Protein AF-0000000078323756 (afdb_homodimer)

Organism: Daucus carota subsp. sativus (NCBI:txid79200)

Secondary structure (DSSP, 8-state):
--------S-S-------------------------------------------EEEEEEE-TTSS-EEEEEEETT-BHHHHHHHHHHHH---GGGEEEEETTEEE-TTSBTTTTTPPTT-EEEEEE---SHHHHHHHHHHHHHHHHHHHHHH-----HHHHHHHHHHHHHHHHHIIIIIS-SS-HHHHHHHHHHHHHTTHHHHHHHHHHSTTTHHHHHHHHHHHHHHHHTS-HHHHGGGHHHHHHHHHHHTTSTTGGG-HHHHHHHHHHHHHHTT-------SHHHHHHHHHHHHHHHHHHHHHHHHHHHHHHTT--STT--S-----HHHHHHHHHHHHHHHHHHHHHHHHHHHTS---SS-TTGGGHHHHHHHHHHHHHHHHHHHHHHHHTTT--S----HHHHHHHHHHHHHHTT-HHHHHHHHHHHHHTHHHHHHHHHHH--TTS--HHHHT-GGG--HHHHHHHHHHHHHTTTTS-TT---PEEEE-GGGHHHHHHHHHHHS-HHHHHH--EEEETT----SHHHHHHHHHHHHHHHT-GGGTSEEE-SS-TTEEEE-TTGGGSTTHHHHHHHHHHHHHHHHHTT---S-EE-HHHHHHHTTPPP-GGGGTTT-HHHHHHHHHHHHS-HHHHHTTSS--BSEEEEEETTEEEEEESSTTGGG-B--TTTHHHHHHHHHIIIIIGGGHHHHHHHHHHHHHHHT-HHHHHHHHHHS-HHHHHHHHT---SPPPHHHHHHTEEEESS-TTSHHHHHHHHHHHHS-HHHHHHHHHHHHS-SS--TTGGGGSSS-EEEEE--S-TTPPPEEETTTTEEEE---SSHHHHHHHHHHHTSHHHHT-STT-/------------------------------------------------------EEEEEEE-TTSS-EEEEEEETT-BHHHHHHHHHHHH---GGGEEEEETTEEE-TTSBTTTTTPPTT-EEEEEE---SHHHHHHHHHHHHHHHHHHHHHH-----HHHHHHHHHHHHHHHHHIIIIIS-SS-HHHHHHHHHHHHHTTHHHHHHHHHHSGGGHHHHHHHHHHHHHHHHTS-HHHHGGGHHHHHHHHHHHTTSTTGGG-HHHHHHHHHHHHHHTT------SSHHHHHHHHHHHHHHHHHHHHHHHHHHHHHHTT--STT--S-----HHHHHHHHHHHHHHHHHHHHHHHHHHHTS---SS-TTGGGHHHHHHHHHHHHHHHHHHHHHHHHTTT--S----HHHHHHHHHHHHHHTT-HHHHHHHHHHHHHTHHHHHHHHHHH--TTS--HHHHT-GGG--HHHHHHHHHHHHHTTTTS-TT---PEEEE-GGGHHHHHHHHHHHS-HHHHHH--EEEETT----SHHHHHHHHHHHHHHHT-GGGTSEEE-SS-TTEEEE-TTGGGSTTHHHHHHHHHHHHHHHHHTT---S-EE-HHHHHHHTTPPP-GGGGTTT-HHHHHHHHHHHHS-HHHHHTTSS--BSEEEEEETTEEEEEESSTTGGG-B--TTTHHHHHHHHHIIIIIGGGHHHHHHHHHHHHHHHT-HHHHHHHHHHS-HHHHHHHHT---SPPPHHHHHHTEEEESS-TTSHHHHHHHHHHHHS-HHHHHHHHHHHHS-SS--TTGGGGSSS-EEEEE--S-TTPPPEEEGGGTEEEE---SSHHHHHHHHHHHTSHHHHT-STT-

pLDDT: mean 78.62, std 20.46, range [13.88, 97.81]

Sequence (1698 aa):
MSLIDSCKHKLDAYTRVDDGVSSSSAVTMRSDVINSVSGARSAACSAESSKSHSSLQFLVRLFSGMNTLVIRADVNDTIGYVLDLIQSKAGIPSNVQMLIYKSKQIYPEQTLGECCVENDAVLQLVGVMRSTRLVKAQQLVDEIVSLIWRLCKRNSGNEAWDREARRVIRRNLSDYFGDFLPKDNDNYFGHYLQVFCCSHVPASLAMLYMSPQNMIFGNELIQELITLISLLPRHLSLQCIPMYLEICKALRGMPYYRNDAMFNTCRRCLSDMVKCTKMKTAPNGAGYAYLVNFIKDMQTFVAEAADEIVHSMDAGIEPDTRMSPSHPLLTEVVYLKNFLMPVETFITEELFFEFRYRKVSQDGPYQEFSIMVETFFRLLNKMDSCLEELEKLLPTKSENLGCYQYVAIIMELNNMSKHFPDLAKQFWTTLRNRKLSFCYLIIKYASKEDDYEWISVHKEVTNFECRRHLAMMLLARVSDEDNNLIQEIMLIDRSRLLEDSFEYIAHSEAETLRASLDLQFKDEEATGPGVQREWFVLVCQAIFDPRNALFVACPNDRRRFFPNSVSRVDPLHLEYFKFAGRVIALALIRKVQVGIVFDRVFFQQLAGKKVSVEDIRDTDPVFYSSCKRILEMDPDEVDQDALALTFIVEADNFGSKNIVELLPDGKNISVNSKNRVNYVARLVQYHFVDSVKDQVAQFTQGFDDIMNSDRLRESFFQCLELEDFDWMLYGSERPLCVEDWKSHTDYNGYEETDPQISWFWETVASMSAGQRKALLFFWTSLKNLPVEGFGGLTSRLCIYKVNETCNRLPTSQTCFYRLCFPPYQSLEVMQDRLSLVTQEHVACSFGTAMSLIDSCKHKLDAYTRVDDGVSSSSAVTMRSDVINSVSGARSAACSAESSKSHSSLQFLVRLFSGMNTLVIRADVNDTIGYVLDLIQSKAGIPSNVQMLIYKSKQIYPEQTLGECCVENDAVLQLVGVMRSTRLVKAQQLVDEIVSLIWRLCKRNSGNEAWDREARRVIRRNLSDYFGDFLPKDNDNYFGHYLQVFCCSHVPASLAMLYMSPQNMIFGNELIQELITLISLLPRHLSLQCIPMYLEICKALRGMPYYRNDAMFNTCRRCLSDMVKCTKMKTAPNGAGYAYLVNFIKDMQTFVAEAADEIVHSMDAGIEPDTRMSPSHPLLTEVVYLKNFLMPVETFITEELFFEFRYRKVSQDGPYQEFSIMVETFFRLLNKMDSCLEELEKLLPTKSENLGCYQYVAIIMELNNMSKHFPDLAKQFWTTLRNRKLSFCYLIIKYASKEDDYEWISVHKEVTNFECRRHLAMMLLARVSDEDNNLIQEIMLIDRSRLLEDSFEYIAHSEAETLRASLDLQFKDEEATGPGVQREWFVLVCQAIFDPRNALFVACPNDRRRFFPNSVSRVDPLHLEYFKFAGRVIALALIRKVQVGIVFDRVFFQQLAGKKVSVEDIRDTDPVFYSSCKRILEMDPDEVDQDALALTFIVEADNFGSKNIVELLPDGKNISVNSKNRVNYVARLVQYHFVDSVKDQVAQFTQGFDDIMNSDRLRESFFQCLELEDFDWMLYGSERPLCVEDWKSHTDYNGYEETDPQISWFWETVASMSAGQRKALLFFWTSLKNLPVEGFGGLTSRLCIYKVNETCNRLPTSQTCFYRLCFPPYQSLEVMQDRLSLVTQEHVACSFGTA

Solvent-accessible surface area (backbone atoms only — not comparable to full-atom values): 94302 Å² total; per-residue (Å²): 142,79,94,78,72,87,82,70,75,92,80,69,86,78,77,78,86,73,86,78,82,80,84,88,80,86,76,81,81,80,84,88,90,82,79,86,84,84,84,87,86,80,82,73,75,80,74,78,73,72,75,71,80,55,69,32,41,26,30,31,28,39,83,80,71,74,52,63,43,79,45,75,44,45,41,80,36,32,37,40,54,48,30,43,47,41,18,46,73,59,56,45,58,43,90,37,51,29,39,29,49,94,92,33,80,53,54,51,85,39,28,35,50,78,68,63,64,49,70,72,34,70,28,34,41,35,57,46,62,67,57,73,59,58,56,52,51,48,51,44,50,50,49,40,41,53,47,49,51,46,60,70,65,49,81,67,86,54,61,67,56,52,43,51,48,53,50,51,38,54,42,44,54,51,36,44,64,65,70,64,43,46,87,89,38,71,68,61,29,53,52,53,50,32,51,45,52,67,63,37,41,41,35,44,43,33,51,33,34,71,31,82,92,36,25,70,61,18,49,51,51,52,49,36,50,54,43,58,42,69,73,40,59,68,81,59,34,56,70,47,52,63,46,43,51,39,24,46,60,49,41,60,75,42,85,69,31,89,74,32,65,66,46,49,51,44,48,50,54,46,36,63,44,46,61,68,56,75,81,72,79,55,90,49,71,46,53,42,56,53,46,53,52,49,43,51,52,30,36,50,53,27,38,51,23,48,49,52,29,54,48,43,38,49,75,64,62,61,83,85,76,64,86,66,72,67,60,55,48,62,52,33,51,51,40,30,54,28,34,39,47,61,45,46,50,46,45,58,49,42,49,52,42,42,72,69,65,52,76,76,60,84,80,52,87,52,67,87,40,44,60,48,54,54,40,47,53,55,50,49,52,50,48,50,54,52,38,53,53,43,50,70,45,54,86,76,49,92,63,88,74,64,56,55,62,54,55,57,51,50,50,48,52,45,64,71,14,71,87,34,70,71,50,32,50,53,52,52,51,51,41,45,76,35,25,68,35,50,30,50,46,47,64,73,48,64,55,80,87,55,84,64,68,77,51,38,77,46,56,84,36,47,51,64,70,34,31,51,46,58,28,48,44,60,55,53,78,62,66,81,72,74,82,80,62,84,81,66,70,44,76,33,41,84,91,42,42,60,64,43,49,47,62,52,61,60,71,47,57,44,70,52,56,70,71,48,78,44,39,30,45,68,98,41,87,61,63,48,61,23,50,39,45,39,46,47,30,52,46,46,50,52,58,56,27,64,90,68,39,43,27,38,60,20,79,87,45,68,55,26,32,35,78,32,65,71,20,67,80,43,87,59,39,52,60,48,28,19,36,50,19,34,51,52,46,51,32,56,75,67,67,43,41,46,61,41,34,69,26,59,54,50,50,32,50,60,30,70,44,83,80,53,74,77,44,34,45,62,63,38,50,67,62,34,51,52,50,48,46,65,69,68,48,57,51,70,51,35,60,66,52,68,72,74,46,41,35,52,44,81,42,74,58,96,84,45,75,41,80,43,62,73,41,92,70,11,78,78,38,68,54,30,63,85,44,36,65,57,50,48,52,45,48,49,39,44,70,67,42,62,51,35,43,65,47,51,51,28,19,49,48,21,30,27,52,62,42,73,36,66,77,46,46,35,51,33,44,47,34,42,51,73,68,50,51,33,34,57,28,25,18,38,87,65,76,87,50,64,69,54,48,55,74,43,45,43,63,44,89,50,52,86,82,36,65,58,52,50,42,46,50,52,45,57,69,68,44,51,75,68,39,47,43,29,42,42,22,41,29,39,36,38,80,39,42,40,66,68,34,65,76,55,46,95,59,63,32,32,41,34,58,42,95,58,66,62,80,56,70,64,36,47,45,28,66,64,26,24,36,31,38,34,74,46,89,44,60,68,56,47,48,51,45,52,52,56,45,31,35,74,79,52,37,76,47,78,66,87,87,147,94,93,77,80,91,84,76,92,87,90,69,91,76,83,90,82,79,90,85,91,88,89,91,82,88,92,84,93,76,84,90,80,88,88,84,89,82,81,82,77,86,68,77,73,76,70,72,72,72,69,70,72,48,68,30,42,27,28,32,30,37,82,79,70,76,52,64,44,79,44,76,44,40,37,78,37,32,38,41,54,47,30,43,48,42,18,51,73,60,56,44,60,43,89,37,48,29,39,31,49,95,92,33,81,54,52,49,86,40,28,34,48,78,69,63,63,51,70,70,33,70,29,35,43,36,57,46,64,65,58,74,60,57,59,53,52,49,52,46,53,49,48,38,41,53,46,48,52,46,60,69,65,49,82,69,85,55,63,68,57,52,43,50,48,52,49,50,36,54,41,41,53,51,37,44,63,64,71,65,42,48,86,87,36,71,69,60,27,53,52,53,48,32,53,44,51,65,64,38,41,40,33,43,42,33,51,34,35,70,30,84,92,37,26,69,60,19,48,51,50,53,50,35,49,53,45,58,42,68,72,39,58,67,81,58,35,57,72,46,52,62,46,43,50,39,26,47,58,48,40,61,73,41,85,69,31,88,73,32,64,67,46,49,51,43,49,50,53,45,35,62,43,48,60,69,58,76,82,73,80,54,89,48,70,50,53,41,58,54,46,53,52,49,42,50,51,30,36,51,52,27,39,50,22,48,50,50,30,54,47,43,38,49,76,62,64,62,84,85,78,65,86,67,70,67,60,57,47,62,53,33,52,52,40,28,52,26,34,38,47,61,45,45,51,46,46,58,49,41,50,52,41,40,74,69,67,54,75,76,62,84,79,53,86,50,68,88,40,44,61,48,53,53,40,48,52,55,49,49,52,51,48,51,53,52,40,53,52,42,48,70,45,54,88,75,48,93,62,86,72,63,56,55,62,54,56,57,51,50,50,50,52,46,64,71,14,69,86,34,69,71,50,32,50,52,51,52,51,51,41,44,75,35,24,69,37,48,30,50,46,48,65,72,48,64,55,82,86,56,87,65,69,77,52,40,78,47,55,84,36,47,50,66,68,34,33,52,47,57,29,49,46,60,52,52,77,63,65,82,73,74,82,80,63,84,82,64,71,44,75,33,41,84,91,43,44,60,64,43,48,46,60,52,62,60,71,47,57,45,69,53,56,71,71,48,76,44,38,31,45,67,97,40,87,60,63,48,62,22,51,39,44,40,46,49,32,53,44,46,51,51,56,56,27,61,92,67,38,43,27,39,59,20,79,86,44,69,55,24,32,34,78,34,65,72,22,70,81,43,87,59,40,51,59,48,28,19,35,48,19,35,50,52,45,50,31,56,75,67,66,44,41,47,60,41,33,70,26,60,52,51,50,33,51,60,30,71,44,84,80,54,73,78,45,33,44,63,64,37,50,66,62,34,53,53,50,49,46,65,70,67,47,57,49,72,51,34,59,68,52,67,71,73,47,41,36,50,44,80,42,75,58,95,85,46,75,41,80,43,62,73,42,90,70,11,79,77,37,70,52,30,66,86,47,36,66,57,50,47,51,44,50,50,39,44,70,68,43,61,51,36,43,65,46,51,50,26,18,49,48,22,29,28,51,62,43,74,37,68,76,46,45,34,52,33,43,47,34,43,51,73,67,50,51,33,34,55,28,24,18,38,88,64,79,85,51,63,69,53,49,54,72,41,46,44,62,43,88,48,54,85,82,36,64,57,51,50,41,48,52,53,45,58,67,69,44,50,74,67,40,46,42,30,42,42,22,40,30,40,35,37,80,39,43,40,66,68,34,65,77,55,46,95,59,62,31,31,42,35,58,41,94,59,67,61,79,57,69,65,34,48,45,29,66,65,27,25,35,31,38,33,74,46,91,45,60,68,56,48,48,53,45,52,53,55,45,31,34,75,79,52,37,74,49,79,68,86,88

Structure (mmCIF, N/CA/C/O backbone):
data_AF-0000000078323756-model_v1
#
loop_
_entity.id
_entity.type
_entity.pdbx_description
1 polymer 'HECT-type E3 ubiquitin transferase'
#
loop_
_atom_site.group_PDB
_atom_site.id
_atom_site.type_symbol
_atom_site.label_atom_id
_atom_site.label_alt_id
_atom_site.label_comp_id
_atom_site.label_asym_id
_atom_site.label_entity_id
_atom_site.label_seq_id
_atom_site.pdbx_PDB_ins_code
_atom_site.Cartn_x
_atom_site.Cartn_y
_atom_site.Cartn_z
_atom_site.occupancy
_atom_site.B_iso_or_equiv
_atom_site.auth_seq_id
_atom_site.auth_comp_id
_atom_site.auth_asym_id
_atom_site.auth_atom_id
_atom_site.pdbx_PDB_model_num
ATOM 1 N N . MET A 1 1 ? -55.156 6.047 12.82 1 14.56 1 MET A N 1
ATOM 2 C CA . MET A 1 1 ? -56 5.508 11.758 1 14.56 1 MET A CA 1
ATOM 3 C C . MET A 1 1 ? -55.156 4.84 10.68 1 14.56 1 MET A C 1
ATOM 5 O O . MET A 1 1 ? -53.938 5.082 10.578 1 14.56 1 MET A O 1
ATOM 9 N N . SER A 1 2 ? -55.812 4.281 9.422 1 16.16 2 SER A N 1
ATOM 10 C CA . SER A 1 2 ? -56.188 3.115 8.633 1 16.16 2 SER A CA 1
ATOM 11 C C . SER A 1 2 ? -55.344 3.029 7.348 1 16.16 2 SER A C 1
ATOM 13 O O . SER A 1 2 ? -55.312 1.978 6.711 1 16.16 2 SER A O 1
ATOM 15 N N . LEU A 1 3 ? -54.969 4.184 6.723 1 17.19 3 LEU A N 1
ATOM 16 C CA . LEU A 1 3 ? -55.156 4.387 5.289 1 17.19 3 LEU A CA 1
ATOM 17 C C . LEU A 1 3 ? -54.125 3.588 4.492 1 17.19 3 LEU A C 1
ATOM 19 O O . LEU A 1 3 ? -52.938 3.836 4.602 1 17.19 3 LEU A O 1
ATOM 23 N N . ILE A 1 4 ? -54.312 2.16 4.078 1 17.73 4 ILE A N 1
ATOM 24 C CA . ILE A 1 4 ? -54.125 0.909 3.352 1 17.73 4 ILE A CA 1
ATOM 25 C C . ILE A 1 4 ? -53.906 1.201 1.87 1 17.73 4 ILE A C 1
ATOM 27 O O . ILE A 1 4 ? -53.312 0.4 1.157 1 17.73 4 ILE A O 1
ATOM 31 N N . ASP A 1 5 ? -54.594 2.219 1.29 1 16.52 5 ASP A N 1
ATOM 32 C CA . ASP A 1 5 ? -55.156 1.97 -0.033 1 16.52 5 ASP A CA 1
ATOM 33 C C . ASP A 1 5 ? -54.062 1.899 -1.093 1 16.52 5 ASP A C 1
ATOM 35 O O . ASP A 1 5 ? -54.062 1.017 -1.953 1 16.52 5 ASP A O 1
ATOM 39 N N . SER A 1 6 ? -53.344 3.008 -1.521 1 18.16 6 SER A N 1
ATOM 40 C CA . SER A 1 6 ? -53.312 3.451 -2.912 1 18.16 6 SER A CA 1
ATOM 41 C C . SER A 1 6 ? -52.156 2.797 -3.67 1 18.16 6 SER A C 1
ATOM 43 O O . SER A 1 6 ? -51.062 3.35 -3.74 1 18.16 6 SER A O 1
ATOM 45 N N . CYS A 1 7 ? -51.625 1.495 -3.342 1 17.72 7 CYS A N 1
ATOM 46 C CA . CYS A 1 7 ? -50.594 0.772 -4.102 1 17.72 7 CYS A CA 1
ATOM 47 C C . CYS A 1 7 ? -51.125 0.427 -5.496 1 17.72 7 CYS A C 1
ATOM 49 O O . CYS A 1 7 ? -51.312 -0.748 -5.82 1 17.72 7 CYS A O 1
ATOM 51 N N . LYS A 1 8 ? -52.188 1.092 -6.141 1 18.75 8 LYS A N 1
ATOM 52 C CA . LYS A 1 8 ? -53.125 0.633 -7.16 1 18.75 8 LYS A CA 1
ATOM 53 C C . LYS A 1 8 ? -52.406 0.193 -8.422 1 18.75 8 LYS A C 1
ATOM 55 O O . LYS A 1 8 ? -52.656 -0.898 -8.945 1 18.75 8 LYS A O 1
ATOM 60 N N . HIS A 1 9 ? -52.188 1.051 -9.516 1 17.25 9 HIS A N 1
ATOM 61 C CA . HIS A 1 9 ? -52.594 0.864 -10.898 1 17.25 9 HIS A CA 1
ATOM 62 C C . HIS A 1 9 ? -51.625 -0.045 -11.656 1 17.25 9 HIS A C 1
ATOM 64 O O . HIS A 1 9 ? -52.062 -0.99 -12.32 1 17.25 9 HIS A O 1
ATOM 70 N N . LYS A 1 10 ? -50.406 0.39 -12.234 1 18.19 10 LYS A N 1
ATOM 71 C CA . LYS A 1 10 ? -50.219 0.288 -13.68 1 18.19 10 LYS A CA 1
ATOM 72 C C . LYS A 1 10 ? -49.719 -1.1 -14.07 1 18.19 10 LYS A C 1
ATOM 74 O O . LYS A 1 10 ? -48.5 -1.333 -14.133 1 18.19 10 LYS A O 1
ATOM 79 N N . LEU A 1 11 ? -50.031 -2.207 -13.469 1 17.28 11 LEU A N 1
ATOM 80 C CA . LEU A 1 11 ? -49.469 -3.48 -13.914 1 17.28 11 LEU A CA 1
ATOM 81 C C . LEU A 1 11 ? -49.938 -3.809 -15.328 1 17.28 11 LEU A C 1
ATOM 83 O O . LEU A 1 11 ? -49.625 -4.871 -15.867 1 17.28 11 LEU A O 1
ATOM 87 N N . ASP A 1 12 ? -51.094 -3.133 -15.93 1 17.38 12 ASP A N 1
ATOM 88 C CA . ASP A 1 12 ? -52 -3.889 -16.766 1 17.38 12 ASP A CA 1
ATOM 89 C C . ASP A 1 12 ? -51.344 -4.383 -18.031 1 17.38 12 ASP A C 1
ATOM 91 O O . ASP A 1 12 ? -51.562 -5.523 -18.453 1 17.38 12 ASP A O 1
ATOM 95 N N . ALA A 1 13 ? -50.938 -3.49 -19.078 1 17.44 13 ALA A N 1
ATOM 96 C CA . ALA A 1 13 ? -51.531 -3.498 -20.406 1 17.44 13 ALA A CA 1
ATOM 97 C C . ALA A 1 13 ? -50.875 -4.543 -21.297 1 17.44 13 ALA A C 1
ATOM 99 O O . ALA A 1 13 ? -49.812 -4.285 -21.875 1 17.44 13 ALA A O 1
ATOM 100 N N . TYR A 1 14 ? -50.594 -5.816 -21.047 1 16.61 14 TYR A N 1
ATOM 101 C CA . TYR A 1 14 ? -50.031 -6.828 -21.938 1 16.61 14 TYR A CA 1
ATOM 102 C C . TYR A 1 14 ? -50.969 -7.078 -23.125 1 16.61 14 TYR A C 1
ATOM 104 O O . TYR A 1 14 ? -51.781 -8.008 -23.094 1 16.61 14 TYR A O 1
ATOM 112 N N . THR A 1 15 ? -51.531 -6.023 -23.875 1 16.27 15 THR A N 1
ATOM 113 C CA . THR A 1 15 ? -52.594 -6.305 -24.828 1 16.27 15 THR A CA 1
ATOM 114 C C . THR A 1 15 ? -52.094 -7.234 -25.938 1 16.27 15 THR A C 1
ATOM 116 O O . THR A 1 15 ? -50.906 -7.215 -26.281 1 16.27 15 THR A O 1
ATOM 119 N N . ARG A 1 16 ? -52.969 -8.195 -26.531 1 17.06 16 ARG A N 1
ATOM 120 C CA . ARG A 1 16 ? -53.125 -9.352 -27.406 1 17.06 16 ARG A CA 1
ATOM 121 C C . ARG A 1 16 ? -52.969 -8.945 -28.875 1 17.06 16 ARG A C 1
ATOM 123 O O . ARG A 1 16 ? -53.938 -9.07 -29.656 1 17.06 16 ARG A O 1
ATOM 130 N N . VAL A 1 17 ? -51.969 -8.148 -29.375 1 16.3 17 VAL A N 1
ATOM 131 C CA . VAL A 1 17 ? -52.219 -7.578 -30.703 1 16.3 17 VAL A CA 1
ATOM 132 C C . VAL A 1 17 ? -52.531 -8.695 -31.703 1 16.3 17 VAL A C 1
ATOM 134 O O . VAL A 1 17 ? -51.719 -9.633 -31.828 1 16.3 17 VAL A O 1
ATOM 137 N N . ASP A 1 18 ? -53.719 -8.867 -32.375 1 16.22 18 ASP A N 1
ATOM 138 C CA . ASP A 1 18 ? -54.469 -9.773 -33.25 1 16.22 18 ASP A CA 1
ATOM 139 C C . ASP A 1 18 ? -54 -9.672 -34.688 1 16.22 18 ASP A C 1
ATOM 141 O O . ASP A 1 18 ? -54.656 -10.188 -35.594 1 16.22 18 ASP A O 1
ATOM 145 N N . ASP A 1 19 ? -52.844 -9.172 -35.031 1 16.86 19 ASP A N 1
ATOM 146 C CA . ASP A 1 19 ? -52.812 -8.625 -36.406 1 16.86 19 ASP A CA 1
ATOM 147 C C . ASP A 1 19 ? -53.188 -9.68 -37.438 1 16.86 19 ASP A C 1
ATOM 149 O O . ASP A 1 19 ? -52.812 -10.844 -37.312 1 16.86 19 ASP A O 1
ATOM 153 N N . GLY A 1 20 ? -54.125 -9.344 -38.375 1 15.92 20 GLY A N 1
ATOM 154 C CA . GLY A 1 20 ? -55.031 -9.859 -39.406 1 15.92 20 GLY A CA 1
ATOM 155 C C . GLY A 1 20 ? -54.281 -10.297 -40.656 1 15.92 20 GLY A C 1
ATOM 156 O O . GLY A 1 20 ? -53.344 -9.641 -41.094 1 15.92 20 GLY A O 1
ATOM 157 N N . VAL A 1 21 ? -54.312 -11.477 -41.188 1 17.17 21 VAL A N 1
ATOM 158 C CA . VAL A 1 21 ? -53.719 -12.406 -42.156 1 17.17 21 VAL A CA 1
ATOM 159 C C . VAL A 1 21 ? -54.25 -12.078 -43.562 1 17.17 21 VAL A C 1
ATOM 161 O O . VAL A 1 21 ? -54 -12.844 -44.5 1 17.17 21 VAL A O 1
ATOM 164 N N . SER A 1 22 ? -54.75 -10.75 -43.812 1 15.2 22 SER A N 1
ATOM 165 C CA . SER A 1 22 ? -55.594 -10.953 -44.969 1 15.2 22 SER A CA 1
ATOM 166 C C . SER A 1 22 ? -54.812 -11.289 -46.219 1 15.2 22 SER A C 1
ATOM 168 O O . SER A 1 22 ? -53.594 -11.055 -46.25 1 15.2 22 SER A O 1
ATOM 170 N N . SER A 1 23 ? -55.375 -10.969 -47.5 1 15.87 23 SER A N 1
ATOM 171 C CA . SER A 1 23 ? -55.75 -11.711 -48.719 1 15.87 23 SER A CA 1
ATOM 172 C C . SER A 1 23 ? -54.781 -11.438 -49.844 1 15.87 23 SER A C 1
ATOM 174 O O . SER A 1 23 ? -54.25 -12.375 -50.438 1 15.87 23 SER A O 1
ATOM 176 N N . SER A 1 24 ? -54.844 -10.188 -50.562 1 15.51 24 SER A N 1
ATOM 177 C CA . SER A 1 24 ? -55.312 -10.273 -51.969 1 15.51 24 SER A CA 1
ATOM 178 C C . SER A 1 24 ? -54.125 -10.391 -52.906 1 15.51 24 SER A C 1
ATOM 180 O O . SER A 1 24 ? -52.969 -10.125 -52.531 1 15.51 24 SER A O 1
ATOM 182 N N . SER A 1 25 ? -54.312 -9.633 -54.156 1 15.67 25 SER A N 1
ATOM 183 C CA . SER A 1 25 ? -54.312 -9.984 -55.594 1 15.67 25 SER A CA 1
ATOM 184 C C . SER A 1 25 ? -53 -9.523 -56.25 1 15.67 25 SER A C 1
ATOM 186 O O . SER A 1 25 ? -52.5 -8.43 -55.969 1 15.67 25 SER A O 1
ATOM 188 N N . ALA A 1 26 ? -52.312 -10.297 -56.969 1 16.39 26 ALA A N 1
ATOM 189 C CA . ALA A 1 26 ? -50.969 -10.453 -57.531 1 16.39 26 ALA A CA 1
ATOM 190 C C . ALA A 1 26 ? -50.812 -9.633 -58.812 1 16.39 26 ALA A C 1
ATOM 192 O O . ALA A 1 26 ? -50.062 -10.016 -59.719 1 16.39 26 ALA A O 1
ATOM 193 N N . VAL A 1 27 ? -51.312 -8.25 -58.688 1 14.95 27 VAL A N 1
ATOM 194 C CA . VAL A 1 27 ? -51.531 -7.809 -60.062 1 14.95 27 VAL A CA 1
ATOM 195 C C . VAL A 1 27 ? -50.188 -7.832 -60.812 1 14.95 27 VAL A C 1
ATOM 197 O O . VAL A 1 27 ? -49.125 -7.852 -60.219 1 14.95 27 VAL A O 1
ATOM 200 N N . THR A 1 28 ? -50.125 -7.027 -62.031 1 15.68 28 THR A N 1
ATOM 201 C CA . THR A 1 28 ? -49.844 -7.254 -63.438 1 15.68 28 THR A CA 1
ATOM 202 C C . THR A 1 28 ? -48.5 -6.605 -63.844 1 15.68 28 THR A C 1
ATOM 204 O O . THR A 1 28 ? -48.375 -5.383 -63.781 1 15.68 28 THR A O 1
ATOM 207 N N . MET A 1 29 ? -47.344 -7.055 -63.562 1 15.18 29 MET A N 1
ATOM 208 C CA . MET A 1 29 ? -46.094 -6.336 -63.781 1 15.18 29 MET A CA 1
ATOM 209 C C . MET A 1 29 ? -45.812 -6.086 -65.25 1 15.18 29 MET A C 1
ATOM 211 O O . MET A 1 29 ? -45.219 -6.93 -65.938 1 15.18 29 MET A O 1
ATOM 215 N N . ARG A 1 30 ? -46.656 -5.273 -65.938 1 15.11 30 ARG A N 1
ATOM 216 C CA . ARG A 1 30 ? -46.344 -5.492 -67.312 1 15.11 30 ARG A CA 1
ATOM 217 C C . ARG A 1 30 ? -44.938 -5.035 -67.688 1 15.11 30 ARG A C 1
ATOM 219 O O . ARG A 1 30 ? -44.312 -4.301 -66.875 1 15.11 30 ARG A O 1
ATOM 226 N N . SER A 1 31 ? -44.625 -4.648 -69 1 15.38 31 SER A N 1
ATOM 227 C CA . SER A 1 31 ? -43.781 -5.078 -70.125 1 15.38 31 SER A CA 1
ATOM 228 C C . SER A 1 31 ? -42.656 -4.074 -70.375 1 15.38 31 SER A C 1
ATOM 230 O O . SER A 1 31 ? -41.5 -4.457 -70.562 1 15.38 31 SER A O 1
ATOM 232 N N . ASP A 1 32 ? -42.875 -2.623 -70.562 1 15.2 32 ASP A N 1
ATOM 233 C CA . ASP A 1 32 ? -42.469 -2.209 -71.938 1 15.2 32 ASP A CA 1
ATOM 234 C C . ASP A 1 32 ? -41.031 -1.758 -71.938 1 15.2 32 ASP A C 1
ATOM 236 O O . ASP A 1 32 ? -40.438 -1.484 -70.875 1 15.2 32 ASP A O 1
ATOM 240 N N . VAL A 1 33 ? -40.562 -0.929 -73.125 1 15.9 33 VAL A N 1
ATOM 241 C CA . VAL A 1 33 ? -39.562 -0.953 -74.188 1 15.9 33 VAL A CA 1
ATOM 242 C C . VAL A 1 33 ? -38.438 0.002 -73.875 1 15.9 33 VAL A C 1
ATOM 244 O O . VAL A 1 33 ? -38.594 0.897 -73.062 1 15.9 33 VAL A O 1
ATOM 247 N N . ILE A 1 34 ? -37.344 0.125 -74.688 1 15.77 34 ILE A N 1
ATOM 248 C CA . ILE A 1 34 ? -35.906 0.243 -74.938 1 15.77 34 ILE A CA 1
ATOM 249 C C . ILE A 1 34 ? -35.531 1.714 -75.125 1 15.77 34 ILE A C 1
ATOM 251 O O . ILE A 1 34 ? -34.375 2.078 -75 1 15.77 34 ILE A O 1
ATOM 255 N N . ASN A 1 35 ? -36.531 2.725 -75.25 1 15.02 35 ASN A N 1
ATOM 256 C CA . ASN A 1 35 ? -36.062 3.496 -76.375 1 15.02 35 ASN A CA 1
ATOM 257 C C . ASN A 1 35 ? -34.844 4.348 -76.062 1 15.02 35 ASN A C 1
ATOM 259 O O . ASN A 1 35 ? -34.562 4.551 -74.875 1 15.02 35 ASN A O 1
ATOM 263 N N . SER A 1 36 ? -34.75 5.637 -76.625 1 16.11 36 SER A N 1
ATOM 264 C CA . SER A 1 36 ? -33.906 6.355 -77.562 1 16.11 36 SER A CA 1
ATOM 265 C C . SER A 1 36 ? -32.938 7.289 -76.812 1 16.11 36 SER A C 1
ATOM 267 O O . SER A 1 36 ? -33.156 7.605 -75.688 1 16.11 36 SER A O 1
ATOM 269 N N . VAL A 1 37 ? -32.125 8.031 -77.562 1 16.92 37 VAL A N 1
ATOM 270 C CA . VAL A 1 37 ? -30.75 8.5 -77.812 1 16.92 37 VAL A CA 1
ATOM 271 C C . VAL A 1 37 ? -30.547 9.844 -77.062 1 16.92 37 VAL A C 1
ATOM 273 O O . VAL A 1 37 ? -29.516 10.078 -76.438 1 16.92 37 VAL A O 1
ATOM 276 N N . SER A 1 38 ? -31.547 10.859 -77.125 1 15.52 38 SER A N 1
ATOM 277 C CA . SER A 1 38 ? -31.094 12.062 -77.812 1 15.52 38 SER A CA 1
ATOM 278 C C . SER A 1 38 ? -30.25 12.93 -76.875 1 15.52 38 SER A C 1
ATOM 280 O O . SER A 1 38 ? -30.172 12.68 -75.688 1 15.52 38 SER A O 1
ATOM 282 N N . GLY A 1 39 ? -30.484 14.281 -77 1 15.62 39 GLY A N 1
ATOM 283 C CA . GLY A 1 39 ? -29.781 15.477 -77.375 1 15.62 39 GLY A CA 1
ATOM 284 C C . GLY A 1 39 ? -29.156 16.234 -76.25 1 15.62 39 GLY A C 1
ATOM 285 O O . GLY A 1 39 ? -27.938 16.203 -76.062 1 15.62 39 GLY A O 1
ATOM 286 N N . ALA A 1 40 ? -29.766 17.391 -75.812 1 15.81 40 ALA A N 1
ATOM 287 C CA . ALA A 1 40 ? -29.344 18.766 -75.938 1 15.81 40 ALA A CA 1
ATOM 288 C C . ALA A 1 40 ? -28.5 19.234 -74.75 1 15.81 40 ALA A C 1
ATOM 290 O O . ALA A 1 40 ? -28.5 18.594 -73.75 1 15.81 40 ALA A O 1
ATOM 291 N N . ARG A 1 41 ? -28.797 20.547 -74.25 1 16.62 41 ARG A N 1
ATOM 292 C CA . ARG A 1 41 ? -28.141 21.859 -74.188 1 16.62 41 ARG A CA 1
ATOM 293 C C . ARG A 1 41 ? -27.562 22.109 -72.812 1 16.62 41 ARG A C 1
ATOM 295 O O . ARG A 1 41 ? -27.984 21.5 -71.875 1 16.62 41 ARG A O 1
ATOM 302 N N . SER A 1 42 ? -27.031 23.391 -72.562 1 17.48 42 SER A N 1
ATOM 303 C CA . SER A 1 42 ? -25.859 24.078 -72.062 1 17.48 42 SER A CA 1
ATOM 304 C C . SER A 1 42 ? -26 24.469 -70.625 1 17.48 42 SER A C 1
ATOM 306 O O . SER A 1 42 ? -25.031 24.844 -69.938 1 17.48 42 SER A O 1
ATOM 308 N N . ALA A 1 43 ? -27.266 24.688 -70.125 1 16.91 43 ALA A N 1
ATOM 309 C CA . ALA A 1 43 ? -27.422 25.828 -69.188 1 16.91 43 ALA A CA 1
ATOM 310 C C . ALA A 1 43 ? -26.688 25.594 -67.875 1 16.91 43 ALA A C 1
ATOM 312 O O . ALA A 1 43 ? -26.859 24.562 -67.25 1 16.91 43 ALA A O 1
ATOM 313 N N . ALA A 1 44 ? -25.672 26.359 -67.625 1 18.22 44 ALA A N 1
ATOM 314 C CA . ALA A 1 44 ? -24.578 26.422 -66.625 1 18.22 44 ALA A CA 1
ATOM 315 C C . ALA A 1 44 ? -25.125 26.672 -65.25 1 18.22 44 ALA A C 1
ATOM 317 O O . ALA A 1 44 ? -24.344 26.875 -64.312 1 18.22 44 ALA A O 1
ATOM 318 N N . CYS A 1 45 ? -26.453 26.438 -64.938 1 17.2 45 CYS A N 1
ATOM 319 C CA . CYS A 1 45 ? -26.953 27.094 -63.719 1 17.2 45 CYS A CA 1
ATOM 320 C C . CYS A 1 45 ? -26.109 26.703 -62.5 1 17.2 45 CYS A C 1
ATOM 322 O O . CYS A 1 45 ? -25.719 25.547 -62.344 1 17.2 45 CYS A O 1
ATOM 324 N N . SER A 1 46 ? -25.5 27.688 -61.781 1 21.58 46 SER A N 1
ATOM 325 C CA . SER A 1 46 ? -24.578 27.844 -60.656 1 21.58 46 SER A CA 1
ATOM 326 C C . SER A 1 46 ? -25.094 27.125 -59.406 1 21.58 46 SER A C 1
ATOM 328 O O . SER A 1 46 ? -24.734 27.484 -58.281 1 21.58 46 SER A O 1
ATOM 330 N N . ALA A 1 47 ? -25.844 26.078 -59.5 1 20.97 47 ALA A N 1
ATOM 331 C CA . ALA A 1 47 ? -26.656 25.562 -58.406 1 20.97 47 ALA A CA 1
ATOM 332 C C . ALA A 1 47 ? -25.766 25.156 -57.219 1 20.97 47 ALA A C 1
ATOM 334 O O . ALA A 1 47 ? -24.844 24.359 -57.375 1 20.97 47 ALA A O 1
ATOM 335 N N . GLU A 1 48 ? -25.625 26.047 -56.188 1 24.77 48 GLU A N 1
ATOM 336 C CA . GLU A 1 48 ? -25.047 26 -54.844 1 24.77 48 GLU A CA 1
ATOM 337 C C . GLU A 1 48 ? -25.484 24.734 -54.094 1 24.77 48 GLU A C 1
ATOM 339 O O . GLU A 1 48 ? -26.656 24.547 -53.781 1 24.77 48 GLU A O 1
ATOM 344 N N . SER A 1 49 ? -25.016 23.531 -54.469 1 26.69 49 SER A N 1
ATOM 345 C CA . SER A 1 49 ? -25.484 22.203 -54.031 1 26.69 49 SER A CA 1
ATOM 346 C C . SER A 1 49 ? -25.312 22.016 -52.531 1 26.69 49 SER A C 1
ATOM 348 O O . SER A 1 49 ? -24.219 22.188 -52 1 26.69 49 SER A O 1
ATOM 350 N N . SER A 1 50 ? -26.328 22.484 -51.781 1 28.73 50 SER A N 1
ATOM 351 C CA . SER A 1 50 ? -26.516 22.203 -50.344 1 28.73 50 SER A CA 1
ATOM 352 C C . SER A 1 50 ? -26.266 20.734 -50.031 1 28.73 50 SER A C 1
ATOM 354 O O . SER A 1 50 ? -27.016 19.859 -50.469 1 28.73 50 SER A O 1
ATOM 356 N N . LYS A 1 51 ? -25.078 20.375 -50.062 1 33.56 51 LYS A N 1
ATOM 357 C CA . LYS A 1 51 ? -24.703 19.016 -49.656 1 33.56 51 LYS A CA 1
ATOM 358 C C . LYS A 1 51 ? -25.5 18.578 -48.406 1 33.56 51 LYS A C 1
ATOM 360 O O . LYS A 1 51 ? -25.375 19.188 -47.344 1 33.56 51 LYS A O 1
ATOM 365 N N . SER A 1 52 ? -26.703 18.156 -48.656 1 36 52 SER A N 1
ATOM 366 C CA . SER A 1 52 ? -27.609 17.547 -47.688 1 36 52 SER A CA 1
ATOM 367 C C . SER A 1 52 ? -26.875 16.547 -46.812 1 36 52 SER A C 1
ATOM 369 O O . SER A 1 52 ? -26.281 15.586 -47.312 1 36 52 SER A O 1
ATOM 371 N N . HIS A 1 53 ? -26.109 16.969 -45.906 1 45.72 53 HIS A N 1
ATOM 372 C CA . HIS A 1 53 ? -25.578 16.109 -44.844 1 45.72 53 HIS A CA 1
ATOM 373 C C . HIS A 1 53 ? -26.609 15.086 -44.406 1 45.72 53 HIS A C 1
ATOM 375 O O . HIS A 1 53 ? -27.609 15.43 -43.75 1 45.72 53 HIS A O 1
ATOM 381 N N . SER A 1 54 ? -27 14.164 -45.219 1 55.91 54 SER A N 1
ATOM 382 C CA . SER A 1 54 ? -28 13.148 -44.906 1 55.91 54 SER A CA 1
ATOM 383 C C . SER A 1 54 ? -27.609 12.312 -43.688 1 55.91 54 SER A C 1
ATOM 385 O O . SER A 1 54 ? -26.609 11.586 -43.75 1 55.91 54 SER A O 1
ATOM 387 N N . SER A 1 55 ? -27.906 12.742 -42.562 1 69.62 55 SER A N 1
ATOM 388 C CA . SER A 1 55 ? -27.812 12.086 -41.281 1 69.62 55 SER A CA 1
ATOM 389 C C . SER A 1 55 ? -28.578 10.773 -41.25 1 69.62 55 SER A C 1
ATOM 391 O O . SER A 1 55 ? -29.734 10.727 -41.656 1 69.62 55 SER A O 1
ATOM 393 N N . LEU A 1 56 ? -27.938 9.602 -41.219 1 76.81 56 LEU A N 1
ATOM 394 C CA . LEU A 1 56 ? -28.516 8.273 -41.094 1 76.81 56 LEU A CA 1
ATOM 395 C C . LEU A 1 56 ? -28.656 7.887 -39.625 1 76.81 56 LEU A C 1
ATOM 397 O O . LEU A 1 56 ? -27.797 8.211 -38.812 1 76.81 56 LEU A O 1
ATOM 401 N N . GLN A 1 57 ? -29.844 7.449 -39.188 1 82 57 GLN A N 1
ATOM 402 C CA . GLN A 1 57 ? -30.094 6.844 -37.906 1 82 57 GLN A CA 1
ATOM 403 C C . GLN A 1 57 ? -30.375 5.348 -38.031 1 82 57 GLN A C 1
ATOM 405 O O . GLN A 1 57 ? -31.234 4.934 -38.812 1 82 57 GLN A O 1
ATOM 410 N N . PHE A 1 58 ? -29.531 4.582 -37.438 1 82.56 58 PHE A N 1
ATOM 411 C CA . PHE A 1 58 ? -29.75 3.139 -37.5 1 82.56 58 PHE A CA 1
ATOM 412 C C . PHE A 1 58 ? -29.547 2.498 -36.125 1 82.56 58 PHE A C 1
ATOM 414 O O . PHE A 1 58 ? -29.094 3.158 -35.188 1 82.56 58 PHE A O 1
ATOM 421 N N . LEU A 1 59 ? -30 1.249 -36.094 1 80.12 59 LEU A N 1
ATOM 422 C CA . LEU A 1 59 ? -29.969 0.492 -34.844 1 80.12 59 LEU A CA 1
ATOM 423 C C . LEU A 1 59 ? -28.875 -0.569 -34.875 1 80.12 59 LEU A C 1
ATOM 425 O O . LEU A 1 59 ? -28.656 -1.198 -35.906 1 80.12 59 LEU A O 1
ATOM 429 N N . VAL A 1 60 ? -28.156 -0.549 -33.906 1 77.56 60 VAL A N 1
ATOM 430 C CA . VAL A 1 60 ? -27.172 -1.623 -33.719 1 77.56 60 VAL A CA 1
ATOM 431 C C . VAL A 1 60 ? -27.609 -2.559 -32.594 1 77.56 60 VAL A C 1
ATOM 433 O O . VAL A 1 60 ? -27.766 -2.129 -31.469 1 77.56 60 VAL A O 1
ATOM 436 N N . ARG A 1 61 ? -27.875 -3.738 -33.031 1 70.5 61 ARG A N 1
ATOM 437 C CA . ARG A 1 61 ? -28.234 -4.77 -32.062 1 70.5 61 ARG A CA 1
ATOM 438 C C . ARG A 1 61 ? -26.984 -5.332 -31.391 1 70.5 61 ARG A C 1
ATOM 440 O O . ARG A 1 61 ? -26.078 -5.84 -32.062 1 70.5 61 ARG A O 1
ATOM 447 N N . LEU A 1 62 ? -26.906 -5.027 -30.156 1 63.41 62 LEU A N 1
ATOM 448 C CA . LEU A 1 62 ? -25.75 -5.5 -29.391 1 63.41 62 LEU A CA 1
ATOM 449 C C . LEU A 1 62 ? -25.859 -7 -29.125 1 63.41 62 LEU A C 1
ATOM 451 O O . LEU A 1 62 ? -26.859 -7.629 -29.484 1 63.41 62 LEU A O 1
ATOM 455 N N . PHE A 1 63 ? -24.859 -7.723 -28.484 1 50.62 63 PHE A N 1
ATOM 456 C CA . PHE A 1 63 ? -24.719 -9.164 -28.328 1 50.62 63 PHE A CA 1
ATOM 457 C C . PHE A 1 63 ? -26 -9.781 -27.797 1 50.62 63 PHE A C 1
ATOM 459 O O . PHE A 1 63 ? -26.375 -10.883 -28.203 1 50.62 63 PHE A O 1
ATOM 466 N N . SER A 1 64 ? -26.516 -9.336 -26.656 1 46.56 64 SER A N 1
ATOM 467 C CA . SER A 1 64 ? -27.609 -10.031 -26 1 46.56 64 SER A CA 1
ATOM 468 C C . SER A 1 64 ? -28.953 -9.688 -26.656 1 46.56 64 SER A C 1
ATOM 470 O O . SER A 1 64 ? -30.016 -10.008 -26.109 1 46.56 64 SER A O 1
ATOM 472 N N . GLY A 1 65 ? -29.078 -9.586 -27.875 1 45.88 65 GLY A N 1
ATOM 473 C CA . GLY A 1 65 ? -30.328 -9.422 -28.609 1 45.88 65 GLY A CA 1
ATOM 474 C C . GLY A 1 65 ? -31.172 -8.266 -28.094 1 45.88 65 GLY A C 1
ATOM 475 O O . GLY A 1 65 ? -32.062 -7.766 -28.797 1 45.88 65 GLY A O 1
ATOM 476 N N . MET A 1 66 ? -31.266 -8.039 -26.75 1 47.81 66 MET A N 1
ATOM 477 C CA . MET A 1 66 ? -32.312 -7.141 -26.297 1 47.81 66 MET A CA 1
ATOM 478 C C . MET A 1 66 ? -31.891 -5.684 -26.422 1 47.81 66 MET A C 1
ATOM 480 O O . MET A 1 66 ? -32.719 -4.785 -26.484 1 47.81 66 MET A O 1
ATOM 484 N N . ASN A 1 67 ? -30.625 -5.375 -26.391 1 54.91 67 ASN A N 1
ATOM 485 C CA . ASN A 1 67 ? -30.391 -3.934 -26.391 1 54.91 67 ASN A CA 1
ATOM 486 C C . ASN A 1 67 ? -29.859 -3.461 -27.75 1 54.91 67 ASN A C 1
ATOM 488 O O . ASN A 1 67 ? -29 -4.105 -28.344 1 54.91 67 ASN A O 1
ATOM 492 N N . THR A 1 68 ? -30.641 -2.566 -28.328 1 68.5 68 THR A N 1
ATOM 493 C CA . THR A 1 68 ? -30.312 -1.918 -29.594 1 68.5 68 THR A CA 1
ATOM 494 C C . THR A 1 68 ? -29.781 -0.504 -29.359 1 68.5 68 THR A C 1
ATOM 496 O O . THR A 1 68 ? -30.312 0.229 -28.516 1 68.5 68 THR A O 1
ATOM 499 N N . LEU A 1 69 ? -28.688 -0.208 -29.906 1 72.12 69 LEU A N 1
ATOM 500 C CA . LEU A 1 69 ? -28.109 1.13 -29.859 1 72.12 69 LEU A CA 1
ATOM 501 C C . LEU A 1 69 ? -28.5 1.93 -31.094 1 72.12 69 LEU A C 1
ATOM 503 O O . LEU A 1 69 ? -28.422 1.421 -32.219 1 72.12 69 LEU A O 1
ATOM 507 N N . VAL A 1 70 ? -29.125 3.1 -30.781 1 78.12 70 VAL A N 1
ATOM 508 C CA . VAL A 1 70 ? -29.406 3.998 -31.891 1 78.12 70 VAL A CA 1
ATOM 509 C C . VAL A 1 70 ? -28.172 4.832 -32.219 1 78.12 70 VAL A C 1
ATOM 511 O O . VAL A 1 70 ? -27.641 5.52 -31.344 1 78.12 70 VAL A O 1
ATOM 514 N N . ILE A 1 71 ? -27.672 4.664 -33.406 1 76.31 71 ILE A N 1
ATOM 515 C CA . ILE A 1 71 ? -26.484 5.402 -33.844 1 76.31 71 ILE A CA 1
ATOM 516 C C . ILE A 1 71 ? -26.859 6.363 -34.969 1 76.31 71 ILE A C 1
ATOM 518 O O . ILE A 1 71 ? -27.609 5.996 -35.875 1 76.31 71 ILE A O 1
ATOM 522 N N . ARG A 1 72 ? -26.516 7.613 -34.781 1 78.75 72 ARG A N 1
ATOM 523 C CA . ARG A 1 72 ? -26.641 8.617 -35.844 1 78.75 72 ARG A CA 1
ATOM 524 C C . ARG A 1 72 ? -25.281 8.914 -36.469 1 78.75 72 ARG A C 1
ATOM 526 O O . ARG A 1 72 ? -24.312 9.234 -35.781 1 78.75 72 ARG A O 1
ATOM 533 N N . ALA A 1 73 ? -25.172 8.602 -37.656 1 77.44 73 ALA A N 1
ATOM 534 C CA . ALA A 1 73 ? -23.938 8.859 -38.375 1 77.44 73 ALA A CA 1
ATOM 535 C C . ALA A 1 73 ? -24.234 9.383 -39.781 1 77.44 73 ALA A C 1
ATOM 537 O O . ALA A 1 73 ? -25.375 9.336 -40.25 1 77.44 73 ALA A O 1
ATOM 538 N N . ASP A 1 74 ? -23.312 10.016 -40.312 1 79.5 74 ASP A N 1
ATOM 539 C CA . ASP A 1 74 ? -23.422 10.523 -41.688 1 79.5 74 ASP A CA 1
ATOM 540 C C . ASP A 1 74 ? -23.125 9.422 -42.719 1 79.5 74 ASP A C 1
ATOM 542 O O . ASP A 1 74 ? -22.328 8.516 -42.438 1 79.5 74 ASP A O 1
ATOM 546 N N . VAL A 1 75 ? -23.766 9.414 -43.781 1 79.25 75 VAL A N 1
ATOM 547 C CA . VAL A 1 75 ? -23.656 8.422 -44.844 1 79.25 75 VAL A CA 1
ATOM 548 C C . VAL A 1 75 ? -22.203 8.266 -45.281 1 79.25 75 VAL A C 1
ATOM 550 O O . VAL A 1 75 ? -21.781 7.184 -45.688 1 79.25 75 VAL A O 1
ATOM 553 N N . ASN A 1 76 ? -21.406 9.227 -45 1 79.56 76 ASN A N 1
ATOM 554 C CA . ASN A 1 76 ? -20.016 9.211 -45.406 1 79.56 76 ASN A CA 1
ATOM 555 C C . ASN A 1 76 ? -19.094 8.781 -44.25 1 79.56 76 ASN A C 1
ATOM 557 O O . ASN A 1 76 ? -17.875 8.695 -44.438 1 79.56 76 ASN A O 1
ATOM 561 N N . ASP A 1 77 ? -19.672 8.414 -43.156 1 80.94 77 ASP A N 1
ATOM 562 C CA . ASP A 1 77 ? -18.859 7.941 -42.031 1 80.94 77 ASP A CA 1
ATOM 563 C C . ASP A 1 77 ? -18.391 6.512 -42.281 1 80.94 77 ASP A C 1
ATOM 565 O O . ASP A 1 77 ? -19.094 5.703 -42.875 1 80.94 77 ASP A O 1
ATOM 569 N N . THR A 1 78 ? -17.172 6.207 -41.844 1 81.69 78 THR A N 1
ATOM 570 C CA . THR A 1 78 ? -16.641 4.855 -41.969 1 81.69 78 THR A CA 1
ATOM 571 C C . THR A 1 78 ? -17.203 3.936 -40.906 1 81.69 78 THR A C 1
ATOM 573 O O . THR A 1 78 ? -17.672 4.402 -39.844 1 81.69 78 THR A O 1
ATOM 576 N N . ILE A 1 79 ? -17.203 2.654 -41.219 1 80.31 79 ILE A N 1
ATOM 577 C CA . ILE A 1 79 ? -17.641 1.67 -40.25 1 80.31 79 ILE A CA 1
ATOM 578 C C . ILE A 1 79 ? -16.703 1.695 -39.031 1 80.31 79 ILE A C 1
ATOM 580 O O . ILE A 1 79 ? -17.141 1.505 -37.906 1 80.31 79 ILE A O 1
ATOM 584 N N . GLY A 1 80 ? -15.469 1.976 -39.25 1 78.25 80 GLY A N 1
ATOM 585 C CA . GLY A 1 80 ? -14.547 2.162 -38.156 1 78.25 80 GLY A CA 1
ATOM 586 C C . GLY A 1 80 ? -14.992 3.24 -37.188 1 78.25 80 GLY A C 1
ATOM 587 O O . GLY A 1 80 ? -14.914 3.057 -35.969 1 78.25 80 GLY A O 1
ATOM 588 N N . TYR A 1 81 ? -15.492 4.281 -37.844 1 79.31 81 TYR A N 1
ATOM 589 C CA . TYR A 1 81 ? -16.047 5.355 -37.031 1 79.31 81 TYR A CA 1
ATOM 590 C C . TYR A 1 81 ? -17.281 4.879 -36.281 1 79.31 81 TYR A C 1
ATOM 592 O O . TYR A 1 81 ? -17.453 5.215 -35.094 1 79.31 81 TYR A O 1
ATOM 600 N N . VAL A 1 82 ? -18.094 4.074 -36.875 1 79.56 82 VAL A N 1
ATOM 601 C CA . VAL A 1 82 ? -19.297 3.545 -36.219 1 79.56 82 VAL A CA 1
ATOM 602 C C . VAL A 1 82 ? -18.891 2.613 -35.094 1 79.56 82 VAL A C 1
ATOM 604 O O . VAL A 1 82 ? -19.484 2.66 -34 1 79.56 82 VAL A O 1
ATOM 607 N N . LEU A 1 83 ? -17.922 1.895 -35.375 1 77.19 83 LEU A N 1
ATOM 608 C CA . LEU A 1 83 ? -17.438 0.997 -34.344 1 77.19 83 LEU A CA 1
ATOM 609 C C . LEU A 1 83 ? -16.875 1.785 -33.156 1 77.19 83 LEU A C 1
ATOM 611 O O . LEU A 1 83 ? -17.078 1.419 -32 1 77.19 83 LEU A O 1
ATOM 615 N N . ASP A 1 84 ? -16.281 2.797 -33.5 1 74.5 84 ASP A N 1
ATOM 616 C CA . ASP A 1 84 ? -15.812 3.686 -32.438 1 74.5 84 ASP A CA 1
ATOM 617 C C . ASP A 1 84 ? -16.984 4.32 -31.688 1 74.5 84 ASP A C 1
ATOM 619 O O . ASP A 1 84 ? -16.922 4.496 -30.469 1 74.5 84 ASP A O 1
ATOM 623 N N . LEU A 1 85 ? -18.031 4.625 -32.469 1 74.88 85 LEU A N 1
ATOM 624 C CA . LEU A 1 85 ? -19.25 5.168 -31.875 1 74.88 85 LEU A CA 1
ATOM 625 C C . LEU A 1 85 ? -19.906 4.137 -30.953 1 74.88 85 LEU A C 1
ATOM 627 O O . LEU A 1 85 ? -20.391 4.48 -29.875 1 74.88 85 LEU A O 1
ATOM 631 N N . ILE A 1 86 ? -19.906 2.967 -31.422 1 72.69 86 ILE A N 1
ATOM 632 C CA . ILE A 1 86 ? -20.453 1.879 -30.625 1 72.69 86 ILE A CA 1
ATOM 633 C C . ILE A 1 86 ? -19.609 1.679 -29.359 1 72.69 86 ILE A C 1
ATOM 635 O O . ILE A 1 86 ? -20.141 1.484 -28.266 1 72.69 86 ILE A O 1
ATOM 639 N N . GLN A 1 87 ? -18.344 1.714 -29.641 1 70.38 87 GLN A N 1
ATOM 640 C CA . GLN A 1 87 ? -17.453 1.631 -28.484 1 70.38 87 GLN A CA 1
ATOM 641 C C . GLN A 1 87 ? -17.75 2.73 -27.469 1 70.38 87 GLN A C 1
ATOM 643 O O . GLN A 1 87 ? -17.781 2.477 -26.266 1 70.38 87 GLN A O 1
ATOM 648 N N . SER A 1 88 ? -18.016 3.834 -27.984 1 68.25 88 SER A N 1
ATOM 649 C CA . SER A 1 88 ? -18.312 4.98 -27.125 1 68.25 88 SER A CA 1
ATOM 650 C C . SER A 1 88 ? -19.641 4.816 -26.422 1 68.25 88 SER A C 1
ATOM 652 O O . SER A 1 88 ? -19.781 5.203 -25.25 1 68.25 88 SER A O 1
ATOM 654 N N . LYS A 1 89 ? -20.578 4.207 -27.188 1 65.44 89 LYS A N 1
ATOM 655 C CA . LYS A 1 89 ? -21.938 4.129 -26.656 1 65.44 89 LYS A CA 1
ATOM 656 C C . LYS A 1 89 ? -22.141 2.865 -25.828 1 65.44 89 LYS A C 1
ATOM 658 O O . LYS A 1 89 ? -22.828 2.891 -24.812 1 65.44 89 LYS A O 1
ATOM 663 N N . ALA A 1 90 ? -21.484 1.83 -26.312 1 60.28 90 ALA A N 1
ATOM 664 C CA . ALA A 1 90 ? -21.781 0.535 -25.703 1 60.28 90 ALA A CA 1
ATOM 665 C C . ALA A 1 90 ? -20.578 0.002 -24.938 1 60.28 90 ALA A C 1
ATOM 667 O O . ALA A 1 90 ? -20.688 -0.996 -24.219 1 60.28 90 ALA A O 1
ATOM 668 N N . GLY A 1 91 ? -19.438 0.713 -25.031 1 57.84 91 GLY A N 1
ATOM 669 C CA . GLY A 1 91 ? -18.219 0.347 -24.312 1 57.84 91 GLY A CA 1
ATOM 670 C C . GLY A 1 91 ? -17.531 -0.87 -24.891 1 57.84 91 GLY A C 1
ATOM 671 O O . GLY A 1 91 ? -16.688 -1.483 -24.234 1 57.84 91 GLY A O 1
ATOM 672 N N . ILE A 1 92 ? -17.906 -1.274 -26.047 1 59.59 92 ILE A N 1
ATOM 673 C CA . ILE A 1 92 ? -17.281 -2.41 -26.734 1 59.59 92 ILE A CA 1
ATOM 674 C C . ILE A 1 92 ? -16.109 -1.926 -27.578 1 59.59 92 ILE A C 1
ATOM 676 O O . ILE A 1 92 ? -16.297 -1.112 -28.5 1 59.59 92 ILE A O 1
ATOM 680 N N . PRO A 1 93 ? -14.898 -2.312 -27.219 1 61.16 93 PRO A N 1
ATOM 681 C CA . PRO A 1 93 ? -13.773 -1.811 -28.016 1 61.16 93 PRO A CA 1
ATOM 682 C C . PRO A 1 93 ? -13.953 -2.061 -29.516 1 61.16 93 PRO A C 1
ATOM 684 O O . PRO A 1 93 ? -14.445 -3.123 -29.906 1 61.16 93 PRO A O 1
ATOM 687 N N . SER A 1 94 ? -13.633 -1.092 -30.359 1 66.19 94 SER A N 1
ATOM 688 C CA . SER A 1 94 ? -13.859 -1.105 -31.797 1 66.19 94 SER A CA 1
ATOM 689 C C . SER A 1 94 ? -13.086 -2.234 -32.469 1 66.19 94 SER A C 1
ATOM 691 O O . SER A 1 94 ? -13.523 -2.762 -33.5 1 66.19 94 SER A O 1
ATOM 693 N N . ASN A 1 95 ? -12 -2.621 -31.781 1 61.09 95 ASN A N 1
ATOM 694 C CA . ASN A 1 95 ? -11.172 -3.633 -32.438 1 61.09 95 ASN A CA 1
ATOM 695 C C . ASN A 1 95 ? -11.773 -5.027 -32.281 1 61.09 95 ASN A C 1
ATOM 697 O O . ASN A 1 95 ? -11.328 -5.973 -32.938 1 61.09 95 ASN A O 1
ATOM 701 N N . VAL A 1 96 ? -12.789 -5.125 -31.438 1 59.88 96 VAL A N 1
ATOM 702 C CA . VAL A 1 96 ? -13.438 -6.422 -31.266 1 59.88 96 VAL A CA 1
ATOM 703 C C . VAL A 1 96 ? -14.852 -6.371 -31.828 1 59.88 96 VAL A C 1
ATOM 705 O O . VAL A 1 96 ? -15.656 -7.277 -31.594 1 59.88 96 VAL A O 1
ATOM 708 N N . GLN A 1 97 ? -15.164 -5.363 -32.375 1 65.75 97 GLN A N 1
ATOM 709 C CA . GLN A 1 97 ? -16.484 -5.156 -32.969 1 65.75 97 GLN A CA 1
ATOM 710 C C . GLN A 1 97 ? -16.5 -5.523 -34.438 1 65.75 97 GLN A C 1
ATOM 712 O O . GLN A 1 97 ? -15.531 -5.281 -35.156 1 65.75 97 GLN A O 1
ATOM 717 N N . MET A 1 98 ? -17.375 -6.453 -34.688 1 66.12 98 MET A N 1
ATOM 718 C CA . MET A 1 98 ? -17.734 -6.613 -36.094 1 66.12 98 MET A CA 1
ATOM 719 C C . MET A 1 98 ? -19.203 -6.32 -36.344 1 66.12 98 MET A C 1
ATOM 721 O O . MET A 1 98 ? -20.047 -6.637 -35.5 1 66.12 98 MET A O 1
ATOM 725 N N . LEU A 1 99 ? -19.562 -5.57 -37.312 1 72.06 99 LEU A N 1
ATOM 726 C CA . LEU A 1 99 ? -20.953 -5.258 -37.625 1 72.06 99 LEU A CA 1
ATOM 727 C C . LEU A 1 99 ? -21.406 -6.062 -38.844 1 72.06 99 LEU A C 1
ATOM 729 O O . LEU A 1 99 ? -20.656 -6.23 -39.812 1 72.06 99 LEU A O 1
ATOM 733 N N . ILE A 1 100 ? -22.391 -6.719 -38.562 1 73.12 100 ILE A N 1
ATOM 734 C CA . ILE A 1 100 ? -23.031 -7.434 -39.656 1 73.12 100 ILE A CA 1
ATOM 735 C C . ILE A 1 100 ? -24.266 -6.652 -40.125 1 73.12 100 ILE A C 1
ATOM 737 O O . ILE A 1 100 ? -25.062 -6.184 -39.312 1 73.12 100 ILE A O 1
ATOM 741 N N . TYR A 1 101 ? -24.359 -6.305 -41.438 1 77.81 101 TYR A N 1
ATOM 742 C CA . TYR A 1 101 ? -25.516 -5.664 -42.062 1 77.81 101 TYR A CA 1
ATOM 743 C C . TYR A 1 101 ? -25.969 -6.434 -43.281 1 77.81 101 TYR A C 1
ATOM 745 O O . TYR A 1 101 ? -25.172 -6.723 -44.188 1 77.81 101 TYR A O 1
ATOM 753 N N . LYS A 1 102 ? -27.266 -6.879 -43.312 1 68.25 102 LYS A N 1
ATOM 754 C CA . LYS A 1 102 ? -27.875 -7.684 -44.375 1 68.25 102 LYS A CA 1
ATOM 755 C C . LYS A 1 102 ? -27.078 -8.969 -44.594 1 68.25 102 LYS A C 1
ATOM 757 O O . LYS A 1 102 ? -26.75 -9.305 -45.75 1 68.25 102 LYS A O 1
ATOM 762 N N . SER A 1 103 ? -26.578 -9.672 -43.375 1 59.03 103 SER A N 1
ATOM 763 C CA . SER A 1 103 ? -25.922 -10.969 -43.281 1 59.03 103 SER A CA 1
ATOM 764 C C . SER A 1 103 ? -24.5 -10.914 -43.844 1 59.03 103 SER A C 1
ATOM 766 O O . SER A 1 103 ? -23.922 -11.953 -44.188 1 59.03 103 SER A O 1
ATOM 768 N N . LYS A 1 104 ? -24.031 -9.688 -44.031 1 68.88 104 LYS A N 1
ATOM 769 C CA . LYS A 1 104 ? -22.656 -9.5 -44.5 1 68.88 104 LYS A CA 1
ATOM 770 C C . LYS A 1 104 ? -21.844 -8.719 -43.469 1 68.88 104 LYS A C 1
ATOM 772 O O . LYS A 1 104 ? -22.328 -7.758 -42.875 1 68.88 104 LYS A O 1
ATOM 777 N N . GLN A 1 105 ? -20.656 -9.25 -43.312 1 67.94 105 GLN A N 1
ATOM 778 C CA . GLN A 1 105 ? -19.734 -8.523 -42.438 1 67.94 105 GLN A CA 1
ATOM 779 C C . GLN A 1 105 ? -19.266 -7.23 -43.094 1 67.94 105 GLN A C 1
ATOM 781 O O . GLN A 1 105 ? -18.906 -7.223 -44.281 1 67.94 105 GLN A O 1
ATOM 786 N N . ILE A 1 106 ? -19.422 -6.113 -42.344 1 75.06 106 ILE A N 1
ATOM 787 C CA . ILE A 1 106 ? -18.969 -4.832 -42.875 1 75.06 106 ILE A CA 1
ATOM 788 C C . ILE A 1 106 ? -17.672 -4.422 -42.188 1 75.06 106 ILE A C 1
ATOM 790 O O . ILE A 1 106 ? -17.5 -4.652 -41 1 75.06 106 ILE A O 1
ATOM 794 N N . TYR A 1 107 ? -16.734 -3.947 -42.938 1 71.62 107 TYR A N 1
ATOM 795 C CA . TYR A 1 107 ? -15.352 -3.76 -42.5 1 71.62 107 TYR A CA 1
ATOM 796 C C . TYR A 1 107 ? -15.094 -2.301 -42.156 1 71.62 107 TYR A C 1
ATOM 798 O O . TYR A 1 107 ? -15.703 -1.396 -42.719 1 71.62 107 TYR A O 1
ATOM 806 N N . PRO A 1 108 ? -14.195 -2.068 -41.219 1 75.81 108 PRO A N 1
ATOM 807 C CA . PRO A 1 108 ? -13.945 -0.742 -40.625 1 75.81 108 PRO A CA 1
ATOM 808 C C . PRO A 1 108 ? -13.555 0.291 -41.688 1 75.81 108 PRO A C 1
ATOM 810 O O . PRO A 1 108 ? -13.805 1.485 -41.5 1 75.81 108 PRO A O 1
ATOM 813 N N . GLU A 1 109 ? -13.07 -0.14 -42.812 1 75 109 GLU A N 1
ATOM 814 C CA . GLU A 1 109 ? -12.602 0.791 -43.844 1 75 109 GLU A CA 1
ATOM 815 C C . GLU A 1 109 ? -13.75 1.235 -44.75 1 75 109 GLU A C 1
ATOM 817 O O . GLU A 1 109 ? -13.617 2.217 -45.5 1 75 109 GLU A O 1
ATOM 822 N N . GLN A 1 110 ? -14.914 0.618 -44.688 1 80.5 110 GLN A N 1
ATOM 823 C CA . GLN A 1 110 ? -16.047 0.949 -45.531 1 80.5 110 GLN A CA 1
ATOM 824 C C . GLN A 1 110 ? -16.875 2.076 -44.938 1 80.5 110 GLN A C 1
ATOM 826 O O . GLN A 1 110 ? -16.891 2.262 -43.719 1 80.5 110 GLN A O 1
ATOM 831 N N . THR A 1 111 ? -17.438 2.908 -45.812 1 82.25 111 THR A N 1
ATOM 832 C CA . THR A 1 111 ? -18.359 3.939 -45.344 1 82.25 111 THR A CA 1
ATOM 833 C C . THR A 1 111 ? -19.781 3.402 -45.25 1 82.25 111 THR A C 1
ATOM 835 O O . THR A 1 111 ? -20.109 2.4 -45.906 1 82.25 111 THR A O 1
ATOM 838 N N . LEU A 1 112 ? -20.688 3.959 -44.469 1 83.19 112 LEU A N 1
ATOM 839 C CA . LEU A 1 112 ? -22.094 3.574 -44.312 1 83.19 112 LEU A CA 1
ATOM 840 C C . LEU A 1 112 ? -22.812 3.627 -45.656 1 83.19 112 LEU A C 1
ATOM 842 O O . LEU A 1 112 ? -23.688 2.805 -45.938 1 83.19 112 LEU A O 1
ATOM 846 N N . GLY A 1 113 ? -22.453 4.613 -46.406 1 80.19 113 GLY A N 1
ATOM 847 C CA . GLY A 1 113 ? -23 4.746 -47.75 1 80.19 113 GLY A CA 1
ATOM 848 C C . GLY A 1 113 ? -22.578 3.619 -48.656 1 80.19 113 GLY A C 1
ATOM 849 O O . GLY A 1 113 ? -23.406 3.098 -49.438 1 80.19 113 GLY A O 1
ATOM 850 N N . GLU A 1 114 ? -21.297 3.223 -48.531 1 81.88 114 GLU A N 1
ATOM 851 C CA . GLU A 1 114 ? -20.781 2.119 -49.344 1 81.88 114 GLU A CA 1
ATOM 852 C C . GLU A 1 114 ? -21.453 0.801 -48.969 1 81.88 114 GLU A C 1
ATOM 854 O O . GLU A 1 114 ? -21.609 -0.084 -49.812 1 81.88 114 GLU A O 1
ATOM 859 N N . CYS A 1 115 ? -21.812 0.641 -47.688 1 79.94 115 CYS A N 1
ATOM 860 C CA . CYS A 1 115 ? -22.453 -0.567 -47.219 1 79.94 115 CYS A CA 1
ATOM 861 C C . CYS A 1 115 ? -23.969 -0.483 -47.375 1 79.94 115 CYS A C 1
ATOM 863 O O . CYS A 1 115 ? -24.703 -1.41 -47.031 1 79.94 115 CYS A O 1
ATOM 865 N N . CYS A 1 116 ? -24.438 0.539 -47.969 1 79.56 116 CYS A N 1
ATOM 866 C CA . CYS A 1 116 ? -25.844 0.806 -48.25 1 79.56 116 CYS A CA 1
ATOM 867 C C . CYS A 1 116 ? -26.688 0.698 -47 1 79.56 116 CYS A C 1
ATOM 869 O O . CYS A 1 116 ? -27.75 0.091 -47 1 79.56 116 CYS A O 1
ATOM 871 N N . VAL A 1 117 ? -26.156 1.21 -45.906 1 80.56 117 VAL A N 1
ATOM 872 C CA . VAL A 1 117 ? -26.938 1.244 -44.688 1 80.56 117 VAL A CA 1
ATOM 873 C C . VAL A 1 117 ? -28.031 2.307 -44.812 1 80.56 117 VAL A C 1
ATOM 875 O O . VAL A 1 117 ? -27.75 3.445 -45.188 1 80.56 117 VAL A O 1
ATOM 878 N N . GLU A 1 118 ? -29.25 1.882 -44.562 1 78.69 118 GLU A N 1
ATOM 879 C CA . GLU A 1 118 ? -30.422 2.756 -44.719 1 78.69 118 GLU A CA 1
ATOM 880 C C . GLU A 1 118 ? -30.875 3.305 -43.375 1 78.69 118 GLU A C 1
ATOM 882 O O . GLU A 1 118 ? -30.438 2.824 -42.312 1 78.69 118 GLU A O 1
ATOM 887 N N . ASN A 1 119 ? -31.594 4.32 -43.438 1 79.38 119 ASN A N 1
ATOM 888 C CA . ASN A 1 119 ? -32.219 4.863 -42.25 1 79.38 119 ASN A CA 1
ATOM 889 C C . ASN A 1 119 ? -33.094 3.826 -41.531 1 79.38 119 ASN A C 1
ATOM 891 O O . ASN A 1 119 ? -33.844 3.107 -42.188 1 79.38 119 ASN A O 1
ATOM 895 N N . ASP A 1 120 ? -32.938 3.611 -40.219 1 76.62 120 ASP A N 1
ATOM 896 C CA . ASP A 1 120 ? -33.656 2.684 -39.344 1 76.62 120 ASP A CA 1
ATOM 897 C C . ASP A 1 120 ? -33.219 1.243 -39.594 1 76.62 120 ASP A C 1
ATOM 899 O O . ASP A 1 120 ? -33.969 0.304 -39.312 1 76.62 120 ASP A O 1
ATOM 903 N N . ALA A 1 121 ? -32.062 1.064 -40.219 1 80.19 121 ALA A N 1
ATOM 904 C CA . ALA A 1 121 ? -31.5 -0.279 -40.406 1 80.19 121 ALA A CA 1
ATOM 905 C C . ALA A 1 121 ? -31.047 -0.873 -39.062 1 80.19 121 ALA A C 1
ATOM 907 O O . ALA A 1 121 ? -30.734 -0.139 -38.125 1 80.19 121 ALA A O 1
ATOM 908 N N . VAL A 1 122 ? -31.141 -2.174 -39 1 77.44 122 VAL A N 1
ATOM 909 C CA . VAL A 1 122 ? -30.656 -2.867 -37.812 1 77.44 122 VAL A CA 1
ATOM 910 C C . VAL A 1 122 ? -29.344 -3.574 -38.156 1 77.44 122 VAL A C 1
ATOM 912 O O . VAL A 1 122 ? -29.297 -4.453 -39 1 77.44 122 VAL A O 1
ATOM 915 N N . LEU A 1 123 ? -28.297 -3.002 -37.625 1 76.44 123 LEU A N 1
ATOM 916 C CA . LEU A 1 123 ? -27.016 -3.668 -37.719 1 76.44 123 LEU A CA 1
ATOM 917 C C . LEU A 1 123 ? -26.766 -4.559 -36.531 1 76.44 123 LEU A C 1
ATOM 919 O O . LEU A 1 123 ? -27.219 -4.254 -35.406 1 76.44 123 LEU A O 1
ATOM 923 N N . GLN A 1 124 ? -26.219 -5.652 -36.812 1 68.56 124 GLN A N 1
ATOM 924 C CA . GLN A 1 124 ? -25.906 -6.582 -35.75 1 68.56 124 GLN A CA 1
ATOM 925 C C . GLN A 1 124 ? -24.438 -6.477 -35.312 1 68.56 124 GLN A C 1
ATOM 927 O O . GLN A 1 124 ? -23.547 -6.602 -36.156 1 68.56 124 GLN A O 1
ATOM 932 N N . LEU A 1 125 ? -24.375 -5.965 -34.156 1 67.25 125 LEU A N 1
ATOM 933 C CA . LEU A 1 125 ? -23.016 -5.957 -33.625 1 67.25 125 LEU A CA 1
ATOM 934 C C . LEU A 1 125 ? -22.562 -7.371 -33.25 1 67.25 125 LEU A C 1
ATOM 936 O O . LEU A 1 125 ? -23.281 -8.086 -32.531 1 67.25 125 LEU A O 1
ATOM 940 N N . VAL A 1 126 ? -21.641 -7.801 -34 1 54.62 126 VAL A N 1
ATOM 941 C CA . VAL A 1 126 ? -21.062 -9.094 -33.688 1 54.62 126 VAL A CA 1
ATOM 942 C C . VAL A 1 126 ? -19.625 -8.898 -33.188 1 54.62 126 VAL A C 1
ATOM 944 O O . VAL A 1 126 ? -18.938 -7.977 -33.625 1 54.62 126 VAL A O 1
ATOM 947 N N . GLY A 1 127 ? -19.422 -9.047 -32 1 48.34 127 GLY A N 1
ATOM 948 C CA . GLY A 1 127 ? -18.031 -8.977 -31.562 1 48.34 127 GLY A CA 1
ATOM 949 C C . GLY A 1 127 ? -17.078 -9.773 -32.438 1 48.34 127 GLY A C 1
ATOM 950 O O . GLY A 1 127 ? -17.484 -10.766 -33.062 1 48.34 127 GLY A O 1
ATOM 951 N N . VAL A 1 128 ? -16.281 -9.172 -33.25 1 44.69 128 VAL A N 1
ATOM 952 C CA . VAL A 1 128 ? -15.242 -10.055 -33.781 1 44.69 128 VAL A CA 1
ATOM 953 C C . VAL A 1 128 ? -14.883 -11.117 -32.75 1 44.69 128 VAL A C 1
ATOM 955 O O . VAL A 1 128 ? -14.406 -10.797 -31.656 1 44.69 128 VAL A O 1
ATOM 958 N N . MET A 1 129 ? -15.719 -11.883 -32.594 1 40 129 MET A N 1
ATOM 959 C CA . MET A 1 129 ? -15.555 -13 -31.672 1 40 129 MET A CA 1
ATOM 960 C C . MET A 1 129 ? -14.125 -13.531 -31.703 1 40 129 MET A C 1
ATOM 962 O O . MET A 1 129 ? -13.805 -14.406 -32.5 1 40 129 MET A O 1
ATOM 966 N N . ARG A 1 130 ? -13.297 -12.641 -31.938 1 40.94 130 ARG A N 1
ATOM 967 C CA . ARG A 1 130 ? -12.07 -13.438 -32.031 1 40.94 130 ARG A CA 1
ATOM 968 C C . ARG A 1 130 ? -12.008 -14.461 -30.906 1 40.94 130 ARG A C 1
ATOM 970 O O . ARG A 1 130 ? -11.672 -15.625 -31.125 1 40.94 130 ARG A O 1
ATOM 977 N N . SER A 1 131 ? -11.883 -14 -29.5 1 48.56 131 SER A N 1
ATOM 978 C CA . SER A 1 131 ? -11.43 -15.117 -28.688 1 48.56 131 SER A CA 1
ATOM 979 C C . SER A 1 131 ? -12.609 -15.906 -28.125 1 48.56 131 SER A C 1
ATOM 981 O O . SER A 1 131 ? -13.664 -15.336 -27.844 1 48.56 131 SER A O 1
ATOM 983 N N . THR A 1 132 ? -13.109 -17 -28.672 1 54.88 132 THR A N 1
ATOM 984 C CA . THR A 1 132 ? -14 -18 -28.094 1 54.88 132 THR A CA 1
ATOM 985 C C . THR A 1 132 ? -14.188 -17.766 -26.594 1 54.88 132 THR A C 1
ATOM 987 O O . THR A 1 132 ? -15.273 -17.969 -26.062 1 54.88 132 THR A O 1
ATOM 990 N N . ARG A 1 133 ? -13.43 -16.922 -26.188 1 67.62 133 ARG A N 1
ATOM 991 C CA . ARG A 1 133 ? -13.461 -16.75 -24.734 1 67.62 133 ARG A CA 1
ATOM 992 C C . ARG A 1 133 ? -14.398 -15.602 -24.344 1 67.62 133 ARG A C 1
ATOM 994 O O . ARG A 1 133 ? -15.094 -15.688 -23.328 1 67.62 133 ARG A O 1
ATOM 1001 N N . LEU A 1 134 ? -14.664 -14.625 -25.156 1 68.75 134 LEU A N 1
ATOM 1002 C CA . LEU A 1 134 ? -15.516 -13.484 -24.844 1 68.75 134 LEU A CA 1
ATOM 1003 C C . LEU A 1 134 ? -16.984 -13.844 -25.031 1 68.75 134 LEU A C 1
ATOM 1005 O O . LEU A 1 134 ? -17.844 -13.367 -24.297 1 68.75 134 LEU A O 1
ATOM 1009 N N . VAL A 1 135 ? -17.219 -14.727 -26.031 1 69.44 135 VAL A N 1
ATOM 1010 C CA . VAL A 1 135 ? -18.578 -15.188 -26.25 1 69.44 135 VAL A CA 1
ATOM 1011 C C . VAL A 1 135 ? -19.062 -15.992 -25.047 1 69.44 135 VAL A C 1
ATOM 1013 O O . VAL A 1 135 ? -20.188 -15.805 -24.594 1 69.44 135 VAL A O 1
ATOM 1016 N N . LYS A 1 136 ? -18.188 -16.797 -24.594 1 75.12 136 LYS A N 1
ATOM 1017 C CA . LYS A 1 136 ? -18.531 -17.594 -23.422 1 75.12 136 LYS A CA 1
ATOM 1018 C C . LYS A 1 136 ? -18.766 -16.688 -22.203 1 75.12 136 LYS A C 1
ATOM 1020 O O . LYS A 1 136 ? -19.672 -16.953 -21.406 1 75.12 136 LYS A O 1
ATOM 1025 N N . ALA A 1 137 ? -18.016 -15.68 -22.125 1 81.31 137 ALA A N 1
ATOM 1026 C CA . ALA A 1 137 ? -18.188 -14.727 -21.031 1 81.31 137 ALA A CA 1
ATOM 1027 C C . ALA A 1 137 ? -19.531 -14.016 -21.125 1 81.31 137 ALA A C 1
ATOM 1029 O O . ALA A 1 137 ? -20.203 -13.828 -20.109 1 81.31 137 ALA A O 1
ATOM 1030 N N . GLN A 1 138 ? -19.938 -13.727 -22.312 1 79.38 138 GLN A N 1
ATOM 1031 C CA . GLN A 1 138 ? -21.219 -13.062 -22.531 1 79.38 138 GLN A CA 1
ATOM 1032 C C . GLN A 1 138 ? -22.391 -13.984 -22.188 1 79.38 138 GLN A C 1
ATOM 1034 O O . GLN A 1 138 ? -23.375 -13.539 -21.594 1 79.38 138 GLN A O 1
ATOM 1039 N N . GLN A 1 139 ? -22.141 -15.156 -22.547 1 82 139 GLN A N 1
ATOM 1040 C CA . GLN A 1 139 ? -23.188 -16.141 -22.234 1 82 139 GLN A CA 1
ATOM 1041 C C . GLN A 1 139 ? -23.359 -16.297 -20.719 1 82 139 GLN A C 1
ATOM 1043 O O . GLN A 1 139 ? -24.484 -16.391 -20.234 1 82 139 GLN A O 1
ATOM 1048 N N . LEU A 1 140 ? -22.312 -16.266 -20.078 1 85.38 140 LEU A N 1
ATOM 1049 C CA . LEU A 1 140 ? -22.359 -16.406 -18.625 1 85.38 140 LEU A CA 1
ATOM 1050 C C . LEU A 1 140 ? -23.094 -15.242 -17.984 1 85.38 140 LEU A C 1
ATOM 1052 O O . LEU A 1 140 ? -23.938 -15.438 -17.109 1 85.38 140 LEU A O 1
ATOM 1056 N N . VAL A 1 141 ? -22.812 -14.039 -18.422 1 89.69 141 VAL A N 1
ATOM 1057 C CA . VAL A 1 141 ? -23.406 -12.844 -17.828 1 89.69 141 VAL A CA 1
ATOM 1058 C C . VAL A 1 141 ? -24.891 -12.766 -18.172 1 89.69 141 VAL A C 1
ATOM 1060 O O . VAL A 1 141 ? -25.703 -12.375 -17.344 1 89.69 141 VAL A O 1
ATOM 1063 N N . ASP A 1 142 ? -25.188 -13.18 -19.359 1 86.38 142 ASP A N 1
ATOM 1064 C CA . ASP A 1 142 ? -26.594 -13.172 -19.781 1 86.38 142 ASP A CA 1
ATOM 1065 C C . ASP A 1 142 ? -27.422 -14.148 -18.953 1 86.38 142 ASP A C 1
ATOM 1067 O O . ASP A 1 142 ? -28.562 -13.859 -18.609 1 86.38 142 ASP A O 1
ATOM 1071 N N . GLU A 1 143 ? -26.797 -15.195 -18.703 1 89.94 143 GLU A N 1
ATOM 1072 C CA . GLU A 1 143 ? -27.5 -16.172 -17.875 1 89.94 143 GLU A CA 1
ATOM 1073 C C . GLU A 1 143 ? -27.719 -15.656 -16.469 1 89.94 143 GLU A C 1
ATOM 1075 O O . GLU A 1 143 ? -28.781 -15.875 -15.883 1 89.94 143 GLU A O 1
ATOM 1080 N N . ILE A 1 144 ? -26.766 -14.992 -15.891 1 93.25 144 ILE A N 1
ATOM 1081 C CA . ILE A 1 144 ? -26.891 -14.414 -14.555 1 93.25 144 ILE A CA 1
ATOM 1082 C C . ILE A 1 144 ? -28.062 -13.438 -14.531 1 93.25 144 ILE A C 1
ATOM 1084 O O . ILE A 1 144 ? -28.953 -13.539 -13.672 1 93.25 144 ILE A O 1
ATOM 1088 N N . VAL A 1 145 ? -28.125 -12.539 -15.484 1 91.56 145 VAL A N 1
ATOM 1089 C CA . VAL A 1 145 ? -29.141 -11.484 -15.516 1 91.56 145 VAL A CA 1
ATOM 1090 C C . VAL A 1 145 ? -30.516 -12.094 -15.75 1 91.56 145 VAL A C 1
ATOM 1092 O O . VAL A 1 145 ? -31.484 -11.711 -15.094 1 91.56 145 VAL A O 1
ATOM 1095 N N . SER A 1 146 ? -30.562 -13.094 -16.641 1 89.62 146 SER A N 1
ATOM 1096 C CA . SER A 1 146 ? -31.828 -13.742 -16.938 1 89.62 146 SER A CA 1
ATOM 1097 C C . SER A 1 146 ? -32.406 -14.445 -15.703 1 89.62 146 SER A C 1
ATOM 1099 O O . SER A 1 146 ? -33.594 -14.336 -15.406 1 89.62 146 SER A O 1
ATOM 1101 N N . LEU A 1 147 ? -31.531 -15.125 -15.031 1 91.69 147 LEU A N 1
ATOM 1102 C CA . LEU A 1 147 ? -31.969 -15.852 -13.844 1 91.69 147 LEU A CA 1
ATOM 1103 C C . LEU A 1 147 ? -32.406 -14.891 -12.742 1 91.69 147 LEU A C 1
ATOM 1105 O O . LEU A 1 147 ? -33.375 -15.141 -12.039 1 91.69 147 LEU A O 1
ATOM 1109 N N . ILE A 1 148 ? -31.672 -13.789 -12.555 1 92.88 148 ILE A N 1
ATOM 1110 C CA . ILE A 1 148 ? -32 -12.805 -11.539 1 92.88 148 ILE A CA 1
ATOM 1111 C C . ILE A 1 148 ? -33.375 -12.188 -11.852 1 92.88 148 ILE A C 1
ATOM 1113 O O . ILE A 1 148 ? -34.219 -12.039 -10.969 1 92.88 148 ILE A O 1
ATOM 1117 N N . TRP A 1 149 ? -33.625 -11.914 -13.102 1 88.12 149 TRP A N 1
ATOM 1118 C CA . TRP A 1 149 ? -34.906 -11.336 -13.523 1 88.12 149 TRP A CA 1
ATOM 1119 C C . TRP A 1 149 ? -36.062 -12.289 -13.227 1 88.12 149 TRP A C 1
ATOM 1121 O O . TRP A 1 149 ? -37.094 -11.875 -12.727 1 88.12 149 TRP A O 1
ATOM 1131 N N . ARG A 1 150 ? -35.812 -13.531 -13.438 1 87.38 150 ARG A N 1
ATOM 1132 C CA . ARG A 1 150 ? -36.844 -14.531 -13.188 1 87.38 150 ARG A CA 1
ATOM 1133 C C . ARG A 1 150 ? -37.094 -14.695 -11.695 1 87.38 150 ARG A C 1
ATOM 1135 O O . ARG A 1 150 ? -38.25 -14.891 -11.273 1 87.38 150 ARG A O 1
ATOM 1142 N N . LEU A 1 151 ? -36.031 -14.648 -10.938 1 90.12 151 LEU A N 1
ATOM 1143 C CA . LEU A 1 151 ? -36.156 -14.773 -9.492 1 90.12 151 LEU A CA 1
ATOM 1144 C C . LEU A 1 151 ? -36.969 -13.609 -8.922 1 90.12 151 LEU A C 1
ATOM 1146 O O . LEU A 1 151 ? -37.75 -13.789 -7.984 1 90.12 151 LEU A O 1
ATOM 1150 N N . CYS A 1 152 ? -36.719 -12.445 -9.477 1 87.94 152 CYS A N 1
ATOM 1151 C CA . CYS A 1 152 ? -37.375 -11.25 -8.961 1 87.94 152 CYS A CA 1
ATOM 1152 C C . CYS A 1 152 ? -38.844 -11.172 -9.43 1 87.94 152 CYS A C 1
ATOM 1154 O O . CYS A 1 152 ? -39.688 -10.648 -8.727 1 87.94 152 CYS A O 1
ATOM 1156 N N . LYS A 1 153 ? -39.125 -11.648 -10.625 1 80.31 153 LYS A N 1
ATOM 1157 C CA . LYS A 1 153 ? -40.5 -11.547 -11.172 1 80.31 153 LYS A CA 1
ATOM 1158 C C . LYS A 1 153 ? -41.375 -12.703 -10.688 1 80.31 153 LYS A C 1
ATOM 1160 O O . LYS A 1 153 ? -42.562 -12.547 -10.523 1 80.31 153 LYS A O 1
ATOM 1165 N N . ARG A 1 154 ? -40.688 -13.891 -10.664 1 66.56 154 ARG A N 1
ATOM 1166 C CA . ARG A 1 154 ? -41.469 -15.086 -10.43 1 66.56 154 ARG A CA 1
ATOM 1167 C C . ARG A 1 154 ? -41.938 -15.172 -8.977 1 66.56 154 ARG A C 1
ATOM 1169 O O . ARG A 1 154 ? -41.125 -15.039 -8.055 1 66.56 154 ARG A O 1
ATOM 1176 N N . ASN A 1 155 ? -43.062 -14.57 -8.672 1 55.56 155 ASN A N 1
ATOM 1177 C CA . ASN A 1 155 ? -43.719 -14.836 -7.398 1 55.56 155 ASN A CA 1
ATOM 1178 C C . ASN A 1 155 ? -43.906 -16.328 -7.16 1 55.56 155 ASN A C 1
ATOM 1180 O O . ASN A 1 155 ? -44.594 -16.734 -6.238 1 55.56 155 ASN A O 1
ATOM 1184 N N . SER A 1 156 ? -43.531 -17.203 -8.133 1 53.78 156 SER A N 1
ATOM 1185 C CA . SER A 1 156 ? -44.125 -18.516 -7.977 1 53.78 156 SER A CA 1
ATOM 1186 C C . SER A 1 156 ? -43.281 -19.422 -7.086 1 53.78 156 SER A C 1
ATOM 1188 O O . SER A 1 156 ? -42.094 -19.203 -6.949 1 53.78 156 SER A O 1
ATOM 1190 N N . GLY A 1 157 ? -43.812 -20.141 -6.207 1 62.78 157 GLY A N 1
ATOM 1191 C CA . GLY A 1 157 ? -43.719 -21.125 -5.133 1 62.78 157 GLY A CA 1
ATOM 1192 C C . GLY A 1 157 ? -42.75 -22.25 -5.43 1 62.78 157 GLY A C 1
ATOM 1193 O O . GLY A 1 157 ? -42.719 -23.266 -4.73 1 62.78 157 GLY A O 1
ATOM 1194 N N . ASN A 1 158 ? -42 -22.281 -6.688 1 75.19 158 ASN A N 1
ATOM 1195 C CA . ASN A 1 158 ? -41.156 -23.453 -6.883 1 75.19 158 ASN A CA 1
ATOM 1196 C C . ASN A 1 158 ? -39.812 -23.297 -6.207 1 75.19 158 ASN A C 1
ATOM 1198 O O . ASN A 1 158 ? -38.844 -22.781 -6.82 1 75.19 158 ASN A O 1
ATOM 1202 N N . GLU A 1 159 ? -39.719 -23.703 -5.102 1 78.31 159 GLU A N 1
ATOM 1203 C CA . GLU A 1 159 ? -38.531 -23.562 -4.242 1 78.31 159 GLU A CA 1
ATOM 1204 C C . GLU A 1 159 ? -37.344 -24.297 -4.824 1 78.31 159 GLU A C 1
ATOM 1206 O O . GLU A 1 159 ? -36.188 -23.875 -4.645 1 78.31 159 GLU A O 1
ATOM 1211 N N . ALA A 1 160 ? -37.688 -25.375 -5.609 1 77.94 160 ALA A N 1
ATOM 1212 C CA . ALA A 1 160 ? -36.562 -26.156 -6.176 1 77.94 160 ALA A CA 1
ATOM 1213 C C . ALA A 1 160 ? -35.875 -25.375 -7.277 1 77.94 160 ALA A C 1
ATOM 1215 O O . ALA A 1 160 ? -34.625 -25.375 -7.344 1 77.94 160 ALA A O 1
ATOM 1216 N N . TRP A 1 161 ? -36.656 -24.734 -8.039 1 82.44 161 TRP A N 1
ATOM 1217 C CA . TRP A 1 161 ? -36.062 -23.953 -9.109 1 82.44 161 TRP A CA 1
ATOM 1218 C C . TRP A 1 161 ? -35.281 -22.766 -8.547 1 82.44 161 TRP A C 1
ATOM 1220 O O . TRP A 1 161 ? -34.188 -22.453 -9.039 1 82.44 161 TRP A O 1
ATOM 1230 N N . ASP A 1 162 ? -35.812 -22.141 -7.535 1 84.56 162 ASP A N 1
ATOM 1231 C CA . ASP A 1 162 ? -35.156 -21 -6.926 1 84.56 162 ASP A CA 1
ATOM 1232 C C . ASP A 1 162 ? -33.781 -21.391 -6.395 1 84.56 162 ASP A C 1
ATOM 1234 O O . ASP A 1 162 ? -32.812 -20.641 -6.562 1 84.56 162 ASP A O 1
ATOM 1238 N N . ARG A 1 163 ? -33.75 -22.531 -5.848 1 80.56 163 ARG A N 1
ATOM 1239 C CA . ARG A 1 163 ? -32.5 -23 -5.289 1 80.56 163 ARG A CA 1
ATOM 1240 C C . ARG A 1 163 ? -31.469 -23.25 -6.387 1 80.56 163 ARG A C 1
ATOM 1242 O O . ARG A 1 163 ? -30.297 -22.906 -6.234 1 80.56 163 ARG A O 1
ATOM 1249 N N . GLU A 1 164 ? -31.969 -23.828 -7.48 1 81.12 164 GLU A N 1
ATOM 1250 C CA . GLU A 1 164 ? -31.062 -24.094 -8.594 1 81.12 164 GLU A CA 1
ATOM 1251 C C . GLU A 1 164 ? -30.594 -22.797 -9.258 1 81.12 164 GLU A C 1
ATOM 1253 O O . GLU A 1 164 ? -29.438 -22.672 -9.641 1 81.12 164 GLU A O 1
ATOM 1258 N N . ALA A 1 165 ? -31.547 -21.922 -9.398 1 85.69 165 ALA A N 1
ATOM 1259 C CA . ALA A 1 165 ? -31.203 -20.641 -10 1 85.69 165 ALA A CA 1
ATOM 1260 C C . ALA A 1 165 ? -30.141 -19.922 -9.18 1 85.69 165 ALA A C 1
ATOM 1262 O O . ALA A 1 165 ? -29.203 -19.359 -9.734 1 85.69 165 ALA A O 1
ATOM 1263 N N . ARG A 1 166 ? -30.281 -19.953 -7.836 1 86.44 166 ARG A N 1
ATOM 1264 C CA . ARG A 1 166 ? -29.328 -19.312 -6.945 1 86.44 166 ARG A CA 1
ATOM 1265 C C . ARG A 1 166 ? -27.938 -19.938 -7.062 1 86.44 166 ARG A C 1
ATOM 1267 O O . ARG A 1 166 ? -26.922 -19.234 -7.066 1 86.44 166 ARG A O 1
ATOM 1274 N N . ARG A 1 167 ? -27.969 -21.188 -7.203 1 81.62 167 ARG A N 1
ATOM 1275 C CA . ARG A 1 167 ? -26.719 -21.922 -7.328 1 81.62 167 ARG A CA 1
ATOM 1276 C C . ARG A 1 167 ? -26 -21.562 -8.617 1 81.62 167 ARG A C 1
ATOM 1278 O O . ARG A 1 167 ? -24.781 -21.344 -8.617 1 81.62 167 ARG A O 1
ATOM 1285 N N . VAL A 1 168 ? -26.734 -21.531 -9.688 1 83.75 168 VAL A N 1
ATOM 1286 C CA . VAL A 1 168 ? -26.156 -21.25 -11 1 83.75 168 VAL A CA 1
ATOM 1287 C C . VAL A 1 168 ? -25.609 -19.828 -11.031 1 83.75 168 VAL A C 1
ATOM 1289 O O . VAL A 1 168 ? -24.531 -19.578 -11.586 1 83.75 168 VAL A O 1
ATOM 1292 N N . ILE A 1 169 ? -26.328 -18.906 -10.406 1 89.88 169 ILE A N 1
ATOM 1293 C CA . ILE A 1 169 ? -25.906 -17.516 -10.383 1 89.88 169 ILE A CA 1
ATOM 1294 C C . ILE A 1 169 ? -24.578 -17.406 -9.648 1 89.88 169 ILE A C 1
ATOM 1296 O O . ILE A 1 169 ? -23.641 -16.75 -10.125 1 89.88 169 ILE A O 1
ATOM 1300 N N . ARG A 1 170 ? -24.453 -18 -8.492 1 83.56 170 ARG A N 1
ATOM 1301 C CA . ARG A 1 170 ? -23.234 -17.953 -7.695 1 83.56 170 ARG A CA 1
ATOM 1302 C C . ARG A 1 170 ? -22.062 -18.547 -8.453 1 83.56 170 ARG A C 1
ATOM 1304 O O . ARG A 1 170 ? -20.969 -18 -8.445 1 83.56 170 ARG A O 1
ATOM 1311 N N . ARG A 1 171 ? -22.328 -19.641 -9.078 1 81.25 171 ARG A N 1
ATOM 1312 C CA . ARG A 1 171 ? -21.297 -20.312 -9.844 1 81.25 171 ARG A CA 1
ATOM 1313 C C . ARG A 1 171 ? -20.797 -19.453 -11 1 81.25 171 ARG A C 1
ATOM 1315 O O . ARG A 1 171 ? -19.594 -19.312 -11.219 1 81.25 171 ARG A O 1
ATOM 1322 N N . ASN A 1 172 ? -21.75 -18.906 -11.695 1 86.62 172 ASN A N 1
ATOM 1323 C CA . ASN A 1 172 ? -21.391 -18.109 -12.859 1 86.62 172 ASN A CA 1
ATOM 1324 C C . ASN A 1 172 ? -20.609 -16.859 -12.453 1 86.62 172 ASN A C 1
ATOM 1326 O O . ASN A 1 172 ? -19.688 -16.438 -13.164 1 86.62 172 ASN A O 1
ATOM 1330 N N . LEU A 1 173 ? -21.016 -16.297 -11.297 1 88.44 173 LEU A N 1
ATOM 1331 C CA . LEU A 1 173 ? -20.297 -15.117 -10.82 1 88.44 173 LEU A CA 1
ATOM 1332 C C . LEU A 1 173 ? -18.859 -15.461 -10.453 1 88.44 173 LEU A C 1
ATOM 1334 O O . LEU A 1 173 ? -17.938 -14.742 -10.836 1 88.44 173 LEU A O 1
ATOM 1338 N N . SER A 1 174 ? -18.688 -16.484 -9.781 1 80.06 174 SER A N 1
ATOM 1339 C CA . SER A 1 174 ? -17.359 -16.953 -9.375 1 80.06 174 SER A CA 1
ATOM 1340 C C . SER A 1 174 ? -16.516 -17.312 -10.586 1 80.06 174 SER A C 1
ATOM 1342 O O . SER A 1 174 ? -15.32 -17.016 -10.633 1 80.06 174 SER A O 1
ATOM 1344 N N . ASP A 1 175 ? -17.109 -17.969 -11.578 1 79.94 175 ASP A N 1
ATOM 1345 C CA . ASP A 1 175 ? -16.406 -18.391 -12.789 1 79.94 175 ASP A CA 1
ATOM 1346 C C . ASP A 1 175 ? -15.969 -17.172 -13.609 1 79.94 175 ASP A C 1
ATOM 1348 O O . ASP A 1 175 ? -14.891 -17.188 -14.219 1 79.94 175 ASP A O 1
ATOM 1352 N N . TYR A 1 176 ? -16.859 -16.25 -13.609 1 86.38 176 TYR A N 1
ATOM 1353 C CA . TYR A 1 176 ? -16.531 -15.062 -14.391 1 86.38 176 TYR A CA 1
ATOM 1354 C C . TYR A 1 176 ? -15.281 -14.383 -13.859 1 86.38 176 TYR A C 1
ATOM 1356 O O . TYR A 1 176 ? -14.383 -14.039 -14.625 1 86.38 176 TYR A O 1
ATOM 1364 N N . PHE A 1 177 ? -15.133 -14.203 -12.562 1 82.94 177 PHE A N 1
ATOM 1365 C CA . PHE A 1 177 ? -14.008 -13.5 -11.969 1 82.94 177 PHE A CA 1
ATOM 1366 C C . PHE A 1 177 ? -12.812 -14.43 -11.797 1 82.94 177 PHE A C 1
ATOM 1368 O O . PHE A 1 177 ? -11.664 -13.984 -11.789 1 82.94 177 PHE A O 1
ATOM 1375 N N . GLY A 1 178 ? -13.062 -15.648 -11.695 1 72.81 178 GLY A N 1
ATOM 1376 C CA . GLY A 1 178 ? -11.984 -16.609 -11.508 1 72.81 178 GLY A CA 1
ATOM 1377 C C . GLY A 1 178 ? -11.305 -17.016 -12.797 1 72.81 178 GLY A C 1
ATOM 1378 O O . GLY A 1 178 ? -10.078 -16.953 -12.914 1 72.81 178 GLY A O 1
ATOM 1379 N N . ASP A 1 179 ? -12.102 -17.375 -13.836 1 68.88 179 ASP A N 1
ATOM 1380 C CA . ASP A 1 179 ? -11.555 -18 -15.031 1 68.88 179 ASP A CA 1
ATOM 1381 C C . ASP A 1 179 ? -11.547 -17.031 -16.219 1 68.88 179 ASP A C 1
ATOM 1383 O O . ASP A 1 179 ? -10.672 -17.094 -17.078 1 68.88 179 ASP A O 1
ATOM 1387 N N . PHE A 1 180 ? -12.539 -16.25 -16.266 1 70.88 180 PHE A N 1
ATOM 1388 C CA . PHE A 1 180 ? -12.695 -15.508 -17.516 1 70.88 180 PHE A CA 1
ATOM 1389 C C . PHE A 1 180 ? -11.938 -14.18 -17.438 1 70.88 180 PHE A C 1
ATOM 1391 O O . PHE A 1 180 ? -11.43 -13.703 -18.453 1 70.88 180 PHE A O 1
ATOM 1398 N N . LEU A 1 181 ? -11.867 -13.609 -16.219 1 77.12 181 LEU A N 1
ATOM 1399 C CA . LEU A 1 181 ? -11.18 -12.32 -16.125 1 77.12 181 LEU A CA 1
ATOM 1400 C C . LEU A 1 181 ? -9.672 -12.508 -16.188 1 77.12 181 LEU A C 1
ATOM 1402 O O . LEU A 1 181 ? -9.078 -13.141 -15.312 1 77.12 181 LEU A O 1
ATOM 1406 N N . PRO A 1 182 ? -9.117 -12.07 -17.328 1 70.5 182 PRO A N 1
ATOM 1407 C CA . PRO A 1 182 ? -7.66 -12.203 -17.438 1 70.5 182 PRO A CA 1
ATOM 1408 C C . PRO A 1 182 ? -6.914 -11.281 -16.484 1 70.5 182 PRO A C 1
ATOM 1410 O O . PRO A 1 182 ? -7.031 -10.055 -16.578 1 70.5 182 PRO A O 1
ATOM 1413 N N . LYS A 1 183 ? -6.18 -11.719 -15.484 1 71.06 183 LYS A N 1
ATOM 1414 C CA . LYS A 1 183 ? -5.516 -10.914 -14.461 1 71.06 183 LYS A CA 1
ATOM 1415 C C . LYS A 1 183 ? -4.125 -10.477 -14.922 1 71.06 183 LYS A C 1
ATOM 1417 O O . LYS A 1 183 ? -3.527 -9.578 -14.336 1 71.06 183 LYS A O 1
ATOM 1422 N N . ASP A 1 184 ? -3.605 -11.047 -16 1 64.12 184 ASP A N 1
ATOM 1423 C CA . ASP A 1 184 ? -2.242 -10.758 -16.438 1 64.12 184 ASP A CA 1
ATOM 1424 C C . ASP A 1 184 ? -2.229 -9.695 -17.531 1 64.12 184 ASP A C 1
ATOM 1426 O O . ASP A 1 184 ? -1.169 -9.18 -17.891 1 64.12 184 ASP A O 1
ATOM 1430 N N . ASN A 1 185 ? -3.365 -9.477 -18.109 1 62.38 185 ASN A N 1
ATOM 1431 C CA . ASN A 1 185 ? -3.445 -8.516 -19.203 1 62.38 185 ASN A CA 1
ATOM 1432 C C . ASN A 1 185 ? -4.469 -7.418 -18.906 1 62.38 185 ASN A C 1
ATOM 1434 O O . ASN A 1 185 ? -5.676 -7.648 -18.984 1 62.38 185 ASN A O 1
ATOM 1438 N N . ASP A 1 186 ? -3.971 -6.207 -18.734 1 64.94 186 ASP A N 1
ATOM 1439 C CA . ASP A 1 186 ? -4.805 -5.086 -18.328 1 64.94 186 ASP A CA 1
ATOM 1440 C C . ASP A 1 186 ? -5.852 -4.754 -19.375 1 64.94 186 ASP A C 1
ATOM 1442 O O . ASP A 1 186 ? -7.004 -4.465 -19.047 1 64.94 186 ASP A O 1
ATOM 1446 N N . ASN A 1 187 ? -5.453 -4.828 -20.625 1 63.03 187 ASN A N 1
ATOM 1447 C CA . ASN A 1 187 ? -6.371 -4.441 -21.688 1 63.03 187 ASN A CA 1
ATOM 1448 C C . ASN A 1 187 ? -7.52 -5.438 -21.828 1 63.03 187 ASN A C 1
ATOM 1450 O O . ASN A 1 187 ? -8.68 -5.039 -21.969 1 63.03 187 ASN A O 1
ATOM 1454 N N . TYR A 1 188 ? -7.082 -6.664 -21.781 1 69.31 188 TYR A N 1
ATOM 1455 C CA . TYR A 1 188 ? -8.125 -7.68 -21.891 1 69.31 188 TYR A CA 1
ATOM 1456 C C . TYR A 1 188 ? -9.023 -7.676 -20.656 1 69.31 188 TYR A C 1
ATOM 1458 O O . TYR A 1 188 ? -10.234 -7.875 -20.766 1 69.31 188 TYR A O 1
ATOM 1466 N N . PHE A 1 189 ? -8.453 -7.254 -19.609 1 84.56 189 PHE A N 1
ATOM 1467 C CA . PHE A 1 189 ? -9.219 -7.16 -18.375 1 84.56 189 PHE A CA 1
ATOM 1468 C C . PHE A 1 189 ? -10.328 -6.125 -18.5 1 84.56 189 PHE A C 1
ATOM 1470 O O . PHE A 1 189 ? -11.477 -6.383 -18.141 1 84.56 189 PHE A O 1
ATOM 1477 N N . GLY A 1 190 ? -10.031 -5.066 -19.078 1 77.44 190 GLY A N 1
ATOM 1478 C CA . GLY A 1 190 ? -10.984 -3.982 -19.25 1 77.44 190 GLY A CA 1
ATOM 1479 C C . GLY A 1 190 ? -12.156 -4.355 -20.141 1 77.44 190 GLY A C 1
ATOM 1480 O O . GLY A 1 190 ? -13.297 -3.977 -19.875 1 77.44 190 GLY A O 1
ATOM 1481 N N . HIS A 1 191 ? -11.875 -5.246 -21.031 1 72.56 191 HIS A N 1
ATOM 1482 C CA . HIS A 1 191 ? -12.922 -5.668 -21.969 1 72.56 191 HIS A CA 1
ATOM 1483 C C . HIS A 1 191 ? -13.93 -6.578 -21.266 1 72.56 191 HIS A C 1
ATOM 1485 O O . HIS A 1 191 ? -15.141 -6.438 -21.469 1 72.56 191 HIS A O 1
ATOM 1491 N N . TYR A 1 192 ? -13.422 -7.383 -20.531 1 81.69 192 TYR A N 1
ATOM 1492 C CA . TYR A 1 192 ? -14.305 -8.305 -19.828 1 81.69 192 TYR A CA 1
ATOM 1493 C C . TYR A 1 192 ? -15.133 -7.57 -18.781 1 81.69 192 TYR A C 1
ATOM 1495 O O . TYR A 1 192 ? -16.297 -7.91 -18.562 1 81.69 192 TYR A O 1
ATOM 1503 N N . LEU A 1 193 ? -14.562 -6.566 -18.266 1 85.12 193 LEU A N 1
ATOM 1504 C CA . LEU A 1 193 ? -15.305 -5.762 -17.297 1 85.12 193 LEU A CA 1
ATOM 1505 C C . LEU A 1 193 ? -16.422 -4.984 -17.984 1 85.12 193 LEU A C 1
ATOM 1507 O O . LEU A 1 193 ? -17.5 -4.805 -17.406 1 85.12 193 LEU A O 1
ATOM 1511 N N . GLN A 1 194 ? -16.125 -4.621 -19.141 1 78.88 194 GLN A N 1
ATOM 1512 C CA . GLN A 1 194 ? -17.141 -3.891 -19.906 1 78.88 194 GLN A CA 1
ATOM 1513 C C . GLN A 1 194 ? -18.312 -4.789 -20.25 1 78.88 194 GLN A C 1
ATOM 1515 O O . GLN A 1 194 ? -19.469 -4.352 -20.219 1 78.88 194 GLN A O 1
ATOM 1520 N N . VAL A 1 195 ? -18 -6.008 -20.531 1 81.5 195 VAL A N 1
ATOM 1521 C CA . VAL A 1 195 ? -19.047 -6.973 -20.797 1 81.5 195 VAL A CA 1
ATOM 1522 C C . VAL A 1 195 ? -19.922 -7.156 -19.562 1 81.5 195 VAL A C 1
ATOM 1524 O O . VAL A 1 195 ? -21.141 -7.18 -19.641 1 81.5 195 VAL A O 1
ATOM 1527 N N . PHE A 1 196 ? -19.281 -7.188 -18.484 1 89.25 196 PHE A N 1
ATOM 1528 C CA . PHE A 1 196 ? -19.953 -7.383 -17.188 1 89.25 196 PHE A CA 1
ATOM 1529 C C . PHE A 1 196 ? -20.875 -6.207 -16.875 1 89.25 196 PHE A C 1
ATOM 1531 O O . PHE A 1 196 ? -22 -6.398 -16.438 1 89.25 196 PHE A O 1
ATOM 1538 N N . CYS A 1 197 ? -20.438 -4.992 -17.172 1 85.25 197 CYS A N 1
ATOM 1539 C CA . CYS A 1 197 ? -21.172 -3.777 -16.844 1 85.25 197 CYS A CA 1
ATOM 1540 C C . CYS A 1 197 ? -22.219 -3.473 -17.906 1 85.25 197 CYS A C 1
ATOM 1542 O O . CYS A 1 197 ? -23.328 -3.033 -17.578 1 85.25 197 CYS A O 1
ATOM 1544 N N . CYS A 1 198 ? -21.875 -3.748 -19.125 1 75.56 198 CYS A N 1
ATOM 1545 C CA . CYS A 1 198 ? -22.812 -3.455 -20.219 1 75.56 198 CYS A CA 1
ATOM 1546 C C . CYS A 1 198 ? -24.016 -4.383 -20.156 1 75.56 198 CYS A C 1
ATOM 1548 O O . CYS A 1 198 ? -25.109 -4.012 -20.609 1 75.56 198 CYS A O 1
ATOM 1550 N N . SER A 1 199 ? -23.781 -5.523 -19.547 1 82.12 199 SER A N 1
ATOM 1551 C CA . SER A 1 199 ? -24.891 -6.453 -19.375 1 82.12 199 SER A CA 1
ATOM 1552 C C . SER A 1 199 ? -25.703 -6.113 -18.125 1 82.12 199 SER A C 1
ATOM 1554 O O . SER A 1 199 ? -26.656 -6.824 -17.781 1 82.12 199 SER A O 1
ATOM 1556 N N . HIS A 1 200 ? -25.312 -5.086 -17.344 1 89.38 200 HIS A N 1
ATOM 1557 C CA . HIS A 1 200 ? -25.984 -4.547 -16.156 1 89.38 200 HIS A CA 1
ATOM 1558 C C . HIS A 1 200 ? -26.047 -5.578 -15.039 1 89.38 200 HIS A C 1
ATOM 1560 O O . HIS A 1 200 ? -27.078 -5.719 -14.375 1 89.38 200 HIS A O 1
ATOM 1566 N N . VAL A 1 201 ? -25.016 -6.387 -14.984 1 93.19 201 VAL A N 1
ATOM 1567 C CA . VAL A 1 201 ? -24.969 -7.383 -13.922 1 93.19 201 VAL A CA 1
ATOM 1568 C C . VAL A 1 201 ? -25 -6.691 -12.562 1 93.19 201 VAL A C 1
ATOM 1570 O O . VAL A 1 201 ? -25.797 -7.062 -11.695 1 93.19 201 VAL A O 1
ATOM 1573 N N . PRO A 1 202 ? -24.188 -5.605 -12.367 1 94.19 202 PRO A N 1
ATOM 1574 C CA . PRO A 1 202 ? -24.219 -4.953 -11.062 1 94.19 202 PRO A CA 1
ATOM 1575 C C . PRO A 1 202 ? -25.594 -4.41 -10.695 1 94.19 202 PRO A C 1
ATOM 1577 O O . PRO A 1 202 ? -26.062 -4.582 -9.57 1 94.19 202 PRO A O 1
ATOM 1580 N N . ALA A 1 203 ? -26.266 -3.822 -11.641 1 93.06 203 ALA A N 1
ATOM 1581 C CA . ALA A 1 203 ? -27.609 -3.305 -11.391 1 93.06 203 ALA A CA 1
ATOM 1582 C C . ALA A 1 203 ? -28.594 -4.438 -11.07 1 93.06 203 ALA A C 1
ATOM 1584 O O . ALA A 1 203 ? -29.484 -4.273 -10.25 1 93.06 203 ALA A O 1
ATOM 1585 N N . SER A 1 204 ? -28.406 -5.547 -11.75 1 94.06 204 SER A N 1
ATOM 1586 C CA . SER A 1 204 ? -29.25 -6.707 -11.508 1 94.06 204 SER A CA 1
ATOM 1587 C C . SER A 1 204 ? -29.047 -7.254 -10.102 1 94.06 204 SER A C 1
ATOM 1589 O O . SER A 1 204 ? -30 -7.699 -9.461 1 94.06 204 SER A O 1
ATOM 1591 N N . LEU A 1 205 ? -27.812 -7.242 -9.656 1 95.31 205 LEU A N 1
ATOM 1592 C CA . LEU A 1 205 ? -27.531 -7.676 -8.289 1 95.31 205 LEU A CA 1
ATOM 1593 C C . LEU A 1 205 ? -28.219 -6.762 -7.277 1 95.31 205 LEU A C 1
ATOM 1595 O O . LEU A 1 205 ? -28.766 -7.234 -6.285 1 95.31 205 LEU A O 1
ATOM 1599 N N . ALA A 1 206 ? -28.188 -5.48 -7.551 1 94.56 206 ALA A N 1
ATOM 1600 C CA . ALA A 1 206 ? -28.859 -4.516 -6.688 1 94.56 206 ALA A CA 1
ATOM 1601 C C . ALA A 1 206 ? -30.375 -4.742 -6.691 1 94.56 206 ALA A C 1
ATOM 1603 O O . ALA A 1 206 ? -31.031 -4.629 -5.652 1 94.56 206 ALA A O 1
ATOM 1604 N N . MET A 1 207 ? -30.906 -5.078 -7.859 1 92.62 207 MET A N 1
ATOM 1605 C CA . MET A 1 207 ? -32.344 -5.367 -7.977 1 92.62 207 MET A CA 1
ATOM 1606 C C . MET A 1 207 ? -32.719 -6.566 -7.117 1 92.62 207 MET A C 1
ATOM 1608 O O . MET A 1 207 ? -33.75 -6.566 -6.473 1 92.62 207 MET A O 1
ATOM 1612 N N . LEU A 1 208 ? -31.859 -7.531 -7.184 1 93.06 208 LEU A N 1
ATOM 1613 C CA . LEU A 1 208 ? -32.062 -8.719 -6.359 1 93.06 208 LEU A CA 1
ATOM 1614 C C . LEU A 1 208 ? -32.094 -8.352 -4.879 1 93.06 208 LEU A C 1
ATOM 1616 O O . LEU A 1 208 ? -32.938 -8.828 -4.121 1 93.06 208 LEU A O 1
ATOM 1620 N N . TYR A 1 209 ? -31.234 -7.488 -4.441 1 93 209 TYR A N 1
ATOM 1621 C CA . TYR A 1 209 ? -31.141 -7.027 -3.061 1 93 209 TYR A CA 1
ATOM 1622 C C . TYR A 1 209 ? -32.375 -6.23 -2.664 1 93 209 TYR A C 1
ATOM 1624 O O . TYR A 1 209 ? -32.844 -6.316 -1.525 1 93 209 TYR A O 1
ATOM 1632 N N . MET A 1 210 ? -32.906 -5.496 -3.588 1 91.56 210 MET A N 1
ATOM 1633 C CA . MET A 1 210 ? -34.062 -4.633 -3.299 1 91.56 210 MET A CA 1
ATOM 1634 C C . MET A 1 210 ? -35.344 -5.438 -3.273 1 91.56 210 MET A C 1
ATOM 1636 O O . MET A 1 210 ? -36.375 -4.957 -2.777 1 91.56 210 MET A O 1
ATOM 1640 N N . SER A 1 211 ? -35.25 -6.691 -3.779 1 88.75 211 SER A N 1
ATOM 1641 C CA . SER A 1 211 ? -36.406 -7.566 -3.748 1 88.75 211 SER A CA 1
ATOM 1642 C C . SER A 1 211 ? -36.594 -8.18 -2.365 1 88.75 211 SER A C 1
ATOM 1644 O O . SER A 1 211 ? -35.719 -8.852 -1.849 1 88.75 211 SER A O 1
ATOM 1646 N N . PRO A 1 212 ? -37.688 -7.988 -1.723 1 84.56 212 PRO A N 1
ATOM 1647 C CA . PRO A 1 212 ? -37.906 -8.438 -0.346 1 84.56 212 PRO A CA 1
ATOM 1648 C C . PRO A 1 212 ? -37.719 -9.945 -0.183 1 84.56 212 PRO A C 1
ATOM 1650 O O . PRO A 1 212 ? -37.188 -10.398 0.826 1 84.56 212 PRO A O 1
ATOM 1653 N N . GLN A 1 213 ? -38.062 -10.773 -1.186 1 85.19 213 GLN A N 1
ATOM 1654 C CA . GLN A 1 213 ? -37.969 -12.227 -1.07 1 85.19 213 GLN A CA 1
ATOM 1655 C C . GLN A 1 213 ? -36.531 -12.703 -1.247 1 85.19 213 GLN A C 1
ATOM 1657 O O . GLN A 1 213 ? -36.188 -13.773 -0.762 1 85.19 213 GLN A O 1
ATOM 1662 N N . ASN A 1 214 ? -35.781 -11.828 -1.979 1 88.94 214 ASN A N 1
ATOM 1663 C CA . ASN A 1 214 ? -34.406 -12.266 -2.332 1 88.94 214 ASN A CA 1
ATOM 1664 C C . ASN A 1 214 ? -33.344 -11.391 -1.686 1 88.94 214 ASN A C 1
ATOM 1666 O O . ASN A 1 214 ? -32.188 -11.438 -2.064 1 88.94 214 ASN A O 1
ATOM 1670 N N . MET A 1 215 ? -33.688 -10.648 -0.71 1 88.69 215 MET A N 1
ATOM 1671 C CA . MET A 1 215 ? -32.812 -9.648 -0.129 1 88.69 215 MET A CA 1
ATOM 1672 C C . MET A 1 215 ? -31.547 -10.297 0.454 1 88.69 215 MET A C 1
ATOM 1674 O O . MET A 1 215 ? -30.438 -9.805 0.252 1 88.69 215 MET A O 1
ATOM 1678 N N . ILE A 1 216 ? -31.703 -11.438 1.151 1 85.06 216 ILE A N 1
ATOM 1679 C CA . ILE A 1 216 ? -30.578 -12.109 1.798 1 85.06 216 ILE A CA 1
ATOM 1680 C C . ILE A 1 216 ? -29.609 -12.617 0.74 1 85.06 216 ILE A C 1
ATOM 1682 O O . ILE A 1 216 ? -28.391 -12.43 0.86 1 85.06 216 ILE A O 1
ATOM 1686 N N . PHE A 1 217 ? -30.25 -13.227 -0.321 1 89.06 217 PHE A N 1
ATOM 1687 C CA . PHE A 1 217 ? -29.422 -13.758 -1.393 1 89.06 217 PHE A CA 1
ATOM 1688 C C . PHE A 1 217 ? -28.719 -12.633 -2.141 1 89.06 217 PHE A C 1
ATOM 1690 O O . PHE A 1 217 ? -27.531 -12.742 -2.475 1 89.06 217 PHE A O 1
ATOM 1697 N N . GLY A 1 218 ? -29.469 -11.539 -2.369 1 90.19 218 GLY A N 1
ATOM 1698 C CA . GLY A 1 218 ? -28.859 -10.375 -2.998 1 90.19 218 GLY A CA 1
ATOM 1699 C C . GLY A 1 218 ? -27.719 -9.789 -2.197 1 90.19 218 GLY A C 1
ATOM 1700 O O . GLY A 1 218 ? -26.688 -9.406 -2.762 1 90.19 218 GLY A O 1
ATOM 1701 N N . ASN A 1 219 ? -27.891 -9.75 -0.929 1 88.88 219 ASN A N 1
ATOM 1702 C CA . ASN A 1 219 ? -26.844 -9.258 -0.039 1 88.88 219 ASN A CA 1
ATOM 1703 C C . ASN A 1 219 ? -25.594 -10.117 -0.12 1 88.88 219 ASN A C 1
ATOM 1705 O O . ASN A 1 219 ? -24.484 -9.586 -0.185 1 88.88 219 ASN A O 1
ATOM 1709 N N . GLU A 1 220 ? -25.75 -11.398 -0.162 1 86.69 220 GLU A N 1
ATOM 1710 C CA . GLU A 1 220 ? -24.625 -12.32 -0.236 1 86.69 220 GLU A CA 1
ATOM 1711 C C . GLU A 1 220 ? -23.859 -12.148 -1.541 1 86.69 220 GLU A C 1
ATOM 1713 O O . GLU A 1 220 ? -22.625 -12.172 -1.546 1 86.69 220 GLU A O 1
ATOM 1718 N N . LEU A 1 221 ? -24.594 -11.977 -2.576 1 91.25 221 LEU A N 1
ATOM 1719 C CA . LEU A 1 221 ? -23.953 -11.883 -3.883 1 91.25 221 LEU A CA 1
ATOM 1720 C C . LEU A 1 221 ? -23.156 -10.594 -4.008 1 91.25 221 LEU A C 1
ATOM 1722 O O . LEU A 1 221 ? -22.047 -10.594 -4.555 1 91.25 221 LEU A O 1
ATOM 1726 N N . ILE A 1 222 ? -23.719 -9.5 -3.488 1 92.38 222 ILE A N 1
ATOM 1727 C CA . ILE A 1 222 ? -23 -8.234 -3.566 1 92.38 222 ILE A CA 1
ATOM 1728 C C . ILE A 1 222 ? -21.75 -8.289 -2.684 1 92.38 222 ILE A C 1
ATOM 1730 O O . ILE A 1 222 ? -20.688 -7.805 -3.07 1 92.38 222 ILE A O 1
ATOM 1734 N N . GLN A 1 223 ? -21.891 -8.93 -1.534 1 88.31 223 GLN A N 1
ATOM 1735 C CA . GLN A 1 223 ? -20.719 -9.109 -0.674 1 88.31 223 GLN A CA 1
ATOM 1736 C C . GLN A 1 223 ? -19.641 -9.945 -1.367 1 88.31 223 GLN A C 1
ATOM 1738 O O . GLN A 1 223 ? -18.453 -9.672 -1.233 1 88.31 223 GLN A O 1
ATOM 1743 N N . GLU A 1 224 ? -20.094 -10.938 -2.037 1 89.25 224 GLU A N 1
ATOM 1744 C CA . GLU A 1 224 ? -19.156 -11.773 -2.783 1 89.25 224 GLU A CA 1
ATOM 1745 C C . GLU A 1 224 ? -18.438 -10.969 -3.869 1 89.25 224 GLU A C 1
ATOM 1747 O O . GLU A 1 224 ? -17.234 -11.148 -4.094 1 89.25 224 GLU A O 1
ATOM 1752 N N . LEU A 1 225 ? -19.219 -10.188 -4.531 1 91.75 225 LEU A N 1
ATOM 1753 C CA . LEU A 1 225 ? -18.625 -9.344 -5.559 1 91.75 225 LEU A CA 1
ATOM 1754 C C . LEU A 1 225 ? -17.578 -8.422 -4.965 1 91.75 225 LEU A C 1
ATOM 1756 O O . LEU A 1 225 ? -16.5 -8.25 -5.535 1 91.75 225 LEU A O 1
ATOM 1760 N N . ILE A 1 226 ? -17.891 -7.816 -3.82 1 90.62 226 ILE A N 1
ATOM 1761 C CA . ILE A 1 226 ? -16.969 -6.918 -3.145 1 90.62 226 ILE A CA 1
ATOM 1762 C C . ILE A 1 226 ? -15.688 -7.668 -2.779 1 90.62 226 ILE A C 1
ATOM 1764 O O . ILE A 1 226 ? -14.586 -7.152 -2.967 1 90.62 226 ILE A O 1
ATOM 1768 N N . THR A 1 227 ? -15.844 -8.852 -2.305 1 87.81 227 THR A N 1
ATOM 1769 C CA . THR A 1 227 ? -14.695 -9.672 -1.934 1 87.81 227 THR A CA 1
ATOM 1770 C C . THR A 1 227 ? -13.859 -10.016 -3.16 1 87.81 227 THR A C 1
ATOM 1772 O O . THR A 1 227 ? -12.625 -9.969 -3.109 1 87.81 227 THR A O 1
ATOM 1775 N N . LEU A 1 228 ? -14.523 -10.43 -4.25 1 88.5 228 LEU A N 1
ATOM 1776 C CA . LEU A 1 228 ? -13.828 -10.773 -5.484 1 88.5 228 LEU A CA 1
ATOM 1777 C C . LEU A 1 228 ? -12.992 -9.594 -5.984 1 88.5 228 LEU A C 1
ATOM 1779 O O . LEU A 1 228 ? -11.859 -9.781 -6.441 1 88.5 228 LEU A O 1
ATOM 1783 N N . ILE A 1 229 ? -13.523 -8.406 -5.844 1 89.94 229 ILE A N 1
ATOM 1784 C CA . ILE A 1 229 ? -12.82 -7.203 -6.293 1 89.94 229 ILE A CA 1
ATOM 1785 C C . ILE A 1 229 ? -11.633 -6.93 -5.379 1 89.94 229 ILE A C 1
ATOM 1787 O O . ILE A 1 229 ? -10.562 -6.531 -5.848 1 89.94 229 ILE A O 1
ATOM 1791 N N . SER A 1 230 ? -11.789 -7.156 -4.102 1 86.56 230 SER A N 1
ATOM 1792 C CA . SER A 1 230 ? -10.727 -6.879 -3.135 1 86.56 230 SER A CA 1
ATOM 1793 C C . SER A 1 230 ? -9.547 -7.824 -3.318 1 86.56 230 SER A C 1
ATOM 1795 O O . SER A 1 230 ? -8.43 -7.523 -2.891 1 86.56 230 SER A O 1
ATOM 1797 N N . LEU A 1 231 ? -9.75 -8.984 -3.967 1 84.75 231 LEU A N 1
ATOM 1798 C CA . LEU A 1 231 ? -8.695 -9.969 -4.168 1 84.75 231 LEU A CA 1
ATOM 1799 C C . LEU A 1 231 ? -7.867 -9.633 -5.406 1 84.75 231 LEU A C 1
ATOM 1801 O O . LEU A 1 231 ? -6.785 -10.188 -5.605 1 84.75 231 LEU A O 1
ATOM 1805 N N . LEU A 1 232 ? -8.352 -8.68 -6.156 1 85.44 232 LEU A N 1
ATOM 1806 C CA . LEU A 1 232 ? -7.625 -8.258 -7.352 1 85.44 232 LEU A CA 1
ATOM 1807 C C . LEU A 1 232 ? -6.473 -7.328 -6.988 1 85.44 232 LEU A C 1
ATOM 1809 O O . LEU A 1 232 ? -6.523 -6.633 -5.973 1 85.44 232 LEU A O 1
ATOM 1813 N N . PRO A 1 233 ? -5.402 -7.391 -7.871 1 82.81 233 PRO A N 1
ATOM 1814 C CA . PRO A 1 233 ? -4.371 -6.363 -7.688 1 82.81 233 PRO A CA 1
ATOM 1815 C C . PRO A 1 233 ? -4.926 -4.945 -7.773 1 82.81 233 PRO A C 1
ATOM 1817 O O . PRO A 1 233 ? -5.93 -4.711 -8.453 1 82.81 233 PRO A O 1
ATOM 1820 N N . ARG A 1 234 ? -4.32 -4.059 -7.156 1 83.12 234 ARG A N 1
ATOM 1821 C CA . ARG A 1 234 ? -4.828 -2.701 -6.973 1 83.12 234 ARG A CA 1
ATOM 1822 C C . ARG A 1 234 ? -5.117 -2.039 -8.32 1 83.12 234 ARG A C 1
ATOM 1824 O O . ARG A 1 234 ? -6.152 -1.386 -8.484 1 83.12 234 ARG A O 1
ATOM 1831 N N . HIS A 1 235 ? -4.254 -2.234 -9.258 1 83.56 235 HIS A N 1
ATOM 1832 C CA . HIS A 1 235 ? -4.445 -1.573 -10.547 1 83.56 235 HIS A CA 1
ATOM 1833 C C . HIS A 1 235 ? -5.652 -2.139 -11.281 1 83.56 235 HIS A C 1
ATOM 1835 O O . HIS A 1 235 ? -6.297 -1.435 -12.07 1 83.56 235 HIS A O 1
ATOM 1841 N N . LEU A 1 236 ? -6.008 -3.377 -11.016 1 87.06 236 LEU A N 1
ATOM 1842 C CA . LEU A 1 236 ? -7.176 -3.998 -11.633 1 87.06 236 LEU A CA 1
ATOM 1843 C C . LEU A 1 236 ? -8.445 -3.678 -10.844 1 87.06 236 LEU A C 1
ATOM 1845 O O . LEU A 1 236 ? -9.508 -3.461 -11.43 1 87.06 236 LEU A O 1
ATOM 1849 N N . SER A 1 237 ? -8.305 -3.641 -9.5 1 89.94 237 SER A N 1
ATOM 1850 C CA . SER A 1 237 ? -9.453 -3.338 -8.664 1 89.94 237 SER A CA 1
ATOM 1851 C C . SER A 1 237 ? -10.008 -1.95 -8.961 1 89.94 237 SER A C 1
ATOM 1853 O O . SER A 1 237 ? -11.227 -1.739 -8.922 1 89.94 237 SER A O 1
ATOM 1855 N N . LEU A 1 238 ? -9.195 -1.003 -9.305 1 87.62 238 LEU A N 1
ATOM 1856 C CA . LEU A 1 238 ? -9.609 0.367 -9.594 1 87.62 238 LEU A CA 1
ATOM 1857 C C . LEU A 1 238 ? -10.438 0.432 -10.875 1 87.62 238 LEU A C 1
ATOM 1859 O O . LEU A 1 238 ? -11.281 1.318 -11.023 1 87.62 238 LEU A O 1
ATOM 1863 N N . GLN A 1 239 ? -10.258 -0.535 -11.75 1 86.81 239 GLN A N 1
ATOM 1864 C CA . GLN A 1 239 ? -11.031 -0.583 -12.992 1 86.81 239 GLN A CA 1
ATOM 1865 C C . GLN A 1 239 ? -12.461 -1.044 -12.734 1 86.81 239 GLN A C 1
ATOM 1867 O O . GLN A 1 239 ? -13.328 -0.908 -13.594 1 86.81 239 GLN A O 1
ATOM 1872 N N . CYS A 1 240 ? -12.711 -1.46 -11.477 1 91.88 240 CYS A N 1
ATOM 1873 C CA . CYS A 1 240 ? -14.031 -1.982 -11.141 1 91.88 240 CYS A CA 1
ATOM 1874 C C . CYS A 1 240 ? -14.914 -0.888 -10.562 1 91.88 240 CYS A C 1
ATOM 1876 O O . CYS A 1 240 ? -16.016 -1.166 -10.07 1 91.88 240 CYS A O 1
ATOM 1878 N N . ILE A 1 241 ? -14.547 0.385 -10.57 1 91.81 241 ILE A N 1
ATOM 1879 C CA . ILE A 1 241 ? -15.273 1.532 -10.031 1 91.81 241 ILE A CA 1
ATOM 1880 C C . ILE A 1 241 ? -16.656 1.611 -10.68 1 91.81 241 ILE A C 1
ATOM 1882 O O . ILE A 1 241 ? -17.656 1.827 -9.992 1 91.81 241 ILE A O 1
ATOM 1886 N N . PRO A 1 242 ? -16.781 1.285 -12 1 88.88 242 PRO A N 1
ATOM 1887 C CA . PRO A 1 242 ? -18.109 1.375 -12.617 1 88.88 242 PRO A CA 1
ATOM 1888 C C . PRO A 1 242 ? -19.109 0.386 -12.023 1 88.88 242 PRO A C 1
ATOM 1890 O O . PRO A 1 242 ? -20.312 0.651 -12.016 1 88.88 242 PRO A O 1
ATOM 1893 N N . MET A 1 243 ? -18.656 -0.676 -11.508 1 93.19 243 MET A N 1
ATOM 1894 C CA . MET A 1 243 ? -19.531 -1.662 -10.898 1 93.19 243 MET A CA 1
ATOM 1895 C C . MET A 1 243 ? -20.188 -1.101 -9.641 1 93.19 243 MET A C 1
ATOM 1897 O O . MET A 1 243 ? -21.406 -1.236 -9.453 1 93.19 243 MET A O 1
ATOM 1901 N N . TYR A 1 244 ? -19.359 -0.447 -8.82 1 93.88 244 TYR A N 1
ATOM 1902 C CA . TYR A 1 244 ? -19.891 0.161 -7.605 1 93.88 244 TYR A CA 1
ATOM 1903 C C . TYR A 1 244 ? -20.859 1.298 -7.938 1 93.88 244 TYR A C 1
ATOM 1905 O O . TYR A 1 244 ? -21.875 1.476 -7.266 1 93.88 244 TYR A O 1
ATOM 1913 N N . LEU A 1 245 ? -20.5 2.045 -9 1 93.56 245 LEU A N 1
ATOM 1914 C CA . LEU A 1 245 ? -21.359 3.15 -9.414 1 93.56 245 LEU A CA 1
ATOM 1915 C C . LEU A 1 245 ? -22.734 2.645 -9.828 1 93.56 245 LEU A C 1
ATOM 1917 O O . LEU A 1 245 ? -23.75 3.207 -9.43 1 93.56 245 LEU A O 1
ATOM 1921 N N . GLU A 1 246 ? -22.734 1.596 -10.578 1 92.88 246 GLU A N 1
ATOM 1922 C CA . GLU A 1 246 ? -24 1.039 -11.055 1 92.88 246 GLU A CA 1
ATOM 1923 C C . GLU A 1 246 ? -24.828 0.488 -9.898 1 92.88 246 GLU A C 1
ATOM 1925 O O . GLU A 1 246 ? -26.062 0.647 -9.875 1 92.88 246 GLU A O 1
ATOM 1930 N N . ILE A 1 247 ? -24.172 -0.141 -8.969 1 95.62 247 ILE A N 1
ATOM 1931 C CA . ILE A 1 247 ? -24.875 -0.688 -7.816 1 95.62 247 ILE A CA 1
ATOM 1932 C C . ILE A 1 247 ? -25.484 0.449 -6.992 1 95.62 247 ILE A C 1
ATOM 1934 O O . ILE A 1 247 ? -26.656 0.406 -6.625 1 95.62 247 ILE A O 1
ATOM 1938 N N . CYS A 1 248 ? -24.703 1.472 -6.711 1 94.81 248 CYS A N 1
ATOM 1939 C CA . CYS A 1 248 ? -25.172 2.6 -5.914 1 94.81 248 CYS A CA 1
ATOM 1940 C C . CYS A 1 248 ? -26.328 3.312 -6.613 1 94.81 248 CYS A C 1
ATOM 1942 O O . CYS A 1 248 ? -27.297 3.697 -5.969 1 94.81 248 CYS A O 1
ATOM 1944 N N . LYS A 1 249 ? -26.203 3.479 -7.914 1 92.62 249 LYS A N 1
ATOM 1945 C CA . LYS A 1 249 ? -27.266 4.121 -8.672 1 92.62 249 LYS A CA 1
ATOM 1946 C C . LYS A 1 249 ? -28.578 3.332 -8.57 1 92.62 249 LYS A C 1
ATOM 1948 O O . LYS A 1 249 ? -29.641 3.912 -8.391 1 92.62 249 LYS A O 1
ATOM 1953 N N . ALA A 1 250 ? -28.438 2.053 -8.695 1 93.38 250 ALA A N 1
ATOM 1954 C CA . ALA A 1 250 ? -29.609 1.196 -8.602 1 93.38 250 ALA A CA 1
ATOM 1955 C C . ALA A 1 250 ? -30.219 1.246 -7.199 1 93.38 250 ALA A C 1
ATOM 1957 O O . ALA A 1 250 ? -31.438 1.324 -7.043 1 93.38 250 ALA A O 1
ATOM 1958 N N . LEU A 1 251 ? -29.406 1.305 -6.195 1 93.94 251 LEU A N 1
ATOM 1959 C CA . LEU A 1 251 ? -29.875 1.268 -4.812 1 93.94 251 LEU A CA 1
ATOM 1960 C C . LEU A 1 251 ? -30.531 2.584 -4.426 1 93.94 251 LEU A C 1
ATOM 1962 O O . LEU A 1 251 ? -31.297 2.641 -3.451 1 93.94 251 LEU A O 1
ATOM 1966 N N . ARG A 1 252 ? -30.297 3.662 -5.141 1 92.94 252 ARG A N 1
ATOM 1967 C CA . ARG A 1 252 ? -30.922 4.961 -4.883 1 92.94 252 ARG A CA 1
ATOM 1968 C C . ARG A 1 252 ? -32.438 4.902 -5.102 1 92.94 252 ARG A C 1
ATOM 1970 O O . ARG A 1 252 ? -33.156 5.754 -4.602 1 92.94 252 ARG A O 1
ATOM 1977 N N . GLY A 1 253 ? -32.781 3.906 -5.797 1 88.44 253 GLY A N 1
ATOM 1978 C CA . GLY A 1 253 ? -34.219 3.748 -6.043 1 88.44 253 GLY A CA 1
ATOM 1979 C C . GLY A 1 253 ? -34.969 3.252 -4.828 1 88.44 253 GLY A C 1
ATOM 1980 O O . GLY A 1 253 ? -36.219 3.33 -4.789 1 88.44 253 GLY A O 1
ATOM 1981 N N . MET A 1 254 ? -34.312 2.836 -3.74 1 88.94 254 MET A N 1
ATOM 1982 C CA . MET A 1 254 ? -34.938 2.377 -2.508 1 88.94 254 MET A CA 1
ATOM 1983 C C . MET A 1 254 ? -35.344 3.557 -1.627 1 88.94 254 MET A C 1
ATOM 1985 O O . MET A 1 254 ? -34.656 4.582 -1.613 1 88.94 254 MET A O 1
ATOM 1989 N N . PRO A 1 255 ? -36.469 3.307 -0.947 1 86 255 PRO A N 1
ATOM 1990 C CA . PRO A 1 255 ? -36.781 4.336 0.045 1 86 255 PRO A CA 1
ATOM 1991 C C . PRO A 1 255 ? -35.75 4.41 1.168 1 86 255 PRO A C 1
ATOM 1993 O O . PRO A 1 255 ? -35.219 3.383 1.601 1 86 255 PRO A O 1
ATOM 1996 N N . TYR A 1 256 ? -35.344 5.562 1.579 1 82.88 256 TYR A N 1
ATOM 1997 C CA . TYR A 1 256 ? -34.406 5.805 2.666 1 82.88 256 TYR A CA 1
ATOM 1998 C C . TYR A 1 256 ? -33.062 5.141 2.383 1 82.88 256 TYR A C 1
ATOM 2000 O O . TYR A 1 256 ? -32.469 4.527 3.273 1 82.88 256 TYR A O 1
ATOM 2008 N N . TYR A 1 257 ? -32.688 5.117 1.075 1 88.19 257 TYR A N 1
ATOM 2009 C CA . TYR A 1 257 ? -31.453 4.434 0.666 1 88.19 257 TYR A CA 1
ATOM 2010 C C . TYR A 1 257 ? -30.25 4.965 1.428 1 88.19 257 TYR A C 1
ATOM 2012 O O . TYR A 1 257 ? -29.25 4.254 1.608 1 88.19 257 TYR A O 1
ATOM 2020 N N . ARG A 1 258 ? -30.328 6.215 1.93 1 84.75 258 ARG A N 1
ATOM 2021 C CA . ARG A 1 258 ? -29.203 6.84 2.604 1 84.75 258 ARG A CA 1
ATOM 2022 C C . ARG A 1 258 ? -28.859 6.117 3.906 1 84.75 258 ARG A C 1
ATOM 2024 O O . ARG A 1 258 ? -27.734 6.168 4.379 1 84.75 258 ARG A O 1
ATOM 2031 N N . ASN A 1 259 ? -29.844 5.418 4.387 1 79.81 259 ASN A N 1
ATOM 2032 C CA . ASN A 1 259 ? -29.641 4.715 5.645 1 79.81 259 ASN A CA 1
ATOM 2033 C C . ASN A 1 259 ? -29.438 3.219 5.426 1 79.81 259 ASN A C 1
ATOM 2035 O O . ASN A 1 259 ? -29.297 2.459 6.387 1 79.81 259 ASN A O 1
ATOM 2039 N N . ASP A 1 260 ? -29.422 2.805 4.148 1 84.62 260 ASP A N 1
ATOM 2040 C CA . ASP A 1 260 ? -29.266 1.385 3.844 1 84.62 260 ASP A CA 1
ATOM 2041 C C . ASP A 1 260 ? -27.828 0.93 4.047 1 84.62 260 ASP A C 1
ATOM 2043 O O . ASP A 1 260 ? -26.891 1.617 3.635 1 84.62 260 ASP A O 1
ATOM 2047 N N . ALA A 1 261 ? -27.656 -0.207 4.637 1 80.56 261 ALA A N 1
ATOM 2048 C CA . ALA A 1 261 ? -26.328 -0.705 4.996 1 80.56 261 ALA A CA 1
ATOM 2049 C C . ALA A 1 261 ? -25.531 -1.073 3.752 1 80.56 261 ALA A C 1
ATOM 2051 O O . ALA A 1 261 ? -24.328 -0.824 3.688 1 80.56 261 ALA A O 1
ATOM 2052 N N . MET A 1 262 ? -26.172 -1.703 2.768 1 87.19 262 MET A N 1
ATOM 2053 C CA . MET A 1 262 ? -25.469 -2.123 1.557 1 87.19 262 MET A CA 1
ATOM 2054 C C . MET A 1 262 ? -25.031 -0.915 0.731 1 87.19 262 MET A C 1
ATOM 2056 O O . MET A 1 262 ? -23.922 -0.875 0.217 1 87.19 262 MET A O 1
ATOM 2060 N N . PHE A 1 263 ? -25.984 0.093 0.661 1 91.38 263 PHE A N 1
ATOM 2061 C CA . PHE A 1 263 ? -25.625 1.318 -0.043 1 91.38 263 PHE A CA 1
ATOM 2062 C C . PHE A 1 263 ? -24.391 1.956 0.583 1 91.38 263 PHE A C 1
ATOM 2064 O O . PHE A 1 263 ? -23.469 2.354 -0.127 1 91.38 263 PHE A O 1
ATOM 2071 N N . ASN A 1 264 ? -24.344 1.985 1.883 1 87.06 264 ASN A N 1
ATOM 2072 C CA . ASN A 1 264 ? -23.234 2.625 2.59 1 87.06 264 ASN A CA 1
ATOM 2073 C C . ASN A 1 264 ? -21.938 1.834 2.436 1 87.06 264 ASN A C 1
ATOM 2075 O O . ASN A 1 264 ? -20.859 2.416 2.371 1 87.06 264 ASN A O 1
ATOM 2079 N N . THR A 1 265 ? -22.062 0.507 2.41 1 87.19 265 THR A N 1
ATOM 2080 C CA . THR A 1 265 ? -20.891 -0.318 2.203 1 87.19 265 THR A CA 1
ATOM 2081 C C . THR A 1 265 ? -20.297 -0.076 0.819 1 87.19 265 THR A C 1
ATOM 2083 O O . THR A 1 265 ? -19.078 0.098 0.679 1 87.19 265 THR A O 1
ATOM 2086 N N . CYS A 1 266 ? -21.172 -0.056 -0.154 1 92.25 266 CYS A N 1
ATOM 2087 C CA . CYS A 1 266 ? -20.703 0.168 -1.519 1 92.25 266 CYS A CA 1
ATOM 2088 C C . CYS A 1 266 ? -20.141 1.576 -1.679 1 92.25 266 CYS A C 1
ATOM 2090 O O . CYS A 1 266 ? -19.141 1.772 -2.357 1 92.25 266 CYS A O 1
ATOM 2092 N N . ARG A 1 267 ? -20.828 2.508 -0.995 1 92.56 267 ARG A N 1
ATOM 2093 C CA . ARG A 1 267 ? -20.359 3.895 -1.038 1 92.56 267 ARG A CA 1
ATOM 2094 C C . ARG A 1 267 ? -18.984 4.039 -0.406 1 92.56 267 ARG A C 1
ATOM 2096 O O . ARG A 1 267 ? -18.141 4.785 -0.908 1 92.56 267 ARG A O 1
ATOM 2103 N N . ARG A 1 268 ? -18.781 3.365 0.663 1 89.12 268 ARG A N 1
ATOM 2104 C CA . ARG A 1 268 ? -17.484 3.383 1.332 1 89.12 268 ARG A CA 1
ATOM 2105 C C . ARG A 1 268 ? -16.391 2.799 0.436 1 89.12 268 ARG A C 1
ATOM 2107 O O . ARG A 1 268 ? -15.312 3.381 0.296 1 89.12 268 ARG A O 1
ATOM 2114 N N . CYS A 1 269 ? -16.703 1.656 -0.162 1 90.25 269 CYS A N 1
ATOM 2115 C CA . CYS A 1 269 ? -15.734 1.032 -1.062 1 90.25 269 CYS A CA 1
ATOM 2116 C C . CYS A 1 269 ? -15.406 1.95 -2.232 1 90.25 269 CYS A C 1
ATOM 2118 O O . CYS A 1 269 ? -14.242 2.098 -2.604 1 90.25 269 CYS A O 1
ATOM 2120 N N . LEU A 1 270 ? -16.453 2.559 -2.732 1 93.81 270 LEU A N 1
ATOM 2121 C CA . LEU A 1 270 ? -16.266 3.473 -3.854 1 93.81 270 LEU A CA 1
ATOM 2122 C C . LEU A 1 270 ? -15.383 4.652 -3.451 1 93.81 270 LEU A C 1
ATOM 2124 O O . LEU A 1 270 ? -14.484 5.043 -4.195 1 93.81 270 LEU A O 1
ATOM 2128 N N . SER A 1 271 ? -15.672 5.219 -2.258 1 93.19 271 SER A N 1
ATOM 2129 C CA . SER A 1 271 ? -14.898 6.355 -1.761 1 93.19 271 SER A CA 1
ATOM 2130 C C . SER A 1 271 ? -13.422 6 -1.618 1 93.19 271 SER A C 1
ATOM 2132 O O . SER A 1 271 ? -12.547 6.773 -2.023 1 93.19 271 SER A O 1
ATOM 2134 N N . ASP A 1 272 ? -13.133 4.84 -1.155 1 88.38 272 ASP A N 1
ATOM 2135 C CA . ASP A 1 272 ? -11.758 4.391 -0.946 1 88.38 272 ASP A CA 1
ATOM 2136 C C . ASP A 1 272 ? -11.031 4.203 -2.275 1 88.38 272 ASP A C 1
ATOM 2138 O O . ASP A 1 272 ? -9.82 4.41 -2.363 1 88.38 272 ASP A O 1
ATOM 2142 N N . MET A 1 273 ? -11.75 3.795 -3.271 1 90.38 273 MET A N 1
ATOM 2143 C CA . MET A 1 273 ? -11.141 3.529 -4.574 1 90.38 273 MET A CA 1
ATOM 2144 C C . MET A 1 273 ? -10.898 4.828 -5.336 1 90.38 273 MET A C 1
ATOM 2146 O O . MET A 1 273 ? -9.859 4.984 -5.984 1 90.38 273 MET A O 1
ATOM 2150 N N . VAL A 1 274 ? -11.812 5.711 -5.211 1 90.38 274 VAL A N 1
ATOM 2151 C CA . VAL A 1 274 ? -11.75 6.949 -5.984 1 90.38 274 VAL A CA 1
ATOM 2152 C C . VAL A 1 274 ? -10.586 7.809 -5.488 1 90.38 274 VAL A C 1
ATOM 2154 O O . VAL A 1 274 ? -9.953 8.516 -6.27 1 90.38 274 VAL A O 1
ATOM 2157 N N . LYS A 1 275 ? -10.281 7.68 -4.258 1 85.06 275 LYS A N 1
ATOM 2158 C CA . LYS A 1 275 ? -9.172 8.438 -3.676 1 85.06 275 LYS A CA 1
ATOM 2159 C C . LYS A 1 275 ? -7.852 8.086 -4.348 1 85.06 275 LYS A C 1
ATOM 2161 O O . LYS A 1 275 ? -6.953 8.93 -4.438 1 85.06 275 LYS A O 1
ATOM 2166 N N . CYS A 1 276 ? -7.762 6.898 -4.918 1 75.31 276 CYS A N 1
ATOM 2167 C CA . CYS A 1 276 ? -6.508 6.398 -5.465 1 75.31 276 CYS A CA 1
ATOM 2168 C C . CYS A 1 276 ? -6.5 6.496 -6.984 1 75.31 276 CYS A C 1
ATOM 2170 O O . CYS A 1 276 ? -5.496 6.168 -7.625 1 75.31 276 CYS A O 1
ATOM 2172 N N . THR A 1 277 ? -7.512 6.887 -7.59 1 75.25 277 THR A N 1
ATOM 2173 C CA . THR A 1 277 ? -7.609 6.828 -9.047 1 75.25 277 THR A CA 1
ATOM 2174 C C . THR A 1 277 ? -7.027 8.094 -9.672 1 75.25 277 THR A C 1
ATOM 2176 O O . THR A 1 277 ? -7.363 9.203 -9.266 1 75.25 277 THR A O 1
ATOM 2179 N N . LYS A 1 278 ? -5.91 7.871 -10.414 1 67.81 278 LYS A N 1
ATOM 2180 C CA . LYS A 1 278 ? -5.418 8.953 -11.258 1 67.81 278 LYS A CA 1
ATOM 2181 C C . LYS A 1 278 ? -6.121 8.961 -12.617 1 67.81 278 LYS A C 1
ATOM 2183 O O . LYS A 1 278 ? -6.125 7.953 -13.32 1 67.81 278 LYS A O 1
ATOM 2188 N N . MET A 1 279 ? -7.102 9.758 -12.719 1 59.34 279 MET A N 1
ATOM 2189 C CA . MET A 1 279 ? -7.871 9.789 -13.961 1 59.34 279 MET A CA 1
ATOM 2190 C C . MET A 1 279 ? -6.984 10.164 -15.141 1 59.34 279 MET A C 1
ATOM 2192 O O . MET A 1 279 ? -6.34 11.219 -15.125 1 59.34 279 MET A O 1
ATOM 2196 N N . LYS A 1 280 ? -6.441 9.172 -15.758 1 54.38 280 LYS A N 1
ATOM 2197 C CA . LYS A 1 280 ? -5.746 9.508 -17 1 54.38 280 LYS A CA 1
ATOM 2198 C C . LYS A 1 280 ? -6.73 9.914 -18.094 1 54.38 280 LYS A C 1
ATOM 2200 O O . LYS A 1 280 ? -7.754 9.258 -18.281 1 54.38 280 LYS A O 1
ATOM 2205 N N . THR A 1 281 ? -6.707 11.219 -18.438 1 50.31 281 THR A N 1
ATOM 2206 C CA . THR A 1 281 ? -7.562 11.727 -19.5 1 50.31 281 THR A CA 1
ATOM 2207 C C . THR A 1 281 ? -7.195 11.094 -20.828 1 50.31 281 THR A C 1
ATOM 2209 O O . THR A 1 281 ? -6.039 11.141 -21.25 1 50.31 281 THR A O 1
ATOM 2212 N N . ALA A 1 282 ? -7.676 10.031 -21.141 1 47.25 282 ALA A N 1
ATOM 2213 C CA . ALA A 1 282 ? -7.445 9.625 -22.516 1 47.25 282 ALA A CA 1
ATOM 2214 C C . ALA A 1 282 ? -8.078 10.609 -23.5 1 47.25 282 ALA A C 1
ATOM 2216 O O . ALA A 1 282 ? -9.227 11.023 -23.312 1 47.25 282 ALA A O 1
ATOM 2217 N N . PRO A 1 283 ? -7.262 11.18 -24.375 1 45.59 283 PRO A N 1
ATOM 2218 C CA . PRO A 1 283 ? -7.621 12.195 -25.359 1 45.59 283 PRO A CA 1
ATOM 2219 C C . PRO A 1 283 ? -8.742 11.742 -26.297 1 45.59 283 PRO A C 1
ATOM 2221 O O . PRO A 1 283 ? -9.227 12.523 -27.125 1 45.59 283 PRO A O 1
ATOM 2224 N N . ASN A 1 284 ? -9.086 10.523 -26.203 1 47.56 284 ASN A N 1
ATOM 2225 C CA . ASN A 1 284 ? -9.984 10.18 -27.297 1 47.56 284 ASN A CA 1
ATOM 2226 C C . ASN A 1 284 ? -11.445 10.414 -26.922 1 47.56 284 ASN A C 1
ATOM 2228 O O . ASN A 1 284 ? -11.773 10.516 -25.734 1 47.56 284 ASN A O 1
ATOM 2232 N N . GLY A 1 285 ? -12.359 10.758 -27.781 1 43.72 285 GLY A N 1
ATOM 2233 C CA . GLY A 1 285 ? -13.75 11.172 -27.672 1 43.72 285 GLY A CA 1
ATOM 2234 C C . GLY A 1 285 ? -14.562 10.297 -26.734 1 43.72 285 GLY A C 1
ATOM 2235 O O . GLY A 1 285 ? -15.273 10.805 -25.875 1 43.72 285 GLY A O 1
ATOM 2236 N N . ALA A 1 286 ? -14.5 8.922 -26.859 1 46.34 286 ALA A N 1
ATOM 2237 C CA . ALA A 1 286 ? -15.273 8 -26.031 1 46.34 286 ALA A CA 1
ATOM 2238 C C . ALA A 1 286 ? -14.797 8.031 -24.578 1 46.34 286 ALA A C 1
ATOM 2240 O O . ALA A 1 286 ? -15.609 7.98 -23.656 1 46.34 286 ALA A O 1
ATOM 2241 N N . GLY A 1 287 ? -13.711 8.219 -24.547 1 59.53 287 GLY A N 1
ATOM 2242 C CA . GLY A 1 287 ? -13.117 8.336 -23.234 1 59.53 287 GLY A CA 1
ATOM 2243 C C . GLY A 1 287 ? -13.539 9.602 -22.5 1 59.53 287 GLY A C 1
ATOM 2244 O O . GLY A 1 287 ? -13.75 9.586 -21.281 1 59.53 287 GLY A O 1
ATOM 2245 N N . TYR A 1 288 ? -14 10.492 -23.344 1 62.75 288 TYR A N 1
ATOM 2246 C CA . TYR A 1 288 ? -14.375 11.758 -22.734 1 62.75 288 TYR A CA 1
ATOM 2247 C C . TYR A 1 288 ? -15.805 11.711 -22.219 1 62.75 288 TYR A C 1
ATOM 2249 O O . TYR A 1 288 ? -16.094 12.242 -21.141 1 62.75 288 TYR A O 1
ATOM 2257 N N . ALA A 1 289 ? -16.75 11.07 -23.031 1 63.91 289 ALA A N 1
ATOM 2258 C CA . ALA A 1 289 ? -18.125 10.961 -22.578 1 63.91 289 ALA A CA 1
ATOM 2259 C C . ALA A 1 289 ? -18.219 10.188 -21.266 1 63.91 289 ALA A C 1
ATOM 2261 O O . ALA A 1 289 ? -18.984 10.57 -20.359 1 63.91 289 ALA A O 1
ATOM 2262 N N . TYR A 1 290 ? -17.5 9.164 -21.203 1 68.75 290 TYR A N 1
ATOM 2263 C CA . TYR A 1 290 ? -17.453 8.391 -19.969 1 68.75 290 TYR A CA 1
ATOM 2264 C C . TYR A 1 290 ? -16.953 9.242 -18.812 1 68.75 290 TYR A C 1
ATOM 2266 O O . TYR A 1 290 ? -17.5 9.188 -17.703 1 68.75 290 TYR A O 1
ATOM 2274 N N . LEU A 1 291 ? -16.031 10.008 -19.219 1 74.38 291 LEU A N 1
ATOM 2275 C CA . LEU A 1 291 ? -15.445 10.844 -18.172 1 74.38 291 LEU A CA 1
ATOM 2276 C C . LEU A 1 291 ? -16.438 11.883 -17.688 1 74.38 291 LEU A C 1
ATOM 2278 O O . LEU A 1 291 ? -16.531 12.141 -16.484 1 74.38 291 LEU A O 1
ATOM 2282 N N . VAL A 1 292 ? -17.219 12.43 -18.547 1 75.56 292 VAL A N 1
ATOM 2283 C CA . VAL A 1 292 ? -18.188 13.453 -18.188 1 75.56 292 VAL A CA 1
ATOM 2284 C C . VAL A 1 292 ? -19.266 12.836 -17.297 1 75.56 292 VAL A C 1
ATOM 2286 O O . VAL A 1 292 ? -19.672 13.438 -16.297 1 75.56 292 VAL A O 1
ATOM 2289 N N . ASN A 1 293 ? -19.688 11.656 -17.703 1 78.69 293 ASN A N 1
ATOM 2290 C CA . ASN A 1 293 ? -20.703 10.977 -16.891 1 78.69 293 ASN A CA 1
ATOM 2291 C C . ASN A 1 293 ? -20.141 10.57 -15.531 1 78.69 293 ASN A C 1
ATOM 2293 O O . ASN A 1 293 ? -20.859 10.625 -14.531 1 78.69 293 ASN A O 1
ATOM 2297 N N . PHE A 1 294 ? -18.969 10.211 -15.617 1 85.38 294 PHE A N 1
ATOM 2298 C CA . PHE A 1 294 ? -18.297 9.852 -14.367 1 85.38 294 PHE A CA 1
ATOM 2299 C C . PHE A 1 294 ? -18.234 11.047 -13.422 1 85.38 294 PHE A C 1
ATOM 2301 O O . PHE A 1 294 ? -18.5 10.914 -12.227 1 85.38 294 PHE A O 1
ATOM 2308 N N . ILE A 1 295 ? -17.969 12.164 -13.938 1 85.25 295 ILE A N 1
ATOM 2309 C CA . ILE A 1 295 ? -17.828 13.375 -13.141 1 85.25 295 ILE A CA 1
ATOM 2310 C C . ILE A 1 295 ? -19.203 13.805 -12.617 1 85.25 295 ILE A C 1
ATOM 2312 O O . ILE A 1 295 ? -19.328 14.297 -11.5 1 85.25 295 ILE A O 1
ATOM 2316 N N . LYS A 1 296 ? -20.219 13.562 -13.422 1 86.38 296 LYS A N 1
ATOM 2317 C CA . LYS A 1 296 ? -21.578 13.852 -12.969 1 86.38 296 LYS A CA 1
ATOM 2318 C C . LYS A 1 296 ? -21.953 12.969 -11.781 1 86.38 296 LYS A C 1
ATOM 2320 O O . LYS A 1 296 ? -22.578 13.438 -10.828 1 86.38 296 LYS A O 1
ATOM 2325 N N . ASP A 1 297 ? -21.578 11.711 -11.898 1 90.88 297 ASP A N 1
ATOM 2326 C CA . ASP A 1 297 ? -21.828 10.797 -10.797 1 90.88 297 ASP A CA 1
ATOM 2327 C C . ASP A 1 297 ? -21.094 11.242 -9.531 1 90.88 297 ASP A C 1
ATOM 2329 O O . ASP A 1 297 ? -21.656 11.219 -8.438 1 90.88 297 ASP A O 1
ATOM 2333 N N . MET A 1 298 ? -19.859 11.641 -9.703 1 92.56 298 MET A N 1
ATOM 2334 C CA . MET A 1 298 ? -19.078 12.094 -8.562 1 92.56 298 MET A CA 1
ATOM 2335 C C . MET A 1 298 ? -19.703 13.312 -7.91 1 92.56 298 MET A C 1
ATOM 2337 O O . MET A 1 298 ? -19.75 13.414 -6.684 1 92.56 298 MET A O 1
ATOM 2341 N N . GLN A 1 299 ? -20.25 14.227 -8.711 1 92.56 299 GLN A N 1
ATOM 2342 C CA . GLN A 1 299 ? -20.922 15.414 -8.18 1 92.56 299 GLN A CA 1
ATOM 2343 C C . GLN A 1 299 ? -22.141 15.031 -7.352 1 92.56 299 GLN A C 1
ATOM 2345 O O . GLN A 1 299 ? -22.422 15.656 -6.328 1 92.56 299 GLN A O 1
ATOM 2350 N N . THR A 1 300 ? -22.75 14 -7.812 1 94.31 300 THR A N 1
ATOM 2351 C CA . THR A 1 300 ? -23.922 13.531 -7.078 1 94.31 300 THR A CA 1
ATOM 2352 C C . THR A 1 300 ? -23.516 13 -5.703 1 94.31 300 THR A C 1
ATOM 2354 O O . THR A 1 300 ? -24.188 13.273 -4.707 1 94.31 300 THR A O 1
ATOM 2357 N N . PHE A 1 301 ? -22.469 12.258 -5.668 1 96.19 301 PHE A N 1
ATOM 2358 C CA . PHE A 1 301 ? -21.984 11.742 -4.395 1 96.19 301 PHE A CA 1
ATOM 2359 C C . PHE A 1 301 ? -21.516 12.883 -3.5 1 96.19 301 PHE A C 1
ATOM 2361 O O . PHE A 1 301 ? -21.656 12.82 -2.277 1 96.19 301 PHE A O 1
ATOM 2368 N N . VAL A 1 302 ? -20.891 13.914 -4.117 1 96.44 302 VAL A N 1
ATOM 2369 C CA . VAL A 1 302 ? -20.484 15.102 -3.369 1 96.44 302 VAL A CA 1
ATOM 2370 C C . VAL A 1 302 ? -21.703 15.773 -2.748 1 96.44 302 VAL A C 1
ATOM 2372 O O . VAL A 1 302 ? -21.688 16.156 -1.574 1 96.44 302 VAL A O 1
ATOM 2375 N N . ALA A 1 303 ? -22.75 15.898 -3.527 1 96.12 303 ALA A N 1
ATOM 2376 C CA . ALA A 1 303 ? -23.984 16.516 -3.051 1 96.12 303 ALA A CA 1
ATOM 2377 C C . ALA A 1 303 ? -24.594 15.711 -1.91 1 96.12 303 ALA A C 1
ATOM 2379 O O . ALA A 1 303 ? -25.094 16.281 -0.934 1 96.12 303 ALA A O 1
ATOM 2380 N N . GLU A 1 304 ? -24.531 14.406 -2.068 1 95.12 304 GLU A N 1
ATOM 2381 C CA . GLU A 1 304 ? -25.047 13.531 -1.025 1 95.12 304 GLU A CA 1
ATOM 2382 C C . GLU A 1 304 ? -24.266 13.688 0.274 1 95.12 304 GLU A C 1
ATOM 2384 O O . GLU A 1 304 ? -24.859 13.758 1.355 1 95.12 304 GLU A O 1
ATOM 2389 N N . ALA A 1 305 ? -22.984 13.672 0.205 1 95.81 305 ALA A N 1
ATOM 2390 C CA . ALA A 1 305 ? -22.141 13.844 1.384 1 95.81 305 ALA A CA 1
ATOM 2391 C C . ALA A 1 305 ? -22.391 15.195 2.049 1 95.81 305 ALA A C 1
ATOM 2393 O O . ALA A 1 305 ? -22.516 15.273 3.271 1 95.81 305 ALA A O 1
ATOM 2394 N N . ALA A 1 306 ? -22.516 16.25 1.217 1 96.62 306 ALA A N 1
ATOM 2395 C CA . ALA A 1 306 ? -22.766 17.594 1.733 1 96.62 306 ALA A CA 1
ATOM 2396 C C . ALA A 1 306 ? -24.109 17.656 2.438 1 96.62 306 ALA A C 1
ATOM 2398 O O . ALA A 1 306 ? -24.25 18.297 3.488 1 96.62 306 ALA A O 1
ATOM 2399 N N . ASP A 1 307 ? -25.078 17 1.88 1 94.19 307 ASP A N 1
ATOM 2400 C CA . ASP A 1 307 ? -26.406 16.969 2.48 1 94.19 307 ASP A CA 1
ATOM 2401 C C . ASP A 1 307 ? -26.375 16.312 3.859 1 94.19 307 ASP A C 1
ATOM 2403 O O . ASP A 1 307 ? -27 16.812 4.797 1 94.19 307 ASP A O 1
ATOM 2407 N N . GLU A 1 308 ? -25.672 15.258 3.926 1 91.69 308 GLU A N 1
ATOM 2408 C CA . GLU A 1 308 ? -25.594 14.555 5.203 1 91.69 308 GLU A CA 1
ATOM 2409 C C . GLU A 1 308 ? -24.812 15.375 6.23 1 91.69 308 GLU A C 1
ATOM 2411 O O . GLU A 1 308 ? -25.125 15.32 7.426 1 91.69 308 GLU A O 1
ATOM 2416 N N . ILE A 1 309 ? -23.812 16.109 5.805 1 92.94 309 ILE A N 1
ATOM 2417 C CA . ILE A 1 309 ? -23.062 17 6.691 1 92.94 309 ILE A CA 1
ATOM 2418 C C . ILE A 1 309 ? -23.984 18.078 7.242 1 92.94 309 ILE A C 1
ATOM 2420 O O . ILE A 1 309 ? -24.031 18.297 8.453 1 92.94 309 ILE A O 1
ATOM 2424 N N . VAL A 1 310 ? -24.766 18.688 6.336 1 93.06 310 VAL A N 1
ATOM 2425 C CA . VAL A 1 310 ? -25.656 19.766 6.73 1 93.06 310 VAL A CA 1
ATOM 2426 C C . VAL A 1 310 ? -26.719 19.234 7.688 1 93.06 310 VAL A C 1
ATOM 2428 O O . VAL A 1 310 ? -27.031 19.859 8.703 1 93.06 310 VAL A O 1
ATOM 2431 N N . HIS A 1 311 ? -27.188 18.031 7.398 1 87.44 311 HIS A N 1
ATOM 2432 C CA . HIS A 1 311 ? -28.219 17.422 8.242 1 87.44 311 HIS A CA 1
ATOM 2433 C C . HIS A 1 311 ? -27.672 17.109 9.633 1 87.44 311 HIS A C 1
ATOM 2435 O O . HIS A 1 311 ? -28.359 17.297 10.633 1 87.44 311 HIS A O 1
ATOM 2441 N N . SER A 1 312 ? -26.5 16.594 9.656 1 82.25 312 SER A N 1
ATOM 2442 C CA . SER A 1 312 ? -25.891 16.25 10.93 1 82.25 312 SER A CA 1
ATOM 2443 C C . SER A 1 312 ? -25.609 17.5 11.766 1 82.25 312 SER A C 1
ATOM 2445 O O . SER A 1 312 ? -25.656 17.453 13 1 82.25 312 SER A O 1
ATOM 2447 N N . MET A 1 313 ? -25.297 18.594 11.109 1 83.81 313 MET A N 1
ATOM 2448 C CA . MET A 1 313 ? -25 19.844 11.812 1 83.81 313 MET A CA 1
ATOM 2449 C C . MET A 1 313 ? -26.266 20.5 12.32 1 83.81 313 MET A C 1
ATOM 2451 O O . MET A 1 313 ? -26.234 21.266 13.289 1 83.81 313 MET A O 1
ATOM 2455 N N . ASP A 1 314 ? -27.422 20.141 11.672 1 78.88 314 ASP A N 1
ATOM 2456 C CA . ASP A 1 314 ? -28.719 20.703 12.078 1 78.88 314 ASP A CA 1
ATOM 2457 C C . ASP A 1 314 ? -29.344 19.891 13.203 1 78.88 314 ASP A C 1
ATOM 2459 O O . ASP A 1 314 ? -30.141 20.406 13.977 1 78.88 314 ASP A O 1
ATOM 2463 N N . ALA A 1 315 ? -29.297 18.594 13.258 1 65.19 315 ALA A N 1
ATOM 2464 C CA . ALA A 1 315 ? -30 17.703 14.18 1 65.19 315 ALA A CA 1
ATOM 2465 C C . ALA A 1 315 ? -29.859 18.188 15.625 1 65.19 315 ALA A C 1
ATOM 2467 O O . ALA A 1 315 ? -30.75 17.969 16.453 1 65.19 315 ALA A O 1
ATOM 2468 N N . GLY A 1 316 ? -28.938 18.906 16.156 1 52.78 316 GLY A N 1
ATOM 2469 C CA . GLY A 1 316 ? -28.906 19.266 17.562 1 52.78 316 GLY A CA 1
ATOM 2470 C C . GLY A 1 316 ? -29.328 20.719 17.812 1 52.78 316 GLY A C 1
ATOM 2471 O O . GLY A 1 316 ? -29.172 21.219 18.922 1 52.78 316 GLY A O 1
ATOM 2472 N N . ILE A 1 317 ? -29.641 21.578 16.906 1 49.38 317 ILE A N 1
ATOM 2473 C CA . ILE A 1 317 ? -29.625 23.016 17.094 1 49.38 317 ILE A CA 1
ATOM 2474 C C . ILE A 1 317 ? -30.969 23.469 17.656 1 49.38 317 ILE A C 1
ATOM 2476 O O . ILE A 1 317 ? -32 23.375 16.984 1 49.38 317 ILE A O 1
ATOM 2480 N N . GLU A 1 318 ? -31.344 23.125 18.797 1 47.81 318 GLU A N 1
ATOM 2481 C CA . GLU A 1 318 ? -32.25 24.172 19.25 1 47.81 318 GLU A CA 1
ATOM 2482 C C . GLU A 1 318 ? -31.531 25.5 19.406 1 47.81 318 GLU A C 1
ATOM 2484 O O . GLU A 1 318 ? -30.406 25.547 19.938 1 47.81 318 GLU A O 1
ATOM 2489 N N . PRO A 1 319 ? -31.859 26.688 18.781 1 43.88 319 PRO A N 1
ATOM 2490 C CA . PRO A 1 319 ? -31.234 28.016 18.703 1 43.88 319 PRO A CA 1
ATOM 2491 C C . PRO A 1 319 ? -30.609 28.453 20.016 1 43.88 319 PRO A C 1
ATOM 2493 O O . PRO A 1 319 ? -29.531 29.047 20.031 1 43.88 319 PRO A O 1
ATOM 2496 N N . ASP A 1 320 ? -31.406 28.703 21.047 1 43.84 320 ASP A N 1
ATOM 2497 C CA . ASP A 1 320 ? -31.094 29.562 22.188 1 43.84 320 ASP A CA 1
ATOM 2498 C C . ASP A 1 320 ? -29.938 29 23 1 43.84 320 ASP A C 1
ATOM 2500 O O . ASP A 1 320 ? -29.219 29.75 23.672 1 43.84 320 ASP A O 1
ATOM 2504 N N . THR A 1 321 ? -29.891 27.797 23.406 1 45.69 321 THR A N 1
ATOM 2505 C CA . THR A 1 321 ? -29.047 27.359 24.516 1 45.69 321 THR A CA 1
ATOM 2506 C C . THR A 1 321 ? -27.781 26.688 24.016 1 45.69 321 THR A C 1
ATOM 2508 O O . THR A 1 321 ? -27.266 25.75 24.625 1 45.69 321 THR A O 1
ATOM 2511 N N . ARG A 1 322 ? -27.234 27.125 23 1 53.47 322 ARG A N 1
ATOM 2512 C CA . ARG A 1 322 ? -26.188 26.344 22.344 1 53.47 322 ARG A CA 1
ATOM 2513 C C . ARG A 1 322 ? -24.875 26.469 23.094 1 53.47 322 ARG A C 1
ATOM 2515 O O . ARG A 1 322 ? -24.219 27.516 23.047 1 53.47 322 ARG A O 1
ATOM 2522 N N . MET A 1 323 ? -24.609 25.734 24.016 1 58.38 323 MET A N 1
ATOM 2523 C CA . MET A 1 323 ? -23.359 25.781 24.766 1 58.38 323 MET A CA 1
ATOM 2524 C C . MET A 1 323 ? -22.234 25.062 24.016 1 58.38 323 MET A C 1
ATOM 2526 O O . MET A 1 323 ? -21.078 25.109 24.422 1 58.38 323 MET A O 1
ATOM 2530 N N . SER A 1 324 ? -22.562 24.297 22.75 1 69.75 324 SER A N 1
ATOM 2531 C CA . SER A 1 324 ? -21.469 23.641 22.062 1 69.75 324 SER A CA 1
ATOM 2532 C C . SER A 1 324 ? -21.641 23.672 20.562 1 69.75 324 SER A C 1
ATOM 2534 O O . SER A 1 324 ? -22.781 23.75 20.062 1 69.75 324 SER A O 1
ATOM 2536 N N . PRO A 1 325 ? -20.578 23.812 19.766 1 75.25 325 PRO A N 1
ATOM 2537 C CA . PRO A 1 325 ? -20.656 23.891 18.297 1 75.25 325 PRO A CA 1
ATOM 2538 C C . PRO A 1 325 ? -21.219 22.594 17.688 1 75.25 325 PRO A C 1
ATOM 2540 O O . PRO A 1 325 ? -21.234 21.547 18.328 1 75.25 325 PRO A O 1
ATOM 2543 N N . SER A 1 326 ? -21.875 22.688 16.516 1 74.88 326 SER A N 1
ATOM 2544 C CA . SER A 1 326 ? -22.375 21.547 15.781 1 74.88 326 SER A CA 1
ATOM 2545 C C . SER A 1 326 ? -21.234 20.656 15.297 1 74.88 326 SER A C 1
ATOM 2547 O O . SER A 1 326 ? -20.141 21.141 15.008 1 74.88 326 SER A O 1
ATOM 2549 N N . HIS A 1 327 ? -21.453 19.344 15.312 1 76.69 327 HIS A N 1
ATOM 2550 C CA . HIS A 1 327 ? -20.422 18.406 14.883 1 76.69 327 HIS A CA 1
ATOM 2551 C C . HIS A 1 327 ? -20.875 17.578 13.688 1 76.69 327 HIS A C 1
ATOM 2553 O O . HIS A 1 327 ? -21.828 16.812 13.789 1 76.69 327 HIS A O 1
ATOM 2559 N N . PRO A 1 328 ? -20.266 17.828 12.57 1 83.31 328 PRO A N 1
ATOM 2560 C CA . PRO A 1 328 ? -20.609 17.031 11.391 1 83.31 328 PRO A CA 1
ATOM 2561 C C . PRO A 1 328 ? -20.141 15.586 11.484 1 83.31 328 PRO A C 1
ATOM 2563 O O . PRO A 1 328 ? -19.25 15.273 12.289 1 83.31 328 PRO A O 1
ATOM 2566 N N . LEU A 1 329 ? -20.797 14.711 10.68 1 84.81 329 LEU A N 1
ATOM 2567 C CA . LEU A 1 329 ? -20.359 13.328 10.594 1 84.81 329 LEU A CA 1
ATOM 2568 C C . LEU A 1 329 ? -19.016 13.227 9.883 1 84.81 329 LEU A C 1
ATOM 2570 O O . LEU A 1 329 ? -18.891 13.617 8.727 1 84.81 329 LEU A O 1
ATOM 2574 N N . LEU A 1 330 ? -18.062 12.727 10.555 1 87.25 330 LEU A N 1
ATOM 2575 C CA . LEU A 1 330 ? -16.703 12.641 10.016 1 87.25 330 LEU A CA 1
ATOM 2576 C C . LEU A 1 330 ? -16.672 11.805 8.742 1 87.25 330 LEU A C 1
ATOM 2578 O O . LEU A 1 330 ? -15.953 12.133 7.793 1 87.25 330 LEU A O 1
ATOM 2582 N N . THR A 1 331 ? -17.422 10.672 8.688 1 89.25 331 THR A N 1
ATOM 2583 C CA . THR A 1 331 ? -17.453 9.789 7.531 1 89.25 331 THR A CA 1
ATOM 2584 C C . THR A 1 331 ? -17.875 10.555 6.277 1 89.25 331 THR A C 1
ATOM 2586 O O . THR A 1 331 ? -17.297 10.359 5.203 1 89.25 331 THR A O 1
ATOM 2589 N N . GLU A 1 332 ? -18.797 11.43 6.496 1 92.12 332 GLU A N 1
ATOM 2590 C CA . GLU A 1 332 ? -19.312 12.188 5.359 1 92.12 332 GLU A CA 1
ATOM 2591 C C . GLU A 1 332 ? -18.328 13.258 4.91 1 92.12 332 GLU A C 1
ATOM 2593 O O . GLU A 1 332 ? -18.266 13.594 3.727 1 92.12 332 GLU A O 1
ATOM 2598 N N . VAL A 1 333 ? -17.562 13.781 5.84 1 93.19 333 VAL A N 1
ATOM 2599 C CA . VAL A 1 333 ? -16.547 14.758 5.484 1 93.19 333 VAL A CA 1
ATOM 2600 C C . VAL A 1 333 ? -15.453 14.094 4.648 1 93.19 333 VAL A C 1
ATOM 2602 O O . VAL A 1 333 ? -14.977 14.664 3.668 1 93.19 333 VAL A O 1
ATOM 2605 N N . VAL A 1 334 ? -15.141 12.906 5.035 1 92.69 334 VAL A N 1
ATOM 2606 C CA . VAL A 1 334 ? -14.133 12.156 4.293 1 92.69 334 VAL A CA 1
ATOM 2607 C C . VAL A 1 334 ? -14.664 11.82 2.9 1 92.69 334 VAL A C 1
ATOM 2609 O O . VAL A 1 334 ? -13.93 11.922 1.912 1 92.69 334 VAL A O 1
ATOM 2612 N N . TYR A 1 335 ? -15.938 11.414 2.84 1 94.75 335 TYR A N 1
ATOM 2613 C CA . TYR A 1 335 ? -16.547 11.133 1.546 1 94.75 335 TYR A CA 1
ATOM 2614 C C . TYR A 1 335 ? -16.547 12.367 0.658 1 94.75 335 TYR A C 1
ATOM 2616 O O . TYR A 1 335 ? -16.25 12.281 -0.537 1 94.75 335 TYR A O 1
ATOM 2624 N N . LEU A 1 336 ? -16.875 13.5 1.257 1 96.25 336 LEU A N 1
ATOM 2625 C CA . LEU A 1 336 ? -16.891 14.758 0.512 1 96.25 336 LEU A CA 1
ATOM 2626 C C . LEU A 1 336 ? -15.523 15.016 -0.129 1 96.25 336 LEU A C 1
ATOM 2628 O O . LEU A 1 336 ? -15.445 15.336 -1.315 1 96.25 336 LEU A O 1
ATOM 2632 N N . LYS A 1 337 ? -14.508 14.836 0.634 1 94.62 337 LYS A N 1
ATOM 2633 C CA . LYS A 1 337 ? -13.148 15.062 0.152 1 94.62 337 LYS A CA 1
ATOM 2634 C C . LYS A 1 337 ? -12.797 14.086 -0.964 1 94.62 337 LYS A C 1
ATOM 2636 O O . LYS A 1 337 ? -12.312 14.492 -2.021 1 94.62 337 LYS A O 1
ATOM 2641 N N . ASN A 1 338 ? -13.078 12.797 -0.736 1 94.25 338 ASN A N 1
ATOM 2642 C CA . ASN A 1 338 ? -12.672 11.766 -1.683 1 94.25 338 ASN A CA 1
ATOM 2643 C C . ASN A 1 338 ? -13.422 11.898 -3.006 1 94.25 338 ASN A C 1
ATOM 2645 O O . ASN A 1 338 ? -12.828 11.766 -4.078 1 94.25 338 ASN A O 1
ATOM 2649 N N . PHE A 1 339 ? -14.703 12.188 -2.959 1 95.81 339 PHE A N 1
ATOM 2650 C CA . PHE A 1 339 ? -15.5 12.258 -4.176 1 95.81 339 PHE A CA 1
ATOM 2651 C C . PHE A 1 339 ? -15.234 13.555 -4.926 1 95.81 339 PHE A C 1
ATOM 2653 O O . PHE A 1 339 ? -15.5 13.648 -6.129 1 95.81 339 PHE A O 1
ATOM 2660 N N . LEU A 1 340 ? -14.742 14.57 -4.262 1 94.5 340 LEU A N 1
ATOM 2661 C CA . LEU A 1 340 ? -14.453 15.852 -4.895 1 94.5 340 LEU A CA 1
ATOM 2662 C C . LEU A 1 340 ? -13.133 15.805 -5.652 1 94.5 340 LEU A C 1
ATOM 2664 O O . LEU A 1 340 ? -12.93 16.562 -6.605 1 94.5 340 LEU A O 1
ATOM 2668 N N . MET A 1 341 ? -12.266 14.961 -5.305 1 91.88 341 MET A N 1
ATOM 2669 C CA . MET A 1 341 ? -10.914 14.914 -5.855 1 91.88 341 MET A CA 1
ATOM 2670 C C . MET A 1 341 ? -10.953 14.719 -7.367 1 91.88 341 MET A C 1
ATOM 2672 O O . MET A 1 341 ? -10.32 15.469 -8.109 1 91.88 341 MET A O 1
ATOM 2676 N N . PRO A 1 342 ? -11.719 13.664 -7.863 1 88.19 342 PRO A N 1
ATOM 2677 C CA . PRO A 1 342 ? -11.766 13.516 -9.32 1 88.19 342 PRO A CA 1
ATOM 2678 C C . PRO A 1 342 ? -12.414 14.703 -10.016 1 88.19 342 PRO A C 1
ATOM 2680 O O . PRO A 1 342 ? -12.047 15.039 -11.148 1 88.19 342 PRO A O 1
ATOM 2683 N N . VAL A 1 343 ? -13.367 15.344 -9.367 1 88.44 343 VAL A N 1
ATOM 2684 C CA . VAL A 1 343 ? -14.031 16.5 -9.945 1 88.44 343 VAL A CA 1
ATOM 2685 C C . VAL A 1 343 ? -13.039 17.656 -10.078 1 88.44 343 VAL A C 1
ATOM 2687 O O . VAL A 1 343 ? -12.977 18.312 -11.125 1 88.44 343 VAL A O 1
ATOM 2690 N N . GLU A 1 344 ? -12.266 17.859 -9.086 1 87.62 344 GLU A N 1
ATOM 2691 C CA . GLU A 1 344 ? -11.258 18.922 -9.102 1 87.62 344 GLU A CA 1
ATOM 2692 C C . GLU A 1 344 ? -10.211 18.672 -10.188 1 87.62 344 GLU A C 1
ATOM 2694 O O . GLU A 1 344 ? -9.797 19.594 -10.883 1 87.62 344 GLU A O 1
ATOM 2699 N N . THR A 1 345 ? -9.789 17.453 -10.25 1 83.75 345 THR A N 1
ATOM 2700 C CA . THR A 1 345 ? -8.789 17.109 -11.25 1 83.75 345 THR A CA 1
ATOM 2701 C C . THR A 1 345 ? -9.336 17.328 -12.664 1 83.75 345 THR A C 1
ATOM 2703 O O . THR A 1 345 ? -8.617 17.812 -13.539 1 83.75 345 THR A O 1
ATOM 2706 N N . PHE A 1 346 ? -10.562 16.984 -12.789 1 81.81 346 PHE A N 1
ATOM 2707 C CA . PHE A 1 346 ? -11.211 17.172 -14.086 1 81.81 346 PHE A CA 1
ATOM 2708 C C . PHE A 1 346 ? -11.305 18.656 -14.43 1 81.81 346 PHE A C 1
ATOM 2710 O O . PHE A 1 346 ? -11.078 19.047 -15.578 1 81.81 346 PHE A O 1
ATOM 2717 N N . ILE A 1 347 ? -11.656 19.469 -13.453 1 81.44 347 ILE A N 1
ATOM 2718 C CA . ILE A 1 347 ? -11.781 20.906 -13.664 1 81.44 347 ILE A CA 1
ATOM 2719 C C . ILE A 1 347 ? -10.422 21.5 -14.023 1 81.44 347 ILE A C 1
ATOM 2721 O O . ILE A 1 347 ? -10.305 22.281 -14.969 1 81.44 347 ILE A O 1
ATOM 2725 N N . THR A 1 348 ? -9.422 21.062 -13.266 1 78.19 348 THR A N 1
ATOM 2726 C CA . THR A 1 348 ? -8.086 21.594 -13.5 1 78.19 348 THR A CA 1
ATOM 2727 C C . THR A 1 348 ? -7.574 21.188 -14.883 1 78.19 348 THR A C 1
ATOM 2729 O O . THR A 1 348 ? -6.969 22 -15.578 1 78.19 348 THR A O 1
ATOM 2732 N N . GLU A 1 349 ? -7.902 19.984 -15.227 1 71.31 349 GLU A N 1
ATOM 2733 C CA . GLU A 1 349 ? -7.445 19.516 -16.531 1 71.31 349 GLU A CA 1
ATOM 2734 C C . GLU A 1 349 ? -8.289 20.109 -17.656 1 71.31 349 GLU A C 1
ATOM 2736 O O . GLU A 1 349 ? -7.766 20.438 -18.719 1 71.31 349 GLU A O 1
ATOM 2741 N N . GLU A 1 350 ? -9.648 20.031 -17.484 1 62.94 350 GLU A N 1
ATOM 2742 C CA . GLU A 1 350 ? -10.539 20.578 -18.5 1 62.94 350 GLU A CA 1
ATOM 2743 C C . GLU A 1 350 ? -10.328 22.078 -18.656 1 62.94 350 GLU A C 1
ATOM 2745 O O . GLU A 1 350 ? -10.375 22.594 -19.781 1 62.94 350 GLU A O 1
ATOM 2750 N N . LEU A 1 351 ? -10.344 22.625 -17.484 1 56.88 351 LEU A N 1
ATOM 2751 C CA . LEU A 1 351 ? -10.102 24.062 -17.547 1 56.88 351 LEU A CA 1
ATOM 2752 C C . LEU A 1 351 ? -8.789 24.359 -18.25 1 56.88 351 LEU A C 1
ATOM 2754 O O . LEU A 1 351 ? -8.703 25.344 -19.016 1 56.88 351 LEU A O 1
ATOM 2758 N N . PHE A 1 352 ? -7.859 23.391 -18.031 1 51.31 352 PHE A N 1
ATOM 2759 C CA . PHE A 1 352 ? -6.617 23.531 -18.781 1 51.31 352 PHE A CA 1
ATOM 2760 C C . PHE A 1 352 ? -6.859 23.344 -20.266 1 51.31 352 PHE A C 1
ATOM 2762 O O . PHE A 1 352 ? -6.277 24.062 -21.094 1 51.31 352 PHE A O 1
ATOM 2769 N N . PHE A 1 353 ? -7.781 22.328 -20.531 1 50.91 353 PHE A N 1
ATOM 2770 C CA . PHE A 1 353 ? -8.07 22.062 -21.938 1 50.91 353 PHE A CA 1
ATOM 2771 C C . PHE A 1 353 ? -8.93 23.172 -22.531 1 50.91 353 PHE A C 1
ATOM 2773 O O . PHE A 1 353 ? -8.742 23.562 -23.688 1 50.91 353 PHE A O 1
ATOM 2780 N N . GLU A 1 354 ? -10.062 23.484 -21.875 1 53.06 354 GLU A N 1
ATOM 2781 C CA . GLU A 1 354 ? -10.891 24.547 -22.422 1 53.06 354 GLU A CA 1
ATOM 2782 C C . GLU A 1 354 ? -10.094 25.828 -22.609 1 53.06 354 GLU A C 1
ATOM 2784 O O . GLU A 1 354 ? -10.305 26.578 -23.578 1 53.06 354 GLU A O 1
ATOM 2789 N N . PHE A 1 355 ? -9.242 26.234 -21.594 1 44.16 355 PHE A N 1
ATOM 2790 C CA . PHE A 1 355 ? -8.422 27.406 -21.828 1 44.16 355 PHE A CA 1
ATOM 2791 C C . PHE A 1 355 ? -7.621 27.266 -23.109 1 44.16 355 PHE A C 1
ATOM 2793 O O . PHE A 1 355 ? -7.352 28.266 -23.797 1 44.16 355 PHE A O 1
ATOM 2800 N N . ARG A 1 356 ? -7.121 26.047 -23.438 1 37.78 356 ARG A N 1
ATOM 2801 C CA . ARG A 1 356 ? -6.34 25.922 -24.656 1 37.78 356 ARG A CA 1
ATOM 2802 C C . ARG A 1 356 ? -7.246 25.875 -25.891 1 37.78 356 ARG A C 1
ATOM 2804 O O . ARG A 1 356 ? -6.906 26.422 -26.938 1 37.78 356 ARG A O 1
ATOM 2811 N N . TYR A 1 357 ? -8.18 24.828 -25.938 1 40.12 357 TYR A N 1
ATOM 2812 C CA . TYR A 1 357 ? -8.773 24.672 -27.266 1 40.12 357 TYR A CA 1
ATOM 2813 C C . TYR A 1 357 ? -10.164 25.297 -27.312 1 40.12 357 TYR A C 1
ATOM 2815 O O . TYR A 1 357 ? -10.602 25.766 -28.359 1 40.12 357 TYR A O 1
ATOM 2823 N N . ARG A 1 358 ? -11.156 24.594 -26.641 1 39.84 358 ARG A N 1
ATOM 2824 C CA . ARG A 1 358 ? -12.539 24.812 -27.047 1 39.84 358 ARG A CA 1
ATOM 2825 C C . ARG A 1 358 ? -13.031 26.188 -26.562 1 39.84 358 ARG A C 1
ATOM 2827 O O . ARG A 1 358 ? -12.641 26.641 -25.5 1 39.84 358 ARG A O 1
ATOM 2834 N N . LYS A 1 359 ? -13.398 26.969 -27.516 1 36.66 359 LYS A N 1
ATOM 2835 C CA . LYS A 1 359 ? -14.25 28.156 -27.406 1 36.66 359 LYS A CA 1
ATOM 2836 C C . LYS A 1 359 ? -15.312 27.969 -26.328 1 36.66 359 LYS A C 1
ATOM 2838 O O . LYS A 1 359 ? -15.977 26.922 -26.266 1 36.66 359 LYS A O 1
ATOM 2843 N N . VAL A 1 360 ? -15.211 28.562 -25.172 1 38.91 360 VAL A N 1
ATOM 2844 C CA . VAL A 1 360 ? -16.156 28.672 -24.062 1 38.91 360 VAL A CA 1
ATOM 2845 C C . VAL A 1 360 ? -17.594 28.703 -24.625 1 38.91 360 VAL A C 1
ATOM 2847 O O . VAL A 1 360 ? -17.953 29.609 -25.359 1 38.91 360 VAL A O 1
ATOM 2850 N N . SER A 1 361 ? -18.172 27.688 -25.156 1 38.75 361 SER A N 1
ATOM 2851 C CA . SER A 1 361 ? -19.562 27.891 -25.547 1 38.75 361 SER A CA 1
ATOM 2852 C C . SER A 1 361 ? -20.25 28.875 -24.609 1 38.75 361 SER A C 1
ATOM 2854 O O . SER A 1 361 ? -19.828 29.062 -23.469 1 38.75 361 SER A O 1
ATOM 2856 N N . GLN A 1 362 ? -21 29.703 -25.109 1 40 362 GLN A N 1
ATOM 2857 C CA . GLN A 1 362 ? -21.781 30.812 -24.562 1 40 362 GLN A CA 1
ATOM 2858 C C . GLN A 1 362 ? -22.297 30.484 -23.156 1 40 362 GLN A C 1
ATOM 2860 O O . GLN A 1 362 ? -22.547 31.391 -22.359 1 40 362 GLN A O 1
ATOM 2865 N N . ASP A 1 363 ? -22.969 29.297 -23.047 1 43.31 363 ASP A N 1
ATOM 2866 C CA . ASP A 1 363 ? -23.75 29.062 -21.844 1 43.31 363 ASP A CA 1
ATOM 2867 C C . ASP A 1 363 ? -22.875 28.641 -20.672 1 43.31 363 ASP A C 1
ATOM 2869 O O . ASP A 1 363 ? -22.094 27.688 -20.797 1 43.31 363 ASP A O 1
ATOM 2873 N N . GLY A 1 364 ? -22.031 29.469 -20.031 1 45.12 364 GLY A N 1
ATOM 2874 C CA . GLY A 1 364 ? -21.047 29.578 -18.969 1 45.12 364 GLY A CA 1
ATOM 2875 C C . GLY A 1 364 ? -20.594 28.234 -18.422 1 45.12 364 GLY A C 1
ATOM 2876 O O . GLY A 1 364 ? -21.297 27.234 -18.562 1 45.12 364 GLY A O 1
ATOM 2877 N N . PRO A 1 365 ? -19.297 27.812 -18.312 1 51.66 365 PRO A N 1
ATOM 2878 C CA . PRO A 1 365 ? -18.641 26.625 -17.766 1 51.66 365 PRO A CA 1
ATOM 2879 C C . PRO A 1 365 ? -19.422 26 -16.609 1 51.66 365 PRO A C 1
ATOM 2881 O O . PRO A 1 365 ? -19.141 24.859 -16.219 1 51.66 365 PRO A O 1
ATOM 2884 N N . TYR A 1 366 ? -20.375 26.703 -16.125 1 58.91 366 TYR A N 1
ATOM 2885 C CA . TYR A 1 366 ? -21.078 26.422 -14.883 1 58.91 366 TYR A CA 1
ATOM 2886 C C . TYR A 1 366 ? -22.172 25.359 -15.102 1 58.91 366 TYR A C 1
ATOM 2888 O O . TYR A 1 366 ? -22.547 24.656 -14.164 1 58.91 366 TYR A O 1
ATOM 2896 N N . GLN A 1 367 ? -22.547 25.109 -16.344 1 63.72 367 GLN A N 1
ATOM 2897 C CA . GLN A 1 367 ? -23.703 24.234 -16.469 1 63.72 367 GLN A CA 1
ATOM 2898 C C . GLN A 1 367 ? -23.344 22.781 -16.125 1 63.72 367 GLN A C 1
ATOM 2900 O O . GLN A 1 367 ? -24.109 22.078 -15.469 1 63.72 367 GLN A O 1
ATOM 2905 N N . GLU A 1 368 ? -22.125 22.391 -16.547 1 72.81 368 GLU A N 1
ATOM 2906 C CA . GLU A 1 368 ? -21.703 21.016 -16.281 1 72.81 368 GLU A CA 1
ATOM 2907 C C . GLU A 1 368 ? -21.438 20.797 -14.797 1 72.81 368 GLU A C 1
ATOM 2909 O O . GLU A 1 368 ? -21.438 19.656 -14.328 1 72.81 368 GLU A O 1
ATOM 2914 N N . PHE A 1 369 ? -21.359 21.922 -14.117 1 82.88 369 PHE A N 1
ATOM 2915 C CA . PHE A 1 369 ? -21.047 21.797 -12.703 1 82.88 369 PHE A CA 1
ATOM 2916 C C . PHE A 1 369 ? -22.141 22.406 -11.836 1 82.88 369 PHE A C 1
ATOM 2918 O O . PHE A 1 369 ? -21.859 22.891 -10.734 1 82.88 369 PHE A O 1
ATOM 2925 N N . SER A 1 370 ? -23.391 22.406 -12.344 1 83.5 370 SER A N 1
ATOM 2926 C CA . SER A 1 370 ? -24.5 23.016 -11.641 1 83.5 370 SER A CA 1
ATOM 2927 C C . SER A 1 370 ? -24.719 22.359 -10.281 1 83.5 370 SER A C 1
ATOM 2929 O O . SER A 1 370 ? -25.016 23.047 -9.297 1 83.5 370 SER A O 1
ATOM 2931 N N . ILE A 1 371 ? -24.562 21.031 -10.227 1 88.88 371 ILE A N 1
ATOM 2932 C CA . ILE A 1 371 ? -24.766 20.312 -8.977 1 88.88 371 ILE A CA 1
ATOM 2933 C C . ILE A 1 371 ? -23.719 20.75 -7.953 1 88.88 371 ILE A C 1
ATOM 2935 O O . ILE A 1 371 ? -24.047 20.969 -6.781 1 88.88 371 ILE A O 1
ATOM 2939 N N . MET A 1 372 ? -22.547 20.938 -8.414 1 90.38 372 MET A N 1
ATOM 2940 C CA . MET A 1 372 ? -21.469 21.328 -7.516 1 90.38 372 MET A CA 1
ATOM 2941 C C . MET A 1 372 ? -21.688 22.75 -7 1 90.38 372 MET A C 1
ATOM 2943 O O . MET A 1 372 ? -21.438 23.031 -5.824 1 90.38 372 MET A O 1
ATOM 2947 N N . VAL A 1 373 ? -22.188 23.641 -7.871 1 90.19 373 VAL A N 1
ATOM 2948 C CA . VAL A 1 373 ? -22.422 25.031 -7.496 1 90.19 373 VAL A CA 1
ATOM 2949 C C . VAL A 1 373 ? -23.516 25.109 -6.434 1 90.19 373 VAL A C 1
ATOM 2951 O O . VAL A 1 373 ? -23.359 25.812 -5.434 1 90.19 373 VAL A O 1
ATOM 2954 N N . GLU A 1 374 ? -24.5 24.328 -6.664 1 92 374 GLU A N 1
ATOM 2955 C CA . GLU A 1 374 ? -25.578 24.297 -5.68 1 92 374 GLU A CA 1
ATOM 2956 C C . GLU A 1 374 ? -25.094 23.734 -4.348 1 92 374 GLU A C 1
ATOM 2958 O O . GLU A 1 374 ? -25.453 24.25 -3.285 1 92 374 GLU A O 1
ATOM 2963 N N . THR A 1 375 ? -24.375 22.703 -4.453 1 95.81 375 THR A N 1
ATOM 2964 C CA . THR A 1 375 ? -23.812 22.078 -3.262 1 95.81 375 THR A CA 1
ATOM 2965 C C . THR A 1 375 ? -22.891 23.031 -2.52 1 95.81 375 THR A C 1
ATOM 2967 O O . THR A 1 375 ? -22.906 23.078 -1.288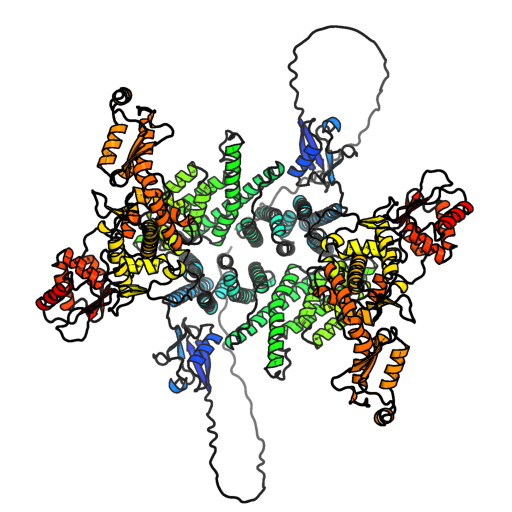 1 95.81 375 THR A O 1
ATOM 2970 N N . PHE A 1 376 ? -22.141 23.828 -3.273 1 95.69 376 PHE A N 1
ATOM 2971 C CA . PHE A 1 376 ? -21.219 24.797 -2.705 1 95.69 376 PHE A CA 1
ATOM 2972 C C . PHE A 1 376 ? -21.984 25.828 -1.856 1 95.69 376 PHE A C 1
ATOM 2974 O O . PHE A 1 376 ? -21.609 26.078 -0.706 1 95.69 376 PHE A O 1
ATOM 2981 N N . PHE A 1 377 ? -23.047 26.344 -2.373 1 96 377 PHE A N 1
ATOM 2982 C CA . PHE A 1 377 ? -23.781 27.391 -1.665 1 96 377 PHE A CA 1
ATOM 2983 C C . PHE A 1 377 ? -24.484 26.828 -0.439 1 96 377 PHE A C 1
ATOM 2985 O O . PHE A 1 377 ? -24.547 27.484 0.605 1 96 377 PHE A O 1
ATOM 2992 N N . ARG A 1 378 ? -24.953 25.656 -0.579 1 95.88 378 ARG A N 1
ATOM 2993 C CA . ARG A 1 378 ? -25.609 25.016 0.561 1 95.88 378 ARG A CA 1
ATOM 2994 C C . ARG A 1 378 ? -24.625 24.797 1.706 1 95.88 378 ARG A C 1
ATOM 2996 O O . ARG A 1 378 ? -24.922 25.109 2.859 1 95.88 378 ARG A O 1
ATOM 3003 N N . LEU A 1 379 ? -23.469 24.297 1.401 1 96.81 379 LEU A N 1
ATOM 3004 C CA . LEU A 1 379 ? -22.438 24.031 2.402 1 96.81 379 LEU A CA 1
ATOM 3005 C C . LEU A 1 379 ? -21.875 25.328 2.967 1 96.81 379 LEU A C 1
ATOM 3007 O O . LEU A 1 379 ? -21.625 25.438 4.168 1 96.81 379 LEU A O 1
ATOM 3011 N N . LEU A 1 380 ? -21.656 26.312 2.047 1 97.81 380 LEU A N 1
ATOM 3012 C CA . LEU A 1 380 ? -21.125 27.594 2.477 1 97.81 380 LEU A CA 1
ATOM 3013 C C . LEU A 1 380 ? -22.078 28.297 3.438 1 97.81 380 LEU A C 1
ATOM 3015 O O . LEU A 1 380 ? -21.641 28.859 4.445 1 97.81 380 LEU A O 1
ATOM 3019 N N . ASN A 1 381 ? -23.359 28.219 3.113 1 96.31 381 ASN A N 1
ATOM 3020 C CA . ASN A 1 381 ? -24.359 28.844 3.975 1 96.31 381 ASN A CA 1
ATOM 3021 C C . ASN A 1 381 ? -24.406 28.203 5.355 1 96.31 381 ASN A C 1
ATOM 3023 O O . ASN A 1 381 ? -24.484 28.891 6.371 1 96.31 381 ASN A O 1
ATOM 3027 N N . LYS A 1 382 ? -24.344 26.938 5.32 1 94.75 382 LYS A N 1
ATOM 3028 C CA . LYS A 1 382 ? -24.344 26.234 6.598 1 94.75 382 LYS A CA 1
ATOM 3029 C C . LYS A 1 382 ? -23.078 26.531 7.391 1 94.75 382 LYS A C 1
ATOM 3031 O O . LYS A 1 382 ? -23.125 26.734 8.602 1 94.75 382 LYS A O 1
ATOM 3036 N N . MET A 1 383 ? -21.938 26.547 6.727 1 95.44 383 MET A N 1
ATOM 3037 C CA . MET A 1 383 ? -20.672 26.844 7.395 1 95.44 383 MET A CA 1
ATOM 3038 C C . MET A 1 383 ? -20.672 28.266 7.957 1 95.44 383 MET A C 1
ATOM 3040 O O . MET A 1 383 ? -20.156 28.5 9.055 1 95.44 383 MET A O 1
ATOM 3044 N N . ASP A 1 384 ? -21.234 29.188 7.184 1 96.25 384 ASP A N 1
ATOM 3045 C CA . ASP A 1 384 ? -21.344 30.578 7.645 1 96.25 384 ASP A CA 1
ATOM 3046 C C . ASP A 1 384 ? -22.125 30.656 8.953 1 96.25 384 ASP A C 1
ATOM 3048 O O . ASP A 1 384 ? -21.688 31.312 9.898 1 96.25 384 ASP A O 1
ATOM 3052 N N . SER A 1 385 ? -23.203 29.922 9 1 92.94 385 SER A N 1
ATOM 3053 C CA . SER A 1 385 ? -24.031 29.922 10.203 1 92.94 385 SER A CA 1
ATOM 3054 C C . SER A 1 385 ? -23.297 29.297 11.383 1 92.94 385 SER A C 1
ATOM 3056 O O . SER A 1 385 ? -23.375 29.797 12.508 1 92.94 385 SER A O 1
ATOM 3058 N N . CYS A 1 386 ? -22.625 28.234 11.117 1 91 386 CYS A N 1
ATOM 3059 C CA . CYS A 1 386 ? -21.891 27.531 12.18 1 91 386 CYS A CA 1
ATOM 3060 C C . CYS A 1 386 ? -20.734 28.391 12.688 1 91 386 CYS A C 1
ATOM 3062 O O . CYS A 1 386 ? -20.453 28.391 13.891 1 91 386 CYS A O 1
ATOM 3064 N N . LEU A 1 387 ? -20.031 29.109 11.789 1 93.81 387 LEU A N 1
ATOM 3065 C CA . LEU A 1 387 ? -18.922 29.969 12.188 1 93.81 387 LEU A CA 1
ATOM 3066 C C . LEU A 1 387 ? -19.422 31.156 13.008 1 93.81 387 LEU A C 1
ATOM 3068 O O . LEU A 1 387 ? -18.734 31.594 13.938 1 93.81 387 LEU A O 1
ATOM 3072 N N . GLU A 1 388 ? -20.578 31.625 12.648 1 92.69 388 GLU A N 1
ATOM 3073 C CA . GLU A 1 388 ? -21.188 32.688 13.43 1 92.69 388 GLU A CA 1
ATOM 3074 C C . GLU A 1 388 ? -21.484 32.25 14.852 1 92.69 388 GLU A C 1
ATOM 3076 O O . GLU A 1 388 ? -21.25 32.969 15.812 1 92.69 388 GLU A O 1
ATOM 3081 N N . GLU A 1 389 ? -21.969 31.094 14.922 1 86.38 389 GLU A N 1
ATOM 3082 C CA . GLU A 1 389 ? -22.25 30.516 16.234 1 86.38 389 GLU A CA 1
ATOM 3083 C C . GLU A 1 389 ? -20.969 30.312 17.031 1 86.38 389 GLU A C 1
ATOM 3085 O O . GLU A 1 389 ? -20.953 30.531 18.25 1 86.38 389 GLU A O 1
ATOM 3090 N N . LEU A 1 390 ? -20 29.844 16.375 1 88.06 390 LEU A N 1
ATOM 3091 C CA . LEU A 1 390 ? -18.719 29.625 17.031 1 88.06 390 LEU A CA 1
ATOM 3092 C C . LEU A 1 390 ? -18.156 30.938 17.562 1 88.06 390 LEU A C 1
ATOM 3094 O O . LEU A 1 390 ? -17.562 30.969 18.641 1 88.06 390 LEU A O 1
ATOM 3098 N N . GLU A 1 391 ? -18.312 32 16.828 1 89.12 391 GLU A N 1
ATOM 3099 C CA . GLU A 1 391 ? -17.812 33.312 17.234 1 89.12 391 GLU A CA 1
ATOM 3100 C C . GLU A 1 391 ? -18.484 33.781 18.516 1 89.12 391 GLU A C 1
ATOM 3102 O O . GLU A 1 391 ? -17.875 34.469 19.328 1 89.12 391 GLU A O 1
ATOM 3107 N N . LYS A 1 392 ? -19.688 33.375 18.672 1 84.69 392 LYS A N 1
ATOM 3108 C CA . LYS A 1 392 ? -20.422 33.781 19.875 1 84.69 392 LYS A CA 1
ATOM 3109 C C . LYS A 1 392 ? -19.938 32.969 21.078 1 84.69 392 LYS A C 1
ATOM 3111 O O . LYS A 1 392 ? -20.078 33.438 22.219 1 84.69 392 LYS A O 1
ATOM 3116 N N . LEU A 1 393 ? -19.406 31.844 20.844 1 82.81 393 LEU A N 1
ATOM 3117 C CA . LEU A 1 393 ? -19 30.953 21.922 1 82.81 393 LEU A CA 1
ATOM 3118 C C . LEU A 1 393 ? -17.547 31.234 22.328 1 82.81 393 LEU A C 1
ATOM 3120 O O . LEU A 1 393 ? -17.125 30.859 23.422 1 82.81 393 LEU A O 1
ATOM 3124 N N . LEU A 1 394 ? -16.641 31.766 21.531 1 83.06 394 LEU A N 1
ATOM 3125 C CA . LEU A 1 394 ? -15.195 31.891 21.719 1 83.06 394 LEU A CA 1
ATOM 3126 C C . LEU A 1 394 ? -14.883 32.719 22.953 1 83.06 394 LEU A C 1
ATOM 3128 O O . LEU A 1 394 ? -14.008 32.375 23.75 1 83.06 394 LEU A O 1
ATOM 3132 N N . PRO A 1 395 ? -15.586 33.875 23.219 1 73.5 395 PRO A N 1
ATOM 3133 C CA . PRO A 1 395 ? -15.234 34.656 24.391 1 73.5 395 PRO A CA 1
ATOM 3134 C C . PRO A 1 395 ? -15.5 33.906 25.703 1 73.5 395 PRO A C 1
ATOM 3136 O O . PRO A 1 395 ? -14.867 34.219 26.719 1 73.5 395 PRO A O 1
ATOM 3139 N N . THR A 1 396 ? -16.297 32.969 25.703 1 60.72 396 THR A N 1
ATOM 3140 C CA . THR A 1 396 ? -16.766 32.375 26.953 1 60.72 396 THR A CA 1
ATOM 3141 C C . THR A 1 396 ? -15.977 31.094 27.281 1 60.72 396 THR A C 1
ATOM 3143 O O . THR A 1 396 ? -15.844 30.719 28.453 1 60.72 396 THR A O 1
ATOM 3146 N N . LYS A 1 397 ? -15.617 30.25 26.328 1 61.75 397 LYS A N 1
ATOM 3147 C CA . LYS A 1 397 ? -15.172 28.891 26.625 1 61.75 397 LYS A CA 1
ATOM 3148 C C . LYS A 1 397 ? -13.727 28.688 26.188 1 61.75 397 LYS A C 1
ATOM 3150 O O . LYS A 1 397 ? -13.352 29.031 25.062 1 61.75 397 LYS A O 1
ATOM 3155 N N . SER A 1 398 ? -12.805 28.562 27.188 1 57.22 398 SER A N 1
ATOM 3156 C CA . SER A 1 398 ? -11.383 28.297 26.984 1 57.22 398 SER A CA 1
ATOM 3157 C C . SER A 1 398 ? -11.164 26.875 26.469 1 57.22 398 SER A C 1
ATOM 3159 O O . SER A 1 398 ? -10.047 26.516 26.094 1 57.22 398 SER A O 1
ATOM 3161 N N . GLU A 1 399 ? -12.273 26.047 26.453 1 60.5 399 GLU A N 1
ATOM 3162 C CA . GLU A 1 399 ? -12 24.625 26.234 1 60.5 399 GLU A CA 1
ATOM 3163 C C . GLU A 1 399 ? -12.055 24.281 24.766 1 60.5 399 GLU A C 1
ATOM 3165 O O . GLU A 1 399 ? -12.578 25.047 23.953 1 60.5 399 GLU A O 1
ATOM 3170 N N . ASN A 1 400 ? -11.297 23.344 24.375 1 64.75 400 ASN A N 1
ATOM 3171 C CA . ASN A 1 400 ? -11.297 22.75 23.047 1 64.75 400 ASN A CA 1
ATOM 3172 C C . ASN A 1 400 ? -12.711 22.375 22.594 1 64.75 400 ASN A C 1
ATOM 3174 O O . ASN A 1 400 ? -13.398 21.609 23.266 1 64.75 400 ASN A O 1
ATOM 3178 N N . LEU A 1 401 ? -13.234 23.156 21.609 1 67.19 401 LEU A N 1
ATOM 3179 C CA . LEU A 1 401 ? -14.617 23.031 21.156 1 67.19 401 LEU A CA 1
ATOM 3180 C C . LEU A 1 401 ? -14.781 21.859 20.203 1 67.19 401 LEU A C 1
ATOM 3182 O O . LEU A 1 401 ? -15.906 21.5 19.828 1 67.19 401 LEU A O 1
ATOM 3186 N N . GLY A 1 402 ? -13.672 21.141 19.828 1 69.12 402 GLY A N 1
ATOM 3187 C CA . GLY A 1 402 ? -13.711 19.906 19.062 1 69.12 402 GLY A CA 1
ATOM 3188 C C . GLY A 1 402 ? -14.25 20.094 17.656 1 69.12 402 GLY A C 1
ATOM 3189 O O . GLY A 1 402 ? -14.984 19.25 17.141 1 69.12 402 GLY A O 1
ATOM 3190 N N . CYS A 1 403 ? -14.039 21.25 16.984 1 79.12 403 CYS A N 1
ATOM 3191 C CA . CYS A 1 403 ? -14.594 21.547 15.672 1 79.12 403 CYS A CA 1
ATOM 3192 C C . CYS A 1 403 ? -13.539 21.406 14.586 1 79.12 403 CYS A C 1
ATOM 3194 O O . CYS A 1 403 ? -13.5 22.203 13.641 1 79.12 403 CYS A O 1
ATOM 3196 N N . TYR A 1 404 ? -12.688 20.391 14.68 1 81.38 404 TYR A N 1
ATOM 3197 C CA . TYR A 1 404 ? -11.594 20.25 13.719 1 81.38 404 TYR A CA 1
ATOM 3198 C C . TYR A 1 404 ? -12.117 19.922 12.328 1 81.38 404 TYR A C 1
ATOM 3200 O O . TYR A 1 404 ? -11.492 20.25 11.32 1 81.38 404 TYR A O 1
ATOM 3208 N N . GLN A 1 405 ? -13.328 19.453 12.211 1 87.69 405 GLN A N 1
ATOM 3209 C CA . GLN A 1 405 ? -13.891 19.062 10.922 1 87.69 405 GLN A CA 1
ATOM 3210 C C . GLN A 1 405 ? -14.266 20.297 10.094 1 87.69 405 GLN A C 1
ATOM 3212 O O . GLN A 1 405 ? -14.383 20.203 8.867 1 87.69 405 GLN A O 1
ATOM 3217 N N . TYR A 1 406 ? -14.484 21.391 10.82 1 91.94 406 TYR A N 1
ATOM 3218 C CA . TYR A 1 406 ? -14.812 22.625 10.117 1 91.94 406 TYR A CA 1
ATOM 3219 C C . TYR A 1 406 ? -13.695 23.031 9.156 1 91.94 406 TYR A C 1
ATOM 3221 O O . TYR A 1 406 ? -13.953 23.484 8.047 1 91.94 406 TYR A O 1
ATOM 3229 N N . VAL A 1 407 ? -12.461 22.75 9.617 1 92.69 407 VAL A N 1
ATOM 3230 C CA . VAL A 1 407 ? -11.312 23.109 8.797 1 92.69 407 VAL A CA 1
ATOM 3231 C C . VAL A 1 407 ? -11.32 22.297 7.512 1 92.69 407 VAL A C 1
ATOM 3233 O O . VAL A 1 407 ? -11.078 22.812 6.422 1 92.69 407 VAL A O 1
ATOM 3236 N N . ALA A 1 408 ? -11.617 21.016 7.676 1 92.56 408 ALA A N 1
ATOM 3237 C CA . ALA A 1 408 ? -11.656 20.141 6.512 1 92.56 408 ALA A CA 1
ATOM 3238 C C . ALA A 1 408 ? -12.742 20.578 5.531 1 92.56 408 ALA A C 1
ATOM 3240 O O . ALA A 1 408 ? -12.531 20.547 4.316 1 92.56 408 ALA A O 1
ATOM 3241 N N . ILE A 1 409 ? -13.891 20.938 6.059 1 95.94 409 ILE A N 1
ATOM 3242 C CA . ILE A 1 409 ? -15.008 21.359 5.215 1 95.94 409 ILE A CA 1
ATOM 3243 C C . ILE A 1 409 ? -14.648 22.656 4.492 1 95.94 409 ILE A C 1
ATOM 3245 O O . ILE A 1 409 ? -14.93 22.812 3.301 1 95.94 409 ILE A O 1
ATOM 3249 N N . ILE A 1 410 ? -14.039 23.594 5.203 1 96.75 410 ILE A N 1
ATOM 3250 C CA . ILE A 1 410 ? -13.641 24.875 4.621 1 96.75 410 ILE A CA 1
ATOM 3251 C C . ILE A 1 410 ? -12.625 24.625 3.506 1 96.75 410 ILE A C 1
ATOM 3253 O O . ILE A 1 410 ? -12.68 25.281 2.461 1 96.75 410 ILE A O 1
ATOM 3257 N N . MET A 1 411 ? -11.75 23.734 3.738 1 95 411 MET A N 1
ATOM 3258 C CA . MET A 1 411 ? -10.766 23.391 2.715 1 95 411 MET A CA 1
ATOM 3259 C C . MET A 1 411 ? -11.445 22.891 1.453 1 95 411 MET A C 1
ATOM 3261 O O . MET A 1 411 ? -11.062 23.25 0.341 1 95 411 MET A O 1
ATOM 3265 N N . GLU A 1 412 ? -12.406 22.047 1.644 1 95.5 412 GLU A N 1
ATOM 3266 C CA . GLU A 1 412 ? -13.109 21.5 0.484 1 95.5 412 GLU A CA 1
ATOM 3267 C C . GLU A 1 412 ? -13.938 22.578 -0.213 1 95.5 412 GLU A C 1
ATOM 3269 O O . GLU A 1 412 ? -14.086 22.562 -1.438 1 95.5 412 GLU A O 1
ATOM 3274 N N . LEU A 1 413 ? -14.5 23.5 0.565 1 97.12 413 LEU A N 1
ATOM 3275 C CA . LEU A 1 413 ? -15.203 24.641 -0.025 1 97.12 413 LEU A CA 1
ATOM 3276 C C . LEU A 1 413 ? -14.258 25.469 -0.893 1 97.12 413 LEU A C 1
ATOM 3278 O O . LEU A 1 413 ? -14.648 25.938 -1.963 1 97.12 413 LEU A O 1
ATOM 3282 N N . ASN A 1 414 ? -13.07 25.641 -0.437 1 95.75 414 ASN A N 1
ATOM 3283 C CA . ASN A 1 414 ? -12.062 26.328 -1.244 1 95.75 414 ASN A CA 1
ATOM 3284 C C . ASN A 1 414 ? -11.781 25.578 -2.543 1 95.75 414 ASN A C 1
ATOM 3286 O O . ASN A 1 414 ? -11.68 26.188 -3.609 1 95.75 414 ASN A O 1
ATOM 3290 N N . ASN A 1 415 ? -11.625 24.281 -2.443 1 92.56 415 ASN A N 1
ATOM 3291 C CA . ASN A 1 415 ? -11.352 23.469 -3.617 1 92.56 415 ASN A CA 1
ATOM 3292 C C . ASN A 1 415 ? -12.484 23.547 -4.637 1 92.56 415 ASN A C 1
ATOM 3294 O O . ASN A 1 415 ? -12.25 23.5 -5.844 1 92.56 415 ASN A O 1
ATOM 3298 N N . MET A 1 416 ? -13.688 23.672 -4.176 1 92.88 416 MET A N 1
ATOM 3299 C CA . MET A 1 416 ? -14.852 23.766 -5.051 1 92.88 416 MET A CA 1
ATOM 3300 C C . MET A 1 416 ? -14.906 25.141 -5.734 1 92.88 416 MET A C 1
ATOM 3302 O O . MET A 1 416 ? -15.453 25.266 -6.832 1 92.88 416 MET A O 1
ATOM 3306 N N . SER A 1 417 ? -14.32 26.125 -5.137 1 92.31 417 SER A N 1
ATOM 3307 C CA . SER A 1 417 ? -14.562 27.484 -5.594 1 92.31 417 SER A CA 1
ATOM 3308 C C . SER A 1 417 ? -13.344 28.047 -6.316 1 92.31 417 SER A C 1
ATOM 3310 O O . SER A 1 417 ? -13.461 28.969 -7.129 1 92.31 417 SER A O 1
ATOM 3312 N N . LYS A 1 418 ? -12.164 27.562 -6.078 1 88.81 418 LYS A N 1
ATOM 3313 C CA . LYS A 1 418 ? -10.906 28.188 -6.469 1 88.81 418 LYS A CA 1
ATOM 3314 C C . LYS A 1 418 ? -10.836 28.391 -7.98 1 88.81 418 LYS A C 1
ATOM 3316 O O . LYS A 1 418 ? -10.188 29.312 -8.469 1 88.81 418 LYS A O 1
ATOM 3321 N N . HIS A 1 419 ? -11.586 27.578 -8.719 1 82.69 419 HIS A N 1
ATOM 3322 C CA . HIS A 1 419 ? -11.492 27.703 -10.164 1 82.69 419 HIS A CA 1
ATOM 3323 C C . HIS A 1 419 ? -12.672 28.484 -10.734 1 82.69 419 HIS A C 1
ATOM 3325 O O . HIS A 1 419 ? -12.781 28.641 -11.953 1 82.69 419 HIS A O 1
ATOM 3331 N N . PHE A 1 420 ? -13.531 28.953 -9.883 1 84.75 420 PHE A N 1
ATOM 3332 C CA . PHE A 1 420 ? -14.688 29.75 -10.273 1 84.75 420 PHE A CA 1
ATOM 3333 C C . PHE A 1 420 ? -14.672 31.109 -9.586 1 84.75 420 PHE A C 1
ATOM 3335 O O . PHE A 1 420 ? -15.031 31.219 -8.414 1 84.75 420 PHE A O 1
ATOM 3342 N N . PRO A 1 421 ? -14.305 32.156 -10.266 1 87.31 421 PRO A N 1
ATOM 3343 C CA . PRO A 1 421 ? -14.078 33.469 -9.672 1 87.31 421 PRO A CA 1
ATOM 3344 C C . PRO A 1 421 ? -15.266 33.938 -8.844 1 87.31 421 PRO A C 1
ATOM 3346 O O . PRO A 1 421 ? -15.078 34.5 -7.758 1 87.31 421 PRO A O 1
ATOM 3349 N N . ASP A 1 422 ? -16.5 33.75 -9.328 1 87.62 422 ASP A N 1
ATOM 3350 C CA . ASP A 1 422 ? -17.672 34.188 -8.594 1 87.62 422 ASP A CA 1
ATOM 3351 C C . ASP A 1 422 ? -17.828 33.438 -7.277 1 87.62 422 ASP A C 1
ATOM 3353 O O . ASP A 1 422 ? -18.156 34.031 -6.25 1 87.62 422 ASP A O 1
ATOM 3357 N N . LEU A 1 423 ? -17.625 32.125 -7.359 1 92.12 423 LEU A N 1
ATOM 3358 C CA . LEU A 1 423 ? -17.703 31.312 -6.152 1 92.12 423 LEU A CA 1
ATOM 3359 C C . LEU A 1 423 ? -16.578 31.656 -5.184 1 92.12 423 LEU A C 1
ATOM 3361 O O . LEU A 1 423 ? -16.797 31.719 -3.973 1 92.12 423 LEU A O 1
ATOM 3365 N N . ALA A 1 424 ? -15.422 31.859 -5.797 1 93.75 424 ALA A N 1
ATOM 3366 C CA . ALA A 1 424 ? -14.266 32.219 -4.977 1 93.75 424 ALA A CA 1
ATOM 3367 C C . ALA A 1 424 ? -14.492 33.531 -4.238 1 93.75 424 ALA A C 1
ATOM 3369 O O . ALA A 1 424 ? -14.141 33.656 -3.064 1 93.75 424 ALA A O 1
ATOM 3370 N N . LYS A 1 425 ? -15.062 34.469 -4.945 1 94.5 425 LYS A N 1
ATOM 3371 C CA . LYS A 1 425 ? -15.344 35.75 -4.328 1 94.5 425 LYS A CA 1
ATOM 3372 C C . LYS A 1 425 ? -16.281 35.594 -3.137 1 94.5 425 LYS A C 1
ATOM 3374 O O . LYS A 1 425 ? -16.062 36.188 -2.078 1 94.5 425 LYS A O 1
ATOM 3379 N N . GLN A 1 426 ? -17.312 34.844 -3.311 1 95.5 426 GLN A N 1
ATOM 3380 C CA . GLN A 1 426 ? -18.266 34.625 -2.23 1 95.5 426 GLN A CA 1
ATOM 3381 C C . GLN A 1 426 ? -17.625 33.875 -1.062 1 95.5 426 GLN A C 1
ATOM 3383 O O . GLN A 1 426 ? -17.906 34.188 0.101 1 95.5 426 GLN A O 1
ATOM 3388 N N . PHE A 1 427 ? -16.844 32.969 -1.357 1 97.31 427 PHE A N 1
ATOM 3389 C CA . PHE A 1 427 ? -16.141 32.188 -0.349 1 97.31 427 PHE A CA 1
ATOM 3390 C C . PHE A 1 427 ? -15.273 33.094 0.524 1 97.31 427 PHE A C 1
ATOM 3392 O O . PHE A 1 427 ? -15.383 33.062 1.752 1 97.31 427 PHE A O 1
ATOM 3399 N N . TRP A 1 428 ? -14.477 33.906 -0.089 1 96.75 428 TRP A N 1
ATOM 3400 C CA . TRP A 1 428 ? -13.547 34.781 0.645 1 96.75 428 TRP A CA 1
ATOM 3401 C C . TRP A 1 428 ? -14.281 35.875 1.384 1 96.75 428 TRP A C 1
ATOM 3403 O O . TRP A 1 428 ? -13.867 36.281 2.471 1 96.75 428 TRP A O 1
ATOM 3413 N N . THR A 1 429 ? -15.367 36.312 0.796 1 96.75 429 THR A N 1
ATOM 3414 C CA . THR A 1 429 ? -16.188 37.312 1.49 1 96.75 429 THR A CA 1
ATOM 3415 C C . THR A 1 429 ? -16.75 36.75 2.783 1 96.75 429 THR A C 1
ATOM 3417 O O . THR A 1 429 ? -16.75 37.406 3.82 1 96.75 429 THR A O 1
ATOM 3420 N N . THR A 1 430 ? -17.203 35.531 2.691 1 97.38 430 THR A N 1
ATOM 3421 C CA . THR A 1 430 ? -17.734 34.875 3.873 1 97.38 430 THR A CA 1
ATOM 3422 C C . THR A 1 430 ? -16.656 34.688 4.941 1 97.38 430 THR A C 1
ATOM 3424 O O . THR A 1 430 ? -16.906 34.969 6.121 1 97.38 430 THR A O 1
ATOM 3427 N N . LEU A 1 431 ? -15.445 34.281 4.566 1 97.19 431 LEU A N 1
ATOM 3428 C CA . LEU A 1 431 ? -14.367 34.062 5.531 1 97.19 431 LEU A CA 1
ATOM 3429 C C . LEU A 1 431 ? -13.898 35.406 6.125 1 97.19 431 LEU A C 1
ATOM 3431 O O . LEU A 1 431 ? -13.461 35.438 7.277 1 97.19 431 LEU A O 1
ATOM 3435 N N . ARG A 1 432 ? -14.039 36.469 5.301 1 96.12 432 ARG A N 1
ATOM 3436 C CA . ARG A 1 432 ? -13.695 37.781 5.816 1 96.12 432 ARG A CA 1
ATOM 3437 C C . ARG A 1 432 ? -14.664 38.219 6.918 1 96.12 432 ARG A C 1
ATOM 3439 O O . ARG A 1 432 ? -14.25 38.781 7.922 1 96.12 432 ARG A O 1
ATOM 3446 N N . ASN A 1 433 ? -15.891 37.906 6.688 1 96.31 433 ASN A N 1
ATOM 3447 C CA . ASN A 1 433 ? -16.906 38.219 7.68 1 96.31 433 ASN A CA 1
ATOM 3448 C C . ASN A 1 433 ? -16.766 37.375 8.93 1 96.31 433 ASN A C 1
ATOM 3450 O O . ASN A 1 433 ? -17.188 37.781 10.016 1 96.31 433 ASN A O 1
ATOM 3454 N N . ARG A 1 434 ? -16.188 36.188 8.742 1 96.94 434 ARG A N 1
ATOM 3455 C CA . ARG A 1 434 ? -16.031 35.219 9.836 1 96.94 434 ARG A CA 1
ATOM 3456 C C . ARG A 1 434 ? -14.562 35.062 10.219 1 96.94 434 ARG A C 1
ATOM 3458 O O . ARG A 1 434 ? -14.102 33.969 10.516 1 96.94 434 ARG A O 1
ATOM 3465 N N . LYS A 1 435 ? -13.867 36.188 10.195 1 95.44 435 LYS A N 1
ATOM 3466 C CA . LYS A 1 435 ? -12.422 36.188 10.383 1 95.44 435 LYS A CA 1
ATOM 3467 C C . LYS A 1 435 ? -12.039 35.625 11.75 1 95.44 435 LYS A C 1
ATOM 3469 O O . LYS A 1 435 ? -11.102 34.844 11.867 1 95.44 435 LYS A O 1
ATOM 3474 N N . LEU A 1 436 ? -12.75 35.969 12.766 1 93.81 436 LEU A N 1
ATOM 3475 C CA . LEU A 1 436 ? -12.406 35.594 14.133 1 93.81 436 LEU A CA 1
ATOM 3476 C C . LEU A 1 436 ? -12.5 34.094 14.312 1 93.81 436 LEU A C 1
ATOM 3478 O O . LEU A 1 436 ? -11.578 33.469 14.844 1 93.81 436 LEU A O 1
ATOM 3482 N N . SER A 1 437 ? -13.641 33.531 13.859 1 93.56 437 SER A N 1
ATOM 3483 C CA . SER A 1 437 ? -13.836 32.094 13.992 1 93.56 437 SER A CA 1
ATOM 3484 C C . SER A 1 437 ? -12.867 31.312 13.102 1 93.56 437 SER A C 1
ATOM 3486 O O . SER A 1 437 ? -12.359 30.266 13.5 1 93.56 437 SER A O 1
ATOM 3488 N N . PHE A 1 438 ? -12.648 31.828 11.961 1 95.56 438 PHE A N 1
ATOM 3489 C CA . PHE A 1 438 ? -11.742 31.156 11.031 1 95.56 438 PHE A CA 1
ATOM 3490 C C . PHE A 1 438 ? -10.336 31.078 11.602 1 95.56 438 PHE A C 1
ATOM 3492 O O . PHE A 1 438 ? -9.688 30.031 11.555 1 95.56 438 PHE A O 1
ATOM 3499 N N . CYS A 1 439 ? -9.828 32.188 12.141 1 94.5 439 CYS A N 1
ATOM 3500 C CA . CYS A 1 439 ? -8.492 32.219 12.727 1 94.5 439 CYS A CA 1
ATOM 3501 C C . CYS A 1 439 ? -8.383 31.266 13.914 1 94.5 439 CYS A C 1
ATOM 3503 O O . CYS A 1 439 ? -7.375 30.578 14.07 1 94.5 439 CYS A O 1
ATOM 3505 N N . TYR A 1 440 ? -9.469 31.219 14.664 1 92 440 TYR A N 1
ATOM 3506 C CA . TYR A 1 440 ? -9.492 30.297 15.789 1 92 440 TYR A CA 1
ATOM 3507 C C . TYR A 1 440 ? -9.328 28.859 15.32 1 92 440 TYR A C 1
ATOM 3509 O O . TYR A 1 440 ? -8.555 28.094 15.906 1 92 440 TYR A O 1
ATOM 3517 N N . LEU A 1 441 ? -10.062 28.5 14.289 1 92.5 441 LEU A N 1
ATOM 3518 C CA . LEU A 1 441 ? -10.055 27.125 13.781 1 92.5 441 LEU A CA 1
ATOM 3519 C C . LEU A 1 441 ? -8.664 26.75 13.273 1 92.5 441 LEU A C 1
ATOM 3521 O O . LEU A 1 441 ? -8.195 25.641 13.523 1 92.5 441 LEU A O 1
ATOM 3525 N N . ILE A 1 442 ? -8.023 27.609 12.586 1 93.06 442 ILE A N 1
ATOM 3526 C CA . ILE A 1 442 ? -6.719 27.328 12.008 1 93.06 442 ILE A CA 1
ATOM 3527 C C . ILE A 1 442 ? -5.684 27.172 13.117 1 93.06 442 ILE A C 1
ATOM 3529 O O . ILE A 1 442 ? -4.863 26.25 13.094 1 93.06 442 ILE A O 1
ATOM 3533 N N . ILE A 1 443 ? -5.719 28.078 14.07 1 91.19 443 ILE A N 1
ATOM 3534 C CA . ILE A 1 443 ? -4.73 28.062 15.141 1 91.19 443 ILE A CA 1
ATOM 3535 C C . ILE A 1 443 ? -4.879 26.781 15.961 1 91.19 443 ILE A C 1
ATOM 3537 O O . ILE A 1 443 ? -3.881 26.156 16.328 1 91.19 443 ILE A O 1
ATOM 3541 N N . LYS A 1 444 ? -6.074 26.375 16.094 1 86.38 444 LYS A N 1
ATOM 3542 C CA . LYS A 1 444 ? -6.316 25.266 17.016 1 86.38 444 LYS A CA 1
ATOM 3543 C C . LYS A 1 444 ? -6.223 23.922 16.297 1 86.38 444 LYS A C 1
ATOM 3545 O O . LYS A 1 444 ? -5.781 22.938 16.875 1 86.38 444 LYS A O 1
ATOM 3550 N N . TYR A 1 445 ? -6.66 23.922 15.008 1 86.75 445 TYR A N 1
ATOM 3551 C CA . TYR A 1 445 ? -6.898 22.594 14.445 1 86.75 445 TYR A CA 1
ATOM 3552 C C . TYR A 1 445 ? -6.094 22.391 13.164 1 86.75 445 TYR A C 1
ATOM 3554 O O . TYR A 1 445 ? -6.102 21.312 12.586 1 86.75 445 TYR A O 1
ATOM 3562 N N . ALA A 1 446 ? -5.391 23.297 12.688 1 88.06 446 ALA A N 1
ATOM 3563 C CA . ALA A 1 446 ? -4.609 23.094 11.469 1 88.06 446 ALA A CA 1
ATOM 3564 C C . ALA A 1 446 ? -3.551 22.016 11.656 1 88.06 446 ALA A C 1
ATOM 3566 O O . ALA A 1 446 ? -2.902 21.953 12.703 1 88.06 446 ALA A O 1
ATOM 3567 N N . SER A 1 447 ? -3.555 21.094 10.711 1 81.19 447 SER A N 1
ATOM 3568 C CA . SER A 1 447 ? -2.604 19.984 10.781 1 81.19 447 SER A CA 1
ATOM 3569 C C . SER A 1 447 ? -1.432 20.203 9.828 1 81.19 447 SER A C 1
ATOM 3571 O O . SER A 1 447 ? -1.598 20.797 8.758 1 81.19 447 SER A O 1
ATOM 3573 N N . LYS A 1 448 ? -0.259 19.609 10.141 1 76.25 448 LYS A N 1
ATOM 3574 C CA . LYS A 1 448 ? 0.953 19.734 9.336 1 76.25 448 LYS A CA 1
ATOM 3575 C C . LYS A 1 448 ? 0.847 18.938 8.047 1 76.25 448 LYS A C 1
ATOM 3577 O O . LYS A 1 448 ? 1.555 19.203 7.074 1 76.25 448 LYS A O 1
ATOM 3582 N N . GLU A 1 449 ? -0.047 18.094 8.062 1 74.38 449 GLU A N 1
ATOM 3583 C CA . GLU A 1 449 ? -0.16 17.203 6.91 1 74.38 449 GLU A CA 1
ATOM 3584 C C . GLU A 1 449 ? -0.946 17.859 5.781 1 74.38 449 GLU A C 1
ATOM 3586 O O . GLU A 1 449 ? -0.831 17.469 4.617 1 74.38 449 GLU A O 1
ATOM 3591 N N . ASP A 1 450 ? -1.601 18.859 6.105 1 83.75 450 ASP A N 1
ATOM 3592 C CA . ASP A 1 450 ? -2.439 19.516 5.113 1 83.75 450 ASP A CA 1
ATOM 3593 C C . ASP A 1 450 ? -1.735 20.734 4.523 1 83.75 450 ASP A C 1
ATOM 3595 O O . ASP A 1 450 ? -0.782 21.25 5.109 1 83.75 450 ASP A O 1
ATOM 3599 N N . ASP A 1 451 ? -2.137 21.078 3.377 1 84.69 451 ASP A N 1
ATOM 3600 C CA . ASP A 1 451 ? -1.591 22.25 2.691 1 84.69 451 ASP A CA 1
ATOM 3601 C C . ASP A 1 451 ? -2.49 23.469 2.883 1 84.69 451 ASP A C 1
ATOM 3603 O O . ASP A 1 451 ? -3.662 23.453 2.5 1 84.69 451 ASP A O 1
ATOM 3607 N N . TYR A 1 452 ? -1.938 24.516 3.484 1 88.62 452 TYR A N 1
ATOM 3608 C CA . TYR A 1 452 ? -2.719 25.719 3.76 1 88.62 452 TYR A CA 1
ATOM 3609 C C . TYR A 1 452 ? -2.195 26.906 2.955 1 88.62 452 TYR A C 1
ATOM 3611 O O . TYR A 1 452 ? -2.447 28.062 3.307 1 88.62 452 TYR A O 1
ATOM 3619 N N . GLU A 1 453 ? -1.475 26.688 1.864 1 87.06 453 GLU A N 1
ATOM 3620 C CA . GLU A 1 453 ? -0.885 27.734 1.037 1 87.06 453 GLU A CA 1
ATOM 3621 C C . GLU A 1 453 ? -1.962 28.641 0.434 1 87.06 453 GLU A C 1
ATOM 3623 O O . GLU A 1 453 ? -1.712 29.812 0.152 1 87.06 453 GLU A O 1
ATOM 3628 N N . TRP A 1 454 ? -3.123 28.109 0.359 1 88.81 454 TRP A N 1
ATOM 3629 C CA . TRP A 1 454 ? -4.219 28.859 -0.248 1 88.81 454 TRP A CA 1
ATOM 3630 C C . TRP A 1 454 ? -4.652 30.016 0.654 1 88.81 454 TRP A C 1
ATOM 3632 O O . TRP A 1 454 ? -5.219 31 0.179 1 88.81 454 TRP A O 1
ATOM 3642 N N . ILE A 1 455 ? -4.316 29.938 1.909 1 92.19 455 ILE A N 1
ATOM 3643 C CA . ILE A 1 455 ? -4.691 30.984 2.854 1 92.19 455 ILE A CA 1
ATOM 3644 C C . ILE A 1 455 ? -3.713 32.156 2.752 1 92.19 455 ILE A C 1
ATOM 3646 O O . ILE A 1 455 ? -4.078 33.281 3.01 1 92.19 455 ILE A O 1
ATOM 3650 N N . SER A 1 456 ? -2.459 31.859 2.359 1 87.12 456 SER A N 1
ATOM 3651 C CA . SER A 1 456 ? -1.388 32.844 2.363 1 87.12 456 SER A CA 1
ATOM 3652 C C . SER A 1 456 ? -1.653 33.938 1.346 1 87.12 456 SER A C 1
ATOM 3654 O O . SER A 1 456 ? -1.154 35.062 1.492 1 87.12 456 SER A O 1
ATOM 3656 N N . VAL A 1 457 ? -2.441 33.656 0.393 1 85.69 457 VAL A N 1
ATOM 3657 C CA . VAL A 1 457 ? -2.727 34.625 -0.662 1 85.69 457 VAL A CA 1
ATOM 3658 C C . VAL A 1 457 ? -3.791 35.625 -0.188 1 85.69 457 VAL A C 1
ATOM 3660 O O . VAL A 1 457 ? -3.84 36.75 -0.649 1 85.69 457 VAL A O 1
ATOM 3663 N N . HIS A 1 458 ? -4.594 35.188 0.746 1 90.38 458 HIS A N 1
ATOM 3664 C CA . HIS A 1 458 ? -5.688 36 1.235 1 90.38 458 HIS A CA 1
ATOM 3665 C C . HIS A 1 458 ? -5.477 36.406 2.697 1 90.38 458 HIS A C 1
ATOM 3667 O O . HIS A 1 458 ? -6.242 35.969 3.568 1 90.38 458 HIS A O 1
ATOM 3673 N N . LYS A 1 459 ? -4.582 37.312 2.936 1 91 459 LYS A N 1
ATOM 3674 C CA . LYS A 1 459 ? -4.168 37.688 4.285 1 91 459 LYS A CA 1
ATOM 3675 C C . LYS A 1 459 ? -5.246 38.5 4.98 1 91 459 LYS A C 1
ATOM 3677 O O . LYS A 1 459 ? -5.219 38.656 6.203 1 91 459 LYS A O 1
ATOM 3682 N N . GLU A 1 460 ? -6.238 39.031 4.207 1 91.5 460 GLU A N 1
ATOM 3683 C CA . GLU A 1 460 ? -7.316 39.844 4.781 1 91.5 460 GLU A CA 1
ATOM 3684 C C . GLU A 1 460 ? -8.211 39 5.688 1 91.5 460 GLU A C 1
ATOM 3686 O O . GLU A 1 460 ? -8.922 39.531 6.539 1 91.5 460 GLU A O 1
ATOM 3691 N N . VAL A 1 461 ? -8.125 37.688 5.492 1 95 461 VAL A N 1
ATOM 3692 C CA . VAL A 1 461 ? -9.008 36.812 6.27 1 95 461 VAL A CA 1
ATOM 3693 C C . VAL A 1 461 ? -8.266 36.312 7.5 1 95 461 VAL A C 1
ATOM 3695 O O . VAL A 1 461 ? -8.828 35.531 8.297 1 95 461 VAL A O 1
ATOM 3698 N N . THR A 1 462 ? -7 36.656 7.699 1 94.69 462 THR A N 1
ATOM 3699 C CA . THR A 1 462 ? -6.207 36.156 8.812 1 94.69 462 THR A CA 1
ATOM 3700 C C . THR A 1 462 ? -5.691 37.312 9.672 1 94.69 462 THR A C 1
ATOM 3702 O O . THR A 1 462 ? -5.785 38.469 9.281 1 94.69 462 THR A O 1
ATOM 3705 N N . ASN A 1 463 ? -5.328 37.031 10.859 1 93.38 463 ASN A N 1
ATOM 3706 C CA . ASN A 1 463 ? -4.625 37.969 11.742 1 93.38 463 ASN A CA 1
ATOM 3707 C C . ASN A 1 463 ? -3.191 37.5 12.008 1 93.38 463 ASN A C 1
ATOM 3709 O O . ASN A 1 463 ? -2.748 36.5 11.469 1 93.38 463 ASN A O 1
ATOM 3713 N N . PHE A 1 464 ? -2.533 38.281 12.758 1 92.62 464 PHE A N 1
ATOM 3714 C CA . PHE A 1 464 ? -1.12 38 12.992 1 92.62 464 PHE A CA 1
ATOM 3715 C C . PHE A 1 464 ? -0.929 36.625 13.625 1 92.62 464 PHE A C 1
ATOM 3717 O O . PHE A 1 464 ? -0.07 35.844 13.188 1 92.62 464 PHE A O 1
ATOM 3724 N N . GLU A 1 465 ? -1.661 36.375 14.578 1 91.38 465 GLU A N 1
ATOM 3725 C CA . GLU A 1 465 ? -1.517 35.094 15.289 1 91.38 465 GLU A CA 1
ATOM 3726 C C . GLU A 1 465 ? -1.686 33.906 14.344 1 91.38 465 GLU A C 1
ATOM 3728 O O . GLU A 1 465 ? -0.953 32.906 14.438 1 91.38 465 GLU A O 1
ATOM 3733 N N . CYS A 1 466 ? -2.701 34.062 13.5 1 94.19 466 CYS A N 1
ATOM 3734 C CA . CYS A 1 466 ? -2.984 33 12.539 1 94.19 466 CYS A CA 1
ATOM 3735 C C . CYS A 1 466 ? -1.843 32.844 11.539 1 94.19 466 CYS A C 1
ATOM 3737 O O . CYS A 1 466 ? -1.382 31.719 11.289 1 94.19 466 CYS A O 1
ATOM 3739 N N . ARG A 1 467 ? -1.367 33.875 10.992 1 94.69 467 ARG A N 1
ATOM 3740 C CA . ARG A 1 467 ? -0.285 33.844 10.016 1 94.69 467 ARG A CA 1
ATOM 3741 C C . ARG A 1 467 ? 0.994 33.281 10.641 1 94.69 467 ARG A C 1
ATOM 3743 O O . ARG A 1 467 ? 1.708 32.5 10.016 1 94.69 467 ARG A O 1
ATOM 3750 N N . ARG A 1 468 ? 1.287 33.781 11.82 1 92.56 468 ARG A N 1
ATOM 3751 C CA . ARG A 1 468 ? 2.453 33.281 12.531 1 92.56 468 ARG A CA 1
ATOM 3752 C C . ARG A 1 468 ? 2.352 31.766 12.742 1 92.56 468 ARG A C 1
ATOM 3754 O O . ARG A 1 468 ? 3.33 31.031 12.555 1 92.56 468 ARG A O 1
ATOM 3761 N N . HIS A 1 469 ? 1.143 31.375 13.172 1 91.88 469 HIS A N 1
ATOM 3762 C CA . HIS A 1 469 ? 0.934 29.938 13.398 1 91.88 469 HIS A CA 1
ATOM 3763 C C . HIS A 1 469 ? 1.192 29.141 12.125 1 91.88 469 HIS A C 1
ATOM 3765 O O . HIS A 1 469 ? 1.88 28.109 12.164 1 91.88 469 HIS A O 1
ATOM 3771 N N . LEU A 1 470 ? 0.632 29.5 11.031 1 91.44 470 LEU A N 1
ATOM 3772 C CA . LEU A 1 470 ? 0.792 28.797 9.758 1 91.44 470 LEU A CA 1
ATOM 3773 C C . LEU A 1 470 ? 2.254 28.812 9.32 1 91.44 470 LEU A C 1
ATOM 3775 O O . LEU A 1 470 ? 2.754 27.797 8.812 1 91.44 470 LEU A O 1
ATOM 3779 N N . ALA A 1 471 ? 2.936 29.891 9.5 1 90.19 471 ALA A N 1
ATOM 3780 C CA . ALA A 1 471 ? 4.348 29.984 9.141 1 90.19 471 ALA A CA 1
ATOM 3781 C C . ALA A 1 471 ? 5.199 29.047 9.984 1 90.19 471 ALA A C 1
ATOM 3783 O O . ALA A 1 471 ? 6.09 28.375 9.469 1 90.19 471 ALA A O 1
ATOM 3784 N N . MET A 1 472 ? 4.867 29.062 11.258 1 87.94 472 MET A N 1
ATOM 3785 C CA . MET A 1 472 ? 5.641 28.234 12.172 1 87.94 472 MET A CA 1
ATOM 3786 C C . MET A 1 472 ? 5.422 26.75 11.875 1 87.94 472 MET A C 1
ATOM 3788 O O . MET A 1 472 ? 6.316 25.938 12.102 1 87.94 472 MET A O 1
ATOM 3792 N N . MET A 1 473 ? 4.254 26.391 11.445 1 85.56 473 MET A N 1
ATOM 3793 C CA . MET A 1 473 ? 3.975 25.016 11.07 1 85.56 473 MET A CA 1
ATOM 3794 C C . MET A 1 473 ? 4.867 24.578 9.914 1 85.56 473 MET A C 1
ATOM 3796 O O . MET A 1 473 ? 5.242 23.406 9.82 1 85.56 473 MET A O 1
ATOM 3800 N N . LEU A 1 474 ? 5.203 25.422 9.094 1 81.25 474 LEU A N 1
ATOM 3801 C CA . LEU A 1 474 ? 6.074 25.125 7.961 1 81.25 474 LEU A CA 1
ATOM 3802 C C . LEU A 1 474 ? 7.508 24.891 8.422 1 81.25 474 LEU A C 1
ATOM 3804 O O . LEU A 1 474 ? 8.25 24.125 7.805 1 81.25 474 LEU A O 1
ATOM 3808 N N . LEU A 1 475 ? 7.82 25.484 9.578 1 75.44 475 LEU A N 1
ATOM 3809 C CA . LEU A 1 475 ? 9.164 25.344 10.125 1 75.44 475 LEU A CA 1
ATOM 3810 C C . LEU A 1 475 ? 9.305 24.016 10.883 1 75.44 475 LEU A C 1
ATOM 3812 O O . LEU A 1 475 ? 10.359 23.391 10.852 1 75.44 475 LEU A O 1
ATOM 3816 N N . ALA A 1 476 ? 8.18 23.531 11.625 1 62.69 476 ALA A N 1
ATOM 3817 C CA . ALA A 1 476 ? 8.188 22.359 12.5 1 62.69 476 ALA A CA 1
ATOM 3818 C C . ALA A 1 476 ? 8.133 21.078 11.695 1 62.69 476 ALA A C 1
ATOM 3820 O O . ALA A 1 476 ? 8.5 20 12.188 1 62.69 476 ALA A O 1
ATOM 3821 N N . ARG A 1 477 ? 7.477 20.891 10.594 1 56.19 477 ARG A N 1
ATOM 3822 C CA . ARG A 1 477 ? 7.348 19.672 9.805 1 56.19 477 ARG A CA 1
ATOM 3823 C C . ARG A 1 477 ? 8.656 18.891 9.789 1 56.19 477 ARG A C 1
ATOM 3825 O O . ARG A 1 477 ? 8.648 17.656 9.688 1 56.19 477 ARG A O 1
ATOM 3832 N N . VAL A 1 478 ? 9.781 19.422 10.219 1 51.66 478 VAL A N 1
ATOM 3833 C CA . VAL A 1 478 ? 11.094 18.844 10 1 51.66 478 VAL A CA 1
ATOM 3834 C C . VAL A 1 478 ? 11.547 18.109 11.266 1 51.66 478 VAL A C 1
ATOM 3836 O O . VAL A 1 478 ? 12.289 17.125 11.188 1 51.66 478 VAL A O 1
ATOM 3839 N N . SER A 1 479 ? 11.07 18.281 12.438 1 48.38 479 SER A N 1
ATOM 3840 C CA . SER A 1 479 ? 11.82 17.938 13.633 1 48.38 479 SER A CA 1
ATOM 3841 C C . SER A 1 479 ? 11.57 16.484 14.047 1 48.38 479 SER A C 1
ATOM 3843 O O . SER A 1 479 ? 12.234 15.969 14.945 1 48.38 479 SER A O 1
ATOM 3845 N N . ASP A 1 480 ? 10.461 15.828 13.805 1 46.19 480 ASP A N 1
ATOM 3846 C CA . ASP A 1 480 ? 10.062 14.797 14.75 1 46.19 480 ASP A CA 1
ATOM 3847 C C . ASP A 1 480 ? 10.977 13.578 14.656 1 46.19 480 ASP A C 1
ATOM 3849 O O . ASP A 1 480 ? 10.703 12.539 15.266 1 46.19 480 ASP A O 1
ATOM 3853 N N . GLU A 1 481 ? 11.883 13.555 13.773 1 45.5 481 GLU A N 1
ATOM 3854 C CA . GLU A 1 481 ? 12.422 12.203 13.648 1 45.5 481 GLU A CA 1
ATOM 3855 C C . GLU A 1 481 ? 13.234 11.82 14.883 1 45.5 481 GLU A C 1
ATOM 3857 O O . GLU A 1 481 ? 13.055 10.742 15.445 1 45.5 481 GLU A O 1
ATOM 3862 N N . ASP A 1 482 ? 14.781 12.086 14.945 1 44.62 482 ASP A N 1
ATOM 3863 C CA . ASP A 1 482 ? 15.812 11.227 15.523 1 44.62 482 ASP A CA 1
ATOM 3864 C C . ASP A 1 482 ? 16.234 11.727 16.906 1 44.62 482 ASP A C 1
ATOM 3866 O O . ASP A 1 482 ? 17.031 12.648 17.031 1 44.62 482 ASP A O 1
ATOM 3870 N N . ASN A 1 483 ? 15.391 11.641 17.797 1 45.12 483 ASN A N 1
ATOM 3871 C CA . ASN A 1 483 ? 15.742 11.93 19.188 1 45.12 483 ASN A CA 1
ATOM 3872 C C . ASN A 1 483 ? 17.125 11.391 19.547 1 45.12 483 ASN A C 1
ATOM 3874 O O . ASN A 1 483 ? 17.625 11.617 20.641 1 45.12 483 ASN A O 1
ATOM 3878 N N . ASN A 1 484 ? 17.609 10.438 18.844 1 44.09 484 ASN A N 1
ATOM 3879 C CA . ASN A 1 484 ? 18.766 9.773 19.406 1 44.09 484 ASN A CA 1
ATOM 3880 C C . ASN A 1 484 ? 20.062 10.539 19.094 1 44.09 484 ASN A C 1
ATOM 3882 O O . ASN A 1 484 ? 21.156 9.969 19.156 1 44.09 484 ASN A O 1
ATOM 3886 N N . LEU A 1 485 ? 19.969 11.789 18.75 1 47.84 485 LEU A N 1
ATOM 3887 C CA . LEU A 1 485 ? 21.266 12.328 18.344 1 47.84 485 LEU A CA 1
ATOM 3888 C C . LEU A 1 485 ? 22.016 12.891 19.547 1 47.84 485 LEU A C 1
ATOM 3890 O O . LEU A 1 485 ? 21.406 13.391 20.5 1 47.84 485 LEU A O 1
ATOM 3894 N N . ILE A 1 486 ? 23.328 12.523 19.75 1 47.91 486 ILE A N 1
ATOM 3895 C CA . ILE A 1 486 ? 24.328 12.938 20.75 1 47.91 486 ILE A CA 1
ATOM 3896 C C . ILE A 1 486 ? 24.344 14.461 20.859 1 47.91 486 ILE A C 1
ATOM 3898 O O . ILE A 1 486 ? 24.484 15.164 19.844 1 47.91 486 ILE A O 1
ATOM 3902 N N . GLN A 1 487 ? 24 15.039 21.953 1 56.25 487 GLN A N 1
ATOM 3903 C CA . GLN A 1 487 ? 23.922 16.438 22.328 1 56.25 487 GLN A CA 1
ATOM 3904 C C . GLN A 1 487 ? 25.328 17.062 22.438 1 56.25 487 GLN A C 1
ATOM 3906 O O . GLN A 1 487 ? 26.141 16.594 23.234 1 56.25 487 GLN A O 1
ATOM 3911 N N . GLU A 1 488 ? 25.906 17.703 21.391 1 63.62 488 GLU A N 1
ATOM 3912 C CA . GLU A 1 488 ? 27.172 18.438 21.453 1 63.62 488 GLU A CA 1
ATOM 3913 C C . GLU A 1 488 ? 26.984 19.812 22.062 1 63.62 488 GLU A C 1
ATOM 3915 O O . GLU A 1 488 ? 26.109 20.578 21.641 1 63.62 488 GLU A O 1
ATOM 3920 N N . ILE A 1 489 ? 27.672 20.094 23.234 1 75.56 489 ILE A N 1
ATOM 3921 C CA . ILE A 1 489 ? 27.656 21.406 23.891 1 75.56 489 ILE A CA 1
ATOM 3922 C C . ILE A 1 489 ? 28.656 22.328 23.203 1 75.56 489 ILE A C 1
ATOM 3924 O O . ILE A 1 489 ? 29.812 21.969 23 1 75.56 489 ILE A O 1
ATOM 3928 N N . MET A 1 490 ? 28.328 23.484 22.734 1 81.81 490 MET A N 1
ATOM 3929 C CA . MET A 1 490 ? 29.188 24.5 22.125 1 81.81 490 MET A CA 1
ATOM 3930 C C . MET A 1 490 ? 29.812 25.391 23.203 1 81.81 490 MET A C 1
ATOM 3932 O O . MET A 1 490 ? 29.094 25.984 24 1 81.81 490 MET A O 1
ATOM 3936 N N . LEU A 1 491 ? 31.078 25.375 23.234 1 84.31 491 LEU A N 1
ATOM 3937 C CA . LEU A 1 491 ? 31.797 26.25 24.156 1 84.31 491 LEU A CA 1
ATOM 3938 C C . LEU A 1 491 ? 32.188 27.562 23.484 1 84.31 491 LEU A C 1
ATOM 3940 O O . LEU A 1 491 ? 33.031 27.578 22.609 1 84.31 491 LEU A O 1
ATOM 3944 N N . ILE A 1 492 ? 31.625 28.703 23.938 1 88.69 492 ILE A N 1
ATOM 3945 C CA . ILE A 1 492 ? 31.812 29.984 23.25 1 88.69 492 ILE A CA 1
ATOM 3946 C C . ILE A 1 492 ? 32.5 30.969 24.188 1 88.69 492 ILE A C 1
ATOM 3948 O O . ILE A 1 492 ? 32.156 31.062 25.375 1 88.69 492 ILE A O 1
ATOM 3952 N N . ASP A 1 493 ? 33.5 31.672 23.656 1 86.38 493 ASP A N 1
ATOM 3953 C CA . ASP A 1 493 ? 34.156 32.75 24.359 1 86.38 493 ASP A CA 1
ATOM 3954 C C . ASP A 1 493 ? 33.469 34.094 24.109 1 86.38 493 ASP A C 1
ATOM 3956 O O . ASP A 1 493 ? 33.25 34.5 22.969 1 86.38 493 ASP A O 1
ATOM 3960 N N . ARG A 1 494 ? 33.125 34.812 25.172 1 85.5 494 ARG A N 1
ATOM 3961 C CA . ARG A 1 494 ? 32.406 36.062 25.047 1 85.5 494 ARG A CA 1
ATOM 3962 C C . ARG A 1 494 ? 33.188 37.094 24.219 1 85.5 494 ARG A C 1
ATOM 3964 O O . ARG A 1 494 ? 32.594 37.906 23.516 1 85.5 494 ARG A O 1
ATOM 3971 N N . SER A 1 495 ? 34.5 37 24.25 1 83.06 495 SER A N 1
ATOM 3972 C CA . SER A 1 495 ? 35.344 37.938 23.531 1 83.06 495 SER A CA 1
ATOM 3973 C C . SER A 1 495 ? 35.438 37.562 22.047 1 83.06 495 SER A C 1
ATOM 3975 O O . SER A 1 495 ? 35.75 38.438 21.219 1 83.06 495 SER A O 1
ATOM 3977 N N . ARG A 1 496 ? 35.188 36.344 21.781 1 88.62 496 ARG A N 1
ATOM 3978 C CA . ARG A 1 496 ? 35.188 35.875 20.406 1 88.62 496 ARG A CA 1
ATOM 3979 C C . ARG A 1 496 ? 33.875 35.219 20.047 1 88.62 496 ARG A C 1
ATOM 3981 O O . ARG A 1 496 ? 33.812 34.125 19.5 1 88.62 496 ARG A O 1
ATOM 3988 N N . LEU A 1 497 ? 32.875 35.969 20.344 1 90.56 497 LEU A N 1
ATOM 3989 C CA . LEU A 1 497 ? 31.531 35.438 20.25 1 90.56 497 LEU A CA 1
ATOM 3990 C C . LEU A 1 497 ? 31.188 35.094 18.812 1 90.56 497 LEU A C 1
ATOM 3992 O O . LEU A 1 497 ? 30.703 34 18.531 1 90.56 497 LEU A O 1
ATOM 3996 N N . LEU A 1 498 ? 31.422 35.969 17.859 1 91.38 498 LEU A N 1
ATOM 3997 C CA . LEU A 1 498 ? 31.047 35.781 16.469 1 91.38 498 LEU A CA 1
ATOM 3998 C C . LEU A 1 498 ? 31.875 34.656 15.812 1 91.38 498 LEU A C 1
ATOM 4000 O O . LEU A 1 498 ? 31.328 33.781 15.148 1 91.38 498 LEU A O 1
ATOM 4004 N N . GLU A 1 499 ? 33.125 34.656 16.047 1 88.81 499 GLU A N 1
ATOM 4005 C CA . GLU A 1 499 ? 34.062 33.688 15.422 1 88.81 499 GLU A CA 1
ATOM 4006 C C . GLU A 1 499 ? 33.781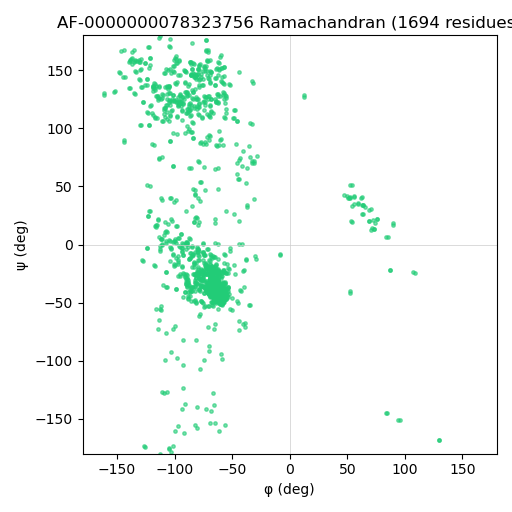 32.281 15.93 1 88.81 499 GLU A C 1
ATOM 4008 O O . GLU A 1 499 ? 33.75 31.328 15.141 1 88.81 499 GLU A O 1
ATOM 4013 N N . ASP A 1 500 ? 33.625 32.25 17.188 1 89.75 500 ASP A N 1
ATOM 4014 C CA . ASP A 1 500 ? 33.375 30.922 17.766 1 89.75 500 ASP A CA 1
ATOM 4015 C C . ASP A 1 500 ? 32.031 30.359 17.312 1 89.75 500 ASP A C 1
ATOM 4017 O O . ASP A 1 500 ? 31.938 29.172 17 1 89.75 500 ASP A O 1
ATOM 4021 N N . SER A 1 501 ? 31.047 31.188 17.359 1 92.06 501 SER A N 1
ATOM 4022 C CA . SER A 1 501 ? 29.719 30.75 16.938 1 92.06 501 SER A CA 1
ATOM 4023 C C . SER A 1 501 ? 29.734 30.328 15.469 1 92.06 501 SER A C 1
ATOM 4025 O O . SER A 1 501 ? 29.078 29.359 15.102 1 92.06 501 SER A O 1
ATOM 4027 N N . PHE A 1 502 ? 30.469 31.109 14.664 1 92.56 502 PHE A N 1
ATOM 4028 C CA . PHE A 1 502 ? 30.594 30.781 13.242 1 92.56 502 PHE A CA 1
ATOM 4029 C C . PHE A 1 502 ? 31.219 29.406 13.047 1 92.56 502 PHE A C 1
ATOM 4031 O O . PHE A 1 502 ? 30.75 28.625 12.227 1 92.56 502 PHE A O 1
ATOM 4038 N N . GLU A 1 503 ? 32.125 29.094 13.797 1 86.5 503 GLU A N 1
ATOM 4039 C CA . GLU A 1 503 ? 32.844 27.828 13.656 1 86.5 503 GLU A CA 1
ATOM 4040 C C . GLU A 1 503 ? 31.922 26.656 14.016 1 86.5 503 GLU A C 1
ATOM 4042 O O . GLU A 1 503 ? 31.984 25.594 13.383 1 86.5 503 GLU A O 1
ATOM 4047 N N . TYR A 1 504 ? 31.141 26.844 14.922 1 85.25 504 TYR A N 1
ATOM 4048 C CA . TYR A 1 504 ? 30.281 25.766 15.383 1 85.25 504 TYR A CA 1
ATOM 4049 C C . TYR A 1 504 ? 29.062 25.609 14.484 1 85.25 504 TYR A C 1
ATOM 4051 O O . TYR A 1 504 ? 28.781 24.5 14 1 85.25 504 TYR A O 1
ATOM 4059 N N . ILE A 1 505 ? 28.344 26.641 14.188 1 89.06 505 ILE A N 1
ATOM 4060 C CA . ILE A 1 505 ? 27.031 26.609 13.547 1 89.06 505 ILE A CA 1
ATOM 4061 C C . ILE A 1 505 ? 27.188 26.422 12.047 1 89.06 505 ILE A C 1
ATOM 4063 O O . ILE A 1 505 ? 26.391 25.734 11.406 1 89.06 505 ILE A O 1
ATOM 4067 N N . ALA A 1 506 ? 28.234 26.953 11.516 1 84 506 ALA A N 1
ATOM 4068 C CA . ALA A 1 506 ? 28.422 26.922 10.07 1 84 506 ALA A CA 1
ATOM 4069 C C . ALA A 1 506 ? 28.688 25.484 9.586 1 84 506 ALA A C 1
ATOM 4071 O O . ALA A 1 506 ? 28.266 25.109 8.5 1 84 506 ALA A O 1
ATOM 4072 N N . HIS A 1 507 ? 29.266 24.734 10.516 1 79.06 507 HIS A N 1
ATOM 4073 C CA . HIS A 1 507 ? 29.734 23.438 10.039 1 79.06 507 HIS A CA 1
ATOM 4074 C C . HIS A 1 507 ? 28.906 22.297 10.633 1 79.06 507 HIS A C 1
ATOM 4076 O O . HIS A 1 507 ? 29.109 21.125 10.281 1 79.06 507 HIS A O 1
ATOM 4082 N N . SER A 1 508 ? 28.016 22.578 11.398 1 82.69 508 SER A N 1
ATOM 4083 C CA . SER A 1 508 ? 27.203 21.547 12.016 1 82.69 508 SER A CA 1
ATOM 4084 C C . SER A 1 508 ? 26.047 21.125 11.094 1 82.69 508 SER A C 1
ATOM 4086 O O . SER A 1 508 ? 25.594 21.906 10.258 1 82.69 508 SER A O 1
ATOM 4088 N N . GLU A 1 509 ? 25.703 19.922 11.281 1 81.69 509 GLU A N 1
ATOM 4089 C CA . GLU A 1 509 ? 24.562 19.422 10.516 1 81.69 509 GLU A CA 1
ATOM 4090 C C . GLU A 1 509 ? 23.266 20.047 10.984 1 81.69 509 GLU A C 1
ATOM 4092 O O . GLU A 1 509 ? 23.062 20.266 12.18 1 81.69 509 GLU A O 1
ATOM 4097 N N . ALA A 1 510 ? 22.422 20.297 10.023 1 81.5 510 ALA A N 1
ATOM 4098 C CA . ALA A 1 510 ? 21.172 21 10.273 1 81.5 510 ALA A CA 1
ATOM 4099 C C . ALA A 1 510 ? 20.281 20.219 11.242 1 81.5 510 ALA A C 1
ATOM 4101 O O . ALA A 1 510 ? 19.641 20.812 12.109 1 81.5 510 ALA A O 1
ATOM 4102 N N . GLU A 1 511 ? 20.234 18.891 11.141 1 76.31 511 GLU A N 1
ATOM 4103 C CA . GLU A 1 511 ? 19.391 18.062 11.977 1 76.31 511 GLU A CA 1
ATOM 4104 C C . GLU A 1 511 ? 19.828 18.125 13.445 1 76.31 511 GLU A C 1
ATOM 4106 O O . GLU A 1 511 ? 18.984 18.125 14.344 1 76.31 511 GLU A O 1
ATOM 4111 N N . THR A 1 512 ? 21.094 18.25 13.656 1 75.31 512 THR A N 1
ATOM 4112 C CA . THR A 1 512 ? 21.625 18.328 15.008 1 75.31 512 THR A CA 1
ATOM 4113 C C . THR A 1 512 ? 21.297 19.672 15.641 1 75.31 512 THR A C 1
ATOM 4115 O O . THR A 1 512 ? 20.969 19.75 16.828 1 75.31 512 THR A O 1
ATOM 4118 N N . LEU A 1 513 ? 21.406 20.672 14.82 1 81.56 513 LEU A N 1
ATOM 4119 C CA . LEU A 1 513 ? 21.141 22.016 15.305 1 81.56 513 LEU A CA 1
ATOM 4120 C C . LEU A 1 513 ? 19.672 22.203 15.664 1 81.56 513 LEU A C 1
ATOM 4122 O O . LEU A 1 513 ? 19.344 22.922 16.594 1 81.56 513 LEU A O 1
ATOM 4126 N N . ARG A 1 514 ? 18.859 21.484 14.922 1 78.56 514 ARG A N 1
ATOM 4127 C CA . ARG A 1 514 ? 17.422 21.578 15.18 1 78.56 514 ARG A CA 1
ATOM 4128 C C . ARG A 1 514 ? 17.047 20.828 16.453 1 78.56 514 ARG A C 1
ATOM 4130 O O . ARG A 1 514 ? 16.172 21.266 17.203 1 78.56 514 ARG A O 1
ATOM 4137 N N . ALA A 1 515 ? 17.75 19.734 16.609 1 73.75 515 ALA A N 1
ATOM 4138 C CA . ALA A 1 515 ? 17.422 18.875 17.734 1 73.75 515 ALA A CA 1
ATOM 4139 C C . ALA A 1 515 ? 17.844 19.516 19.062 1 73.75 515 ALA A C 1
ATOM 4141 O O . ALA A 1 515 ? 17.078 19.516 20.031 1 73.75 515 ALA A O 1
ATOM 4142 N N . SER A 1 516 ? 19.078 19.906 19.125 1 75.75 516 SER A N 1
ATOM 4143 C CA . SER A 1 516 ? 19.531 20.5 20.391 1 75.75 516 SER A CA 1
ATOM 4144 C C . SER A 1 516 ? 20.656 21.5 20.141 1 75.75 516 SER A C 1
ATOM 4146 O O . SER A 1 516 ? 21.5 21.297 19.266 1 75.75 516 SER A O 1
ATOM 4148 N N . LEU A 1 517 ? 20.453 22.688 20.797 1 80.38 517 LEU A N 1
ATOM 4149 C CA . LEU A 1 517 ? 21.5 23.703 20.812 1 80.38 517 LEU A CA 1
ATOM 4150 C C . LEU A 1 517 ? 21.938 24 22.25 1 80.38 517 LEU A C 1
ATOM 4152 O O . LEU A 1 517 ? 21.359 24.859 22.922 1 80.38 517 LEU A O 1
ATOM 4156 N N . ASP A 1 518 ? 22.875 23.203 22.703 1 80.5 518 ASP A N 1
ATOM 4157 C CA . ASP A 1 518 ? 23.391 23.422 24.047 1 80.5 518 ASP A CA 1
ATOM 4158 C C . ASP A 1 518 ? 24.672 24.25 24.016 1 80.5 518 ASP A C 1
ATOM 4160 O O . ASP A 1 518 ? 25.594 23.953 23.25 1 80.5 518 ASP A O 1
ATOM 4164 N N . LEU A 1 519 ? 24.594 25.359 24.703 1 83.88 519 LEU A N 1
ATOM 4165 C CA . LEU A 1 519 ? 25.703 26.312 24.703 1 83.88 519 LEU A CA 1
ATOM 4166 C C . LEU A 1 519 ? 26.172 26.609 26.125 1 83.88 519 LEU A C 1
ATOM 4168 O O . LEU A 1 519 ? 25.391 26.547 27.062 1 83.88 519 LEU A O 1
ATOM 4172 N N . GLN A 1 520 ? 27.5 26.766 26.266 1 84.69 520 GLN A N 1
ATOM 4173 C CA . GLN A 1 520 ? 28.125 27.203 27.5 1 84.69 520 GLN A CA 1
ATOM 4174 C C . GLN A 1 520 ? 29.188 28.266 27.234 1 84.69 520 GLN A C 1
ATOM 4176 O O . GLN A 1 520 ? 29.938 28.172 26.266 1 84.69 520 GLN A O 1
ATOM 4181 N N . PHE A 1 521 ? 29.109 29.344 27.969 1 85.56 521 PHE A N 1
ATOM 4182 C CA . PHE A 1 521 ? 30.156 30.344 27.875 1 85.56 521 PHE A CA 1
ATOM 4183 C C . PHE A 1 521 ? 31.391 29.922 28.672 1 85.56 521 PHE A C 1
ATOM 4185 O O . PHE A 1 521 ? 31.266 29.375 29.766 1 85.56 521 PHE A O 1
ATOM 4192 N N . LYS A 1 522 ? 32.5 30.141 28.047 1 81.38 522 LYS A N 1
ATOM 4193 C CA . LYS A 1 522 ? 33.719 29.734 28.688 1 81.38 522 LYS A CA 1
ATOM 4194 C C . LYS A 1 522 ? 33.875 30.406 30.062 1 81.38 522 LYS A C 1
ATOM 4196 O O . LYS A 1 522 ? 33.594 31.578 30.219 1 81.38 522 LYS A O 1
ATOM 4201 N N . ASP A 1 523 ? 34.125 29.703 31.125 1 76 523 ASP A N 1
ATOM 4202 C CA . ASP A 1 523 ? 34.438 30.141 32.469 1 76 523 ASP A CA 1
ATOM 4203 C C . ASP A 1 523 ? 33.125 30.406 33.25 1 76 523 ASP A C 1
ATOM 4205 O O . ASP A 1 523 ? 33.156 31.062 34.281 1 76 523 ASP A O 1
ATOM 4209 N N . GLU A 1 524 ? 32.031 30.062 32.625 1 78.44 524 GLU A N 1
ATOM 4210 C CA . GLU A 1 524 ? 30.75 30.156 33.312 1 78.44 524 GLU A CA 1
ATOM 4211 C C . GLU A 1 524 ? 30.094 28.797 33.438 1 78.44 524 GLU A C 1
ATOM 4213 O O . GLU A 1 524 ? 30.234 27.938 32.562 1 78.44 524 GLU A O 1
ATOM 4218 N N . GLU A 1 525 ? 29.531 28.5 34.469 1 71.12 525 GLU A N 1
ATOM 4219 C CA . GLU A 1 525 ? 28.984 27.172 34.719 1 71.12 525 GLU A CA 1
ATOM 4220 C C . GLU A 1 525 ? 27.531 27.094 34.25 1 71.12 525 GLU A C 1
ATOM 4222 O O . GLU A 1 525 ? 26.984 26 34.062 1 71.12 525 GLU A O 1
ATOM 4227 N N . ALA A 1 526 ? 26.984 28.078 33.812 1 76 526 ALA A N 1
ATOM 4228 C CA . ALA A 1 526 ? 25.562 28.078 33.5 1 76 526 ALA A CA 1
ATOM 4229 C C . ALA A 1 526 ? 25.297 27.469 32.125 1 76 526 ALA A C 1
ATOM 4231 O O . ALA A 1 526 ? 26.078 27.641 31.188 1 76 526 ALA A O 1
ATOM 4232 N N . THR A 1 527 ? 24.359 26.625 32.062 1 75.88 527 THR A N 1
ATOM 4233 C CA . THR A 1 527 ? 23.891 26.031 30.828 1 75.88 527 THR A CA 1
ATOM 4234 C C . THR A 1 527 ? 22.359 26.047 30.766 1 75.88 527 THR A C 1
ATOM 4236 O O . THR A 1 527 ? 21.703 26.375 31.75 1 75.88 527 THR A O 1
ATOM 4239 N N . GLY A 1 528 ? 21.828 25.969 29.578 1 77.69 528 GLY A N 1
ATOM 4240 C CA . GLY A 1 528 ? 20.375 25.875 29.484 1 77.69 528 GLY A CA 1
ATOM 4241 C C . GLY A 1 528 ? 19.766 26.875 28.531 1 77.69 528 GLY A C 1
ATOM 4242 O O . GLY A 1 528 ? 20.5 27.578 27.812 1 77.69 528 GLY A O 1
ATOM 4243 N N . PRO A 1 529 ? 18.469 27 28.578 1 82.25 529 PRO A N 1
ATOM 4244 C CA . PRO A 1 529 ? 17.766 27.875 27.641 1 82.25 529 PRO A CA 1
ATOM 4245 C C . PRO A 1 529 ? 18.031 29.359 27.875 1 82.25 529 PRO A C 1
ATOM 4247 O O . PRO A 1 529 ? 17.984 30.156 26.953 1 82.25 529 PRO A O 1
ATOM 4250 N N . GLY A 1 530 ? 18.281 29.688 29.094 1 83.06 530 GLY A N 1
ATOM 4251 C CA . GLY A 1 530 ? 18.609 31.062 29.391 1 83.06 530 GLY A CA 1
ATOM 4252 C C . GLY A 1 530 ? 19.875 31.531 28.703 1 83.06 530 GLY A C 1
ATOM 4253 O O . GLY A 1 530 ? 19.922 32.656 28.172 1 83.06 530 GLY A O 1
ATOM 4254 N N . VAL A 1 531 ? 20.859 30.688 28.797 1 84.25 531 VAL A N 1
ATOM 4255 C CA . VAL A 1 531 ? 22.125 30.984 28.141 1 84.25 531 VAL A CA 1
ATOM 4256 C C . VAL A 1 531 ? 21.922 31.047 26.625 1 84.25 531 VAL A C 1
ATOM 4258 O O . VAL A 1 531 ? 22.531 31.875 25.953 1 84.25 531 VAL A O 1
ATOM 4261 N N . GLN A 1 532 ? 21.109 30.203 26.156 1 87.81 532 GLN A N 1
ATOM 4262 C CA . GLN A 1 532 ? 20.812 30.172 24.734 1 87.81 532 GLN A CA 1
ATOM 4263 C C . GLN A 1 532 ? 20.172 31.484 24.266 1 87.81 532 GLN A C 1
ATOM 4265 O O . GLN A 1 532 ? 20.516 32.031 23.219 1 87.81 532 GLN A O 1
ATOM 4270 N N . ARG A 1 533 ? 19.234 31.969 25 1 88.75 533 ARG A N 1
ATOM 4271 C CA . ARG A 1 533 ? 18.547 33.219 24.656 1 88.75 533 ARG A CA 1
ATOM 4272 C C . ARG A 1 533 ? 19.516 34.375 24.641 1 88.75 533 ARG A C 1
ATOM 4274 O O . ARG A 1 533 ? 19.469 35.219 23.734 1 88.75 533 ARG A O 1
ATOM 4281 N N . GLU A 1 534 ? 20.266 34.375 25.641 1 86.75 534 GLU A N 1
ATOM 4282 C CA . GLU A 1 534 ? 21.266 35.438 25.688 1 86.75 534 GLU A CA 1
ATOM 4283 C C . GLU A 1 534 ? 22.219 35.344 24.5 1 86.75 534 GLU A C 1
ATOM 4285 O O . GLU A 1 534 ? 22.578 36.375 23.906 1 86.75 534 GLU A O 1
ATOM 4290 N N . TRP A 1 535 ? 22.609 34.188 24.234 1 90.31 535 TRP A N 1
ATOM 4291 C CA . TRP A 1 535 ? 23.531 33.969 23.125 1 90.31 535 TRP A CA 1
ATOM 4292 C C . TRP A 1 535 ? 22.922 34.469 21.812 1 90.31 535 TRP A C 1
ATOM 4294 O O . TRP A 1 535 ? 23.594 35.125 21.016 1 90.31 535 TRP A O 1
ATOM 4304 N N . PHE A 1 536 ? 21.719 34.188 21.531 1 92.31 536 PHE A N 1
ATOM 4305 C CA . PHE A 1 536 ? 21.062 34.594 20.312 1 92.31 536 PHE A CA 1
ATOM 4306 C C . PHE A 1 536 ? 21.078 36.125 20.172 1 92.31 536 PHE A C 1
ATOM 4308 O O . PHE A 1 536 ? 21.328 36.656 19.078 1 92.31 536 PHE A O 1
ATOM 4315 N N . VAL A 1 537 ? 20.797 36.719 21.219 1 89.06 537 VAL A N 1
ATOM 4316 C CA . VAL A 1 537 ? 20.75 38.188 21.188 1 89.06 537 VAL A CA 1
ATOM 4317 C C . VAL A 1 537 ? 22.141 38.719 20.922 1 89.06 537 VAL A C 1
ATOM 4319 O O . VAL A 1 537 ? 22.312 39.625 20.078 1 89.06 537 VAL A O 1
ATOM 4322 N N . LEU A 1 538 ? 23.125 38.156 21.594 1 90.06 538 LEU A N 1
ATOM 4323 C CA . LEU A 1 538 ? 24.484 38.656 21.469 1 90.06 538 LEU A CA 1
ATOM 4324 C C . LEU A 1 538 ? 25.047 38.375 20.078 1 90.06 538 LEU A C 1
ATOM 4326 O O . LEU A 1 538 ? 25.703 39.219 19.469 1 90.06 538 LEU A O 1
ATOM 4330 N N . VAL A 1 539 ? 24.812 37.25 19.641 1 93.25 539 VAL A N 1
ATOM 4331 C CA . VAL A 1 539 ? 25.344 36.875 18.344 1 93.25 539 VAL A CA 1
ATOM 4332 C C . VAL A 1 539 ? 24.688 37.719 17.234 1 93.25 539 VAL A C 1
ATOM 4334 O O . VAL A 1 539 ? 25.359 38.125 16.297 1 93.25 539 VAL A O 1
ATOM 4337 N N . CYS A 1 540 ? 23.438 37.969 17.328 1 93.31 540 CYS A N 1
ATOM 4338 C CA . CYS A 1 540 ? 22.75 38.781 16.328 1 93.31 540 CYS A CA 1
ATOM 4339 C C . CYS A 1 540 ? 23.234 40.219 16.375 1 93.31 540 CYS A C 1
ATOM 4341 O O . CYS A 1 540 ? 23.391 40.875 15.344 1 93.31 540 CYS A O 1
ATOM 4343 N N . GLN A 1 541 ? 23.469 40.625 17.562 1 89.75 541 GLN A N 1
ATOM 4344 C CA . GLN A 1 541 ? 24.031 41.969 17.672 1 89.75 541 GLN A CA 1
ATOM 4345 C C . GLN A 1 541 ? 25.391 42.062 16.984 1 89.75 541 GLN A C 1
ATOM 4347 O O . GLN A 1 541 ? 25.719 43.062 16.344 1 89.75 541 GLN A O 1
ATOM 4352 N N . ALA A 1 542 ? 26.109 40.969 17.078 1 91.31 542 ALA A N 1
ATOM 4353 C CA . ALA A 1 542 ? 27.422 40.906 16.438 1 91.31 542 ALA A CA 1
ATOM 4354 C C . ALA A 1 542 ? 27.297 40.812 14.93 1 91.31 542 ALA A C 1
ATOM 4356 O O . ALA A 1 542 ? 28.047 41.438 14.188 1 91.31 542 ALA A O 1
ATOM 4357 N N . ILE A 1 543 ? 26.391 40.094 14.492 1 93.88 543 ILE A N 1
ATOM 4358 C CA . ILE A 1 543 ? 26.172 39.875 13.062 1 93.88 543 ILE A CA 1
ATOM 4359 C C . ILE A 1 543 ? 25.75 41.188 12.414 1 93.88 543 ILE A C 1
ATOM 4361 O O . ILE A 1 543 ? 26.219 41.531 11.312 1 93.88 543 ILE A O 1
ATOM 4365 N N . PHE A 1 544 ? 25.016 42 13.117 1 93.12 544 PHE A N 1
ATOM 4366 C CA . PHE A 1 544 ? 24.422 43.188 12.508 1 93.12 544 PHE A CA 1
ATOM 4367 C C . PHE A 1 544 ? 25.141 44.438 12.977 1 93.12 544 PHE A C 1
ATOM 4369 O O . PHE A 1 544 ? 24.656 45.562 12.766 1 93.12 544 PHE A O 1
ATOM 4376 N N . ASP A 1 545 ? 26.203 44.188 13.594 1 89.88 545 ASP A N 1
ATOM 4377 C CA . ASP A 1 545 ? 27.062 45.312 13.945 1 89.88 545 ASP A CA 1
ATOM 4378 C C . ASP A 1 545 ? 27.688 45.938 12.688 1 89.88 545 ASP A C 1
ATOM 4380 O O . ASP A 1 545 ? 28.281 45.219 11.875 1 89.88 545 ASP A O 1
ATOM 4384 N N . PRO A 1 546 ? 27.5 47.156 12.547 1 85.31 546 PRO A N 1
ATOM 4385 C CA . PRO A 1 546 ? 28.016 47.844 11.352 1 85.31 546 PRO A CA 1
ATOM 4386 C C . PRO A 1 546 ? 29.531 47.656 11.203 1 85.31 546 PRO A C 1
ATOM 4388 O O . PRO A 1 546 ? 30.062 47.812 10.102 1 85.31 546 PRO A O 1
ATOM 4391 N N . ARG A 1 547 ? 30.375 47.375 12.211 1 84.69 547 ARG A N 1
ATOM 4392 C CA . ARG A 1 547 ? 31.828 47.219 12.172 1 84.69 547 ARG A CA 1
ATOM 4393 C C . ARG A 1 547 ? 32.219 45.938 11.414 1 84.69 547 ARG A C 1
ATOM 4395 O O . ARG A 1 547 ? 33.344 45.844 10.922 1 84.69 547 ARG A O 1
ATOM 4402 N N . ASN A 1 548 ? 31.312 45.031 11.328 1 86.75 548 ASN A N 1
ATOM 4403 C CA . ASN A 1 548 ? 31.609 43.781 10.664 1 86.75 548 ASN A CA 1
ATOM 4404 C C . ASN A 1 548 ? 31.203 43.812 9.188 1 86.75 548 ASN A C 1
ATOM 4406 O O . ASN A 1 548 ? 31.469 42.875 8.438 1 86.75 548 ASN A O 1
ATOM 4410 N N . ALA A 1 549 ? 30.562 44.812 8.672 1 86.88 549 ALA A N 1
ATOM 4411 C CA . ALA A 1 549 ? 30.297 45.188 7.285 1 86.88 549 ALA A CA 1
ATOM 4412 C C . ALA A 1 549 ? 29.453 44.156 6.582 1 86.88 549 ALA A C 1
ATOM 4414 O O . ALA A 1 549 ? 29.625 43.906 5.383 1 86.88 549 ALA A O 1
ATOM 4415 N N . LEU A 1 550 ? 28.688 43.438 7.289 1 92.62 550 LEU A N 1
ATOM 4416 C CA . LEU A 1 550 ? 27.812 42.438 6.664 1 92.62 550 LEU A CA 1
ATOM 4417 C C . LEU A 1 550 ? 26.484 43.062 6.281 1 92.62 550 LEU A C 1
ATOM 4419 O O . LEU A 1 550 ? 26.016 42.906 5.148 1 92.62 550 LEU A O 1
ATOM 4423 N N . PHE A 1 551 ? 25.891 43.844 7.246 1 94.75 551 PHE A N 1
ATOM 4424 C CA . PHE A 1 551 ? 24.594 44.438 7.035 1 94.75 551 PHE A CA 1
ATOM 4425 C C . PHE A 1 551 ? 24.641 45.938 7.258 1 94.75 551 PHE A C 1
ATOM 4427 O O . PHE A 1 551 ? 25.547 46.438 7.934 1 94.75 551 PHE A O 1
ATOM 4434 N N . VAL A 1 552 ? 23.703 46.594 6.641 1 91.81 552 VAL A N 1
ATOM 4435 C CA . VAL A 1 552 ? 23.609 48.062 6.773 1 91.81 552 VAL A CA 1
ATOM 4436 C C . VAL A 1 552 ? 22.266 48.438 7.406 1 91.81 552 VAL A C 1
ATOM 4438 O O . VAL A 1 552 ? 21.234 47.844 7.082 1 91.81 552 VAL A O 1
ATOM 4441 N N . ALA A 1 553 ? 22.312 49.344 8.352 1 92.94 553 ALA A N 1
ATOM 4442 C CA . ALA A 1 553 ? 21.094 49.781 9.008 1 92.94 553 ALA A CA 1
ATOM 4443 C C . ALA A 1 553 ? 20.375 50.844 8.172 1 92.94 553 ALA A C 1
ATOM 4445 O O . ALA A 1 553 ? 21.031 51.688 7.543 1 92.94 553 ALA A O 1
ATOM 4446 N N . CYS A 1 554 ? 19.109 50.844 8.156 1 91.94 554 CYS A N 1
ATOM 4447 C CA . CYS A 1 554 ? 18.328 51.844 7.461 1 91.94 554 CYS A CA 1
ATOM 4448 C C . CYS A 1 554 ? 18.469 53.219 8.148 1 91.94 554 CYS A C 1
ATOM 4450 O O . CYS A 1 554 ? 18.594 53.281 9.375 1 91.94 554 CYS A O 1
ATOM 4452 N N . PRO A 1 555 ? 18.406 54.188 7.461 1 89.75 555 PRO A N 1
ATOM 4453 C CA . PRO A 1 555 ? 18.641 55.531 8.031 1 89.75 555 PRO A CA 1
ATOM 4454 C C . PRO A 1 555 ? 17.531 55.969 8.969 1 89.75 555 PRO A C 1
ATOM 4456 O O . PRO A 1 555 ? 17.797 56.562 10 1 89.75 555 PRO A O 1
ATOM 4459 N N . ASN A 1 556 ? 16.344 55.719 8.617 1 88.25 556 ASN A N 1
ATOM 4460 C CA . ASN A 1 556 ? 15.211 56.188 9.406 1 88.25 556 ASN A CA 1
ATOM 4461 C C . ASN A 1 556 ? 14.914 55.281 10.586 1 88.25 556 ASN A C 1
ATOM 4463 O O . ASN A 1 556 ? 14.305 55.719 11.578 1 88.25 556 ASN A O 1
ATOM 4467 N N . ASP A 1 557 ? 15.156 54.062 10.43 1 90.38 557 ASP A N 1
ATOM 4468 C CA . ASP A 1 557 ? 14.984 53.062 11.484 1 90.38 557 ASP A CA 1
ATOM 4469 C C . ASP A 1 557 ? 16.234 52.188 11.648 1 90.38 557 ASP A C 1
ATOM 4471 O O . ASP A 1 557 ? 16.406 51.219 10.945 1 90.38 557 ASP A O 1
ATOM 4475 N N . ARG A 1 558 ? 16.969 52.438 12.594 1 88.75 558 ARG A N 1
ATOM 4476 C CA . ARG A 1 558 ? 18.297 51.844 12.766 1 88.75 558 ARG A CA 1
ATOM 4477 C C . ARG A 1 558 ? 18.188 50.375 13.203 1 88.75 558 ARG A C 1
ATOM 4479 O O . ARG A 1 558 ? 19.188 49.656 13.172 1 88.75 558 ARG A O 1
ATOM 4486 N N . ARG A 1 559 ? 17.062 49.938 13.516 1 89.5 559 ARG A N 1
ATOM 4487 C CA . ARG A 1 559 ? 16.875 48.531 13.891 1 89.5 559 ARG A CA 1
ATOM 4488 C C . ARG A 1 559 ? 16.719 47.656 12.656 1 89.5 559 ARG A C 1
ATOM 4490 O O . ARG A 1 559 ? 16.859 46.438 12.734 1 89.5 559 ARG A O 1
ATOM 4497 N N . ARG A 1 560 ? 16.375 48.281 11.555 1 93.5 560 ARG A N 1
ATOM 4498 C CA . ARG A 1 560 ? 16.094 47.594 10.312 1 93.5 560 ARG A CA 1
ATOM 4499 C C . ARG A 1 560 ? 17.344 47.438 9.461 1 93.5 560 ARG A C 1
ATOM 4501 O O . ARG A 1 560 ? 18.047 48.406 9.211 1 93.5 560 ARG A O 1
ATOM 4508 N N . PHE A 1 561 ? 17.562 46.188 8.977 1 94.75 561 PHE A N 1
ATOM 4509 C CA . PHE A 1 561 ? 18.844 45.938 8.32 1 94.75 561 PHE A CA 1
ATOM 4510 C C . PHE A 1 561 ? 18.625 45.281 6.961 1 94.75 561 PHE A C 1
ATOM 4512 O O . PHE A 1 561 ? 17.609 44.625 6.734 1 94.75 561 PHE A O 1
ATOM 4519 N N . PHE A 1 562 ? 19.531 45.5 6.02 1 94.31 562 PHE A N 1
ATOM 4520 C CA . PHE A 1 562 ? 19.625 44.812 4.738 1 94.31 562 PHE A CA 1
ATOM 4521 C C . PHE A 1 562 ? 21.078 44.531 4.391 1 94.31 562 PHE A C 1
ATOM 4523 O O . PHE A 1 562 ? 22 45.094 4.984 1 94.31 562 PHE A O 1
ATOM 4530 N N . PRO A 1 563 ? 21.359 43.594 3.588 1 94.62 563 PRO A N 1
ATOM 4531 C CA . PRO A 1 563 ? 22.75 43.188 3.285 1 94.62 563 PRO A CA 1
ATOM 4532 C C . PRO A 1 563 ? 23.562 44.344 2.686 1 94.62 563 PRO A C 1
ATOM 4534 O O . PRO A 1 563 ? 23.047 45.094 1.87 1 94.62 563 PRO A O 1
ATOM 4537 N N . ASN A 1 564 ? 24.75 44.344 3.141 1 91.31 564 ASN A N 1
ATOM 4538 C CA . ASN A 1 564 ? 25.688 45.344 2.654 1 91.31 564 ASN A CA 1
ATOM 4539 C C . ASN A 1 564 ? 26.297 44.938 1.322 1 91.31 564 ASN A C 1
ATOM 4541 O O . ASN A 1 564 ? 26.922 43.875 1.221 1 91.31 564 ASN A O 1
ATOM 4545 N N . SER A 1 565 ? 26.234 45.781 0.309 1 87.81 565 SER A N 1
ATOM 4546 C CA . SER A 1 565 ? 26.75 45.469 -1.021 1 87.81 565 SER A CA 1
ATOM 4547 C C . SER A 1 565 ? 28.281 45.438 -1.025 1 87.81 565 SER A C 1
ATOM 4549 O O . SER A 1 565 ? 28.891 44.781 -1.873 1 87.81 565 SER A O 1
ATOM 4551 N N . VAL A 1 566 ? 28.891 46.062 -0.048 1 84.19 566 VAL A N 1
ATOM 4552 C CA . VAL A 1 566 ? 30.344 46.125 -0.036 1 84.19 566 VAL A CA 1
ATOM 4553 C C . VAL A 1 566 ? 30.906 45.125 0.973 1 84.19 566 VAL A C 1
ATOM 4555 O O . VAL A 1 566 ? 32.031 45.281 1.447 1 84.19 566 VAL A O 1
ATOM 4558 N N . SER A 1 567 ? 30.219 44.125 1.336 1 88.19 567 SER A N 1
ATOM 4559 C CA . SER A 1 567 ? 30.641 43.156 2.326 1 88.19 567 SER A CA 1
ATOM 4560 C C . SER A 1 567 ? 31.812 42.312 1.807 1 88.19 567 SER A C 1
ATOM 4562 O O . SER A 1 567 ? 32.5 41.656 2.582 1 88.19 567 SER A O 1
ATOM 4564 N N . ARG A 1 568 ? 32.094 42.406 0.583 1 82.44 568 ARG A N 1
ATOM 4565 C CA . ARG A 1 568 ? 33.156 41.625 -0.052 1 82.44 568 ARG A CA 1
ATOM 4566 C C . ARG A 1 568 ? 34.531 42 0.517 1 82.44 568 ARG A C 1
ATOM 4568 O O . ARG A 1 568 ? 35.5 41.281 0.316 1 82.44 568 ARG A O 1
ATOM 4575 N N . VAL A 1 569 ? 34.562 43.031 1.26 1 76.56 569 VAL A N 1
ATOM 4576 C CA . VAL A 1 569 ? 35.812 43.438 1.901 1 76.56 569 VAL A CA 1
ATOM 4577 C C . VAL A 1 569 ? 36.344 42.312 2.762 1 76.56 569 VAL A C 1
ATOM 4579 O O . VAL A 1 569 ? 37.562 42.125 2.865 1 76.56 569 VAL A O 1
ATOM 4582 N N . ASP A 1 570 ? 35.438 41.594 3.312 1 79.81 570 ASP A N 1
ATOM 4583 C CA . ASP A 1 570 ? 35.781 40.375 4.047 1 79.81 570 ASP A CA 1
ATOM 4584 C C . ASP A 1 570 ? 35.688 39.156 3.158 1 79.81 570 ASP A C 1
ATOM 4586 O O . ASP A 1 570 ? 34.625 38.844 2.623 1 79.81 570 ASP A O 1
ATOM 4590 N N . PRO A 1 571 ? 36.719 38.438 3.004 1 84.06 571 PRO A N 1
ATOM 4591 C CA . PRO A 1 571 ? 36.719 37.281 2.102 1 84.06 571 PRO A CA 1
ATOM 4592 C C . PRO A 1 571 ? 35.719 36.188 2.545 1 84.06 571 PRO A C 1
ATOM 4594 O O . PRO A 1 571 ? 35.25 35.406 1.719 1 84.06 571 PRO A O 1
ATOM 4597 N N . LEU A 1 572 ? 35.406 36.156 3.771 1 89.25 572 LEU A N 1
ATOM 4598 C CA . LEU A 1 572 ? 34.531 35.125 4.27 1 89.25 572 LEU A CA 1
ATOM 4599 C C . LEU A 1 572 ? 33.094 35.625 4.395 1 89.25 572 LEU A C 1
ATOM 4601 O O . LEU A 1 572 ? 32.25 34.969 5.043 1 89.25 572 LEU A O 1
ATOM 4605 N N . HIS A 1 573 ? 32.812 36.719 3.756 1 89.31 573 HIS A N 1
ATOM 4606 C CA . HIS A 1 573 ? 31.516 37.375 3.975 1 89.31 573 HIS A CA 1
ATOM 4607 C C . HIS A 1 573 ? 30.359 36.469 3.535 1 89.31 573 HIS A C 1
ATOM 4609 O O . HIS A 1 573 ? 29.328 36.406 4.215 1 89.31 573 HIS A O 1
ATOM 4615 N N . LEU A 1 574 ? 30.5 35.75 2.459 1 93.12 574 LEU A N 1
ATOM 4616 C CA . LEU A 1 574 ? 29.422 34.906 1.961 1 93.12 574 LEU A CA 1
ATOM 4617 C C . LEU A 1 574 ? 29.125 33.781 2.938 1 93.12 574 LEU A C 1
ATOM 4619 O O . LEU A 1 574 ? 27.969 33.438 3.16 1 93.12 574 LEU A O 1
ATOM 4623 N N . GLU A 1 575 ? 30.078 33.219 3.557 1 92.88 575 GLU A N 1
ATOM 4624 C CA . GLU A 1 575 ? 29.891 32.188 4.566 1 92.88 575 GLU A CA 1
ATOM 4625 C C . GLU A 1 575 ? 29.203 32.75 5.809 1 92.88 575 GLU A C 1
ATOM 4627 O O . GLU A 1 575 ? 28.422 32.062 6.453 1 92.88 575 GLU A O 1
ATOM 4632 N N . TYR A 1 576 ? 29.578 33.938 6.055 1 93.12 576 TYR A N 1
ATOM 4633 C CA . TYR A 1 576 ? 28.953 34.594 7.203 1 93.12 576 TYR A CA 1
ATOM 4634 C C . TYR A 1 576 ? 27.469 34.812 6.945 1 93.12 576 TYR A C 1
ATOM 4636 O O . TYR A 1 576 ? 26.656 34.75 7.867 1 93.12 576 TYR A O 1
ATOM 4644 N N . PHE A 1 577 ? 27.141 35.125 5.691 1 95.5 577 PHE A N 1
ATOM 4645 C CA . PHE A 1 577 ? 25.734 35.281 5.367 1 95.5 577 PHE A CA 1
ATOM 4646 C C . PHE A 1 577 ? 25 33.938 5.504 1 95.5 577 PHE A C 1
ATOM 4648 O O . PHE A 1 577 ? 23.859 33.906 5.977 1 95.5 577 PHE A O 1
ATOM 4655 N N . LYS A 1 578 ? 25.594 32.938 5.102 1 94.94 578 LYS A N 1
ATOM 4656 C CA . LYS A 1 578 ? 25.016 31.609 5.297 1 94.94 578 LYS A CA 1
ATOM 4657 C C . LYS A 1 578 ? 24.812 31.312 6.777 1 94.94 578 LYS A C 1
ATOM 4659 O O . LYS A 1 578 ? 23.781 30.781 7.18 1 94.94 578 LYS A O 1
ATOM 4664 N N . PHE A 1 579 ? 25.828 31.656 7.457 1 94.44 579 PHE A N 1
ATOM 4665 C CA . PHE A 1 579 ? 25.781 31.516 8.906 1 94.44 579 PHE A CA 1
ATOM 4666 C C . PHE A 1 579 ? 24.641 32.312 9.5 1 94.44 579 PHE A C 1
ATOM 4668 O O . PHE A 1 579 ? 23.906 31.828 10.359 1 94.44 579 PHE A O 1
ATOM 4675 N N . ALA A 1 580 ? 24.516 33.531 9.055 1 95.06 580 ALA A N 1
ATOM 4676 C CA . ALA A 1 580 ? 23.453 34.406 9.547 1 95.06 580 ALA A CA 1
ATOM 4677 C C . ALA A 1 580 ? 22.078 33.781 9.258 1 95.06 580 ALA A C 1
ATOM 4679 O O . ALA A 1 580 ? 21.172 33.844 10.102 1 95.06 580 ALA A O 1
ATOM 4680 N N . GLY A 1 581 ? 21.938 33.281 8.07 1 94.38 581 GLY A N 1
ATOM 4681 C CA . GLY A 1 581 ? 20.672 32.625 7.727 1 94.38 581 GLY A CA 1
ATOM 4682 C C . GLY A 1 581 ? 20.328 31.5 8.664 1 94.38 581 GLY A C 1
ATOM 4683 O O . GLY A 1 581 ? 19.172 31.359 9.078 1 94.38 581 GLY A O 1
ATOM 4684 N N . ARG A 1 582 ? 21.219 30.703 9.047 1 93.12 582 ARG A N 1
ATOM 4685 C CA . ARG A 1 582 ? 21.031 29.594 9.969 1 93.12 582 ARG A CA 1
ATOM 4686 C C . ARG A 1 582 ? 20.609 30.078 11.344 1 93.12 582 ARG A C 1
ATOM 4688 O O . ARG A 1 582 ? 19.703 29.516 11.961 1 93.12 582 ARG A O 1
ATOM 4695 N N . VAL A 1 583 ? 21.297 31.078 11.75 1 93.56 583 VAL A N 1
ATOM 4696 C CA . VAL A 1 583 ? 21.062 31.609 13.086 1 93.56 583 VAL A CA 1
ATOM 4697 C C . VAL A 1 583 ? 19.641 32.156 13.18 1 93.56 583 VAL A C 1
ATOM 4699 O O . VAL A 1 583 ? 18.938 31.922 14.172 1 93.56 583 VAL A O 1
ATOM 4702 N N . ILE A 1 584 ? 19.266 32.875 12.156 1 93.56 584 ILE A N 1
ATOM 4703 C CA . ILE A 1 584 ? 17.938 33.5 12.172 1 93.56 584 ILE A CA 1
ATOM 4704 C C . ILE A 1 584 ? 16.859 32.406 12.125 1 93.56 584 ILE A C 1
ATOM 4706 O O . ILE A 1 584 ? 15.859 32.5 12.828 1 93.56 584 ILE A O 1
ATOM 4710 N N . ALA A 1 585 ? 17.047 31.438 11.289 1 91.44 585 ALA A N 1
ATOM 4711 C CA . ALA A 1 585 ? 16.094 30.328 11.219 1 91.44 585 ALA A CA 1
ATOM 4712 C C . ALA A 1 585 ? 15.984 29.641 12.57 1 91.44 585 ALA A C 1
ATOM 4714 O O . ALA A 1 585 ? 14.883 29.312 13.016 1 91.44 585 ALA A O 1
ATOM 4715 N N . LEU A 1 586 ? 17.109 29.406 13.242 1 89.94 586 LEU A N 1
ATOM 4716 C CA . LEU A 1 586 ? 17.125 28.75 14.547 1 89.94 586 LEU A CA 1
ATOM 4717 C C . LEU A 1 586 ? 16.422 29.609 15.594 1 89.94 586 LEU A C 1
ATOM 4719 O O . LEU A 1 586 ? 15.719 29.094 16.453 1 89.94 586 LEU A O 1
ATOM 4723 N N . ALA A 1 587 ? 16.688 30.875 15.555 1 91.19 587 ALA A N 1
ATOM 4724 C CA . ALA A 1 587 ? 16.031 31.797 16.484 1 91.19 587 ALA A CA 1
ATOM 4725 C C . ALA A 1 587 ? 14.516 31.734 16.328 1 91.19 587 ALA A C 1
ATOM 4727 O O . ALA A 1 587 ? 13.781 31.797 17.328 1 91.19 587 ALA A O 1
ATOM 4728 N N . LEU A 1 588 ? 14.094 31.672 15.109 1 90.25 588 LEU A N 1
ATOM 4729 C CA . LEU A 1 588 ? 12.664 31.594 14.844 1 90.25 588 LEU A CA 1
ATOM 4730 C C . LEU A 1 588 ? 12.078 30.281 15.367 1 90.25 588 LEU A C 1
ATOM 4732 O O . LEU A 1 588 ? 10.992 30.281 15.953 1 90.25 588 LEU A O 1
ATOM 4736 N N . ILE A 1 589 ? 12.766 29.219 15.102 1 86.06 589 ILE A N 1
ATOM 4737 C CA . ILE A 1 589 ? 12.297 27.906 15.555 1 86.06 589 ILE A CA 1
ATOM 4738 C C . ILE A 1 589 ? 12.18 27.891 17.078 1 86.06 589 ILE A C 1
ATOM 4740 O O . ILE A 1 589 ? 11.227 27.328 17.625 1 86.06 589 ILE A O 1
ATOM 4744 N N . ARG A 1 590 ? 13.086 28.594 17.703 1 84.31 590 ARG A N 1
ATOM 4745 C CA . ARG A 1 590 ? 13.109 28.594 19.156 1 84.31 590 ARG A CA 1
ATOM 4746 C C . ARG A 1 590 ? 12.312 29.766 19.719 1 84.31 590 ARG A C 1
ATOM 4748 O O . ARG A 1 590 ? 12.227 29.938 20.938 1 84.31 590 ARG A O 1
ATOM 4755 N N . LYS A 1 591 ? 11.773 30.625 18.875 1 86.44 591 LYS A N 1
ATOM 4756 C CA . LYS A 1 591 ? 10.898 31.734 19.219 1 86.44 591 LYS A CA 1
ATOM 4757 C C . LYS A 1 591 ? 11.617 32.75 20.109 1 86.44 591 LYS A C 1
ATOM 4759 O O . LYS A 1 591 ? 11.078 33.188 21.125 1 86.44 591 LYS A O 1
ATOM 4764 N N . VAL A 1 592 ? 12.836 33 19.797 1 88.69 592 VAL A N 1
ATOM 4765 C CA . VAL A 1 592 ? 13.625 33.969 20.531 1 88.69 592 VAL A CA 1
ATOM 4766 C C . VAL A 1 592 ? 13.602 35.312 19.797 1 88.69 592 VAL A C 1
ATOM 4768 O O . VAL A 1 592 ? 13.867 35.375 18.594 1 88.69 592 VAL A O 1
ATOM 4771 N N . GLN A 1 593 ? 13.242 36.312 20.516 1 89.69 593 GLN A N 1
ATOM 4772 C CA . GLN A 1 593 ? 13.281 37.656 19.938 1 89.69 593 GLN A CA 1
ATOM 4773 C C . GLN A 1 593 ? 14.703 38.219 19.953 1 89.69 593 GLN A C 1
ATOM 4775 O O . GLN A 1 593 ? 15.258 38.5 21.016 1 89.69 593 GLN A O 1
ATOM 4780 N N . VAL A 1 594 ? 15.273 38.5 18.859 1 91 594 VAL A N 1
ATOM 4781 C CA . VAL A 1 594 ? 16.688 38.844 18.75 1 91 594 VAL A CA 1
ATOM 4782 C C . VAL A 1 594 ? 16.844 40.375 18.672 1 91 594 VAL A C 1
ATOM 4784 O O . VAL A 1 594 ? 17.969 40.875 18.734 1 91 594 VAL A O 1
ATOM 4787 N N . GLY A 1 595 ? 15.852 41.125 18.484 1 87.94 595 GLY A N 1
ATOM 4788 C CA . GLY A 1 595 ? 15.898 42.562 18.609 1 87.94 595 GLY A CA 1
ATOM 4789 C C . GLY A 1 595 ? 16.266 43.25 17.312 1 87.94 595 GLY A C 1
ATOM 4790 O O . GLY A 1 595 ? 16.766 44.375 17.312 1 87.94 595 GLY A O 1
ATOM 4791 N N . ILE A 1 596 ? 16.172 42.594 16.203 1 91.44 596 ILE A N 1
ATOM 4792 C CA . ILE A 1 596 ? 16.422 43.219 14.906 1 91.44 596 ILE A CA 1
ATOM 4793 C C . ILE A 1 596 ? 15.258 42.938 13.961 1 91.44 596 ILE A C 1
ATOM 4795 O O . ILE A 1 596 ? 14.43 42.062 14.227 1 91.44 596 ILE A O 1
ATOM 4799 N N . VAL A 1 597 ? 15.188 43.812 12.938 1 94.25 597 VAL A N 1
ATOM 4800 C CA . VAL A 1 597 ? 14.172 43.594 11.914 1 94.25 597 VAL A CA 1
ATOM 4801 C C . VAL A 1 597 ? 14.797 43.688 10.531 1 94.25 597 VAL A C 1
ATOM 4803 O O . VAL A 1 597 ? 15.891 44.25 10.375 1 94.25 597 VAL A O 1
ATOM 4806 N N . PHE A 1 598 ? 14.164 43.125 9.602 1 95.25 598 PHE A N 1
ATOM 4807 C CA . PHE A 1 598 ? 14.648 43.125 8.227 1 95.25 598 PHE A CA 1
ATOM 4808 C C . PHE A 1 598 ? 13.969 44.25 7.422 1 95.25 598 PHE A C 1
ATOM 4810 O O . PHE A 1 598 ? 12.797 44.562 7.656 1 95.25 598 PHE A O 1
ATOM 4817 N N . ASP A 1 599 ? 14.719 44.719 6.598 1 95.06 599 ASP A N 1
ATOM 4818 C CA . ASP A 1 599 ? 14.164 45.688 5.688 1 95.06 599 ASP A CA 1
ATOM 4819 C C . ASP A 1 599 ? 13.211 45.062 4.684 1 95.06 599 ASP A C 1
ATOM 4821 O O . ASP A 1 599 ? 13.289 43.844 4.43 1 95.06 599 ASP A O 1
ATOM 4825 N N . ARG A 1 600 ? 12.375 45.875 4.156 1 95 600 ARG A N 1
ATOM 4826 C CA . ARG A 1 600 ? 11.336 45.438 3.24 1 95 600 ARG A CA 1
ATOM 4827 C C . ARG A 1 600 ? 11.953 44.812 1.988 1 95 600 ARG A C 1
ATOM 4829 O O . ARG A 1 600 ? 11.469 43.781 1.49 1 95 600 ARG A O 1
ATOM 4836 N N . VAL A 1 601 ? 12.969 45.375 1.433 1 94.81 601 VAL A N 1
ATOM 4837 C CA . VAL A 1 601 ? 13.617 44.906 0.222 1 94.81 601 VAL A CA 1
ATOM 4838 C C . VAL A 1 601 ? 14.172 43.5 0.468 1 94.81 601 VAL A C 1
ATOM 4840 O O . VAL A 1 601 ? 14.008 42.594 -0.365 1 94.81 601 VAL A O 1
ATOM 4843 N N . PHE A 1 602 ? 14.805 43.406 1.586 1 95.38 602 PHE A N 1
ATOM 4844 C CA . PHE A 1 602 ? 15.383 42.125 1.946 1 95.38 602 PHE A CA 1
ATOM 4845 C C . PHE A 1 602 ? 14.297 41.094 2.166 1 95.38 602 PHE A C 1
ATOM 4847 O O . PHE A 1 602 ? 14.414 39.969 1.697 1 95.38 602 PHE A O 1
ATOM 4854 N N . PHE A 1 603 ? 13.258 41.469 2.848 1 95.31 603 PHE A N 1
ATOM 4855 C CA . PHE A 1 603 ? 12.125 40.594 3.121 1 95.31 603 PHE A CA 1
ATOM 4856 C C . PHE A 1 603 ? 11.484 40.125 1.823 1 95.31 603 PHE A C 1
ATOM 4858 O O . PHE A 1 603 ? 11.156 38.938 1.685 1 95.31 603 PHE A O 1
ATOM 4865 N N . GLN A 1 604 ? 11.25 41 0.891 1 94.44 604 GLN A N 1
ATOM 4866 C CA . GLN A 1 604 ? 10.633 40.656 -0.391 1 94.44 604 GLN A CA 1
ATOM 4867 C C . GLN A 1 604 ? 11.5 39.656 -1.17 1 94.44 604 GLN A C 1
ATOM 4869 O O . GLN A 1 604 ? 10.977 38.75 -1.817 1 94.44 604 GLN A O 1
ATOM 4874 N N . GLN A 1 605 ? 12.758 39.844 -1.095 1 93.19 605 GLN A N 1
ATOM 4875 C CA . GLN A 1 605 ? 13.664 38.906 -1.785 1 93.19 605 GLN A CA 1
ATOM 4876 C C . GLN A 1 605 ? 13.594 37.5 -1.186 1 93.19 605 GLN A C 1
ATOM 4878 O O . GLN A 1 605 ? 13.625 36.531 -1.913 1 93.19 605 GLN A O 1
ATOM 4883 N N . LEU A 1 606 ? 13.539 37.5 0.101 1 92.25 606 LEU A N 1
ATOM 4884 C CA . LEU A 1 606 ? 13.438 36.219 0.767 1 92.25 606 LEU A CA 1
ATOM 4885 C C . LEU A 1 606 ? 12.117 35.531 0.414 1 92.25 606 LEU A C 1
ATOM 4887 O O . LEU A 1 606 ? 12.047 34.312 0.381 1 92.25 606 LEU A O 1
ATOM 4891 N N . ALA A 1 607 ? 11.094 36.281 0.198 1 91.38 607 ALA A N 1
ATOM 4892 C CA . ALA A 1 607 ? 9.781 35.75 -0.176 1 91.38 607 ALA A CA 1
ATOM 4893 C C . ALA A 1 607 ? 9.727 35.406 -1.66 1 91.38 607 ALA A C 1
ATOM 4895 O O . ALA A 1 607 ? 8.727 34.875 -2.146 1 91.38 607 ALA A O 1
ATOM 4896 N N . GLY A 1 608 ? 10.742 35.688 -2.363 1 87.88 608 GLY A N 1
ATOM 4897 C CA . GLY A 1 608 ? 10.797 35.406 -3.787 1 87.88 608 GLY A CA 1
ATOM 4898 C C . GLY A 1 608 ? 9.992 36.375 -4.625 1 87.88 608 GLY A C 1
ATOM 4899 O O . GLY A 1 608 ? 9.57 36.062 -5.734 1 87.88 608 GLY A O 1
ATOM 4900 N N . LYS A 1 609 ? 9.75 37.5 -4.09 1 89.81 609 LYS A N 1
ATOM 4901 C CA . LYS A 1 609 ? 8.969 38.531 -4.789 1 89.81 609 LYS A CA 1
ATOM 4902 C C . LYS A 1 609 ? 9.875 39.562 -5.43 1 89.81 609 LYS A C 1
ATOM 4904 O O . LYS A 1 609 ? 11.031 39.75 -5.027 1 89.81 609 LYS A O 1
ATOM 4909 N N . LYS A 1 610 ? 9.383 40.281 -6.383 1 91.38 610 LYS A N 1
ATOM 4910 C CA . LYS A 1 610 ? 10.125 41.344 -7.039 1 91.38 610 LYS A CA 1
ATOM 4911 C C . LYS A 1 610 ? 10.102 42.625 -6.199 1 91.38 610 LYS A C 1
ATOM 4913 O O . LYS A 1 610 ? 9.133 42.875 -5.48 1 91.38 610 LYS A O 1
ATOM 4918 N N . VAL A 1 611 ? 11.18 43.344 -6.289 1 94.06 611 VAL A N 1
ATOM 4919 C CA . VAL A 1 611 ? 11.312 44.594 -5.523 1 94.06 611 VAL A CA 1
ATOM 4920 C C . VAL A 1 611 ? 10.859 45.781 -6.375 1 94.06 611 VAL A C 1
ATOM 4922 O O . VAL A 1 611 ? 11.336 45.969 -7.496 1 94.06 611 VAL A O 1
ATOM 4925 N N . SER A 1 612 ? 9.953 46.562 -5.832 1 92.75 612 SER A N 1
ATOM 4926 C CA . SER A 1 612 ? 9.445 47.75 -6.52 1 92.75 612 SER A CA 1
ATOM 4927 C C . SER A 1 612 ? 10.031 49.031 -5.918 1 92.75 612 SER A C 1
ATOM 4929 O O . SER A 1 612 ? 10.695 49 -4.883 1 92.75 612 SER A O 1
ATOM 4931 N N . VAL A 1 613 ? 9.766 50.094 -6.59 1 93.5 613 VAL A N 1
ATOM 4932 C CA . VAL A 1 613 ? 10.266 51.406 -6.156 1 93.5 613 VAL A CA 1
ATOM 4933 C C . VAL A 1 613 ? 9.672 51.75 -4.797 1 93.5 613 VAL A C 1
ATOM 4935 O O . VAL A 1 613 ? 10.344 52.375 -3.955 1 93.5 613 VAL A O 1
ATOM 4938 N N . GLU A 1 614 ? 8.508 51.281 -4.574 1 92.5 614 GLU A N 1
ATOM 4939 C CA . GLU A 1 614 ? 7.844 51.594 -3.314 1 92.5 614 GLU A CA 1
ATOM 4940 C C . GLU A 1 614 ? 8.5 50.875 -2.146 1 92.5 614 GLU A C 1
ATOM 4942 O O . GLU A 1 614 ? 8.414 51.312 -1.001 1 92.5 614 GLU A O 1
ATOM 4947 N N . ASP A 1 615 ? 9.188 49.875 -2.402 1 93.56 615 ASP A N 1
ATOM 4948 C CA . ASP A 1 615 ? 9.789 49.062 -1.364 1 93.56 615 ASP A CA 1
ATOM 4949 C C . ASP A 1 615 ? 11.07 49.688 -0.83 1 93.56 615 ASP A C 1
ATOM 4951 O O . ASP A 1 615 ? 11.531 49.344 0.26 1 93.56 615 ASP A O 1
ATOM 4955 N N . ILE A 1 616 ? 11.664 50.594 -1.572 1 94.12 616 ILE A N 1
ATOM 4956 C CA . ILE A 1 616 ? 12.969 51.125 -1.188 1 94.12 616 ILE A CA 1
ATOM 4957 C C . ILE A 1 616 ? 12.789 52.438 -0.428 1 94.12 616 ILE A C 1
ATOM 4959 O O . ILE A 1 616 ? 13.773 53.125 -0.124 1 94.12 616 ILE A O 1
ATOM 4963 N N . ARG A 1 617 ? 11.594 52.812 -0.146 1 92.5 617 ARG A N 1
ATOM 4964 C CA . ARG A 1 617 ? 11.281 54.094 0.505 1 92.5 617 ARG A CA 1
ATOM 4965 C C . ARG A 1 617 ? 12.039 54.219 1.82 1 92.5 617 ARG A C 1
ATOM 4967 O O . ARG A 1 617 ? 12.617 55.281 2.102 1 92.5 617 ARG A O 1
ATOM 4974 N N . ASP A 1 618 ? 12.086 53.125 2.584 1 88.5 618 ASP A N 1
ATOM 4975 C CA . ASP A 1 618 ? 12.727 53.188 3.896 1 88.5 618 ASP A CA 1
ATOM 4976 C C . ASP A 1 618 ? 14.195 52.781 3.814 1 88.5 618 ASP A C 1
ATOM 4978 O O . ASP A 1 618 ? 14.992 53.125 4.676 1 88.5 618 ASP A O 1
ATOM 4982 N N . THR A 1 619 ? 14.508 52.031 2.863 1 91.75 619 THR A N 1
ATOM 4983 C CA . THR A 1 619 ? 15.875 51.562 2.697 1 91.75 619 THR A CA 1
ATOM 4984 C C . THR A 1 619 ? 16.812 52.719 2.334 1 91.75 619 THR A C 1
ATOM 4986 O O . THR A 1 619 ? 17.891 52.844 2.896 1 91.75 619 THR A O 1
ATOM 4989 N N . ASP A 1 620 ? 16.406 53.469 1.359 1 91.88 620 ASP A N 1
ATOM 4990 C CA . ASP A 1 620 ? 17.156 54.625 0.898 1 91.88 620 ASP A CA 1
ATOM 4991 C C . ASP A 1 620 ? 16.219 55.75 0.468 1 91.88 620 ASP A C 1
ATOM 4993 O O . ASP A 1 620 ? 15.914 55.906 -0.718 1 91.88 620 ASP A O 1
ATOM 4997 N N . PRO A 1 621 ? 15.906 56.531 1.457 1 93 621 PRO A N 1
ATOM 4998 C CA . PRO A 1 621 ? 14.93 57.594 1.176 1 93 621 PRO A CA 1
ATOM 4999 C C . PRO A 1 621 ? 15.414 58.562 0.113 1 93 621 PRO A C 1
ATOM 5001 O O . PRO A 1 621 ? 14.609 59.094 -0.66 1 93 621 PRO A O 1
ATOM 5004 N N . VAL A 1 622 ? 16.703 58.844 0.069 1 92.56 622 VAL A N 1
ATOM 5005 C CA . VAL A 1 622 ? 17.25 59.781 -0.899 1 92.56 622 VAL A CA 1
ATOM 5006 C C . VAL A 1 622 ? 17.125 59.219 -2.309 1 92.56 622 VAL A C 1
ATOM 5008 O O . VAL A 1 622 ? 16.656 59.906 -3.221 1 92.56 622 VAL A O 1
ATOM 5011 N N . PHE A 1 623 ? 17.594 58.062 -2.465 1 92.38 623 PHE A N 1
ATOM 5012 C CA . PHE A 1 623 ? 17.484 57.375 -3.758 1 92.38 623 PHE A CA 1
ATOM 5013 C C . PHE A 1 623 ? 16.016 57.25 -4.18 1 92.38 623 PHE A C 1
ATOM 5015 O O . PHE A 1 623 ? 15.695 57.406 -5.359 1 92.38 623 PHE A O 1
ATOM 5022 N N . TYR A 1 624 ? 15.117 56.969 -3.271 1 94.31 624 TYR A N 1
ATOM 5023 C CA . TYR A 1 624 ? 13.688 56.844 -3.527 1 94.31 624 TYR A CA 1
ATOM 5024 C C . TYR A 1 624 ? 13.125 58.156 -4.078 1 94.31 624 TYR A C 1
ATOM 5026 O O . TYR A 1 624 ? 12.391 58.156 -5.07 1 94.31 624 TYR A O 1
ATOM 5034 N N . SER A 1 625 ? 13.484 59.219 -3.408 1 93.94 625 SER A N 1
ATOM 5035 C CA . SER A 1 625 ? 13 60.531 -3.84 1 93.94 625 SER A CA 1
ATOM 5036 C C . SER A 1 625 ? 13.484 60.875 -5.246 1 93.94 625 SER A C 1
ATOM 5038 O O . SER A 1 625 ? 12.75 61.469 -6.031 1 93.94 625 SER A O 1
ATOM 5040 N N . SER A 1 626 ? 14.719 60.5 -5.52 1 91.75 626 SER A N 1
ATOM 5041 C CA . SER A 1 626 ? 15.273 60.719 -6.852 1 91.75 626 SER A CA 1
ATOM 5042 C C . SER A 1 626 ? 14.508 59.906 -7.91 1 91.75 626 SER A C 1
ATOM 5044 O O . SER A 1 626 ? 14.211 60.438 -8.992 1 91.75 626 SER A O 1
ATOM 5046 N N . CYS A 1 627 ? 14.258 58.719 -7.637 1 93.44 627 CYS A N 1
ATOM 5047 C CA . CYS A 1 627 ? 13.508 57.875 -8.555 1 93.44 627 CYS A CA 1
ATOM 5048 C C . CYS A 1 627 ? 12.094 58.406 -8.75 1 93.44 627 CYS A C 1
ATOM 5050 O O . CYS A 1 627 ? 11.586 58.406 -9.875 1 93.44 627 CYS A O 1
ATOM 5052 N N . LYS A 1 628 ? 11.531 58.844 -7.645 1 93.69 628 LYS A N 1
ATOM 5053 C CA . LYS A 1 628 ? 10.172 59.375 -7.719 1 93.69 628 LYS A CA 1
ATOM 5054 C C . LYS A 1 628 ? 10.125 60.625 -8.562 1 93.69 628 LYS A C 1
ATOM 5056 O O . LYS A 1 628 ? 9.148 60.875 -9.289 1 93.69 628 LYS A O 1
ATOM 5061 N N . ARG A 1 629 ? 11.094 61.375 -8.469 1 91.19 629 ARG A N 1
ATOM 5062 C CA . ARG A 1 629 ? 11.188 62.594 -9.258 1 91.19 629 ARG A CA 1
ATOM 5063 C C . ARG A 1 629 ? 11.242 62.281 -10.75 1 91.19 629 ARG A C 1
ATOM 5065 O O . ARG A 1 629 ? 10.594 62.938 -11.555 1 91.19 629 ARG A O 1
ATOM 5072 N N . ILE A 1 630 ? 12.039 61.281 -11.031 1 91.38 630 ILE A N 1
ATOM 5073 C CA . ILE A 1 630 ? 12.156 60.875 -12.43 1 91.38 630 ILE A CA 1
ATOM 5074 C C . ILE A 1 630 ? 10.805 60.375 -12.938 1 91.38 630 ILE A C 1
ATOM 5076 O O . ILE A 1 630 ? 10.422 60.688 -14.07 1 91.38 630 ILE A O 1
ATOM 5080 N N . LEU A 1 631 ? 10.078 59.75 -12.148 1 92.62 631 LEU A N 1
ATOM 5081 C CA . LEU A 1 631 ? 8.82 59.125 -12.547 1 92.62 631 LEU A CA 1
ATOM 5082 C C . LEU A 1 631 ? 7.711 60.156 -12.641 1 92.62 631 LEU A C 1
ATOM 5084 O O . LEU A 1 631 ? 6.793 60.031 -13.453 1 92.62 631 LEU A O 1
ATOM 5088 N N . GLU A 1 632 ? 7.762 61.25 -11.852 1 91.06 632 GLU A N 1
ATOM 5089 C CA . GLU A 1 632 ? 6.68 62.219 -11.781 1 91.06 632 GLU A CA 1
ATOM 5090 C C . GLU A 1 632 ? 6.996 63.469 -12.625 1 91.06 632 GLU A C 1
ATOM 5092 O O . GLU A 1 632 ? 6.137 64.312 -12.82 1 91.06 632 GLU A O 1
ATOM 5097 N N . MET A 1 633 ? 8.156 63.531 -13.086 1 89.56 633 MET A N 1
ATOM 5098 C CA . MET A 1 633 ? 8.555 64.688 -13.898 1 89.56 633 MET A CA 1
ATOM 5099 C C . MET A 1 633 ? 7.672 64.812 -15.133 1 89.56 633 MET A C 1
ATOM 5101 O O . MET A 1 633 ? 7.18 63.812 -15.656 1 89.56 633 MET A O 1
ATOM 5105 N N . ASP A 1 634 ? 7.504 66 -15.625 1 89.06 634 ASP A N 1
ATOM 5106 C CA . ASP A 1 634 ? 6.691 66.312 -16.812 1 89.06 634 ASP A CA 1
ATOM 5107 C C . ASP A 1 634 ? 7.262 65.562 -18.031 1 89.06 634 ASP A C 1
ATOM 5109 O O . ASP A 1 634 ? 8.469 65.625 -18.281 1 89.06 634 ASP A O 1
ATOM 5113 N N . PRO A 1 635 ? 6.461 64.875 -18.688 1 89.75 635 PRO A N 1
ATOM 5114 C CA . PRO A 1 635 ? 6.922 64.125 -19.844 1 89.75 635 PRO A CA 1
ATOM 5115 C C . PRO A 1 635 ? 7.652 65 -20.859 1 89.75 635 PRO A C 1
ATOM 5117 O O . PRO A 1 635 ? 8.625 64.5 -21.469 1 89.75 635 PRO A O 1
ATOM 5120 N N . ASP A 1 636 ? 7.188 66.188 -21.062 1 87.38 636 ASP A N 1
ATOM 5121 C CA . ASP A 1 636 ? 7.805 67.062 -22.047 1 87.38 636 ASP A CA 1
ATOM 5122 C C . ASP A 1 636 ? 9.219 67.5 -21.625 1 87.38 636 ASP A C 1
ATOM 5124 O O . ASP A 1 636 ? 10.117 67.562 -22.469 1 87.38 636 ASP A O 1
ATOM 5128 N N . GLU A 1 637 ? 9.391 67.562 -20.375 1 86.06 637 GLU A N 1
ATOM 5129 C CA . GLU A 1 637 ? 10.695 67.938 -19.844 1 86.06 637 GLU A CA 1
ATOM 5130 C C . GLU A 1 637 ? 11.688 66.812 -19.953 1 86.06 637 GLU A C 1
ATOM 5132 O O . GLU A 1 637 ? 12.867 67 -20.234 1 86.06 637 GLU A O 1
ATOM 5137 N N . VAL A 1 638 ? 11.227 65.625 -19.781 1 85.06 638 VAL A N 1
ATOM 5138 C CA . VAL A 1 638 ? 12.078 64.438 -19.844 1 85.06 638 VAL A CA 1
ATOM 5139 C C . VAL A 1 638 ? 12.508 64.188 -21.297 1 85.06 638 VAL A C 1
ATOM 5141 O O . VAL A 1 638 ? 13.656 63.781 -21.547 1 85.06 638 VAL A O 1
ATOM 5144 N N . ASP A 1 639 ? 11.555 64.375 -22.203 1 86.44 639 ASP A N 1
ATOM 5145 C CA . ASP A 1 639 ? 11.812 64.062 -23.609 1 86.44 639 ASP A CA 1
ATOM 5146 C C . ASP A 1 639 ? 12.758 65.125 -24.219 1 86.44 639 ASP A C 1
ATOM 5148 O O . ASP A 1 639 ? 13.391 64.875 -25.25 1 86.44 639 ASP A O 1
ATOM 5152 N N . GLN A 1 640 ? 12.812 66.375 -23.609 1 78.69 640 GLN A N 1
ATOM 5153 C CA . GLN A 1 640 ? 13.734 67.375 -24.109 1 78.69 640 GLN A CA 1
ATOM 5154 C C . GLN A 1 640 ? 15.141 67.188 -23.562 1 78.69 640 GLN A C 1
ATOM 5156 O O . GLN A 1 640 ? 15.977 68.062 -23.594 1 78.69 640 GLN A O 1
ATOM 5161 N N . ASP A 1 641 ? 15.453 65.938 -23.125 1 74.44 641 ASP A N 1
ATOM 5162 C CA . ASP A 1 641 ? 16.75 65.438 -22.656 1 74.44 641 ASP A CA 1
ATOM 5163 C C . ASP A 1 641 ? 17.266 66.312 -21.484 1 74.44 641 ASP A C 1
ATOM 5165 O O . ASP A 1 641 ? 18.453 66.562 -21.422 1 74.44 641 ASP A O 1
ATOM 5169 N N . ALA A 1 642 ? 16.328 66.75 -20.719 1 68.81 642 ALA A N 1
ATOM 5170 C CA . ALA A 1 642 ? 16.656 67.625 -19.594 1 68.81 642 ALA A CA 1
ATOM 5171 C C . ALA A 1 642 ? 17.516 66.875 -18.562 1 68.81 642 ALA A C 1
ATOM 5173 O O . ALA A 1 642 ? 18.375 67.438 -17.906 1 68.81 642 ALA A O 1
ATOM 5174 N N . LEU A 1 643 ? 17.438 65.688 -18.484 1 77.12 643 LEU A N 1
ATOM 5175 C CA . LEU A 1 643 ? 18.125 64.938 -17.438 1 77.12 643 LEU A CA 1
ATOM 5176 C C . LEU A 1 643 ? 19.391 64.312 -17.969 1 77.12 643 LEU A C 1
ATOM 5178 O O . LEU A 1 643 ? 20.297 63.969 -17.203 1 77.12 643 LEU A O 1
ATOM 5182 N N . ALA A 1 644 ? 19.578 64.188 -19.203 1 79.69 644 ALA A N 1
ATOM 5183 C CA . ALA A 1 644 ? 20.75 63.625 -19.875 1 79.69 644 ALA A CA 1
ATOM 5184 C C . ALA A 1 644 ? 21.094 62.25 -19.281 1 79.69 644 ALA A C 1
ATOM 5186 O O . ALA A 1 644 ? 22.25 62 -18.953 1 79.69 644 ALA A O 1
ATOM 5187 N N . LEU A 1 645 ? 20.078 61.5 -19.016 1 87.06 645 LEU A N 1
ATOM 5188 C CA . LEU A 1 645 ? 20.281 60.156 -18.438 1 87.06 645 LEU A CA 1
ATOM 5189 C C . LEU A 1 645 ? 20.219 59.094 -19.516 1 87.06 645 LEU A C 1
ATOM 5191 O O . LEU A 1 645 ? 19.469 59.219 -20.484 1 87.06 645 LEU A O 1
ATOM 5195 N N . THR A 1 646 ? 21.109 58.094 -19.406 1 89.38 646 THR A N 1
ATOM 5196 C CA . THR A 1 646 ? 21.094 56.875 -20.234 1 89.38 646 THR A CA 1
ATOM 5197 C C . THR A 1 646 ? 21.016 55.625 -19.359 1 89.38 646 THR A C 1
ATOM 5199 O O . THR A 1 646 ? 21.125 55.719 -18.141 1 89.38 646 THR A O 1
ATOM 5202 N N . PHE A 1 647 ? 20.797 54.531 -19.984 1 92.06 647 PHE A N 1
ATOM 5203 C CA . PHE A 1 647 ? 20.609 53.281 -19.266 1 92.06 647 PHE A CA 1
ATOM 5204 C C . PHE A 1 647 ? 21.953 52.719 -18.797 1 92.06 647 PHE A C 1
ATOM 5206 O O . PHE A 1 647 ? 22.281 51.562 -19.078 1 92.06 647 PHE A O 1
ATOM 5213 N N . ILE A 1 648 ? 22.609 53.594 -18.125 1 88.5 648 ILE A N 1
ATOM 5214 C CA . ILE A 1 648 ? 23.891 53.188 -17.547 1 88.5 648 ILE A CA 1
ATOM 5215 C C . ILE A 1 648 ? 23.969 53.656 -16.094 1 88.5 648 ILE A C 1
ATOM 5217 O O . ILE A 1 648 ? 23.25 54.594 -15.695 1 88.5 648 ILE A O 1
ATOM 5221 N N . VAL A 1 649 ? 24.656 52.938 -15.234 1 86.81 649 VAL A N 1
ATOM 5222 C CA . VAL A 1 649 ? 24.875 53.312 -13.844 1 86.81 649 VAL A CA 1
ATOM 5223 C C . VAL A 1 649 ? 26.359 53.25 -13.523 1 86.81 649 VAL A C 1
ATOM 5225 O O . VAL A 1 649 ? 27.062 52.344 -14.008 1 86.81 649 VAL A O 1
ATOM 5228 N N . GLU A 1 650 ? 26.766 54.25 -12.859 1 80.75 650 GLU A N 1
ATOM 5229 C CA . GLU A 1 650 ? 28.156 54.281 -12.414 1 80.75 650 GLU A CA 1
ATOM 5230 C C . GLU A 1 650 ? 28.312 53.562 -11.07 1 80.75 650 GLU A C 1
ATOM 5232 O O . GLU A 1 650 ? 27.688 53.938 -10.086 1 80.75 650 GLU A O 1
ATOM 5237 N N . ALA A 1 651 ? 28.953 52.438 -11.031 1 76.81 651 ALA A N 1
ATOM 5238 C CA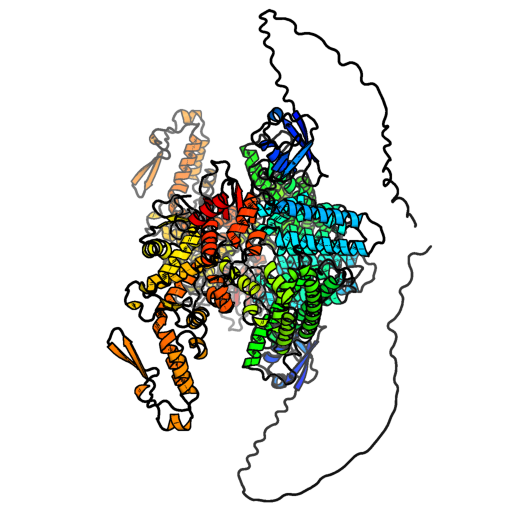 . ALA A 1 651 ? 29.156 51.656 -9.812 1 76.81 651 ALA A CA 1
ATOM 5239 C C . ALA A 1 651 ? 30.531 51.906 -9.219 1 76.81 651 ALA A C 1
ATOM 5241 O O . ALA A 1 651 ? 31.531 51.969 -9.945 1 76.81 651 ALA A O 1
ATOM 5242 N N . ASP A 1 652 ? 30.531 52.344 -7.953 1 68.56 652 ASP A N 1
ATOM 5243 C CA . ASP A 1 652 ? 31.797 52.562 -7.266 1 68.56 652 ASP A CA 1
ATOM 5244 C C . ASP A 1 652 ? 32.25 51.281 -6.562 1 68.56 652 ASP A C 1
ATOM 5246 O O . ASP A 1 652 ? 31.578 50.781 -5.672 1 68.56 652 ASP A O 1
ATOM 5250 N N . ASN A 1 653 ? 33.156 50.562 -7.07 1 65.19 653 ASN A N 1
ATOM 5251 C CA . ASN A 1 653 ? 33.75 49.375 -6.43 1 65.19 653 ASN A CA 1
ATOM 5252 C C . ASN A 1 653 ? 35.125 49.719 -5.816 1 65.19 653 ASN A C 1
ATOM 5254 O O . ASN A 1 653 ? 36.125 49.656 -6.496 1 65.19 653 ASN A O 1
ATOM 5258 N N . PHE A 1 654 ? 35.188 50.031 -4.492 1 62.75 654 PHE A N 1
ATOM 5259 C CA . PHE A 1 654 ? 36.406 50.281 -3.732 1 62.75 654 PHE A CA 1
ATOM 5260 C C . PHE A 1 654 ? 37.281 51.281 -4.449 1 62.75 654 PHE A C 1
ATOM 5262 O O . PHE A 1 654 ? 38.5 51.062 -4.633 1 62.75 654 PHE A O 1
ATOM 5269 N N . GLY A 1 655 ? 36.656 52.344 -5 1 65.25 655 GLY A N 1
ATOM 5270 C CA . GLY A 1 655 ? 37.469 53.406 -5.578 1 65.25 655 GLY A CA 1
ATOM 5271 C C . GLY A 1 655 ? 37.438 53.406 -7.098 1 65.25 655 GLY A C 1
ATOM 5272 O O . GLY A 1 655 ? 37.781 54.406 -7.727 1 65.25 655 GLY A O 1
ATOM 5273 N N . SER A 1 656 ? 37.125 52.219 -7.719 1 70.31 656 SER A N 1
ATOM 5274 C CA . SER A 1 656 ? 37.094 52.188 -9.18 1 70.31 656 SER A CA 1
ATOM 5275 C C . SER A 1 656 ? 35.656 52.375 -9.695 1 70.31 656 SER A C 1
ATOM 5277 O O . SER A 1 656 ? 34.75 51.719 -9.227 1 70.31 656 SER A O 1
ATOM 5279 N N . LYS A 1 657 ? 35.5 53.344 -10.43 1 77.88 657 LYS A N 1
ATOM 5280 C CA . LYS A 1 657 ? 34.188 53.656 -11.023 1 77.88 657 LYS A CA 1
ATOM 5281 C C . LYS A 1 657 ? 34 52.844 -12.312 1 77.88 657 LYS A C 1
ATOM 5283 O O . LYS A 1 657 ? 34.781 52.969 -13.242 1 77.88 657 LYS A O 1
ATOM 5288 N N . ASN A 1 658 ? 33.219 51.906 -12.203 1 80.56 658 ASN A N 1
ATOM 5289 C CA . ASN A 1 658 ? 32.906 51.125 -13.398 1 80.56 658 ASN A CA 1
ATOM 5290 C C . ASN A 1 658 ? 31.484 51.438 -13.891 1 80.56 658 ASN A C 1
ATOM 5292 O O . ASN A 1 658 ? 30.578 51.688 -13.086 1 80.56 658 ASN A O 1
ATOM 5296 N N . ILE A 1 659 ? 31.375 51.594 -15.188 1 84.56 659 ILE A N 1
ATOM 5297 C CA . ILE A 1 659 ? 30.078 51.844 -15.805 1 84.56 659 ILE A CA 1
ATOM 5298 C C . ILE A 1 659 ? 29.391 50.5 -16.109 1 84.56 659 ILE A C 1
ATOM 5300 O O . ILE A 1 659 ? 29.984 49.625 -16.719 1 84.56 659 ILE A O 1
ATOM 5304 N N . VAL A 1 660 ? 28.234 50.375 -15.539 1 88.88 660 VAL A N 1
ATOM 5305 C CA . VAL A 1 660 ? 27.453 49.156 -15.773 1 88.88 660 VAL A CA 1
ATOM 5306 C C . VAL A 1 660 ? 26.219 49.5 -16.609 1 88.88 660 VAL A C 1
ATOM 5308 O O . VAL A 1 660 ? 25.5 50.438 -16.312 1 88.88 660 VAL A O 1
ATOM 5311 N N . GLU A 1 661 ? 26.016 48.719 -17.719 1 90.81 661 GLU A N 1
ATOM 5312 C CA . GLU A 1 661 ? 24.844 48.906 -18.562 1 90.81 661 GLU A CA 1
ATOM 5313 C C . GLU A 1 661 ? 23.641 48.125 -18 1 90.81 661 GLU A C 1
ATOM 5315 O O . GLU A 1 661 ? 23.734 46.938 -17.703 1 90.81 661 GLU A O 1
ATOM 5320 N N . LEU A 1 662 ? 22.578 48.812 -17.812 1 90.69 662 LEU A N 1
ATOM 5321 C CA . LEU A 1 662 ? 21.375 48.25 -17.25 1 90.69 662 LEU A CA 1
ATOM 5322 C C . LEU A 1 662 ? 20.656 47.375 -18.297 1 90.69 662 LEU A C 1
ATOM 5324 O O . LEU A 1 662 ? 19.859 46.5 -17.953 1 90.69 662 LEU A O 1
ATOM 5328 N N . LEU A 1 663 ? 20.828 47.719 -19.578 1 89.62 663 LEU A N 1
ATOM 5329 C CA . LEU A 1 663 ? 20.375 46.938 -20.719 1 89.62 663 LEU A CA 1
ATOM 5330 C C . LEU A 1 663 ? 21.469 46.844 -21.781 1 89.62 663 LEU A C 1
ATOM 5332 O O . LEU A 1 663 ? 22.406 47.656 -21.781 1 89.62 663 LEU A O 1
ATOM 5336 N N . PRO A 1 664 ? 21.281 45.844 -22.547 1 89.69 664 PRO A N 1
ATOM 5337 C CA . PRO A 1 664 ? 22.266 45.781 -23.625 1 89.69 664 PRO A CA 1
ATOM 5338 C C . PRO A 1 664 ? 22.281 47.062 -24.469 1 89.69 664 PRO A C 1
ATOM 5340 O O . PRO A 1 664 ? 21.234 47.5 -24.953 1 89.69 664 PRO A O 1
ATOM 5343 N N . ASP A 1 665 ? 23.375 47.688 -24.625 1 87.81 665 ASP A N 1
ATOM 5344 C CA . ASP A 1 665 ? 23.594 48.906 -25.391 1 87.81 665 ASP A CA 1
ATOM 5345 C C . ASP A 1 665 ? 22.938 50.125 -24.703 1 87.81 665 ASP A C 1
ATOM 5347 O O . ASP A 1 665 ? 22.469 51.031 -25.359 1 87.81 665 ASP A O 1
ATOM 5351 N N . GLY A 1 666 ? 22.875 50.062 -23.438 1 89.44 666 GLY A N 1
ATOM 5352 C CA . GLY A 1 666 ? 22.188 51.062 -22.641 1 89.44 666 GLY A CA 1
ATOM 5353 C C . GLY A 1 666 ? 22.844 52.438 -22.734 1 89.44 666 GLY A C 1
ATOM 5354 O O . GLY A 1 666 ? 22.203 53.469 -22.5 1 89.44 666 GLY A O 1
ATOM 5355 N N . LYS A 1 667 ? 24.078 52.469 -23.062 1 88.56 667 LYS A N 1
ATOM 5356 C CA . LYS A 1 667 ? 24.812 53.75 -23.156 1 88.56 667 LYS A CA 1
ATOM 5357 C C . LYS A 1 667 ? 24.219 54.656 -24.234 1 88.56 667 LYS A C 1
ATOM 5359 O O . LYS A 1 667 ? 24.312 55.875 -24.141 1 88.56 667 LYS A O 1
ATOM 5364 N N . ASN A 1 668 ? 23.5 53.969 -25.188 1 87.56 668 ASN A N 1
ATOM 5365 C CA . ASN A 1 668 ? 22.984 54.719 -26.312 1 87.56 668 ASN A CA 1
ATOM 5366 C C . ASN A 1 668 ? 21.469 54.906 -26.219 1 87.56 668 ASN A C 1
ATOM 5368 O O . ASN A 1 668 ? 20.844 55.406 -27.156 1 87.56 668 ASN A O 1
ATOM 5372 N N . ILE A 1 669 ? 20.922 54.438 -25.156 1 91.19 669 ILE A N 1
ATOM 5373 C CA . ILE A 1 669 ? 19.484 54.594 -24.984 1 91.19 669 ILE A CA 1
ATOM 5374 C C . ILE A 1 669 ? 19.188 55.688 -23.984 1 91.19 669 ILE A C 1
ATOM 5376 O O . ILE A 1 669 ? 19.516 55.562 -22.797 1 91.19 669 ILE A O 1
ATOM 5380 N N . SER A 1 670 ? 18.609 56.844 -24.531 1 89.56 670 SER A N 1
ATOM 5381 C CA . SER A 1 670 ? 18.266 57.938 -23.656 1 89.56 670 SER A CA 1
ATOM 5382 C C . SER A 1 670 ? 16.969 57.688 -22.906 1 89.56 670 SER A C 1
ATOM 5384 O O . SER A 1 670 ? 16.062 57.031 -23.438 1 89.56 670 SER A O 1
ATOM 5386 N N . VAL A 1 671 ? 16.922 58.094 -21.672 1 91.75 671 VAL A N 1
ATOM 5387 C CA . VAL A 1 671 ? 15.711 57.938 -20.859 1 91.75 671 VAL A CA 1
ATOM 5388 C C . VAL A 1 671 ? 14.664 58.969 -21.297 1 91.75 671 VAL A C 1
ATOM 5390 O O . VAL A 1 671 ? 14.953 60.156 -21.422 1 91.75 671 VAL A O 1
ATOM 5393 N N . ASN A 1 672 ? 13.477 58.469 -21.672 1 89.88 672 ASN A N 1
ATOM 5394 C CA . ASN A 1 672 ? 12.367 59.344 -22.094 1 89.88 672 ASN A CA 1
ATOM 5395 C C . ASN A 1 672 ? 11.094 59.031 -21.297 1 89.88 672 ASN A C 1
ATOM 5397 O O . ASN A 1 672 ? 11.133 58.281 -20.312 1 89.88 672 ASN A O 1
ATOM 5401 N N . SER A 1 673 ? 9.992 59.594 -21.609 1 88.56 673 SER A N 1
ATOM 5402 C CA . SER A 1 673 ? 8.734 59.469 -20.875 1 88.56 673 SER A CA 1
ATOM 5403 C C . SER A 1 673 ? 8.141 58.094 -21.047 1 88.56 673 SER A C 1
ATOM 5405 O O . SER A 1 673 ? 7.406 57.594 -20.188 1 88.56 673 SER A O 1
ATOM 5407 N N . LYS A 1 674 ? 8.531 57.438 -22.078 1 90.06 674 LYS A N 1
ATOM 5408 C CA . LYS A 1 674 ? 7.957 56.125 -22.344 1 90.06 674 LYS A CA 1
ATOM 5409 C C . LYS A 1 674 ? 8.742 55.031 -21.641 1 90.06 674 LYS A C 1
ATOM 5411 O O . LYS A 1 674 ? 8.195 53.969 -21.328 1 90.06 674 LYS A O 1
ATOM 5416 N N . ASN A 1 675 ? 9.992 55.25 -21.484 1 91.69 675 ASN A N 1
ATOM 5417 C CA . ASN A 1 675 ? 10.82 54.188 -20.953 1 91.69 675 ASN A CA 1
ATOM 5418 C C . ASN A 1 675 ? 11.336 54.5 -19.547 1 91.69 675 ASN A C 1
ATOM 5420 O O . ASN A 1 675 ? 12.133 53.75 -18.984 1 91.69 675 ASN A O 1
ATOM 5424 N N . ARG A 1 676 ? 10.93 55.594 -18.938 1 91 676 ARG A N 1
ATOM 5425 C CA . ARG A 1 676 ? 11.414 56 -17.625 1 91 676 ARG A CA 1
ATOM 5426 C C . ARG A 1 676 ? 11.047 55 -16.547 1 91 676 ARG A C 1
ATOM 5428 O O . ARG A 1 676 ? 11.812 54.781 -15.609 1 91 676 ARG A O 1
ATOM 5435 N N . VAL A 1 677 ? 9.836 54.375 -16.719 1 92.94 677 VAL A N 1
ATOM 5436 C CA . VAL A 1 677 ? 9.414 53.375 -15.75 1 92.94 677 VAL A CA 1
ATOM 5437 C C . VAL A 1 677 ? 10.359 52.156 -15.789 1 92.94 677 VAL A C 1
ATOM 5439 O O . VAL A 1 677 ? 10.758 51.656 -14.742 1 92.94 677 VAL A O 1
ATOM 5442 N N . ASN A 1 678 ? 10.68 51.812 -16.922 1 93.19 678 ASN A N 1
ATOM 5443 C CA . ASN A 1 678 ? 11.617 50.719 -17.094 1 93.19 678 ASN A CA 1
ATOM 5444 C C . ASN A 1 678 ? 13.008 51.094 -16.594 1 93.19 678 ASN A C 1
ATOM 5446 O O . ASN A 1 678 ? 13.711 50.25 -16.016 1 93.19 678 ASN A O 1
ATOM 5450 N N . TYR A 1 679 ? 13.375 52.312 -16.875 1 92.25 679 TYR A N 1
ATOM 5451 C CA . TYR A 1 679 ? 14.68 52.781 -16.422 1 92.25 679 TYR A CA 1
ATOM 5452 C C . TYR A 1 679 ? 14.773 52.719 -14.898 1 92.25 679 TYR A C 1
ATOM 5454 O O . TYR A 1 679 ? 15.742 52.156 -14.352 1 92.25 679 TYR A O 1
ATOM 5462 N N . VAL A 1 680 ? 13.719 53.156 -14.234 1 93.25 680 VAL A N 1
ATOM 5463 C CA . VAL A 1 680 ? 13.711 53.156 -12.773 1 93.25 680 VAL A CA 1
ATOM 5464 C C . VAL A 1 680 ? 13.68 51.75 -12.234 1 93.25 680 VAL A C 1
ATOM 5466 O O . VAL A 1 680 ? 14.359 51.438 -11.25 1 93.25 680 VAL A O 1
ATOM 5469 N N . ALA A 1 681 ? 12.898 50.938 -12.812 1 94.56 681 ALA A N 1
ATOM 5470 C CA . ALA A 1 681 ? 12.797 49.562 -12.375 1 94.56 681 ALA A CA 1
ATOM 5471 C C . ALA A 1 681 ? 14.148 48.844 -12.469 1 94.56 681 ALA A C 1
ATOM 5473 O O . ALA A 1 681 ? 14.523 48.094 -11.578 1 94.56 681 ALA A O 1
ATOM 5474 N N . ARG A 1 682 ? 14.844 49.094 -13.523 1 93.69 682 ARG A N 1
ATOM 5475 C CA . ARG A 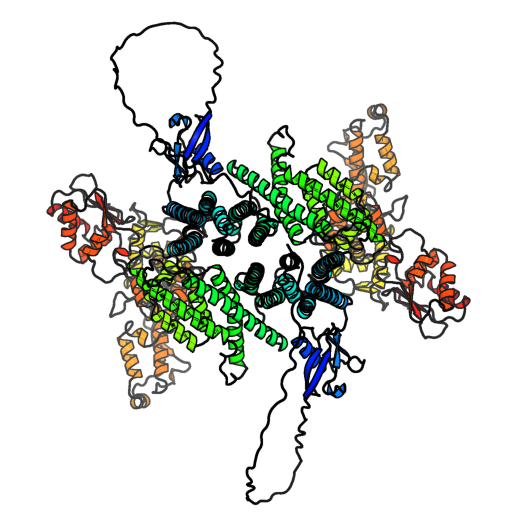1 682 ? 16.141 48.469 -13.727 1 93.69 682 ARG A CA 1
ATOM 5476 C C . ARG A 1 682 ? 17.188 49.062 -12.781 1 93.69 682 ARG A C 1
ATOM 5478 O O . ARG A 1 682 ? 18.109 48.344 -12.344 1 93.69 682 ARG A O 1
ATOM 5485 N N . LEU A 1 683 ? 17.047 50.312 -12.57 1 91.94 683 LEU A N 1
ATOM 5486 C CA . LEU A 1 683 ? 17.938 50.969 -11.625 1 91.94 683 LEU A CA 1
ATOM 5487 C C . LEU A 1 683 ? 17.781 50.375 -10.234 1 91.94 683 LEU A C 1
ATOM 5489 O O . LEU A 1 683 ? 18.781 50.094 -9.562 1 91.94 683 LEU A O 1
ATOM 5493 N N . VAL A 1 684 ? 16.562 50.188 -9.82 1 93.81 684 VAL A N 1
ATOM 5494 C CA . VAL A 1 684 ? 16.281 49.625 -8.508 1 93.81 684 VAL A CA 1
ATOM 5495 C C . VAL A 1 684 ? 16.766 48.188 -8.453 1 93.81 684 VAL A C 1
ATOM 5497 O O . VAL A 1 684 ? 17.359 47.75 -7.461 1 93.81 684 VAL A O 1
ATOM 5500 N N . GLN A 1 685 ? 16.531 47.469 -9.469 1 93.88 685 GLN A N 1
ATOM 5501 C CA . GLN A 1 685 ? 16.953 46.062 -9.555 1 93.88 685 GLN A CA 1
ATOM 5502 C C . GLN A 1 685 ? 18.469 45.969 -9.43 1 93.88 685 GLN A C 1
ATOM 5504 O O . GLN A 1 685 ? 18.984 45.094 -8.719 1 93.88 685 GLN A O 1
ATOM 5509 N N . TYR A 1 686 ? 19.109 46.75 -10.078 1 90.94 686 TYR A N 1
ATOM 5510 C CA . TYR A 1 686 ? 20.578 46.719 -10.055 1 90.94 686 TYR A CA 1
ATOM 5511 C C . TYR A 1 686 ? 21.109 47.094 -8.688 1 90.94 686 TYR A C 1
ATOM 5513 O O . TYR A 1 686 ? 21.938 46.375 -8.117 1 90.94 686 TYR A O 1
ATOM 5521 N N . HIS A 1 687 ? 20.625 48.219 -8.117 1 90.56 687 HIS A N 1
ATOM 5522 C CA . HIS A 1 687 ? 21.203 48.781 -6.91 1 90.56 687 HIS A CA 1
ATOM 5523 C C . HIS A 1 687 ? 20.859 47.938 -5.684 1 90.56 687 HIS A C 1
ATOM 5525 O O . HIS A 1 687 ? 21.641 47.875 -4.734 1 90.56 687 HIS A O 1
ATOM 5531 N N . PHE A 1 688 ? 19.703 47.312 -5.695 1 92.75 688 PHE A N 1
ATOM 5532 C CA . PHE A 1 688 ? 19.25 46.719 -4.434 1 92.75 688 PHE A CA 1
ATOM 5533 C C . PHE A 1 688 ? 19.141 45.219 -4.555 1 92.75 688 PHE A C 1
ATOM 5535 O O . PHE A 1 688 ? 19.078 44.5 -3.543 1 92.75 688 PHE A O 1
ATOM 5542 N N . VAL A 1 689 ? 19.078 44.625 -5.641 1 94.12 689 VAL A N 1
ATOM 5543 C CA . VAL A 1 689 ? 18.906 43.188 -5.797 1 94.12 689 VAL A CA 1
ATOM 5544 C C . VAL A 1 689 ? 20.172 42.594 -6.371 1 94.12 689 VAL A C 1
ATOM 5546 O O . VAL A 1 689 ? 20.812 41.75 -5.723 1 94.12 689 VAL A O 1
ATOM 5549 N N . ASP A 1 690 ? 20.625 43.094 -7.539 1 91.44 690 ASP A N 1
ATOM 5550 C CA . ASP A 1 690 ? 21.781 42.5 -8.219 1 91.44 690 ASP A CA 1
ATOM 5551 C C . ASP A 1 690 ? 23.062 42.719 -7.43 1 91.44 690 ASP A C 1
ATOM 5553 O O . ASP A 1 690 ? 23.969 41.906 -7.441 1 91.44 690 ASP A O 1
ATOM 5557 N N . SER A 1 691 ? 23.125 43.812 -6.789 1 88.88 691 SER A N 1
ATOM 5558 C CA . SER A 1 691 ? 24.328 44.156 -6.047 1 88.88 691 SER A CA 1
ATOM 5559 C C . SER A 1 691 ? 24.547 43.25 -4.852 1 88.88 691 SER A C 1
ATOM 5561 O O . SER A 1 691 ? 25.672 43.094 -4.367 1 88.88 691 SER A O 1
ATOM 5563 N N . VAL A 1 692 ? 23.438 42.656 -4.363 1 93.44 692 VAL A N 1
ATOM 5564 C CA . VAL A 1 692 ? 23.562 41.812 -3.178 1 93.44 692 VAL A CA 1
ATOM 5565 C C . VAL A 1 692 ? 23.047 40.406 -3.482 1 93.44 692 VAL A C 1
ATOM 5567 O O . VAL A 1 692 ? 22.625 39.688 -2.574 1 93.44 692 VAL A O 1
ATOM 5570 N N . LYS A 1 693 ? 23.047 40.031 -4.629 1 94.06 693 LYS A N 1
ATOM 5571 C CA . LYS A 1 693 ? 22.453 38.781 -5.074 1 94.06 693 LYS A CA 1
ATOM 5572 C C . LYS A 1 693 ? 23.156 37.594 -4.434 1 94.06 693 LYS A C 1
ATOM 5574 O O . LYS A 1 693 ? 22.5 36.656 -3.971 1 94.06 693 LYS A O 1
ATOM 5579 N N . ASP A 1 694 ? 24.438 37.562 -4.336 1 94.12 694 ASP A N 1
ATOM 5580 C CA . ASP A 1 694 ? 25.188 36.469 -3.77 1 94.12 694 ASP A CA 1
ATOM 5581 C C . ASP A 1 694 ? 24.984 36.375 -2.26 1 94.12 694 ASP A C 1
ATOM 5583 O O . ASP A 1 694 ? 24.875 35.281 -1.712 1 94.12 694 ASP A O 1
ATOM 5587 N N . GLN A 1 695 ? 24.984 37.531 -1.675 1 94.56 695 GLN A N 1
ATOM 5588 C CA . GLN A 1 695 ? 24.781 37.562 -0.232 1 94.56 695 GLN A CA 1
ATOM 5589 C C . GLN A 1 695 ? 23.406 37 0.137 1 94.56 695 GLN A C 1
ATOM 5591 O O . GLN A 1 695 ? 23.297 36.156 1.034 1 94.56 695 GLN A O 1
ATOM 5596 N N . VAL A 1 696 ? 22.422 37.406 -0.578 1 95.31 696 VAL A N 1
ATOM 5597 C CA . VAL A 1 696 ? 21.062 36.969 -0.314 1 95.31 696 VAL A CA 1
ATOM 5598 C C . VAL A 1 696 ? 20.938 35.469 -0.612 1 95.31 696 VAL A C 1
ATOM 5600 O O . VAL A 1 696 ? 20.266 34.75 0.116 1 95.31 696 VAL A O 1
ATOM 5603 N N . ALA A 1 697 ? 21.531 35.062 -1.593 1 94.62 697 ALA A N 1
ATOM 5604 C CA . ALA A 1 697 ? 21.5 33.656 -1.959 1 94.62 697 ALA A CA 1
ATOM 5605 C C . ALA A 1 697 ? 22.094 32.781 -0.855 1 94.62 697 ALA A C 1
ATOM 5607 O O . ALA A 1 697 ? 21.562 31.703 -0.539 1 94.62 697 ALA A O 1
ATOM 5608 N N . GLN A 1 698 ? 23.203 33.25 -0.287 1 94.06 698 GLN A N 1
ATOM 5609 C CA . GLN A 1 698 ? 23.844 32.469 0.773 1 94.06 698 GLN A CA 1
ATOM 5610 C C . GLN A 1 698 ? 23.016 32.5 2.053 1 94.06 698 GLN A C 1
ATOM 5612 O O . GLN A 1 698 ? 22.906 31.484 2.75 1 94.06 698 GLN A O 1
ATOM 5617 N N . PHE A 1 699 ? 22.531 33.594 2.312 1 94.75 699 PHE A N 1
ATOM 5618 C CA . PHE A 1 699 ? 21.641 33.688 3.469 1 94.75 699 PHE A CA 1
ATOM 5619 C C . PHE A 1 699 ? 20.469 32.719 3.332 1 94.75 699 PHE A C 1
ATOM 5621 O O . PHE A 1 699 ? 20.125 32.031 4.285 1 94.75 699 PHE A O 1
ATOM 5628 N N . THR A 1 700 ? 19.906 32.75 2.164 1 93.06 700 THR A N 1
ATOM 5629 C CA . THR A 1 700 ? 18.766 31.906 1.87 1 93.06 700 THR A CA 1
ATOM 5630 C C . THR A 1 700 ? 19.141 30.438 1.972 1 93.06 700 THR A C 1
ATOM 5632 O O . THR A 1 700 ? 18.359 29.625 2.471 1 93.06 700 THR A O 1
ATOM 5635 N N . GLN A 1 701 ? 20.234 30.141 1.545 1 91.12 701 GLN A N 1
ATOM 5636 C CA . GLN A 1 701 ? 20.703 28.766 1.633 1 91.12 701 GLN A CA 1
ATOM 5637 C C . GLN A 1 701 ? 20.844 28.328 3.086 1 91.12 701 GLN A C 1
ATOM 5639 O O . GLN A 1 701 ? 20.516 27.188 3.432 1 91.12 701 GLN A O 1
ATOM 5644 N N . GLY A 1 702 ? 21.422 29.188 3.826 1 91.25 702 GLY A N 1
ATOM 5645 C CA . GLY A 1 702 ? 21.516 28.875 5.242 1 91.25 702 GLY A CA 1
ATOM 5646 C C . GLY A 1 702 ? 20.172 28.672 5.91 1 91.25 702 GLY A C 1
ATOM 5647 O O . GLY A 1 702 ? 20 27.734 6.703 1 91.25 702 GLY A O 1
ATOM 5648 N N . PHE A 1 703 ? 19.297 29.469 5.582 1 91.06 703 PHE A N 1
ATOM 5649 C CA . PHE A 1 703 ? 17.938 29.375 6.109 1 91.06 703 PHE A CA 1
ATOM 5650 C C . PHE A 1 703 ? 17.281 28.078 5.676 1 91.06 703 PHE A C 1
ATOM 5652 O O . PHE A 1 703 ? 16.656 27.391 6.488 1 91.06 703 PHE A O 1
ATOM 5659 N N . ASP A 1 704 ? 17.438 27.703 4.461 1 87.25 704 ASP A N 1
ATOM 5660 C CA . ASP A 1 704 ? 16.859 26.516 3.871 1 87.25 704 ASP A CA 1
ATOM 5661 C C . ASP A 1 704 ? 17.453 25.25 4.492 1 87.25 704 ASP A C 1
ATOM 5663 O O . ASP A 1 704 ? 16.766 24.234 4.629 1 87.25 704 ASP A O 1
ATOM 5667 N N . ASP A 1 705 ? 18.641 25.344 4.762 1 85.31 705 ASP A N 1
ATOM 5668 C CA . ASP A 1 705 ? 19.328 24.203 5.367 1 85.31 705 ASP A CA 1
ATOM 5669 C C . ASP A 1 705 ? 18.625 23.766 6.648 1 85.31 705 ASP A C 1
ATOM 5671 O O . ASP A 1 705 ? 18.484 22.562 6.914 1 85.31 705 ASP A O 1
ATOM 5675 N N . ILE A 1 706 ? 18.25 24.734 7.328 1 85.38 706 ILE A N 1
ATOM 5676 C CA . ILE A 1 706 ? 17.609 24.438 8.602 1 85.38 706 ILE A CA 1
ATOM 5677 C C . ILE A 1 706 ? 16.156 24.016 8.367 1 85.38 706 ILE A C 1
ATOM 5679 O O . ILE A 1 706 ? 15.641 23.141 9.078 1 85.38 706 ILE A O 1
ATOM 5683 N N . MET A 1 707 ? 15.586 24.453 7.41 1 79.94 707 MET A N 1
ATOM 5684 C CA . MET A 1 707 ? 14.188 24.141 7.117 1 79.94 707 MET A CA 1
ATOM 5685 C C . MET A 1 707 ? 14.078 22.828 6.348 1 79.94 707 MET A C 1
ATOM 5687 O O . MET A 1 707 ? 13.016 22.203 6.332 1 79.94 707 MET A O 1
ATOM 5691 N N . ASN A 1 708 ? 15 22.203 5.879 1 69.38 708 ASN A N 1
ATOM 5692 C CA . ASN A 1 708 ? 15.094 20.969 5.105 1 69.38 708 ASN A CA 1
ATOM 5693 C C . ASN A 1 708 ? 14.219 21.016 3.861 1 69.38 708 ASN A C 1
ATOM 5695 O O . ASN A 1 708 ? 13.641 20 3.465 1 69.38 708 ASN A O 1
ATOM 5699 N N . SER A 1 709 ? 13.789 22.047 3.34 1 66 709 SER A N 1
ATOM 5700 C CA . SER A 1 709 ? 13.07 22.156 2.076 1 66 709 SER A CA 1
ATOM 5701 C C . SER A 1 709 ? 13.102 23.578 1.533 1 66 709 SER A C 1
ATOM 5703 O O . SER A 1 709 ? 12.891 24.531 2.279 1 66 709 SER A O 1
ATOM 5705 N N . ASP A 1 710 ? 13.453 23.734 0.311 1 61.28 710 ASP A N 1
ATOM 5706 C CA . ASP A 1 710 ? 13.492 25.031 -0.348 1 61.28 710 ASP A CA 1
ATOM 5707 C C . ASP A 1 710 ? 12.086 25.578 -0.552 1 61.28 710 ASP A C 1
ATOM 5709 O O . ASP A 1 710 ? 11.852 26.781 -0.377 1 61.28 710 ASP A O 1
ATOM 5713 N N . ARG A 1 711 ? 11.258 24.656 -0.912 1 65.44 711 ARG A N 1
ATOM 5714 C CA . ARG A 1 711 ? 9.898 25.078 -1.233 1 65.44 711 ARG A CA 1
ATOM 5715 C C . ARG A 1 711 ? 9.18 25.609 0.005 1 65.44 711 ARG A C 1
ATOM 5717 O O . ARG A 1 711 ? 8.375 26.531 -0.087 1 65.44 711 ARG A O 1
ATOM 5724 N N . LEU A 1 712 ? 9.773 25.391 1.07 1 73 712 LEU A N 1
ATOM 5725 C CA . LEU A 1 712 ? 9.078 25.734 2.307 1 73 712 LEU A CA 1
ATOM 5726 C C . LEU A 1 712 ? 9.445 27.141 2.764 1 73 712 LEU A C 1
ATOM 5728 O O . LEU A 1 712 ? 8.633 27.828 3.389 1 73 712 LEU A O 1
ATOM 5732 N N . ARG A 1 713 ? 10.539 27.641 2.242 1 77.06 713 ARG A N 1
ATOM 5733 C CA . ARG A 1 713 ? 10.984 28.953 2.676 1 77.06 713 ARG A CA 1
ATOM 5734 C C . ARG A 1 713 ? 10.133 30.062 2.045 1 77.06 713 ARG A C 1
ATOM 5736 O O . ARG A 1 713 ? 9.648 30.953 2.742 1 77.06 713 ARG A O 1
ATOM 5743 N N . GLU A 1 714 ? 10.008 29.922 0.748 1 82.88 714 GLU A N 1
ATOM 5744 C CA . GLU A 1 714 ? 9.219 30.938 0.064 1 82.88 714 GLU A CA 1
ATOM 5745 C C . GLU A 1 714 ? 7.797 31 0.622 1 82.88 714 GLU A C 1
ATOM 5747 O O . GLU A 1 714 ? 7.246 32.094 0.818 1 82.88 714 GLU A O 1
ATOM 5752 N N . SER A 1 715 ? 7.324 29.875 0.931 1 86.69 715 SER A N 1
ATOM 5753 C CA . SER A 1 715 ? 5.977 29.812 1.489 1 86.69 715 SER A CA 1
ATOM 5754 C C . SER A 1 715 ? 5.926 30.422 2.883 1 86.69 715 SER A C 1
ATOM 5756 O O . SER A 1 715 ? 4.926 31.047 3.256 1 86.69 715 SER A O 1
ATOM 5758 N N . PHE A 1 716 ? 6.98 30.266 3.641 1 90.06 716 PHE A N 1
ATOM 5759 C CA . PHE A 1 716 ? 7.062 30.828 4.98 1 90.06 716 PHE A CA 1
ATOM 5760 C C . PHE A 1 716 ? 6.961 32.344 4.938 1 90.06 716 PHE A C 1
ATOM 5762 O O . PHE A 1 716 ? 6.129 32.938 5.629 1 90.06 716 PHE A O 1
ATOM 5769 N N . PHE A 1 717 ? 7.73 32.906 4.086 1 91.12 717 PHE A N 1
ATOM 5770 C CA . PHE A 1 717 ? 7.773 34.375 4.016 1 91.12 717 PHE A CA 1
ATOM 5771 C C . PHE A 1 717 ? 6.543 34.906 3.299 1 91.12 717 PHE A C 1
ATOM 5773 O O . PHE A 1 717 ? 6.094 36.031 3.582 1 91.12 717 PHE A O 1
ATOM 5780 N N . GLN A 1 718 ? 6.051 34.188 2.443 1 89 718 GLN A N 1
ATOM 5781 C CA . GLN A 1 718 ? 4.859 34.656 1.732 1 89 718 GLN A CA 1
ATOM 5782 C C . GLN A 1 718 ? 3.635 34.625 2.645 1 89 718 GLN A C 1
ATOM 5784 O O . GLN A 1 718 ? 2.674 35.375 2.422 1 89 718 GLN A O 1
ATOM 5789 N N . CYS A 1 719 ? 3.695 33.781 3.604 1 90.5 719 CYS A N 1
ATOM 5790 C CA . CYS A 1 719 ? 2.598 33.656 4.555 1 90.5 719 CYS A CA 1
ATOM 5791 C C . CYS A 1 719 ? 2.555 34.875 5.488 1 90.5 719 CYS A C 1
ATOM 5793 O O . CYS A 1 719 ? 1.498 35.219 6.023 1 90.5 719 CYS A O 1
ATOM 5795 N N . LEU A 1 720 ? 3.658 35.562 5.574 1 93.94 720 LEU A N 1
ATOM 5796 C CA . LEU A 1 720 ? 3.789 36.625 6.566 1 93.94 720 LEU A CA 1
ATOM 5797 C C . LEU A 1 720 ? 3.785 38 5.898 1 93.94 720 LEU A C 1
ATOM 5799 O O . LEU A 1 720 ? 4.121 38.094 4.719 1 93.94 720 LEU A O 1
ATOM 5803 N N . GLU A 1 721 ? 3.248 38.969 6.602 1 92.75 721 GLU A N 1
ATOM 5804 C CA . GLU A 1 721 ? 3.498 40.375 6.277 1 92.75 721 GLU A CA 1
ATOM 5805 C C . GLU A 1 721 ? 4.781 40.875 6.93 1 92.75 721 GLU A C 1
ATOM 5807 O O . GLU A 1 721 ? 5.262 40.281 7.898 1 92.75 721 GLU A O 1
ATOM 5812 N N . LEU A 1 722 ? 5.371 41.844 6.395 1 93.38 722 LEU A N 1
ATOM 5813 C CA . LEU A 1 722 ? 6.609 42.406 6.941 1 93.38 722 LEU A CA 1
ATOM 5814 C C . LEU A 1 722 ? 6.461 42.688 8.43 1 93.38 722 LEU A C 1
ATOM 5816 O O . LEU A 1 722 ? 7.355 42.375 9.219 1 93.38 722 LEU A O 1
ATOM 5820 N N . GLU A 1 723 ? 5.383 43.281 8.773 1 92.19 723 GLU A N 1
ATOM 5821 C CA . GLU A 1 723 ? 5.145 43.656 10.164 1 92.19 723 GLU A CA 1
ATOM 5822 C C . GLU A 1 723 ? 5.094 42.406 11.047 1 92.19 723 GLU A C 1
ATOM 5824 O O . GLU A 1 723 ? 5.539 42.438 12.195 1 92.19 723 GLU A O 1
ATOM 5829 N N . ASP A 1 724 ? 4.5 41.406 10.523 1 94.12 724 ASP A N 1
ATOM 5830 C CA . ASP A 1 724 ? 4.453 40.156 11.258 1 94.12 724 ASP A CA 1
ATOM 5831 C C . ASP A 1 724 ? 5.859 39.656 11.586 1 94.12 724 ASP A C 1
ATOM 5833 O O . ASP A 1 724 ? 6.129 39.25 12.719 1 94.12 724 ASP A O 1
ATOM 5837 N N . PHE A 1 725 ? 6.66 39.656 10.57 1 94.38 725 PHE A N 1
ATOM 5838 C CA . PHE A 1 725 ? 8.031 39.188 10.75 1 94.38 725 PHE A CA 1
ATOM 5839 C C . PHE A 1 725 ? 8.781 40.094 11.742 1 94.38 725 PHE A C 1
ATOM 5841 O O . PHE A 1 725 ? 9.602 39.594 12.516 1 94.38 725 PHE A O 1
ATOM 5848 N N . ASP A 1 726 ? 8.508 41.375 11.68 1 93.81 726 ASP A N 1
ATOM 5849 C CA . ASP A 1 726 ? 9.07 42.312 12.664 1 93.81 726 ASP A CA 1
ATOM 5850 C C . ASP A 1 726 ? 8.711 41.875 14.086 1 93.81 726 ASP A C 1
ATOM 5852 O O . ASP A 1 726 ? 9.578 41.844 14.961 1 93.81 726 ASP A O 1
ATOM 5856 N N . TRP A 1 727 ? 7.504 41.562 14.211 1 91.81 727 TRP A N 1
ATOM 5857 C CA . TRP A 1 727 ? 7.016 41.188 15.523 1 91.81 727 TRP A CA 1
ATOM 5858 C C . TRP A 1 727 ? 7.641 39.875 15.969 1 91.81 727 TRP A C 1
ATOM 5860 O O . TRP A 1 727 ? 7.879 39.656 17.156 1 91.81 727 TRP A O 1
ATOM 5870 N N . MET A 1 728 ? 7.906 39 15.086 1 92.75 728 MET A N 1
ATOM 5871 C CA . MET A 1 728 ? 8.477 37.688 15.414 1 92.75 728 MET A CA 1
ATOM 5872 C C . MET A 1 728 ? 9.945 37.812 15.789 1 92.75 728 MET A C 1
ATOM 5874 O O . MET A 1 728 ? 10.422 37.125 16.688 1 92.75 728 MET A O 1
ATOM 5878 N N . LEU A 1 729 ? 10.648 38.688 15.102 1 92.62 729 LEU A N 1
ATOM 5879 C CA . LEU A 1 729 ? 12.086 38.812 15.312 1 92.62 729 LEU A CA 1
ATOM 5880 C C . LEU A 1 729 ? 12.391 39.781 16.453 1 92.62 729 LEU A C 1
ATOM 5882 O O . LEU A 1 729 ? 13.305 39.531 17.25 1 92.62 729 LEU A O 1
ATOM 5886 N N . TYR A 1 730 ? 11.727 40.875 16.469 1 91.25 730 TYR A N 1
ATOM 5887 C CA . TYR A 1 730 ? 12.016 41.938 17.422 1 91.25 730 TYR A CA 1
ATOM 5888 C C . TYR A 1 730 ? 11.188 41.781 18.688 1 91.25 730 TYR A C 1
ATOM 5890 O O . TYR A 1 730 ? 11.672 42.031 19.797 1 91.25 730 TYR A O 1
ATOM 5898 N N . GLY A 1 731 ? 9.961 41.438 18.594 1 88.06 731 GLY A N 1
ATOM 5899 C CA . GLY A 1 731 ? 9.055 41.375 19.719 1 88.06 731 GLY A CA 1
ATOM 5900 C C . GLY A 1 731 ? 8.227 42.625 19.891 1 88.06 731 GLY A C 1
ATOM 5901 O O . GLY A 1 731 ? 7.879 43.281 18.906 1 88.06 731 GLY A O 1
ATOM 5902 N N . SER A 1 732 ? 7.859 42.906 21.125 1 86.44 732 SER A N 1
ATOM 5903 C CA . SER A 1 732 ? 6.996 44.031 21.406 1 86.44 732 SER A CA 1
ATOM 5904 C C . SER A 1 732 ? 7.805 45.344 21.516 1 86.44 732 SER A C 1
ATOM 5906 O O . SER A 1 732 ? 8.883 45.344 22.125 1 86.44 732 SER A O 1
ATOM 5908 N N . GLU A 1 733 ? 7.344 46.344 20.828 1 79.25 733 GLU A N 1
ATOM 5909 C CA . GLU A 1 733 ? 7.977 47.656 20.922 1 79.25 733 GLU A CA 1
ATOM 5910 C C . GLU A 1 733 ? 7.344 48.5 22.031 1 79.25 733 GLU A C 1
ATOM 5912 O O . GLU A 1 733 ? 7.828 49.594 22.344 1 79.25 733 GLU A O 1
ATOM 5917 N N . ARG A 1 734 ? 6.43 47.938 22.656 1 83 734 ARG A N 1
ATOM 5918 C CA . ARG A 1 734 ? 5.719 48.688 23.703 1 83 734 ARG A CA 1
ATOM 5919 C C . ARG A 1 734 ? 6.484 48.625 25.016 1 83 734 ARG A C 1
ATOM 5921 O O . ARG A 1 734 ? 7.215 47.688 25.281 1 83 734 ARG A O 1
ATOM 5928 N N . PRO A 1 735 ? 6.32 49.719 25.703 1 85.94 735 PRO A N 1
ATOM 5929 C CA . PRO A 1 735 ? 6.949 49.688 27.031 1 85.94 735 PRO A CA 1
ATOM 5930 C C . PRO A 1 735 ? 6.398 48.594 27.938 1 85.94 735 PRO A C 1
ATOM 5932 O O . PRO A 1 735 ? 5.242 48.188 27.781 1 85.94 735 PRO A O 1
ATOM 5935 N N . LEU A 1 736 ? 7.254 48.156 28.781 1 89.56 736 LEU A N 1
ATOM 5936 C CA . LEU A 1 736 ? 6.887 47.062 29.688 1 89.56 736 LEU A CA 1
ATOM 5937 C C . LEU A 1 736 ? 5.77 47.5 30.625 1 89.56 736 LEU A C 1
ATOM 5939 O O . LEU A 1 736 ? 5.852 48.562 31.25 1 89.56 736 LEU A O 1
ATOM 5943 N N . CYS A 1 737 ? 4.711 46.812 30.609 1 90.44 737 CYS A N 1
ATOM 5944 C CA . CYS A 1 737 ? 3.576 47.062 31.5 1 90.44 737 CYS A CA 1
ATOM 5945 C C . CYS A 1 737 ? 3.734 46.344 32.812 1 90.44 737 CYS A C 1
ATOM 5947 O O . CYS A 1 737 ? 3.701 45.094 32.875 1 90.44 737 CYS A O 1
ATOM 5949 N N . VAL A 1 738 ? 3.84 47.094 33.875 1 93.12 738 VAL A N 1
ATOM 5950 C CA . VAL A 1 738 ? 4.098 46.5 35.188 1 93.12 738 VAL A CA 1
ATOM 5951 C C . VAL A 1 738 ? 2.896 45.688 35.656 1 93.12 738 VAL A C 1
ATOM 5953 O O . VAL A 1 738 ? 3.057 44.625 36.281 1 93.12 738 VAL A O 1
ATOM 5956 N N . GLU A 1 739 ? 1.707 46.188 35.344 1 92.19 739 GLU A N 1
ATOM 5957 C CA . GLU A 1 739 ? 0.508 45.469 35.719 1 92.19 739 GLU A CA 1
ATOM 5958 C C . GLU A 1 739 ? 0.464 44.094 35.031 1 92.19 739 GLU A C 1
ATOM 5960 O O . GLU A 1 739 ? 0.082 43.094 35.625 1 92.19 739 GLU A O 1
ATOM 5965 N N . ASP A 1 740 ? 0.818 44.125 33.781 1 92.38 740 ASP A N 1
ATOM 5966 C CA . ASP A 1 740 ? 0.881 42.875 33.031 1 92.38 740 ASP A CA 1
ATOM 5967 C C . ASP A 1 740 ? 1.942 41.938 33.625 1 92.38 740 ASP A C 1
ATOM 5969 O O . ASP A 1 740 ? 1.728 40.719 33.719 1 92.38 740 ASP A O 1
ATOM 5973 N N . TRP A 1 741 ? 3.102 42.5 33.969 1 93.88 741 TRP A N 1
ATOM 5974 C CA . TRP A 1 741 ? 4.203 41.75 34.562 1 93.88 741 TRP A CA 1
ATOM 5975 C C . TRP A 1 741 ? 3.764 41.062 35.844 1 93.88 741 TRP A C 1
ATOM 5977 O O . TRP A 1 741 ? 3.98 39.875 36.031 1 93.88 741 TRP A O 1
ATOM 5987 N N . LYS A 1 742 ? 3.053 41.812 36.656 1 93.81 742 LYS A N 1
ATOM 5988 C CA . LYS A 1 742 ? 2.57 41.344 37.938 1 93.81 742 LYS A CA 1
ATOM 5989 C C . LYS A 1 742 ? 1.543 40.219 37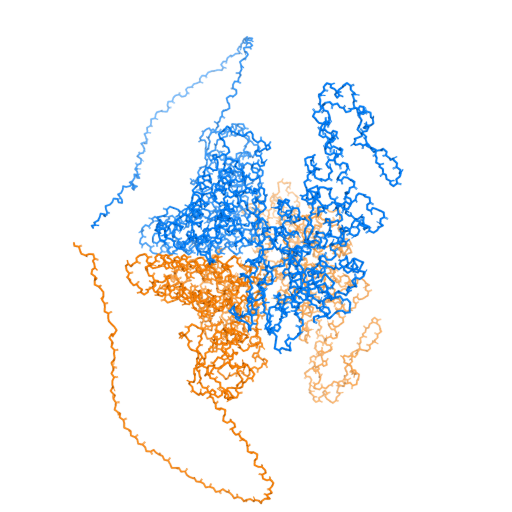.781 1 93.81 742 LYS A C 1
ATOM 5991 O O . LYS A 1 742 ? 1.583 39.219 38.5 1 93.81 742 LYS A O 1
ATOM 5996 N N . SER A 1 743 ? 0.695 40.406 36.812 1 92.75 743 SER A N 1
ATOM 5997 C CA . SER A 1 743 ? -0.387 39.438 36.594 1 92.75 743 SER A CA 1
ATOM 5998 C C . SER A 1 743 ? 0.151 38.094 36.125 1 92.75 743 SER A C 1
ATOM 6000 O O . SER A 1 743 ? -0.51 37.062 36.281 1 92.75 743 SER A O 1
ATOM 6002 N N . HIS A 1 744 ? 1.345 38.031 35.531 1 93.06 744 HIS A N 1
ATOM 6003 C CA . HIS A 1 744 ? 1.894 36.781 34.969 1 93.06 744 HIS A CA 1
ATOM 6004 C C . HIS A 1 744 ? 3.033 36.281 35.844 1 93.06 744 HIS A C 1
ATOM 6006 O O . HIS A 1 744 ? 3.898 35.531 35.375 1 93.06 744 HIS A O 1
ATOM 6012 N N . THR A 1 745 ? 3.123 36.719 37.062 1 93.88 745 THR A N 1
ATOM 6013 C CA . THR A 1 745 ? 4.156 36.281 38 1 93.88 745 THR A CA 1
ATOM 6014 C C . THR A 1 745 ? 3.551 35.469 39.125 1 93.88 745 THR A C 1
ATOM 6016 O O . THR A 1 745 ? 2.604 35.906 39.781 1 93.88 745 THR A O 1
ATOM 6019 N N . ASP A 1 746 ? 4.043 34.344 39.281 1 93.25 746 ASP A N 1
ATOM 6020 C CA . ASP A 1 746 ? 3.648 33.5 40.406 1 93.25 746 ASP A CA 1
ATOM 6021 C C . ASP A 1 746 ? 4.617 33.625 41.562 1 93.25 746 ASP A C 1
ATOM 6023 O O . ASP A 1 746 ? 5.762 34.062 41.375 1 93.25 746 ASP A O 1
ATOM 6027 N N . TYR A 1 747 ? 4.121 33.281 42.75 1 92.94 747 TYR A N 1
ATOM 6028 C CA . TYR A 1 747 ? 4.922 33.406 43.969 1 92.94 747 TYR A CA 1
ATOM 6029 C C . TYR A 1 747 ? 5.09 32.062 44.656 1 92.94 747 TYR A C 1
ATOM 6031 O O . TYR A 1 747 ? 4.102 31.375 44.938 1 92.94 747 TYR A O 1
ATOM 6039 N N . ASN A 1 748 ? 6.316 31.719 44.75 1 91.62 748 ASN A N 1
ATOM 6040 C CA . ASN A 1 748 ? 6.637 30.469 45.438 1 91.62 748 ASN A CA 1
ATOM 6041 C C . ASN A 1 748 ? 7.312 30.75 46.781 1 91.62 748 ASN A C 1
ATOM 6043 O O . ASN A 1 748 ? 8.438 31.25 46.844 1 91.62 748 ASN A O 1
ATOM 6047 N N . GLY A 1 749 ? 6.801 30.406 47.906 1 87.94 749 GLY A N 1
ATOM 6048 C CA . GLY A 1 749 ? 7.309 30.719 49.219 1 87.94 749 GLY A CA 1
ATOM 6049 C C . GLY A 1 749 ? 6.816 32.062 49.75 1 87.94 749 GLY A C 1
ATOM 6050 O O . GLY A 1 749 ? 6.914 32.312 50.969 1 87.94 749 GLY A O 1
ATOM 6051 N N . TYR A 1 750 ? 6.434 32.875 48.938 1 91.06 750 TYR A N 1
ATOM 6052 C CA . TYR A 1 750 ? 5.836 34.156 49.312 1 91.06 750 TYR A CA 1
ATOM 6053 C C . TYR A 1 750 ? 4.332 34.156 49.031 1 91.06 750 TYR A C 1
ATOM 6055 O O . TYR A 1 750 ? 3.852 33.375 48.188 1 91.06 750 TYR A O 1
ATOM 6063 N N . GLU A 1 751 ? 3.656 34.844 49.719 1 89.94 751 GLU A N 1
ATOM 6064 C CA . GLU A 1 751 ? 2.256 35.125 49.438 1 89.94 751 GLU A CA 1
ATOM 6065 C C . GLU A 1 751 ? 2.096 36.531 48.844 1 89.94 751 GLU A C 1
ATOM 6067 O O . GLU A 1 751 ? 2.904 37.406 49.094 1 89.94 751 GLU A O 1
ATOM 6072 N N . GLU A 1 752 ? 1.183 36.688 48.031 1 89.44 752 GLU A N 1
ATOM 6073 C CA . GLU A 1 752 ? 0.938 37.969 47.344 1 89.44 752 GLU A CA 1
ATOM 6074 C C . GLU A 1 752 ? 0.799 39.125 48.344 1 89.44 752 GLU A C 1
ATOM 6076 O O . GLU A 1 752 ? 1.134 40.25 48.031 1 89.44 752 GLU A O 1
ATOM 6081 N N . THR A 1 753 ? 0.41 38.75 49.594 1 90.12 753 THR A N 1
ATOM 6082 C CA . THR A 1 753 ? 0.134 39.781 50.594 1 90.12 753 THR A CA 1
ATOM 6083 C C . THR A 1 753 ? 1.383 40.062 51.438 1 90.12 753 THR A C 1
ATOM 6085 O O . THR A 1 753 ? 1.381 40.969 52.25 1 90.12 753 THR A O 1
ATOM 6088 N N . ASP A 1 754 ? 2.477 39.438 51.188 1 92.62 754 ASP A N 1
ATOM 6089 C CA . ASP A 1 754 ? 3.707 39.688 51.938 1 92.62 754 ASP A CA 1
ATOM 6090 C C . ASP A 1 754 ? 4.266 41.062 51.625 1 92.62 754 ASP A C 1
ATOM 6092 O O . ASP A 1 754 ? 4.207 41.531 50.469 1 92.62 754 ASP A O 1
ATOM 6096 N N . PRO A 1 755 ? 4.711 41.688 52.594 1 92.69 755 PRO A N 1
ATOM 6097 C CA . PRO A 1 755 ? 5.246 43.031 52.375 1 92.69 755 PRO A CA 1
ATOM 6098 C C . PRO A 1 755 ? 6.379 43.031 51.344 1 92.69 755 PRO A C 1
ATOM 6100 O O . PRO A 1 755 ? 6.508 44 50.594 1 92.69 755 PRO A O 1
ATOM 6103 N N . GLN A 1 756 ? 7.121 42.031 51.344 1 91.88 756 GLN A N 1
ATOM 6104 C CA . GLN A 1 756 ? 8.242 41.969 50.406 1 91.88 756 GLN A CA 1
ATOM 6105 C C . GLN A 1 756 ? 7.754 42.031 48.969 1 91.88 756 GLN A C 1
ATOM 6107 O O . GLN A 1 756 ? 8.422 42.625 48.125 1 91.88 756 GLN A O 1
ATOM 6112 N N . ILE A 1 757 ? 6.707 41.375 48.688 1 94.62 757 ILE A N 1
ATOM 6113 C CA . ILE A 1 757 ? 6.168 41.375 47.344 1 94.62 757 ILE A CA 1
ATOM 6114 C C . ILE A 1 757 ? 5.621 42.75 46.969 1 94.62 757 ILE A C 1
ATOM 6116 O O . ILE A 1 757 ? 5.789 43.219 45.844 1 94.62 757 ILE A O 1
ATOM 6120 N N . SER A 1 758 ? 4.934 43.344 47.969 1 94.19 758 SER A N 1
ATOM 6121 C CA . SER A 1 758 ? 4.465 44.719 47.75 1 94.19 758 SER A CA 1
ATOM 6122 C C . SER A 1 758 ? 5.629 45.656 47.5 1 94.19 758 SER A C 1
ATOM 6124 O O . SER A 1 758 ? 5.562 46.531 46.625 1 94.19 758 SER A O 1
ATOM 6126 N N . TRP A 1 759 ? 6.691 45.531 48.344 1 94.5 759 TRP A N 1
ATOM 6127 C CA . TRP A 1 759 ? 7.883 46.344 48.188 1 94.5 759 TRP A CA 1
ATOM 6128 C C . TRP A 1 759 ? 8.5 46.156 46.812 1 94.5 759 TRP A C 1
ATOM 6130 O O . TRP A 1 759 ? 8.961 47.094 46.156 1 94.5 759 TRP A O 1
ATOM 6140 N N . PHE A 1 760 ? 8.5 44.906 46.406 1 94.94 760 PHE A N 1
ATOM 6141 C CA . PHE A 1 760 ? 9.109 44.562 45.125 1 94.94 760 PHE A CA 1
ATOM 6142 C C . PHE A 1 760 ? 8.422 45.281 44 1 94.94 760 PHE A C 1
ATOM 6144 O O . PHE A 1 760 ? 9.078 45.938 43.188 1 94.94 760 PHE A O 1
ATOM 6151 N N . TRP A 1 761 ? 7.164 45.188 43.938 1 95.06 761 TRP A N 1
ATOM 6152 C CA . TRP A 1 761 ? 6.43 45.75 42.812 1 95.06 761 TRP A CA 1
ATOM 6153 C C . TRP A 1 761 ? 6.414 47.281 42.875 1 95.06 761 TRP A C 1
ATOM 6155 O O . TRP A 1 761 ? 6.395 47.969 41.844 1 95.06 761 TRP A O 1
ATOM 6165 N N . GLU A 1 762 ? 6.395 47.781 44.031 1 94 762 GLU A N 1
ATOM 6166 C CA . GLU A 1 762 ? 6.539 49.219 44.188 1 94 762 GLU A CA 1
ATOM 6167 C C . GLU A 1 762 ? 7.879 49.719 43.656 1 94 762 GLU A C 1
ATOM 6169 O O . GLU A 1 762 ? 7.957 50.781 43.031 1 94 762 GLU A O 1
ATOM 6174 N N . THR A 1 763 ? 8.875 48.938 43.938 1 94.44 763 THR A N 1
ATOM 6175 C CA . THR A 1 763 ? 10.203 49.281 43.438 1 94.44 763 THR A CA 1
ATOM 6176 C C . THR A 1 763 ? 10.242 49.188 41.938 1 94.44 763 THR A C 1
ATOM 6178 O O . THR A 1 763 ? 10.797 50.094 41.25 1 94.44 763 THR A O 1
ATOM 6181 N N . VAL A 1 764 ? 9.688 48.156 41.375 1 94.88 764 VAL A N 1
ATOM 6182 C CA . VAL A 1 764 ? 9.672 47.969 39.938 1 94.88 764 VAL A CA 1
ATOM 6183 C C . VAL A 1 764 ? 8.898 49.094 39.281 1 94.88 764 VAL A C 1
ATOM 6185 O O . VAL A 1 764 ? 9.281 49.594 38.219 1 94.88 764 VAL A O 1
ATOM 6188 N N . ALA A 1 765 ? 7.848 49.531 39.844 1 93.94 765 ALA A N 1
ATOM 6189 C CA . ALA A 1 765 ? 7.02 50.625 39.312 1 93.94 765 ALA A CA 1
ATOM 6190 C C . ALA A 1 765 ? 7.777 51.938 39.312 1 93.94 765 ALA A C 1
ATOM 6192 O O . ALA A 1 765 ? 7.539 52.812 38.469 1 93.94 765 ALA A O 1
ATOM 6193 N N . SER A 1 766 ? 8.648 52.062 40.219 1 92.5 766 SER A N 1
ATOM 6194 C CA . SER A 1 766 ? 9.391 53.312 40.344 1 92.5 766 SER A CA 1
ATOM 6195 C C . SER A 1 766 ? 10.617 53.312 39.438 1 92.5 766 SER A C 1
ATOM 6197 O O . SER A 1 766 ? 11.227 54.344 39.219 1 92.5 766 SER A O 1
ATOM 6199 N N . MET A 1 767 ? 10.953 52.25 38.812 1 92.12 767 MET A N 1
ATOM 6200 C CA . MET A 1 767 ? 12.125 52.094 37.969 1 92.12 767 MET A CA 1
ATOM 6201 C C . MET A 1 767 ? 11.906 52.812 36.625 1 92.12 767 MET A C 1
ATOM 6203 O O . MET A 1 767 ? 10.773 52.938 36.188 1 92.12 767 MET A O 1
ATOM 6207 N N . SER A 1 768 ? 13.016 53.281 36.094 1 89 768 SER A N 1
ATOM 6208 C CA . SER A 1 768 ? 12.977 53.812 34.75 1 89 768 SER A CA 1
ATOM 6209 C C . SER A 1 768 ? 12.797 52.719 33.719 1 89 768 SER A C 1
ATOM 6211 O O . SER A 1 768 ? 12.938 51.531 34.031 1 89 768 SER A O 1
ATOM 6213 N N . ALA A 1 769 ? 12.5 53.094 32.531 1 88.25 769 ALA A N 1
ATOM 6214 C CA . ALA A 1 769 ? 12.305 52.125 31.453 1 88.25 769 ALA A CA 1
ATOM 6215 C C . ALA A 1 769 ? 13.555 51.281 31.234 1 88.25 769 ALA A C 1
ATOM 6217 O O . ALA A 1 769 ? 13.469 50.094 30.969 1 88.25 769 ALA A O 1
ATOM 6218 N N . GLY A 1 770 ? 14.648 51.875 31.312 1 86.5 770 GLY A N 1
ATOM 6219 C CA . GLY A 1 770 ? 15.914 51.188 31.156 1 86.5 770 GLY A CA 1
ATOM 6220 C C . GLY A 1 770 ? 16.172 50.188 32.281 1 86.5 770 GLY A C 1
ATOM 6221 O O . GLY A 1 770 ? 16.672 49.094 32 1 86.5 770 GLY A O 1
ATOM 6222 N N . GLN A 1 771 ? 15.852 50.594 33.406 1 88.38 771 GLN A N 1
ATOM 6223 C CA . GLN A 1 771 ? 16.047 49.719 34.562 1 88.38 771 GLN A CA 1
ATOM 6224 C C . GLN A 1 771 ? 15.109 48.5 34.5 1 88.38 771 GLN A C 1
ATOM 6226 O O . GLN A 1 771 ? 15.492 47.406 34.844 1 88.38 771 GLN A O 1
ATOM 6231 N N . ARG A 1 772 ? 13.922 48.812 34.125 1 90.62 772 ARG A N 1
ATOM 6232 C CA . ARG A 1 772 ? 12.961 47.719 33.969 1 90.62 772 ARG A CA 1
ATOM 6233 C C . ARG A 1 772 ? 13.438 46.688 32.938 1 90.62 772 ARG A C 1
ATOM 6235 O O . ARG A 1 772 ? 13.297 45.469 33.156 1 90.62 772 ARG A O 1
ATOM 6242 N N . LYS A 1 773 ? 13.953 47.156 31.844 1 88.38 773 LYS A N 1
ATOM 6243 C CA . LYS A 1 773 ? 14.484 46.25 30.812 1 88.38 773 LYS A CA 1
ATOM 6244 C C . LYS A 1 773 ? 15.656 45.438 31.344 1 88.38 773 LYS A C 1
ATOM 6246 O O . LYS A 1 773 ? 15.805 44.281 31 1 88.38 773 LYS A O 1
ATOM 6251 N N . ALA A 1 774 ? 16.438 46.094 32.156 1 87.81 774 ALA A N 1
ATOM 6252 C CA . ALA A 1 774 ? 17.578 45.406 32.719 1 87.81 774 ALA A CA 1
ATOM 6253 C C . ALA A 1 774 ? 17.125 44.312 33.719 1 87.81 774 ALA A C 1
ATOM 6255 O O . ALA A 1 774 ? 17.719 43.219 33.781 1 87.81 774 ALA A O 1
ATOM 6256 N N . LEU A 1 775 ? 16.125 44.688 34.438 1 90 775 LEU A N 1
ATOM 6257 C CA . LEU A 1 775 ? 15.602 43.719 35.375 1 90 775 LEU A CA 1
ATOM 6258 C C . LEU A 1 775 ? 15.008 42.531 34.625 1 90 775 LEU A C 1
ATOM 6260 O O . LEU A 1 775 ? 15.172 41.375 35.031 1 90 775 LEU A O 1
ATOM 6264 N N . LEU A 1 776 ? 14.258 42.844 33.562 1 89.81 776 LEU A N 1
ATOM 6265 C CA . LEU A 1 776 ? 13.695 41.781 32.75 1 89.81 776 LEU A CA 1
ATOM 6266 C C . LEU A 1 776 ? 14.797 40.875 32.219 1 89.81 776 LEU A C 1
ATOM 6268 O O . LEU A 1 776 ? 14.648 39.625 32.219 1 89.81 776 LEU A O 1
ATOM 6272 N N . PHE A 1 777 ? 15.773 41.406 31.719 1 87.81 777 PHE A N 1
ATOM 6273 C CA . PHE A 1 777 ? 16.891 40.625 31.172 1 87.81 777 PHE A CA 1
ATOM 6274 C C . PHE A 1 777 ? 17.516 39.781 32.25 1 87.81 777 PHE A C 1
ATOM 6276 O O . PHE A 1 777 ? 17.859 38.625 32.031 1 87.81 777 PHE A O 1
ATOM 6283 N N . PHE A 1 778 ? 17.703 40.375 33.406 1 87.56 778 PHE A N 1
ATOM 6284 C CA . PHE A 1 778 ? 18.266 39.656 34.562 1 87.56 778 PHE A CA 1
ATOM 6285 C C . PHE A 1 778 ? 17.375 38.5 34.938 1 87.56 778 PHE A C 1
ATOM 6287 O O . PHE A 1 778 ? 17.891 37.406 35.25 1 87.56 778 PHE A O 1
ATOM 6294 N N . TRP A 1 779 ? 16.125 38.688 34.875 1 89.06 779 TRP A N 1
ATOM 6295 C CA . TRP A 1 779 ? 15.125 37.719 35.312 1 89.06 779 TRP A CA 1
ATOM 6296 C C . TRP A 1 779 ? 14.945 36.625 34.281 1 89.06 779 TRP A C 1
ATOM 6298 O O . TRP A 1 779 ? 14.781 35.438 34.625 1 89.06 779 TRP A O 1
ATOM 6308 N N . THR A 1 780 ? 14.945 36.906 32.969 1 87.62 780 THR A N 1
ATOM 6309 C CA . THR A 1 780 ? 14.508 35.969 31.953 1 87.62 780 THR A CA 1
ATOM 6310 C C . THR A 1 780 ? 15.57 35.812 30.859 1 87.62 780 THR A C 1
ATOM 6312 O O . THR A 1 780 ? 15.5 34.875 30.047 1 87.62 780 THR A O 1
ATOM 6315 N N . SER A 1 781 ? 16.547 36.656 30.797 1 84.62 781 SER A N 1
ATOM 6316 C CA . SER A 1 781 ? 17.562 36.719 29.75 1 84.62 781 SER A CA 1
ATOM 6317 C C . SER A 1 781 ? 16.969 37.188 28.422 1 84.62 781 SER A C 1
ATOM 6319 O O . SER A 1 781 ? 17.562 36.969 27.359 1 84.62 781 SER A O 1
ATOM 6321 N N . LEU A 1 782 ? 15.75 37.875 28.531 1 86.94 782 LEU A N 1
ATOM 6322 C CA . LEU A 1 782 ? 15.125 38.438 27.344 1 86.94 782 LEU A CA 1
ATOM 6323 C C . LEU A 1 782 ? 15.273 39.969 27.344 1 86.94 782 LEU A C 1
ATOM 6325 O O . LEU A 1 782 ? 15.117 40.625 28.375 1 86.94 782 LEU A O 1
ATOM 6329 N N . LYS A 1 783 ? 15.617 40.406 26.219 1 82.5 783 LYS A N 1
ATOM 6330 C CA . LYS A 1 783 ? 15.688 41.844 26.078 1 82.5 783 LYS A CA 1
ATOM 6331 C C . LYS A 1 783 ? 14.352 42.438 25.656 1 82.5 783 LYS A C 1
ATOM 6333 O O . LYS A 1 783 ? 14.031 43.562 25.969 1 82.5 783 LYS A O 1
ATOM 6338 N N . ASN A 1 784 ? 13.664 41.688 24.891 1 86.88 784 ASN A N 1
ATOM 6339 C CA . ASN A 1 784 ? 12.352 42.094 24.406 1 86.88 784 ASN A CA 1
ATOM 6340 C C . ASN A 1 784 ? 11.312 41 24.609 1 86.88 784 ASN A C 1
ATOM 6342 O O . ASN A 1 784 ? 11.609 39.812 24.469 1 86.88 784 ASN A O 1
ATOM 6346 N N . LEU A 1 785 ? 10.125 41.469 24.953 1 87.94 785 LEU A N 1
ATOM 6347 C CA . LEU A 1 785 ? 9.023 40.531 25.141 1 87.94 785 LEU A CA 1
ATOM 6348 C C . LEU A 1 785 ? 8.375 40.188 23.812 1 87.94 785 LEU A C 1
ATOM 6350 O O . LEU A 1 785 ? 8.461 40.938 22.844 1 87.94 785 LEU A O 1
ATOM 6354 N N . PRO A 1 786 ? 7.746 39 23.797 1 87.25 786 PRO A N 1
ATOM 6355 C CA . PRO A 1 786 ? 6.906 38.719 22.625 1 87.25 786 PRO A CA 1
ATOM 6356 C C . PRO A 1 786 ? 5.777 39.75 22.453 1 87.25 786 PRO A C 1
ATOM 6358 O O . PRO A 1 786 ? 5.484 40.5 23.375 1 87.25 786 PRO A O 1
ATOM 6361 N N . VAL A 1 787 ? 5.281 39.719 21.312 1 85.25 787 VAL A N 1
ATOM 6362 C CA . VAL A 1 787 ? 4.281 40.719 20.953 1 85.25 787 VAL A CA 1
ATOM 6363 C C . VAL A 1 787 ? 3.084 40.625 21.891 1 85.25 787 VAL A C 1
ATOM 6365 O O . VAL A 1 787 ? 2.426 41.625 22.188 1 85.25 787 VAL A O 1
ATOM 6368 N N . GLU A 1 788 ? 2.846 39.469 22.422 1 85.31 788 GLU A N 1
ATOM 6369 C CA . GLU A 1 788 ? 1.727 39.219 23.328 1 85.31 788 GLU A CA 1
ATOM 6370 C C . GLU A 1 788 ? 2.041 39.719 24.734 1 85.31 788 GLU A C 1
ATOM 6372 O O . GLU A 1 788 ? 1.169 39.75 25.609 1 85.31 788 GLU A O 1
ATOM 6377 N N . GLY A 1 789 ? 3.238 40.156 24.938 1 86.94 789 GLY A N 1
ATOM 6378 C CA . GLY A 1 789 ? 3.656 40.594 26.266 1 86.94 789 GLY A CA 1
ATOM 6379 C C . GLY A 1 789 ? 4.102 39.406 27.141 1 86.94 789 GLY A C 1
ATOM 6380 O O . GLY A 1 789 ? 4.738 38.469 26.656 1 86.94 789 GLY A O 1
ATOM 6381 N N . PHE A 1 790 ? 3.832 39.5 28.391 1 89.62 790 PHE A N 1
ATOM 6382 C CA . PHE A 1 790 ? 4.277 38.469 29.328 1 89.62 790 PHE A CA 1
ATOM 6383 C C . PHE A 1 790 ? 3.465 37.188 29.141 1 89.62 790 PHE A C 1
ATOM 6385 O O . PHE A 1 790 ? 3.914 36.094 29.531 1 89.62 790 PHE A O 1
ATOM 6392 N N . GLY A 1 791 ? 2.305 37.375 28.516 1 84.31 791 GLY A N 1
ATOM 6393 C CA . GLY A 1 791 ? 1.462 36.219 28.25 1 84.31 791 GLY A CA 1
ATOM 6394 C C . GLY A 1 791 ? 2.004 35.344 27.141 1 84.31 791 GLY A C 1
ATOM 6395 O O . GLY A 1 791 ? 1.617 34.156 27.031 1 84.31 791 GLY A O 1
ATOM 6396 N N . GLY A 1 792 ? 2.875 35.844 26.391 1 82.81 792 GLY A N 1
ATOM 6397 C CA . GLY A 1 792 ? 3.432 35.062 25.266 1 82.81 792 GLY A CA 1
ATOM 6398 C C . GLY A 1 792 ? 4.648 34.25 25.656 1 82.81 792 GLY A C 1
ATOM 6399 O O . GLY A 1 792 ? 5.18 33.5 24.844 1 82.81 792 GLY A O 1
ATOM 6400 N N . LEU A 1 793 ? 5.031 34.312 26.891 1 85.5 793 LEU A N 1
ATOM 6401 C CA . LEU A 1 793 ? 6.184 33.531 27.344 1 85.5 793 LEU A CA 1
ATOM 6402 C C . LEU A 1 793 ? 5.84 32.062 27.484 1 85.5 793 LEU A C 1
ATOM 6404 O O . LEU A 1 793 ? 4.664 31.703 27.594 1 85.5 793 LEU A O 1
ATOM 6408 N N . THR A 1 794 ? 6.836 31.266 27.344 1 78.75 794 THR A N 1
ATOM 6409 C CA . THR A 1 794 ? 6.645 29.828 27.375 1 78.75 794 THR A CA 1
ATOM 6410 C C . THR A 1 794 ? 6.125 29.375 28.734 1 78.75 794 THR A C 1
ATOM 6412 O O . THR A 1 794 ? 5.402 28.391 28.844 1 78.75 794 THR A O 1
ATOM 6415 N N . SER A 1 795 ? 6.637 30.094 29.766 1 82.69 795 SER A N 1
ATOM 6416 C CA . SER A 1 795 ? 6.203 29.781 31.125 1 82.69 795 SER A CA 1
ATOM 6417 C C . SER A 1 795 ? 5.938 31.062 31.922 1 82.69 795 SER A C 1
ATOM 6419 O O . SER A 1 795 ? 6.391 32.156 31.547 1 82.69 795 SER A O 1
ATOM 6421 N N . ARG A 1 796 ? 5.215 30.891 32.938 1 88.62 796 ARG A N 1
ATOM 6422 C CA . ARG A 1 796 ? 4.949 32.031 33.812 1 88.62 796 ARG A CA 1
ATOM 6423 C C . ARG A 1 796 ? 6.18 32.375 34.625 1 88.62 796 ARG A C 1
ATOM 6425 O O . ARG A 1 796 ? 7.027 31.516 34.875 1 88.62 796 ARG A O 1
ATOM 6432 N N . LEU A 1 797 ? 6.281 33.594 34.969 1 92.19 797 LEU A N 1
ATOM 6433 C CA . LEU A 1 797 ? 7.379 34.031 35.812 1 92.19 797 LEU A CA 1
ATOM 6434 C C . LEU A 1 797 ? 7.129 33.688 37.281 1 92.19 797 LEU A C 1
ATOM 6436 O O . LEU A 1 797 ? 5.988 33.469 37.688 1 92.19 797 LEU A O 1
ATOM 6440 N N . CYS A 1 798 ? 8.258 33.531 38.031 1 93.56 798 CYS A N 1
ATOM 6441 C CA . CYS A 1 798 ? 8.117 33.125 39.406 1 93.56 798 CYS A CA 1
ATOM 6442 C C . CYS A 1 798 ? 9.094 33.875 40.312 1 93.56 798 CYS A C 1
ATOM 6444 O O . CYS A 1 798 ? 10.25 34.062 39.938 1 93.56 798 CYS A O 1
ATOM 6446 N N . ILE A 1 799 ? 8.625 34.344 41.406 1 93.69 799 ILE A N 1
ATOM 6447 C CA . ILE A 1 799 ? 9.477 34.844 42.469 1 93.69 799 ILE A CA 1
ATOM 6448 C C . ILE A 1 799 ? 9.594 33.812 43.594 1 93.69 799 ILE A C 1
ATOM 6450 O O . ILE A 1 799 ? 8.586 33.375 44.125 1 93.69 799 ILE A O 1
ATOM 6454 N N . TYR A 1 800 ? 10.836 33.5 43.875 1 91.75 800 TYR A N 1
ATOM 6455 C CA . TYR A 1 800 ? 11.117 32.406 44.844 1 91.75 800 TYR A CA 1
ATOM 6456 C C . TYR A 1 800 ? 11.781 32.969 46.094 1 91.75 800 TYR A C 1
ATOM 6458 O O . TYR A 1 800 ? 12.734 33.75 46 1 91.75 800 TYR A O 1
ATOM 6466 N N . LYS A 1 801 ? 11.297 32.469 47.219 1 91.06 801 LYS A N 1
ATOM 6467 C CA . LYS A 1 801 ? 11.859 32.875 48.5 1 91.06 801 LYS A CA 1
ATOM 6468 C C . LYS A 1 801 ? 13.039 32 48.906 1 91.06 801 LYS A C 1
ATOM 6470 O O . LYS A 1 801 ? 12.922 30.781 48.969 1 91.06 801 LYS A O 1
ATOM 6475 N N . VAL A 1 802 ? 14.234 32.656 49 1 86.06 802 VAL A N 1
ATOM 6476 C CA . VAL A 1 802 ? 15.414 31.906 49.438 1 86.06 802 VAL A CA 1
ATOM 6477 C C . VAL A 1 802 ? 15.609 32.094 50.969 1 86.06 802 VAL A C 1
ATOM 6479 O O . VAL A 1 802 ? 15.445 33.188 51.469 1 86.06 802 VAL A O 1
ATOM 6482 N N . ASN A 1 803 ? 15.773 30.953 51.719 1 78 803 ASN A N 1
ATOM 6483 C CA . ASN A 1 803 ? 15.953 31 53.156 1 78 803 ASN A CA 1
ATOM 6484 C C . ASN A 1 803 ? 17.406 31.297 53.531 1 78 803 ASN A C 1
ATOM 6486 O O . ASN A 1 803 ? 18.141 30.406 53.969 1 78 803 ASN A O 1
ATOM 6490 N N . GLU A 1 804 ? 18.031 32.125 52.969 1 72.12 804 GLU A N 1
ATOM 6491 C CA . GLU A 1 804 ? 19.406 32.5 53.344 1 72.12 804 GLU A CA 1
ATOM 6492 C C . GLU A 1 804 ? 19.422 33.844 54.062 1 72.12 804 GLU A C 1
ATOM 6494 O O . GLU A 1 804 ? 18.375 34.438 54.344 1 72.12 804 GLU A O 1
ATOM 6499 N N . THR A 1 805 ? 20.656 34.344 54.375 1 70.12 805 THR A N 1
ATOM 6500 C CA . THR A 1 805 ? 20.844 35.562 55.094 1 70.12 805 THR A CA 1
ATOM 6501 C C . THR A 1 805 ? 20.188 36.75 54.406 1 70.12 805 THR A C 1
ATOM 6503 O O . THR A 1 805 ? 20.141 36.781 53.156 1 70.12 805 THR A O 1
ATOM 6506 N N . CYS A 1 806 ? 19.547 37.625 55.062 1 69.69 806 CYS A N 1
ATOM 6507 C CA . CYS A 1 806 ? 18.688 38.719 54.625 1 69.69 806 CYS A CA 1
ATOM 6508 C C . CYS A 1 806 ? 19.469 39.75 53.781 1 69.69 806 CYS A C 1
ATOM 6510 O O . CYS A 1 806 ? 18.891 40.625 53.188 1 69.69 806 CYS A O 1
ATOM 6512 N N . ASN A 1 807 ? 20.812 39.5 53.562 1 73.69 807 ASN A N 1
ATOM 6513 C CA . ASN A 1 807 ? 21.562 40.562 52.875 1 73.69 807 ASN A CA 1
ATOM 6514 C C . ASN A 1 807 ? 22.094 40.062 51.531 1 73.69 807 ASN A C 1
ATOM 6516 O O . ASN A 1 807 ? 22.875 40.75 50.875 1 73.69 807 ASN A O 1
ATOM 6520 N N . ARG A 1 808 ? 21.594 39.031 51.094 1 82.06 808 ARG A N 1
ATOM 6521 C CA . ARG A 1 808 ? 22.109 38.469 49.844 1 82.06 808 ARG A CA 1
ATOM 6522 C C . ARG A 1 808 ? 21.422 39.125 48.625 1 82.06 808 ARG A C 1
ATOM 6524 O O . ARG A 1 808 ? 20.266 39.531 48.719 1 82.06 808 ARG A O 1
ATOM 6531 N N . LEU A 1 809 ? 22.172 39.25 47.562 1 85.56 809 LEU A N 1
ATOM 6532 C CA . LEU A 1 809 ? 21.656 39.781 46.344 1 85.56 809 LEU A CA 1
ATOM 6533 C C . LEU A 1 809 ? 20.703 38.812 45.656 1 85.56 809 LEU A C 1
ATOM 6535 O O . LEU A 1 809 ? 20.828 37.594 45.844 1 85.56 809 LEU A O 1
ATOM 6539 N N . PRO A 1 810 ? 19.703 39.312 45 1 88.12 810 PRO A N 1
ATOM 6540 C CA . PRO A 1 810 ? 18.812 38.438 44.25 1 88.12 810 PRO A CA 1
ATOM 6541 C C . PRO A 1 810 ? 19.547 37.594 43.219 1 88.12 810 PRO A C 1
ATOM 6543 O O . PRO A 1 810 ? 20.547 38.062 42.656 1 88.12 810 PRO A O 1
ATOM 6546 N N . THR A 1 811 ? 19.125 36.406 43 1 85.88 811 THR A N 1
ATOM 6547 C CA . THR A 1 811 ? 19.641 35.531 41.969 1 85.88 811 THR A CA 1
ATOM 6548 C C . THR A 1 811 ? 18.531 35.094 41.031 1 85.88 811 THR A C 1
ATOM 6550 O O . THR A 1 811 ? 17.344 35.156 41.375 1 85.88 811 THR A O 1
ATOM 6553 N N . SER A 1 812 ? 18.906 34.812 39.812 1 86.38 812 SER A N 1
ATOM 6554 C CA . SER A 1 812 ? 17.891 34.406 38.844 1 86.38 812 SER A CA 1
ATOM 6555 C C . SER A 1 812 ? 18.203 33.062 38.219 1 86.38 812 SER A C 1
ATOM 6557 O O . SER A 1 812 ? 19.375 32.688 38.062 1 86.38 812 SER A O 1
ATOM 6559 N N . GLN A 1 813 ? 17.234 32.281 38.094 1 83.5 813 GLN A N 1
ATOM 6560 C CA . GLN A 1 813 ? 17.25 31.078 37.25 1 83.5 813 GLN A CA 1
ATOM 6561 C C . GLN A 1 813 ? 16.469 31.297 35.969 1 83.5 813 GLN A C 1
ATOM 6563 O O . GLN A 1 813 ? 15.297 30.938 35.875 1 83.5 813 GLN A O 1
ATOM 6568 N N . THR A 1 814 ? 17.094 31.766 34.969 1 80.88 814 THR A N 1
ATOM 6569 C CA . THR A 1 814 ? 16.5 32.312 33.75 1 80.88 814 THR A CA 1
ATOM 6570 C C . THR A 1 814 ? 15.844 31.203 32.938 1 80.88 814 THR A C 1
ATOM 6572 O O . THR A 1 814 ? 14.938 31.469 32.125 1 80.88 814 THR A O 1
ATOM 6575 N N . CYS A 1 815 ? 16.359 30 33.094 1 77.12 815 CYS A N 1
ATOM 6576 C CA . CYS A 1 815 ? 15.773 28.891 32.344 1 77.12 815 CYS A CA 1
ATOM 6577 C C . CYS A 1 815 ? 14.297 28.719 32.688 1 77.12 815 CYS A C 1
ATOM 6579 O O . CYS A 1 815 ? 13.492 28.391 31.797 1 77.12 815 CYS A O 1
ATOM 6581 N N . PHE A 1 816 ? 14.023 28.969 33.938 1 78.44 816 PHE A N 1
ATOM 6582 C CA . PHE A 1 816 ? 12.664 28.75 34.438 1 78.44 816 PHE A CA 1
ATOM 6583 C C . PHE A 1 816 ? 11.977 30.078 34.719 1 78.44 816 PHE A C 1
ATOM 6585 O O . PHE A 1 816 ? 10.898 30.109 35.312 1 78.44 816 PHE A O 1
ATOM 6592 N N . TYR A 1 817 ? 12.586 31.188 34.344 1 88.25 817 TYR A N 1
ATOM 6593 C CA . TYR A 1 817 ? 12.07 32.531 34.594 1 88.25 817 TYR A CA 1
ATOM 6594 C C . TYR A 1 817 ? 11.789 32.719 36.094 1 88.25 817 TYR A C 1
ATOM 6596 O O . TYR A 1 817 ? 10.703 33.156 36.469 1 88.25 817 TYR A O 1
ATOM 6604 N N . ARG A 1 818 ? 12.766 32.406 36.906 1 89.81 818 ARG A N 1
ATOM 6605 C CA . ARG A 1 818 ? 12.625 32.5 38.344 1 89.81 818 ARG A CA 1
ATOM 6606 C C . ARG A 1 818 ? 13.562 33.531 38.938 1 89.81 818 ARG A C 1
ATOM 6608 O O . ARG A 1 818 ? 14.75 33.562 38.594 1 89.81 818 ARG A O 1
ATOM 6615 N N . LEU A 1 819 ? 13.016 34.406 39.688 1 91.88 819 LEU A N 1
ATOM 6616 C CA . LEU A 1 819 ? 13.781 35.406 40.469 1 91.88 819 LEU A CA 1
ATOM 6617 C C . LEU A 1 819 ? 13.789 35.031 41.938 1 91.88 819 LEU A C 1
ATOM 6619 O O . LEU A 1 819 ? 12.734 34.844 42.531 1 91.88 819 LEU A O 1
ATOM 6623 N N . CYS A 1 820 ? 14.969 34.906 42.5 1 91 820 CYS A N 1
ATOM 6624 C CA . CYS A 1 820 ? 15.109 34.469 43.906 1 91 820 CYS A CA 1
ATOM 6625 C C . CYS A 1 820 ? 15.688 35.594 44.75 1 91 820 CYS A C 1
ATOM 6627 O O . CYS A 1 820 ? 16.719 36.156 44.438 1 91 820 CYS A O 1
ATOM 6629 N N . PHE A 1 821 ? 14.984 35.938 45.844 1 90.44 821 PHE A N 1
ATOM 6630 C CA . PHE A 1 821 ? 15.547 36.875 46.812 1 90.44 821 PHE A CA 1
ATOM 6631 C C . PHE A 1 821 ? 15.047 36.562 48.219 1 90.44 821 PHE A C 1
ATOM 6633 O O . PHE A 1 821 ? 13.977 35.969 48.375 1 90.44 821 PHE A O 1
ATOM 6640 N N . PRO A 1 822 ? 15.898 36.844 49.188 1 90.19 822 PRO A N 1
ATOM 6641 C CA . PRO A 1 822 ? 15.508 36.594 50.594 1 90.19 822 PRO A CA 1
ATOM 6642 C C . PRO A 1 822 ? 14.484 37.594 51.094 1 90.19 822 PRO A C 1
ATOM 6644 O O . PRO A 1 822 ? 14.195 38.594 50.438 1 90.19 822 PRO A O 1
ATOM 6647 N N . PRO A 1 823 ? 13.891 37.312 52.188 1 90.62 823 PRO A N 1
ATOM 6648 C CA . PRO A 1 823 ? 12.938 38.25 52.781 1 90.62 823 PRO A CA 1
ATOM 6649 C C . PRO A 1 823 ? 13.617 39.5 53.344 1 90.62 823 PRO A C 1
ATOM 6651 O O . PRO A 1 823 ? 13.922 39.562 54.531 1 90.62 823 PRO A O 1
ATOM 6654 N N . TYR A 1 824 ? 13.719 40.406 52.531 1 91 824 TYR A N 1
ATOM 6655 C CA . TYR A 1 824 ? 14.352 41.625 52.938 1 91 824 TYR A CA 1
ATOM 6656 C C . TYR A 1 824 ? 13.57 42.312 54.094 1 91 824 TYR A C 1
ATOM 6658 O O . TYR A 1 824 ? 12.344 42.188 54.156 1 91 824 TYR A O 1
ATOM 6666 N N . GLN A 1 825 ? 14.242 43.125 54.844 1 88.31 825 GLN A N 1
ATOM 6667 C CA . GLN A 1 825 ? 13.648 43.656 56.062 1 88.31 825 GLN A CA 1
ATOM 6668 C C . GLN A 1 825 ? 12.93 44.969 55.812 1 88.31 825 GLN A C 1
ATOM 6670 O O . GLN A 1 825 ? 12.062 45.375 56.594 1 88.31 825 GLN A O 1
ATOM 6675 N N . SER A 1 826 ? 13.406 45.656 54.781 1 90.62 826 SER A N 1
ATOM 6676 C CA . SER A 1 826 ? 12.781 46.969 54.531 1 90.62 826 SER A CA 1
ATOM 6677 C C . SER A 1 826 ? 12.75 47.25 53.031 1 90.62 826 SER A C 1
ATOM 6679 O O . SER A 1 826 ? 13.445 46.625 52.25 1 90.62 826 SER A O 1
ATOM 6681 N N . LEU A 1 827 ? 11.977 48.25 52.688 1 92.81 827 LEU A N 1
ATOM 6682 C CA . LEU A 1 827 ? 11.844 48.719 51.312 1 92.81 827 LEU A CA 1
ATOM 6683 C C . LEU A 1 827 ? 13.164 49.281 50.812 1 92.81 827 LEU A C 1
ATOM 6685 O O . LEU A 1 827 ? 13.523 49.094 49.625 1 92.81 827 LEU A O 1
ATOM 6689 N N . GLU A 1 828 ? 13.93 49.938 51.656 1 91.44 828 GLU A N 1
ATOM 6690 C CA . GLU A 1 828 ? 15.195 50.562 51.281 1 91.44 828 GLU A CA 1
ATOM 6691 C C . GLU A 1 828 ? 16.234 49.5 50.875 1 91.44 828 GLU A C 1
ATOM 6693 O O . GLU A 1 828 ? 16.969 49.688 49.906 1 91.44 828 GLU A O 1
ATOM 6698 N N . VAL A 1 829 ? 16.188 48.438 51.625 1 91.12 829 VAL A N 1
ATOM 6699 C CA . VAL A 1 829 ? 17.125 47.375 51.312 1 91.12 829 VAL A CA 1
ATOM 6700 C C . VAL A 1 829 ? 16.766 46.719 49.969 1 91.12 829 VAL A C 1
ATOM 6702 O O . VAL A 1 829 ? 17.641 46.406 49.188 1 91.12 829 VAL A O 1
ATOM 6705 N N . MET A 1 830 ? 15.523 46.5 49.719 1 91.38 830 MET A N 1
ATOM 6706 C CA . MET A 1 830 ? 15.055 45.938 48.469 1 91.38 830 MET A CA 1
ATOM 6707 C C . MET A 1 830 ? 15.43 46.812 47.281 1 91.38 830 MET A C 1
ATOM 6709 O O . MET A 1 830 ? 15.938 46.344 46.281 1 91.38 830 MET A O 1
ATOM 6713 N N . GLN A 1 831 ? 15.172 48.062 47.438 1 92.25 831 GLN A N 1
ATOM 6714 C CA . GLN A 1 831 ? 15.492 49.031 46.375 1 92.25 831 GLN A CA 1
ATOM 6715 C C . GLN A 1 831 ? 17 49.031 46.094 1 92.25 831 GLN A C 1
ATOM 6717 O O . GLN A 1 831 ? 17.406 49.125 44.938 1 92.25 831 GLN A O 1
ATOM 6722 N N . ASP A 1 832 ? 17.719 48.969 47.125 1 89.75 832 ASP A N 1
ATOM 6723 C CA . ASP A 1 832 ? 19.172 49 47 1 89.75 832 ASP A CA 1
ATOM 6724 C C . ASP A 1 832 ? 19.672 47.75 46.281 1 89.75 832 ASP A C 1
ATOM 6726 O O . ASP A 1 832 ? 20.516 47.812 45.406 1 89.75 832 ASP A O 1
ATOM 6730 N N . ARG A 1 833 ? 19.188 46.656 46.688 1 89.38 833 ARG A N 1
ATOM 6731 C CA . ARG A 1 833 ? 19.641 45.375 46.125 1 89.38 833 ARG A CA 1
ATOM 6732 C C . ARG A 1 833 ? 19.203 45.25 44.656 1 89.38 833 ARG A C 1
ATOM 6734 O O . ARG A 1 833 ? 19.984 44.781 43.812 1 89.38 833 ARG A O 1
ATOM 6741 N N . LEU A 1 834 ? 18.016 45.625 44.312 1 90.19 834 LEU A N 1
ATOM 6742 C CA . LEU A 1 834 ? 17.531 45.562 42.969 1 90.19 834 LEU A CA 1
ATOM 6743 C C . LEU A 1 834 ? 18.25 46.562 42.062 1 90.19 834 LEU A C 1
ATOM 6745 O O . LEU A 1 834 ? 18.453 46.312 40.875 1 90.19 834 LEU A O 1
ATOM 6749 N N . SER A 1 835 ? 18.547 47.688 42.594 1 88.56 835 SER A N 1
ATOM 6750 C CA . SER A 1 835 ? 19.297 48.688 41.844 1 88.56 835 SER A CA 1
ATOM 6751 C C . SER A 1 835 ? 20.688 48.188 41.469 1 88.56 835 SER A C 1
ATOM 6753 O O . SER A 1 835 ? 21.203 48.5 40.406 1 88.56 835 SER A O 1
ATOM 6755 N N . LEU A 1 836 ? 21.25 47.406 42.312 1 86.25 836 LEU A N 1
ATOM 6756 C CA . LEU A 1 836 ? 22.578 46.844 42.062 1 86.25 836 LEU A CA 1
ATOM 6757 C C . LEU A 1 836 ? 22.516 45.812 40.938 1 86.25 836 LEU A C 1
ATOM 6759 O O . LEU A 1 836 ? 23.406 45.75 40.094 1 86.25 836 LEU A O 1
ATOM 6763 N N . VAL A 1 837 ? 21.453 45.125 40.938 1 84.88 837 VAL A N 1
ATOM 6764 C CA . VAL A 1 837 ? 21.344 44.062 39.938 1 84.88 837 VAL A CA 1
ATOM 6765 C C . VAL A 1 837 ? 20.953 44.656 38.562 1 84.88 837 VAL A C 1
ATOM 6767 O O . VAL A 1 837 ? 21.234 44.062 37.531 1 84.88 837 VAL A O 1
ATOM 6770 N N . THR A 1 838 ? 20.344 45.781 38.531 1 84.69 838 THR A N 1
ATOM 6771 C CA . THR A 1 838 ? 19.891 46.375 37.281 1 84.69 838 THR A CA 1
ATOM 6772 C C . THR A 1 838 ? 20.984 47.281 36.688 1 84.69 838 THR A C 1
ATOM 6774 O O . THR A 1 838 ? 20.766 47.906 35.656 1 84.69 838 THR A O 1
ATOM 6777 N N . GLN A 1 839 ? 22.094 47.312 37.375 1 76.25 839 GLN A N 1
ATOM 6778 C CA . GLN A 1 839 ? 23.219 48 36.75 1 76.25 839 GLN A CA 1
ATOM 6779 C C . GLN A 1 839 ? 23.812 47.188 35.625 1 76.25 839 GLN A C 1
ATOM 6781 O O . GLN A 1 839 ? 23.812 45.969 35.656 1 76.25 839 GLN A O 1
ATOM 6786 N N . GLU A 1 840 ? 23.984 47.688 34.406 1 60.22 840 GLU A N 1
ATOM 6787 C CA . GLU A 1 840 ? 24.281 47.094 33.125 1 60.22 840 GLU A CA 1
ATOM 6788 C C . GLU A 1 840 ? 25.359 46 33.25 1 60.22 840 GLU A C 1
ATOM 6790 O O . GLU A 1 840 ? 25.25 44.969 32.625 1 60.22 840 GLU A O 1
ATOM 6795 N N . HIS A 1 841 ? 26.391 46.188 34.062 1 54.56 841 HIS A N 1
ATOM 6796 C CA . HIS A 1 841 ? 27.516 45.25 34.125 1 54.56 841 HIS A CA 1
ATOM 6797 C C . HIS A 1 841 ? 27.156 43.969 34.875 1 54.56 841 HIS A C 1
ATOM 6799 O O . HIS A 1 841 ? 27.703 42.906 34.625 1 54.56 841 HIS A O 1
ATOM 6805 N N . VAL A 1 842 ? 26.234 43.969 35.812 1 53.09 842 VAL A N 1
ATOM 6806 C CA . VAL A 1 842 ? 25.891 42.812 36.625 1 53.09 842 VAL A CA 1
ATOM 6807 C C . VAL A 1 842 ? 24.812 41.969 35.938 1 53.09 842 VAL A C 1
ATOM 6809 O O . VAL A 1 842 ? 24.859 40.75 35.969 1 53.09 842 VAL A O 1
ATOM 6812 N N . ALA A 1 843 ? 23.938 42.5 35.281 1 51.56 843 ALA A N 1
ATOM 6813 C CA . ALA A 1 843 ? 22.797 41.844 34.656 1 51.56 843 ALA A CA 1
ATOM 6814 C C . ALA A 1 843 ? 23.25 40.906 33.531 1 51.56 843 ALA A C 1
ATOM 6816 O O . ALA A 1 843 ? 22.594 39.906 33.25 1 51.56 843 ALA A O 1
ATOM 6817 N N . CYS A 1 844 ? 24.328 41.125 32.875 1 52.91 844 CYS A N 1
ATOM 6818 C CA . CYS A 1 844 ? 24.75 40.375 31.688 1 52.91 844 CYS A CA 1
ATOM 6819 C C . CYS A 1 844 ? 25.641 39.219 32.062 1 52.91 844 CYS A C 1
ATOM 6821 O O . CYS A 1 844 ? 26 38.406 31.203 1 52.91 844 CYS A O 1
ATOM 6823 N N . SER A 1 845 ? 26.156 39.031 33.344 1 51.16 845 SER A N 1
ATOM 6824 C CA . SER A 1 845 ? 27.094 37.969 33.656 1 51.16 845 SER A CA 1
ATOM 6825 C C . SER A 1 845 ? 26.438 36.875 34.5 1 51.16 845 SER A C 1
ATOM 6827 O O . SER A 1 845 ? 25.703 37.156 35.438 1 51.16 845 SER A O 1
ATOM 6829 N N . PHE A 1 846 ? 26.172 35.625 33.969 1 52 846 PHE A N 1
ATOM 6830 C CA . PHE A 1 846 ? 25.641 34.469 34.688 1 52 846 PHE A CA 1
ATOM 6831 C C . PHE A 1 846 ? 26.5 34.156 35.906 1 52 846 PHE A C 1
ATOM 6833 O O . PHE A 1 846 ? 26.156 33.281 36.688 1 52 846 PHE A O 1
ATOM 6840 N N . GLY A 1 847 ? 27.781 34.625 36.125 1 42.03 847 GLY A N 1
ATOM 6841 C CA . GLY A 1 847 ? 28.672 34.188 37.188 1 42.03 847 GLY A CA 1
ATOM 6842 C C . GLY A 1 847 ? 28.156 34.469 38.594 1 42.03 847 GLY A C 1
ATOM 6843 O O . GLY A 1 847 ? 28.641 33.906 39.562 1 42.03 847 GLY A O 1
ATOM 6844 N N . THR A 1 848 ? 27.75 35.625 38.844 1 39.03 848 THR A N 1
ATOM 6845 C CA . THR A 1 848 ? 27.469 35.938 40.25 1 39.03 848 THR A CA 1
ATOM 6846 C C . THR A 1 848 ? 26.156 35.281 40.688 1 39.03 848 THR A C 1
ATOM 6848 O O . THR A 1 848 ? 25.625 35.594 41.75 1 39.03 848 THR A O 1
ATOM 6851 N N . ALA A 1 849 ? 25.594 34.625 39.812 1 33.59 849 ALA A N 1
ATOM 6852 C CA . ALA A 1 849 ? 24.438 33.906 40.344 1 33.59 849 ALA A CA 1
ATOM 6853 C C . ALA A 1 849 ? 24.859 32.75 41.219 1 33.59 849 ALA A C 1
ATOM 6855 O O . ALA A 1 849 ? 25.781 32 40.844 1 33.59 849 ALA A O 1
ATOM 6856 N N . MET B 1 1 ? -60 2.016 18.047 1 14.1 1 MET B N 1
ATOM 6857 C CA . MET B 1 1 ? -59.375 2.301 19.312 1 14.1 1 MET B CA 1
ATOM 6858 C C . MET B 1 1 ? -57.844 2.342 19.156 1 14.1 1 MET B C 1
ATOM 6860 O O . MET B 1 1 ? -57.312 1.91 18.125 1 14.1 1 MET B O 1
ATOM 6864 N N . SER B 1 2 ? -56.938 2.025 20.453 1 15.72 2 SER B N 1
ATOM 6865 C CA . SER B 1 2 ? -56.125 2.398 21.609 1 15.72 2 SER B CA 1
ATOM 6866 C C . SER B 1 2 ? -54.688 1.941 21.453 1 15.72 2 SER B C 1
ATOM 6868 O O . SER B 1 2 ? -54.406 0.792 21.078 1 15.72 2 SER B O 1
ATOM 6870 N N . LEU B 1 3 ? -53.562 2.934 21.203 1 17.67 3 LEU B N 1
ATOM 6871 C CA . LEU B 1 3 ? -52.156 3.365 21.094 1 17.67 3 LEU B CA 1
ATOM 6872 C C . LEU B 1 3 ? -51.312 2.719 22.188 1 17.67 3 LEU B C 1
ATOM 6874 O O . LEU B 1 3 ? -50.188 2.254 21.922 1 17.67 3 LEU B O 1
ATOM 6878 N N . ILE B 1 4 ? -51.438 3.105 23.516 1 15.58 4 ILE B N 1
ATOM 6879 C CA . ILE B 1 4 ? -50.594 3.527 24.609 1 15.58 4 ILE B CA 1
ATOM 6880 C C . ILE B 1 4 ? -50.062 2.301 25.359 1 15.58 4 ILE B C 1
ATOM 6882 O O . ILE B 1 4 ? -49.031 2.352 26 1 15.58 4 ILE B O 1
ATOM 6886 N N . ASP B 1 5 ? -50.844 1.388 25.703 1 15.26 5 ASP B N 1
ATOM 6887 C CA . ASP B 1 5 ? -50.656 0.961 27.094 1 15.26 5 ASP B CA 1
ATOM 6888 C C . ASP B 1 5 ? -49.312 0.281 27.297 1 15.26 5 ASP B C 1
ATOM 6890 O O . ASP B 1 5 ? -48.5 0.748 28.078 1 15.26 5 ASP B O 1
ATOM 6894 N N . SER B 1 6 ? -49.156 -0.996 27.906 1 16.45 6 SER B N 1
ATOM 6895 C CA . SER B 1 6 ? -48.75 -1.555 29.203 1 16.45 6 SER B CA 1
ATOM 6896 C C . SER B 1 6 ? -47.312 -2.047 29.156 1 16.45 6 SER B C 1
ATOM 6898 O O . SER B 1 6 ? -46.875 -2.584 28.141 1 16.45 6 SER B O 1
ATOM 6900 N N . CYS B 1 7 ? -46.219 -1.505 30.188 1 16.39 7 CYS B N 1
ATOM 6901 C CA . CYS B 1 7 ? -45.062 -1.48 31.078 1 16.39 7 CYS B CA 1
ATOM 6902 C C . CYS B 1 7 ? -44.844 -2.852 31.703 1 16.39 7 CYS B C 1
ATOM 6904 O O . CYS B 1 7 ? -45.281 -3.119 32.812 1 16.39 7 CYS B O 1
ATOM 6906 N N . LYS B 1 8 ? -45 -3.898 31.078 1 16.59 8 LYS B N 1
ATOM 6907 C CA . LYS B 1 8 ? -45.188 -5.133 31.844 1 16.59 8 LYS B CA 1
ATOM 6908 C C . LYS B 1 8 ? -44 -5.348 32.812 1 16.59 8 LYS B C 1
ATOM 6910 O O . LYS B 1 8 ? -42.938 -4.777 32.625 1 16.59 8 LYS B O 1
ATOM 6915 N N . HIS B 1 9 ? -43.688 -6.672 33.25 1 15.55 9 HIS B N 1
ATOM 6916 C CA . HIS B 1 9 ? -43.406 -7.445 34.438 1 15.55 9 HIS B CA 1
ATOM 6917 C C . HIS B 1 9 ? -41.906 -7.309 34.812 1 15.55 9 HIS B C 1
ATOM 6919 O O . HIS B 1 9 ? -41.062 -7.094 33.969 1 15.55 9 HIS B O 1
ATOM 6925 N N . LYS B 1 10 ? -41.469 -7.27 36.344 1 15.93 10 LYS B N 1
ATOM 6926 C CA . LYS B 1 10 ? -40.812 -7.273 37.625 1 15.93 10 LYS B CA 1
ATOM 6927 C C . LYS B 1 10 ? -39.781 -8.398 37.719 1 15.93 10 LYS B C 1
ATOM 6929 O O . LYS B 1 10 ? -39.969 -9.461 37.125 1 15.93 10 LYS B O 1
ATOM 6934 N N . LEU B 1 11 ? -38.625 -8.141 38.531 1 14.96 11 LEU B N 1
ATOM 6935 C CA . LEU B 1 11 ? -37.469 -8.578 39.344 1 14.96 11 LEU B CA 1
ATOM 6936 C C . LEU B 1 11 ? -37.906 -9.648 40.344 1 14.96 11 LEU B C 1
ATOM 6938 O O . LEU B 1 11 ? -38 -9.391 41.531 1 14.96 11 LEU B O 1
ATOM 6942 N N . ASP B 1 12 ? -38.844 -10.406 40.219 1 14.98 12 ASP B N 1
ATOM 6943 C CA . ASP B 1 12 ? -39.25 -11.172 41.406 1 14.98 12 ASP B CA 1
ATOM 6944 C C . ASP B 1 12 ? -38.094 -12.031 41.906 1 14.98 12 ASP B C 1
ATOM 6946 O O . ASP B 1 12 ? -37.812 -12.016 43.125 1 14.98 12 ASP B O 1
ATOM 6950 N N . ALA B 1 13 ? -37.906 -13.359 41.656 1 14.61 13 ALA B N 1
ATOM 6951 C CA . ALA B 1 13 ? -38.062 -14.516 42.531 1 14.61 13 ALA B CA 1
ATOM 6952 C C . ALA B 1 13 ? -36.75 -14.891 43.188 1 14.61 13 ALA B C 1
ATOM 6954 O O . ALA B 1 13 ? -35.75 -15.148 42.5 1 14.61 13 ALA B O 1
ATOM 6955 N N . TYR B 1 14 ? -36.438 -14.648 44.625 1 14.77 14 TYR B N 1
ATOM 6956 C CA . TYR B 1 14 ? -35.75 -15.047 45.844 1 14.77 14 TYR B CA 1
ATOM 6957 C C . TYR B 1 14 ? -35.875 -16.547 46.094 1 14.77 14 TYR B C 1
ATOM 6959 O O . TYR B 1 14 ? -35.531 -17.047 47.156 1 14.77 14 TYR B O 1
ATOM 6967 N N . THR B 1 15 ? -36.125 -17.422 45.406 1 14.93 15 THR B N 1
ATOM 6968 C CA . THR B 1 15 ? -36.719 -18.562 46.094 1 14.93 15 THR B CA 1
ATOM 6969 C C . THR B 1 15 ? -35.719 -19.203 47.062 1 14.93 15 THR B C 1
ATOM 6971 O O . THR B 1 15 ? -34.531 -18.953 46.969 1 14.93 15 THR B O 1
ATOM 6974 N N . ARG B 1 16 ? -35.562 -20.672 47.219 1 14.69 16 ARG B N 1
ATOM 6975 C CA . ARG B 1 16 ? -35.938 -21.766 48.125 1 14.69 16 ARG B CA 1
ATOM 6976 C C . ARG B 1 16 ? -34.719 -22.266 48.906 1 14.69 16 ARG B C 1
ATOM 6978 O O . ARG B 1 16 ? -33.625 -22.359 48.375 1 14.69 16 ARG B O 1
ATOM 6985 N N . VAL B 1 17 ? -34.844 -22.5 50.281 1 14.81 17 VAL B N 1
ATOM 6986 C CA . VAL B 1 17 ? -34.344 -22.875 51.625 1 14.81 17 VAL B CA 1
ATOM 6987 C C . VAL B 1 17 ? -33.969 -24.359 51.625 1 14.81 17 VAL B C 1
ATOM 6989 O O . VAL B 1 17 ? -33.125 -24.781 52.406 1 14.81 17 VAL B O 1
ATOM 6992 N N . ASP B 1 18 ? -34.406 -25.359 51.031 1 14.39 18 ASP B N 1
ATOM 6993 C CA . ASP B 1 18 ? -34.781 -26.438 51.938 1 14.39 18 ASP B CA 1
ATOM 6994 C C . ASP B 1 18 ? -33.562 -27.188 52.438 1 14.39 18 ASP B C 1
ATOM 6996 O O . ASP B 1 18 ? -33.406 -27.406 53.625 1 14.39 18 ASP B O 1
ATOM 7000 N N . ASP B 1 19 ? -33.188 -28.5 52.031 1 14.69 19 ASP B N 1
ATOM 7001 C CA . ASP B 1 19 ? -33.469 -29.703 52.781 1 14.69 19 ASP B CA 1
ATOM 7002 C C . ASP B 1 19 ? -32.281 -30.125 53.625 1 14.69 19 ASP B C 1
ATOM 7004 O O . ASP B 1 19 ? -31.156 -29.688 53.375 1 14.69 19 ASP B O 1
ATOM 7008 N N . GLY B 1 20 ? -32.156 -31.453 54 1 14.46 20 GLY B N 1
ATOM 7009 C CA . GLY B 1 20 ? -32.125 -32.312 55.156 1 14.46 20 GLY B CA 1
ATOM 7010 C C . GLY B 1 20 ? -30.719 -32.781 55.531 1 14.46 20 GLY B C 1
ATOM 7011 O O . GLY B 1 20 ? -30.25 -32.562 56.656 1 14.46 20 GLY B O 1
ATOM 7012 N N . VAL B 1 21 ? -30.141 -34 55.062 1 14.22 21 VAL B N 1
ATOM 7013 C CA . VAL B 1 21 ? -29.984 -35.188 55.906 1 14.22 21 VAL B CA 1
ATOM 7014 C C . VAL B 1 21 ? -28.531 -35.25 56.406 1 14.22 21 VAL B C 1
ATOM 7016 O O . VAL B 1 21 ? -27.625 -34.656 55.812 1 14.22 21 VAL B O 1
ATOM 7019 N N . SER B 1 22 ? -27.984 -36.531 56.906 1 14.12 22 SER B N 1
ATOM 7020 C CA . SER B 1 22 ? -27.531 -37.094 58.188 1 14.12 22 SER B CA 1
ATOM 7021 C C . SER B 1 22 ? -26.016 -37.25 58.219 1 14.12 22 SER B C 1
ATOM 7023 O O . SER B 1 22 ? -25.359 -36.75 59.125 1 14.12 22 SER B O 1
ATOM 7025 N N . SER B 1 23 ? -25.297 -38.531 57.969 1 13.9 23 SER B N 1
ATOM 7026 C CA . SER B 1 23 ? -24.828 -39.438 59.031 1 13.9 23 SER B CA 1
ATOM 7027 C C . SER B 1 23 ? -23.312 -39.375 59.188 1 13.9 23 SER B C 1
ATOM 7029 O O . SER B 1 23 ? -22.625 -38.781 58.344 1 13.9 23 SER B O 1
ATOM 7031 N N . SER B 1 24 ? -22.438 -40.625 59.156 1 14.05 24 SER B N 1
ATOM 7032 C CA . SER B 1 24 ? -21.766 -41.375 60.188 1 14.05 24 SER B CA 1
ATOM 7033 C C . SER B 1 24 ? -20.25 -41.219 60.125 1 14.05 24 SER B C 1
ATOM 7035 O O . SER B 1 24 ? -19.734 -40.562 59.219 1 14.05 24 SER B O 1
ATOM 7037 N N . SER B 1 25 ? -19.281 -42.438 60.094 1 13.89 25 SER B N 1
ATOM 7038 C CA . SER B 1 25 ? -18.5 -43.094 61.125 1 13.89 25 SER B CA 1
ATOM 7039 C C . SER B 1 25 ? -17.016 -42.969 60.844 1 13.89 25 SER B C 1
ATOM 7041 O O . SER B 1 25 ? -16.203 -42.812 61.781 1 13.89 25 SER B O 1
ATOM 7043 N N . ALA B 1 26 ? -16.328 -43.344 59.719 1 13.91 26 ALA B N 1
ATOM 7044 C CA . ALA B 1 26 ? -15.43 -44.5 59.875 1 13.91 26 ALA B CA 1
ATOM 7045 C C . ALA B 1 26 ? -14.102 -44.062 60.469 1 13.91 26 ALA B C 1
ATOM 7047 O O . ALA B 1 26 ? -13.727 -42.875 60.406 1 13.91 26 ALA B O 1
ATOM 7048 N N . VAL B 1 27 ? -12.891 -44.906 60.188 1 13.93 27 VAL B N 1
ATOM 7049 C CA . VAL B 1 27 ? -12.031 -45.844 60.906 1 13.93 27 VAL B CA 1
ATOM 7050 C C . VAL B 1 27 ? -10.633 -45.25 61.062 1 13.93 27 VAL B C 1
ATOM 7052 O O . VAL B 1 27 ? -10.227 -44.375 60.281 1 13.93 27 VAL B O 1
ATOM 7055 N N . THR B 1 28 ? -9.594 -45.938 61.781 1 14.33 28 THR B N 1
ATOM 7056 C CA . THR B 1 28 ? -8.719 -45.938 62.938 1 14.33 28 THR B CA 1
ATOM 7057 C C . THR B 1 28 ? -7.258 -45.781 62.531 1 14.33 28 THR B C 1
ATOM 7059 O O . THR B 1 28 ? -6.508 -45 63.125 1 14.33 28 THR B O 1
ATOM 7062 N N . MET B 1 29 ? -6.461 -46.719 61.75 1 13.88 29 MET B N 1
ATOM 7063 C CA . MET B 1 29 ? -5.461 -47.562 62.438 1 13.88 29 MET B CA 1
ATOM 7064 C C . MET B 1 29 ? -4.07 -46.938 62.281 1 13.88 29 MET B C 1
ATOM 7066 O O . MET B 1 29 ? -3.668 -46.562 61.188 1 13.88 29 MET B O 1
ATOM 7070 N N . ARG B 1 30 ? -3.105 -46.875 63.375 1 14.75 30 ARG B N 1
ATOM 7071 C CA . ARG B 1 30 ? -1.964 -46.281 64.062 1 14.75 30 ARG B CA 1
ATOM 7072 C C . ARG B 1 30 ? -0.679 -47.062 63.75 1 14.75 30 ARG B C 1
ATOM 7074 O O . ARG B 1 30 ? 0.385 -46.719 64.25 1 14.75 30 ARG B O 1
ATOM 7081 N N . SER B 1 31 ? -0.489 -48.031 63.031 1 13.98 31 SER B N 1
ATOM 7082 C CA . SER B 1 31 ? 0.481 -48.906 63.656 1 13.98 31 SER B CA 1
ATOM 7083 C C . SER B 1 31 ? 1.873 -48.281 63.688 1 13.98 31 SER B C 1
ATOM 7085 O O . SER B 1 31 ? 2.133 -47.312 62.938 1 13.98 31 SER B O 1
ATOM 7087 N N . ASP B 1 32 ? 3.062 -49.062 63.5 1 14.61 32 ASP B N 1
ATOM 7088 C CA . ASP B 1 32 ? 4.109 -49.594 64.375 1 14.61 32 ASP B CA 1
ATOM 7089 C C . ASP B 1 32 ? 5.43 -48.875 64.125 1 14.61 32 ASP B C 1
ATOM 7091 O O . ASP B 1 32 ? 5.566 -48.094 63.219 1 14.61 32 ASP B O 1
ATOM 7095 N N . VAL B 1 33 ? 6.734 -49.562 63.812 1 14.87 33 VAL B N 1
ATOM 7096 C CA . VAL B 1 33 ? 7.816 -50.062 64.688 1 14.87 33 VAL B CA 1
ATOM 7097 C C . VAL B 1 33 ? 9.078 -49.25 64.438 1 14.87 33 VAL B C 1
ATOM 7099 O O . VAL B 1 33 ? 9.727 -48.781 65.375 1 14.87 33 VAL B O 1
ATOM 7102 N N . ILE B 1 34 ? 9.891 -49.344 63.281 1 15.18 34 ILE B N 1
ATOM 7103 C CA . ILE B 1 34 ? 11.203 -49.938 63.5 1 15.18 34 ILE B CA 1
ATOM 7104 C C . ILE B 1 34 ? 12.18 -48.875 63.969 1 15.18 34 ILE B C 1
ATOM 7106 O O . ILE B 1 34 ? 12.031 -47.688 63.656 1 15.18 34 ILE B O 1
ATOM 7110 N N . ASN B 1 35 ? 13.453 -49.25 64.375 1 15.02 35 ASN B N 1
ATOM 7111 C CA . ASN B 1 35 ? 14.523 -49.25 65.375 1 15.02 35 ASN B CA 1
ATOM 7112 C C . ASN B 1 35 ? 15.492 -48.094 65.125 1 15.02 35 ASN B C 1
ATOM 7114 O O . ASN B 1 35 ? 15.125 -47.094 64.562 1 15.02 35 ASN B O 1
ATOM 7118 N N . SER B 1 36 ? 16.906 -48.375 64.938 1 15.66 36 SER B N 1
ATOM 7119 C CA . SER B 1 36 ? 17.984 -48.25 65.875 1 15.66 36 SER B CA 1
ATOM 7120 C C . SER B 1 36 ? 18.75 -46.938 65.688 1 15.66 36 SER B C 1
ATOM 7122 O O . SER B 1 36 ? 18.953 -46.219 66.688 1 15.66 36 SER B O 1
ATOM 7124 N N . VAL B 1 37 ? 19.906 -47 64.938 1 16.55 37 VAL B N 1
ATOM 7125 C CA . VAL B 1 37 ? 21.234 -46.781 65.5 1 16.55 37 VAL B CA 1
ATOM 7126 C C . VAL B 1 37 ? 21.484 -45.281 65.625 1 16.55 37 VAL B C 1
ATOM 7128 O O . VAL B 1 37 ? 20.797 -44.469 65.062 1 16.55 37 VAL B O 1
ATOM 7131 N N . SER B 1 38 ? 22.938 -44.844 65.688 1 16.41 38 SER B N 1
ATOM 7132 C CA . SER B 1 38 ? 23.844 -44.25 66.625 1 16.41 38 SER B CA 1
ATOM 7133 C C . SER B 1 38 ? 23.891 -42.719 66.5 1 16.41 38 SER B C 1
ATOM 7135 O O . SER B 1 38 ? 23.734 -42 67.438 1 16.41 38 SER B O 1
ATOM 7137 N N . GLY B 1 39 ? 24.719 -42.344 65.5 1 17.77 39 GLY B N 1
ATOM 7138 C CA . GLY B 1 39 ? 25.891 -41.5 65.625 1 17.77 39 GLY B CA 1
ATOM 7139 C C . GLY B 1 39 ? 25.531 -40.031 65.75 1 17.77 39 GLY B C 1
ATOM 7140 O O . GLY B 1 39 ? 24.438 -39.594 65.312 1 17.77 39 GLY B O 1
ATOM 7141 N N . ALA B 1 40 ? 26.297 -39.25 66.5 1 16.7 40 ALA B N 1
ATOM 7142 C CA . ALA B 1 40 ? 25.766 -38.188 67.312 1 16.7 40 ALA B CA 1
ATOM 7143 C C . ALA B 1 40 ? 25.156 -37.094 66.5 1 16.7 40 ALA B C 1
ATOM 7145 O O . ALA B 1 40 ? 24.031 -36.656 66.75 1 16.7 40 ALA B O 1
ATOM 7146 N N . ARG B 1 41 ? 26.203 -36.375 65.875 1 16.64 41 ARG B N 1
ATOM 7147 C CA . ARG B 1 41 ? 26.438 -34.969 66.312 1 16.64 41 ARG B CA 1
ATOM 7148 C C . ARG B 1 41 ? 25.359 -34.062 65.75 1 16.64 41 ARG B C 1
ATOM 7150 O O . ARG B 1 41 ? 24.75 -33.281 66.5 1 16.64 41 ARG B O 1
ATOM 7157 N N . SER B 1 42 ? 25.953 -33.469 64.625 1 16.83 42 SER B N 1
ATOM 7158 C CA . SER B 1 42 ? 26.047 -32.094 64.125 1 16.83 42 SER B CA 1
ATOM 7159 C C . SER B 1 42 ? 24.719 -31.625 63.531 1 16.83 42 SER B C 1
ATOM 7161 O O . SER B 1 42 ? 24.344 -32.031 62.406 1 16.83 42 SER B O 1
ATOM 7163 N N . ALA B 1 43 ? 23.812 -31.484 64.25 1 18.56 43 ALA B N 1
ATOM 7164 C CA . ALA B 1 43 ? 22.391 -31.672 64 1 18.56 43 ALA B CA 1
ATOM 7165 C C . ALA B 1 43 ? 21.781 -30.484 63.281 1 18.56 43 ALA B C 1
ATOM 7167 O O . ALA B 1 43 ? 20.672 -30.047 63.594 1 18.56 43 ALA B O 1
ATOM 7168 N N . ALA B 1 44 ? 22.734 -29.641 62.688 1 18.08 44 ALA B N 1
ATOM 7169 C CA . ALA B 1 44 ? 22.312 -28.25 62.531 1 18.08 44 ALA B CA 1
ATOM 7170 C C . ALA B 1 44 ? 21 -28.156 61.75 1 18.08 44 ALA B C 1
ATOM 7172 O O . ALA B 1 44 ? 20.844 -28.797 60.719 1 18.08 44 ALA B O 1
ATOM 7173 N N . CYS B 1 45 ? 19.953 -27.734 62.375 1 18.11 45 CYS B N 1
ATOM 7174 C CA . CYS B 1 45 ? 18.5 -27.734 62.156 1 18.11 45 CYS B CA 1
ATOM 7175 C C . CYS B 1 45 ? 18.156 -26.938 60.906 1 18.11 45 CYS B C 1
ATOM 7177 O O . CYS B 1 45 ? 18.344 -25.719 60.875 1 18.11 45 CYS B O 1
ATOM 7179 N N . SER B 1 46 ? 18.625 -27.516 59.75 1 20.05 46 SER B N 1
ATOM 7180 C CA . SER B 1 46 ? 18.312 -26.812 58.531 1 20.05 46 SER B CA 1
ATOM 7181 C C . SER B 1 46 ? 16.859 -26.359 58.469 1 20.05 46 SER B C 1
ATOM 7183 O O . SER B 1 46 ? 15.961 -27.172 58.281 1 20.05 46 SER B O 1
ATOM 7185 N N . ALA B 1 47 ? 16.453 -25.516 59.438 1 21.94 47 ALA B N 1
ATOM 7186 C CA . ALA B 1 47 ? 15.133 -24.906 59.531 1 21.94 47 ALA B CA 1
ATOM 7187 C C . ALA B 1 47 ? 14.641 -24.453 58.156 1 21.94 47 ALA B C 1
ATOM 7189 O O . ALA B 1 47 ? 15.219 -23.547 57.562 1 21.94 47 ALA B O 1
ATOM 7190 N N . GLU B 1 48 ? 14.383 -25.359 57.344 1 23.05 48 GLU B N 1
ATOM 7191 C CA . GLU B 1 48 ? 13.719 -25.062 56.062 1 23.05 48 GLU B CA 1
ATOM 7192 C C . GLU B 1 48 ? 12.539 -24.109 56.25 1 23.05 48 GLU B C 1
ATOM 7194 O O . GLU B 1 48 ? 11.539 -24.484 56.875 1 23.05 48 GLU B O 1
ATOM 7199 N N . SER B 1 49 ? 12.797 -22.906 56.844 1 25.78 49 SER B N 1
ATOM 7200 C CA . SER B 1 49 ? 11.734 -21.922 57.062 1 25.78 49 SER B CA 1
ATOM 7201 C C . SER B 1 49 ? 10.719 -21.953 55.906 1 25.78 49 SER B C 1
ATOM 7203 O O . SER B 1 49 ? 11.086 -21.891 54.75 1 25.78 49 SER B O 1
ATOM 7205 N N . SER B 1 50 ? 9.805 -22.844 56.031 1 27.56 50 SER B N 1
ATOM 7206 C CA . SER B 1 50 ? 8.602 -22.859 55.219 1 27.56 50 SER B CA 1
ATOM 7207 C C . SER B 1 50 ? 8.086 -21.453 54.969 1 27.56 50 SER B C 1
ATOM 7209 O O . SER B 1 50 ? 7.516 -20.828 55.875 1 27.56 50 SER B O 1
ATOM 7211 N N . LYS B 1 51 ? 8.945 -20.656 54.5 1 32.81 51 LYS B N 1
ATOM 7212 C CA . LYS B 1 51 ? 8.43 -19.359 54.094 1 32.81 51 LYS B CA 1
ATOM 7213 C C . LYS B 1 51 ? 7.016 -19.469 53.531 1 32.81 51 LYS B C 1
ATOM 7215 O O . LYS B 1 51 ? 6.797 -20.156 52.531 1 32.81 51 LYS B O 1
ATOM 7220 N N . SER B 1 52 ? 6.102 -19.641 54.469 1 34.97 52 SER B N 1
ATOM 7221 C CA . SER B 1 52 ? 4.668 -19.5 54.219 1 34.97 52 SER B CA 1
ATOM 7222 C C . SER B 1 52 ? 4.398 -18.516 53.094 1 34.97 52 SER B C 1
ATOM 7224 O O . SER B 1 52 ? 4.805 -17.359 53.156 1 34.97 52 SER B O 1
ATOM 7226 N N . HIS B 1 53 ? 4.621 -19 52.031 1 44.09 53 HIS B N 1
ATOM 7227 C CA . HIS B 1 53 ? 4.215 -18.203 50.875 1 44.09 53 HIS B CA 1
ATOM 7228 C C . HIS B 1 53 ? 2.828 -17.609 51.062 1 44.09 53 HIS B C 1
ATOM 7230 O O . HIS B 1 53 ? 1.821 -18.312 50.969 1 44.09 53 HIS B O 1
ATOM 7236 N N . SER B 1 54 ? 2.584 -16.844 52.125 1 54.94 54 SER B N 1
ATOM 7237 C CA . SER B 1 54 ? 1.323 -16.172 52.406 1 54.94 54 SER B CA 1
ATOM 7238 C C . SER B 1 54 ? 0.784 -15.445 51.188 1 54.94 54 SER B C 1
ATOM 7240 O O . SER B 1 54 ? 1.398 -14.484 50.719 1 54.94 54 SER B O 1
ATOM 7242 N N . SER B 1 55 ? 0.077 -16.203 50.438 1 68.69 55 SER B N 1
ATOM 7243 C CA . SER B 1 55 ? -0.677 -15.68 49.312 1 68.69 55 SER B CA 1
ATOM 7244 C C . SER B 1 55 ? -1.657 -14.602 49.75 1 68.69 55 SER B C 1
ATOM 7246 O O . SER B 1 55 ? -2.42 -14.781 50.688 1 68.69 55 SER B O 1
ATOM 7248 N N . LEU B 1 56 ? -1.48 -13.375 49.438 1 76.44 56 LEU B N 1
ATOM 7249 C CA . LEU B 1 56 ? -2.35 -12.227 49.688 1 76.44 56 LEU B CA 1
ATOM 7250 C C . LEU B 1 56 ? -3.297 -12.008 48.5 1 76.44 56 LEU B C 1
ATOM 7252 O O . LEU B 1 56 ? -2.91 -12.195 47.344 1 76.44 56 LEU B O 1
ATOM 7256 N N . GLN B 1 57 ? -4.605 -11.969 48.75 1 82.06 57 GLN B N 1
ATOM 7257 C CA . GLN B 1 57 ? -5.605 -11.531 47.781 1 82.06 57 GLN B CA 1
ATOM 7258 C C . GLN B 1 57 ? -6.098 -10.117 48.125 1 82.06 57 GLN B C 1
ATOM 7260 O O . GLN B 1 57 ? -6.551 -9.859 49.219 1 82.06 57 GLN B O 1
ATOM 7265 N N . PHE B 1 58 ? -5.891 -9.25 47.219 1 82.44 58 PHE B N 1
ATOM 7266 C CA . PHE B 1 58 ? -6.355 -7.891 47.438 1 82.44 58 PHE B CA 1
ATOM 7267 C C . PHE B 1 58 ? -7.004 -7.312 46.188 1 82.44 58 PHE B C 1
ATOM 7269 O O . PHE B 1 58 ? -6.941 -7.914 45.125 1 82.44 58 PHE B O 1
ATOM 7276 N N . LEU B 1 59 ? -7.691 -6.219 46.469 1 80.19 59 LEU B N 1
ATOM 7277 C CA . LEU B 1 59 ? -8.453 -5.551 45.406 1 80.19 59 LEU B CA 1
ATOM 7278 C C . LEU B 1 59 ? -7.742 -4.281 44.938 1 80.19 59 LEU B C 1
ATOM 7280 O O . LEU B 1 59 ? -7.176 -3.553 45.781 1 80.19 59 LEU B O 1
ATOM 7284 N N . VAL B 1 60 ? -7.629 -4.207 43.719 1 77.31 60 VAL B N 1
ATOM 7285 C CA . VAL B 1 60 ? -7.117 -2.961 43.156 1 77.31 60 VAL B CA 1
ATOM 7286 C C . VAL B 1 60 ? -8.242 -2.213 42.438 1 77.31 60 VAL B C 1
ATOM 7288 O O . VAL B 1 60 ? -8.844 -2.734 41.5 1 77.31 60 VAL B O 1
ATOM 7291 N N . ARG B 1 61 ? -8.516 -1.085 43 1 70.81 61 ARG B N 1
ATOM 7292 C CA . ARG B 1 61 ? -9.516 -0.218 42.406 1 70.81 61 ARG B CA 1
ATOM 7293 C C . ARG B 1 61 ? -8.93 0.551 41.219 1 70.81 61 ARG B C 1
ATOM 7295 O O . ARG B 1 61 ? -7.957 1.287 41.375 1 70.81 61 ARG B O 1
ATOM 7302 N N . LEU B 1 62 ? -9.398 0.206 40.062 1 63.78 62 LEU B N 1
ATOM 7303 C CA . LEU B 1 62 ? -8.93 0.858 38.875 1 63.78 62 LEU B CA 1
ATOM 7304 C C . LEU B 1 62 ? -9.461 2.281 38.75 1 63.78 62 LEU B C 1
ATOM 7306 O O . LEU B 1 62 ? -10.258 2.711 39.594 1 63.78 62 LEU B O 1
ATOM 7310 N N . PHE B 1 63 ? -9.086 3.154 37.719 1 51.31 63 PHE B N 1
ATOM 7311 C CA . PHE B 1 63 ? -9.352 4.578 37.594 1 51.31 63 PHE B CA 1
ATOM 7312 C C . PHE B 1 63 ? -10.836 4.875 37.781 1 51.31 63 PHE B C 1
ATOM 7314 O O . PHE B 1 63 ? -11.195 5.898 38.375 1 51.31 63 PHE B O 1
ATOM 7321 N N . SER B 1 64 ? -11.703 4.238 37 1 47.16 64 SER B N 1
ATOM 7322 C CA . SER B 1 64 ? -13.109 4.625 37 1 47.16 64 SER B CA 1
ATOM 7323 C C . SER B 1 64 ? -13.844 4.086 38.219 1 47.16 64 SER B C 1
ATOM 7325 O O . SER B 1 64 ? -15.07 4.172 38.312 1 47.16 64 SER B O 1
ATOM 7327 N N . GLY B 1 65 ? -13.32 4.031 39.344 1 46.16 65 GLY B N 1
ATOM 7328 C CA . GLY B 1 65 ? -13.977 3.658 40.594 1 46.16 65 GLY B CA 1
ATOM 7329 C C . GLY B 1 65 ? -14.703 2.33 40.5 1 46.16 65 GLY B C 1
ATOM 7330 O O . GLY B 1 65 ? -14.992 1.711 41.531 1 46.16 65 GLY B O 1
ATOM 7331 N N . MET B 1 66 ? -15.422 2.012 39.406 1 48.28 66 MET B N 1
ATOM 7332 C CA . MET B 1 66 ? -16.344 0.89 39.469 1 48.28 66 MET B CA 1
ATOM 7333 C C . MET B 1 66 ? -15.617 -0.437 39.312 1 48.28 66 MET B C 1
ATOM 7335 O O . MET B 1 66 ? -16.125 -1.487 39.719 1 48.28 66 MET B O 1
ATOM 7339 N N . ASN B 1 67 ? -14.484 -0.481 38.656 1 55.34 67 ASN B N 1
ATOM 7340 C CA . ASN B 1 67 ? -13.977 -1.836 38.469 1 55.34 67 ASN B CA 1
ATOM 7341 C C . ASN B 1 67 ? -12.766 -2.105 39.344 1 55.34 67 ASN B C 1
ATOM 7343 O O . ASN B 1 67 ? -11.875 -1.26 39.469 1 55.34 67 ASN B O 1
ATOM 7347 N N . THR B 1 68 ? -12.93 -3.096 40.188 1 69 68 THR B N 1
ATOM 7348 C CA . THR B 1 68 ? -11.898 -3.584 41.094 1 69 68 THR B CA 1
ATOM 7349 C C . THR B 1 68 ? -11.266 -4.863 40.562 1 69 68 THR B C 1
ATOM 7351 O O . THR B 1 68 ? -11.961 -5.738 40.031 1 69 68 THR B O 1
ATOM 7354 N N . LEU B 1 69 ? -9.992 -4.883 40.5 1 72.44 69 LEU B N 1
ATOM 7355 C CA . LEU B 1 69 ? -9.234 -6.062 40.094 1 72.44 69 LEU B CA 1
ATOM 7356 C C . LEU B 1 69 ? -8.773 -6.852 41.312 1 72.44 69 LEU B C 1
ATOM 7358 O O . LEU B 1 69 ? -8.258 -6.273 42.281 1 72.44 69 LEU B O 1
ATOM 7362 N N . VAL B 1 70 ? -9.195 -8.156 41.281 1 78.06 70 VAL B N 1
ATOM 7363 C CA . VAL B 1 70 ? -8.688 -9.023 42.344 1 78.06 70 VAL B CA 1
ATOM 7364 C C . VAL B 1 70 ? -7.309 -9.547 41.969 1 78.06 70 VAL B C 1
ATOM 7366 O O . VAL B 1 70 ? -7.145 -10.164 40.906 1 78.06 70 VAL B O 1
ATOM 7369 N N . ILE B 1 71 ? -6.332 -9.219 42.781 1 76.38 71 ILE B N 1
ATOM 7370 C CA . ILE B 1 71 ? -4.961 -9.648 42.531 1 76.38 71 ILE B CA 1
ATOM 7371 C C . ILE B 1 71 ? -4.508 -10.594 43.625 1 76.38 71 ILE B C 1
ATOM 7373 O O . ILE B 1 71 ? -4.758 -10.344 44.812 1 76.38 71 ILE B O 1
ATOM 7377 N N . ARG B 1 72 ? -4.004 -11.734 43.25 1 78.5 72 ARG B N 1
ATOM 7378 C CA . ARG B 1 72 ? -3.365 -12.672 44.156 1 78.5 72 ARG B CA 1
ATOM 7379 C C . ARG B 1 72 ? -1.849 -12.633 44.031 1 78.5 72 ARG B C 1
ATOM 7381 O O . ARG B 1 72 ? -1.323 -12.781 42.906 1 78.5 72 ARG B O 1
ATOM 7388 N N . ALA B 1 73 ? -1.238 -12.242 45 1 77.5 73 ALA B N 1
ATOM 7389 C CA . ALA B 1 73 ? 0.221 -12.172 45 1 77.5 73 ALA B CA 1
ATOM 7390 C C . ALA B 1 73 ? 0.792 -12.656 46.344 1 77.5 73 ALA B C 1
ATOM 7392 O O . ALA B 1 73 ? 0.052 -12.836 47.312 1 77.5 73 ALA B O 1
ATOM 7393 N N . ASP B 1 74 ? 1.965 -13.023 46.312 1 79.25 74 ASP B N 1
ATOM 7394 C CA . ASP B 1 74 ? 2.668 -13.461 47.531 1 79.25 74 ASP B CA 1
ATOM 7395 C C . ASP B 1 74 ? 3.189 -12.266 48.312 1 79.25 74 ASP B C 1
ATOM 7397 O O . ASP B 1 74 ? 3.518 -11.227 47.75 1 79.25 74 ASP B O 1
ATOM 7401 N N . VAL B 1 75 ? 3.174 -12.336 49.594 1 79.44 75 VAL B N 1
ATOM 7402 C CA . VAL B 1 75 ? 3.578 -11.273 50.5 1 79.44 75 VAL B CA 1
ATOM 7403 C C . VAL B 1 75 ? 4.977 -10.781 50.125 1 79.44 75 VAL B C 1
ATOM 7405 O O . VAL B 1 75 ? 5.305 -9.617 50.344 1 79.44 75 VAL B O 1
ATOM 7408 N N . ASN B 1 76 ? 5.695 -11.57 49.438 1 79.31 76 ASN B N 1
ATOM 7409 C CA . ASN B 1 76 ? 7.07 -11.227 49.094 1 79.31 76 ASN B CA 1
ATOM 7410 C C . ASN B 1 76 ? 7.176 -10.688 47.688 1 79.31 76 ASN B C 1
ATOM 7412 O O . ASN B 1 76 ? 8.266 -10.336 47.219 1 79.31 76 ASN B O 1
ATOM 7416 N N . ASP B 1 77 ? 6.055 -10.547 47.031 1 80.69 77 ASP B N 1
ATOM 7417 C CA . ASP B 1 77 ? 6.062 -9.984 45.688 1 80.69 77 ASP B CA 1
ATOM 7418 C C . ASP B 1 77 ? 6.273 -8.469 45.719 1 80.69 77 ASP B C 1
ATOM 7420 O O . ASP B 1 77 ? 5.809 -7.797 46.656 1 80.69 77 ASP B O 1
ATOM 7424 N N . THR B 1 78 ? 7.02 -7.953 44.75 1 81.56 78 THR B N 1
ATOM 7425 C CA . THR B 1 78 ? 7.242 -6.516 44.688 1 81.56 78 THR B CA 1
ATOM 7426 C C . THR B 1 78 ? 6.027 -5.809 44.094 1 81.56 78 THR B C 1
ATOM 7428 O O . THR B 1 78 ? 5.227 -6.426 43.375 1 81.56 78 THR B O 1
ATOM 7431 N N . ILE B 1 79 ? 5.902 -4.551 44.469 1 79.88 79 ILE B N 1
ATOM 7432 C CA . ILE B 1 79 ? 4.836 -3.744 43.875 1 79.88 79 ILE B CA 1
ATOM 7433 C C . ILE B 1 79 ? 5.031 -3.643 42.375 1 79.88 79 ILE B C 1
ATOM 7435 O O . ILE B 1 79 ? 4.059 -3.623 41.625 1 79.88 79 ILE B O 1
ATOM 7439 N N . GLY B 1 80 ? 6.238 -3.645 41.938 1 77.75 80 GLY B N 1
ATOM 7440 C CA . GLY B 1 80 ? 6.504 -3.695 40.5 1 77.75 80 GLY B CA 1
ATOM 7441 C C . GLY B 1 80 ? 5.879 -4.898 39.812 1 77.75 80 GLY B C 1
ATOM 7442 O O . GLY B 1 80 ? 5.301 -4.773 38.75 1 77.75 80 GLY B O 1
ATOM 7443 N N . TYR B 1 81 ? 6.023 -5.977 40.594 1 79.19 81 TYR B N 1
ATOM 7444 C CA . TYR B 1 81 ? 5.379 -7.191 40.094 1 79.19 81 TYR B CA 1
ATOM 7445 C C . TYR B 1 81 ? 3.863 -7.031 40.062 1 79.19 81 TYR B C 1
ATOM 7447 O O . TYR B 1 81 ? 3.205 -7.461 39.125 1 79.19 81 TYR B O 1
ATOM 7455 N N . VAL B 1 82 ? 3.293 -6.391 41.031 1 79.56 82 VAL B N 1
ATOM 7456 C CA . VAL B 1 82 ? 1.853 -6.172 41.094 1 79.56 82 VAL B CA 1
ATOM 7457 C C . VAL B 1 82 ? 1.418 -5.246 39.969 1 79.56 82 VAL B C 1
ATOM 7459 O O . VAL B 1 82 ? 0.395 -5.484 39.312 1 79.56 82 VAL B O 1
ATOM 7462 N N . LEU B 1 83 ? 2.219 -4.312 39.781 1 76.56 83 LEU B N 1
ATOM 7463 C CA . LEU B 1 83 ? 1.922 -3.395 38.688 1 76.56 83 LEU B CA 1
ATOM 7464 C C . LEU B 1 83 ? 1.981 -4.113 37.344 1 76.56 83 LEU B C 1
ATOM 7466 O O . LEU B 1 83 ? 1.147 -3.873 36.469 1 76.56 83 LEU B O 1
ATOM 7470 N N . ASP B 1 84 ? 2.852 -4.965 37.281 1 74.31 84 ASP B N 1
ATOM 7471 C CA . ASP B 1 84 ? 2.918 -5.789 36.062 1 74.31 84 ASP B CA 1
ATOM 7472 C C . ASP B 1 84 ? 1.699 -6.703 35.969 1 74.31 84 ASP B C 1
ATOM 7474 O O . ASP B 1 84 ? 1.184 -6.934 34.875 1 74.31 84 ASP B O 1
ATOM 7478 N N . LEU B 1 85 ? 1.265 -7.176 37.156 1 74.62 85 LEU B N 1
ATOM 7479 C CA . LEU B 1 85 ? 0.06 -8 37.188 1 74.62 85 LEU B CA 1
ATOM 7480 C C . LEU B 1 85 ? -1.166 -7.188 36.781 1 74.62 85 LEU B C 1
ATOM 7482 O O . LEU B 1 85 ? -2.035 -7.684 36.062 1 74.62 85 LEU B O 1
ATOM 7486 N N . ILE B 1 86 ? -1.189 -6.02 37.25 1 72.5 86 ILE B N 1
ATOM 7487 C CA . ILE B 1 86 ? -2.283 -5.121 36.906 1 72.5 86 ILE B CA 1
ATOM 7488 C C . ILE B 1 86 ? -2.236 -4.82 35.406 1 72.5 86 ILE B C 1
ATOM 7490 O O . ILE B 1 86 ? -3.273 -4.809 34.719 1 72.5 86 ILE B O 1
ATOM 7494 N N . GLN B 1 87 ? -1.032 -4.566 35 1 70.31 87 GLN B N 1
ATOM 7495 C CA . GLN B 1 87 ? -0.865 -4.355 33.594 1 70.31 87 GLN B CA 1
ATOM 7496 C C . GLN B 1 87 ? -1.385 -5.551 32.781 1 70.31 87 GLN B C 1
ATOM 7498 O O . GLN B 1 87 ? -2.068 -5.379 31.766 1 70.31 87 GLN B O 1
ATOM 7503 N N . SER B 1 88 ? -1.13 -6.652 33.281 1 68.25 88 SER B N 1
ATOM 7504 C CA . SER B 1 88 ? -1.551 -7.879 32.625 1 68.25 88 SER B CA 1
ATOM 7505 C C . SER B 1 88 ? -3.066 -8.047 32.688 1 68.25 88 SER B C 1
ATOM 7507 O O . SER B 1 88 ? -3.68 -8.523 31.719 1 68.25 88 SER B O 1
ATOM 7509 N N . LYS B 1 89 ? -3.594 -7.613 33.844 1 65.81 89 LYS B N 1
ATOM 7510 C CA . LYS B 1 89 ? -5.016 -7.859 34.062 1 65.81 89 LYS B CA 1
ATOM 7511 C C . LYS B 1 89 ? -5.867 -6.719 33.531 1 65.81 89 LYS B C 1
ATOM 7513 O O . LYS B 1 89 ? -6.953 -6.949 33 1 65.81 89 LYS B O 1
ATOM 7518 N N . ALA B 1 90 ? -5.32 -5.535 33.688 1 60.47 90 ALA B N 1
ATOM 7519 C CA . ALA B 1 90 ? -6.145 -4.367 33.375 1 60.47 90 ALA B CA 1
ATOM 7520 C C . ALA B 1 90 ? -5.621 -3.633 32.156 1 60.47 90 ALA B C 1
ATOM 7522 O O . ALA B 1 90 ? -6.273 -2.715 31.641 1 60.47 90 ALA B O 1
ATOM 7523 N N . GLY B 1 91 ? -4.473 -4.078 31.609 1 58.62 91 GLY B N 1
ATOM 7524 C CA . GLY B 1 91 ? -3.889 -3.502 30.406 1 58.62 91 GLY B CA 1
ATOM 7525 C C . GLY B 1 91 ? -3.268 -2.137 30.641 1 58.62 91 GLY B C 1
ATOM 7526 O O . GLY B 1 91 ? -3.01 -1.396 29.703 1 58.62 91 GLY B O 1
ATOM 7527 N N . ILE B 1 92 ? -3.084 -1.768 31.859 1 59.66 92 ILE B N 1
ATOM 7528 C CA . ILE B 1 92 ? -2.469 -0.491 32.219 1 59.66 92 ILE B CA 1
ATOM 7529 C C . ILE B 1 92 ? -0.957 -0.666 32.344 1 59.66 92 ILE B C 1
ATOM 7531 O O . ILE B 1 92 ? -0.489 -1.45 33.188 1 59.66 92 ILE B O 1
ATOM 7535 N N . PRO B 1 93 ? -0.188 -0.048 31.453 1 61.47 93 PRO B N 1
ATOM 7536 C CA . PRO B 1 93 ? 1.258 -0.256 31.562 1 61.47 93 PRO B CA 1
ATOM 7537 C C . PRO B 1 93 ? 1.796 0.033 32.969 1 61.47 93 PRO B C 1
ATOM 7539 O O . PRO B 1 93 ? 1.36 0.988 33.594 1 61.47 93 PRO B O 1
ATOM 7542 N N . SER B 1 94 ? 2.695 -0.798 33.469 1 66.44 94 SER B N 1
ATOM 7543 C CA . SER B 1 94 ? 3.211 -0.755 34.844 1 66.44 94 SER B CA 1
ATOM 7544 C C . SER B 1 94 ? 3.959 0.547 35.094 1 66.44 94 SER B C 1
ATOM 7546 O O . SER B 1 94 ? 3.996 1.025 36.25 1 66.44 94 SER B O 1
ATOM 7548 N N . ASN B 1 95 ? 4.457 1.111 34 1 61.03 95 ASN B N 1
ATOM 7549 C CA . ASN B 1 95 ? 5.262 2.309 34.219 1 61.03 95 ASN B CA 1
ATOM 7550 C C . ASN B 1 95 ? 4.387 3.535 34.438 1 61.03 95 ASN B C 1
ATOM 7552 O O . ASN B 1 95 ? 4.887 4.586 34.875 1 61.03 95 ASN B O 1
ATOM 7556 N N . VAL B 1 96 ? 3.1 3.367 34.219 1 59.81 96 VAL B N 1
ATOM 7557 C CA . VAL B 1 96 ? 2.199 4.488 34.469 1 59.81 96 VAL B CA 1
ATOM 7558 C C . VAL B 1 96 ? 1.3 4.172 35.656 1 59.81 96 VAL B C 1
ATOM 7560 O O . VAL B 1 96 ? 0.321 4.879 35.906 1 59.81 96 VAL B O 1
ATOM 7563 N N . GLN B 1 97 ? 1.519 3.152 36.219 1 65.69 97 GLN B N 1
ATOM 7564 C CA . GLN B 1 97 ? 0.734 2.703 37.375 1 65.69 97 GLN B CA 1
ATOM 7565 C C . GLN B 1 97 ? 1.374 3.145 38.688 1 65.69 97 GLN B C 1
ATOM 7567 O O . GLN B 1 97 ? 2.6 3.156 38.812 1 65.69 97 GLN B O 1
ATOM 7572 N N . MET B 1 98 ? 0.572 3.881 39.406 1 66.38 98 MET B N 1
ATOM 7573 C CA . MET B 1 98 ? 0.94 4.043 40.812 1 66.38 98 MET B CA 1
ATOM 7574 C C . MET B 1 98 ? -0.13 3.453 41.719 1 66.38 98 MET B C 1
ATOM 7576 O O . MET B 1 98 ? -1.321 3.529 41.406 1 66.38 98 MET B O 1
ATOM 7580 N N . LEU B 1 99 ? 0.222 2.703 42.719 1 72.12 99 LEU B N 1
ATOM 7581 C CA . LEU B 1 99 ? -0.717 2.127 43.656 1 72.12 99 LEU B CA 1
ATOM 7582 C C . LEU B 1 99 ? -0.677 2.881 45 1 72.12 99 LEU B C 1
ATOM 7584 O O . LEU B 1 99 ? 0.398 3.26 45.469 1 72.12 99 LEU B O 1
ATOM 7588 N N . ILE B 1 100 ? -1.788 3.299 45.25 1 73.5 100 ILE B N 1
ATOM 7589 C CA . ILE B 1 100 ? -1.946 3.924 46.562 1 73.5 100 ILE B CA 1
ATOM 7590 C C . ILE B 1 100 ? -2.568 2.928 47.562 1 73.5 100 ILE B C 1
ATOM 7592 O O . ILE B 1 100 ? -3.541 2.248 47.219 1 73.5 100 ILE B O 1
ATOM 7596 N N . TYR B 1 101 ? -1.928 2.654 48.719 1 77.88 101 TYR B N 1
ATOM 7597 C CA . TYR B 1 101 ? -2.445 1.818 49.812 1 77.88 101 TYR B CA 1
ATOM 7598 C C . TYR B 1 101 ? -2.383 2.551 51.156 1 77.88 101 TYR B C 1
ATOM 7600 O O . TYR B 1 101 ? -1.329 3.059 51.531 1 77.88 101 TYR B O 1
ATOM 7608 N N . LYS B 1 102 ? -3.553 2.697 51.844 1 68.88 102 LYS B N 1
ATOM 7609 C CA . LYS B 1 102 ? -3.705 3.42 53.094 1 68.88 102 LYS B CA 1
ATOM 7610 C C . LYS B 1 102 ? -3.207 4.855 52.969 1 68.88 102 LYS B C 1
ATOM 7612 O O . LYS B 1 102 ? -2.443 5.328 53.812 1 68.88 102 LYS B O 1
ATOM 7617 N N . SER B 1 103 ? -3.566 5.574 51.688 1 59.94 103 SER B N 1
ATOM 7618 C CA . SER B 1 103 ? -3.342 6.973 51.344 1 59.94 103 SER B CA 1
ATOM 7619 C C . SER B 1 103 ? -1.858 7.258 51.125 1 59.94 103 SER B C 1
ATOM 7621 O O . SER B 1 103 ? -1.429 8.414 51.219 1 59.94 103 SER B O 1
ATOM 7623 N N . LYS B 1 104 ? -1.085 6.18 51.031 1 68.75 104 LYS B N 1
ATOM 7624 C CA . LYS B 1 104 ? 0.336 6.316 50.719 1 68.75 104 LYS B CA 1
ATOM 7625 C C . LYS B 1 104 ? 0.679 5.668 49.375 1 68.75 104 LYS B C 1
ATOM 7627 O O . LYS B 1 104 ? 0.179 4.59 49.062 1 68.75 104 LYS B O 1
ATOM 7632 N N . GLN B 1 105 ? 1.482 6.43 48.656 1 68.06 105 GLN B N 1
ATOM 7633 C CA . GLN B 1 105 ? 1.976 5.867 47.406 1 68.06 105 GLN B CA 1
ATOM 7634 C C . GLN B 1 105 ? 2.98 4.75 47.688 1 68.06 105 GLN B C 1
ATOM 7636 O O . GLN B 1 105 ? 3.873 4.891 48.5 1 68.06 105 GLN B O 1
ATOM 7641 N N . ILE B 1 106 ? 2.725 3.576 47.062 1 75.19 106 ILE B N 1
ATOM 7642 C CA . ILE B 1 106 ? 3.646 2.459 47.219 1 75.19 106 ILE B CA 1
ATOM 7643 C C . ILE B 1 106 ? 4.48 2.293 45.938 1 75.19 106 ILE B C 1
ATOM 7645 O O . ILE B 1 106 ? 3.975 2.469 44.844 1 75.19 106 ILE B O 1
ATOM 7649 N N . TYR B 1 107 ? 5.754 2.084 46.094 1 71.75 107 TYR B N 1
ATOM 7650 C CA . TYR B 1 107 ? 6.727 2.172 45.031 1 71.75 107 TYR B CA 1
ATOM 7651 C C . TYR B 1 107 ? 7.094 0.785 44.5 1 71.75 107 TYR B C 1
ATOM 7653 O O . TYR B 1 107 ? 7.066 -0.192 45.25 1 71.75 107 TYR B O 1
ATOM 7661 N N . PRO B 1 108 ? 7.418 0.699 43.219 1 75.69 108 PRO B N 1
ATOM 7662 C CA . PRO B 1 108 ? 7.629 -0.575 42.531 1 75.69 108 PRO B CA 1
ATOM 7663 C C . PRO B 1 108 ? 8.703 -1.433 43.188 1 75.69 108 PRO B C 1
ATOM 7665 O O . PRO B 1 108 ? 8.664 -2.662 43.094 1 75.69 108 PRO B O 1
ATOM 7668 N N . GLU B 1 109 ? 9.578 -0.834 43.938 1 75.06 109 GLU B N 1
ATOM 7669 C CA . GLU B 1 109 ? 10.688 -1.578 44.531 1 75.06 109 GLU B CA 1
ATOM 7670 C C . GLU B 1 109 ? 10.273 -2.201 45.875 1 75.06 109 GLU B C 1
ATOM 7672 O O . GLU B 1 109 ? 10.961 -3.084 46.375 1 75.06 109 GLU B O 1
ATOM 7677 N N . GLN B 1 110 ? 9.141 -1.841 46.438 1 80.69 110 GLN B N 1
ATOM 7678 C CA . GLN B 1 110 ? 8.68 -2.357 47.719 1 80.69 110 GLN B CA 1
ATOM 7679 C C . GLN B 1 110 ? 7.926 -3.672 47.562 1 80.69 110 GLN B C 1
ATOM 7681 O O . GLN B 1 110 ? 7.348 -3.928 46.5 1 80.69 110 GLN B O 1
ATOM 7686 N N . THR B 1 111 ? 8.07 -4.547 48.531 1 82.19 111 THR B N 1
ATOM 7687 C CA . THR B 1 111 ? 7.289 -5.777 48.531 1 82.19 111 THR B CA 1
ATOM 7688 C C . THR B 1 111 ? 5.941 -5.566 49.188 1 82.19 111 THR B C 1
ATOM 7690 O O . THR B 1 111 ? 5.77 -4.617 49.969 1 82.19 111 THR B O 1
ATOM 7693 N N . LEU B 1 112 ? 4.891 -6.355 48.938 1 83.19 112 LEU B N 1
ATOM 7694 C CA . LEU B 1 112 ? 3.561 -6.293 49.531 1 83.19 112 LEU B CA 1
ATOM 7695 C C . LEU B 1 112 ? 3.639 -6.414 51.062 1 83.19 112 LEU B C 1
ATOM 7697 O O . LEU B 1 112 ? 2.857 -5.789 51.781 1 83.19 112 LEU B O 1
ATOM 7701 N N . GLY B 1 113 ? 4.523 -7.242 51.469 1 80.25 113 GLY B N 1
ATOM 7702 C CA . GLY B 1 113 ? 4.758 -7.402 52.906 1 80.25 113 GLY B CA 1
ATOM 7703 C C . GLY B 1 113 ? 5.324 -6.156 53.531 1 80.25 113 GLY B C 1
ATOM 7704 O O . GLY B 1 113 ? 4.902 -5.773 54.625 1 80.25 113 GLY B O 1
ATOM 7705 N N . GLU B 1 114 ? 6.258 -5.516 52.812 1 81.88 114 GLU B N 1
ATOM 7706 C CA . GLU B 1 114 ? 6.848 -4.281 53.344 1 81.88 114 GLU B CA 1
ATOM 7707 C C . GLU B 1 114 ? 5.809 -3.166 53.406 1 81.88 114 GLU B C 1
ATOM 7709 O O . GLU B 1 114 ? 5.898 -2.285 54.281 1 81.88 114 GLU B O 1
ATOM 7714 N N . CYS B 1 115 ? 4.844 -3.168 52.5 1 79.94 115 CYS B N 1
ATOM 7715 C CA . CYS B 1 115 ? 3.789 -2.162 52.469 1 79.94 115 CYS B CA 1
ATOM 7716 C C . CYS B 1 115 ? 2.629 -2.559 53.375 1 79.94 115 CYS B C 1
ATOM 7718 O O . CYS B 1 115 ? 1.637 -1.835 53.469 1 79.94 115 CYS B O 1
ATOM 7720 N N . CYS B 1 116 ? 2.768 -3.594 54.062 1 80.38 116 CYS B N 1
ATOM 7721 C CA . CYS B 1 116 ? 1.786 -4.141 55 1 80.38 116 CYS B CA 1
ATOM 7722 C C . CYS B 1 116 ? 0.427 -4.297 54.312 1 80.38 116 CYS B C 1
ATOM 7724 O O . CYS B 1 116 ? -0.601 -3.941 54.906 1 80.38 116 CYS B O 1
ATOM 7726 N N . VAL B 1 117 ? 0.45 -4.723 53.094 1 80.69 117 VAL B N 1
ATOM 7727 C CA . VAL B 1 117 ? -0.81 -5.008 52.406 1 80.69 117 VAL B CA 1
ATOM 7728 C C . VAL B 1 117 ? -1.435 -6.273 53 1 80.69 117 VAL B C 1
ATOM 7730 O O . VAL B 1 117 ? -0.763 -7.297 53.125 1 80.69 117 VAL B O 1
ATOM 7733 N N . GLU B 1 118 ? -2.67 -6.141 53.438 1 79.38 118 GLU B N 1
ATOM 7734 C CA . GLU B 1 118 ? -3.377 -7.234 54.094 1 79.38 118 GLU B CA 1
ATOM 7735 C C . GLU B 1 118 ? -4.312 -7.949 53.125 1 79.38 118 GLU B C 1
ATOM 7737 O O . GLU B 1 118 ? -4.586 -7.449 52.031 1 79.38 118 GLU B O 1
ATOM 7742 N N . ASN B 1 119 ? -4.684 -9.078 53.469 1 79.31 119 ASN B N 1
ATOM 7743 C CA . ASN B 1 119 ? -5.684 -9.812 52.719 1 79.31 119 ASN B CA 1
ATOM 7744 C C . ASN B 1 119 ? -6.992 -9.031 52.594 1 79.31 119 ASN B C 1
ATOM 7746 O O . ASN B 1 119 ? -7.461 -8.461 53.594 1 79.31 119 ASN B O 1
ATOM 7750 N N . ASP B 1 120 ? -7.582 -8.875 51.375 1 76.88 120 ASP B N 1
ATOM 7751 C CA . ASP B 1 120 ? -8.82 -8.18 51.031 1 76.88 120 ASP B CA 1
ATOM 7752 C C . ASP B 1 120 ? -8.633 -6.668 51.125 1 76.88 120 ASP B C 1
ATOM 7754 O O . ASP B 1 120 ? -9.602 -5.926 51.312 1 76.88 120 ASP B O 1
ATOM 7758 N N . ALA B 1 121 ? -7.402 -6.215 51.062 1 80.38 121 ALA B N 1
ATOM 7759 C CA . ALA B 1 121 ? -7.145 -4.777 51.031 1 80.38 121 ALA B CA 1
ATOM 7760 C C . ALA B 1 121 ? -7.543 -4.184 49.688 1 80.38 121 ALA B C 1
ATOM 7762 O O . ALA B 1 121 ? -7.586 -4.887 48.688 1 80.38 121 ALA B O 1
ATOM 7763 N N . VAL B 1 122 ? -7.949 -2.945 49.75 1 77.5 122 VAL B N 1
ATOM 7764 C CA . VAL B 1 122 ? -8.281 -2.234 48.531 1 77.5 122 VAL B CA 1
ATOM 7765 C C . VAL B 1 122 ? -7.172 -1.242 48.188 1 77.5 122 VAL B C 1
ATOM 7767 O O . VAL B 1 122 ? -6.895 -0.323 48.969 1 77.5 122 VAL B O 1
ATOM 7770 N N . LEU B 1 123 ? -6.426 -1.614 47.188 1 76.19 123 LEU B N 1
ATOM 7771 C CA . LEU B 1 123 ? -5.434 -0.684 46.656 1 76.19 123 LEU B CA 1
ATOM 7772 C C . LEU B 1 123 ? -6.02 0.162 45.531 1 76.19 123 LEU B C 1
ATOM 7774 O O . LEU B 1 123 ? -6.879 -0.304 44.781 1 76.19 123 LEU B O 1
ATOM 7778 N N . GLN B 1 124 ? -5.652 1.364 45.594 1 68.69 124 GLN B N 1
ATOM 7779 C CA . GLN B 1 124 ? -6.129 2.268 44.562 1 68.69 124 GLN B CA 1
ATOM 7780 C C . GLN B 1 124 ? -5.074 2.451 43.469 1 68.69 124 GLN B C 1
ATOM 7782 O O . GLN B 1 124 ? -3.934 2.82 43.75 1 68.69 124 GLN B O 1
ATOM 7787 N N . LEU B 1 125 ? -5.488 1.885 42.375 1 67.25 125 LEU B N 1
ATOM 7788 C CA . LEU B 1 125 ? -4.617 2.131 41.219 1 67.25 125 LEU B CA 1
ATOM 7789 C C . LEU B 1 125 ? -4.719 3.58 40.781 1 67.25 125 LEU B C 1
ATOM 7791 O O . LEU B 1 125 ? -5.82 4.09 40.562 1 67.25 125 LEU B O 1
ATOM 7795 N N . VAL B 1 126 ? -3.645 4.242 41 1 54.91 126 VAL B N 1
ATOM 7796 C CA . VAL B 1 126 ? -3.582 5.609 40.5 1 54.91 126 VAL B CA 1
ATOM 7797 C C . VAL B 1 126 ? -2.576 5.691 39.375 1 54.91 126 VAL B C 1
ATOM 7799 O O . VAL B 1 126 ? -1.585 4.957 39.344 1 54.91 126 VAL B O 1
ATOM 7802 N N . GLY B 1 127 ? -3.02 5.809 38.25 1 48.44 127 GLY B N 1
ATOM 7803 C CA . GLY B 1 127 ? -2.053 6.008 37.188 1 48.44 127 GLY B CA 1
ATOM 7804 C C . GLY B 1 127 ? -0.992 7.039 37.5 1 48.44 127 GLY B C 1
ATOM 7805 O O . GLY B 1 127 ? -1.246 7.965 38.281 1 48.44 127 GLY B O 1
ATOM 7806 N N . VAL B 1 128 ? 0.221 6.676 37.781 1 44.97 128 VAL B N 1
ATOM 7807 C CA . VAL B 1 128 ? 1.159 7.793 37.781 1 44.97 128 VAL B CA 1
ATOM 7808 C C . VAL B 1 128 ? 0.712 8.852 36.781 1 44.97 128 VAL B C 1
ATOM 7810 O O . VAL B 1 128 ? 0.624 8.578 35.594 1 44.97 128 VAL B O 1
ATOM 7813 N N . MET B 1 129 ? -0.206 9.422 37.125 1 40.19 129 MET B N 1
ATOM 7814 C CA . MET B 1 129 ? -0.758 10.5 36.312 1 40.19 129 MET B CA 1
ATOM 7815 C C . MET B 1 129 ? 0.354 11.297 35.656 1 40.19 129 MET B C 1
ATOM 7817 O O . MET B 1 129 ? 0.88 12.25 36.219 1 40.19 129 MET B O 1
ATOM 7821 N N . ARG B 1 130 ? 1.34 10.594 35.344 1 41.34 130 ARG B N 1
ATOM 7822 C CA . ARG B 1 130 ? 2.26 11.602 34.844 1 41.34 130 ARG B CA 1
ATOM 7823 C C . ARG B 1 130 ? 1.534 12.594 33.938 1 41.34 130 ARG B C 1
ATOM 7825 O O . ARG B 1 130 ? 1.688 13.805 34.062 1 41.34 130 ARG B O 1
ATOM 7832 N N . SER B 1 131 ? 1.131 12.148 32.562 1 48.5 131 SER B N 1
ATOM 7833 C CA . SER B 1 131 ? 0.892 13.32 31.719 1 48.5 131 SER B CA 1
ATOM 7834 C C . SER B 1 131 ? -0.552 13.797 31.828 1 48.5 131 SER B C 1
ATOM 7836 O O . SER B 1 131 ? -1.461 12.992 32.062 1 48.5 131 SER B O 1
ATOM 7838 N N . THR B 1 132 ? -0.949 14.805 32.625 1 55.47 132 THR B N 1
ATOM 7839 C CA . THR B 1 132 ? -2.203 15.547 32.594 1 55.47 132 THR B CA 1
ATOM 7840 C C . THR B 1 132 ? -3.023 15.188 31.359 1 55.47 132 THR B C 1
ATOM 7842 O O . THR B 1 132 ? -4.254 15.141 31.406 1 55.47 132 THR B O 1
ATOM 7845 N N . ARG B 1 133 ? -2.404 14.5 30.594 1 68 133 ARG B N 1
ATOM 7846 C CA . ARG B 1 133 ? -3.082 14.234 29.328 1 68 133 ARG B CA 1
ATOM 7847 C C . ARG B 1 133 ? -3.82 12.898 29.391 1 68 133 ARG B C 1
ATOM 7849 O O . ARG B 1 133 ? -4.914 12.766 28.828 1 68 133 ARG B O 1
ATOM 7856 N N . LEU B 1 134 ? -3.451 11.938 30.156 1 68.69 134 LEU B N 1
ATOM 7857 C CA . LEU B 1 134 ? -4.082 10.625 30.25 1 68.69 134 LEU B CA 1
ATOM 7858 C C . LEU B 1 134 ? -5.324 10.672 31.125 1 68.69 134 LEU B C 1
ATOM 7860 O O . LEU B 1 134 ? -6.309 9.984 30.859 1 68.69 134 LEU B O 1
ATOM 7864 N N . VAL B 1 135 ? -5.23 11.539 32.156 1 69.75 135 VAL B N 1
ATOM 7865 C CA . VAL B 1 135 ? -6.387 11.703 33.031 1 69.75 135 VAL B CA 1
ATOM 7866 C C . VAL B 1 135 ? -7.547 12.32 32.25 1 69.75 135 VAL B C 1
ATOM 7868 O O . VAL B 1 135 ? -8.688 11.867 32.375 1 69.75 135 VAL B O 1
ATOM 7871 N N . LYS B 1 136 ? -7.172 13.266 31.469 1 75.19 136 LYS B N 1
ATOM 7872 C CA . LYS B 1 136 ? -8.203 13.891 30.641 1 75.19 136 LYS B CA 1
ATOM 7873 C C . LYS B 1 136 ? -8.789 12.898 29.641 1 75.19 136 LYS B C 1
ATOM 7875 O O . LYS B 1 136 ? -9.992 12.906 29.391 1 75.19 136 LYS B O 1
ATOM 7880 N N . ALA B 1 137 ? -7.969 12.062 29.172 1 81.19 137 ALA B N 1
ATOM 7881 C CA . ALA B 1 137 ? -8.43 11.039 28.234 1 81.19 137 ALA B CA 1
ATOM 7882 C C . ALA B 1 137 ? -9.383 10.062 28.922 1 81.19 137 ALA B C 1
ATOM 7884 O O . ALA B 1 137 ? -10.398 9.672 28.344 1 81.19 137 ALA B O 1
ATOM 7885 N N . GLN B 1 138 ? -9.102 9.75 30.156 1 79.31 138 GLN B N 1
ATOM 7886 C CA . GLN B 1 138 ? -9.953 8.844 30.922 1 79.31 138 GLN B CA 1
ATOM 7887 C C . GLN B 1 138 ? -11.312 9.477 31.219 1 79.31 138 GLN B C 1
ATOM 7889 O O . GLN B 1 138 ? -12.344 8.805 31.156 1 79.31 138 GLN B O 1
ATOM 7894 N N . GLN B 1 139 ? -11.188 10.703 31.469 1 82 139 GLN B N 1
ATOM 7895 C CA . GLN B 1 139 ? -12.43 11.414 31.75 1 82 139 GLN B CA 1
ATOM 7896 C C . GLN B 1 139 ? -13.336 11.445 30.516 1 82 139 GLN B C 1
ATOM 7898 O O . GLN B 1 139 ? -14.547 11.273 30.625 1 82 139 GLN B O 1
ATOM 7903 N N . LEU B 1 140 ? -12.742 11.602 29.438 1 85.44 140 LEU B N 1
ATOM 7904 C CA . LEU B 1 140 ? -13.5 11.648 28.188 1 85.44 140 LEU B CA 1
ATOM 7905 C C . LEU B 1 140 ? -14.18 10.312 27.906 1 85.44 140 LEU B C 1
ATOM 7907 O O . LEU B 1 140 ? -15.359 10.281 27.562 1 85.44 140 LEU B O 1
ATOM 7911 N N . VAL B 1 141 ? -13.477 9.234 28.109 1 89.75 141 VAL B N 1
ATOM 7912 C CA . VAL B 1 141 ? -14.008 7.91 27.812 1 89.75 141 VAL B CA 1
ATOM 7913 C C . VAL B 1 141 ? -15.086 7.543 28.828 1 89.75 141 VAL B C 1
ATOM 7915 O O . VAL B 1 141 ? -16.109 6.945 28.484 1 89.75 141 VAL B O 1
ATOM 7918 N N . ASP B 1 142 ? -14.875 7.945 30.031 1 86.44 142 ASP B N 1
ATOM 7919 C CA . ASP B 1 142 ? -15.859 7.668 31.078 1 86.44 142 ASP B CA 1
ATOM 7920 C C . ASP B 1 142 ? -17.172 8.398 30.797 1 86.44 142 ASP B C 1
ATOM 7922 O O . ASP B 1 142 ? -18.25 7.855 31.031 1 86.44 142 ASP B O 1
ATOM 7926 N N . GLU B 1 143 ? -17 9.523 30.344 1 90.12 143 GLU B N 1
ATOM 7927 C CA . GLU B 1 143 ? -18.188 10.297 30 1 90.12 143 GLU B CA 1
ATOM 7928 C C . GLU B 1 143 ? -18.938 9.656 28.844 1 90.12 143 GLU B C 1
ATOM 7930 O O . GLU B 1 143 ? -20.172 9.609 28.844 1 90.12 143 GLU B O 1
ATOM 7935 N N . ILE B 1 144 ? -18.266 9.188 27.844 1 93.25 144 ILE B N 1
ATOM 7936 C CA . ILE B 1 144 ? -18.891 8.523 26.703 1 93.25 144 ILE B CA 1
ATOM 7937 C C . ILE B 1 144 ? -19.688 7.32 27.188 1 93.25 144 ILE B C 1
ATOM 7939 O O . ILE B 1 144 ? -20.875 7.188 26.875 1 93.25 144 ILE B O 1
ATOM 7943 N N . VAL B 1 145 ? -19.094 6.488 28 1 91.56 145 VAL B N 1
ATOM 7944 C CA . VAL B 1 145 ? -19.703 5.246 28.453 1 91.56 145 VAL B CA 1
ATOM 7945 C C . VAL B 1 145 ? -20.906 5.559 29.359 1 91.56 145 VAL B C 1
ATOM 7947 O O . VAL B 1 145 ? -21.969 4.941 29.234 1 91.56 145 VAL B O 1
ATOM 7950 N N . SER B 1 146 ? -20.719 6.566 30.219 1 89.81 146 SER B N 1
ATOM 7951 C CA . SER B 1 146 ? -21.812 6.941 31.125 1 89.81 146 SER B CA 1
ATOM 7952 C C . SER B 1 146 ? -23.016 7.445 30.344 1 89.81 146 SER B C 1
ATOM 7954 O O . SER B 1 146 ? -24.156 7.066 30.656 1 89.81 146 SER B O 1
ATOM 7956 N N . LEU B 1 147 ? -22.766 8.258 29.375 1 91.75 147 LEU B N 1
ATOM 7957 C CA . LEU B 1 147 ? -23.859 8.805 28.578 1 91.75 147 LEU B CA 1
ATOM 7958 C C . LEU B 1 147 ? -24.531 7.715 27.766 1 91.75 147 LEU B C 1
ATOM 7960 O O . LEU B 1 147 ? -25.766 7.711 27.641 1 91.75 147 LEU B O 1
ATOM 7964 N N . ILE B 1 148 ? -23.781 6.793 27.203 1 92.88 148 ILE B N 1
ATOM 7965 C CA . ILE B 1 148 ? -24.344 5.699 26.422 1 92.88 148 ILE B CA 1
ATOM 7966 C C . ILE B 1 148 ? -25.219 4.828 27.328 1 92.88 148 ILE B C 1
ATOM 7968 O O . ILE B 1 148 ? -26.328 4.453 26.938 1 92.88 148 ILE B O 1
ATOM 7972 N N . TRP B 1 149 ? -24.781 4.566 28.516 1 88 149 TRP B N 1
ATOM 7973 C CA . TRP B 1 149 ? -25.547 3.76 29.469 1 88 149 TRP B CA 1
ATOM 7974 C C . TRP B 1 149 ? -26.875 4.43 29.812 1 88 149 TRP B C 1
ATOM 7976 O O . TRP B 1 149 ? -27.922 3.771 29.859 1 88 149 TRP B O 1
ATOM 7986 N N . ARG B 1 150 ? -26.812 5.707 29.953 1 87.44 150 ARG B N 1
ATOM 7987 C CA . ARG B 1 150 ? -28.031 6.449 30.281 1 87.44 150 ARG B CA 1
ATOM 7988 C C . ARG B 1 150 ? -29 6.48 29.109 1 87.44 150 ARG B C 1
ATOM 7990 O O . ARG B 1 150 ? -30.219 6.402 29.297 1 87.44 150 ARG B O 1
ATOM 7997 N N . LEU B 1 151 ? -28.438 6.621 27.922 1 90 151 LEU B N 1
ATOM 7998 C CA . LEU B 1 151 ? -29.281 6.629 26.734 1 90 151 LEU B CA 1
ATOM 7999 C C . LEU B 1 151 ? -29.984 5.289 26.547 1 90 151 LEU B C 1
ATOM 8001 O O . LEU B 1 151 ? -31.141 5.246 26.109 1 90 151 LEU B O 1
ATOM 8005 N N . CYS B 1 152 ? -29.266 4.246 26.875 1 87.88 152 CYS B N 1
ATOM 8006 C CA . CYS B 1 152 ? -29.812 2.912 26.672 1 87.88 152 CYS B CA 1
ATOM 8007 C C . CYS B 1 152 ? -30.812 2.561 27.766 1 87.88 152 CYS B C 1
ATOM 8009 O O . CYS B 1 152 ? -31.766 1.827 27.531 1 87.88 152 CYS B O 1
ATOM 8011 N N . LYS B 1 153 ? -30.578 3.012 28.984 1 80.12 153 LYS B N 1
ATOM 8012 C CA . LYS B 1 153 ? -31.453 2.668 30.109 1 80.12 153 LYS B CA 1
ATOM 8013 C C . LYS B 1 153 ? -32.688 3.58 30.156 1 80.12 153 LYS B C 1
ATOM 8015 O O . LYS B 1 153 ? -33.75 3.16 30.578 1 80.12 153 LYS B O 1
ATOM 8020 N N . ARG B 1 154 ? -32.344 4.879 29.844 1 66.31 154 ARG B N 1
ATOM 8021 C CA . ARG B 1 154 ? -33.406 5.871 30.078 1 66.31 154 ARG B CA 1
ATOM 8022 C C . ARG B 1 154 ? -34.5 5.77 29.031 1 66.31 154 ARG B C 1
ATOM 8024 O O . ARG B 1 154 ? -34.219 5.75 27.828 1 66.31 154 ARG B O 1
ATOM 8031 N N . ASN B 1 155 ? -35.469 4.934 29.281 1 55.38 155 ASN B N 1
ATOM 8032 C CA . ASN B 1 155 ? -36.688 4.969 28.5 1 55.38 155 ASN B CA 1
ATOM 8033 C C . ASN B 1 155 ? -37.281 6.379 28.438 1 55.38 155 ASN B C 1
ATOM 8035 O O . ASN B 1 155 ? -38.406 6.566 27.969 1 55.38 155 ASN B O 1
ATOM 8039 N N . SER B 1 156 ? -36.719 7.375 29.172 1 53.81 156 SER B N 1
ATOM 8040 C CA . SER B 1 156 ? -37.594 8.523 29.406 1 53.81 156 SER B CA 1
ATOM 8041 C C . SER B 1 156 ? -37.469 9.531 28.266 1 53.81 156 SER B C 1
ATOM 8043 O O . SER B 1 156 ? -36.469 9.562 27.547 1 53.81 156 SER B O 1
ATOM 8045 N N . GLY B 1 157 ? -38.5 10.102 27.797 1 62.62 157 GLY B N 1
ATOM 8046 C CA . GLY B 1 157 ? -39.125 11.016 26.875 1 62.62 157 GLY B CA 1
ATOM 8047 C C . GLY B 1 157 ? -38.406 12.336 26.734 1 62.62 157 GLY B C 1
ATOM 8048 O O . GLY B 1 157 ? -38.938 13.289 26.156 1 62.62 157 GLY B O 1
ATOM 8049 N N . ASN B 1 158 ? -37.188 12.586 27.484 1 75.06 158 ASN B N 1
ATOM 8050 C CA . ASN B 1 158 ? -36.625 13.914 27.312 1 75.06 158 ASN B CA 1
ATOM 8051 C C . ASN B 1 158 ? -35.75 14 26.062 1 75.06 158 ASN B C 1
ATOM 8053 O O . ASN B 1 158 ? -34.531 13.742 26.125 1 75.06 158 ASN B O 1
ATOM 8057 N N . GLU B 1 159 ? -36.281 14.344 25.062 1 78.31 159 GLU B N 1
ATOM 8058 C CA . GLU B 1 159 ? -35.656 14.414 23.734 1 78.31 159 GLU B CA 1
ATOM 8059 C C . GLU B 1 159 ? -34.531 15.414 23.719 1 78.31 159 GLU B C 1
ATOM 8061 O O . GLU B 1 159 ? -33.531 15.227 22.984 1 78.31 159 GLU B O 1
ATOM 8066 N N . ALA B 1 160 ? -34.688 16.438 24.641 1 78.06 160 ALA B N 1
ATOM 8067 C CA . ALA B 1 160 ? -33.625 17.469 24.656 1 78.06 160 ALA B CA 1
ATOM 8068 C C . ALA B 1 160 ? -32.344 16.922 25.234 1 78.06 160 ALA B C 1
ATOM 8070 O O . ALA B 1 160 ? -31.25 17.172 24.703 1 78.06 160 ALA B O 1
ATOM 8071 N N . TRP B 1 161 ? -32.5 16.156 26.234 1 82.56 161 TRP B N 1
ATOM 8072 C CA . TRP B 1 161 ? -31.328 15.57 26.844 1 82.56 161 TRP B CA 1
ATOM 8073 C C . TRP B 1 161 ? -30.672 14.555 25.906 1 82.56 161 TRP B C 1
ATOM 8075 O O . TRP B 1 161 ? -29.438 14.5 25.812 1 82.56 161 TRP B O 1
ATOM 8085 N N . ASP B 1 162 ? -31.5 13.781 25.25 1 84.56 162 ASP B N 1
ATOM 8086 C CA . ASP B 1 162 ? -30.969 12.773 24.328 1 84.56 162 ASP B CA 1
ATOM 8087 C C . ASP B 1 162 ? -30.125 13.414 23.234 1 84.56 162 ASP B C 1
ATOM 8089 O O . ASP B 1 162 ? -29.062 12.898 22.875 1 84.56 162 ASP B O 1
ATOM 8093 N N . ARG B 1 163 ? -30.625 14.5 22.797 1 80.5 163 ARG B N 1
ATOM 8094 C CA . ARG B 1 163 ? -29.906 15.195 21.734 1 80.5 163 ARG B CA 1
ATOM 8095 C C . ARG B 1 163 ? -28.562 15.711 22.219 1 80.5 163 ARG B C 1
ATOM 8097 O O . ARG B 1 163 ? -27.562 15.617 21.516 1 80.5 163 ARG B O 1
ATOM 8104 N N . GLU B 1 164 ? -28.578 16.219 23.453 1 81.12 164 GLU B N 1
ATOM 8105 C CA . GLU B 1 164 ? -27.328 16.75 24.016 1 81.12 164 GLU B CA 1
ATOM 8106 C C . GLU B 1 164 ? -26.344 15.617 24.297 1 81.12 164 GLU B C 1
ATOM 8108 O O . GLU B 1 164 ? -25.141 15.766 24.078 1 81.12 164 GLU B O 1
ATOM 8113 N N . ALA B 1 165 ? -26.906 14.578 24.828 1 85.69 165 ALA B N 1
ATOM 8114 C CA . ALA B 1 165 ? -26.047 13.43 25.125 1 85.69 165 ALA B CA 1
ATOM 8115 C C . ALA B 1 165 ? -25.391 12.906 23.859 1 85.69 165 ALA B C 1
ATOM 8117 O O . ALA B 1 165 ? -24.188 12.586 23.859 1 85.69 165 ALA B O 1
ATOM 8118 N N . ARG B 1 166 ? -26.156 12.836 22.75 1 86.44 166 ARG B N 1
ATOM 8119 C CA . ARG B 1 166 ? -25.625 12.352 21.469 1 86.44 166 ARG B CA 1
ATOM 8120 C C . ARG B 1 166 ? -24.531 13.273 20.953 1 86.44 166 ARG B C 1
ATOM 8122 O O . ARG B 1 166 ? -23.516 12.805 20.438 1 86.44 166 ARG B O 1
ATOM 8129 N N . ARG B 1 167 ? -24.75 14.492 21.156 1 81.44 167 ARG B N 1
ATOM 8130 C CA . ARG B 1 167 ? -23.781 15.484 20.703 1 81.44 167 ARG B CA 1
ATOM 8131 C C . ARG B 1 167 ? -22.469 15.352 21.469 1 81.44 167 ARG B C 1
ATOM 8133 O O . ARG B 1 167 ? -21.391 15.398 20.875 1 81.44 167 ARG B O 1
ATOM 8140 N N . VAL B 1 168 ? -22.578 15.227 22.75 1 83.69 168 VAL B N 1
ATOM 8141 C CA . VAL B 1 168 ? -21.406 15.148 23.609 1 83.69 168 VAL B CA 1
ATOM 8142 C C . VAL B 1 168 ? -20.625 13.867 23.297 1 83.69 168 VAL B C 1
ATOM 8144 O O . VAL B 1 168 ? -19.391 13.883 23.266 1 83.69 168 VAL B O 1
ATOM 8147 N N . ILE B 1 169 ? -21.344 12.805 23.047 1 89.81 169 ILE B N 1
ATOM 8148 C CA . ILE B 1 169 ? -20.688 11.531 22.75 1 89.81 169 ILE B CA 1
ATOM 8149 C C . ILE B 1 169 ? -19.891 11.656 21.453 1 89.81 169 ILE B C 1
ATOM 8151 O O . ILE B 1 169 ? -18.719 11.242 21.391 1 89.81 169 ILE B O 1
ATOM 8155 N N . ARG B 1 170 ? -20.469 12.203 20.422 1 83.56 170 ARG B N 1
ATOM 8156 C CA . ARG B 1 170 ? -19.797 12.375 19.141 1 83.56 170 ARG B CA 1
ATOM 8157 C C . ARG B 1 170 ? -18.562 13.25 19.266 1 83.56 170 ARG B C 1
ATOM 8159 O O . ARG B 1 170 ? -17.516 12.945 18.703 1 83.56 170 ARG B O 1
ATOM 8166 N N . ARG B 1 171 ? -18.719 14.289 20.016 1 81.06 171 ARG B N 1
ATOM 8167 C CA . ARG B 1 171 ? -17.609 15.211 20.234 1 81.06 171 ARG B CA 1
ATOM 8168 C C . ARG B 1 171 ? -16.453 14.523 20.953 1 81.06 171 ARG B C 1
ATOM 8170 O O . ARG B 1 171 ? -15.289 14.672 20.562 1 81.06 171 ARG B O 1
ATOM 8177 N N . ASN B 1 172 ? -16.812 13.844 21.984 1 86.62 172 ASN B N 1
ATOM 8178 C CA . ASN B 1 172 ? -15.781 13.195 22.797 1 86.62 172 ASN B CA 1
ATOM 8179 C C . ASN B 1 172 ? -15.039 12.125 22 1 86.62 172 ASN B C 1
ATOM 8181 O O . ASN B 1 172 ? -13.828 11.953 22.156 1 86.62 172 ASN B O 1
ATOM 8185 N N . LEU B 1 173 ? -15.82 11.43 21.141 1 88.5 173 LEU B N 1
ATOM 8186 C CA . LEU B 1 173 ? -15.188 10.406 20.312 1 88.5 173 LEU B CA 1
ATOM 8187 C C . LEU B 1 173 ? -14.203 11.031 19.328 1 88.5 173 LEU B C 1
ATOM 8189 O O . LEU B 1 173 ? -13.078 10.547 19.188 1 88.5 173 LEU B O 1
ATOM 8193 N N . SER B 1 174 ? -14.602 12.039 18.719 1 80 174 SER B N 1
ATOM 8194 C CA . SER B 1 174 ? -13.766 12.742 17.75 1 80 174 SER B CA 1
ATOM 8195 C C . SER B 1 174 ? -12.539 13.352 18.438 1 80 174 SER B C 1
ATOM 8197 O O . SER B 1 174 ? -11.438 13.312 17.891 1 80 174 SER B O 1
ATOM 8199 N N . ASP B 1 175 ? -12.719 13.906 19.625 1 79.94 175 ASP B N 1
ATOM 8200 C CA . ASP B 1 175 ? -11.633 14.531 20.375 1 79.94 175 ASP B CA 1
ATOM 8201 C C . ASP B 1 175 ? -10.609 13.492 20.812 1 79.94 175 ASP B C 1
ATOM 8203 O O . ASP B 1 175 ? -9.406 13.766 20.828 1 79.94 175 ASP B O 1
ATOM 8207 N N . TYR B 1 176 ? -11.18 12.398 21.188 1 86.56 176 TYR B N 1
ATOM 8208 C CA . TYR B 1 176 ? -10.273 11.352 21.641 1 86.56 176 TYR B CA 1
ATOM 8209 C C . TYR B 1 176 ? -9.312 10.93 20.531 1 86.56 176 TYR B C 1
ATOM 8211 O O . TYR B 1 176 ? -8.109 10.82 20.766 1 86.56 176 TYR B O 1
ATOM 8219 N N . PHE B 1 177 ? -9.773 10.719 19.328 1 83.19 177 PHE B N 1
ATOM 8220 C CA . PHE B 1 177 ? -8.938 10.242 18.219 1 83.19 177 PHE B CA 1
ATOM 8221 C C . PHE B 1 177 ? -8.203 11.398 17.562 1 83.19 177 PHE B C 1
ATOM 8223 O O . PHE B 1 177 ? -7.133 11.211 16.984 1 83.19 177 PHE B O 1
ATOM 8230 N N . GLY B 1 178 ? -8.719 12.516 17.656 1 72.81 178 GLY B N 1
ATOM 8231 C CA . GLY B 1 178 ? -8.094 13.672 17.031 1 72.81 178 GLY B CA 1
ATOM 8232 C C . GLY B 1 178 ? -6.988 14.281 17.859 1 72.81 178 GLY B C 1
ATOM 8233 O O . GLY B 1 178 ? -5.879 14.5 17.375 1 72.81 178 GLY B O 1
ATOM 8234 N N . ASP B 1 179 ? -7.242 14.516 19.172 1 68.62 179 ASP B N 1
ATOM 8235 C CA . ASP B 1 179 ? -6.336 15.312 19.984 1 68.62 179 ASP B CA 1
ATOM 8236 C C . ASP B 1 179 ? -5.562 14.43 20.969 1 68.62 179 ASP B C 1
ATOM 8238 O O . ASP B 1 179 ? -4.426 14.742 21.328 1 68.62 179 ASP B O 1
ATOM 8242 N N . PHE B 1 180 ? -6.219 13.469 21.453 1 70.88 180 PHE B N 1
ATOM 8243 C CA . PHE B 1 180 ? -5.598 12.773 22.578 1 70.88 180 PHE B CA 1
ATOM 8244 C C . PHE B 1 180 ? -4.707 11.641 22.078 1 70.88 180 PHE B C 1
ATOM 8246 O O . PHE B 1 180 ? -3.688 11.336 22.703 1 70.88 180 PHE B O 1
ATOM 8253 N N . LEU B 1 181 ? -5.109 11.023 20.938 1 77.25 181 LEU B N 1
ATOM 8254 C CA . LEU B 1 181 ? -4.297 9.914 20.453 1 77.25 181 LEU B CA 1
ATOM 8255 C C . LEU B 1 181 ? -3.021 10.422 19.781 1 77.25 181 LEU B C 1
ATOM 8257 O O . LEU B 1 181 ? -3.08 11.117 18.766 1 77.25 181 LEU B O 1
ATOM 8261 N N . PRO B 1 182 ? -1.9 10.188 20.5 1 70.44 182 PRO B N 1
ATOM 8262 C CA . PRO B 1 182 ? -0.641 10.641 19.906 1 70.44 182 PRO B CA 1
ATOM 8263 C C . PRO B 1 182 ? -0.262 9.844 18.656 1 70.44 182 PRO B C 1
ATOM 8265 O O . PRO B 1 182 ? -0.055 8.633 18.734 1 70.44 182 PRO B O 1
ATOM 8268 N N . LYS B 1 183 ? -0.21 10.375 17.469 1 71.25 183 LYS B N 1
ATOM 8269 C CA . LYS B 1 183 ? 0.041 9.672 16.203 1 71.25 183 LYS B CA 1
ATOM 8270 C C . LYS B 1 183 ? 1.537 9.57 15.922 1 71.25 183 LYS B C 1
ATOM 8272 O O . LYS B 1 183 ? 1.961 8.789 15.07 1 71.25 183 LYS B O 1
ATOM 8277 N N . ASP B 1 184 ? 2.371 10.305 16.656 1 63.97 184 ASP B N 1
ATOM 8278 C CA . ASP B 1 184 ? 3.803 10.336 16.359 1 63.97 184 ASP B CA 1
ATOM 8279 C C . ASP B 1 184 ? 4.566 9.359 17.266 1 63.97 184 ASP B C 1
ATOM 8281 O O . ASP B 1 184 ? 5.75 9.102 17.047 1 63.97 184 ASP B O 1
ATOM 8285 N N . ASN B 1 185 ? 3.908 8.93 18.297 1 62.19 185 ASN B N 1
ATOM 8286 C CA . ASN B 1 185 ? 4.566 8.031 19.234 1 62.19 185 ASN B CA 1
ATOM 8287 C C . ASN B 1 185 ? 3.791 6.727 19.406 1 62.19 185 ASN B C 1
ATOM 8289 O O . ASN B 1 185 ? 2.752 6.699 20.062 1 62.19 185 ASN B O 1
ATOM 8293 N N . ASP B 1 186 ? 4.402 5.637 18.969 1 64.88 186 ASP B N 1
ATOM 8294 C CA . ASP B 1 186 ? 3.732 4.34 18.938 1 64.88 186 ASP B CA 1
ATOM 8295 C C . ASP B 1 186 ? 3.416 3.848 20.344 1 64.88 186 ASP B C 1
ATOM 8297 O O . ASP B 1 186 ? 2.34 3.299 20.594 1 64.88 186 ASP B O 1
ATOM 8301 N N . ASN B 1 187 ? 4.328 4.082 21.234 1 62.84 187 ASN B N 1
ATOM 8302 C CA . ASN B 1 187 ? 4.141 3.564 22.594 1 62.84 187 ASN B CA 1
ATOM 8303 C C . ASN B 1 187 ? 3.016 4.297 23.312 1 62.84 187 ASN B C 1
ATOM 8305 O O . ASN B 1 187 ? 2.178 3.668 23.969 1 62.84 187 ASN B O 1
ATOM 8309 N N . TYR B 1 188 ? 3.096 5.586 23.141 1 69.25 188 TYR B N 1
ATOM 8310 C CA . TYR B 1 188 ? 2.045 6.359 23.781 1 69.25 188 TYR B CA 1
ATOM 8311 C C . TYR B 1 188 ? 0.691 6.094 23.141 1 69.25 188 TYR B C 1
ATOM 8313 O O . TYR B 1 188 ? -0.333 6.035 23.828 1 69.25 188 TYR B O 1
ATOM 8321 N N . PHE B 1 189 ? 0.771 5.754 21.922 1 84.5 189 PHE B N 1
ATOM 8322 C CA . PHE B 1 189 ? -0.455 5.43 21.203 1 84.5 189 PHE B CA 1
ATOM 8323 C C . PHE B 1 189 ? -1.117 4.191 21.797 1 84.5 189 PHE B C 1
ATOM 8325 O O . PHE B 1 189 ? -2.326 4.18 22.031 1 84.5 189 PHE B O 1
ATOM 8332 N N . GLY B 1 190 ? -0.357 3.256 22.094 1 77.5 190 GLY B N 1
ATOM 8333 C CA . GLY B 1 190 ? -0.85 2.004 22.641 1 77.5 190 GLY B CA 1
ATOM 8334 C C . GLY B 1 190 ? -1.499 2.166 24 1 77.5 190 GLY B C 1
ATOM 8335 O O . GLY B 1 190 ? -2.521 1.539 24.281 1 77.5 190 GLY B O 1
ATOM 8336 N N . HIS B 1 191 ? -1.029 3.133 24.703 1 72.56 191 HIS B N 1
ATOM 8337 C CA . HIS B 1 191 ? -1.565 3.371 26.031 1 72.56 191 HIS B CA 1
ATOM 8338 C C . HIS B 1 191 ? -2.949 4.008 25.969 1 72.56 191 HIS B C 1
ATOM 8340 O O . HIS B 1 191 ? -3.852 3.621 26.719 1 72.56 191 HIS B O 1
ATOM 8346 N N . TYR B 1 192 ? -3.047 4.863 25.125 1 81.69 192 TYR B N 1
ATOM 8347 C CA . TYR B 1 192 ? -4.332 5.539 24.969 1 81.69 192 TYR B CA 1
ATOM 8348 C C . TYR B 1 192 ? -5.387 4.59 24.406 1 81.69 192 TYR B C 1
ATOM 8350 O O . TYR B 1 192 ? -6.555 4.656 24.797 1 81.69 192 TYR B O 1
ATOM 8358 N N . LEU B 1 193 ? -4.934 3.701 23.625 1 85.12 193 LEU B N 1
ATOM 8359 C CA . LEU B 1 193 ? -5.855 2.707 23.094 1 85.12 193 LEU B CA 1
ATOM 8360 C C . LEU B 1 193 ? -6.316 1.746 24.188 1 85.12 193 LEU B C 1
ATOM 8362 O O . LEU B 1 193 ? -7.469 1.311 24.188 1 85.12 193 LEU B O 1
ATOM 8366 N N . GLN B 1 194 ? -5.426 1.515 25.031 1 78.94 194 GLN B N 1
ATOM 8367 C CA . GLN B 1 194 ? -5.77 0.629 26.141 1 78.94 194 GLN B CA 1
ATOM 8368 C C . GLN B 1 194 ? -6.805 1.272 27.047 1 78.94 194 GLN B C 1
ATOM 8370 O O . GLN B 1 194 ? -7.707 0.596 27.547 1 78.94 194 GLN B O 1
ATOM 8375 N N . VAL B 1 195 ? -6.648 2.539 27.219 1 81.44 195 VAL B N 1
ATOM 8376 C CA . VAL B 1 195 ? -7.625 3.27 28.016 1 81.44 195 VAL B CA 1
ATOM 8377 C C . VAL B 1 195 ? -9 3.199 27.344 1 81.44 195 VAL B C 1
ATOM 8379 O O . VAL B 1 195 ? -10.008 2.963 28.016 1 81.44 195 VAL B O 1
ATOM 8382 N N . PHE B 1 196 ? -8.984 3.309 26.094 1 89.19 196 PHE B N 1
ATOM 8383 C CA . PHE B 1 196 ? -10.211 3.289 25.312 1 89.19 196 PHE B CA 1
ATOM 8384 C C . PHE B 1 196 ? -10.891 1.929 25.391 1 89.19 196 PHE B C 1
ATOM 8386 O O . PHE B 1 196 ? -12.109 1.85 25.578 1 89.19 196 PHE B O 1
ATOM 8393 N N . CYS B 1 197 ? -10.117 0.855 25.391 1 85.12 197 CYS B N 1
ATOM 8394 C CA . CYS B 1 197 ? -10.648 -0.504 25.375 1 85.12 197 CYS B CA 1
ATOM 8395 C C . CYS B 1 197 ? -10.969 -0.968 26.797 1 85.12 197 CYS B C 1
ATOM 8397 O O . CYS B 1 197 ? -11.977 -1.644 27.016 1 85.12 197 CYS B O 1
ATOM 8399 N N . CYS B 1 198 ? -10.156 -0.561 27.719 1 75.69 198 CYS B N 1
ATOM 8400 C CA . CYS B 1 198 ? -10.367 -0.986 29.109 1 75.69 198 CYS B CA 1
ATOM 8401 C C . CYS B 1 198 ? -11.617 -0.343 29.688 1 75.69 198 CYS B C 1
ATOM 8403 O O . CYS B 1 198 ? -12.258 -0.91 30.578 1 75.69 198 CYS B O 1
ATOM 8405 N N . SER B 1 199 ? -11.945 0.79 29.094 1 82.31 199 SER B N 1
ATOM 8406 C CA . SER B 1 199 ? -13.172 1.448 29.531 1 82.31 199 SER B CA 1
ATOM 8407 C C . SER B 1 199 ? -14.391 0.88 28.797 1 82.31 199 SER B C 1
ATOM 8409 O O . SER B 1 199 ? -15.508 1.354 29 1 82.31 199 SER B O 1
ATOM 8411 N N . HIS B 1 200 ? -14.219 -0.077 27.875 1 89.12 200 HIS B N 1
ATOM 8412 C CA . HIS B 1 200 ? -15.234 -0.813 27.125 1 89.12 200 HIS B CA 1
ATOM 8413 C C . HIS B 1 200 ? -16.047 0.117 26.234 1 89.12 200 HIS B C 1
ATOM 8415 O O . HIS B 1 200 ? -17.266 -0.008 26.141 1 89.12 200 HIS B O 1
ATOM 8421 N N . VAL B 1 201 ? -15.352 1.126 25.734 1 93.12 201 VAL B N 1
ATOM 8422 C CA . VAL B 1 201 ? -16.031 2.051 24.828 1 93.12 201 VAL B CA 1
ATOM 8423 C C . VAL B 1 201 ? -16.562 1.293 23.625 1 93.12 201 VAL B C 1
ATOM 8425 O O . VAL B 1 201 ? -17.734 1.435 23.266 1 93.12 201 VAL B O 1
ATOM 8428 N N . PRO B 1 202 ? -15.734 0.394 23.016 1 94.12 202 PRO B N 1
ATOM 8429 C CA . PRO B 1 202 ? -16.25 -0.322 21.844 1 94.12 202 PRO B CA 1
ATOM 8430 C C . PRO B 1 202 ? -17.484 -1.164 22.156 1 94.12 202 PRO B C 1
ATOM 8432 O O . PRO B 1 202 ? -18.453 -1.158 21.391 1 94.12 202 PRO B O 1
ATOM 8435 N N . ALA B 1 203 ? -17.484 -1.835 23.266 1 92.94 203 ALA B N 1
ATOM 8436 C CA . ALA B 1 203 ? -18.625 -2.639 23.656 1 92.94 203 ALA B CA 1
ATOM 8437 C C . ALA B 1 203 ? -19.844 -1.76 23.906 1 92.94 203 ALA B C 1
ATOM 8439 O O . ALA B 1 203 ? -20.984 -2.154 23.609 1 92.94 203 ALA B O 1
ATOM 8440 N N . SER B 1 204 ? -19.609 -0.604 24.484 1 94.06 204 SER B N 1
ATOM 8441 C CA . SER B 1 204 ? -20.703 0.334 24.734 1 94.06 204 SER B CA 1
ATOM 8442 C C . SER B 1 204 ? -21.312 0.835 23.438 1 94.06 204 SER B C 1
ATOM 8444 O O . SER B 1 204 ? -22.531 1.034 23.359 1 94.06 204 SER B O 1
ATOM 8446 N N . LEU B 1 205 ? -20.469 1.055 22.453 1 95.38 205 LEU B N 1
ATOM 8447 C CA . LEU B 1 205 ? -20.984 1.462 21.141 1 95.38 205 LEU B CA 1
ATOM 8448 C C . LEU B 1 205 ? -21.844 0.368 20.531 1 95.38 205 LEU B C 1
ATOM 8450 O O . LEU B 1 205 ? -22.906 0.656 19.953 1 95.38 205 LEU B O 1
ATOM 8454 N N . ALA B 1 206 ? -21.406 -0.857 20.703 1 94.56 206 ALA B N 1
ATOM 8455 C CA . ALA B 1 206 ? -22.203 -1.989 20.219 1 94.56 206 ALA B CA 1
ATOM 8456 C C . ALA B 1 206 ? -23.531 -2.09 20.953 1 94.56 206 ALA B C 1
ATOM 8458 O O . ALA B 1 206 ? -24.562 -2.396 20.344 1 94.56 206 ALA B O 1
ATOM 8459 N N . MET B 1 207 ? -23.5 -1.812 22.25 1 92.56 207 MET B N 1
ATOM 8460 C CA . MET B 1 207 ? -24.719 -1.825 23.062 1 92.56 207 MET B CA 1
ATOM 8461 C C . MET B 1 207 ? -25.703 -0.782 22.562 1 92.56 207 MET B C 1
ATOM 8463 O O . MET B 1 207 ? -26.906 -1.042 22.5 1 92.56 207 MET B O 1
ATOM 8467 N N . LEU B 1 208 ? -25.156 0.341 22.25 1 93.12 208 LEU B N 1
ATOM 8468 C CA . LEU B 1 208 ? -25.984 1.403 21.703 1 93.12 208 LEU B CA 1
ATOM 8469 C C . LEU B 1 208 ? -26.625 0.969 20.391 1 93.12 208 LEU B C 1
ATOM 8471 O O . LEU B 1 208 ? -27.812 1.209 20.156 1 93.12 208 LEU B O 1
ATOM 8475 N N . TYR B 1 209 ? -25.922 0.289 19.547 1 93 209 TYR B N 1
ATOM 8476 C CA . TYR B 1 209 ? -26.406 -0.216 18.266 1 93 209 TYR B CA 1
ATOM 8477 C C . TYR B 1 209 ? -27.484 -1.278 18.469 1 93 209 TYR B C 1
ATOM 8479 O O . TYR B 1 209 ? -28.453 -1.352 17.703 1 93 209 TYR B O 1
ATOM 8487 N N . MET B 1 210 ? -27.344 -2.059 19.5 1 91.56 210 MET B N 1
ATOM 8488 C CA . MET B 1 210 ? -28.281 -3.158 19.75 1 91.56 210 MET B CA 1
ATOM 8489 C C . MET B 1 210 ? -29.562 -2.65 20.391 1 91.56 210 MET B C 1
ATOM 8491 O O . MET B 1 210 ? -30.578 -3.359 20.422 1 91.56 210 MET B O 1
ATOM 8495 N N . SER B 1 211 ? -29.484 -1.376 20.859 1 88.75 211 SER B N 1
ATOM 8496 C CA . SER B 1 211 ? -30.688 -0.77 21.438 1 88.75 211 SER B CA 1
ATOM 8497 C C . SER B 1 211 ? -31.641 -0.287 20.344 1 88.75 211 SER B C 1
ATOM 8499 O O . SER B 1 211 ? -31.266 0.529 19.5 1 88.75 211 SER B O 1
ATOM 8501 N N . PRO B 1 212 ? -32.844 -0.752 20.297 1 84.5 212 PRO B N 1
ATOM 8502 C CA . PRO B 1 212 ? -33.781 -0.436 19.219 1 84.5 212 PRO B CA 1
ATOM 8503 C C . PRO B 1 212 ? -34.031 1.064 19.078 1 84.5 212 PRO B C 1
ATOM 8505 O O . PRO B 1 212 ? -34.125 1.565 17.953 1 84.5 212 PRO B O 1
ATOM 8508 N N . GLN B 1 213 ? -34 1.865 20.156 1 85.06 213 GLN B N 1
ATOM 8509 C CA . GLN B 1 213 ? -34.312 3.295 20.094 1 85.06 213 GLN B CA 1
ATOM 8510 C C . GLN B 1 213 ? -33.094 4.078 19.578 1 85.06 213 GLN B C 1
ATOM 8512 O O . GLN B 1 213 ? -33.25 5.176 19.047 1 85.06 213 GLN B O 1
ATOM 8517 N N . ASN B 1 214 ? -31.906 3.424 19.797 1 88.94 214 ASN B N 1
ATOM 8518 C CA . ASN B 1 214 ? -30.672 4.16 19.5 1 88.94 214 ASN B CA 1
ATOM 8519 C C . ASN B 1 214 ? -29.891 3.492 18.375 1 88.94 214 ASN B C 1
ATOM 8521 O O . ASN B 1 214 ? -28.719 3.814 18.141 1 88.94 214 ASN B O 1
ATOM 8525 N N . MET B 1 215 ? -30.484 2.643 17.625 1 88.75 215 MET B N 1
ATOM 8526 C CA . MET B 1 215 ? -29.781 1.819 16.641 1 88.75 215 MET B CA 1
ATOM 8527 C C . MET B 1 215 ? -29.141 2.686 15.562 1 88.75 215 MET B C 1
ATOM 8529 O O . MET B 1 215 ? -28 2.457 15.188 1 88.75 215 MET B O 1
ATOM 8533 N N . ILE B 1 216 ? -29.844 3.727 15.086 1 85 216 ILE B N 1
ATOM 8534 C CA . ILE B 1 216 ? -29.344 4.586 14.023 1 85 216 ILE B CA 1
ATOM 8535 C C . ILE B 1 216 ? -28.109 5.352 14.508 1 85 216 ILE B C 1
ATOM 8537 O O . ILE B 1 216 ? -27.094 5.418 13.812 1 85 216 ILE B O 1
ATOM 8541 N N . PHE B 1 217 ? -28.281 5.867 15.781 1 89 217 PHE B N 1
ATOM 8542 C CA . PHE B 1 217 ? -27.172 6.621 16.344 1 89 217 PHE B CA 1
ATOM 8543 C C . PHE B 1 217 ? -25.984 5.711 16.609 1 89 217 PHE B C 1
ATOM 8545 O O . PHE B 1 217 ? -24.844 6.09 16.344 1 89 217 PHE B O 1
ATOM 8552 N N . GLY B 1 218 ? -26.281 4.508 17.109 1 90.25 218 GLY B N 1
ATOM 8553 C CA . GLY B 1 218 ? -25.219 3.537 17.312 1 90.25 218 GLY B CA 1
ATOM 8554 C C . GLY B 1 218 ? -24.5 3.164 16.031 1 90.25 218 GLY B C 1
ATOM 8555 O O . GLY B 1 218 ? -23.266 3.039 16.016 1 90.25 218 GLY B O 1
ATOM 8556 N N . ASN B 1 219 ? -25.25 3.012 14.992 1 88.94 219 ASN B N 1
ATOM 8557 C CA . ASN B 1 219 ? -24.688 2.703 13.688 1 88.94 219 ASN B CA 1
ATOM 8558 C C . ASN B 1 219 ? -23.75 3.814 13.203 1 88.94 219 ASN B C 1
ATOM 8560 O O . ASN B 1 219 ? -22.672 3.543 12.703 1 88.94 219 ASN B O 1
ATOM 8564 N N . GLU B 1 220 ? -24.141 5.031 13.391 1 86.62 220 GLU B N 1
ATOM 8565 C CA . GLU B 1 220 ? -23.344 6.18 12.969 1 86.62 220 GLU B CA 1
ATOM 8566 C C . GLU B 1 220 ? -22.031 6.25 13.734 1 86.62 220 GLU B C 1
ATOM 8568 O O . GLU B 1 220 ? -20.984 6.535 13.148 1 86.62 220 GLU B O 1
ATOM 8573 N N . LEU B 1 221 ? -22.125 5.973 14.984 1 91.25 221 LEU B N 1
ATOM 8574 C CA . LEU B 1 221 ? -20.938 6.09 15.812 1 91.25 221 LEU B CA 1
ATOM 8575 C C . LEU B 1 221 ? -19.922 5.012 15.469 1 91.25 221 LEU B C 1
ATOM 8577 O O . LEU B 1 221 ? -18.719 5.277 15.414 1 91.25 221 LEU B O 1
ATOM 8581 N N . ILE B 1 222 ? -20.406 3.801 15.219 1 92.38 222 ILE B N 1
ATOM 8582 C CA . ILE B 1 222 ? -19.484 2.723 14.875 1 92.38 222 ILE B CA 1
ATOM 8583 C C . ILE B 1 222 ? -18.859 2.998 13.508 1 92.38 222 ILE B C 1
ATOM 8585 O O . ILE B 1 222 ? -17.672 2.773 13.305 1 92.38 222 ILE B O 1
ATOM 8589 N N . GLN B 1 223 ? -19.656 3.521 12.594 1 88.44 223 GLN B N 1
ATOM 8590 C CA . GLN B 1 223 ? -19.125 3.898 11.297 1 88.44 223 GLN B CA 1
ATOM 8591 C C . GLN B 1 223 ? -18.062 4.98 11.438 1 88.44 223 GLN B C 1
ATOM 8593 O O . GLN B 1 223 ? -17.047 4.957 10.734 1 88.44 223 GLN B O 1
ATOM 8598 N N . GLU B 1 224 ? -18.312 5.891 12.289 1 89.31 224 GLU B N 1
ATOM 8599 C CA . GLU B 1 224 ? -17.344 6.945 12.539 1 89.31 224 GLU B CA 1
ATOM 8600 C C . GLU B 1 224 ? -16.047 6.375 13.109 1 89.31 224 GLU B C 1
ATOM 8602 O O . GLU B 1 224 ? -14.953 6.816 12.742 1 89.31 224 GLU B O 1
ATOM 8607 N N . LEU B 1 225 ? -16.234 5.48 14.023 1 91.81 225 LEU B N 1
ATOM 8608 C CA . LEU B 1 225 ? -15.055 4.84 14.594 1 91.81 225 LEU B CA 1
ATOM 8609 C C . LEU B 1 225 ? -14.242 4.133 13.516 1 91.81 225 LEU B C 1
ATOM 8611 O O . LEU B 1 225 ? -13.016 4.23 13.492 1 91.81 225 LEU B O 1
ATOM 8615 N N . ILE B 1 226 ? -14.938 3.416 12.633 1 90.62 226 ILE B N 1
ATOM 8616 C CA . ILE B 1 226 ? -14.281 2.697 11.547 1 90.62 226 ILE B CA 1
ATOM 8617 C C . ILE B 1 226 ? -13.523 3.684 10.656 1 90.62 226 ILE B C 1
ATOM 8619 O O . ILE B 1 226 ? -12.383 3.428 10.266 1 90.62 226 ILE B O 1
ATOM 8623 N N . THR B 1 227 ? -14.133 4.785 10.383 1 87.88 227 THR B N 1
ATOM 8624 C CA . THR B 1 227 ? -13.508 5.809 9.555 1 87.88 227 THR B CA 1
ATOM 8625 C C . THR B 1 227 ? -12.281 6.391 10.25 1 87.88 227 THR B C 1
ATOM 8627 O O . THR B 1 227 ? -11.242 6.609 9.617 1 87.88 227 THR B O 1
ATOM 8630 N N . LEU B 1 228 ? -12.422 6.719 11.539 1 88.62 228 LEU B N 1
ATOM 8631 C CA . LEU B 1 228 ? -11.312 7.27 12.312 1 88.62 228 LEU B CA 1
ATOM 8632 C C . LEU B 1 228 ? -10.117 6.328 12.289 1 88.62 228 LEU B C 1
ATOM 8634 O O . LEU B 1 228 ? -8.969 6.773 12.164 1 88.62 228 LEU B O 1
ATOM 8638 N N . ILE B 1 229 ? -10.375 5.047 12.352 1 90.06 229 ILE B N 1
ATOM 8639 C CA . ILE B 1 229 ? -9.312 4.051 12.344 1 90.06 229 ILE B CA 1
ATOM 8640 C C . ILE B 1 229 ? -8.672 3.99 10.953 1 90.06 229 ILE B C 1
ATOM 8642 O O . ILE B 1 229 ? -7.453 3.857 10.836 1 90.06 229 ILE B O 1
ATOM 8646 N N . SER B 1 230 ? -9.461 4.094 9.914 1 86.5 230 SER B N 1
ATOM 8647 C CA . SER B 1 230 ? -8.969 3.996 8.547 1 86.5 230 SER B CA 1
ATOM 8648 C C . SER B 1 230 ? -8.07 5.18 8.195 1 86.5 230 SER B C 1
ATOM 8650 O O . SER B 1 230 ? -7.262 5.102 7.273 1 86.5 230 SER B O 1
ATOM 8652 N N . LEU B 1 231 ? -8.195 6.309 8.93 1 85 231 LEU B N 1
ATOM 8653 C CA . LEU B 1 231 ? -7.402 7.5 8.656 1 85 231 LEU B CA 1
ATOM 8654 C C . LEU B 1 231 ? -6.035 7.418 9.328 1 85 231 LEU B C 1
ATOM 8656 O O . LEU B 1 231 ? -5.137 8.203 9.016 1 85 231 LEU B O 1
ATOM 8660 N N . LEU B 1 232 ? -5.883 6.43 10.156 1 85.62 232 LEU B N 1
ATOM 8661 C CA . LEU B 1 232 ? -4.605 6.246 10.836 1 85.62 232 LEU B CA 1
ATOM 8662 C C . LEU B 1 232 ? -3.594 5.566 9.922 1 85.62 232 LEU B C 1
ATOM 8664 O O . LEU B 1 232 ? -3.977 4.82 9.016 1 85.62 232 LEU B O 1
ATOM 8668 N N . PRO B 1 233 ? -2.273 5.902 10.188 1 82.75 233 PRO B N 1
ATOM 8669 C CA . PRO B 1 233 ? -1.264 5.113 9.477 1 82.75 233 PRO B CA 1
ATOM 8670 C C . PRO B 1 233 ? -1.392 3.615 9.742 1 82.75 233 PRO B C 1
ATOM 8672 O O . PRO B 1 233 ? -1.872 3.209 10.797 1 82.75 233 PRO B O 1
ATOM 8675 N N . ARG B 1 234 ? -0.977 2.846 8.852 1 83.19 234 ARG B N 1
ATOM 8676 C CA . ARG B 1 234 ? -1.205 1.404 8.852 1 83.19 234 ARG B CA 1
ATOM 8677 C C . ARG B 1 234 ? -0.668 0.768 10.133 1 83.19 234 ARG B C 1
ATOM 8679 O O . ARG B 1 234 ? -1.33 -0.079 10.734 1 83.19 234 ARG B O 1
ATOM 8686 N N . HIS B 1 235 ? 0.482 1.195 10.562 1 83.5 235 HIS B N 1
ATOM 8687 C CA . HIS B 1 235 ? 1.075 0.577 11.742 1 83.5 235 HIS B CA 1
ATOM 8688 C C . HIS B 1 235 ? 0.28 0.912 13 1 83.5 235 HIS B C 1
ATOM 8690 O O . HIS B 1 235 ? 0.253 0.127 13.953 1 83.5 235 HIS B O 1
ATOM 8696 N N . LEU B 1 236 ? -0.414 2.025 13.008 1 87.19 236 LEU B N 1
ATOM 8697 C CA . LEU B 1 236 ? -1.245 2.416 14.141 1 87.19 236 LEU B CA 1
ATOM 8698 C C . LEU B 1 236 ? -2.633 1.793 14.039 1 87.19 236 LEU B C 1
ATOM 8700 O O . LEU B 1 236 ? -3.213 1.388 15.047 1 87.19 236 LEU B O 1
ATOM 8704 N N . SER B 1 237 ? -3.141 1.7 12.789 1 90 237 SER B N 1
ATOM 8705 C CA . SER B 1 237 ? -4.461 1.116 12.586 1 90 237 SER B CA 1
ATOM 8706 C C . SER B 1 237 ? -4.5 -0.34 13.039 1 90 237 SER B C 1
ATOM 8708 O O . SER B 1 237 ? -5.508 -0.804 13.57 1 90 237 SER B O 1
ATOM 8710 N N . LEU B 1 238 ? -3.443 -1.066 12.891 1 87.69 238 LEU B N 1
ATOM 8711 C CA . LEU B 1 238 ? -3.367 -2.475 13.266 1 87.69 238 LEU B CA 1
ATOM 8712 C C . LEU B 1 238 ? -3.449 -2.645 14.781 1 87.69 238 LEU B C 1
ATOM 8714 O O . LEU B 1 238 ? -3.902 -3.682 15.266 1 87.69 238 LEU B O 1
ATOM 8718 N N . GLN B 1 239 ? -3.086 -1.614 15.523 1 86.88 239 GLN B N 1
ATOM 8719 C CA . GLN B 1 239 ? -3.158 -1.666 16.984 1 86.88 239 GLN B CA 1
ATOM 8720 C C . GLN B 1 239 ? -4.602 -1.534 17.469 1 86.88 239 GLN B C 1
ATOM 8722 O O . GLN B 1 239 ? -4.895 -1.797 18.625 1 86.88 239 GLN B O 1
ATOM 8727 N N . CYS B 1 240 ? -5.5 -1.255 16.5 1 91.88 240 CYS B N 1
ATOM 8728 C CA . CYS B 1 240 ? -6.895 -1.043 16.859 1 91.88 240 CYS B CA 1
ATOM 8729 C C . CYS B 1 240 ? -7.695 -2.332 16.719 1 91.88 240 CYS B C 1
ATOM 8731 O O . CYS B 1 240 ? -8.922 -2.32 16.828 1 91.88 240 CYS B O 1
ATOM 8733 N N . ILE B 1 241 ? -7.105 -3.49 16.484 1 91.81 241 ILE B N 1
ATOM 8734 C CA . ILE B 1 241 ? -7.734 -4.793 16.312 1 91.81 241 ILE B CA 1
ATOM 8735 C C . ILE B 1 241 ? -8.586 -5.133 17.531 1 91.81 241 ILE B C 1
ATOM 8737 O O . ILE B 1 241 ? -9.727 -5.594 17.391 1 91.81 241 ILE B O 1
ATOM 8741 N N . PRO B 1 242 ? -8.133 -4.766 18.766 1 88.88 242 PRO B N 1
ATOM 8742 C CA . PRO B 1 242 ? -8.945 -5.102 19.938 1 88.88 242 PRO B CA 1
ATOM 8743 C C . PRO B 1 242 ? -10.289 -4.383 19.953 1 88.88 242 PRO B C 1
ATOM 8745 O O . PRO B 1 242 ? -11.266 -4.898 20.5 1 88.88 242 PRO B O 1
ATOM 8748 N N . MET B 1 243 ? -10.375 -3.283 19.328 1 93.19 243 MET B N 1
ATOM 8749 C CA . MET B 1 243 ? -11.633 -2.545 19.266 1 93.19 243 MET B CA 1
ATOM 8750 C C . MET B 1 243 ? -12.672 -3.303 18.453 1 93.19 243 MET B C 1
ATOM 8752 O O . MET B 1 243 ? -13.828 -3.438 18.875 1 93.19 243 MET B O 1
ATOM 8756 N N . TYR B 1 244 ? -12.227 -3.809 17.297 1 93.81 244 TYR B N 1
ATOM 8757 C CA . TYR B 1 244 ? -13.125 -4.582 16.453 1 93.81 244 TYR B CA 1
ATOM 8758 C C . TYR B 1 244 ? -13.539 -5.875 17.141 1 93.81 244 TYR B C 1
ATOM 8760 O O . TYR B 1 244 ? -14.695 -6.305 17.031 1 93.81 244 TYR B O 1
ATOM 8768 N N . LEU B 1 245 ? -12.57 -6.465 17.859 1 93.5 245 LEU B N 1
ATOM 8769 C CA . LEU B 1 245 ? -12.867 -7.703 18.578 1 93.5 245 LEU B CA 1
ATOM 8770 C C . LEU B 1 245 ? -13.945 -7.48 19.625 1 93.5 245 LEU B C 1
ATOM 8772 O O . LEU B 1 245 ? -14.891 -8.266 19.734 1 93.5 245 LEU B O 1
ATOM 8776 N N . GLU B 1 246 ? -13.82 -6.422 20.344 1 92.88 246 GLU B N 1
ATOM 8777 C CA . GLU B 1 246 ? -14.789 -6.117 21.406 1 92.88 246 GLU B CA 1
ATOM 8778 C C . GLU B 1 246 ? -16.172 -5.82 20.812 1 92.88 246 GLU B C 1
ATOM 8780 O O . GLU B 1 246 ? -17.188 -6.238 21.375 1 92.88 246 GLU B O 1
ATOM 8785 N N . ILE B 1 247 ? -16.188 -5.129 19.719 1 95.62 247 ILE B N 1
ATOM 8786 C CA . ILE B 1 247 ? -17.453 -4.809 19.078 1 95.62 247 ILE B CA 1
ATOM 8787 C C . ILE B 1 247 ? -18.109 -6.09 18.578 1 95.62 247 ILE B C 1
ATOM 8789 O O . ILE B 1 247 ? -19.297 -6.32 18.812 1 95.62 247 ILE B O 1
ATOM 8793 N N . CYS B 1 248 ? -17.375 -6.938 17.906 1 94.75 248 CYS B N 1
ATOM 8794 C CA . CYS B 1 248 ? -17.906 -8.18 17.375 1 94.75 248 CYS B CA 1
ATOM 8795 C C . CYS B 1 248 ? -18.406 -9.086 18.484 1 94.75 248 CYS B C 1
ATOM 8797 O O . CYS B 1 248 ? -19.469 -9.703 18.375 1 94.75 248 CYS B O 1
ATOM 8799 N N . LYS B 1 249 ? -17.641 -9.148 19.578 1 92.5 249 LYS B N 1
ATOM 8800 C CA . LYS B 1 249 ? -18.047 -9.961 20.719 1 92.5 249 LYS B CA 1
ATOM 8801 C C . LYS B 1 249 ? -19.375 -9.477 21.297 1 92.5 249 LYS B C 1
ATOM 8803 O O . LYS B 1 249 ? -20.25 -10.281 21.609 1 92.5 249 LYS B O 1
ATOM 8808 N N . ALA B 1 250 ? -19.484 -8.195 21.406 1 93.44 250 ALA B N 1
ATOM 8809 C CA . ALA B 1 250 ? -20.719 -7.617 21.938 1 93.44 250 ALA B CA 1
ATOM 8810 C C . ALA B 1 250 ? -21.891 -7.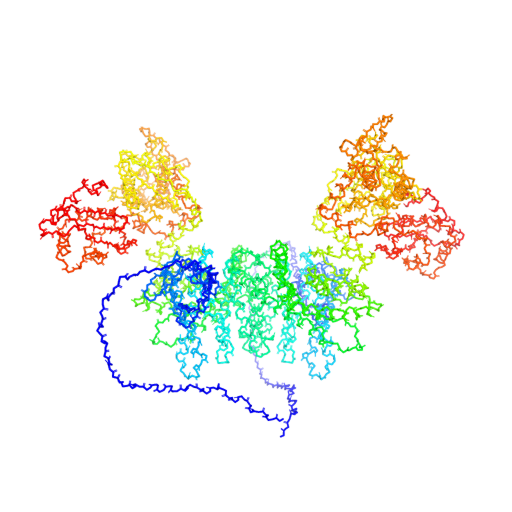871 20.984 1 93.44 250 ALA B C 1
ATOM 8812 O O . ALA B 1 250 ? -22.984 -8.219 21.438 1 93.44 250 ALA B O 1
ATOM 8813 N N . LEU B 1 251 ? -21.672 -7.812 19.719 1 94.12 251 LEU B N 1
ATOM 8814 C CA . LEU B 1 251 ? -22.734 -7.953 18.734 1 94.12 251 LEU B CA 1
ATOM 8815 C C . LEU B 1 251 ? -23.203 -9.398 18.656 1 94.12 251 LEU B C 1
ATOM 8817 O O . LEU B 1 251 ? -24.297 -9.672 18.156 1 94.12 251 LEU B O 1
ATOM 8821 N N . ARG B 1 252 ? -22.422 -10.359 19.094 1 93.06 252 ARG B N 1
ATOM 8822 C CA . ARG B 1 252 ? -22.797 -11.766 19.094 1 93.06 252 ARG B CA 1
ATOM 8823 C C . ARG B 1 252 ? -23.984 -12.023 20.016 1 93.06 252 ARG B C 1
ATOM 8825 O O . ARG B 1 252 ? -24.672 -13.039 19.891 1 93.06 252 ARG B O 1
ATOM 8832 N N . GLY B 1 253 ? -24.188 -11.094 20.859 1 88.62 253 GLY B N 1
ATOM 8833 C CA . GLY B 1 253 ? -25.312 -11.227 21.766 1 88.62 253 GLY B CA 1
ATOM 8834 C C . GLY B 1 253 ? -26.656 -10.977 21.109 1 88.62 253 GLY B C 1
ATOM 8835 O O . GLY B 1 253 ? -27.703 -11.32 21.656 1 88.62 253 GLY B O 1
ATOM 8836 N N . MET B 1 254 ? -26.672 -10.484 19.844 1 89.06 254 MET B N 1
ATOM 8837 C CA . MET B 1 254 ? -27.906 -10.242 19.094 1 89.06 254 MET B CA 1
ATOM 8838 C C . MET B 1 254 ? -28.422 -11.523 18.453 1 89.06 254 MET B C 1
ATOM 8840 O O . MET B 1 254 ? -27.625 -12.375 18.047 1 89.06 254 MET B O 1
ATOM 8844 N N . PRO B 1 255 ? -29.766 -11.555 18.422 1 86.19 255 PRO B N 1
ATOM 8845 C CA . PRO B 1 255 ? -30.297 -12.68 17.656 1 86.19 255 PRO B CA 1
ATOM 8846 C C . PRO B 1 255 ? -29.938 -12.594 16.172 1 86.19 255 PRO B C 1
ATOM 8848 O O . PRO B 1 255 ? -29.906 -11.5 15.594 1 86.19 255 PRO B O 1
ATOM 8851 N N . TYR B 1 256 ? -29.547 -13.641 15.539 1 83.19 256 TYR B N 1
ATOM 8852 C CA . TYR B 1 256 ? -29.219 -13.734 14.117 1 83.19 256 TYR B CA 1
ATOM 8853 C C . TYR B 1 256 ? -28.078 -12.781 13.758 1 83.19 256 TYR B C 1
ATOM 8855 O O . TYR B 1 256 ? -28.125 -12.102 12.727 1 83.19 256 TYR B O 1
ATOM 8863 N N . TYR B 1 257 ? -27.109 -12.609 14.711 1 88.44 257 TYR B N 1
ATOM 8864 C CA . TYR B 1 257 ? -26.031 -11.656 14.516 1 88.44 257 TYR B CA 1
ATOM 8865 C C . TYR B 1 257 ? -25.25 -11.969 13.242 1 88.44 257 TYR B C 1
ATOM 8867 O O . TYR B 1 257 ? -24.641 -11.07 12.648 1 88.44 257 TYR B O 1
ATOM 8875 N N . ARG B 1 258 ? -25.297 -13.227 12.773 1 85.06 258 ARG B N 1
ATOM 8876 C CA . ARG B 1 258 ? -24.531 -13.633 11.609 1 85.06 258 ARG B CA 1
ATOM 8877 C C . ARG B 1 258 ? -25.016 -12.93 10.352 1 85.06 258 ARG B C 1
ATOM 8879 O O . ARG B 1 258 ? -24.266 -12.766 9.391 1 85.06 258 ARG B O 1
ATOM 8886 N N . ASN B 1 259 ? -26.219 -12.484 10.43 1 80.12 259 ASN B N 1
ATOM 8887 C CA . ASN B 1 259 ? -26.797 -11.82 9.266 1 80.12 259 ASN B CA 1
ATOM 8888 C C . ASN B 1 259 ? -26.844 -10.305 9.453 1 80.12 259 ASN B C 1
ATOM 8890 O O . ASN B 1 259 ? -27.344 -9.586 8.586 1 80.12 259 ASN B O 1
ATOM 8894 N N . ASP B 1 260 ? -26.297 -9.828 10.586 1 84.88 260 ASP B N 1
ATOM 8895 C CA . ASP B 1 260 ? -26.328 -8.398 10.859 1 84.88 260 ASP B CA 1
ATOM 8896 C C . ASP B 1 260 ? -25.297 -7.656 10.016 1 84.88 260 ASP B C 1
ATOM 8898 O O . ASP B 1 260 ? -24.156 -8.102 9.891 1 84.88 260 ASP B O 1
ATOM 8902 N N . ALA B 1 261 ? -25.672 -6.547 9.484 1 80.69 261 ALA B N 1
ATOM 8903 C CA . ALA B 1 261 ? -24.828 -5.797 8.562 1 80.69 261 ALA B CA 1
ATOM 8904 C C . ALA B 1 261 ? -23.625 -5.199 9.289 1 80.69 261 ALA B C 1
ATOM 8906 O O . ALA B 1 261 ? -22.516 -5.188 8.758 1 80.69 261 ALA B O 1
ATOM 8907 N N . MET B 1 262 ? -23.828 -4.664 10.5 1 87.31 262 MET B N 1
ATOM 8908 C CA . MET B 1 262 ? -22.75 -4.039 11.242 1 87.31 262 MET B CA 1
ATOM 8909 C C . MET B 1 262 ? -21.734 -5.082 11.695 1 87.31 262 MET B C 1
ATOM 8911 O O . MET B 1 262 ? -20.516 -4.852 11.602 1 87.31 262 MET B O 1
ATOM 8915 N N . PHE B 1 263 ? -22.281 -6.258 12.141 1 91.38 263 PHE B N 1
ATOM 8916 C CA . PHE B 1 263 ? -21.375 -7.34 12.516 1 91.38 263 PHE B CA 1
ATOM 8917 C C . PHE B 1 263 ? -20.484 -7.734 11.344 1 91.38 263 PHE B C 1
ATOM 8919 O O . PHE B 1 263 ? -19.266 -7.883 11.492 1 91.38 263 PHE B O 1
ATOM 8926 N N . ASN B 1 264 ? -21.078 -7.828 10.188 1 87.25 264 ASN B N 1
ATOM 8927 C CA . ASN B 1 264 ? -20.344 -8.258 9 1 87.25 264 ASN B CA 1
ATOM 8928 C C . ASN B 1 264 ? -19.328 -7.203 8.562 1 87.25 264 ASN B C 1
ATOM 8930 O O . ASN B 1 264 ? -18.25 -7.539 8.07 1 87.25 264 ASN B O 1
ATOM 8934 N N . THR B 1 265 ? -19.703 -5.938 8.719 1 87.19 265 THR B N 1
ATOM 8935 C CA . THR B 1 265 ? -18.766 -4.867 8.375 1 87.19 265 THR B CA 1
ATOM 8936 C C . THR B 1 265 ? -17.547 -4.902 9.297 1 87.19 265 THR B C 1
ATOM 8938 O O . THR B 1 265 ? -16.406 -4.809 8.828 1 87.19 265 THR B O 1
ATOM 8941 N N . CYS B 1 266 ? -17.844 -5.051 10.562 1 92.19 266 CYS B N 1
ATOM 8942 C CA . CYS B 1 266 ? -16.734 -5.098 11.516 1 92.19 266 CYS B CA 1
ATOM 8943 C C . CYS B 1 266 ? -15.883 -6.34 11.312 1 92.19 266 CYS B C 1
ATOM 8945 O O . CYS B 1 266 ? -14.656 -6.277 11.406 1 92.19 266 CYS B O 1
ATOM 8947 N N . ARG B 1 267 ? -16.594 -7.43 10.984 1 92.69 267 ARG B N 1
ATOM 8948 C CA . ARG B 1 267 ? -15.883 -8.68 10.734 1 92.69 267 ARG B CA 1
ATOM 8949 C C . ARG B 1 267 ? -14.977 -8.562 9.508 1 92.69 267 ARG B C 1
ATOM 8951 O O . ARG B 1 267 ? -13.859 -9.078 9.508 1 92.69 267 ARG B O 1
ATOM 8958 N N . ARG B 1 268 ? -15.461 -7.93 8.508 1 89.06 268 ARG B N 1
ATOM 8959 C CA . ARG B 1 268 ? -14.672 -7.707 7.301 1 89.06 268 ARG B CA 1
ATOM 8960 C C . ARG B 1 268 ? -13.445 -6.855 7.598 1 89.06 268 ARG B C 1
ATOM 8962 O O . ARG B 1 268 ? -12.336 -7.184 7.172 1 89.06 268 ARG B O 1
ATOM 8969 N N . CYS B 1 269 ? -13.656 -5.766 8.328 1 90.31 269 CYS B N 1
ATOM 8970 C CA . CYS B 1 269 ? -12.539 -4.898 8.688 1 90.31 269 CYS B CA 1
ATOM 8971 C C . CYS B 1 269 ? -11.5 -5.656 9.508 1 90.31 269 CYS B C 1
ATOM 8973 O O . CYS B 1 269 ? -10.297 -5.531 9.258 1 90.31 269 CYS B O 1
ATOM 8975 N N . LEU B 1 270 ? -12.023 -6.449 10.406 1 93.81 270 LEU B N 1
ATOM 8976 C CA . LEU B 1 270 ? -11.125 -7.238 11.25 1 93.81 270 LEU B CA 1
ATOM 8977 C C . LEU B 1 270 ? -10.32 -8.227 10.406 1 93.81 270 LEU B C 1
ATOM 8979 O O . LEU B 1 270 ? -9.109 -8.367 10.602 1 93.81 270 LEU B O 1
ATOM 8983 N N . SER B 1 271 ? -11.016 -8.906 9.477 1 93.25 271 SER B N 1
ATOM 8984 C CA . SER B 1 271 ? -10.352 -9.875 8.609 1 93.25 271 SER B CA 1
ATOM 8985 C C . SER B 1 271 ? -9.242 -9.227 7.793 1 93.25 271 SER B C 1
ATOM 8987 O O . SER B 1 271 ? -8.141 -9.773 7.688 1 93.25 271 SER B O 1
ATOM 8989 N N . ASP B 1 272 ? -9.461 -8.062 7.312 1 88.38 272 ASP B N 1
ATOM 8990 C CA . ASP B 1 272 ? -8.492 -7.34 6.496 1 88.38 272 ASP B CA 1
ATOM 8991 C C . ASP B 1 272 ? -7.277 -6.93 7.324 1 88.38 272 ASP B C 1
ATOM 8993 O O . ASP B 1 272 ? -6.16 -6.871 6.812 1 88.38 272 ASP B O 1
ATOM 8997 N N . MET B 1 273 ? -7.492 -6.633 8.562 1 90.25 273 MET B N 1
ATOM 8998 C CA . MET B 1 273 ? -6.41 -6.172 9.43 1 90.25 273 MET B CA 1
ATOM 8999 C C . MET B 1 273 ? -5.559 -7.344 9.906 1 90.25 273 MET B C 1
ATOM 9001 O O . MET B 1 273 ? -4.332 -7.242 9.969 1 90.25 273 MET B O 1
ATOM 9005 N N . VAL B 1 274 ? -6.199 -8.406 10.18 1 90.31 274 VAL B N 1
ATOM 9006 C CA . VAL B 1 274 ? -5.512 -9.555 10.758 1 90.31 274 VAL B CA 1
ATOM 9007 C C . VAL B 1 274 ? -4.582 -10.172 9.719 1 90.31 274 VAL B C 1
ATOM 9009 O O . VAL B 1 274 ? -3.514 -10.695 10.062 1 90.31 274 VAL B O 1
ATOM 9012 N N . LYS B 1 275 ? -4.934 -10.047 8.492 1 85.12 275 LYS B N 1
ATOM 9013 C CA . LYS B 1 275 ? -4.113 -10.594 7.418 1 85.12 275 LYS B CA 1
ATOM 9014 C C . LYS B 1 275 ? -2.738 -9.93 7.387 1 85.12 275 LYS B C 1
ATOM 9016 O O . LYS B 1 275 ? -1.75 -10.555 6.992 1 85.12 275 LYS B O 1
ATOM 9021 N N . CYS B 1 276 ? -2.637 -8.711 7.91 1 75.19 276 CYS B N 1
ATOM 9022 C CA . CYS B 1 276 ? -1.412 -7.922 7.816 1 75.19 276 CYS B CA 1
ATOM 9023 C C . CYS B 1 276 ? -0.654 -7.93 9.141 1 75.19 276 CYS B C 1
ATOM 9025 O O . CYS B 1 276 ? 0.434 -7.363 9.234 1 75.19 276 CYS B O 1
ATOM 9027 N N . THR B 1 277 ? -1.139 -8.508 10.133 1 75.25 277 THR B N 1
ATOM 9028 C CA . THR B 1 277 ? -0.535 -8.391 11.453 1 75.25 277 THR B CA 1
ATOM 9029 C C . THR B 1 277 ? 0.53 -9.461 11.656 1 75.25 277 THR B C 1
ATOM 9031 O O . THR B 1 277 ? 0.284 -10.641 11.406 1 75.25 277 THR B O 1
ATOM 9034 N N . LYS B 1 278 ? 1.789 -8.977 11.773 1 67.81 278 LYS B N 1
ATOM 9035 C CA . LYS B 1 278 ? 2.846 -9.883 12.203 1 67.81 278 LYS B CA 1
ATOM 9036 C C . LYS B 1 278 ? 2.896 -9.977 13.727 1 67.81 278 LYS B C 1
ATOM 9038 O O . LYS B 1 278 ? 3.01 -8.961 14.414 1 67.81 278 LYS B O 1
ATOM 9043 N N . MET B 1 279 ? 2.287 -10.961 14.234 1 59.22 279 MET B N 1
ATOM 9044 C CA . MET B 1 279 ? 2.232 -11.102 15.688 1 59.22 279 MET B CA 1
ATOM 9045 C C . MET B 1 279 ? 3.635 -11.219 16.281 1 59.22 279 MET B C 1
ATOM 9047 O O . MET B 1 279 ? 4.406 -12.094 15.875 1 59.22 279 MET B O 1
ATOM 9051 N N . LYS B 1 280 ? 4.188 -10.102 16.609 1 54.34 280 LYS B N 1
ATOM 9052 C CA . LYS B 1 280 ? 5.449 -10.219 17.344 1 54.34 280 LYS B CA 1
ATOM 9053 C C . LYS B 1 280 ? 5.223 -10.766 18.75 1 54.34 280 LYS B C 1
ATOM 9055 O O . LYS B 1 280 ? 4.312 -10.32 19.453 1 54.34 280 LYS B O 1
ATOM 9060 N N . THR B 1 281 ? 5.668 -12.031 18.969 1 50.38 281 THR B N 1
ATOM 9061 C CA . THR B 1 281 ? 5.559 -12.656 20.281 1 50.38 281 THR B CA 1
ATOM 9062 C C . THR B 1 281 ? 6.391 -11.898 21.312 1 50.38 281 THR B C 1
ATOM 9064 O O . THR B 1 281 ? 7.59 -11.68 21.109 1 50.38 281 THR B O 1
ATOM 9067 N N . ALA B 1 282 ? 5.922 -10.938 21.875 1 47.16 282 ALA B N 1
ATOM 9068 C CA . ALA B 1 282 ? 6.707 -10.414 22.984 1 47.16 282 ALA B CA 1
ATOM 9069 C C . ALA B 1 282 ? 6.852 -11.461 24.094 1 47.16 282 ALA B C 1
ATOM 9071 O O . ALA B 1 282 ? 5.879 -12.117 24.453 1 47.16 282 ALA B O 1
ATOM 9072 N N . PRO B 1 283 ? 8.086 -11.789 24.422 1 45.31 283 PRO B N 1
ATOM 9073 C CA . PRO B 1 283 ? 8.484 -12.797 25.406 1 45.31 283 PRO B CA 1
ATOM 9074 C C . PRO B 1 283 ? 7.883 -12.547 26.797 1 45.31 283 PRO B C 1
ATOM 9076 O O . PRO B 1 283 ? 8.039 -13.375 27.688 1 45.31 283 PRO B O 1
ATOM 9079 N N . ASN B 1 284 ? 7.289 -11.438 26.938 1 47.5 284 ASN B N 1
ATOM 9080 C CA . ASN B 1 284 ? 6.977 -11.227 28.359 1 47.5 284 ASN B CA 1
ATOM 9081 C C . ASN B 1 284 ? 5.598 -11.781 28.703 1 47.5 284 ASN B C 1
ATOM 9083 O O . ASN B 1 284 ? 4.77 -12.016 27.828 1 47.5 284 ASN B O 1
ATOM 9087 N N . GLY B 1 285 ? 5.293 -12.266 29.891 1 43.75 285 GLY B N 1
ATOM 9088 C CA . GLY B 1 285 ? 4.148 -12.961 30.453 1 43.75 285 GLY B CA 1
ATOM 9089 C C . GLY B 1 285 ? 2.822 -12.336 30.062 1 43.75 285 GLY B C 1
ATOM 9090 O O . GLY B 1 285 ? 1.902 -13.023 29.625 1 43.75 285 GLY B O 1
ATOM 9091 N N . ALA B 1 286 ? 2.619 -10.977 30.219 1 46.06 286 ALA B N 1
ATOM 9092 C CA . ALA B 1 286 ? 1.369 -10.281 29.938 1 46.06 286 ALA B CA 1
ATOM 9093 C C . ALA B 1 286 ? 1.074 -10.289 28.438 1 46.06 286 ALA B C 1
ATOM 9095 O O . ALA B 1 286 ? -0.075 -10.461 28.031 1 46.06 286 ALA B O 1
ATOM 9096 N N . GLY B 1 287 ? 2.029 -10.242 27.859 1 59.31 287 GLY B N 1
ATOM 9097 C CA . GLY B 1 287 ? 1.915 -10.305 26.406 1 59.31 287 GLY B CA 1
ATOM 9098 C C . GLY B 1 287 ? 1.473 -11.664 25.906 1 59.31 287 GLY B C 1
ATOM 9099 O O . GLY B 1 287 ? 0.713 -11.758 24.938 1 59.31 287 GLY B O 1
ATOM 9100 N N . TYR B 1 288 ? 1.638 -12.578 26.844 1 62.78 288 TYR B N 1
ATOM 9101 C CA . TYR B 1 288 ? 1.293 -13.93 26.422 1 62.78 288 TYR B CA 1
ATOM 9102 C C . TYR B 1 288 ? -0.186 -14.211 26.656 1 62.78 288 TYR B C 1
ATOM 9104 O O . TYR B 1 288 ? -0.841 -14.844 25.812 1 62.78 288 TYR B O 1
ATOM 9112 N N . ALA B 1 289 ? -0.736 -13.734 27.844 1 63.81 289 ALA B N 1
ATOM 9113 C CA . ALA B 1 289 ? -2.156 -13.938 28.109 1 63.81 289 ALA B CA 1
ATOM 9114 C C . ALA B 1 289 ? -3.023 -13.281 27.047 1 63.81 289 ALA B C 1
ATOM 9116 O O . ALA B 1 289 ? -4.016 -13.859 26.609 1 63.81 289 ALA B O 1
ATOM 9117 N N . TYR B 1 290 ? -2.639 -12.125 26.703 1 68.56 290 TYR B N 1
ATOM 9118 C CA . TYR B 1 290 ? -3.359 -11.43 25.656 1 68.56 290 TYR B CA 1
ATOM 9119 C C . TYR B 1 290 ? -3.309 -12.219 24.344 1 68.56 290 TYR B C 1
ATOM 9121 O O . TYR B 1 290 ? -4.316 -12.336 23.641 1 68.56 290 TYR B O 1
ATOM 9129 N N . LEU B 1 291 ? -2.176 -12.75 24.219 1 74.12 291 LEU B N 1
ATOM 9130 C CA . LEU B 1 291 ? -1.99 -13.5 22.984 1 74.12 291 LEU B CA 1
ATOM 9131 C C . LEU B 1 291 ? -2.859 -14.75 22.969 1 74.12 291 LEU B C 1
ATOM 9133 O O . LEU B 1 291 ? -3.457 -15.086 21.938 1 74.12 291 LEU B O 1
ATOM 9137 N N . VAL B 1 292 ? -2.982 -15.391 24.078 1 75.25 292 VAL B N 1
ATOM 9138 C CA . VAL B 1 292 ? -3.775 -16.609 24.156 1 75.25 292 VAL B CA 1
ATOM 9139 C C . VAL B 1 292 ? -5.25 -16.297 23.938 1 75.25 292 VAL B C 1
ATOM 9141 O O . VAL B 1 292 ? -5.949 -17.016 23.219 1 75.25 292 VAL B O 1
ATOM 9144 N N . ASN B 1 293 ? -5.664 -15.203 24.547 1 78.62 293 ASN B N 1
ATOM 9145 C CA . ASN B 1 293 ? -7.051 -14.797 24.359 1 78.62 293 ASN B CA 1
ATOM 9146 C C . ASN B 1 293 ? -7.324 -14.359 22.938 1 78.62 293 ASN B C 1
ATOM 9148 O O . ASN B 1 293 ? -8.398 -14.617 22.391 1 78.62 293 ASN B O 1
ATOM 9152 N N . PHE B 1 294 ? -6.355 -13.766 22.469 1 85.25 294 PHE B N 1
ATOM 9153 C CA . PHE B 1 294 ? -6.461 -13.336 21.078 1 85.25 294 PHE B CA 1
ATOM 9154 C C . PHE B 1 294 ? -6.605 -14.539 20.141 1 85.25 294 PHE B C 1
ATOM 9156 O O . PHE B 1 294 ? -7.434 -14.531 19.234 1 85.25 294 PHE B O 1
ATOM 9163 N N . ILE B 1 295 ? -5.898 -15.539 20.406 1 85.06 295 ILE B N 1
ATOM 9164 C CA . ILE B 1 295 ? -5.914 -16.734 19.578 1 85.06 295 ILE B CA 1
ATOM 9165 C C . ILE B 1 295 ? -7.238 -17.469 19.766 1 85.06 295 ILE B C 1
ATOM 9167 O O . ILE B 1 295 ? -7.777 -18.047 18.797 1 85.06 295 ILE B O 1
ATOM 9171 N N . LYS B 1 296 ? -7.762 -17.422 20.953 1 86.25 296 LYS B N 1
ATOM 9172 C CA . LYS B 1 296 ? -9.07 -18.016 21.188 1 86.25 296 LYS B CA 1
ATOM 9173 C C . LYS B 1 296 ? -10.156 -17.297 20.391 1 86.25 296 LYS B C 1
ATOM 9175 O O . LYS B 1 296 ? -11.039 -17.938 19.812 1 86.25 296 LYS B O 1
ATOM 9180 N N . ASP B 1 297 ? -10.047 -15.984 20.375 1 90.81 297 ASP B N 1
ATOM 9181 C CA . ASP B 1 297 ? -10.984 -15.203 19.578 1 90.81 297 ASP B CA 1
ATOM 9182 C C . ASP B 1 297 ? -10.859 -15.547 18.094 1 90.81 297 ASP B C 1
ATOM 9184 O O . ASP B 1 297 ? -11.867 -15.703 17.406 1 90.81 297 ASP B O 1
ATOM 9188 N N . MET B 1 298 ? -9.656 -15.672 17.641 1 92.5 298 MET B N 1
ATOM 9189 C CA . MET B 1 298 ? -9.438 -16 16.234 1 92.5 298 MET B CA 1
ATOM 9190 C C . MET B 1 298 ? -10.031 -17.375 15.898 1 92.5 298 MET B C 1
ATOM 9192 O O . MET B 1 298 ? -10.641 -17.547 14.844 1 92.5 298 MET B O 1
ATOM 9196 N N . GLN B 1 299 ? -9.906 -18.328 16.812 1 92.5 299 GLN B N 1
ATOM 9197 C CA . GLN B 1 299 ? -10.477 -19.656 16.609 1 92.5 299 GLN B CA 1
ATOM 9198 C C . GLN B 1 299 ? -11.992 -19.578 16.484 1 92.5 299 GLN B C 1
ATOM 9200 O O . GLN B 1 299 ? -12.594 -20.312 15.688 1 92.5 299 GLN B O 1
ATOM 9205 N N . THR B 1 300 ? -12.516 -18.688 17.234 1 94.31 300 THR B N 1
ATOM 9206 C CA . THR B 1 300 ? -13.961 -18.516 17.172 1 94.31 300 THR B CA 1
ATOM 9207 C C . THR B 1 300 ? -14.391 -17.984 15.805 1 94.31 300 THR B C 1
ATOM 9209 O O . THR B 1 300 ? -15.383 -18.453 15.242 1 94.31 300 THR B O 1
ATOM 9212 N N . PHE B 1 301 ? -13.68 -17.047 15.312 1 96.19 301 PHE B N 1
ATOM 9213 C CA . PHE B 1 301 ? -13.984 -16.516 13.992 1 96.19 301 PHE B CA 1
ATOM 9214 C C . PHE B 1 301 ? -13.758 -17.578 12.914 1 96.19 301 PHE B C 1
ATOM 9216 O O . PHE B 1 301 ? -14.492 -17.625 11.922 1 96.19 301 PHE B O 1
ATOM 9223 N N . VAL B 1 302 ? -12.719 -18.406 13.109 1 96.38 302 VAL B N 1
ATOM 9224 C CA . VAL B 1 302 ? -12.477 -19.516 12.195 1 96.38 302 VAL B CA 1
ATOM 9225 C C . VAL B 1 302 ? -13.672 -20.469 12.203 1 96.38 302 VAL B C 1
ATOM 9227 O O . VAL B 1 302 ? -14.148 -20.891 11.141 1 96.38 302 VAL B O 1
ATOM 9230 N N . ALA B 1 303 ? -14.156 -20.781 13.375 1 96.12 303 ALA B N 1
ATOM 9231 C CA . ALA B 1 303 ? -15.305 -21.672 13.516 1 96.12 303 ALA B CA 1
ATOM 9232 C C . ALA B 1 303 ? -16.547 -21.078 12.852 1 96.12 303 ALA B C 1
ATOM 9234 O O . ALA B 1 303 ? -17.312 -21.781 12.195 1 96.12 303 ALA B O 1
ATOM 9235 N N . GLU B 1 304 ? -16.688 -19.781 13.031 1 95.12 304 GLU B N 1
ATOM 9236 C CA . GLU B 1 304 ? -17.828 -19.094 12.422 1 95.12 304 GLU B CA 1
ATOM 9237 C C . GLU B 1 304 ? -17.75 -19.156 10.898 1 95.12 304 GLU B C 1
ATOM 9239 O O . GLU B 1 304 ? -18.75 -19.406 10.234 1 95.12 304 GLU B O 1
ATOM 9244 N N . ALA B 1 305 ? -16.625 -18.859 10.344 1 95.88 305 ALA B N 1
ATOM 9245 C CA . ALA B 1 305 ? -16.438 -18.906 8.898 1 95.88 305 ALA B CA 1
ATOM 9246 C C . ALA B 1 305 ? -16.688 -20.312 8.359 1 95.88 305 ALA B C 1
ATOM 9248 O O . ALA B 1 305 ? -17.359 -20.5 7.348 1 95.88 305 ALA B O 1
ATOM 9249 N N . ALA B 1 306 ? -16.156 -21.328 9.094 1 96.69 306 ALA B N 1
ATOM 9250 C CA . ALA B 1 306 ? -16.328 -22.719 8.688 1 96.69 306 ALA B CA 1
ATOM 9251 C C . ALA B 1 306 ? -17.812 -23.109 8.719 1 96.69 306 ALA B C 1
ATOM 9253 O O . ALA B 1 306 ? -18.281 -23.812 7.816 1 96.69 306 ALA B O 1
ATOM 9254 N N . ASP B 1 307 ? -18.5 -22.641 9.695 1 94.25 307 ASP B N 1
ATOM 9255 C CA . ASP B 1 307 ? -19.922 -22.922 9.812 1 94.25 307 ASP B CA 1
ATOM 9256 C C . ASP B 1 307 ? -20.688 -22.359 8.617 1 94.25 307 ASP B C 1
ATOM 9258 O O . ASP B 1 307 ? -21.578 -23.016 8.07 1 94.25 307 ASP B O 1
ATOM 9262 N N . GLU B 1 308 ? -20.375 -21.172 8.289 1 91.75 308 GLU B N 1
ATOM 9263 C CA . GLU B 1 308 ? -21.047 -20.547 7.168 1 91.75 308 GLU B CA 1
ATOM 9264 C C . GLU B 1 308 ? -20.719 -21.234 5.852 1 91.75 308 GLU B C 1
ATOM 9266 O O . GLU B 1 308 ? -21.547 -21.312 4.953 1 91.75 308 GLU B O 1
ATOM 9271 N N . ILE B 1 309 ? -19.484 -21.719 5.699 1 93.06 309 ILE B N 1
ATOM 9272 C CA . ILE B 1 309 ? -19.078 -22.453 4.516 1 93.06 309 ILE B CA 1
ATOM 9273 C C . ILE B 1 309 ? -19.906 -23.75 4.41 1 93.06 309 ILE B C 1
ATOM 9275 O O . ILE B 1 309 ? -20.469 -24.047 3.361 1 93.06 309 ILE B O 1
ATOM 9279 N N . VAL B 1 310 ? -20 -24.453 5.547 1 93.19 310 VAL B N 1
ATOM 9280 C CA . VAL B 1 310 ? -20.734 -25.719 5.57 1 93.19 310 VAL B CA 1
ATOM 9281 C C . VAL B 1 310 ? -22.219 -25.469 5.27 1 93.19 310 VAL B C 1
ATOM 9283 O O . VAL B 1 310 ? -22.828 -26.203 4.48 1 93.19 310 VAL B O 1
ATOM 9286 N N . HIS B 1 311 ? -22.734 -24.391 5.82 1 87.56 311 HIS B N 1
ATOM 9287 C CA . HIS B 1 311 ? -24.125 -24.062 5.602 1 87.56 311 HIS B CA 1
ATOM 9288 C C . HIS B 1 311 ? -24.391 -23.719 4.141 1 87.56 311 HIS B C 1
ATOM 9290 O O . HIS B 1 311 ? -25.422 -24.109 3.584 1 87.56 311 HIS B O 1
ATOM 9296 N N . SER B 1 312 ? -23.531 -22.984 3.586 1 82.5 312 SER B N 1
ATOM 9297 C CA . SER B 1 312 ? -23.688 -22.578 2.191 1 82.5 312 SER B CA 1
ATOM 9298 C C . SER B 1 312 ? -23.594 -23.781 1.256 1 82.5 312 SER B C 1
ATOM 9300 O O . SER B 1 312 ? -24.234 -23.812 0.203 1 82.5 312 SER B O 1
ATOM 9302 N N . MET B 1 313 ? -22.766 -24.75 1.627 1 83.88 313 MET B N 1
ATOM 9303 C CA . MET B 1 313 ? -22.594 -25.938 0.801 1 83.88 313 MET B CA 1
ATOM 9304 C C . MET B 1 313 ? -23.781 -26.875 0.929 1 83.88 313 MET B C 1
ATOM 9306 O O . MET B 1 313 ? -24.047 -27.656 0.023 1 83.88 313 MET B O 1
ATOM 9310 N N . ASP B 1 314 ? -24.531 -26.734 2.062 1 79.25 314 ASP B N 1
ATOM 9311 C CA . ASP B 1 314 ? -25.703 -27.562 2.291 1 79.25 314 ASP B CA 1
ATOM 9312 C C . ASP B 1 314 ? -26.938 -26.969 1.646 1 79.25 314 ASP B C 1
ATOM 9314 O O . ASP B 1 314 ? -27.891 -27.688 1.324 1 79.25 314 ASP B O 1
ATOM 9318 N N . ALA B 1 315 ? -27.219 -25.656 1.648 1 65.38 315 ALA B N 1
ATOM 9319 C CA . ALA B 1 315 ? -28.453 -24.984 1.237 1 65.38 315 ALA B CA 1
ATOM 9320 C C . ALA B 1 315 ? -28.922 -25.484 -0.124 1 65.38 315 ALA B C 1
ATOM 9322 O O . ALA B 1 315 ? -30.125 -25.469 -0.415 1 65.38 315 ALA B O 1
ATOM 9323 N N . GLY B 1 316 ? -28.25 -26.125 -1.025 1 52.69 316 GLY B N 1
ATOM 9324 C CA . GLY B 1 316 ? -28.828 -26.547 -2.293 1 52.69 316 GLY B CA 1
ATOM 9325 C C . GLY B 1 316 ? -28.953 -28.062 -2.414 1 52.69 316 GLY B C 1
ATOM 9326 O O . GLY B 1 316 ? -29.234 -28.578 -3.498 1 52.69 316 GLY B O 1
ATOM 9327 N N . ILE B 1 317 ? -28.578 -28.906 -1.524 1 49.56 317 ILE B N 1
ATOM 9328 C CA . ILE B 1 317 ? -28.344 -30.328 -1.781 1 49.56 317 ILE B CA 1
ATOM 9329 C C . ILE B 1 317 ? -29.672 -31.094 -1.655 1 49.56 317 ILE B C 1
ATOM 9331 O O . ILE B 1 317 ? -30.234 -31.188 -0.564 1 49.56 317 ILE B O 1
ATOM 9335 N N . GLU B 1 318 ? -30.609 -30.906 -2.439 1 47.81 318 GLU B N 1
ATOM 9336 C CA . GLU B 1 318 ? -31.375 -32.156 -2.451 1 47.81 318 GLU B CA 1
ATOM 9337 C C . GLU B 1 318 ? -30.562 -33.281 -3.031 1 47.81 318 GLU B C 1
ATOM 9339 O O . GLU B 1 318 ? -29.859 -33.125 -4.023 1 47.81 318 GLU B O 1
ATOM 9344 N N . PRO B 1 319 ? -30.312 -34.5 -2.412 1 43.78 319 PRO B N 1
ATOM 9345 C CA . PRO B 1 319 ? -29.469 -35.656 -2.721 1 43.78 319 PRO B CA 1
ATOM 9346 C C . PRO B 1 319 ? -29.484 -36 -4.207 1 43.78 319 PRO B C 1
ATOM 9348 O O . PRO B 1 319 ? -28.438 -36.375 -4.762 1 43.78 319 PRO B O 1
ATOM 9351 N N . ASP B 1 320 ? -30.594 -36.469 -4.742 1 43.97 320 ASP B N 1
ATOM 9352 C CA . ASP B 1 320 ? -30.703 -37.281 -5.938 1 43.97 320 ASP B CA 1
ATOM 9353 C C . ASP B 1 320 ? -30.188 -36.531 -7.172 1 43.97 320 ASP B C 1
ATOM 9355 O O . ASP B 1 320 ? -29.719 -37.156 -8.125 1 43.97 320 ASP B O 1
ATOM 9359 N N . THR B 1 321 ? -30.625 -35.406 -7.52 1 45.88 321 THR B N 1
ATOM 9360 C CA . THR B 1 321 ? -30.516 -34.875 -8.875 1 45.88 321 THR B CA 1
ATOM 9361 C C . THR B 1 321 ? -29.344 -33.906 -8.992 1 45.88 321 THR B C 1
ATOM 9363 O O . THR B 1 321 ? -29.438 -32.875 -9.648 1 45.88 321 THR B O 1
ATOM 9366 N N . ARG B 1 322 ? -28.312 -34.156 -8.383 1 53.62 322 ARG B N 1
ATOM 9367 C CA . ARG B 1 322 ? -27.266 -33.125 -8.266 1 53.62 322 ARG B CA 1
ATOM 9368 C C . ARG B 1 322 ? -26.469 -33 -9.562 1 53.62 322 ARG B C 1
ATOM 9370 O O . ARG B 1 322 ? -25.672 -33.875 -9.891 1 53.62 322 ARG B O 1
ATOM 9377 N N . MET B 1 323 ? -26.844 -32.25 -10.438 1 58.66 323 MET B N 1
ATOM 9378 C CA . MET B 1 323 ? -26.109 -32.094 -11.695 1 58.66 323 MET B CA 1
ATOM 9379 C C . MET B 1 323 ? -24.953 -31.109 -11.523 1 58.66 323 MET B C 1
ATOM 9381 O O . MET B 1 323 ? -24.141 -30.938 -12.43 1 58.66 323 MET B O 1
ATOM 9385 N N . SER B 1 324 ? -24.812 -30.344 -10.211 1 70.06 324 SER B N 1
ATOM 9386 C CA . SER B 1 324 ? -23.688 -29.422 -10.094 1 70.06 324 SER B CA 1
ATOM 9387 C C . SER B 1 324 ? -23.109 -29.438 -8.688 1 70.06 324 SER B C 1
ATOM 9389 O O . SER B 1 324 ? -23.828 -29.719 -7.719 1 70.06 324 SER B O 1
ATOM 9391 N N . PRO B 1 325 ? -21.797 -29.297 -8.5 1 75.75 325 PRO B N 1
ATOM 9392 C CA . PRO B 1 325 ? -21.156 -29.312 -7.188 1 75.75 325 PRO B CA 1
ATOM 9393 C C . PRO B 1 325 ? -21.594 -28.141 -6.305 1 75.75 325 PRO B C 1
ATOM 9395 O O . PRO B 1 325 ? -22.141 -27.156 -6.809 1 75.75 325 PRO B O 1
ATOM 9398 N N . SER B 1 326 ? -21.594 -28.312 -4.984 1 75.12 326 SER B N 1
ATOM 9399 C CA . SER B 1 326 ? -21.906 -27.25 -4.027 1 75.12 326 SER B CA 1
ATOM 9400 C C . SER B 1 326 ? -20.875 -26.125 -4.098 1 75.12 326 SER B C 1
ATOM 9402 O O . SER B 1 326 ? -19.703 -26.359 -4.395 1 75.12 326 SER B O 1
ATOM 9404 N N . HIS B 1 327 ? -21.359 -24.891 -3.93 1 77.19 327 HIS B N 1
ATOM 9405 C CA . HIS B 1 327 ? -20.453 -23.734 -4.004 1 77.19 327 HIS B CA 1
ATOM 9406 C C . HIS B 1 327 ? -20.453 -22.969 -2.689 1 77.19 327 HIS B C 1
ATOM 9408 O O . HIS B 1 327 ? -21.484 -22.422 -2.273 1 77.19 327 HIS B O 1
ATOM 9414 N N . PRO B 1 328 ? -19.344 -23 -2.027 1 84 328 PRO B N 1
ATOM 9415 C CA . PRO B 1 328 ? -19.25 -22.234 -0.781 1 84 328 PRO B CA 1
ATOM 9416 C C . PRO B 1 328 ? -19.188 -20.734 -1.013 1 84 328 PRO B C 1
ATOM 9418 O O . PRO B 1 328 ? -18.891 -20.281 -2.121 1 84 328 PRO B O 1
ATOM 9421 N N . LEU B 1 329 ? -19.562 -19.969 0.056 1 85.06 329 LEU B N 1
ATOM 9422 C CA . LEU B 1 329 ? -19.453 -18.516 -0.005 1 85.06 329 LEU B CA 1
ATOM 9423 C C . LEU B 1 329 ? -17.984 -18.094 -0.02 1 85.06 329 LEU B C 1
ATOM 9425 O O . LEU B 1 329 ? -17.234 -18.391 0.916 1 85.06 329 LEU B O 1
ATOM 9429 N N . LEU B 1 330 ? -17.594 -17.438 -1.035 1 87.38 330 LEU B N 1
ATOM 9430 C CA . LEU B 1 330 ? -16.203 -17.031 -1.209 1 87.38 330 LEU B CA 1
ATOM 9431 C C . LEU B 1 330 ? -15.742 -16.156 -0.053 1 87.38 330 LEU B C 1
ATOM 9433 O O . LEU B 1 330 ? -14.609 -16.266 0.414 1 87.38 330 LEU B O 1
ATOM 9437 N N . THR B 1 331 ? -16.594 -15.203 0.414 1 89.25 331 THR B N 1
ATOM 9438 C CA . THR B 1 331 ? -16.25 -14.289 1.494 1 89.25 331 THR B CA 1
ATOM 9439 C C . THR B 1 331 ? -15.852 -15.055 2.75 1 89.25 331 THR B C 1
ATOM 9441 O O . THR B 1 331 ? -14.891 -14.68 3.428 1 89.25 331 THR B O 1
ATOM 9444 N N . GLU B 1 332 ? -16.562 -16.125 2.955 1 92.25 332 GLU B N 1
ATOM 9445 C CA . GLU B 1 332 ? -16.297 -16.906 4.156 1 92.25 332 GLU B CA 1
ATOM 9446 C C . GLU B 1 332 ? -15.008 -17.719 4.016 1 92.25 332 GLU B C 1
ATOM 9448 O O . GLU B 1 332 ? -14.32 -17.969 5.004 1 92.25 332 GLU B O 1
ATOM 9453 N N . VAL B 1 333 ? -14.688 -18.109 2.809 1 93.25 333 VAL B N 1
ATOM 9454 C CA . VAL B 1 333 ? -13.438 -18.828 2.574 1 93.25 333 VAL B CA 1
ATOM 9455 C C . VAL B 1 333 ? -12.25 -17.891 2.822 1 93.25 333 VAL B C 1
ATOM 9457 O O . VAL B 1 333 ? -11.258 -18.297 3.428 1 93.25 333 VAL B O 1
ATOM 9460 N N . VAL B 1 334 ? -12.422 -16.703 2.396 1 92.75 334 VAL B N 1
ATOM 9461 C CA . VAL B 1 334 ? -11.375 -15.711 2.607 1 92.75 334 VAL B CA 1
ATOM 9462 C C . VAL B 1 334 ? -11.227 -15.414 4.098 1 92.75 334 VAL B C 1
ATOM 9464 O O . VAL B 1 334 ? -10.109 -15.305 4.609 1 92.75 334 VAL B O 1
ATOM 9467 N N . TYR B 1 335 ? -12.375 -15.289 4.793 1 94.69 335 TYR B N 1
ATOM 9468 C CA . TYR B 1 335 ? -12.328 -15.07 6.234 1 94.69 335 TYR B CA 1
ATOM 9469 C C . TYR B 1 335 ? -11.633 -16.234 6.938 1 94.69 335 TYR B C 1
ATOM 9471 O O . TYR B 1 335 ? -10.828 -16.016 7.848 1 94.69 335 TYR B O 1
ATOM 9479 N N . LEU B 1 336 ? -11.969 -17.438 6.516 1 96.25 336 LEU B N 1
ATOM 9480 C CA . LEU B 1 336 ? -11.344 -18.625 7.102 1 96.25 336 LEU B CA 1
ATOM 9481 C C . LEU B 1 336 ? -9.828 -18.547 6.996 1 96.25 336 LEU B C 1
ATOM 9483 O O . LEU B 1 336 ? -9.117 -18.781 7.977 1 96.25 336 LEU B O 1
ATOM 9487 N N . LYS B 1 337 ? -9.367 -18.203 5.844 1 94.69 337 LYS B N 1
ATOM 9488 C CA . LYS B 1 337 ? -7.934 -18.109 5.602 1 94.69 337 LYS B CA 1
ATOM 9489 C C . LYS B 1 337 ? -7.305 -17.016 6.465 1 94.69 337 LYS B C 1
ATOM 9491 O O . LYS B 1 337 ? -6.297 -17.25 7.137 1 94.69 337 LYS B O 1
ATOM 9496 N N . ASN B 1 338 ? -7.922 -15.836 6.473 1 94.19 338 ASN B N 1
ATOM 9497 C CA . ASN B 1 338 ? -7.348 -14.688 7.168 1 94.19 338 ASN B CA 1
ATOM 9498 C C . ASN B 1 338 ? -7.32 -14.906 8.68 1 94.19 338 ASN B C 1
ATOM 9500 O O . ASN B 1 338 ? -6.324 -14.594 9.336 1 94.19 338 ASN B O 1
ATOM 9504 N N . PHE B 1 339 ? -8.375 -15.461 9.234 1 95.88 339 PHE B N 1
ATOM 9505 C CA . PHE B 1 339 ? -8.453 -15.633 10.68 1 95.88 339 PHE B CA 1
ATOM 9506 C C . PHE B 1 339 ? -7.598 -16.797 11.133 1 95.88 339 PHE B C 1
ATOM 9508 O O . PHE B 1 339 ? -7.227 -16.891 12.312 1 95.88 339 PHE B O 1
ATOM 9515 N N . LEU B 1 340 ? -7.27 -17.719 10.25 1 94.44 340 LEU B N 1
ATOM 9516 C CA . LEU B 1 340 ? -6.453 -18.875 10.602 1 94.44 340 LEU B CA 1
ATOM 9517 C C . LEU B 1 340 ? -4.973 -18.5 10.633 1 94.44 340 LEU B C 1
ATOM 9519 O O . LEU B 1 340 ? -4.184 -19.156 11.32 1 94.44 340 LEU B O 1
ATOM 9523 N N . MET B 1 341 ? -4.582 -17.516 9.961 1 91.81 341 MET B N 1
ATOM 9524 C CA . MET B 1 341 ? -3.18 -17.156 9.805 1 91.81 341 MET B CA 1
ATOM 9525 C C . MET B 1 341 ? -2.529 -16.891 11.156 1 91.81 341 MET B C 1
ATOM 9527 O O . MET B 1 341 ? -1.476 -17.453 11.461 1 91.81 341 MET B O 1
ATOM 9531 N N . PRO B 1 342 ? -3.168 -16 12.023 1 88.06 342 PRO B N 1
ATOM 9532 C CA . PRO B 1 342 ? -2.543 -15.781 13.328 1 88.06 342 PRO B CA 1
ATOM 9533 C C . PRO B 1 342 ? -2.508 -17.047 14.18 1 88.06 342 PRO B C 1
ATOM 9535 O O . PRO B 1 342 ? -1.584 -17.234 14.977 1 88.06 342 PRO B O 1
ATOM 9538 N N . VAL B 1 343 ? -3.492 -17.906 14.023 1 88.38 343 VAL B N 1
ATOM 9539 C CA . VAL B 1 343 ? -3.539 -19.156 14.789 1 88.38 343 VAL B CA 1
ATOM 9540 C C . VAL B 1 343 ? -2.381 -20.062 14.367 1 88.38 343 VAL B C 1
ATOM 9542 O O . VAL B 1 343 ? -1.687 -20.625 15.211 1 88.38 343 VAL B O 1
ATOM 9545 N N . GLU B 1 344 ? -2.152 -20.156 13.117 1 87.5 344 GLU B N 1
ATOM 9546 C CA . GLU B 1 344 ? -1.062 -20.969 12.594 1 87.5 344 GLU B CA 1
ATOM 9547 C C . GLU B 1 344 ? 0.294 -20.438 13.055 1 87.5 344 GLU B C 1
ATOM 9549 O O . GLU B 1 344 ? 1.176 -21.219 13.422 1 87.5 344 GLU B O 1
ATOM 9554 N N . THR B 1 345 ? 0.43 -19.156 12.969 1 83.75 345 THR B N 1
ATOM 9555 C CA . THR B 1 345 ? 1.686 -18.547 13.391 1 83.75 345 THR B CA 1
ATOM 9556 C C . THR B 1 345 ? 1.942 -18.812 14.875 1 83.75 345 THR B C 1
ATOM 9558 O O . THR B 1 345 ? 3.076 -19.094 15.273 1 83.75 345 THR B O 1
ATOM 9561 N N . PHE B 1 346 ? 0.88 -18.734 15.602 1 81.75 346 PHE B N 1
ATOM 9562 C CA . PHE B 1 346 ? 0.989 -18.984 17.031 1 81.75 346 PHE B CA 1
ATOM 9563 C C . PHE B 1 346 ? 1.387 -20.438 17.297 1 81.75 346 PHE B C 1
ATOM 9565 O O . PHE B 1 346 ? 2.219 -20.703 18.172 1 81.75 346 PHE B O 1
ATOM 9572 N N . ILE B 1 347 ? 0.797 -21.359 16.547 1 81.31 347 ILE B N 1
ATOM 9573 C CA . ILE B 1 347 ? 1.092 -22.766 16.719 1 81.31 347 ILE B CA 1
ATOM 9574 C C . ILE B 1 347 ? 2.547 -23.047 16.344 1 81.31 347 ILE B C 1
ATOM 9576 O O . ILE B 1 347 ? 3.26 -23.75 17.062 1 81.31 347 ILE B O 1
ATOM 9580 N N . THR B 1 348 ? 2.943 -22.453 15.227 1 78.06 348 THR B N 1
ATOM 9581 C CA . THR B 1 348 ? 4.309 -22.672 14.758 1 78.06 348 THR B CA 1
ATOM 9582 C C . THR B 1 348 ? 5.316 -22.094 15.75 1 78.06 348 THR B C 1
ATOM 9584 O O . THR B 1 348 ? 6.336 -22.734 16.031 1 78.06 348 THR B O 1
ATOM 9587 N N . GLU B 1 349 ? 4.949 -20.969 16.281 1 70.94 349 GLU B N 1
ATOM 9588 C CA . GLU B 1 349 ? 5.863 -20.344 17.234 1 70.94 349 GLU B CA 1
ATOM 9589 C C . GLU B 1 349 ? 5.801 -21.031 18.578 1 70.94 349 GLU B C 1
ATOM 9591 O O . GLU B 1 349 ? 6.824 -21.188 19.25 1 70.94 349 GLU B O 1
ATOM 9596 N N . GLU B 1 350 ? 4.539 -21.25 19.094 1 62.78 350 GLU B N 1
ATOM 9597 C CA . GLU B 1 350 ? 4.367 -21.922 20.375 1 62.78 350 GLU B CA 1
ATOM 9598 C C . GLU B 1 350 ? 4.93 -23.344 20.344 1 62.78 350 GLU B C 1
ATOM 9600 O O . GLU B 1 350 ? 5.535 -23.797 21.312 1 62.78 350 GLU B O 1
ATOM 9605 N N . LEU B 1 351 ? 4.453 -23.938 19.297 1 56.47 351 LEU B N 1
ATOM 9606 C CA . LEU B 1 351 ? 4.969 -25.297 19.172 1 56.47 351 LEU B CA 1
ATOM 9607 C C . LEU B 1 351 ? 6.492 -25.297 19.141 1 56.47 351 LEU B C 1
ATOM 9609 O O . LEU B 1 351 ? 7.129 -26.203 19.703 1 56.47 351 LEU B O 1
ATOM 9613 N N . PHE B 1 352 ? 7.012 -24.172 18.531 1 51.09 352 PHE B N 1
ATOM 9614 C CA . PHE B 1 352 ? 8.461 -24.031 18.594 1 51.09 352 PHE B CA 1
ATOM 9615 C C . PHE B 1 352 ? 8.93 -23.812 20.031 1 51.09 352 PHE B C 1
ATOM 9617 O O . PHE B 1 352 ? 9.961 -24.344 20.422 1 51.09 352 PHE B O 1
ATOM 9624 N N . PHE B 1 353 ? 8.055 -23 20.75 1 50.62 353 PHE B N 1
ATOM 9625 C CA . PHE B 1 353 ? 8.422 -22.719 22.125 1 50.62 353 PHE B CA 1
ATOM 9626 C C . PHE B 1 353 ? 8.188 -23.938 23.016 1 50.62 353 PHE B C 1
ATOM 9628 O O . PHE B 1 353 ? 8.977 -24.219 23.922 1 50.62 353 PHE B O 1
ATOM 9635 N N . GLU B 1 354 ? 6.965 -24.484 23 1 52.47 354 GLU B N 1
ATOM 9636 C CA . GLU B 1 354 ? 6.723 -25.656 23.828 1 52.47 354 GLU B CA 1
ATOM 9637 C C . GLU B 1 354 ? 7.742 -26.766 23.531 1 52.47 354 GLU B C 1
ATOM 9639 O O . GLU B 1 354 ? 8.164 -27.469 24.438 1 52.47 354 GLU B O 1
ATOM 9644 N N . PHE B 1 355 ? 8.07 -27.047 22.219 1 43.66 355 PHE B N 1
ATOM 9645 C CA . PHE B 1 355 ? 9.117 -28.031 21.984 1 43.66 355 PHE B CA 1
ATOM 9646 C C . PHE B 1 355 ? 10.391 -27.672 22.75 1 43.66 355 PHE B C 1
ATOM 9648 O O . PHE B 1 355 ? 11.141 -28.562 23.172 1 43.66 355 PHE B O 1
ATOM 9655 N N . ARG B 1 356 ? 10.734 -26.359 22.875 1 37.25 356 ARG B N 1
ATOM 9656 C CA . ARG B 1 356 ? 11.961 -26.016 23.594 1 37.25 356 ARG B CA 1
ATOM 9657 C C . ARG B 1 356 ? 11.742 -26.078 25.094 1 37.25 356 ARG B C 1
ATOM 9659 O O . ARG B 1 356 ? 12.633 -26.5 25.844 1 37.25 356 ARG B O 1
ATOM 9666 N N . TYR B 1 357 ? 10.773 -25.203 25.625 1 39.66 357 TYR B N 1
ATOM 9667 C CA . TYR B 1 357 ? 10.859 -25.062 27.078 1 39.66 357 TYR B CA 1
ATOM 9668 C C . TYR B 1 357 ? 9.812 -25.938 27.766 1 39.66 357 TYR B C 1
ATOM 9670 O O . TYR B 1 357 ? 10.008 -26.391 28.906 1 39.66 357 TYR B O 1
ATOM 9678 N N . ARG B 1 358 ? 8.484 -25.531 27.625 1 40.03 358 ARG B N 1
ATOM 9679 C CA . ARG B 1 358 ? 7.516 -25.984 28.609 1 40.03 358 ARG B CA 1
ATOM 9680 C C . ARG B 1 358 ? 7.176 -27.469 28.391 1 40.03 358 ARG B C 1
ATOM 9682 O O . ARG B 1 358 ? 7.109 -27.922 27.25 1 40.03 358 ARG B O 1
ATOM 9689 N N . LYS B 1 359 ? 7.52 -28.25 29.344 1 36.69 359 LYS B N 1
ATOM 9690 C CA . LYS B 1 359 ? 7.004 -29.594 29.609 1 36.69 359 LYS B CA 1
ATOM 9691 C C . LYS B 1 359 ? 5.539 -29.719 29.203 1 36.69 359 LYS B C 1
ATOM 9693 O O . LYS B 1 359 ? 4.723 -28.859 29.531 1 36.69 359 LYS B O 1
ATOM 9698 N N . VAL B 1 360 ? 5.195 -30.344 28.109 1 38.75 360 VAL B N 1
ATOM 9699 C CA . VAL B 1 360 ? 3.881 -30.719 27.594 1 38.75 360 VAL B CA 1
ATOM 9700 C C . VAL B 1 360 ? 2.951 -31.031 28.766 1 38.75 360 VAL B C 1
ATOM 9702 O O . VAL B 1 360 ? 3.209 -31.969 29.531 1 38.75 360 VAL B O 1
ATOM 9705 N N . SER B 1 361 ? 2.477 -30.141 29.562 1 38.53 361 SER B N 1
ATOM 9706 C CA . SER B 1 361 ? 1.532 -30.656 30.562 1 38.53 361 SER B CA 1
ATOM 9707 C C . SER B 1 361 ? 0.729 -31.828 30 1 38.53 361 SER B C 1
ATOM 9709 O O . SER B 1 361 ? 0.595 -31.969 28.781 1 38.53 361 SER B O 1
ATOM 9711 N N . GLN B 1 362 ? 0.491 -32.781 30.734 1 39.62 362 GLN B N 1
ATOM 9712 C CA . GLN B 1 362 ? -0.181 -34.062 30.531 1 39.62 362 GLN B CA 1
ATOM 9713 C C . GLN B 1 362 ? -1.341 -33.906 29.547 1 39.62 362 GLN B C 1
ATOM 9715 O O . GLN B 1 362 ? -1.727 -34.906 28.906 1 39.62 362 GLN B O 1
ATOM 9720 N N . ASP B 1 363 ? -2.242 -32.906 29.828 1 43.28 363 ASP B N 1
ATOM 9721 C CA . ASP B 1 363 ? -3.521 -32.938 29.125 1 43.28 363 ASP B CA 1
ATOM 9722 C C . ASP B 1 363 ? -3.375 -32.375 27.703 1 43.28 363 ASP B C 1
ATOM 9724 O O . ASP B 1 363 ? -2.861 -31.25 27.531 1 43.28 363 ASP B O 1
ATOM 9728 N N . GLY B 1 364 ? -2.758 -33 26.703 1 45.16 364 GLY B N 1
ATOM 9729 C CA . GLY B 1 364 ? -2.363 -32.938 25.297 1 45.16 364 GLY B CA 1
ATOM 9730 C C . GLY B 1 364 ? -2.529 -31.547 24.703 1 45.16 364 GLY B C 1
ATOM 9731 O O . GLY B 1 364 ? -3.289 -30.719 25.219 1 45.16 364 GLY B O 1
ATOM 9732 N N . PRO B 1 365 ? -1.562 -30.844 24.016 1 51.69 365 PRO B N 1
ATOM 9733 C CA . PRO B 1 365 ? -1.523 -29.562 23.312 1 51.69 365 PRO B CA 1
ATOM 9734 C C . PRO B 1 365 ? -2.871 -29.188 22.703 1 51.69 365 PRO B C 1
ATOM 9736 O O . PRO B 1 365 ? -3.061 -28.047 22.266 1 51.69 365 PRO B O 1
ATOM 9739 N N . TYR B 1 366 ? -3.781 -30.109 22.703 1 58.94 366 TYR B N 1
ATOM 9740 C CA . TYR B 1 366 ? -5.035 -30.047 21.953 1 58.94 366 TYR B CA 1
ATOM 9741 C C . TYR B 1 366 ? -6.086 -29.25 22.719 1 58.94 366 TYR B C 1
ATOM 9743 O O . TYR B 1 366 ? -7.008 -28.688 22.125 1 58.94 366 TYR B O 1
ATOM 9751 N N . GLN B 1 367 ? -5.883 -29 24 1 63.62 367 GLN B N 1
ATOM 9752 C CA . GLN B 1 367 ? -6.996 -28.375 24.703 1 63.62 367 GLN B CA 1
ATOM 9753 C C . GLN B 1 367 ? -7.152 -26.906 24.297 1 63.62 367 GLN B C 1
ATOM 9755 O O . GLN B 1 367 ? -8.273 -26.422 24.141 1 63.62 367 GLN B O 1
ATOM 9760 N N . GLU B 1 368 ? -5.996 -26.234 24.109 1 72.56 368 GLU B N 1
ATOM 9761 C CA . GLU B 1 368 ? -6.047 -24.828 23.75 1 72.56 368 GLU B CA 1
ATOM 9762 C C . GLU B 1 368 ? -6.59 -24.641 22.328 1 72.56 368 GLU B C 1
ATOM 9764 O O . GLU B 1 368 ? -7.055 -23.562 21.969 1 72.56 368 GLU B O 1
ATOM 9769 N N . PHE B 1 369 ? -6.617 -25.766 21.641 1 82.75 369 PHE B N 1
ATOM 9770 C CA . PHE B 1 369 ? -7.047 -25.641 20.25 1 82.75 369 PHE B CA 1
ATOM 9771 C C . PHE B 1 369 ? -8.258 -26.531 19.984 1 82.75 369 PHE B C 1
ATOM 9773 O O . PHE B 1 369 ? -8.453 -27 18.859 1 82.75 369 PHE B O 1
ATOM 9780 N N . SER B 1 370 ? -9.078 -26.766 21.031 1 83.44 370 SER B N 1
ATOM 9781 C CA . SER B 1 370 ? -10.242 -27.641 20.922 1 83.44 370 SER B CA 1
ATOM 9782 C C . SER B 1 370 ? -11.219 -27.125 19.859 1 83.44 370 SER B C 1
ATOM 9784 O O . SER B 1 370 ? -11.781 -27.922 19.094 1 83.44 370 SER B O 1
ATOM 9786 N N . ILE B 1 371 ? -11.391 -25.812 19.812 1 88.81 371 ILE B N 1
ATOM 9787 C CA . ILE B 1 371 ? -12.312 -25.203 18.859 1 88.81 371 ILE B CA 1
ATOM 9788 C C . ILE B 1 371 ? -11.828 -25.469 17.438 1 88.81 371 ILE B C 1
ATOM 9790 O O . ILE B 1 371 ? -12.617 -25.828 16.562 1 88.81 371 ILE B O 1
ATOM 9794 N N . MET B 1 372 ? -10.562 -25.391 17.266 1 90.25 372 MET B N 1
ATOM 9795 C CA . MET B 1 372 ? -9.992 -25.594 15.945 1 90.25 372 MET B CA 1
ATOM 9796 C C . MET B 1 372 ? -10.117 -27.047 15.516 1 90.25 372 MET B C 1
ATOM 9798 O O . MET B 1 372 ? -10.422 -27.328 14.352 1 90.25 372 MET B O 1
ATOM 9802 N N . VAL B 1 373 ? -9.945 -27.969 16.469 1 90.06 373 VAL B N 1
ATOM 9803 C CA . VAL B 1 373 ? -10.016 -29.391 16.172 1 90.06 373 VAL B CA 1
ATOM 9804 C C . VAL B 1 373 ? -11.445 -29.766 15.766 1 90.06 373 VAL B C 1
ATOM 9806 O O . VAL B 1 373 ? -11.648 -30.453 14.773 1 90.06 373 VAL B O 1
ATOM 9809 N N . GLU B 1 374 ? -12.344 -29.203 16.484 1 92 374 GLU B N 1
ATOM 9810 C CA . GLU B 1 374 ? -13.742 -29.453 16.141 1 92 374 GLU B CA 1
ATOM 9811 C C . GLU B 1 374 ? -14.078 -28.875 14.773 1 92 374 GLU B C 1
ATOM 9813 O O . GLU B 1 374 ? -14.781 -29.516 13.984 1 92 374 GLU B O 1
ATOM 9818 N N . THR B 1 375 ? -13.648 -27.703 14.578 1 95.81 375 THR B N 1
ATOM 9819 C CA . THR B 1 375 ? -13.883 -27.047 13.305 1 95.81 375 THR B CA 1
ATOM 9820 C C . THR B 1 375 ? -13.242 -27.828 12.156 1 95.81 375 THR B C 1
ATOM 9822 O O . THR B 1 375 ? -13.836 -27.938 11.078 1 95.81 375 THR B O 1
ATOM 9825 N N . PHE B 1 376 ? -12.078 -28.391 12.414 1 95.69 376 PHE B N 1
ATOM 9826 C CA . PHE B 1 376 ? -11.359 -29.188 11.422 1 95.69 376 PHE B CA 1
ATOM 9827 C C . PHE B 1 376 ? -12.195 -30.391 10.984 1 95.69 376 PHE B C 1
ATOM 9829 O O . PHE B 1 376 ? -12.383 -30.609 9.789 1 95.69 376 PHE B O 1
ATOM 9836 N N . PHE B 1 377 ? -12.734 -31.094 11.93 1 96.06 377 PHE B N 1
ATOM 9837 C CA . PHE B 1 377 ? -13.477 -32.312 11.602 1 96.06 377 PHE B CA 1
ATOM 9838 C C . PHE B 1 377 ? -14.781 -31.969 10.898 1 96.06 377 PHE B C 1
ATOM 9840 O O . PHE B 1 377 ? -15.203 -32.688 9.977 1 96.06 377 PHE B O 1
ATOM 9847 N N . ARG B 1 378 ? -15.367 -30.922 11.312 1 95.88 378 ARG B N 1
ATOM 9848 C CA . ARG B 1 378 ? -16.594 -30.484 10.656 1 95.88 378 ARG B CA 1
ATOM 9849 C C . ARG B 1 378 ? -16.359 -30.141 9.188 1 95.88 378 ARG B C 1
ATOM 9851 O O . ARG B 1 378 ? -17.109 -30.578 8.312 1 95.88 378 ARG B O 1
ATOM 9858 N N . LEU B 1 379 ? -15.336 -29.391 8.945 1 96.88 379 LEU B N 1
ATOM 9859 C CA . LEU B 1 379 ? -15 -28.969 7.586 1 96.88 379 LEU B CA 1
ATOM 9860 C C . LEU B 1 379 ? -14.516 -30.141 6.754 1 96.88 379 LEU B C 1
ATOM 9862 O O . LEU B 1 379 ? -14.867 -30.266 5.578 1 96.88 379 LEU B O 1
ATOM 9866 N N . LEU B 1 380 ? -13.672 -31 7.395 1 97.81 380 LEU B N 1
ATOM 9867 C CA . LEU B 1 380 ? -13.141 -32.156 6.688 1 97.81 380 LEU B CA 1
ATOM 9868 C C . LEU B 1 380 ? -14.266 -33.094 6.262 1 97.81 380 LEU B C 1
ATOM 9870 O O . LEU B 1 380 ? -14.266 -33.594 5.137 1 97.81 380 LEU B O 1
ATOM 9874 N N . ASN B 1 381 ? -15.234 -33.281 7.168 1 96.38 381 ASN B N 1
ATOM 9875 C CA . ASN B 1 381 ? -16.359 -34.156 6.855 1 96.38 381 ASN B CA 1
ATOM 9876 C C . ASN B 1 381 ? -17.203 -33.594 5.703 1 96.38 381 ASN B C 1
ATOM 9878 O O . ASN B 1 381 ? -17.609 -34.344 4.812 1 96.38 381 ASN B O 1
ATOM 9882 N N . LYS B 1 382 ? -17.406 -32.375 5.781 1 94.88 382 LYS B N 1
ATOM 9883 C CA . LYS B 1 382 ? -18.172 -31.734 4.699 1 94.88 382 LYS B CA 1
ATOM 9884 C C . LYS B 1 382 ? -17.406 -31.797 3.383 1 94.88 382 LYS B C 1
ATOM 9886 O O . LYS B 1 382 ? -17.984 -32.094 2.332 1 94.88 382 LYS B O 1
ATOM 9891 N N . MET B 1 383 ? -16.109 -31.547 3.412 1 95.56 383 MET B N 1
ATOM 9892 C CA . MET B 1 383 ? -15.289 -31.594 2.203 1 95.56 383 MET B CA 1
ATOM 9893 C C . MET B 1 383 ? -15.258 -33 1.628 1 95.56 383 MET B C 1
ATOM 9895 O O . MET B 1 383 ? -15.297 -33.188 0.41 1 95.56 383 MET B O 1
ATOM 9899 N N . ASP B 1 384 ? -15.172 -34 2.533 1 96.31 384 ASP B N 1
ATOM 9900 C CA . ASP B 1 384 ? -15.195 -35.406 2.105 1 96.31 384 ASP B CA 1
ATOM 9901 C C . ASP B 1 384 ? -16.469 -35.719 1.325 1 96.31 384 ASP B C 1
ATOM 9903 O O . ASP B 1 384 ? -16.406 -36.312 0.252 1 96.31 384 ASP B O 1
ATOM 9907 N N . SER B 1 385 ? -17.562 -35.219 1.856 1 93 385 SER B N 1
ATOM 9908 C CA . SER B 1 385 ? -18.844 -35.469 1.201 1 93 385 SER B CA 1
ATOM 9909 C C . SER B 1 385 ? -18.906 -34.781 -0.151 1 93 385 SER B C 1
ATOM 9911 O O . SER B 1 385 ? -19.406 -35.344 -1.127 1 93 385 SER B O 1
ATOM 9913 N N . CYS B 1 386 ? -18.438 -33.562 -0.186 1 91.06 386 CYS B N 1
ATOM 9914 C CA . CYS B 1 386 ? -18.484 -32.781 -1.421 1 91.06 386 CYS B CA 1
ATOM 9915 C C . CYS B 1 386 ? -17.562 -33.406 -2.473 1 91.06 386 CYS B C 1
ATOM 9917 O O . CYS B 1 386 ? -17.891 -33.406 -3.66 1 91.06 386 CYS B O 1
ATOM 9919 N N . LEU B 1 387 ? -16.375 -33.906 -2.062 1 93.88 387 LEU B N 1
ATOM 9920 C CA . LEU B 1 387 ? -15.43 -34.531 -2.996 1 93.88 387 LEU B CA 1
ATOM 9921 C C . LEU B 1 387 ? -15.992 -35.844 -3.545 1 93.88 387 LEU B C 1
ATOM 9923 O O . LEU B 1 387 ? -15.773 -36.188 -4.711 1 93.88 387 LEU B O 1
ATOM 9927 N N . GLU B 1 388 ? -16.703 -36.531 -2.697 1 92.69 388 GLU B N 1
ATOM 9928 C CA . GLU B 1 388 ? -17.359 -37.75 -3.156 1 92.69 388 GLU B CA 1
ATOM 9929 C C . GLU B 1 388 ? -18.406 -37.438 -4.234 1 92.69 388 GLU B C 1
ATOM 9931 O O . GLU B 1 388 ? -18.5 -38.156 -5.23 1 92.69 388 GLU B O 1
ATOM 9936 N N . GLU B 1 389 ? -19.094 -36.438 -3.988 1 86.5 389 GLU B N 1
ATOM 9937 C CA . GLU B 1 389 ? -20.094 -36 -4.969 1 86.5 389 GLU B CA 1
ATOM 9938 C C . GLU B 1 389 ? -19.422 -35.562 -6.273 1 86.5 389 GLU B C 1
ATOM 9940 O O . GLU B 1 389 ? -19.953 -35.844 -7.359 1 86.5 389 GLU B O 1
ATOM 9945 N N . LEU B 1 390 ? -18.375 -34.875 -6.133 1 88.12 390 LEU B N 1
ATOM 9946 C CA . LEU B 1 390 ? -17.656 -34.438 -7.316 1 88.12 390 LEU B CA 1
ATOM 9947 C C . LEU B 1 390 ? -17.141 -35.625 -8.125 1 88.12 390 LEU B C 1
ATOM 9949 O O . LEU B 1 390 ? -17.156 -35.594 -9.359 1 88.12 390 LEU B O 1
ATOM 9953 N N . GLU B 1 391 ? -16.703 -36.656 -7.453 1 89.19 391 GLU B N 1
ATOM 9954 C CA . GLU B 1 391 ? -16.188 -37.844 -8.125 1 89.19 391 GLU B CA 1
ATOM 9955 C C . GLU B 1 391 ? -17.281 -38.531 -8.945 1 89.19 391 GLU B C 1
ATOM 9957 O O . GLU B 1 391 ? -17 -39.094 -10.008 1 89.19 391 GLU B O 1
ATOM 9962 N N . LYS B 1 392 ? -18.469 -38.375 -8.492 1 84.75 392 LYS B N 1
ATOM 9963 C CA . LYS B 1 392 ? -19.578 -38.969 -9.211 1 84.75 392 LYS B CA 1
ATOM 9964 C C . LYS B 1 392 ? -19.922 -38.188 -10.461 1 84.75 392 LYS B C 1
ATOM 9966 O O . LYS B 1 392 ? -20.484 -38.719 -11.422 1 84.75 392 LYS B O 1
ATOM 9971 N N . LEU B 1 393 ? -19.594 -36.938 -10.445 1 82.81 393 LEU B N 1
ATOM 9972 C CA . LEU B 1 393 ? -19.953 -36.031 -11.539 1 82.81 393 LEU B CA 1
ATOM 9973 C C . LEU B 1 393 ? -18.859 -36.031 -12.602 1 82.81 393 LEU B C 1
ATOM 9975 O O . LEU B 1 393 ? -19.109 -35.625 -13.742 1 82.81 393 LEU B O 1
ATOM 9979 N N . LEU B 1 394 ? -17.594 -36.312 -12.367 1 83 394 LEU B N 1
ATOM 9980 C CA . LEU B 1 394 ? -16.422 -36.125 -13.242 1 83 394 LEU B CA 1
ATOM 9981 C C . LEU B 1 394 ? -16.578 -36.969 -14.516 1 83 394 LEU B C 1
ATOM 9983 O O . LEU B 1 394 ? -16.281 -36.469 -15.609 1 83 394 LEU B O 1
ATOM 9987 N N . PRO B 1 395 ? -17.047 -38.25 -14.469 1 73.56 395 PRO B N 1
ATOM 9988 C CA . PRO B 1 395 ? -17.156 -39 -15.719 1 73.56 395 PRO B CA 1
ATOM 9989 C C . PRO B 1 395 ? -18.156 -38.406 -16.703 1 73.56 395 PRO B C 1
ATOM 9991 O O . PRO B 1 395 ? -18.047 -38.625 -17.906 1 73.56 395 PRO B O 1
ATOM 9994 N N . THR B 1 396 ? -19.047 -37.625 -16.266 1 61.09 396 THR B N 1
ATOM 9995 C CA . THR B 1 396 ? -20.172 -37.219 -17.094 1 61.09 396 THR B CA 1
ATOM 9996 C C . THR B 1 396 ? -19.922 -35.844 -17.688 1 61.09 396 THR B C 1
ATOM 9998 O O . THR B 1 396 ? -20.438 -35.5 -18.75 1 61.09 396 THR B O 1
ATOM 10001 N N . LYS B 1 397 ? -19.328 -34.906 -16.984 1 61.41 397 LYS B N 1
ATOM 10002 C CA . LYS B 1 397 ? -19.375 -33.5 -17.375 1 61.41 397 LYS B CA 1
ATOM 10003 C C . LYS B 1 397 ? -17.984 -32.969 -17.688 1 61.41 397 LYS B C 1
ATOM 10005 O O . LYS B 1 397 ? -17.047 -33.156 -16.906 1 61.41 397 LYS B O 1
ATOM 10010 N N . SER B 1 398 ? -17.734 -32.719 -19 1 57.16 398 SER B N 1
ATOM 10011 C CA . SER B 1 398 ? -16.5 -32.125 -19.5 1 57.16 398 SER B CA 1
ATOM 10012 C C . SER B 1 398 ? -16.359 -30.672 -19.078 1 57.16 398 SER B C 1
ATOM 10014 O O . SER B 1 398 ? -15.312 -30.062 -19.281 1 57.16 398 SER B O 1
ATOM 10016 N N . GLU B 1 399 ? -17.484 -30.094 -18.469 1 60.69 399 GLU B N 1
ATOM 10017 C CA . GLU B 1 399 ? -17.438 -28.641 -18.344 1 60.69 399 GLU B CA 1
ATOM 10018 C C . GLU B 1 399 ? -16.844 -28.219 -17 1 60.69 399 GLU B C 1
ATOM 10020 O O . GLU B 1 399 ? -16.75 -29.047 -16.078 1 60.69 399 GLU B O 1
ATOM 10025 N N . ASN B 1 400 ? -16.219 -27.125 -16.969 1 64.94 400 ASN B N 1
ATOM 10026 C CA . ASN B 1 400 ? -15.703 -26.469 -15.773 1 64.94 400 ASN B CA 1
ATOM 10027 C C . ASN B 1 400 ? -16.766 -26.391 -14.68 1 64.94 400 ASN B C 1
ATOM 10029 O O . ASN B 1 400 ? -17.844 -25.828 -14.891 1 64.94 400 ASN B O 1
ATOM 10033 N N . LEU B 1 401 ? -16.562 -27.203 -13.602 1 67.75 401 LEU B N 1
ATOM 10034 C CA . LEU B 1 401 ? -17.547 -27.344 -12.539 1 67.75 401 LEU B CA 1
ATOM 10035 C C . LEU B 1 401 ? -17.469 -26.188 -11.555 1 67.75 401 LEU B C 1
ATOM 10037 O O . LEU B 1 401 ? -18.312 -26.078 -10.656 1 67.75 401 LEU B O 1
ATOM 10041 N N . GLY B 1 402 ? -16.516 -25.219 -11.719 1 69.25 402 GLY B N 1
ATOM 10042 C CA . GLY B 1 402 ? -16.438 -23.984 -10.961 1 69.25 402 GLY B CA 1
ATOM 10043 C C . GLY B 1 402 ? -16.188 -24.219 -9.477 1 69.25 402 GLY B C 1
ATOM 10044 O O . GLY B 1 402 ? -16.734 -23.5 -8.633 1 69.25 402 GLY B O 1
ATOM 10045 N N . CYS B 1 403 ? -15.422 -25.266 -9.062 1 79.31 403 CYS B N 1
ATOM 10046 C CA . CYS B 1 403 ? -15.203 -25.609 -7.664 1 79.31 403 CYS B CA 1
ATOM 10047 C C . CYS B 1 403 ? -13.812 -25.188 -7.207 1 79.31 403 CYS B C 1
ATOM 10049 O O . CYS B 1 403 ? -13.156 -25.891 -6.449 1 79.31 403 CYS B O 1
ATOM 10051 N N . TYR B 1 404 ? -13.352 -24 -7.645 1 81.44 404 TYR B N 1
ATOM 10052 C CA . TYR B 1 404 ? -11.992 -23.594 -7.324 1 81.44 404 TYR B CA 1
ATOM 10053 C C . TYR B 1 404 ? -11.844 -23.297 -5.836 1 81.44 404 TYR B C 1
ATOM 10055 O O . TYR B 1 404 ? -10.758 -23.422 -5.273 1 81.44 404 TYR B O 1
ATOM 10063 N N . GLN B 1 405 ? -12.922 -23.094 -5.125 1 87.81 405 GLN B N 1
ATOM 10064 C CA . GLN B 1 405 ? -12.867 -22.766 -3.705 1 87.81 405 GLN B CA 1
ATOM 10065 C C . GLN B 1 405 ? -12.531 -24 -2.867 1 87.81 405 GLN B C 1
ATOM 10067 O O . GLN B 1 405 ? -12.062 -23.875 -1.733 1 87.81 405 GLN B O 1
ATOM 10072 N N . TYR B 1 406 ? -12.828 -25.156 -3.461 1 92.12 406 TYR B N 1
ATOM 10073 C CA . TYR B 1 406 ? -12.508 -26.391 -2.748 1 92.12 406 TYR B CA 1
ATOM 10074 C C . TYR B 1 406 ? -11.016 -26.484 -2.467 1 92.12 406 TYR B C 1
ATOM 10076 O O . TYR B 1 406 ? -10.602 -26.922 -1.392 1 92.12 406 TYR B O 1
ATOM 10084 N N . VAL B 1 407 ? -10.242 -25.984 -3.451 1 92.81 407 VAL B N 1
ATOM 10085 C CA . VAL B 1 407 ? -8.789 -26.047 -3.295 1 92.81 407 VAL B CA 1
ATOM 10086 C C . VAL B 1 407 ? -8.359 -25.172 -2.121 1 92.81 407 VAL B C 1
ATOM 10088 O O . VAL B 1 407 ? -7.523 -25.578 -1.309 1 92.81 407 VAL B O 1
ATOM 10091 N N . ALA B 1 408 ? -8.953 -24 -2.051 1 92.62 408 ALA B N 1
ATOM 10092 C CA . ALA B 1 408 ? -8.625 -23.094 -0.964 1 92.62 408 ALA B CA 1
ATOM 10093 C C . ALA B 1 408 ? -8.984 -23.688 0.391 1 92.62 408 ALA B C 1
ATOM 10095 O O . ALA B 1 408 ? -8.227 -23.562 1.355 1 92.62 408 ALA B O 1
ATOM 10096 N N . ILE B 1 409 ? -10.141 -24.328 0.454 1 96 409 ILE B N 1
ATOM 10097 C CA . ILE B 1 409 ? -10.594 -24.922 1.703 1 96 409 ILE B CA 1
ATOM 10098 C C . ILE B 1 409 ? -9.672 -26.078 2.094 1 96 409 ILE B C 1
ATOM 10100 O O . ILE B 1 409 ? -9.297 -26.219 3.262 1 96 409 ILE B O 1
ATOM 10104 N N . ILE B 1 410 ? -9.281 -26.891 1.131 1 96.81 410 ILE B N 1
ATOM 10105 C CA . ILE B 1 410 ? -8.398 -28.016 1.384 1 96.81 410 ILE B CA 1
ATOM 10106 C C . ILE B 1 410 ? -7.047 -27.516 1.887 1 96.81 410 ILE B C 1
ATOM 10108 O O . ILE B 1 410 ? -6.453 -28.109 2.791 1 96.81 410 ILE B O 1
ATOM 10112 N N . MET B 1 411 ? -6.598 -26.469 1.308 1 95 411 MET B N 1
ATOM 10113 C CA . MET B 1 411 ? -5.344 -25.875 1.754 1 95 411 MET B CA 1
ATOM 10114 C C . MET B 1 411 ? -5.434 -25.453 3.217 1 95 411 MET B C 1
ATOM 10116 O O . MET B 1 411 ? -4.5 -25.672 3.988 1 95 411 MET B O 1
ATOM 10120 N N . GLU B 1 412 ? -6.523 -24.844 3.559 1 95.56 412 GLU B N 1
ATOM 10121 C CA . GLU B 1 412 ? -6.684 -24.406 4.941 1 95.56 412 GLU B CA 1
ATOM 10122 C C . GLU B 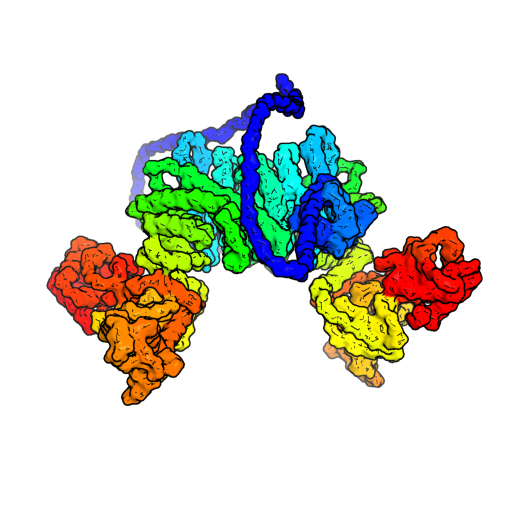1 412 ? -6.824 -25.594 5.887 1 95.56 412 GLU B C 1
ATOM 10124 O O . GLU B 1 412 ? -6.367 -25.547 7.031 1 95.56 412 GLU B O 1
ATOM 10129 N N . LEU B 1 413 ? -7.477 -26.656 5.426 1 97.19 413 LEU B N 1
ATOM 10130 C CA . LEU B 1 413 ? -7.547 -27.891 6.215 1 97.19 413 LEU B CA 1
ATOM 10131 C C . LEU B 1 413 ? -6.152 -28.438 6.477 1 97.19 413 LEU B C 1
ATOM 10133 O O . LEU B 1 413 ? -5.871 -28.922 7.578 1 97.19 413 LEU B O 1
ATOM 10137 N N . ASN B 1 414 ? -5.312 -28.375 5.5 1 95.75 414 ASN B N 1
ATOM 10138 C CA . ASN B 1 414 ? -3.924 -28.781 5.688 1 95.75 414 ASN B CA 1
ATOM 10139 C C . ASN B 1 414 ? -3.227 -27.922 6.734 1 95.75 414 ASN B C 1
ATOM 10141 O O . ASN B 1 414 ? -2.504 -28.438 7.59 1 95.75 414 ASN B O 1
ATOM 10145 N N . ASN B 1 415 ? -3.42 -26.641 6.637 1 92.56 415 ASN B N 1
ATOM 10146 C CA . ASN B 1 415 ? -2.799 -25.719 7.582 1 92.56 415 ASN B CA 1
ATOM 10147 C C . ASN B 1 415 ? -3.258 -25.984 9.008 1 92.56 415 ASN B C 1
ATOM 10149 O O . ASN B 1 415 ? -2.484 -25.812 9.953 1 92.56 415 ASN B O 1
ATOM 10153 N N . MET B 1 416 ? -4.477 -26.391 9.18 1 92.88 416 MET B N 1
ATOM 10154 C CA . MET B 1 416 ? -5.027 -26.688 10.5 1 92.88 416 MET B CA 1
ATOM 10155 C C . MET B 1 416 ? -4.457 -27.984 11.047 1 92.88 416 MET B C 1
ATOM 10157 O O . MET B 1 416 ? -4.379 -28.172 12.258 1 92.88 416 MET B O 1
ATOM 10161 N N . SER B 1 417 ? -4.035 -28.859 10.18 1 92.31 417 SER B N 1
ATOM 10162 C CA . SER B 1 417 ? -3.727 -30.203 10.617 1 92.31 417 SER B CA 1
ATOM 10163 C C . SER B 1 417 ? -2.223 -30.453 10.633 1 92.31 417 SER B C 1
ATOM 10165 O O . SER B 1 417 ? -1.741 -31.344 11.352 1 92.31 417 SER B O 1
ATOM 10167 N N . LYS B 1 418 ? -1.442 -29.75 9.891 1 88.75 418 LYS B N 1
ATOM 10168 C CA . LYS B 1 418 ? -0.049 -30.078 9.602 1 88.75 418 LYS B CA 1
ATOM 10169 C C . LYS B 1 418 ? 0.774 -30.156 10.883 1 88.75 418 LYS B C 1
ATOM 10171 O O . LYS B 1 418 ? 1.758 -30.906 10.945 1 88.75 418 LYS B O 1
ATOM 10176 N N . HIS B 1 419 ? 0.328 -29.484 11.93 1 82.69 419 HIS B N 1
ATOM 10177 C CA . HIS B 1 419 ? 1.128 -29.5 13.148 1 82.69 419 HIS B CA 1
ATOM 10178 C C . HIS B 1 419 ? 0.565 -30.484 14.172 1 82.69 419 HIS B C 1
ATOM 10180 O O . HIS B 1 419 ? 1.091 -30.609 15.281 1 82.69 419 HIS B O 1
ATOM 10186 N N . PHE B 1 420 ? -0.482 -31.188 13.805 1 84.56 420 PHE B N 1
ATOM 10187 C CA . PHE B 1 420 ? -1.112 -32.188 14.656 1 84.56 420 PHE B CA 1
ATOM 10188 C C . PHE B 1 420 ? -1.133 -33.531 13.969 1 84.56 420 PHE B C 1
ATOM 10190 O O . PHE B 1 420 ? -1.972 -33.781 13.094 1 84.56 420 PHE B O 1
ATOM 10197 N N . PRO B 1 421 ? -0.281 -34.438 14.328 1 87.25 421 PRO B N 1
ATOM 10198 C CA . PRO B 1 421 ? -0.091 -35.719 13.617 1 87.25 421 PRO B CA 1
ATOM 10199 C C . PRO B 1 421 ? -1.394 -36.5 13.438 1 87.25 421 PRO B C 1
ATOM 10201 O O . PRO B 1 421 ? -1.633 -37.062 12.367 1 87.25 421 PRO B O 1
ATOM 10204 N N . ASP B 1 422 ? -2.248 -36.5 14.453 1 87.62 422 ASP B N 1
ATOM 10205 C CA . ASP B 1 422 ? -3.504 -37.25 14.352 1 87.62 422 ASP B CA 1
ATOM 10206 C C . ASP B 1 422 ? -4.426 -36.625 13.305 1 87.62 422 ASP B C 1
ATOM 10208 O O . ASP B 1 422 ? -5.078 -37.312 12.539 1 87.62 422 ASP B O 1
ATOM 10212 N N . LEU B 1 423 ? -4.492 -35.312 13.359 1 92.25 423 LEU B N 1
ATOM 10213 C CA . LEU B 1 423 ? -5.316 -34.594 12.391 1 92.25 423 LEU B CA 1
ATOM 10214 C C . LEU B 1 423 ? -4.746 -34.75 10.984 1 92.25 423 LEU B C 1
ATOM 10216 O O . LEU B 1 423 ? -5.496 -34.938 10.023 1 92.25 423 LEU B O 1
ATOM 10220 N N . ALA B 1 424 ? -3.42 -34.656 10.953 1 93.75 424 ALA B N 1
ATOM 10221 C CA . ALA B 1 424 ? -2.756 -34.812 9.664 1 93.75 424 ALA B CA 1
ATOM 10222 C C . ALA B 1 424 ? -3.021 -36.156 9.055 1 93.75 424 ALA B C 1
ATOM 10224 O O . ALA B 1 424 ? -3.273 -36.281 7.852 1 93.75 424 ALA B O 1
ATOM 10225 N N . LYS B 1 425 ? -2.967 -37.156 9.891 1 94.5 425 LYS B N 1
ATOM 10226 C CA . LYS B 1 425 ? -3.225 -38.531 9.414 1 94.5 425 LYS B CA 1
ATOM 10227 C C . LYS B 1 425 ? -4.629 -38.625 8.828 1 94.5 425 LYS B C 1
ATOM 10229 O O . LYS B 1 425 ? -4.816 -39.219 7.762 1 94.5 425 LYS B O 1
ATOM 10234 N N . GLN B 1 426 ? -5.59 -38.094 9.516 1 95.5 426 GLN B N 1
ATOM 10235 C CA . GLN B 1 426 ? -6.969 -38.156 9.039 1 95.5 426 GLN B CA 1
ATOM 10236 C C . GLN B 1 426 ? -7.133 -37.344 7.746 1 95.5 426 GLN B C 1
ATOM 10238 O O . GLN B 1 426 ? -7.859 -37.781 6.844 1 95.5 426 GLN B O 1
ATOM 10243 N N . PHE B 1 427 ? -6.527 -36.281 7.691 1 97.31 427 PHE B N 1
ATOM 10244 C CA . PHE B 1 427 ? -6.574 -35.406 6.512 1 97.31 427 PHE B CA 1
ATOM 10245 C C . PHE B 1 427 ? -6.066 -36.156 5.281 1 97.31 427 PHE B C 1
ATOM 10247 O O . PHE B 1 427 ? -6.754 -36.219 4.262 1 97.31 427 PHE B O 1
ATOM 10254 N N . TRP B 1 428 ? -4.918 -36.781 5.402 1 96.75 428 TRP B N 1
ATOM 10255 C CA . TRP B 1 428 ? -4.297 -37.438 4.262 1 96.75 428 TRP B CA 1
ATOM 10256 C C . TRP B 1 428 ? -5.039 -38.719 3.906 1 96.75 428 TRP B C 1
ATOM 10258 O O . TRP B 1 428 ? -5.121 -39.094 2.734 1 96.75 428 TRP B O 1
ATOM 10268 N N . THR B 1 429 ? -5.578 -39.344 4.91 1 96.81 429 THR B N 1
ATOM 10269 C CA . THR B 1 429 ? -6.395 -40.531 4.637 1 96.81 429 THR B CA 1
ATOM 10270 C C . THR B 1 429 ? -7.621 -40.156 3.809 1 96.81 429 THR B C 1
ATOM 10272 O O . THR B 1 429 ? -7.973 -40.875 2.861 1 96.81 429 THR B O 1
ATOM 10275 N N . THR B 1 430 ? -8.234 -39.062 4.18 1 97.38 430 THR B N 1
ATOM 10276 C CA . THR B 1 430 ? -9.398 -38.594 3.438 1 97.38 430 THR B CA 1
ATOM 10277 C C . THR B 1 430 ? -9.031 -38.281 1.996 1 97.38 430 THR B C 1
ATOM 10279 O O . THR B 1 430 ? -9.742 -38.656 1.062 1 97.38 430 THR B O 1
ATOM 10282 N N . LEU B 1 431 ? -7.891 -37.594 1.767 1 97.19 431 LEU B N 1
ATOM 10283 C CA . LEU B 1 431 ? -7.484 -37.188 0.42 1 97.19 431 LEU B CA 1
ATOM 10284 C C . LEU B 1 431 ? -7.09 -38.438 -0.401 1 97.19 431 LEU B C 1
ATOM 10286 O O . LEU B 1 431 ? -7.258 -38.438 -1.622 1 97.19 431 LEU B O 1
ATOM 10290 N N . ARG B 1 432 ? -6.582 -39.469 0.33 1 96.12 432 ARG B N 1
ATOM 10291 C CA . ARG B 1 432 ? -6.258 -40.719 -0.357 1 96.12 432 ARG B CA 1
ATOM 10292 C C . ARG B 1 432 ? -7.516 -41.375 -0.883 1 96.12 432 ARG B C 1
ATOM 10294 O O . ARG B 1 432 ? -7.523 -41.906 -1.995 1 96.12 432 ARG B O 1
ATOM 10301 N N . ASN B 1 433 ? -8.516 -41.344 -0.08 1 96.38 433 ASN B N 1
ATOM 10302 C CA . ASN B 1 433 ? -9.797 -41.906 -0.475 1 96.38 433 ASN B CA 1
ATOM 10303 C C . ASN B 1 433 ? -10.453 -41.125 -1.595 1 96.38 433 ASN B C 1
ATOM 10305 O O . ASN B 1 433 ? -11.25 -41.656 -2.363 1 96.38 433 ASN B O 1
ATOM 10309 N N . ARG B 1 434 ? -10.125 -39.812 -1.638 1 96.94 434 ARG B N 1
ATOM 10310 C CA . ARG B 1 434 ? -10.719 -38.938 -2.623 1 96.94 434 ARG B CA 1
ATOM 10311 C C . ARG B 1 434 ? -9.68 -38.469 -3.652 1 96.94 434 ARG B C 1
ATOM 10313 O O . ARG B 1 434 ? -9.672 -37.312 -4.066 1 96.94 434 ARG B O 1
ATOM 10320 N N . LYS B 1 435 ? -8.844 -39.406 -4.023 1 95.44 435 LYS B N 1
ATOM 10321 C CA . LYS B 1 435 ? -7.695 -39.125 -4.879 1 95.44 435 LYS B CA 1
ATOM 10322 C C . LYS B 1 435 ? -8.148 -38.562 -6.234 1 95.44 435 LYS B C 1
ATOM 10324 O O . LYS B 1 435 ? -7.57 -37.594 -6.742 1 95.44 435 LYS B O 1
ATOM 10329 N N . LEU B 1 436 ? -9.172 -39.125 -6.797 1 93.94 436 LEU B N 1
ATOM 10330 C CA . LEU B 1 436 ? -9.617 -38.75 -8.133 1 93.94 436 LEU B CA 1
ATOM 10331 C C . LEU B 1 436 ? -10.102 -37.312 -8.164 1 93.94 436 LEU B C 1
ATOM 10333 O O . LEU B 1 436 ? -9.695 -36.531 -9.031 1 93.94 436 LEU B O 1
ATOM 10337 N N . SER B 1 437 ? -10.992 -36.969 -7.191 1 93.56 437 SER B N 1
ATOM 10338 C CA . SER B 1 437 ? -11.523 -35.594 -7.141 1 93.56 437 SER B CA 1
ATOM 10339 C C . SER B 1 437 ? -10.438 -34.594 -6.781 1 93.56 437 SER B C 1
ATOM 10341 O O . SER B 1 437 ? -10.414 -33.5 -7.316 1 93.56 437 SER B O 1
ATOM 10343 N N . PHE B 1 438 ? -9.594 -35 -5.914 1 95.5 438 PHE B N 1
ATOM 10344 C CA . PHE B 1 438 ? -8.516 -34.094 -5.496 1 95.5 438 PHE B CA 1
ATOM 10345 C C . PHE B 1 438 ? -7.605 -33.75 -6.668 1 95.5 438 PHE B C 1
ATOM 10347 O O . PHE B 1 438 ? -7.254 -32.594 -6.879 1 95.5 438 PHE B O 1
ATOM 10354 N N . CYS B 1 439 ? -7.191 -34.75 -7.441 1 94.56 439 CYS B N 1
ATOM 10355 C CA . CYS B 1 439 ? -6.324 -34.531 -8.594 1 94.56 439 CYS B CA 1
ATOM 10356 C C . CYS B 1 439 ? -7.004 -33.656 -9.633 1 94.56 439 CYS B C 1
ATOM 10358 O O . CYS B 1 439 ? -6.367 -32.781 -10.211 1 94.56 439 CYS B O 1
ATOM 10360 N N . TYR B 1 440 ? -8.305 -33.875 -9.766 1 92.12 440 TYR B N 1
ATOM 10361 C CA . TYR B 1 440 ? -9.062 -33.062 -10.695 1 92.12 440 TYR B CA 1
ATOM 10362 C C . TYR B 1 440 ? -9.008 -31.594 -10.281 1 92.12 440 TYR B C 1
ATOM 10364 O O . TYR B 1 440 ? -8.781 -30.703 -11.117 1 92.12 440 TYR B O 1
ATOM 10372 N N . LEU B 1 441 ? -9.211 -31.328 -9 1 92.56 441 LEU B N 1
ATOM 10373 C CA . LEU B 1 441 ? -9.25 -29.969 -8.484 1 92.56 441 LEU B CA 1
ATOM 10374 C C . LEU B 1 441 ? -7.91 -29.266 -8.688 1 92.56 441 LEU B C 1
ATOM 10376 O O . LEU B 1 441 ? -7.867 -28.094 -9.07 1 92.56 441 LEU B O 1
ATOM 10380 N N . ILE B 1 442 ? -6.84 -29.938 -8.438 1 93.12 442 ILE B N 1
ATOM 10381 C CA . ILE B 1 442 ? -5.512 -29.344 -8.539 1 93.12 442 ILE B CA 1
ATOM 10382 C C . ILE B 1 442 ? -5.195 -29.047 -10 1 93.12 442 ILE B C 1
ATOM 10384 O O . ILE B 1 442 ? -4.688 -27.969 -10.32 1 93.12 442 ILE B O 1
ATOM 10388 N N . ILE B 1 443 ? -5.492 -29.984 -10.867 1 91.31 443 ILE B N 1
ATOM 10389 C CA . ILE B 1 443 ? -5.164 -29.812 -12.281 1 91.31 443 ILE B CA 1
ATOM 10390 C C . ILE B 1 443 ? -5.957 -28.641 -12.859 1 91.31 443 ILE B C 1
ATOM 10392 O O . ILE B 1 443 ? -5.418 -27.828 -13.617 1 91.31 443 ILE B O 1
ATOM 10396 N N . LYS B 1 444 ? -7.137 -28.516 -12.383 1 86.44 444 LYS B N 1
ATOM 10397 C CA . LYS B 1 444 ? -8.016 -27.531 -13.008 1 86.44 444 LYS B CA 1
ATOM 10398 C C . LYS B 1 444 ? -7.879 -26.156 -12.344 1 86.44 444 LYS B C 1
ATOM 10400 O O . LYS B 1 444 ? -7.984 -25.125 -13.016 1 86.44 444 LYS B O 1
ATOM 10405 N N . TYR B 1 445 ? -7.633 -26.172 -11.016 1 86.88 445 TYR B N 1
ATOM 10406 C CA . TYR B 1 445 ? -7.844 -24.906 -10.336 1 86.88 445 TYR B CA 1
ATOM 10407 C C . TYR B 1 445 ? -6.586 -24.469 -9.594 1 86.88 445 TYR B C 1
ATOM 10409 O O . TYR B 1 445 ? -6.543 -23.391 -9.008 1 86.88 445 TYR B O 1
ATOM 10417 N N . ALA B 1 446 ? -5.559 -25.172 -9.555 1 88.12 446 ALA B N 1
ATOM 10418 C CA . ALA B 1 446 ? -4.352 -24.75 -8.852 1 88.12 446 ALA B CA 1
ATOM 10419 C C . ALA B 1 446 ? -3.775 -23.469 -9.461 1 88.12 446 ALA B C 1
ATOM 10421 O O . ALA B 1 446 ? -3.734 -23.328 -10.688 1 88.12 446 ALA B O 1
ATOM 10422 N N . SER B 1 447 ? -3.533 -22.531 -8.578 1 81.31 447 SER B N 1
ATOM 10423 C CA . SER B 1 447 ? -2.99 -21.25 -9.023 1 81.31 447 SER B CA 1
ATOM 10424 C C . SER B 1 447 ? -1.488 -21.172 -8.773 1 81.31 447 SER B C 1
ATOM 10426 O O . SER B 1 447 ? -0.987 -21.719 -7.793 1 81.31 447 SER B O 1
ATOM 10428 N N . LYS B 1 448 ? -0.767 -20.344 -9.586 1 76.38 448 LYS B N 1
ATOM 10429 C CA . LYS B 1 448 ? 0.679 -20.188 -9.477 1 76.38 448 LYS B CA 1
ATOM 10430 C C . LYS B 1 448 ? 1.041 -19.344 -8.25 1 76.38 448 LYS B C 1
ATOM 10432 O O . LYS B 1 448 ? 2.172 -19.406 -7.758 1 76.38 448 LYS B O 1
ATOM 10437 N N . GLU B 1 449 ? 0.099 -18.719 -7.785 1 74.5 449 GLU B N 1
ATOM 10438 C CA . GLU B 1 449 ? 0.372 -17.812 -6.672 1 74.5 449 GLU B CA 1
ATOM 10439 C C . GLU B 1 449 ? 0.385 -18.562 -5.344 1 74.5 449 GLU B C 1
ATOM 10441 O O . GLU B 1 449 ? 0.952 -18.078 -4.359 1 74.5 449 GLU B O 1
ATOM 10446 N N . ASP B 1 450 ? -0.132 -19.688 -5.363 1 83.75 450 ASP B N 1
ATOM 10447 C CA . ASP B 1 450 ? -0.225 -20.453 -4.125 1 83.75 450 ASP B CA 1
ATOM 10448 C C . ASP B 1 450 ? 0.917 -21.453 -4.016 1 83.75 450 ASP B C 1
ATOM 10450 O O . ASP B 1 450 ? 1.549 -21.797 -5.02 1 83.75 450 ASP B O 1
ATOM 10454 N N . ASP B 1 451 ? 1.212 -21.812 -2.844 1 84.69 451 ASP B N 1
ATOM 10455 C CA . ASP B 1 451 ? 2.254 -22.797 -2.572 1 84.69 451 ASP B CA 1
ATOM 10456 C C . ASP B 1 451 ? 1.655 -24.188 -2.375 1 84.69 451 ASP B C 1
ATOM 10458 O O . ASP B 1 451 ? 0.851 -24.406 -1.464 1 84.69 451 ASP B O 1
ATOM 10462 N N . TYR B 1 452 ? 2.045 -25.125 -3.225 1 88.56 452 TYR B N 1
ATOM 10463 C CA . TYR B 1 452 ? 1.504 -26.484 -3.154 1 88.56 452 TYR B CA 1
ATOM 10464 C C . TYR B 1 452 ? 2.586 -27.484 -2.77 1 88.56 452 TYR B C 1
ATOM 10466 O O . TYR B 1 452 ? 2.453 -28.688 -3.025 1 88.56 452 TYR B O 1
ATOM 10474 N N . GLU B 1 453 ? 3.68 -27.062 -2.146 1 87 453 GLU B N 1
ATOM 10475 C CA . GLU B 1 453 ? 4.801 -27.922 -1.763 1 87 453 GLU B CA 1
ATOM 10476 C C . GLU B 1 453 ? 4.363 -28.984 -0.766 1 87 453 GLU B C 1
ATOM 10478 O O . GLU B 1 453 ? 4.961 -30.062 -0.701 1 87 453 GLU B O 1
ATOM 10483 N N . TRP B 1 454 ? 3.297 -28.719 -0.122 1 88.75 454 TRP B N 1
ATOM 10484 C CA . TRP B 1 454 ? 2.816 -29.641 0.895 1 88.75 454 TRP B CA 1
ATOM 10485 C C . TRP B 1 454 ? 2.258 -30.906 0.253 1 88.75 454 TRP B C 1
ATOM 10487 O O . TRP B 1 454 ? 2.215 -31.969 0.888 1 88.75 454 TRP B O 1
ATOM 10497 N N . ILE B 1 455 ? 1.927 -30.828 -1.005 1 92.06 455 ILE B N 1
ATOM 10498 C CA . ILE B 1 455 ? 1.375 -31.984 -1.706 1 92.06 455 ILE B CA 1
ATOM 10499 C C . ILE B 1 455 ? 2.508 -32.906 -2.148 1 92.06 455 ILE B C 1
ATOM 10501 O O . ILE B 1 455 ? 2.318 -34.125 -2.262 1 92.06 455 ILE B O 1
ATOM 10505 N N . SER B 1 456 ? 3.713 -32.344 -2.396 1 86.94 456 SER B N 1
ATOM 10506 C CA . SER B 1 456 ? 4.832 -33.062 -2.969 1 86.94 456 SER B CA 1
ATOM 10507 C C . SER B 1 456 ? 5.328 -34.156 -2.016 1 86.94 456 SER B C 1
ATOM 10509 O O . SER B 1 456 ? 5.914 -35.156 -2.447 1 86.94 456 SER B O 1
ATOM 10511 N N . VAL B 1 457 ? 5.051 -34 -0.791 1 85.44 457 VAL B N 1
ATOM 10512 C CA . VAL B 1 457 ? 5.523 -34.938 0.213 1 85.44 457 VAL B CA 1
ATOM 10513 C C . VAL B 1 457 ? 4.598 -36.156 0.259 1 85.44 457 VAL B C 1
ATOM 10515 O O . VAL B 1 457 ? 5.02 -37.25 0.619 1 85.44 457 VAL B O 1
ATOM 10518 N N . HIS B 1 458 ? 3.367 -35.938 -0.151 1 90.31 458 HIS B N 1
ATOM 10519 C CA . HIS B 1 458 ? 2.379 -37 -0.097 1 90.31 458 HIS B CA 1
ATOM 10520 C C . HIS B 1 458 ? 1.938 -37.438 -1.497 1 90.31 458 HIS B C 1
ATOM 10522 O O . HIS B 1 458 ? 0.781 -37.219 -1.873 1 90.31 458 HIS B O 1
ATOM 10528 N N . LYS B 1 459 ? 2.773 -38.156 -2.176 1 90.94 459 LYS B N 1
ATOM 10529 C CA . LYS B 1 459 ? 2.561 -38.5 -3.574 1 90.94 459 LYS B CA 1
ATOM 10530 C C . LYS B 1 459 ? 1.48 -39.594 -3.709 1 90.94 459 LYS B C 1
ATOM 10532 O O . LYS B 1 459 ? 0.963 -39.812 -4.801 1 90.94 459 LYS B O 1
ATOM 10537 N N . GLU B 1 460 ? 1.115 -40.25 -2.586 1 91.5 460 GLU B N 1
ATOM 10538 C CA . GLU B 1 460 ? 0.09 -41.281 -2.607 1 91.5 460 GLU B CA 1
ATOM 10539 C C . GLU B 1 460 ? -1.282 -40.688 -2.928 1 91.5 460 GLU B C 1
ATOM 10541 O O . GLU B 1 460 ? -2.189 -41.438 -3.35 1 91.5 460 GLU B O 1
ATOM 10546 N N . VAL B 1 461 ? -1.386 -39.406 -2.73 1 95 461 VAL B N 1
ATOM 10547 C CA . VAL B 1 461 ? -2.691 -38.781 -2.941 1 95 461 VAL B CA 1
ATOM 10548 C C . VAL B 1 461 ? -2.758 -38.188 -4.344 1 95 461 VAL B C 1
ATOM 10550 O O . VAL B 1 461 ? -3.768 -37.594 -4.723 1 95 461 VAL B O 1
ATOM 10553 N N . THR B 1 462 ? -1.696 -38.281 -5.145 1 94.75 462 THR B N 1
ATOM 10554 C CA . THR B 1 462 ? -1.661 -37.688 -6.473 1 94.75 462 THR B CA 1
ATOM 10555 C C . THR B 1 462 ? -1.396 -38.75 -7.539 1 94.75 462 THR B C 1
ATOM 10557 O O . THR B 1 462 ? -1.054 -39.906 -7.215 1 94.75 462 THR B O 1
ATOM 10560 N N . ASN B 1 463 ? -1.705 -38.469 -8.742 1 93.38 463 ASN B N 1
ATOM 10561 C CA . ASN B 1 463 ? -1.339 -39.281 -9.898 1 93.38 463 ASN B CA 1
ATOM 10562 C C . ASN B 1 463 ? -0.341 -38.531 -10.797 1 93.38 463 ASN B C 1
ATOM 10564 O O . ASN B 1 463 ? 0.073 -37.438 -10.492 1 93.38 463 ASN B O 1
ATOM 10568 N N . PHE B 1 464 ? 0.008 -39.188 -11.812 1 92.75 464 PHE B N 1
ATOM 10569 C CA . PHE B 1 464 ? 1.039 -38.656 -12.688 1 92.75 464 PHE B CA 1
ATOM 10570 C C . PHE B 1 464 ? 0.605 -37.312 -13.25 1 92.75 464 PHE B C 1
ATOM 10572 O O . PHE B 1 464 ? 1.38 -36.344 -13.25 1 92.75 464 PHE B O 1
ATOM 10579 N N . GLU B 1 465 ? -0.537 -37.25 -13.711 1 91.5 465 GLU B N 1
ATOM 10580 C CA . GLU B 1 465 ? -1.026 -36 -14.336 1 91.5 465 GLU B CA 1
ATOM 10581 C C . GLU B 1 465 ? -0.963 -34.844 -13.359 1 91.5 465 GLU B C 1
ATOM 10583 O O . GLU B 1 465 ? -0.586 -33.719 -13.742 1 91.5 465 GLU B O 1
ATOM 10588 N N . CYS B 1 466 ? -1.387 -35.156 -12.141 1 94.19 466 CYS B N 1
ATOM 10589 C CA . CYS B 1 466 ? -1.393 -34.125 -11.109 1 94.19 466 CYS B CA 1
ATOM 10590 C C . CYS B 1 466 ? 0.026 -33.688 -10.773 1 94.19 466 CYS B C 1
ATOM 10592 O O . CYS B 1 466 ? 0.308 -32.469 -10.719 1 94.19 466 CYS B O 1
ATOM 10594 N N . ARG B 1 467 ? 0.924 -34.562 -10.586 1 94.69 467 ARG B N 1
ATOM 10595 C CA . ARG B 1 467 ? 2.305 -34.219 -10.242 1 94.69 467 ARG B CA 1
ATOM 10596 C C . ARG B 1 467 ? 2.977 -33.469 -11.375 1 94.69 467 ARG B C 1
ATOM 10598 O O . ARG B 1 467 ? 3.709 -32.5 -11.133 1 94.69 467 ARG B O 1
ATOM 10605 N N . ARG B 1 468 ? 2.771 -33.969 -12.586 1 92.69 468 ARG B N 1
ATOM 10606 C CA . ARG B 1 468 ? 3.314 -33.25 -13.742 1 92.69 468 ARG B CA 1
ATOM 10607 C C . ARG B 1 468 ? 2.805 -31.812 -13.789 1 92.69 468 ARG B C 1
ATOM 10609 O O . ARG B 1 468 ? 3.574 -30.891 -14.055 1 92.69 468 ARG B O 1
ATOM 10616 N N . HIS B 1 469 ? 1.473 -31.703 -13.562 1 91.94 469 HIS B N 1
ATOM 10617 C CA . HIS B 1 469 ? 0.883 -30.359 -13.578 1 91.94 469 HIS B CA 1
ATOM 10618 C C . HIS B 1 469 ? 1.544 -29.453 -12.547 1 91.94 469 HIS B C 1
ATOM 10620 O O . HIS B 1 469 ? 1.904 -28.312 -12.859 1 91.94 469 HIS B O 1
ATOM 10626 N N . LEU B 1 470 ? 1.672 -29.875 -11.344 1 91.5 470 LEU B N 1
ATOM 10627 C CA . LEU B 1 470 ? 2.275 -29.094 -10.273 1 91.5 470 LEU B CA 1
ATOM 10628 C C . LEU B 1 470 ? 3.729 -28.766 -10.586 1 91.5 470 LEU B C 1
ATOM 10630 O O . LEU B 1 470 ? 4.188 -27.656 -10.336 1 91.5 470 LEU B O 1
ATOM 10634 N N . ALA B 1 471 ? 4.457 -29.672 -11.141 1 90.25 471 ALA B N 1
ATOM 10635 C CA . ALA B 1 471 ? 5.855 -29.453 -11.508 1 90.25 471 ALA B CA 1
ATOM 10636 C C . ALA B 1 471 ? 5.973 -28.406 -12.609 1 90.25 471 ALA B C 1
ATOM 10638 O O . ALA B 1 471 ? 6.832 -27.516 -12.539 1 90.25 471 ALA B O 1
ATOM 10639 N N . MET B 1 472 ? 5.07 -28.562 -13.562 1 88 472 MET B N 1
ATOM 10640 C CA . MET B 1 472 ? 5.113 -27.641 -14.688 1 88 472 MET B CA 1
ATOM 10641 C C . MET B 1 472 ? 4.758 -26.219 -14.242 1 88 472 MET B C 1
ATOM 10643 O O . MET B 1 472 ? 5.238 -25.25 -14.828 1 88 472 MET B O 1
ATOM 10647 N N . MET B 1 473 ? 3.895 -26.094 -13.273 1 85.62 473 MET B N 1
ATOM 10648 C CA . MET B 1 473 ? 3.549 -24.781 -12.734 1 85.62 473 MET B CA 1
ATOM 10649 C C . MET B 1 473 ? 4.773 -24.109 -12.125 1 85.62 473 MET B C 1
ATOM 10651 O O . MET B 1 473 ? 4.891 -22.891 -12.156 1 85.62 473 MET B O 1
ATOM 10655 N N . LEU B 1 474 ? 5.641 -24.828 -11.625 1 81.31 474 LEU B N 1
ATOM 10656 C CA . LEU B 1 474 ? 6.863 -24.281 -11.031 1 81.31 474 LEU B CA 1
ATOM 10657 C C . LEU B 1 474 ? 7.812 -23.781 -12.117 1 81.31 474 LEU B C 1
ATOM 10659 O O . LEU B 1 474 ? 8.578 -22.844 -11.891 1 81.31 474 LEU B O 1
ATOM 10663 N N . LEU B 1 475 ? 7.656 -24.359 -13.312 1 75.44 475 LEU B N 1
ATOM 10664 C CA . LEU B 1 475 ? 8.508 -23.969 -14.43 1 75.44 475 LEU B CA 1
ATOM 10665 C C . LEU B 1 475 ? 7.984 -22.703 -15.086 1 75.44 475 LEU B C 1
ATOM 10667 O O . LEU B 1 475 ? 8.773 -21.859 -15.531 1 75.44 475 LEU B O 1
ATOM 10671 N N . ALA B 1 476 ? 6.559 -22.484 -15.195 1 62.59 476 ALA B N 1
ATOM 10672 C CA . ALA B 1 476 ? 5.895 -21.391 -15.906 1 62.59 476 ALA B CA 1
ATOM 10673 C C . ALA B 1 476 ? 5.965 -20.094 -15.094 1 62.59 476 ALA B C 1
ATOM 10675 O O . ALA B 1 476 ? 5.809 -19.016 -15.648 1 62.59 476 ALA B O 1
ATOM 10676 N N . ARG B 1 477 ? 5.898 -20 -13.828 1 56.34 477 ARG B N 1
ATOM 10677 C CA . ARG B 1 477 ? 5.902 -18.797 -13.016 1 56.34 477 ARG B CA 1
ATOM 10678 C C . ARG B 1 477 ? 6.855 -17.75 -13.594 1 56.34 477 ARG B C 1
ATOM 10680 O O . ARG B 1 477 ? 6.633 -16.547 -13.445 1 56.34 477 ARG B O 1
ATOM 10687 N N . VAL B 1 478 ? 7.711 -18.047 -14.508 1 51.38 478 VAL B N 1
ATOM 10688 C CA . VAL B 1 478 ? 8.812 -17.172 -14.914 1 51.38 478 VAL B CA 1
ATOM 10689 C C . VAL B 1 478 ? 8.445 -16.438 -16.188 1 51.38 478 VAL B C 1
ATOM 10691 O O . VAL B 1 478 ? 8.938 -15.328 -16.438 1 51.38 478 VAL B O 1
ATOM 10694 N N . SER B 1 479 ? 7.508 -16.75 -17 1 47.91 479 SER B N 1
ATOM 10695 C CA . SER B 1 479 ? 7.516 -16.312 -18.391 1 47.91 479 SER B CA 1
ATOM 10696 C C . SER B 1 479 ? 6.809 -14.977 -18.562 1 47.91 479 SER B C 1
ATOM 10698 O O . SER B 1 479 ? 6.855 -14.375 -19.625 1 47.91 479 SER B O 1
ATOM 10700 N N . ASP B 1 480 ? 5.816 -14.578 -17.797 1 45.81 480 ASP B N 1
ATOM 10701 C CA . ASP B 1 480 ? 4.812 -13.734 -18.438 1 45.81 480 ASP B CA 1
ATOM 10702 C C . ASP B 1 480 ? 5.367 -12.336 -18.719 1 45.81 480 ASP B C 1
ATOM 10704 O O . ASP B 1 480 ? 4.621 -11.438 -19.109 1 45.81 480 ASP B O 1
ATOM 10708 N N . GLU B 1 481 ? 6.516 -12.039 -18.344 1 45.12 481 GLU B N 1
ATOM 10709 C CA . GLU B 1 481 ? 6.723 -10.602 -18.406 1 45.12 481 GLU B CA 1
ATOM 10710 C C . GLU B 1 481 ? 6.789 -10.117 -19.859 1 45.12 481 GLU B C 1
ATOM 10712 O O . GLU B 1 481 ? 6.152 -9.125 -20.219 1 45.12 481 GLU B O 1
ATOM 10717 N N . ASP B 1 482 ? 8.125 -10.109 -20.656 1 44.44 482 ASP B N 1
ATOM 10718 C CA . ASP B 1 482 ? 8.562 -9.086 -21.594 1 44.44 482 ASP B CA 1
ATOM 10719 C C . ASP B 1 482 ? 8.352 -9.539 -23.047 1 44.44 482 ASP B C 1
ATOM 10721 O O . ASP B 1 482 ? 9.172 -10.273 -23.594 1 44.44 482 ASP B O 1
ATOM 10725 N N . ASN B 1 483 ? 7.191 -9.656 -23.438 1 45.03 483 ASN B N 1
ATOM 10726 C CA . ASN B 1 483 ? 6.875 -9.93 -24.844 1 45.03 483 ASN B CA 1
ATOM 10727 C C . ASN B 1 483 ? 7.777 -9.133 -25.781 1 45.03 483 ASN B C 1
ATOM 10729 O O . ASN B 1 483 ? 7.707 -9.305 -27 1 45.03 483 ASN B O 1
ATOM 10733 N N . ASN B 1 484 ? 8.336 -8.07 -25.344 1 44.09 484 ASN B N 1
ATOM 10734 C CA . ASN B 1 484 ? 8.922 -7.211 -26.359 1 44.09 484 ASN B CA 1
ATOM 10735 C C . ASN B 1 484 ? 10.32 -7.68 -26.75 1 44.09 484 ASN B C 1
ATOM 10737 O O . ASN B 1 484 ? 11.109 -6.906 -27.312 1 44.09 484 ASN B O 1
ATOM 10741 N N . LEU B 1 485 ? 10.672 -8.906 -26.484 1 47.88 485 LEU B N 1
ATOM 10742 C CA . LEU B 1 485 ? 12.078 -9.141 -26.781 1 47.88 485 LEU B CA 1
ATOM 10743 C C . LEU B 1 485 ? 12.258 -9.602 -28.234 1 47.88 485 LEU B C 1
ATOM 10745 O O . LEU B 1 485 ? 11.383 -10.266 -28.781 1 47.88 485 LEU B O 1
ATOM 10749 N N . ILE B 1 486 ? 13.211 -8.977 -29.016 1 48.03 486 ILE B N 1
ATOM 10750 C CA . ILE B 1 486 ? 13.664 -9.227 -30.375 1 48.03 486 ILE B CA 1
ATOM 10751 C C . ILE B 1 486 ? 13.953 -10.719 -30.562 1 48.03 486 ILE B C 1
ATOM 10753 O O . ILE B 1 486 ? 14.703 -11.312 -29.781 1 48.03 486 ILE B O 1
ATOM 10757 N N . GLN B 1 487 ? 13.25 -11.43 -31.391 1 56.31 487 GLN B N 1
ATOM 10758 C CA . GLN B 1 487 ? 13.305 -12.844 -31.75 1 56.31 487 GLN B CA 1
ATOM 10759 C C . GLN B 1 487 ? 14.562 -13.148 -32.562 1 56.31 487 GLN B C 1
ATOM 10761 O O . GLN B 1 487 ? 14.781 -12.57 -33.625 1 56.31 487 GLN B O 1
ATOM 10766 N N . GLU B 1 488 ? 15.703 -13.609 -31.938 1 63.53 488 GLU B N 1
ATOM 10767 C CA . GLU B 1 488 ? 16.906 -14.055 -32.656 1 63.53 488 GLU B CA 1
ATOM 10768 C C . GLU B 1 488 ? 16.734 -15.477 -33.156 1 63.53 488 GLU B C 1
ATOM 10770 O O . GLU B 1 488 ? 16.359 -16.375 -32.438 1 63.53 488 GLU B O 1
ATOM 10775 N N . ILE B 1 489 ? 16.812 -15.656 -34.531 1 75.44 489 ILE B N 1
ATOM 10776 C CA . ILE B 1 489 ? 16.766 -16.969 -35.188 1 75.44 489 ILE B CA 1
ATOM 10777 C C . ILE B 1 489 ? 18.141 -17.625 -35.094 1 75.44 489 ILE B C 1
ATOM 10779 O O . ILE B 1 489 ? 19.141 -17.031 -35.469 1 75.44 489 ILE B O 1
ATOM 10783 N N . MET B 1 490 ? 18.344 -18.812 -34.594 1 81.75 490 MET B N 1
ATOM 10784 C CA . MET B 1 490 ? 19.578 -19.578 -34.531 1 81.75 490 MET B CA 1
ATOM 10785 C C . MET B 1 490 ? 19.766 -20.391 -35.812 1 81.75 490 MET B C 1
ATOM 10787 O O . MET B 1 490 ? 18.891 -21.156 -36.219 1 81.75 490 MET B O 1
ATOM 10791 N N . LEU B 1 491 ? 20.844 -20.094 -36.469 1 84.38 491 LEU B N 1
ATOM 10792 C CA . LEU B 1 491 ? 21.172 -20.844 -37.656 1 84.38 491 LEU B CA 1
ATOM 10793 C C . LEU B 1 491 ? 22.109 -22 -37.344 1 84.38 491 LEU B C 1
ATOM 10795 O O . LEU B 1 491 ? 23.266 -21.797 -36.969 1 84.38 491 LEU B O 1
ATOM 10799 N N . ILE B 1 492 ? 21.672 -23.266 -37.531 1 88.69 492 ILE B N 1
ATOM 10800 C CA . ILE B 1 492 ? 22.406 -24.438 -37.094 1 88.69 492 ILE B CA 1
ATOM 10801 C C . ILE B 1 492 ? 22.766 -25.312 -38.281 1 88.69 492 ILE B C 1
ATOM 10803 O O . ILE B 1 492 ? 21.922 -25.531 -39.156 1 88.69 492 ILE B O 1
ATOM 10807 N N . ASP B 1 493 ? 24.016 -25.734 -38.344 1 86.31 493 ASP B N 1
ATOM 10808 C CA . ASP B 1 493 ? 24.469 -26.703 -39.344 1 86.31 493 ASP B CA 1
ATOM 10809 C C . ASP B 1 493 ? 24.266 -28.141 -38.844 1 86.31 493 ASP B C 1
ATOM 10811 O O . ASP B 1 493 ? 24.75 -28.5 -37.781 1 86.31 493 ASP B O 1
ATOM 10815 N N . ARG B 1 494 ? 23.625 -28.969 -39.656 1 85.38 494 ARG B N 1
ATOM 10816 C CA . ARG B 1 494 ? 23.328 -30.344 -39.25 1 85.38 494 ARG B CA 1
ATOM 10817 C C . ARG B 1 494 ? 24.609 -31.125 -38.969 1 85.38 494 ARG B C 1
ATOM 10819 O O . ARG B 1 494 ? 24.641 -32 -38.125 1 85.38 494 ARG B O 1
ATOM 10826 N N . SER B 1 495 ? 25.703 -30.75 -39.625 1 83.06 495 SER B N 1
ATOM 10827 C CA . SER B 1 495 ? 26.969 -31.453 -39.469 1 83.06 495 SER B CA 1
ATOM 10828 C C . SER B 1 495 ? 27.672 -31.016 -38.188 1 83.06 495 SER B C 1
ATOM 10830 O O . SER B 1 495 ? 28.531 -31.734 -37.656 1 83.06 495 SER B O 1
ATOM 10832 N N . ARG B 1 496 ? 27.344 -29.828 -37.781 1 88.56 496 ARG B N 1
ATOM 10833 C CA . ARG B 1 496 ? 27.906 -29.297 -36.531 1 88.56 496 ARG B CA 1
ATOM 10834 C C . ARG B 1 496 ? 26.812 -28.938 -35.531 1 88.56 496 ARG B C 1
ATOM 10836 O O . ARG B 1 496 ? 26.812 -27.828 -35 1 88.56 496 ARG B O 1
ATOM 10843 N N . LEU B 1 497 ? 26 -29.875 -35.375 1 90.5 497 LEU B N 1
ATOM 10844 C CA . LEU B 1 497 ? 24.781 -29.641 -34.625 1 90.5 497 LEU B CA 1
ATOM 10845 C C . LEU B 1 497 ? 25.109 -29.297 -33.188 1 90.5 497 LEU B C 1
ATOM 10847 O O . LEU B 1 497 ? 24.594 -28.312 -32.625 1 90.5 497 LEU B O 1
ATOM 10851 N N . LEU B 1 498 ? 25.953 -30.031 -32.5 1 91.31 498 LEU B N 1
ATOM 10852 C CA . LEU B 1 498 ? 26.25 -29.859 -31.094 1 91.31 498 LEU B CA 1
ATOM 10853 C C . LEU B 1 498 ? 27.047 -28.578 -30.859 1 91.31 498 LEU B C 1
ATOM 10855 O O . LEU B 1 498 ? 26.719 -27.797 -29.969 1 91.31 498 LEU B O 1
ATOM 10859 N N . GLU B 1 499 ? 28.016 -28.297 -31.672 1 88.75 499 GLU B N 1
ATOM 10860 C CA . GLU B 1 499 ? 28.891 -27.141 -31.516 1 88.75 499 GLU B CA 1
ATOM 10861 C C . GLU B 1 499 ? 28.125 -25.844 -31.75 1 88.75 499 GLU B C 1
ATOM 10863 O O . GLU B 1 499 ? 28.25 -24.891 -30.984 1 88.75 499 GLU B O 1
ATOM 10868 N N . ASP B 1 500 ? 27.375 -25.922 -32.781 1 89.62 500 ASP B N 1
ATOM 10869 C CA . ASP B 1 500 ? 26.609 -24.719 -33.094 1 89.62 500 ASP B CA 1
ATOM 10870 C C . ASP B 1 500 ? 25.562 -24.422 -32 1 89.62 500 ASP B C 1
ATOM 10872 O O . ASP B 1 500 ? 25.375 -23.281 -31.625 1 89.62 500 ASP B O 1
ATOM 10876 N N . SER B 1 501 ? 24.875 -25.453 -31.609 1 92.19 501 SER B N 1
ATOM 10877 C CA . SER B 1 501 ? 23.859 -25.281 -30.578 1 92.19 501 SER B CA 1
ATOM 10878 C C . SER B 1 501 ? 24.484 -24.781 -29.281 1 92.19 501 SER B C 1
ATOM 10880 O O . SER B 1 501 ? 23.906 -23.938 -28.594 1 92.19 501 SER B O 1
ATOM 10882 N N . PHE B 1 502 ? 25.672 -25.344 -28.953 1 92.62 502 PHE B N 1
ATOM 10883 C CA . PHE B 1 502 ? 26.391 -24.922 -27.766 1 92.62 502 PHE B CA 1
ATOM 10884 C C . PHE B 1 502 ? 26.734 -23.438 -27.828 1 92.62 502 PHE B C 1
ATOM 10886 O O . PHE B 1 502 ? 26.562 -22.719 -26.844 1 92.62 502 PHE B O 1
ATOM 10893 N N . GLU B 1 503 ? 27.062 -22.969 -28.891 1 86.5 503 GLU B N 1
ATOM 10894 C CA . GLU B 1 503 ? 27.469 -21.578 -29.047 1 86.5 503 GLU B CA 1
ATOM 10895 C C . GLU B 1 503 ? 26.281 -20.641 -28.859 1 86.5 503 GLU B C 1
ATOM 10897 O O . GLU B 1 503 ? 26.406 -19.562 -28.266 1 86.5 503 GLU B O 1
ATOM 10902 N N . TYR B 1 504 ? 25.203 -21.062 -29.297 1 85.25 504 TYR B N 1
ATOM 10903 C CA . TYR B 1 504 ? 24.031 -20.203 -29.234 1 85.25 504 TYR B CA 1
ATOM 10904 C C . TYR B 1 504 ? 23.391 -20.25 -27.844 1 85.25 504 TYR B C 1
ATOM 10906 O O . TYR B 1 504 ? 23.156 -19.219 -27.234 1 85.25 504 TYR B O 1
ATOM 10914 N N . ILE B 1 505 ? 23.141 -21.391 -27.297 1 88.94 505 ILE B N 1
ATOM 10915 C CA . ILE B 1 505 ? 22.312 -21.594 -26.109 1 88.94 505 ILE B CA 1
ATOM 10916 C C . ILE B 1 505 ? 23.141 -21.297 -24.859 1 88.94 505 ILE B C 1
ATOM 10918 O O . ILE B 1 505 ? 22.609 -20.766 -23.875 1 88.94 505 ILE B O 1
ATOM 10922 N N . ALA B 1 506 ? 24.391 -21.578 -24.938 1 83.88 506 ALA B N 1
ATOM 10923 C CA . ALA B 1 506 ? 25.234 -21.422 -23.75 1 83.88 506 ALA B CA 1
ATOM 10924 C C . ALA B 1 506 ? 25.391 -19.953 -23.375 1 83.88 506 ALA B C 1
ATOM 10926 O O . ALA B 1 506 ? 25.484 -19.609 -22.203 1 83.88 506 ALA B O 1
ATOM 10927 N N . HIS B 1 507 ? 25.281 -19.141 -24.438 1 78.94 507 HIS B N 1
ATOM 10928 C CA . HIS B 1 507 ? 25.641 -17.75 -24.172 1 78.94 507 HIS B CA 1
ATOM 10929 C C . HIS B 1 507 ? 24.406 -16.844 -24.234 1 78.94 507 HIS B C 1
ATOM 10931 O O . HIS B 1 507 ? 24.5 -15.648 -23.969 1 78.94 507 HIS B O 1
ATOM 10937 N N . SER B 1 508 ? 23.344 -17.359 -24.469 1 82.75 508 SER B N 1
ATOM 10938 C CA . SER B 1 508 ? 22.125 -16.562 -24.562 1 82.75 508 SER B CA 1
ATOM 10939 C C . SER B 1 508 ? 21.516 -16.344 -23.188 1 82.75 508 SER B C 1
ATOM 10941 O O . SER B 1 508 ? 21.688 -17.156 -22.281 1 82.75 508 SER B O 1
ATOM 10943 N N . GLU B 1 509 ? 20.859 -15.234 -23.109 1 81.75 509 GLU B N 1
ATOM 10944 C CA . GLU B 1 509 ? 20.172 -14.945 -21.875 1 81.75 509 GLU B CA 1
ATOM 10945 C C . GLU B 1 509 ? 18.953 -15.859 -21.688 1 81.75 509 GLU B C 1
ATOM 10947 O O . GLU B 1 509 ? 18.25 -16.172 -22.656 1 81.75 509 GLU B O 1
ATOM 10952 N N . ALA B 1 510 ? 18.75 -16.219 -20.453 1 81.5 510 ALA B N 1
ATOM 10953 C CA . ALA B 1 510 ? 17.719 -17.188 -20.109 1 81.5 510 ALA B CA 1
ATOM 10954 C C . ALA B 1 510 ? 16.328 -16.672 -20.5 1 81.5 510 ALA B C 1
ATOM 10956 O O . ALA B 1 510 ? 15.492 -17.422 -20.984 1 81.5 510 ALA B O 1
ATOM 10957 N N . GLU B 1 511 ? 16.078 -15.383 -20.312 1 76.44 511 GLU B N 1
ATOM 10958 C CA . GLU B 1 511 ? 14.773 -14.789 -20.594 1 76.44 511 GLU B CA 1
ATOM 10959 C C . GLU B 1 511 ? 14.453 -14.844 -22.094 1 76.44 511 GLU B C 1
ATOM 10961 O O . GLU B 1 511 ? 13.305 -15.086 -22.469 1 76.44 511 GLU B O 1
ATOM 10966 N N . THR B 1 512 ? 15.453 -14.703 -22.891 1 75.44 512 THR B N 1
ATOM 10967 C CA . THR B 1 512 ? 15.281 -14.75 -24.344 1 75.44 512 THR B CA 1
ATOM 10968 C C . THR B 1 512 ? 14.977 -16.172 -24.812 1 75.44 512 THR B C 1
ATOM 10970 O O . THR B 1 512 ? 14.141 -16.375 -25.688 1 75.44 512 THR B O 1
ATOM 10973 N N . LEU B 1 513 ? 15.672 -17.078 -24.188 1 81.81 513 LEU B N 1
ATOM 10974 C CA . LEU B 1 513 ? 15.5 -18.469 -24.547 1 81.81 513 LEU B CA 1
ATOM 10975 C C . LEU B 1 513 ? 14.109 -18.969 -24.172 1 81.81 513 LEU B C 1
ATOM 10977 O O . LEU B 1 513 ? 13.516 -19.797 -24.875 1 81.81 513 LEU B O 1
ATOM 10981 N N . ARG B 1 514 ? 13.617 -18.391 -23.094 1 78.75 514 ARG B N 1
ATOM 10982 C CA . ARG B 1 514 ? 12.289 -18.812 -22.625 1 78.75 514 ARG B CA 1
ATOM 10983 C C . ARG B 1 514 ? 11.203 -18.219 -23.531 1 78.75 514 ARG B C 1
ATOM 10985 O O . ARG B 1 514 ? 10.188 -18.875 -23.781 1 78.75 514 ARG B O 1
ATOM 10992 N N . ALA B 1 515 ? 11.492 -17.031 -23.938 1 73.88 515 ALA B N 1
ATOM 10993 C CA . ALA B 1 515 ? 10.5 -16.312 -24.734 1 73.88 515 ALA B CA 1
ATOM 10994 C C . ALA B 1 515 ? 10.352 -16.922 -26.125 1 73.88 515 ALA B C 1
ATOM 10996 O O . ALA B 1 515 ? 9.242 -17.141 -26.594 1 73.88 515 ALA B O 1
ATOM 10997 N N . SER B 1 516 ? 11.445 -17.062 -26.781 1 75.81 516 SER B N 1
ATOM 10998 C CA . SER B 1 516 ? 11.352 -17.609 -28.141 1 75.81 516 SER B CA 1
ATOM 10999 C C . SER B 1 516 ? 12.633 -18.328 -28.531 1 75.81 516 SER B C 1
ATOM 11001 O O . SER B 1 516 ? 13.734 -17.906 -28.156 1 75.81 516 SER B O 1
ATOM 11003 N N . LEU B 1 517 ? 12.406 -19.578 -29.062 1 80.44 517 LEU B N 1
ATOM 11004 C CA . LEU B 1 517 ? 13.5 -20.359 -29.641 1 80.44 517 LEU B CA 1
ATOM 11005 C C . LEU B 1 517 ? 13.242 -20.625 -31.125 1 80.44 517 LEU B C 1
ATOM 11007 O O . LEU B 1 517 ? 12.609 -21.625 -31.469 1 80.44 517 LEU B O 1
ATOM 11011 N N . ASP B 1 518 ? 13.648 -19.672 -31.922 1 80.5 518 ASP B N 1
ATOM 11012 C CA . ASP B 1 518 ? 13.484 -19.844 -33.344 1 80.5 518 ASP B CA 1
ATOM 11013 C C . ASP B 1 518 ? 14.766 -20.391 -34 1 80.5 518 ASP B C 1
ATOM 11015 O O . ASP B 1 518 ? 15.852 -19.859 -33.75 1 80.5 518 ASP B O 1
ATOM 11019 N N . LEU B 1 519 ? 14.594 -21.531 -34.625 1 84 519 LEU B N 1
ATOM 11020 C CA . LEU B 1 519 ? 15.734 -22.219 -35.188 1 84 519 LEU B CA 1
ATOM 11021 C C . LEU B 1 519 ? 15.516 -22.484 -36.688 1 84 519 LEU B C 1
ATOM 11023 O O . LEU B 1 519 ? 14.375 -22.641 -37.125 1 84 519 LEU B O 1
ATOM 11027 N N . GLN B 1 520 ? 16.609 -22.359 -37.469 1 84.69 520 GLN B N 1
ATOM 11028 C CA . GLN B 1 520 ? 16.641 -22.719 -38.875 1 84.69 520 GLN B CA 1
ATOM 11029 C C . GLN B 1 520 ? 17.906 -23.531 -39.219 1 84.69 520 GLN B C 1
ATOM 11031 O O . GLN B 1 520 ? 18.984 -23.219 -38.719 1 84.69 520 GLN B O 1
ATOM 11036 N N . PHE B 1 521 ? 17.719 -24.641 -39.875 1 85.56 521 PHE B N 1
ATOM 11037 C CA . PHE B 1 521 ? 18.859 -25.391 -40.344 1 85.56 521 PHE B CA 1
ATOM 11038 C C . PHE B 1 521 ? 19.438 -24.766 -41.625 1 85.56 521 PHE B C 1
ATOM 11040 O O . PHE B 1 521 ? 18.688 -24.328 -42.5 1 85.56 521 PHE B O 1
ATOM 11047 N N . LYS B 1 522 ? 20.719 -24.703 -41.594 1 81.44 522 LYS B N 1
ATOM 11048 C CA . LYS B 1 522 ? 21.375 -24.094 -42.75 1 81.44 522 LYS B CA 1
ATOM 11049 C C . LYS B 1 522 ? 20.984 -24.781 -44.062 1 81.44 522 LYS B C 1
ATOM 11051 O O . LYS B 1 522 ? 20.922 -26 -44.125 1 81.44 522 LYS B O 1
ATOM 11056 N N . ASP B 1 523 ? 20.547 -24.094 -45.062 1 76.06 523 ASP B N 1
ATOM 11057 C CA . ASP B 1 523 ? 20.219 -24.531 -46.438 1 76.06 523 ASP B CA 1
ATOM 11058 C C . ASP B 1 523 ? 18.812 -25.109 -46.5 1 76.06 523 ASP B C 1
ATOM 11060 O O . ASP B 1 523 ? 18.469 -25.828 -47.438 1 76.06 523 ASP B O 1
ATOM 11064 N N . GLU B 1 524 ? 18.109 -24.984 -45.375 1 78.44 524 GLU B N 1
ATOM 11065 C CA . GLU B 1 524 ? 16.719 -25.391 -45.375 1 78.44 524 GLU B CA 1
ATOM 11066 C C . GLU B 1 524 ? 15.789 -24.203 -45.094 1 78.44 524 GLU B C 1
ATOM 11068 O O . GLU B 1 524 ? 16.156 -23.281 -44.375 1 78.44 524 GLU B O 1
ATOM 11073 N N . GLU B 1 525 ? 14.773 -24.078 -45.719 1 71.25 525 GLU B N 1
ATOM 11074 C CA . GLU B 1 525 ? 13.898 -22.922 -45.594 1 71.25 525 GLU B CA 1
ATOM 11075 C C . GLU B 1 525 ? 12.875 -23.109 -44.5 1 71.25 525 GLU B C 1
ATOM 11077 O O . GLU B 1 525 ? 12.273 -22.141 -44.031 1 71.25 525 GLU B O 1
ATOM 11082 N N . ALA B 1 526 ? 12.836 -24.156 -43.875 1 76.06 526 ALA B N 1
ATOM 11083 C CA . ALA B 1 526 ? 11.773 -24.438 -42.938 1 76.06 526 ALA B CA 1
ATOM 11084 C C . ALA B 1 526 ? 12.078 -23.828 -41.562 1 76.06 526 ALA B C 1
ATOM 11086 O O . ALA B 1 526 ? 13.234 -23.781 -41.125 1 76.06 526 ALA B O 1
ATOM 11087 N N . THR B 1 527 ? 11.125 -23.188 -41.031 1 75.94 527 THR B N 1
ATOM 11088 C CA . THR B 1 527 ? 11.195 -22.641 -39.688 1 75.94 527 THR B CA 1
ATOM 11089 C C . THR B 1 527 ? 9.93 -22.984 -38.906 1 75.94 527 THR B C 1
ATOM 11091 O O . THR B 1 527 ? 8.969 -23.5 -39.469 1 75.94 527 THR B O 1
ATOM 11094 N N . GLY B 1 528 ? 10.039 -22.953 -37.594 1 77.94 528 GLY B N 1
ATOM 11095 C CA . GLY B 1 528 ? 8.836 -23.156 -36.812 1 77.94 528 GLY B CA 1
ATOM 11096 C C . GLY B 1 528 ? 8.992 -24.219 -35.719 1 77.94 528 GLY B C 1
ATOM 11097 O O . GLY B 1 528 ? 10.094 -24.703 -35.5 1 77.94 528 GLY B O 1
ATOM 11098 N N . PRO B 1 529 ? 7.883 -24.609 -35.156 1 82.31 529 PRO B N 1
ATOM 11099 C CA . PRO B 1 529 ? 7.914 -25.562 -34.031 1 82.31 529 PRO B CA 1
ATOM 11100 C C . PRO B 1 529 ? 8.344 -26.969 -34.469 1 82.31 529 PRO B C 1
ATOM 11102 O O . PRO B 1 529 ? 8.922 -27.703 -33.688 1 82.31 529 PRO B O 1
ATOM 11105 N N . GLY B 1 530 ? 8.039 -27.297 -35.688 1 83.12 530 GLY B N 1
ATOM 11106 C CA . GLY B 1 530 ? 8.469 -28.609 -36.156 1 83.12 530 GLY B CA 1
ATOM 11107 C C . GLY B 1 530 ? 9.984 -28.75 -36.188 1 83.12 530 GLY B C 1
ATOM 11108 O O . GLY B 1 530 ? 10.516 -29.797 -35.812 1 83.12 530 GLY B O 1
ATOM 11109 N N . VAL B 1 531 ? 10.586 -27.719 -36.688 1 84.56 531 VAL B N 1
ATOM 11110 C CA . VAL B 1 531 ? 12.047 -27.719 -36.75 1 84.56 531 VAL B CA 1
ATOM 11111 C C . VAL B 1 531 ? 12.617 -27.719 -35.344 1 84.56 531 VAL B C 1
ATOM 11113 O O . VAL B 1 531 ? 13.633 -28.359 -35.062 1 84.56 531 VAL B O 1
ATOM 11116 N N . GLN B 1 532 ? 11.977 -27.047 -34.469 1 87.88 532 GLN B N 1
ATOM 11117 C CA . GLN B 1 532 ? 12.406 -27 -33.094 1 87.88 532 GLN B CA 1
ATOM 11118 C C . GLN B 1 532 ? 12.344 -28.391 -32.438 1 87.88 532 GLN B C 1
ATOM 11120 O O . GLN B 1 532 ? 13.266 -28.781 -31.734 1 87.88 532 GLN B O 1
ATOM 11125 N N . ARG B 1 533 ? 11.305 -29.094 -32.656 1 88.88 533 ARG B N 1
ATOM 11126 C CA . ARG B 1 533 ? 11.141 -30.438 -32.125 1 88.88 533 ARG B CA 1
ATOM 11127 C C . ARG B 1 533 ? 12.227 -31.375 -32.625 1 88.88 533 ARG B C 1
ATOM 11129 O O . ARG B 1 533 ? 12.805 -32.156 -31.859 1 88.88 533 ARG B O 1
ATOM 11136 N N . GLU B 1 534 ? 12.391 -31.281 -33.844 1 86.81 534 GLU B N 1
ATOM 11137 C CA . GLU B 1 534 ? 13.445 -32.094 -34.438 1 86.81 534 GLU B CA 1
ATOM 11138 C C . GLU B 1 534 ? 14.805 -31.75 -33.844 1 86.81 534 GLU B C 1
ATOM 11140 O O . GLU B 1 534 ? 15.609 -32.625 -33.562 1 86.81 534 GLU B O 1
ATOM 11145 N N . TRP B 1 535 ? 15.008 -30.5 -33.75 1 90.44 535 TRP B N 1
ATOM 11146 C CA . TRP B 1 535 ? 16.281 -30.047 -33.188 1 90.44 535 TRP B CA 1
ATOM 11147 C C . TRP B 1 535 ? 16.5 -30.578 -31.781 1 90.44 535 TRP B C 1
ATOM 11149 O O . TRP B 1 535 ? 17.594 -31.047 -31.453 1 90.44 535 TRP B O 1
ATOM 11159 N N . PHE B 1 536 ? 15.555 -30.547 -30.953 1 92.38 536 PHE B N 1
ATOM 11160 C CA . PHE B 1 536 ? 15.672 -31.031 -29.578 1 92.38 536 PHE B CA 1
ATOM 11161 C C . PHE B 1 536 ? 16.078 -32.5 -29.547 1 92.38 536 PHE B C 1
ATOM 11163 O O . PHE B 1 536 ? 16.922 -32.906 -28.75 1 92.38 536 PHE B O 1
ATOM 11170 N N . VAL B 1 537 ? 15.461 -33.188 -30.359 1 89.12 537 VAL B N 1
ATOM 11171 C CA . VAL B 1 537 ? 15.734 -34.625 -30.406 1 89.12 537 VAL B CA 1
ATOM 11172 C C . VAL B 1 537 ? 17.172 -34.875 -30.875 1 89.12 537 VAL B C 1
ATOM 11174 O O . VAL B 1 537 ? 17.906 -35.656 -30.266 1 89.12 537 VAL B O 1
ATOM 11177 N N . LEU B 1 538 ? 17.562 -34.156 -31.891 1 90.06 538 LEU B N 1
ATOM 11178 C CA . LEU B 1 538 ? 18.891 -34.344 -32.469 1 90.06 538 LEU B CA 1
ATOM 11179 C C . LEU B 1 538 ? 19.969 -33.875 -31.5 1 90.06 538 LEU B C 1
ATOM 11181 O O . LEU B 1 538 ? 21 -34.531 -31.344 1 90.06 538 LEU B O 1
ATOM 11185 N N . VAL B 1 539 ? 19.734 -32.812 -30.938 1 93.31 539 VAL B N 1
ATOM 11186 C CA . VAL B 1 539 ? 20.75 -32.25 -30.047 1 93.31 539 VAL B CA 1
ATOM 11187 C C . VAL B 1 539 ? 20.891 -33.156 -28.812 1 93.31 539 VAL B C 1
ATOM 11189 O O . VAL B 1 539 ? 22 -33.375 -28.328 1 93.31 539 VAL B O 1
ATOM 11192 N N . CYS B 1 540 ? 19.844 -33.656 -28.297 1 93.38 540 CYS B N 1
ATOM 11193 C CA . CYS B 1 540 ? 19.906 -34.531 -27.141 1 93.38 540 CYS B CA 1
ATOM 11194 C C . CYS B 1 540 ? 20.594 -35.844 -27.5 1 93.38 540 CYS B C 1
ATOM 11196 O O . CYS B 1 540 ? 21.359 -36.406 -26.703 1 93.38 540 CYS B O 1
ATOM 11198 N N . GLN B 1 541 ? 20.312 -36.281 -28.688 1 89.81 541 GLN B N 1
ATOM 11199 C CA . GLN B 1 541 ? 21.031 -37.469 -29.125 1 89.81 541 GLN B CA 1
ATOM 11200 C C . GLN B 1 541 ? 22.531 -37.219 -29.172 1 89.81 541 GLN B C 1
ATOM 11202 O O . GLN B 1 541 ? 23.328 -38.094 -28.828 1 89.81 541 GLN B O 1
ATOM 11207 N N . ALA B 1 542 ? 22.859 -36 -29.547 1 91.38 542 ALA B N 1
ATOM 11208 C CA . ALA B 1 542 ? 24.266 -35.625 -29.609 1 91.38 542 ALA B CA 1
ATOM 11209 C C . ALA B 1 542 ? 24.859 -35.5 -28.219 1 91.38 542 ALA B C 1
ATOM 11211 O O . ALA B 1 542 ? 26 -35.906 -27.969 1 91.38 542 ALA B O 1
ATOM 11212 N N . ILE B 1 543 ? 24.156 -34.938 -27.359 1 93.94 543 ILE B N 1
ATOM 11213 C CA . ILE B 1 543 ? 24.609 -34.719 -26 1 93.94 543 ILE B CA 1
ATOM 11214 C C . ILE B 1 543 ? 24.844 -36.031 -25.297 1 93.94 543 ILE B C 1
ATOM 11216 O O . ILE B 1 543 ? 25.844 -36.219 -24.578 1 93.94 543 ILE B O 1
ATOM 11220 N N . PHE B 1 544 ? 24.047 -37.031 -25.594 1 93.25 544 PHE B N 1
ATOM 11221 C CA . PHE B 1 544 ? 24.094 -38.281 -24.844 1 93.25 544 PHE B CA 1
ATOM 11222 C C . PHE B 1 544 ? 24.734 -39.375 -25.672 1 93.25 544 PHE B C 1
ATOM 11224 O O . PHE B 1 544 ? 24.656 -40.562 -25.328 1 93.25 544 PHE B O 1
ATOM 11231 N N . ASP B 1 545 ? 25.297 -38.938 -26.719 1 89.88 545 ASP B N 1
ATOM 11232 C CA . ASP B 1 545 ? 26.094 -39.875 -27.5 1 89.88 545 ASP B CA 1
ATOM 11233 C C . ASP B 1 545 ? 27.359 -40.281 -26.734 1 89.88 545 ASP B C 1
ATOM 11235 O O . ASP B 1 545 ? 28.109 -39.438 -26.281 1 89.88 545 ASP B O 1
ATOM 11239 N N . PRO B 1 546 ? 27.531 -41.531 -26.578 1 85.19 546 PRO B N 1
ATOM 11240 C CA . PRO B 1 546 ? 28.688 -42 -25.828 1 85.19 546 PRO B CA 1
ATOM 11241 C C . PRO B 1 546 ? 30.016 -41.5 -26.406 1 85.19 546 PRO B C 1
ATOM 11243 O O . PRO B 1 546 ? 31.016 -41.438 -25.688 1 85.19 546 PRO B O 1
ATOM 11246 N N . ARG B 1 547 ? 30.188 -41.125 -27.688 1 84.75 547 ARG B N 1
ATOM 11247 C CA . ARG B 1 547 ? 31.406 -40.656 -28.359 1 84.75 547 ARG B CA 1
ATOM 11248 C C . ARG B 1 547 ? 31.844 -39.312 -27.812 1 84.75 547 ARG B C 1
ATOM 11250 O O . ARG B 1 547 ? 33 -38.938 -27.891 1 84.75 547 ARG B O 1
ATOM 11257 N N . ASN B 1 548 ? 30.906 -38.594 -27.234 1 86.69 548 ASN B N 1
ATOM 11258 C CA . ASN B 1 548 ? 31.219 -37.25 -26.719 1 86.69 548 ASN B CA 1
ATOM 11259 C C . ASN B 1 548 ? 31.594 -37.312 -25.25 1 86.69 548 ASN B C 1
ATOM 11261 O O . ASN B 1 548 ? 31.984 -36.281 -24.672 1 86.69 548 ASN B O 1
ATOM 11265 N N . ALA B 1 549 ? 31.5 -38.406 -24.547 1 86.75 549 ALA B N 1
ATOM 11266 C CA . ALA B 1 549 ? 32.031 -38.75 -23.219 1 86.75 549 ALA B CA 1
ATOM 11267 C C . ALA B 1 549 ? 31.438 -37.844 -22.141 1 86.75 549 ALA B C 1
ATOM 11269 O O . ALA B 1 549 ? 32.094 -37.5 -21.156 1 86.75 549 ALA B O 1
ATOM 11270 N N . LEU B 1 550 ? 30.297 -37.344 -22.359 1 92.81 550 LEU B N 1
ATOM 11271 C CA . LEU B 1 550 ? 29.641 -36.531 -21.344 1 92.81 550 LEU B CA 1
ATOM 11272 C C . LEU B 1 550 ? 28.812 -37.375 -20.391 1 92.81 550 LEU B C 1
ATOM 11274 O O . LEU B 1 550 ? 28.938 -37.25 -19.172 1 92.81 550 LEU B O 1
ATOM 11278 N N . PHE B 1 551 ? 28.016 -38.312 -20.984 1 94.88 551 PHE B N 1
ATOM 11279 C CA . PHE B 1 551 ? 27.141 -39.188 -20.203 1 94.88 551 PHE B CA 1
ATOM 11280 C C . PHE B 1 551 ? 27.391 -40.656 -20.516 1 94.88 551 PHE B C 1
ATOM 11282 O O . PHE B 1 551 ? 27.922 -40.969 -21.578 1 94.88 551 PHE B O 1
ATOM 11289 N N . VAL B 1 552 ? 27.031 -41.438 -19.562 1 91.88 552 VAL B N 1
ATOM 11290 C CA . VAL B 1 552 ? 27.188 -42.875 -19.719 1 91.88 552 VAL B CA 1
ATOM 11291 C C . VAL B 1 552 ? 25.828 -43.562 -19.641 1 91.88 552 VAL B C 1
ATOM 11293 O O . VAL B 1 552 ? 24.969 -43.188 -18.828 1 91.88 552 VAL B O 1
ATOM 11296 N N . ALA B 1 553 ? 25.594 -44.5 -20.531 1 93 553 ALA B N 1
ATOM 11297 C CA . ALA B 1 553 ? 24.328 -45.25 -20.547 1 93 553 ALA B CA 1
ATOM 11298 C C . ALA B 1 553 ? 24.359 -46.375 -19.531 1 93 553 ALA B C 1
ATOM 11300 O O . ALA B 1 553 ? 25.391 -47.031 -19.344 1 93 553 ALA B O 1
ATOM 11301 N N . CYS B 1 554 ? 23.281 -46.625 -18.906 1 92.12 554 CYS B N 1
ATOM 11302 C CA . CYS B 1 554 ? 23.172 -47.75 -17.984 1 92.12 554 CYS B CA 1
ATOM 11303 C C . CYS B 1 554 ? 23.234 -49.062 -18.719 1 92.12 554 CYS B C 1
ATOM 11305 O O . CYS B 1 554 ? 22.75 -49.188 -19.859 1 92.12 554 CYS B O 1
ATOM 11307 N N . PRO B 1 555 ? 23.719 -50 -18.156 1 89.88 555 PRO B N 1
ATOM 11308 C CA . PRO B 1 555 ? 23.938 -51.281 -18.844 1 89.88 555 PRO B CA 1
ATOM 11309 C C . PRO B 1 555 ? 22.625 -52 -19.141 1 89.88 555 PRO B C 1
ATOM 11311 O O . PRO B 1 555 ? 22.484 -52.594 -20.219 1 89.88 555 PRO B O 1
ATOM 11314 N N . ASN B 1 556 ? 21.719 -52 -18.25 1 88.5 556 ASN B N 1
ATOM 11315 C CA . ASN B 1 556 ? 20.484 -52.75 -18.422 1 88.5 556 ASN B CA 1
ATOM 11316 C C . ASN B 1 556 ? 19.469 -52 -19.25 1 88.5 556 ASN B C 1
ATOM 11318 O O . ASN B 1 556 ? 18.594 -52.594 -19.875 1 88.5 556 ASN B O 1
ATOM 11322 N N . ASP B 1 557 ? 19.5 -50.719 -19.172 1 90.56 557 ASP B N 1
ATOM 11323 C CA . ASP B 1 557 ? 18.641 -49.844 -19.953 1 90.56 557 ASP B CA 1
ATOM 11324 C C . ASP B 1 557 ? 19.438 -48.75 -20.656 1 90.56 557 ASP B C 1
ATOM 11326 O O . ASP B 1 557 ? 19.703 -47.719 -20.062 1 90.56 557 ASP B O 1
ATOM 11330 N N . ARG B 1 558 ? 19.656 -48.875 -21.844 1 88.94 558 ARG B N 1
ATOM 11331 C CA . ARG B 1 558 ? 20.578 -48.031 -22.594 1 88.94 558 ARG B CA 1
ATOM 11332 C C . ARG B 1 558 ? 19.969 -46.656 -22.859 1 88.94 558 ARG B C 1
ATOM 11334 O O . ARG B 1 558 ? 20.656 -45.719 -23.281 1 88.94 558 ARG B O 1
ATOM 11341 N N . ARG B 1 559 ? 18.75 -46.469 -22.531 1 89.56 559 ARG B N 1
ATOM 11342 C CA . ARG B 1 559 ? 18.109 -45.156 -22.703 1 89.56 559 ARG B CA 1
ATOM 11343 C C . ARG B 1 559 ? 18.391 -44.25 -21.5 1 89.56 559 ARG B C 1
ATOM 11345 O O . ARG B 1 559 ? 18.203 -43.062 -21.562 1 89.56 559 ARG B O 1
ATOM 11352 N N . ARG B 1 560 ? 18.781 -44.906 -20.406 1 93.56 560 ARG B N 1
ATOM 11353 C CA . ARG B 1 560 ? 18.984 -44.219 -19.156 1 93.56 560 ARG B CA 1
ATOM 11354 C C . ARG B 1 560 ? 20.438 -43.75 -19 1 93.56 560 ARG B C 1
ATOM 11356 O O . ARG B 1 560 ? 21.359 -44.531 -19.188 1 93.56 560 ARG B O 1
ATOM 11363 N N . PHE B 1 561 ? 20.594 -42.438 -18.625 1 94.75 561 PHE B N 1
ATOM 11364 C CA . PHE B 1 561 ? 21.953 -41.906 -18.641 1 94.75 561 PHE B CA 1
ATOM 11365 C C . PHE B 1 561 ? 22.281 -41.219 -17.328 1 94.75 561 PHE B C 1
ATOM 11367 O O . PHE B 1 561 ? 21.391 -40.781 -16.594 1 94.75 561 PHE B O 1
ATOM 11374 N N . PHE B 1 562 ? 23.547 -41.219 -16.938 1 94.38 562 PHE B N 1
ATOM 11375 C CA . PHE B 1 562 ? 24.109 -40.469 -15.828 1 94.38 562 PHE B CA 1
ATOM 11376 C C . PHE B 1 562 ? 25.453 -39.844 -16.203 1 94.38 562 PHE B C 1
ATOM 11378 O O . PHE B 1 562 ? 26.062 -40.25 -17.203 1 94.38 562 PHE B O 1
ATOM 11385 N N . PRO B 1 563 ? 25.891 -38.812 -15.602 1 94.75 563 PRO B N 1
ATOM 11386 C CA . PRO B 1 563 ? 27.125 -38.125 -15.984 1 94.75 563 PRO B CA 1
ATOM 11387 C C . PRO B 1 563 ? 28.344 -39.031 -15.914 1 94.75 563 PRO B C 1
ATOM 11389 O O . PRO B 1 563 ? 28.469 -39.875 -15.008 1 94.75 563 PRO B O 1
ATOM 11392 N N . ASN B 1 564 ? 29.125 -38.844 -16.875 1 91.5 564 ASN B N 1
ATOM 11393 C CA . ASN B 1 564 ? 30.375 -39.594 -16.969 1 91.5 564 ASN B CA 1
ATOM 11394 C C . ASN B 1 564 ? 31.453 -39 -16.078 1 91.5 564 ASN B C 1
ATOM 11396 O O . ASN B 1 564 ? 31.812 -37.812 -16.219 1 91.5 564 ASN B O 1
ATOM 11400 N N . SER B 1 565 ? 32.062 -39.781 -15.195 1 88 565 SER B N 1
ATOM 11401 C CA . SER B 1 565 ? 33.094 -39.312 -14.266 1 88 565 SER B CA 1
ATOM 11402 C C . SER B 1 565 ? 34.375 -38.938 -14.992 1 88 565 SER B C 1
ATOM 11404 O O . SER B 1 565 ? 35.156 -38.125 -14.508 1 88 565 SER B O 1
ATOM 11406 N N . VAL B 1 566 ? 34.562 -39.469 -16.172 1 84.25 566 VAL B N 1
ATOM 11407 C CA . VAL B 1 566 ? 35.812 -39.25 -16.891 1 84.25 566 VAL B CA 1
ATOM 11408 C C . VAL B 1 566 ? 35.594 -38.188 -17.984 1 84.25 566 VAL B C 1
ATOM 11410 O O . VAL B 1 566 ? 36.344 -38.156 -18.969 1 84.25 566 VAL B O 1
ATOM 11413 N N . SER B 1 567 ? 34.594 -37.375 -17.922 1 88.25 567 SER B N 1
ATOM 11414 C CA . SER B 1 567 ? 34.281 -36.406 -18.938 1 88.25 567 SER B CA 1
ATOM 11415 C C . SER B 1 567 ? 35.375 -35.312 -19 1 88.25 567 SER B C 1
ATOM 11417 O O . SER B 1 567 ? 35.406 -34.531 -19.953 1 88.25 567 SER B O 1
ATOM 11419 N N . ARG B 1 568 ? 36.219 -35.281 -18.062 1 82.81 568 ARG B N 1
ATOM 11420 C CA . ARG B 1 568 ? 37.281 -34.281 -17.984 1 82.81 568 ARG B CA 1
ATOM 11421 C C . ARG B 1 568 ? 38.219 -34.375 -19.156 1 82.81 568 ARG B C 1
ATOM 11423 O O . ARG B 1 568 ? 39.031 -33.469 -19.406 1 82.81 568 ARG B O 1
ATOM 11430 N N . VAL B 1 569 ? 38.125 -35.406 -19.891 1 76.44 569 VAL B N 1
ATOM 11431 C CA . VAL B 1 569 ? 38.969 -35.594 -21.062 1 76.44 569 VAL B CA 1
ATOM 11432 C C . VAL B 1 569 ? 38.75 -34.406 -22.016 1 76.44 569 VAL B C 1
ATOM 11434 O O . VAL B 1 569 ? 39.719 -33.969 -22.688 1 76.44 569 VAL B O 1
ATOM 11437 N N . ASP B 1 570 ? 37.562 -33.906 -22.016 1 79.88 570 ASP B N 1
ATOM 11438 C CA . ASP B 1 570 ? 37.281 -32.688 -22.766 1 79.88 570 ASP B CA 1
ATOM 11439 C C . ASP B 1 570 ? 37.344 -31.469 -21.875 1 79.88 570 ASP B C 1
ATOM 11441 O O . ASP B 1 570 ? 36.625 -31.375 -20.875 1 79.88 570 ASP B O 1
ATOM 11445 N N . PRO B 1 571 ? 38.125 -30.562 -22.188 1 84.12 571 PRO B N 1
ATOM 11446 C CA . PRO B 1 571 ? 38.312 -29.375 -21.328 1 84.12 571 PRO B CA 1
ATOM 11447 C C . PRO B 1 571 ? 37.031 -28.547 -21.188 1 84.12 571 PRO B C 1
ATOM 11449 O O . PRO B 1 571 ? 36.875 -27.844 -20.203 1 84.12 571 PRO B O 1
ATOM 11452 N N . LEU B 1 572 ? 36.188 -28.656 -22.109 1 89.19 572 LEU B N 1
ATOM 11453 C CA . LEU B 1 572 ? 34.969 -27.844 -22.078 1 89.19 572 LEU B CA 1
ATOM 11454 C C . LEU B 1 572 ? 33.781 -28.641 -21.516 1 89.19 572 LEU B C 1
ATOM 11456 O O . LEU B 1 572 ? 32.625 -28.219 -21.656 1 89.19 572 LEU B O 1
ATOM 11460 N N . HIS B 1 573 ? 34.062 -29.75 -20.875 1 89.5 573 HIS B N 1
ATOM 11461 C CA . HIS B 1 573 ? 33 -30.656 -20.469 1 89.5 573 HIS B CA 1
ATOM 11462 C C . HIS B 1 573 ? 32.062 -30 -19.484 1 89.5 573 HIS B C 1
ATOM 11464 O O . HIS B 1 573 ? 30.844 -30.172 -19.578 1 89.5 573 HIS B O 1
ATOM 11470 N N . LEU B 1 574 ? 32.531 -29.219 -18.578 1 93.19 574 LEU B N 1
ATOM 11471 C CA . LEU B 1 574 ? 31.688 -28.578 -17.578 1 93.19 574 LEU B CA 1
ATOM 11472 C C . LEU B 1 574 ? 30.734 -27.594 -18.234 1 93.19 574 LEU B C 1
ATOM 11474 O O . LEU B 1 574 ? 29.562 -27.516 -17.859 1 93.19 574 LEU B O 1
ATOM 11478 N N . GLU B 1 575 ? 31.125 -26.875 -19.203 1 92.81 575 GLU B N 1
ATOM 11479 C CA . GLU B 1 575 ? 30.266 -25.969 -19.938 1 92.81 575 GLU B CA 1
ATOM 11480 C C . GLU B 1 575 ? 29.188 -26.719 -20.719 1 92.81 575 GLU B C 1
ATOM 11482 O O . GLU B 1 575 ? 28.062 -26.25 -20.875 1 92.81 575 GLU B O 1
ATOM 11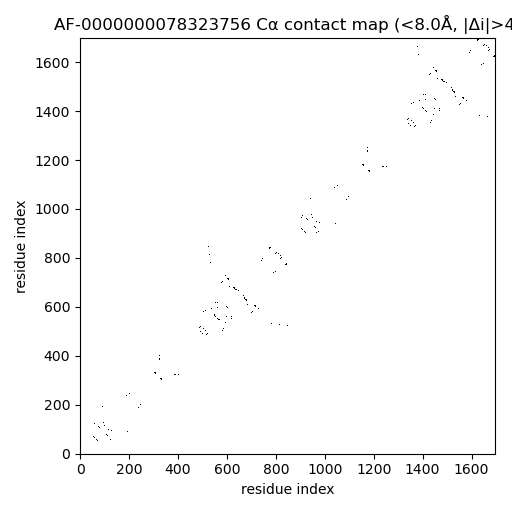487 N N . TYR B 1 576 ? 29.656 -27.828 -21.188 1 93.12 576 TYR B N 1
ATOM 11488 C CA . TYR B 1 576 ? 28.688 -28.656 -21.922 1 93.12 576 TYR B CA 1
ATOM 11489 C C . TYR B 1 576 ? 27.609 -29.188 -21 1 93.12 576 TYR B C 1
ATOM 11491 O O . TYR B 1 576 ? 26.453 -29.344 -21.406 1 93.12 576 TYR B O 1
ATOM 11499 N N . PHE B 1 577 ? 27.984 -29.453 -19.75 1 95.56 577 PHE B N 1
ATOM 11500 C CA . PHE B 1 577 ? 26.984 -29.891 -18.797 1 95.56 577 PHE B CA 1
ATOM 11501 C C . PHE B 1 577 ? 26 -28.766 -18.484 1 95.56 577 PHE B C 1
ATOM 11503 O O . PHE B 1 577 ? 24.797 -28.984 -18.375 1 95.56 577 PHE B O 1
ATOM 11510 N N . LYS B 1 578 ? 26.5 -27.625 -18.375 1 94.94 578 LYS B N 1
ATOM 11511 C CA . LYS B 1 578 ? 25.625 -26.453 -18.188 1 94.94 578 LYS B CA 1
ATOM 11512 C C . LYS B 1 578 ? 24.688 -26.281 -19.375 1 94.94 578 LYS B C 1
ATOM 11514 O O . LYS B 1 578 ? 23.5 -26.016 -19.188 1 94.94 578 LYS B O 1
ATOM 11519 N N . PHE B 1 579 ? 25.281 -26.453 -20.484 1 94.38 579 PHE B N 1
ATOM 11520 C CA . PHE B 1 579 ? 24.531 -26.391 -21.719 1 94.38 579 PHE B CA 1
ATOM 11521 C C . PHE B 1 579 ? 23.438 -27.469 -21.734 1 94.38 579 PHE B C 1
ATOM 11523 O O . PHE B 1 579 ? 22.297 -27.188 -22.094 1 94.38 579 PHE B O 1
ATOM 11530 N N . ALA B 1 580 ? 23.797 -28.641 -21.344 1 95.06 580 ALA B N 1
ATOM 11531 C CA . ALA B 1 580 ? 22.844 -29.734 -21.297 1 95.06 580 ALA B CA 1
ATOM 11532 C C . ALA B 1 580 ? 21.688 -29.438 -20.359 1 95.06 580 ALA B C 1
ATOM 11534 O O . ALA B 1 580 ? 20.531 -29.719 -20.656 1 95.06 580 ALA B O 1
ATOM 11535 N N . GLY B 1 581 ? 22.031 -28.906 -19.219 1 94.38 581 GLY B N 1
ATOM 11536 C CA . GLY B 1 581 ? 20.984 -28.5 -18.281 1 94.38 581 GLY B CA 1
ATOM 11537 C C . GLY B 1 581 ? 20 -27.516 -18.875 1 94.38 581 GLY B C 1
ATOM 11538 O O . GLY B 1 581 ? 18.781 -27.641 -18.672 1 94.38 581 GLY B O 1
ATOM 11539 N N . ARG B 1 582 ? 20.406 -26.578 -19.609 1 93.19 582 ARG B N 1
ATOM 11540 C CA . ARG B 1 582 ? 19.562 -25.594 -20.25 1 93.19 582 ARG B CA 1
ATOM 11541 C C . ARG B 1 582 ? 18.641 -26.234 -21.281 1 93.19 582 ARG B C 1
ATOM 11543 O O . ARG B 1 582 ? 17.453 -25.922 -21.344 1 93.19 582 ARG B O 1
ATOM 11550 N N . VAL B 1 583 ? 19.234 -27.094 -22.016 1 93.56 583 VAL B N 1
ATOM 11551 C CA . VAL B 1 583 ? 18.516 -27.734 -23.094 1 93.56 583 VAL B CA 1
ATOM 11552 C C . VAL B 1 583 ? 17.375 -28.578 -22.531 1 93.56 583 VAL B C 1
ATOM 11554 O O . VAL B 1 583 ? 16.25 -28.531 -23.031 1 93.56 583 VAL B O 1
ATOM 11557 N N . ILE B 1 584 ? 17.688 -29.297 -21.484 1 93.62 584 ILE B N 1
ATOM 11558 C CA . ILE B 1 584 ? 16.688 -30.172 -20.891 1 93.62 584 ILE B CA 1
ATOM 11559 C C . ILE B 1 584 ? 15.57 -29.328 -20.281 1 93.62 584 ILE B C 1
ATOM 11561 O O . ILE B 1 584 ? 14.391 -29.656 -20.422 1 93.62 584 ILE B O 1
ATOM 11565 N N . ALA B 1 585 ? 15.922 -28.312 -19.578 1 91.5 585 ALA B N 1
ATOM 11566 C CA . ALA B 1 585 ? 14.922 -27.422 -19 1 91.5 585 ALA B CA 1
ATOM 11567 C C . ALA B 1 585 ? 14.016 -26.844 -20.094 1 91.5 585 ALA B C 1
ATOM 11569 O O . ALA B 1 585 ? 12.797 -26.797 -19.938 1 91.5 585 ALA B O 1
ATOM 11570 N N . LEU B 1 586 ? 14.609 -26.406 -21.219 1 90 586 LEU B N 1
ATOM 11571 C CA . LEU B 1 586 ? 13.859 -25.844 -22.328 1 90 586 LEU B CA 1
ATOM 11572 C C . LEU B 1 586 ? 12.938 -26.891 -22.953 1 90 586 LEU B C 1
ATOM 11574 O O . LEU B 1 586 ? 11.805 -26.578 -23.328 1 90 586 LEU B O 1
ATOM 11578 N N . ALA B 1 587 ? 13.445 -28.062 -23.109 1 91.31 587 ALA B N 1
ATOM 11579 C CA . ALA B 1 587 ? 12.641 -29.156 -23.656 1 91.31 587 ALA B CA 1
ATOM 11580 C C . ALA B 1 587 ? 11.414 -29.422 -22.781 1 91.31 587 ALA B C 1
ATOM 11582 O O . ALA B 1 587 ? 10.32 -29.672 -23.297 1 91.31 587 ALA B O 1
ATOM 11583 N N . LEU B 1 588 ? 11.633 -29.359 -21.5 1 90.38 588 LEU B N 1
ATOM 11584 C CA . LEU B 1 588 ? 10.523 -29.578 -20.578 1 90.38 588 LEU B CA 1
ATOM 11585 C C . LEU B 1 588 ? 9.5 -28.453 -20.688 1 90.38 588 LEU B C 1
ATOM 11587 O O . LEU B 1 588 ? 8.289 -28.719 -20.672 1 90.38 588 LEU B O 1
ATOM 11591 N N . ILE B 1 589 ? 9.977 -27.25 -20.734 1 86.12 589 ILE B N 1
ATOM 11592 C CA . ILE B 1 589 ? 9.094 -26.094 -20.828 1 86.12 589 ILE B CA 1
ATOM 11593 C C . ILE B 1 589 ? 8.258 -26.188 -22.094 1 86.12 589 ILE B C 1
ATOM 11595 O O . ILE B 1 589 ? 7.066 -25.875 -22.094 1 86.12 589 ILE B O 1
ATOM 11599 N N . ARG B 1 590 ? 8.867 -26.719 -23.125 1 84.62 590 ARG B N 1
ATOM 11600 C CA . ARG B 1 590 ? 8.188 -26.797 -24.422 1 84.62 590 ARG B CA 1
ATOM 11601 C C . ARG B 1 590 ? 7.488 -28.141 -24.578 1 84.62 590 ARG B C 1
ATOM 11603 O O . ARG B 1 590 ? 6.871 -28.391 -25.625 1 84.62 590 ARG B O 1
ATOM 11610 N N . LYS B 1 591 ? 7.617 -29.031 -23.625 1 86.44 591 LYS B N 1
ATOM 11611 C CA . LYS B 1 591 ? 6.945 -30.328 -23.562 1 86.44 591 LYS B CA 1
ATOM 11612 C C . LYS B 1 591 ? 7.344 -31.219 -24.75 1 86.44 591 LYS B C 1
ATOM 11614 O O . LYS B 1 591 ? 6.488 -31.828 -25.391 1 86.44 591 LYS B O 1
ATOM 11619 N N . VAL B 1 592 ? 8.586 -31.156 -25.078 1 88.81 592 VAL B N 1
ATOM 11620 C CA . VAL B 1 592 ? 9.102 -32 -26.156 1 88.81 592 VAL B CA 1
ATOM 11621 C C . VAL B 1 592 ? 9.719 -33.281 -25.578 1 88.81 592 VAL B C 1
ATOM 11623 O O . VAL B 1 592 ? 10.523 -33.219 -24.641 1 88.81 592 VAL B O 1
ATOM 11626 N N . GLN B 1 593 ? 9.289 -34.375 -26.094 1 89.94 593 GLN B N 1
ATOM 11627 C CA . GLN B 1 593 ? 9.875 -35.656 -25.672 1 89.94 593 GLN B CA 1
ATOM 11628 C C . GLN B 1 593 ? 11.195 -35.906 -26.406 1 89.94 593 GLN B C 1
ATOM 11630 O O . GLN B 1 593 ? 11.211 -36.125 -27.609 1 89.94 593 GLN B O 1
ATOM 11635 N N . VAL B 1 594 ? 12.266 -35.969 -25.734 1 91.12 594 VAL B N 1
ATOM 11636 C CA . VAL B 1 594 ? 13.594 -36 -26.328 1 91.12 594 VAL B CA 1
ATOM 11637 C C . VAL B 1 594 ? 14.086 -37.438 -26.438 1 91.12 594 VAL B C 1
ATOM 11639 O O . VAL B 1 594 ? 15.133 -37.719 -27.031 1 91.12 594 VAL B O 1
ATOM 11642 N N . GLY B 1 595 ? 13.5 -38.375 -25.828 1 88.06 595 GLY B N 1
ATOM 11643 C CA . GLY B 1 595 ? 13.789 -39.812 -26.031 1 88.06 595 GLY B CA 1
ATOM 11644 C C . GLY B 1 595 ? 14.875 -40.344 -25.125 1 88.06 595 GLY B C 1
ATOM 11645 O O . GLY B 1 595 ? 15.539 -41.312 -25.438 1 88.06 595 GLY B O 1
ATOM 11646 N N . ILE B 1 596 ? 15.172 -39.656 -24.062 1 91.56 596 ILE B N 1
ATOM 11647 C CA . ILE B 1 596 ? 16.156 -40.125 -23.094 1 91.56 596 ILE B CA 1
ATOM 11648 C C . ILE B 1 596 ? 15.547 -40.031 -21.688 1 91.56 596 ILE B C 1
ATOM 11650 O O . ILE B 1 596 ? 14.531 -39.375 -21.469 1 91.56 596 ILE B O 1
ATOM 11654 N N . VAL B 1 597 ? 16.156 -40.875 -20.797 1 94.25 597 VAL B N 1
ATOM 11655 C CA . VAL B 1 597 ? 15.742 -40.812 -19.406 1 94.25 597 VAL B CA 1
ATOM 11656 C C . VAL B 1 597 ? 16.969 -40.719 -18.5 1 94.25 597 VAL B C 1
ATOM 11658 O O . VAL B 1 597 ? 18.078 -41.031 -18.922 1 94.25 597 VAL B O 1
ATOM 11661 N N . PHE B 1 598 ? 16.766 -40.219 -17.359 1 95.31 598 PHE B N 1
ATOM 11662 C CA . PHE B 1 598 ? 17.844 -40.062 -16.391 1 95.31 598 PHE B CA 1
ATOM 11663 C C . PHE B 1 598 ? 17.891 -41.219 -15.422 1 95.31 598 PHE B C 1
ATOM 11665 O O . PHE B 1 598 ? 16.844 -41.781 -15.07 1 95.31 598 PHE B O 1
ATOM 11672 N N . ASP B 1 599 ? 19.031 -41.469 -15.094 1 95.12 599 ASP B N 1
ATOM 11673 C CA . ASP B 1 599 ? 19.203 -42.531 -14.078 1 95.12 599 ASP B CA 1
ATOM 11674 C C . ASP B 1 599 ? 18.734 -42.031 -12.711 1 95.12 599 ASP B C 1
ATOM 11676 O O . ASP B 1 599 ? 18.672 -40.844 -12.461 1 95.12 599 ASP B O 1
ATOM 11680 N N . ARG B 1 600 ? 18.453 -43 -11.898 1 95 600 ARG B N 1
ATOM 11681 C CA . ARG B 1 600 ? 17.906 -42.719 -10.57 1 95 600 ARG B CA 1
ATOM 11682 C C . ARG B 1 600 ? 18.906 -41.906 -9.734 1 95 600 ARG B C 1
ATOM 11684 O O . ARG B 1 600 ? 18.516 -41 -9.016 1 95 600 ARG B O 1
ATOM 11691 N N . VAL B 1 601 ? 20.156 -42.25 -9.773 1 94.81 601 VAL B N 1
ATOM 11692 C CA . VAL B 1 601 ? 21.188 -41.562 -9 1 94.81 601 VAL B CA 1
ATOM 11693 C C . VAL B 1 601 ? 21.25 -40.094 -9.406 1 94.81 601 VAL B C 1
ATOM 11695 O O . VAL B 1 601 ? 21.312 -39.188 -8.555 1 94.81 601 VAL B O 1
ATOM 11698 N N . PHE B 1 602 ? 21.234 -39.938 -10.695 1 95.31 602 PHE B N 1
ATOM 11699 C CA . PHE B 1 602 ? 21.281 -38.562 -11.219 1 95.31 602 PHE B CA 1
ATOM 11700 C C . PHE B 1 602 ? 20.031 -37.781 -10.828 1 95.31 602 PHE B C 1
ATOM 11702 O O . PHE B 1 602 ? 20.109 -36.625 -10.406 1 95.31 602 PHE B O 1
ATOM 11709 N N . PHE B 1 603 ? 18.906 -38.438 -10.93 1 95.44 603 PHE B N 1
ATOM 11710 C CA . PHE B 1 603 ? 17.625 -37.844 -10.57 1 95.44 603 PHE B CA 1
ATOM 11711 C C . PHE B 1 603 ? 17.594 -37.438 -9.102 1 95.44 603 PHE B C 1
ATOM 11713 O O . PHE B 1 603 ? 17.141 -36.344 -8.75 1 95.44 603 PHE B O 1
ATOM 11720 N N . GLN B 1 604 ? 18.031 -38.281 -8.219 1 94.5 604 GLN B N 1
ATOM 11721 C CA . GLN B 1 604 ? 18.047 -38 -6.785 1 94.5 604 GLN B CA 1
ATOM 11722 C C . GLN B 1 604 ? 18.953 -36.812 -6.465 1 94.5 604 GLN B C 1
ATOM 11724 O O . GLN B 1 604 ? 18.625 -36 -5.598 1 94.5 604 GLN B O 1
ATOM 11729 N N . GLN B 1 605 ? 20.031 -36.719 -7.156 1 93.19 605 GLN B N 1
ATOM 11730 C CA . GLN B 1 605 ? 20.938 -35.594 -6.938 1 93.19 605 GLN B CA 1
ATOM 11731 C C . GLN B 1 605 ? 20.297 -34.281 -7.348 1 93.19 605 GLN B C 1
ATOM 11733 O O . GLN B 1 605 ? 20.453 -33.25 -6.672 1 93.19 605 GLN B O 1
ATOM 11738 N N . LEU B 1 606 ? 19.625 -34.344 -8.445 1 92.31 606 LEU B N 1
ATOM 11739 C CA . LEU B 1 606 ? 18.938 -33.156 -8.906 1 92.31 606 LEU B CA 1
ATOM 11740 C C . LEU B 1 606 ? 17.844 -32.719 -7.926 1 92.31 606 LEU B C 1
ATOM 11742 O O . LEU B 1 606 ? 17.531 -31.547 -7.789 1 92.31 606 LEU B O 1
ATOM 11746 N N . ALA B 1 607 ? 17.25 -33.688 -7.273 1 91.5 607 ALA B N 1
ATOM 11747 C CA . ALA B 1 607 ? 16.203 -33.438 -6.285 1 91.5 607 ALA B CA 1
ATOM 11748 C C . ALA B 1 607 ? 16.797 -33.031 -4.941 1 91.5 607 ALA B C 1
ATOM 11750 O O . ALA B 1 607 ? 16.062 -32.719 -4 1 91.5 607 ALA B O 1
ATOM 11751 N N . GLY B 1 608 ? 18.047 -33.031 -4.836 1 87.94 608 GLY B N 1
ATOM 11752 C CA . GLY B 1 608 ? 18.719 -32.656 -3.598 1 87.94 608 GLY B CA 1
ATOM 11753 C C . GLY B 1 608 ? 18.641 -33.75 -2.531 1 87.94 608 GLY B C 1
ATOM 11754 O O . GLY B 1 608 ? 18.734 -33.469 -1.339 1 87.94 608 GLY B O 1
ATOM 11755 N N . LYS B 1 609 ? 18.422 -34.938 -2.947 1 89.81 609 LYS B N 1
ATOM 11756 C CA . LYS B 1 609 ? 18.312 -36.062 -2.021 1 89.81 609 LYS B CA 1
ATOM 11757 C C . LYS B 1 609 ? 19.609 -36.875 -1.955 1 89.81 609 LYS B C 1
ATOM 11759 O O . LYS B 1 609 ? 20.438 -36.781 -2.869 1 89.81 609 LYS B O 1
ATOM 11764 N N . LYS B 1 610 ? 19.797 -37.594 -0.928 1 91.44 610 LYS B N 1
ATOM 11765 C CA . LYS B 1 610 ? 20.969 -38.438 -0.774 1 91.44 610 LYS B CA 1
ATOM 11766 C C . LYS B 1 610 ? 20.812 -39.75 -1.564 1 91.44 610 LYS B C 1
ATOM 11768 O O . LYS B 1 610 ? 19.703 -40.219 -1.741 1 91.44 610 LYS B O 1
ATOM 11773 N N . VAL B 1 611 ? 21.922 -40.219 -2.062 1 94.12 611 VAL B N 1
ATOM 11774 C CA . VAL B 1 611 ? 21.922 -41.438 -2.863 1 94.12 611 VAL B CA 1
ATOM 11775 C C . VAL B 1 611 ? 22.203 -42.656 -1.969 1 94.12 611 VAL B C 1
ATOM 11777 O O . VAL B 1 611 ? 23.188 -42.656 -1.221 1 94.12 611 VAL B O 1
ATOM 11780 N N . SER B 1 612 ? 21.344 -43.625 -2.041 1 92.88 612 SER B N 1
ATOM 11781 C CA . SER B 1 612 ? 21.484 -44.875 -1.263 1 92.88 612 SER B CA 1
ATOM 11782 C C . SER B 1 612 ? 21.953 -46 -2.139 1 92.88 612 SER B C 1
ATOM 11784 O O . SER B 1 612 ? 22.031 -45.875 -3.361 1 92.88 612 SER B O 1
ATOM 11786 N N . VAL B 1 613 ? 22.297 -47.094 -1.481 1 93.56 613 VAL B N 1
ATOM 11787 C CA . VAL B 1 613 ? 22.797 -48.281 -2.174 1 93.56 613 VAL B CA 1
ATOM 11788 C C . VAL B 1 613 ? 21.703 -48.812 -3.096 1 93.56 613 VAL B C 1
ATOM 11790 O O . VAL B 1 613 ? 22 -49.312 -4.191 1 93.56 613 VAL B O 1
ATOM 11793 N N . GLU B 1 614 ? 20.5 -48.594 -2.707 1 92.5 614 GLU B N 1
ATOM 11794 C CA . GLU B 1 614 ? 19.406 -49.125 -3.508 1 92.5 614 GLU B CA 1
ATOM 11795 C C . GLU B 1 614 ? 19.234 -48.344 -4.805 1 92.5 614 GLU B C 1
ATOM 11797 O O . GLU B 1 614 ? 18.719 -48.844 -5.793 1 92.5 614 GLU B O 1
ATOM 11802 N N . ASP B 1 615 ? 19.734 -47.219 -4.852 1 93.62 615 ASP B N 1
ATOM 11803 C CA . ASP B 1 615 ? 19.578 -46.312 -6.004 1 93.62 615 ASP B CA 1
ATOM 11804 C C . ASP B 1 615 ? 20.547 -46.719 -7.121 1 93.62 615 ASP B C 1
ATOM 11806 O O . ASP B 1 615 ? 20.344 -46.312 -8.273 1 93.62 615 ASP B O 1
ATOM 11810 N N . ILE B 1 616 ? 21.594 -47.438 -6.809 1 94.19 616 ILE B N 1
ATOM 11811 C CA . ILE B 1 616 ? 22.641 -47.688 -7.801 1 94.19 616 ILE B CA 1
ATOM 11812 C C . ILE B 1 616 ? 22.391 -49.062 -8.453 1 94.19 616 ILE B C 1
ATOM 11814 O O . ILE B 1 616 ? 23.219 -49.531 -9.234 1 94.19 616 ILE B O 1
ATOM 11818 N N . ARG B 1 617 ? 21.312 -49.688 -8.133 1 92.56 617 ARG B N 1
ATOM 11819 C CA . ARG B 1 617 ? 21.016 -51.031 -8.625 1 92.56 617 ARG B CA 1
ATOM 11820 C C . ARG B 1 617 ? 21.047 -51.062 -10.148 1 92.56 617 ARG B C 1
ATOM 11822 O O . ARG B 1 617 ? 21.625 -52 -10.734 1 92.56 617 ARG B O 1
ATOM 11829 N N . ASP B 1 618 ? 20.484 -50.062 -10.781 1 88.44 618 ASP B N 1
ATOM 11830 C CA . ASP B 1 618 ? 20.406 -50.031 -12.242 1 88.44 618 ASP B CA 1
ATOM 11831 C C . ASP B 1 618 ? 21.609 -49.312 -12.852 1 88.44 618 ASP B C 1
ATOM 11833 O O . ASP B 1 618 ? 21.938 -49.562 -14.016 1 88.44 618 ASP B O 1
ATOM 11837 N N . THR B 1 619 ? 22.172 -48.469 -12.125 1 91.94 619 THR B N 1
ATOM 11838 C CA . THR B 1 619 ? 23.328 -47.719 -12.617 1 91.94 619 THR B CA 1
ATOM 11839 C C . THR B 1 619 ? 24.531 -48.625 -12.805 1 91.94 619 THR B C 1
ATOM 11841 O O . THR B 1 619 ? 25.219 -48.531 -13.836 1 91.94 619 THR B O 1
ATOM 11844 N N . ASP B 1 620 ? 24.828 -49.406 -11.805 1 92 620 ASP B N 1
ATOM 11845 C CA . ASP B 1 620 ? 25.922 -50.344 -11.828 1 92 620 ASP B CA 1
ATOM 11846 C C . ASP B 1 620 ? 25.562 -51.625 -11.062 1 92 620 ASP B C 1
ATOM 11848 O O . ASP B 1 620 ? 25.922 -51.781 -9.891 1 92 620 ASP B O 1
ATOM 11852 N N . PRO B 1 621 ? 25 -52.531 -11.812 1 93.12 621 PRO B N 1
ATOM 11853 C CA . PRO B 1 621 ? 24.516 -53.75 -11.156 1 93.12 621 PRO B CA 1
ATOM 11854 C C . PRO B 1 621 ? 25.656 -54.531 -10.516 1 93.12 621 PRO B C 1
ATOM 11856 O O . PRO B 1 621 ? 25.453 -55.188 -9.477 1 93.12 621 PRO B O 1
ATOM 11859 N N . VAL B 1 622 ? 26.844 -54.531 -11.117 1 92.75 622 VAL B N 1
ATOM 11860 C CA . VAL B 1 622 ? 27.969 -55.281 -10.586 1 92.75 622 VAL B CA 1
ATOM 11861 C C . VAL B 1 622 ? 28.422 -54.688 -9.266 1 92.75 622 VAL B C 1
ATOM 11863 O O . VAL B 1 622 ? 28.594 -55.375 -8.273 1 92.75 622 VAL B O 1
ATOM 11866 N N . PHE B 1 623 ? 28.641 -53.438 -9.289 1 92.5 623 PHE B N 1
ATOM 11867 C CA . PHE B 1 623 ? 29.031 -52.719 -8.07 1 92.5 623 PHE B CA 1
ATOM 11868 C C . PHE B 1 623 ? 27.969 -52.875 -6.992 1 92.5 623 PHE B C 1
ATOM 11870 O O . PHE B 1 623 ? 28.297 -53.031 -5.812 1 92.5 623 PHE B O 1
ATOM 11877 N N . TYR B 1 624 ? 26.703 -52.844 -7.332 1 94.44 624 TYR B N 1
ATOM 11878 C CA . TYR B 1 624 ? 25.578 -53 -6.414 1 94.44 624 TYR B CA 1
ATOM 11879 C C . TYR B 1 624 ? 25.641 -54.375 -5.727 1 94.44 624 TYR B C 1
ATOM 11881 O O . TYR B 1 624 ? 25.5 -54.469 -4.508 1 94.44 624 TYR B O 1
ATOM 11889 N N . SER B 1 625 ? 25.859 -55.406 -6.547 1 94.06 625 SER B N 1
ATOM 11890 C CA . SER B 1 625 ? 25.938 -56.75 -6.008 1 94.06 625 SER B CA 1
ATOM 11891 C C . SER B 1 625 ? 27.094 -56.875 -5.027 1 94.06 625 SER B C 1
ATOM 11893 O O . SER B 1 625 ? 26.984 -57.594 -4.016 1 94.06 625 SER B O 1
ATOM 11895 N N . SER B 1 626 ? 28.188 -56.219 -5.363 1 91.94 626 SER B N 1
ATOM 11896 C CA . SER B 1 626 ? 29.344 -56.25 -4.477 1 91.94 626 SER B CA 1
ATOM 11897 C C . SER B 1 626 ? 29.031 -55.594 -3.141 1 91.94 626 SER B C 1
ATOM 11899 O O . SER B 1 626 ? 29.406 -56.094 -2.084 1 91.94 626 SER B O 1
ATOM 11901 N N . CYS B 1 627 ? 28.453 -54.5 -3.199 1 93.5 627 CYS B N 1
ATOM 11902 C CA . CYS B 1 627 ? 28.078 -53.75 -1.992 1 93.5 627 CYS B CA 1
ATOM 11903 C C . CYS B 1 627 ? 27.078 -54.562 -1.166 1 93.5 627 CYS B C 1
ATOM 11905 O O . CYS B 1 627 ? 27.188 -54.625 0.059 1 93.5 627 CYS B O 1
ATOM 11907 N N . LYS B 1 628 ? 26.125 -55.188 -1.874 1 93.69 628 LYS B N 1
ATOM 11908 C CA . LYS B 1 628 ? 25.125 -56 -1.188 1 93.69 628 LYS B CA 1
ATOM 11909 C C . LYS B 1 628 ? 25.766 -57.188 -0.493 1 93.69 628 LYS B C 1
ATOM 11911 O O . LYS B 1 628 ? 25.328 -57.562 0.598 1 93.69 628 LYS B O 1
ATOM 11916 N N . ARG B 1 629 ? 26.719 -57.719 -1.102 1 91.25 629 ARG B N 1
ATOM 11917 C CA . ARG B 1 629 ? 27.438 -58.844 -0.521 1 91.25 629 ARG B CA 1
ATOM 11918 C C . ARG B 1 629 ? 28.125 -58.438 0.773 1 91.25 629 ARG B C 1
ATOM 11920 O O . ARG B 1 629 ? 28.109 -59.188 1.755 1 91.25 629 ARG B O 1
ATOM 11927 N N . ILE B 1 630 ? 28.734 -57.281 0.696 1 91.44 630 ILE B N 1
ATOM 11928 C CA . ILE B 1 630 ? 29.406 -56.781 1.885 1 91.44 630 ILE B CA 1
ATOM 11929 C C . ILE B 1 630 ? 28.406 -56.562 3.01 1 91.44 630 ILE B C 1
ATOM 11931 O O . ILE B 1 630 ? 28.688 -56.875 4.172 1 91.44 630 ILE B O 1
ATOM 11935 N N . LEU B 1 631 ? 27.266 -56.125 2.701 1 92.81 631 LEU B N 1
ATOM 11936 C CA . LEU B 1 631 ? 26.25 -55.75 3.689 1 92.81 631 LEU B CA 1
ATOM 11937 C C . LEU B 1 631 ? 25.578 -57 4.246 1 92.81 631 LEU B C 1
ATOM 11939 O O . LEU B 1 631 ? 25.156 -57.031 5.406 1 92.81 631 LEU B O 1
ATOM 11943 N N . GLU B 1 632 ? 25.484 -58.094 3.475 1 91.12 632 GLU B N 1
ATOM 11944 C CA . GLU B 1 632 ? 24.734 -59.281 3.881 1 91.12 632 GLU B CA 1
ATOM 11945 C C . GLU B 1 632 ? 25.672 -60.375 4.398 1 91.12 632 GLU B C 1
ATOM 11947 O O . GLU B 1 632 ? 25.219 -61.406 4.918 1 91.12 632 GLU B O 1
ATOM 11952 N N . MET B 1 633 ? 26.891 -60.188 4.234 1 89.75 633 MET B N 1
ATOM 11953 C CA . MET B 1 633 ? 27.859 -61.188 4.684 1 89.75 633 MET B CA 1
ATOM 11954 C C . MET B 1 633 ? 27.734 -61.438 6.184 1 89.75 633 MET B C 1
ATOM 11956 O O . MET B 1 633 ? 27.359 -60.531 6.938 1 89.75 633 MET B O 1
ATOM 11960 N N . ASP B 1 634 ? 28.078 -62.594 6.637 1 89.31 634 ASP B N 1
ATOM 11961 C CA . ASP B 1 634 ? 28.016 -62.969 8.047 1 89.31 634 ASP B CA 1
ATOM 11962 C C . ASP B 1 634 ? 28.938 -62.094 8.883 1 89.31 634 ASP B C 1
ATOM 11964 O O . ASP B 1 634 ? 30.094 -61.875 8.516 1 89.31 634 ASP B O 1
ATOM 11968 N N . PRO B 1 635 ? 28.453 -61.531 9.875 1 90.06 635 PRO B N 1
ATOM 11969 C CA . PRO B 1 635 ? 29.234 -60.625 10.703 1 90.06 635 PRO B CA 1
ATOM 11970 C C . PRO B 1 635 ? 30.531 -61.25 11.203 1 90.06 635 PRO B C 1
ATOM 11972 O O . PRO B 1 635 ? 31.562 -60.594 11.281 1 90.06 635 PRO B O 1
ATOM 11975 N N . ASP B 1 636 ? 30.469 -62.562 11.523 1 87.69 636 ASP B N 1
ATOM 11976 C CA . ASP B 1 636 ? 31.656 -63.219 12.039 1 87.69 636 ASP B CA 1
ATOM 11977 C C . ASP B 1 636 ? 32.75 -63.312 10.969 1 87.69 636 ASP B C 1
ATOM 11979 O O . ASP B 1 636 ? 33.938 -63.188 11.266 1 87.69 636 ASP B O 1
ATOM 11983 N N . GLU B 1 637 ? 32.312 -63.438 9.773 1 86.25 637 GLU B N 1
ATOM 11984 C CA . GLU B 1 637 ? 33.25 -63.562 8.656 1 86.25 637 GLU B CA 1
ATOM 11985 C C . GLU B 1 637 ? 33.906 -62.219 8.344 1 86.25 637 GLU B C 1
ATOM 11987 O O . GLU B 1 637 ? 35.094 -62.156 8.023 1 86.25 637 GLU B O 1
ATOM 11992 N N . VAL B 1 638 ? 33.156 -61.156 8.484 1 85.31 638 VAL B N 1
ATOM 11993 C CA . VAL B 1 638 ? 33.688 -59.812 8.195 1 85.31 638 VAL B CA 1
ATOM 11994 C C . VAL B 1 638 ? 34.688 -59.406 9.273 1 85.31 638 VAL B C 1
ATOM 11996 O O . VAL B 1 638 ? 35.688 -58.781 8.969 1 85.31 638 VAL B O 1
ATOM 11999 N N . ASP B 1 639 ? 34.344 -59.75 10.508 1 86.5 639 ASP B N 1
ATOM 12000 C CA . ASP B 1 639 ? 35.188 -59.344 11.633 1 86.5 639 ASP B CA 1
ATOM 12001 C C . ASP B 1 639 ? 36.5 -60.125 11.656 1 86.5 639 ASP B C 1
ATOM 12003 O O . ASP B 1 639 ? 37.469 -59.688 12.266 1 86.5 639 ASP B O 1
ATOM 12007 N N . GLN B 1 640 ? 36.5 -61.375 11.031 1 78.94 640 GLN B N 1
ATOM 12008 C CA . GLN B 1 640 ? 37.75 -62.125 10.961 1 78.94 640 GLN B CA 1
ATOM 12009 C C . GLN B 1 640 ? 38.625 -61.656 9.82 1 78.94 640 GLN B C 1
ATOM 12011 O O . GLN B 1 640 ? 39.531 -62.375 9.383 1 78.94 640 GLN B O 1
ATOM 12016 N N . ASP B 1 641 ? 38.438 -60.375 9.344 1 74.88 641 ASP B N 1
ATOM 12017 C CA . ASP B 1 641 ? 39.188 -59.656 8.328 1 74.88 641 ASP B CA 1
ATOM 12018 C C . ASP B 1 641 ? 39.25 -60.469 7.023 1 74.88 641 ASP B C 1
ATOM 12020 O O . ASP B 1 641 ? 40.281 -60.5 6.359 1 74.88 641 ASP B O 1
ATOM 12024 N N . ALA B 1 642 ? 38.188 -61.188 6.785 1 69.69 642 ALA B N 1
ATOM 12025 C CA . ALA B 1 642 ? 38.094 -62 5.582 1 69.69 642 ALA B CA 1
ATOM 12026 C C . ALA B 1 642 ? 38.156 -61.156 4.324 1 69.69 642 ALA B C 1
ATOM 12028 O O . ALA B 1 642 ? 38.688 -61.594 3.299 1 69.69 642 ALA B O 1
ATOM 12029 N N . LEU B 1 643 ? 37.844 -60.031 4.348 1 77.31 643 LEU B N 1
ATOM 12030 C CA . LEU B 1 643 ? 37.75 -59.219 3.15 1 77.31 643 LEU B CA 1
ATOM 12031 C C . LEU B 1 643 ? 38.938 -58.281 3.047 1 77.31 643 LEU B C 1
ATOM 12033 O O . LEU B 1 643 ? 39.281 -57.812 1.958 1 77.31 643 LEU B O 1
ATOM 12037 N N . ALA B 1 644 ? 39.688 -58.094 4.043 1 79.88 644 ALA B N 1
ATOM 12038 C CA . ALA B 1 644 ? 40.875 -57.25 4.102 1 79.88 644 ALA B CA 1
ATOM 12039 C C . ALA B 1 644 ? 40.594 -55.875 3.49 1 79.88 644 ALA B C 1
ATOM 12041 O O . ALA B 1 644 ? 41.406 -55.375 2.682 1 79.88 644 ALA B O 1
ATOM 12042 N N . LEU B 1 645 ? 39.469 -55.344 3.791 1 87.19 645 LEU B N 1
ATOM 12043 C CA . LEU B 1 645 ? 39.062 -54.031 3.256 1 87.19 645 LEU B CA 1
ATOM 12044 C C . LEU B 1 645 ? 39.312 -52.938 4.285 1 87.19 645 LEU B C 1
ATOM 12046 O O . LEU B 1 645 ? 39.156 -53.156 5.488 1 87.19 645 LEU B O 1
ATOM 12050 N N . THR B 1 646 ? 39.812 -51.781 3.82 1 89.62 646 THR B N 1
ATOM 12051 C CA . THR B 1 646 ? 39.938 -50.562 4.617 1 89.62 646 THR B CA 1
ATOM 12052 C C . THR B 1 646 ? 39.188 -49.406 3.969 1 89.62 646 THR B C 1
ATOM 12054 O O . THR B 1 646 ? 38.688 -49.531 2.852 1 89.62 646 THR B O 1
ATOM 12057 N N . PHE B 1 647 ? 39.062 -48.344 4.684 1 92.12 647 PHE B N 1
ATOM 12058 C CA . PHE B 1 647 ? 38.312 -47.219 4.211 1 92.12 647 PHE B CA 1
ATOM 12059 C C . PHE B 1 647 ? 39.094 -46.406 3.191 1 92.12 647 PHE B C 1
ATOM 12061 O O . PHE B 1 647 ? 39.281 -45.188 3.338 1 92.12 647 PHE B O 1
ATOM 12068 N N . ILE B 1 648 ? 39.5 -47.156 2.236 1 88.69 648 ILE B N 1
ATOM 12069 C CA . ILE B 1 648 ? 40.219 -46.531 1.135 1 88.69 648 ILE B CA 1
ATOM 12070 C C . ILE B 1 648 ? 39.688 -47.062 -0.197 1 88.69 648 ILE B C 1
ATOM 12072 O O . ILE B 1 648 ? 39.094 -48.125 -0.255 1 88.69 648 ILE B O 1
ATOM 12076 N N . VAL B 1 649 ? 39.719 -46.25 -1.23 1 86.94 649 VAL B N 1
ATOM 12077 C CA . VAL B 1 649 ? 39.312 -46.656 -2.576 1 86.94 649 VAL B CA 1
ATOM 12078 C C . VAL B 1 649 ? 40.406 -46.281 -3.57 1 86.94 649 VAL B C 1
ATOM 12080 O O . VAL B 1 649 ? 41.062 -45.25 -3.439 1 86.94 649 VAL B O 1
ATOM 12083 N N . GLU B 1 650 ? 40.656 -47.219 -4.402 1 81 650 GLU B N 1
ATOM 12084 C CA . GLU B 1 650 ? 41.625 -46.969 -5.461 1 81 650 GLU B CA 1
ATOM 12085 C C . GLU B 1 650 ? 40.969 -46.312 -6.672 1 81 650 GLU B C 1
ATOM 12087 O O . GLU B 1 650 ? 40.031 -46.875 -7.25 1 81 650 GLU B O 1
ATOM 12092 N N . ALA B 1 651 ? 41.25 -45.094 -6.957 1 77 651 ALA B N 1
ATOM 12093 C CA . ALA B 1 651 ? 40.656 -44.344 -8.078 1 77 651 ALA B CA 1
ATOM 12094 C C . ALA B 1 651 ? 41.594 -44.344 -9.281 1 77 651 ALA B C 1
ATOM 12096 O O . ALA B 1 651 ? 42.812 -44.156 -9.125 1 77 651 ALA B O 1
ATOM 12097 N N . ASP B 1 652 ? 41.094 -44.844 -10.398 1 68.5 652 ASP B N 1
ATOM 12098 C CA . ASP B 1 652 ? 41.875 -44.844 -11.633 1 68.5 652 ASP B CA 1
ATOM 12099 C C . ASP B 1 652 ? 41.688 -43.531 -12.398 1 68.5 652 ASP B C 1
ATOM 12101 O O . ASP B 1 652 ? 40.562 -43.219 -12.828 1 68.5 652 ASP B O 1
ATOM 12105 N N . ASN B 1 653 ? 42.531 -42.594 -12.336 1 65.75 653 ASN B N 1
ATOM 12106 C CA . ASN B 1 653 ? 42.5 -41.375 -13.125 1 65.75 653 ASN B CA 1
ATOM 12107 C C . ASN B 1 653 ? 43.406 -41.438 -14.328 1 65.75 653 ASN B C 1
ATOM 12109 O O . ASN B 1 653 ? 44.594 -41.125 -14.219 1 65.75 653 ASN B O 1
ATOM 12113 N N . PHE B 1 654 ? 42.906 -41.812 -15.547 1 63.78 654 PHE B N 1
ATOM 12114 C CA . PHE B 1 654 ? 43.625 -41.844 -16.812 1 63.78 654 PHE B CA 1
ATOM 12115 C C . PHE B 1 654 ? 44.938 -42.625 -16.672 1 63.78 654 PHE B C 1
ATOM 12117 O O . PHE B 1 654 ? 46 -42.156 -17.094 1 63.78 654 PHE B O 1
ATOM 12124 N N . GLY B 1 655 ? 44.906 -43.719 -15.945 1 65.38 655 GLY B N 1
ATOM 12125 C CA . GLY B 1 655 ? 46.094 -44.562 -15.883 1 65.38 655 GLY B CA 1
ATOM 12126 C C . GLY B 1 655 ? 46.781 -44.5 -14.547 1 65.38 655 GLY B C 1
ATOM 12127 O O . GLY B 1 655 ? 47.594 -45.375 -14.211 1 65.38 655 GLY B O 1
ATOM 12128 N N . SER B 1 656 ? 46.594 -43.375 -13.781 1 70.56 656 SER B N 1
ATOM 12129 C CA . SER B 1 656 ? 47.25 -43.25 -12.484 1 70.56 656 SER B CA 1
ATOM 12130 C C . SER B 1 656 ? 46.312 -43.719 -11.359 1 70.56 656 SER B C 1
ATOM 12132 O O . SER B 1 656 ? 45.156 -43.281 -11.281 1 70.56 656 SER B O 1
ATOM 12134 N N . LYS B 1 657 ? 46.719 -44.688 -10.68 1 77.88 657 LYS B N 1
ATOM 12135 C CA . LYS B 1 657 ? 45.969 -45.188 -9.547 1 77.88 657 LYS B CA 1
ATOM 12136 C C . LYS B 1 657 ? 46.25 -44.406 -8.273 1 77.88 657 LYS B C 1
ATOM 12138 O O . LYS B 1 657 ? 47.406 -44.281 -7.855 1 77.88 657 LYS B O 1
ATOM 12143 N N . ASN B 1 658 ? 45.344 -43.625 -7.953 1 80.62 658 ASN B N 1
ATOM 12144 C CA . ASN B 1 658 ? 45.469 -42.875 -6.715 1 80.62 658 ASN B CA 1
ATOM 12145 C C . ASN B 1 658 ? 44.562 -43.438 -5.617 1 80.62 658 ASN B C 1
ATOM 12147 O O . ASN B 1 658 ? 43.469 -43.906 -5.902 1 80.62 658 ASN B O 1
ATOM 12151 N N . ILE B 1 659 ? 45.125 -43.531 -4.441 1 84.88 659 ILE B N 1
ATOM 12152 C CA . ILE B 1 659 ? 44.375 -44 -3.291 1 84.88 659 ILE B CA 1
ATOM 12153 C C . ILE B 1 659 ? 43.656 -42.844 -2.623 1 84.88 659 ILE B C 1
ATOM 12155 O O . ILE B 1 659 ? 44.281 -41.812 -2.332 1 84.88 659 ILE B O 1
ATOM 12159 N N . VAL B 1 660 ? 42.375 -42.969 -2.553 1 88.94 660 VAL B N 1
ATOM 12160 C CA . VAL B 1 660 ? 41.562 -41.938 -1.909 1 88.94 660 VAL B CA 1
ATOM 12161 C C . VAL B 1 660 ? 41 -42.469 -0.603 1 88.94 660 VAL B C 1
ATOM 12163 O O . VAL B 1 660 ? 40.438 -43.562 -0.571 1 88.94 660 VAL B O 1
ATOM 12166 N N . GLU B 1 661 ? 41.188 -41.719 0.512 1 90.88 661 GLU B N 1
ATOM 12167 C CA . GLU B 1 661 ? 40.625 -42.094 1.809 1 90.88 661 GLU B CA 1
ATOM 12168 C C . GLU B 1 661 ? 39.188 -41.625 1.938 1 90.88 661 GLU B C 1
ATOM 12170 O O . GLU B 1 661 ? 38.875 -40.469 1.693 1 90.88 661 GLU B O 1
ATOM 12175 N N . LEU B 1 662 ? 38.312 -42.531 2.236 1 90.75 662 LEU B N 1
ATOM 12176 C CA . LEU B 1 662 ? 36.906 -42.219 2.367 1 90.75 662 LEU B CA 1
ATOM 12177 C C . LEU B 1 662 ? 36.594 -41.5 3.668 1 90.75 662 LEU B C 1
ATOM 12179 O O . LEU B 1 662 ? 35.594 -40.812 3.787 1 90.75 662 LEU B O 1
ATOM 12183 N N . LEU B 1 663 ? 37.438 -41.719 4.695 1 89.75 663 LEU B N 1
ATOM 12184 C CA . LEU B 1 663 ? 37.438 -41 5.965 1 89.75 663 LEU B CA 1
ATOM 12185 C C . LEU B 1 663 ? 38.875 -40.625 6.371 1 89.75 663 LEU B C 1
ATOM 12187 O O . LEU B 1 663 ? 39.844 -41.188 5.887 1 89.75 663 LEU B O 1
ATOM 12191 N N . PRO B 1 664 ? 38.875 -39.625 7.176 1 89.69 664 PRO B N 1
ATOM 12192 C CA . PRO B 1 664 ? 40.219 -39.312 7.652 1 89.69 664 PRO B CA 1
ATOM 12193 C C . PRO B 1 664 ? 40.906 -40.5 8.312 1 89.69 664 PRO B C 1
ATOM 12195 O O . PRO B 1 664 ? 40.344 -41.125 9.219 1 89.69 664 PRO B O 1
ATOM 12198 N N . ASP B 1 665 ? 42.062 -40.875 7.898 1 88.06 665 ASP B N 1
ATOM 12199 C CA . ASP B 1 665 ? 42.844 -42 8.391 1 88.06 665 ASP B CA 1
ATOM 12200 C C . ASP B 1 665 ? 42.219 -43.344 8.031 1 88.06 665 ASP B C 1
ATOM 12202 O O . ASP B 1 665 ? 42.312 -44.312 8.789 1 88.06 665 ASP B O 1
ATOM 12206 N N . GLY B 1 666 ? 41.531 -43.375 6.953 1 89.5 666 GLY B N 1
ATOM 12207 C CA . GLY B 1 666 ? 40.781 -44.562 6.531 1 89.5 666 GLY B CA 1
ATOM 12208 C C . GLY B 1 666 ? 41.688 -45.75 6.211 1 89.5 666 GLY B C 1
ATOM 12209 O O . GLY B 1 666 ? 41.25 -46.875 6.285 1 89.5 666 GLY B O 1
ATOM 12210 N N . LYS B 1 667 ? 42.906 -45.5 5.902 1 88.62 667 LYS B N 1
ATOM 12211 C CA . LYS B 1 667 ? 43.844 -46.562 5.562 1 88.62 667 LYS B CA 1
ATOM 12212 C C . LYS B 1 667 ? 44.031 -47.5 6.738 1 88.62 667 LYS B C 1
ATOM 12214 O O . LYS B 1 667 ? 44.312 -48.688 6.543 1 88.62 667 LYS B O 1
ATOM 12219 N N . ASN B 1 668 ? 43.719 -46.938 7.949 1 87.81 668 ASN B N 1
ATOM 12220 C CA . ASN B 1 668 ? 44 -47.719 9.148 1 87.81 668 ASN B CA 1
ATOM 12221 C C . ASN B 1 668 ? 42.688 -48.25 9.781 1 87.81 668 ASN B C 1
ATOM 12223 O O . ASN B 1 668 ? 42.719 -48.781 10.883 1 87.81 668 ASN B O 1
ATOM 12227 N N . ILE B 1 669 ? 41.625 -47.938 9.125 1 91.25 669 ILE B N 1
ATOM 12228 C CA . ILE B 1 669 ? 40.375 -48.406 9.68 1 91.25 669 ILE B CA 1
ATOM 12229 C C . ILE B 1 669 ? 39.844 -49.625 8.883 1 91.25 669 ILE B C 1
ATOM 12231 O O . ILE B 1 669 ? 39.531 -49.5 7.695 1 91.25 669 ILE B O 1
ATOM 12235 N N . SER B 1 670 ? 39.875 -50.812 9.578 1 89.62 670 SER B N 1
ATOM 12236 C CA . SER B 1 670 ? 39.406 -52.031 8.922 1 89.62 670 SER B CA 1
ATOM 12237 C C . SER B 1 670 ? 37.875 -52.062 8.906 1 89.62 670 SER B C 1
ATOM 12239 O O . SER B 1 670 ? 37.219 -51.594 9.836 1 89.62 670 SER B O 1
ATOM 12241 N N . VAL B 1 671 ? 37.312 -52.562 7.828 1 91.94 671 VAL B N 1
ATOM 12242 C CA . VAL B 1 671 ? 35.875 -52.719 7.703 1 91.94 671 VAL B CA 1
ATOM 12243 C C . VAL B 1 671 ? 35.406 -53.906 8.531 1 91.94 671 VAL B C 1
ATOM 12245 O O . VAL B 1 671 ? 35.938 -55 8.422 1 91.94 671 VAL B O 1
ATOM 12248 N N . ASN B 1 672 ? 34.469 -53.656 9.469 1 90 672 ASN B N 1
ATOM 12249 C CA . ASN B 1 672 ? 33.906 -54.688 10.312 1 90 672 ASN B CA 1
ATOM 12250 C C . ASN B 1 672 ? 32.375 -54.719 10.25 1 90 672 ASN B C 1
ATOM 12252 O O . ASN B 1 672 ? 31.781 -54.031 9.422 1 90 672 ASN B O 1
ATOM 12256 N N . SER B 1 673 ? 31.719 -55.5 11.016 1 88.75 673 SER B N 1
ATOM 12257 C CA . SER B 1 673 ? 30.266 -55.656 10.992 1 88.75 673 SER B CA 1
ATOM 12258 C C . SER B 1 673 ? 29.547 -54.438 11.508 1 88.75 673 SER B C 1
ATOM 12260 O O . SER B 1 673 ? 28.406 -54.156 11.141 1 88.75 673 SER B O 1
ATOM 12262 N N . LYS B 1 674 ? 30.234 -53.625 12.258 1 90.19 674 LYS B N 1
ATOM 12263 C CA . LYS B 1 674 ? 29.609 -52.469 12.852 1 90.19 674 LYS B CA 1
ATOM 12264 C C . LYS B 1 674 ? 29.703 -51.25 11.922 1 90.19 674 LYS B C 1
ATOM 12266 O O . LYS B 1 674 ? 28.828 -50.375 11.93 1 90.19 674 LYS B O 1
ATOM 12271 N N . ASN B 1 675 ? 30.75 -51.25 11.156 1 91.81 675 ASN B N 1
ATOM 12272 C CA . ASN B 1 675 ? 30.953 -50.031 10.352 1 91.81 675 ASN B CA 1
ATOM 12273 C C . ASN B 1 675 ? 30.797 -50.344 8.867 1 91.81 675 ASN B C 1
ATOM 12275 O O . ASN B 1 675 ? 31.047 -49.469 8.031 1 91.81 675 ASN B O 1
ATOM 12279 N N . ARG B 1 676 ? 30.391 -51.531 8.453 1 91.25 676 ARG B N 1
ATOM 12280 C CA . ARG B 1 676 ? 30.266 -51.906 7.047 1 91.25 676 ARG B CA 1
ATOM 12281 C C . ARG B 1 676 ? 29.219 -51.031 6.344 1 91.25 676 ARG B C 1
ATOM 12283 O O . ARG B 1 676 ? 29.359 -50.719 5.16 1 91.25 676 ARG B O 1
ATOM 12290 N N . VAL B 1 677 ? 28.141 -50.688 7.109 1 93.06 677 VAL B N 1
ATOM 12291 C CA . VAL B 1 677 ? 27.094 -49.844 6.516 1 93.06 677 VAL B CA 1
ATOM 12292 C C . VAL B 1 677 ? 27.672 -48.469 6.16 1 93.06 677 VAL B C 1
ATOM 12294 O O . VAL B 1 677 ? 27.406 -47.938 5.078 1 93.06 677 VAL B O 1
ATOM 12297 N N . ASN B 1 678 ? 28.422 -48 7.023 1 93.25 678 ASN B N 1
ATOM 12298 C CA . ASN B 1 678 ? 29.062 -46.719 6.777 1 93.25 678 ASN B CA 1
ATOM 12299 C C . ASN B 1 678 ? 30.078 -46.812 5.641 1 93.25 678 ASN B C 1
ATOM 12301 O O . ASN B 1 678 ? 30.219 -45.875 4.852 1 93.25 678 ASN B O 1
ATOM 12305 N N . TYR B 1 679 ? 30.797 -47.906 5.652 1 92.31 679 TYR B N 1
ATOM 12306 C CA . TYR B 1 679 ? 31.766 -48.125 4.594 1 92.31 679 TYR B CA 1
ATOM 12307 C C . TYR B 1 679 ? 31.109 -48.125 3.225 1 92.31 679 TYR B C 1
ATOM 12309 O O . TYR B 1 679 ? 31.547 -47.406 2.314 1 92.31 679 TYR B O 1
ATOM 12317 N N . VAL B 1 680 ? 29.984 -48.812 3.129 1 93.25 680 VAL B N 1
ATOM 12318 C CA . VAL B 1 680 ? 29.281 -48.906 1.855 1 93.25 680 VAL B CA 1
ATOM 12319 C C . VAL B 1 680 ? 28.688 -47.562 1.474 1 93.25 680 VAL B C 1
ATOM 12321 O O . VAL B 1 680 ? 28.734 -47.156 0.309 1 93.25 680 VAL B O 1
ATOM 12324 N N . ALA B 1 681 ? 28.141 -46.906 2.4 1 94.56 681 ALA B N 1
ATOM 12325 C CA . ALA B 1 681 ? 27.547 -45.594 2.141 1 94.56 681 ALA B CA 1
ATOM 12326 C C . ALA B 1 681 ? 28.594 -44.625 1.614 1 94.56 681 ALA B C 1
ATOM 12328 O O . ALA B 1 681 ? 28.328 -43.844 0.69 1 94.56 681 ALA B O 1
ATOM 12329 N N . ARG B 1 682 ? 29.75 -44.656 2.193 1 93.75 682 ARG B N 1
ATOM 12330 C CA . ARG B 1 682 ? 30.812 -43.75 1.777 1 93.75 682 ARG B CA 1
ATOM 12331 C C . ARG B 1 682 ? 31.375 -44.156 0.416 1 93.75 682 ARG B C 1
ATOM 12333 O O . ARG B 1 682 ? 31.781 -43.312 -0.371 1 93.75 682 ARG B O 1
ATOM 12340 N N . LEU B 1 683 ? 31.406 -45.438 0.232 1 91.94 683 LEU B N 1
ATOM 12341 C CA . LEU B 1 683 ? 31.859 -45.938 -1.065 1 91.94 683 LEU B CA 1
ATOM 12342 C C . LEU B 1 683 ? 30.922 -45.438 -2.178 1 91.94 683 LEU B C 1
ATOM 12344 O O . LEU B 1 683 ? 31.391 -45 -3.225 1 91.94 683 LEU B O 1
ATOM 12348 N N . VAL B 1 684 ? 29.656 -45.562 -1.938 1 93.88 684 VAL B N 1
ATOM 12349 C CA . VAL B 1 684 ? 28.641 -45.125 -2.908 1 93.88 684 VAL B CA 1
ATOM 12350 C C . VAL B 1 684 ? 28.734 -43.625 -3.109 1 93.88 684 VAL B C 1
ATOM 12352 O O . VAL B 1 684 ? 28.688 -43.156 -4.242 1 93.88 684 VAL B O 1
ATOM 12355 N N . GLN B 1 685 ? 28.875 -42.938 -2.068 1 93.94 685 GLN B N 1
ATOM 12356 C CA . GLN B 1 685 ? 28.984 -41.469 -2.127 1 93.94 685 GLN B CA 1
ATOM 12357 C C . GLN B 1 685 ? 30.203 -41.031 -2.959 1 93.94 685 GLN B C 1
ATOM 12359 O O . GLN B 1 685 ? 30.109 -40.125 -3.771 1 93.94 685 GLN B O 1
ATOM 12364 N N . TYR B 1 686 ? 31.219 -41.656 -2.752 1 91.06 686 TYR B N 1
ATOM 12365 C CA . TYR B 1 686 ? 32.438 -41.312 -3.473 1 91.06 686 TYR B CA 1
ATOM 12366 C C . TYR B 1 686 ? 32.312 -41.656 -4.953 1 91.06 686 TYR B C 1
ATOM 12368 O O . TYR B 1 686 ? 32.594 -40.812 -5.812 1 91.06 686 TYR B O 1
ATOM 12376 N N . HIS B 1 687 ? 31.875 -42.875 -5.27 1 90.56 687 HIS B N 1
ATOM 12377 C CA . HIS B 1 687 ? 31.891 -43.375 -6.633 1 90.56 687 HIS B CA 1
ATOM 12378 C C . HIS B 1 687 ? 30.828 -42.688 -7.496 1 90.56 687 HIS B C 1
ATOM 12380 O O . HIS B 1 687 ? 31.031 -42.5 -8.695 1 90.56 687 HIS B O 1
ATOM 12386 N N . PHE B 1 688 ? 29.719 -42.312 -6.887 1 92.88 688 PHE B N 1
ATOM 12387 C CA . PHE B 1 688 ? 28.609 -41.906 -7.742 1 92.88 688 PHE B CA 1
ATOM 12388 C C . PHE B 1 688 ? 28.234 -40.438 -7.496 1 92.88 688 PHE B C 1
ATOM 12390 O O . PHE B 1 688 ? 27.547 -39.844 -8.305 1 92.88 688 PHE B O 1
ATOM 12397 N N . VAL B 1 689 ? 28.594 -39.844 -6.488 1 94.19 689 VAL B N 1
ATOM 12398 C CA . VAL B 1 689 ? 28.219 -38.469 -6.184 1 94.19 689 VAL B CA 1
ATOM 12399 C C . VAL B 1 689 ? 29.453 -37.562 -6.254 1 94.19 689 VAL B C 1
ATOM 12401 O O . VAL B 1 689 ? 29.5 -36.656 -7.082 1 94.19 689 VAL B O 1
ATOM 12404 N N . ASP B 1 690 ? 30.5 -37.906 -5.496 1 91.56 690 ASP B N 1
ATOM 12405 C CA . ASP B 1 690 ? 31.688 -37.031 -5.422 1 91.56 690 ASP B CA 1
ATOM 12406 C C . ASP B 1 690 ? 32.438 -37.031 -6.746 1 91.56 690 ASP B C 1
ATOM 12408 O O . ASP B 1 690 ? 33.062 -36.031 -7.121 1 91.56 690 ASP B O 1
ATOM 12412 N N . SER B 1 691 ? 32.406 -38.094 -7.395 1 88.94 691 SER B N 1
ATOM 12413 C CA . SER B 1 691 ? 33.156 -38.25 -8.641 1 88.94 691 SER B CA 1
ATOM 12414 C C . SER B 1 691 ? 32.562 -37.375 -9.742 1 88.94 691 SER B C 1
ATOM 12416 O O . SER B 1 691 ? 33.25 -37.031 -10.695 1 88.94 691 SER B O 1
ATOM 12418 N N . VAL B 1 692 ? 31.266 -37.062 -9.602 1 93.62 692 VAL B N 1
ATOM 12419 C CA . VAL B 1 692 ? 30.625 -36.281 -10.648 1 93.62 692 VAL B CA 1
ATOM 12420 C C . VAL B 1 692 ? 30.031 -35 -10.055 1 93.62 692 VAL B C 1
ATOM 12422 O O . VAL B 1 692 ? 29.078 -34.438 -10.602 1 93.62 692 VAL B O 1
ATOM 12425 N N . LYS B 1 693 ? 30.5 -34.562 -9.023 1 94.19 693 LYS B N 1
ATOM 12426 C CA . LYS B 1 693 ? 29.953 -33.438 -8.281 1 94.19 693 LYS B CA 1
ATOM 12427 C C . LYS B 1 693 ? 29.984 -32.156 -9.117 1 94.19 693 LYS B C 1
ATOM 12429 O O . LYS B 1 693 ? 29.016 -31.406 -9.156 1 94.19 693 LYS B O 1
ATOM 12434 N N . ASP B 1 694 ? 31.031 -31.891 -9.82 1 94.19 694 ASP B N 1
ATOM 12435 C CA . ASP B 1 694 ? 31.172 -30.672 -10.617 1 94.19 694 ASP B CA 1
ATOM 12436 C C . ASP B 1 694 ? 30.25 -30.703 -11.828 1 94.19 694 ASP B C 1
ATOM 12438 O O . ASP B 1 694 ? 29.656 -29.688 -12.195 1 94.19 694 ASP B O 1
ATOM 12442 N N . GLN B 1 695 ? 30.219 -31.875 -12.406 1 94.75 695 GLN B N 1
ATOM 12443 C CA . GLN B 1 695 ? 29.344 -32.031 -13.562 1 94.75 695 GLN B CA 1
ATOM 12444 C C . GLN B 1 695 ? 27.875 -31.781 -13.195 1 94.75 695 GLN B C 1
ATOM 12446 O O . GLN B 1 695 ? 27.188 -31.031 -13.875 1 94.75 695 GLN B O 1
ATOM 12451 N N . VAL B 1 696 ? 27.469 -32.344 -12.117 1 95.5 696 VAL B N 1
ATOM 12452 C CA . VAL B 1 696 ? 26.094 -32.219 -11.664 1 95.5 696 VAL B CA 1
ATOM 12453 C C . VAL B 1 696 ? 25.812 -30.766 -11.266 1 95.5 696 VAL B C 1
ATOM 12455 O O . VAL B 1 696 ? 24.734 -30.234 -11.547 1 95.5 696 VAL B O 1
ATOM 12458 N N . ALA B 1 697 ? 26.719 -30.188 -10.68 1 94.69 697 ALA B N 1
ATOM 12459 C CA . ALA B 1 697 ? 26.562 -28.797 -10.266 1 94.69 697 ALA B CA 1
ATOM 12460 C C . ALA B 1 697 ? 26.359 -27.875 -11.469 1 94.69 697 ALA B C 1
ATOM 12462 O O . ALA B 1 697 ? 25.516 -26.969 -11.438 1 94.69 697 ALA B O 1
ATOM 12463 N N . GLN B 1 698 ? 27.125 -28.141 -12.531 1 94.06 698 GLN B N 1
ATOM 12464 C CA . GLN B 1 698 ? 27 -27.312 -13.727 1 94.06 698 GLN B CA 1
ATOM 12465 C C . GLN B 1 698 ? 25.672 -27.578 -14.445 1 94.06 698 GLN B C 1
ATOM 12467 O O . GLN B 1 698 ? 25.047 -26.656 -14.945 1 94.06 698 GLN B O 1
ATOM 12472 N N . PHE B 1 699 ? 25.375 -28.766 -14.5 1 94.75 699 PHE B N 1
ATOM 12473 C CA . PHE B 1 699 ? 24.078 -29.109 -15.086 1 94.75 699 PHE B CA 1
ATOM 12474 C C . PHE B 1 699 ? 22.953 -28.406 -14.352 1 94.75 699 PHE B C 1
ATOM 12476 O O . PHE B 1 699 ? 22.062 -27.828 -14.977 1 94.75 699 PHE B O 1
ATOM 12483 N N . THR B 1 700 ? 23.031 -28.5 -13.055 1 93.12 700 THR B N 1
ATOM 12484 C CA . THR B 1 700 ? 22.031 -27.891 -12.203 1 93.12 700 THR B CA 1
ATOM 12485 C C . THR B 1 700 ? 22 -26.375 -12.398 1 93.12 700 THR B C 1
ATOM 12487 O O . THR B 1 700 ? 20.922 -25.766 -12.414 1 93.12 700 THR B O 1
ATOM 12490 N N . GLN B 1 701 ? 23.062 -25.844 -12.531 1 91.12 701 GLN B N 1
ATOM 12491 C CA . GLN B 1 701 ? 23.141 -24.406 -12.766 1 91.12 701 GLN B CA 1
ATOM 12492 C C . GLN B 1 701 ? 22.469 -24.016 -14.078 1 91.12 701 GLN B C 1
ATOM 12494 O O . GLN B 1 701 ? 21.766 -23 -14.156 1 91.12 701 GLN B O 1
ATOM 12499 N N . GLY B 1 702 ? 22.766 -24.781 -15.055 1 91.31 702 GLY B N 1
ATOM 12500 C CA . GLY B 1 702 ? 22.109 -24.531 -16.328 1 91.31 702 GLY B CA 1
ATOM 12501 C C . GLY B 1 702 ? 20.594 -24.656 -16.25 1 91.31 702 GLY B C 1
ATOM 12502 O O . GLY B 1 702 ? 19.875 -23.828 -16.797 1 91.31 702 GLY B O 1
ATOM 12503 N N . PHE B 1 703 ? 20.188 -25.594 -15.57 1 91.06 703 PHE B N 1
ATOM 12504 C CA . PHE B 1 703 ? 18.75 -25.812 -15.375 1 91.06 703 PHE B CA 1
ATOM 12505 C C . PHE B 1 703 ? 18.125 -24.656 -14.609 1 91.06 703 PHE B C 1
ATOM 12507 O O . PHE B 1 703 ? 17.062 -24.156 -14.984 1 91.06 703 PHE B O 1
ATOM 12514 N N . ASP B 1 704 ? 18.766 -24.203 -13.609 1 87.31 704 ASP B N 1
ATOM 12515 C CA . ASP B 1 704 ? 18.297 -23.125 -12.742 1 87.31 704 ASP B CA 1
ATOM 12516 C C . ASP B 1 704 ? 18.234 -21.812 -13.5 1 87.31 704 ASP B C 1
ATOM 12518 O O . ASP B 1 704 ? 17.375 -20.969 -13.234 1 87.31 704 ASP B O 1
ATOM 12522 N N . ASP B 1 705 ? 19.141 -21.656 -14.312 1 85.44 705 ASP B N 1
ATOM 12523 C CA . ASP B 1 705 ? 19.188 -20.438 -15.109 1 85.44 705 ASP B CA 1
ATOM 12524 C C . ASP B 1 705 ? 17.875 -20.219 -15.867 1 85.44 705 ASP B C 1
ATOM 12526 O O . ASP B 1 705 ? 17.391 -19.094 -15.969 1 85.44 705 ASP B O 1
ATOM 12530 N N . ILE B 1 706 ? 17.438 -21.281 -16.328 1 85.44 706 ILE B N 1
ATOM 12531 C CA . ILE B 1 706 ? 16.219 -21.203 -17.109 1 85.44 706 ILE B CA 1
ATOM 12532 C C . ILE B 1 706 ? 15.016 -21.078 -16.188 1 85.44 706 ILE B C 1
ATOM 12534 O O . ILE B 1 706 ? 14.047 -20.375 -16.5 1 85.44 706 ILE B O 1
ATOM 12538 N N . MET B 1 707 ? 15.07 -21.594 -15.094 1 80.06 707 MET B N 1
ATOM 12539 C CA . MET B 1 707 ? 13.961 -21.562 -14.148 1 80.06 707 MET B CA 1
ATOM 12540 C C . MET B 1 707 ? 13.969 -20.266 -13.344 1 80.06 707 MET B C 1
ATOM 12542 O O . MET B 1 707 ? 12.938 -19.875 -12.789 1 80.06 707 MET B O 1
ATOM 12546 N N . ASN B 1 708 ? 14.828 -19.422 -13.344 1 69.12 708 ASN B N 1
ATOM 12547 C CA . ASN B 1 708 ? 15.023 -18.156 -12.648 1 69.12 708 ASN B CA 1
ATOM 12548 C C . ASN B 1 708 ? 14.883 -18.312 -11.133 1 69.12 708 ASN B C 1
ATOM 12550 O O . ASN B 1 708 ? 14.383 -17.406 -10.461 1 69.12 708 ASN B O 1
ATOM 12554 N N . SER B 1 709 ? 14.984 -19.391 -10.516 1 65.88 709 SER B N 1
ATOM 12555 C CA . SER B 1 709 ? 15 -19.578 -9.07 1 65.88 709 SER B CA 1
ATOM 12556 C C . SER B 1 709 ? 15.586 -20.922 -8.688 1 65.88 709 SER B C 1
ATOM 12558 O O . SER B 1 709 ? 15.25 -21.953 -9.289 1 65.88 709 SER B O 1
ATOM 12560 N N . ASP B 1 710 ? 16.531 -20.938 -7.805 1 61.19 710 ASP B N 1
ATOM 12561 C CA . ASP B 1 710 ? 17.156 -22.156 -7.32 1 61.19 710 ASP B CA 1
ATOM 12562 C C . ASP B 1 710 ? 16.172 -22.984 -6.496 1 61.19 710 ASP B C 1
ATOM 12564 O O . ASP B 1 710 ? 16.141 -24.219 -6.602 1 61.19 710 ASP B O 1
ATOM 12568 N N . ARG B 1 711 ? 15.43 -22.219 -5.719 1 65.44 711 ARG B N 1
ATOM 12569 C CA . ARG B 1 711 ? 14.516 -22.906 -4.809 1 65.44 711 ARG B CA 1
ATOM 12570 C C . ARG B 1 711 ? 13.422 -23.641 -5.582 1 65.44 711 ARG B C 1
ATOM 12572 O O . ARG B 1 711 ? 12.977 -24.719 -5.164 1 65.44 711 ARG B O 1
ATOM 12579 N N . LEU B 1 712 ? 13.375 -23.375 -6.797 1 72.88 712 LEU B N 1
ATOM 12580 C CA . LEU B 1 712 ? 12.266 -23.922 -7.566 1 72.88 712 LEU B CA 1
ATOM 12581 C C . LEU B 1 712 ? 12.656 -25.25 -8.219 1 72.88 712 LEU B C 1
ATOM 12583 O O . LEU B 1 712 ? 11.812 -26.125 -8.406 1 72.88 712 LEU B O 1
ATOM 12587 N N . ARG B 1 713 ? 13.945 -25.469 -8.32 1 77.12 713 ARG B N 1
ATOM 12588 C CA . ARG B 1 713 ? 14.398 -26.688 -8.984 1 77.12 713 ARG B CA 1
ATOM 12589 C C . ARG B 1 713 ? 14.211 -27.906 -8.086 1 77.12 713 ARG B C 1
ATOM 12591 O O . ARG B 1 713 ? 13.648 -28.922 -8.516 1 77.12 713 ARG B O 1
ATOM 12598 N N . GLU B 1 714 ? 14.703 -27.734 -6.883 1 83.06 714 GLU B N 1
ATOM 12599 C CA . GLU B 1 714 ? 14.57 -28.859 -5.957 1 83.06 714 GLU B CA 1
ATOM 12600 C C . GLU B 1 714 ? 13.109 -29.25 -5.77 1 83.06 714 GLU B C 1
ATOM 12602 O O . GLU B 1 714 ? 12.773 -30.438 -5.75 1 83.06 714 GLU B O 1
ATOM 12607 N N . SER B 1 715 ? 12.32 -28.266 -5.75 1 86.75 715 SER B N 1
ATOM 12608 C CA . SER B 1 715 ? 10.891 -28.516 -5.59 1 86.75 715 SER B CA 1
ATOM 12609 C C . SER B 1 715 ? 10.305 -29.203 -6.816 1 86.75 715 SER B C 1
ATOM 12611 O O . SER B 1 715 ? 9.414 -30.047 -6.695 1 86.75 715 SER B O 1
ATOM 12613 N N . PHE B 1 716 ? 10.812 -28.859 -7.98 1 90 716 PHE B N 1
ATOM 12614 C CA . PHE B 1 716 ? 10.352 -29.469 -9.227 1 90 716 PHE B CA 1
ATOM 12615 C C . PHE B 1 716 ? 10.609 -30.969 -9.219 1 90 716 PHE B C 1
ATOM 12617 O O . PHE B 1 716 ? 9.695 -31.766 -9.453 1 90 716 PHE B O 1
ATOM 12624 N N . PHE B 1 717 ? 11.797 -31.312 -8.875 1 91.06 717 PHE B N 1
ATOM 12625 C CA . PHE B 1 717 ? 12.172 -32.719 -8.914 1 91.06 717 PHE B CA 1
ATOM 12626 C C . PHE B 1 717 ? 11.578 -33.469 -7.727 1 91.06 717 PHE B C 1
ATOM 12628 O O . PHE B 1 717 ? 11.297 -34.656 -7.816 1 91.06 717 PHE B O 1
ATOM 12635 N N . GLN B 1 718 ? 11.422 -32.844 -6.707 1 88.94 718 GLN B N 1
ATOM 12636 C CA . GLN B 1 718 ? 10.844 -33.469 -5.535 1 88.94 718 GLN B CA 1
ATOM 12637 C C . GLN B 1 718 ? 9.359 -33.781 -5.742 1 88.94 718 GLN B C 1
ATOM 12639 O O . GLN B 1 718 ? 8.805 -34.688 -5.129 1 88.94 718 GLN B O 1
ATOM 12644 N N . CYS B 1 719 ? 8.766 -33 -6.562 1 90.44 719 CYS B N 1
ATOM 12645 C CA . CYS B 1 719 ? 7.348 -33.156 -6.863 1 90.44 719 CYS B CA 1
ATOM 12646 C C . CYS B 1 719 ? 7.121 -34.406 -7.723 1 90.44 719 CYS B C 1
ATOM 12648 O O . CYS B 1 719 ? 6.039 -35 -7.699 1 90.44 719 CYS B O 1
ATOM 12650 N N . LEU B 1 720 ? 8.156 -34.844 -8.367 1 93.94 720 LEU B N 1
ATOM 12651 C CA . LEU B 1 720 ? 8.016 -35.906 -9.352 1 93.94 720 LEU B CA 1
ATOM 12652 C C . LEU B 1 720 ? 8.625 -37.219 -8.844 1 93.94 720 LEU B C 1
ATOM 12654 O O . LEU B 1 720 ? 9.508 -37.188 -7.984 1 93.94 720 LEU B O 1
ATOM 12658 N N . GLU B 1 721 ? 8.031 -38.312 -9.25 1 92.81 721 GLU B N 1
ATOM 12659 C CA . GLU B 1 721 ? 8.695 -39.594 -9.164 1 92.81 721 GLU B CA 1
ATOM 12660 C C . GLU B 1 721 ? 9.578 -39.844 -10.383 1 92.81 721 GLU B C 1
ATOM 12662 O O . GLU B 1 721 ? 9.391 -39.219 -11.43 1 92.81 721 GLU B O 1
ATOM 12667 N N . LEU B 1 722 ? 10.547 -40.688 -10.25 1 93.38 722 LEU B N 1
ATOM 12668 C CA . LEU B 1 722 ? 11.453 -40.969 -11.359 1 93.38 722 LEU B CA 1
ATOM 12669 C C . LEU B 1 722 ? 10.672 -41.375 -12.602 1 93.38 722 LEU B C 1
ATOM 12671 O O . LEU B 1 722 ? 10.984 -40.938 -13.711 1 93.38 722 LEU B O 1
ATOM 12675 N N . GLU B 1 723 ? 9.719 -42.219 -12.422 1 92.19 723 GLU B N 1
ATOM 12676 C CA . GLU B 1 723 ? 8.922 -42.688 -13.547 1 92.19 723 GLU B CA 1
ATOM 12677 C C . GLU B 1 723 ? 8.188 -41.531 -14.227 1 92.19 723 GLU B C 1
ATOM 12679 O O . GLU B 1 723 ? 8.023 -41.531 -15.453 1 92.19 723 GLU B O 1
ATOM 12684 N N . ASP B 1 724 ? 7.727 -40.656 -13.422 1 94.12 724 ASP B N 1
ATOM 12685 C CA . ASP B 1 724 ? 7.07 -39.469 -13.969 1 94.12 724 ASP B CA 1
ATOM 12686 C C . ASP B 1 724 ? 8 -38.719 -14.906 1 94.12 724 ASP B C 1
ATOM 12688 O O . ASP B 1 724 ? 7.602 -38.312 -16.016 1 94.12 724 ASP B O 1
ATOM 12692 N N . PHE B 1 725 ? 9.18 -38.5 -14.398 1 94.38 725 PHE B N 1
ATOM 12693 C CA . PHE B 1 725 ? 10.164 -37.781 -15.188 1 94.38 725 PHE B CA 1
ATOM 12694 C C . PHE B 1 725 ? 10.508 -38.531 -16.469 1 94.38 725 PHE B C 1
ATOM 12696 O O . PHE B 1 725 ? 10.727 -37.906 -17.516 1 94.38 725 PHE B O 1
ATOM 12703 N N . ASP B 1 726 ? 10.578 -39.844 -16.359 1 93.88 726 ASP B N 1
ATOM 12704 C CA . ASP B 1 726 ? 10.781 -40.688 -17.547 1 93.88 726 ASP B CA 1
ATOM 12705 C C . ASP B 1 726 ? 9.703 -40.406 -18.594 1 93.88 726 ASP B C 1
ATOM 12707 O O . ASP B 1 726 ? 10.008 -40.219 -19.766 1 93.88 726 ASP B O 1
ATOM 12711 N N . TRP B 1 727 ? 8.555 -40.375 -18.094 1 92.06 727 TRP B N 1
ATOM 12712 C CA . TRP B 1 727 ? 7.422 -40.156 -19 1 92.06 727 TRP B CA 1
ATOM 12713 C C . TRP B 1 727 ? 7.461 -38.75 -19.609 1 92.06 727 TRP B C 1
ATOM 12715 O O . TRP B 1 727 ? 7.051 -38.562 -20.75 1 92.06 727 TRP B O 1
ATOM 12725 N N . MET B 1 728 ? 7.922 -37.812 -18.906 1 92.81 728 MET B N 1
ATOM 12726 C CA . MET B 1 728 ? 7.973 -36.438 -19.391 1 92.81 728 MET B CA 1
ATOM 12727 C C . MET B 1 728 ? 9.07 -36.25 -20.438 1 92.81 728 MET B C 1
ATOM 12729 O O . MET B 1 728 ? 8.898 -35.531 -21.422 1 92.81 728 MET B O 1
ATOM 12733 N N . LEU B 1 729 ? 10.18 -36.938 -20.234 1 92.69 729 LEU B N 1
ATOM 12734 C CA . LEU B 1 729 ? 11.328 -36.75 -21.109 1 92.69 729 LEU B CA 1
ATOM 12735 C C . LEU B 1 729 ? 11.25 -37.688 -22.312 1 92.69 729 LEU B C 1
ATOM 12737 O O . LEU B 1 729 ? 11.578 -37.312 -23.438 1 92.69 729 LEU B O 1
ATOM 12741 N N . TYR B 1 730 ? 10.906 -38.906 -22.062 1 91.38 730 TYR B N 1
ATOM 12742 C CA . TYR B 1 730 ? 10.922 -39.938 -23.094 1 91.38 730 TYR B CA 1
ATOM 12743 C C . TYR B 1 730 ? 9.57 -40.031 -23.797 1 91.38 730 TYR B C 1
ATOM 12745 O O . TYR B 1 730 ? 9.5 -40.219 -25.016 1 91.38 730 TYR B O 1
ATOM 12753 N N . GLY B 1 731 ? 8.5 -39.938 -23.109 1 88.31 731 GLY B N 1
ATOM 12754 C CA . GLY B 1 731 ? 7.168 -40.156 -23.641 1 88.31 731 GLY B CA 1
ATOM 12755 C C . GLY B 1 731 ? 6.652 -41.562 -23.469 1 88.31 731 GLY B C 1
ATOM 12756 O O . GLY B 1 731 ? 6.973 -42.219 -22.484 1 88.31 731 GLY B O 1
ATOM 12757 N N . SER B 1 732 ? 5.805 -41.969 -24.375 1 86.5 732 SER B N 1
ATOM 12758 C CA . SER B 1 732 ? 5.176 -43.281 -24.266 1 86.5 732 SER B CA 1
ATOM 12759 C C . SER B 1 732 ? 6.074 -44.375 -24.844 1 86.5 732 SER B C 1
ATOM 12761 O O . SER B 1 732 ? 6.695 -44.188 -25.891 1 86.5 732 SER B O 1
ATOM 12763 N N . GLU B 1 733 ? 6.23 -45.438 -24.062 1 79.25 733 GLU B N 1
ATOM 12764 C CA . GLU B 1 733 ? 7 -46.594 -24.531 1 79.25 733 GLU B CA 1
ATOM 12765 C C . GLU B 1 733 ? 6.109 -47.594 -25.234 1 79.25 733 GLU B C 1
ATOM 12767 O O . GLU B 1 733 ? 6.598 -48.594 -25.797 1 79.25 733 GLU B O 1
ATOM 12772 N N . ARG B 1 734 ? 4.902 -47.281 -25.328 1 83.12 734 ARG B N 1
ATOM 12773 C CA . ARG B 1 734 ? 3.953 -48.188 -25.938 1 83.12 734 ARG B CA 1
ATOM 12774 C C . ARG B 1 734 ? 3.963 -48.062 -27.453 1 83.12 734 ARG B C 1
ATOM 12776 O O . ARG B 1 734 ? 4.25 -46.969 -27.984 1 83.12 734 ARG B O 1
ATOM 12783 N N . PRO B 1 735 ? 3.73 -49.188 -28.031 1 86.12 735 PRO B N 1
ATOM 12784 C CA . PRO B 1 735 ? 3.627 -49.094 -29.5 1 86.12 735 PRO B CA 1
ATOM 12785 C C . PRO B 1 735 ? 2.492 -48.188 -29.969 1 86.12 735 PRO B C 1
ATOM 12787 O O . PRO B 1 735 ? 1.494 -48.031 -29.25 1 86.12 735 PRO B O 1
ATOM 12790 N N . LEU B 1 736 ? 2.713 -47.625 -31.094 1 89.69 736 LEU B N 1
ATOM 12791 C CA . LEU B 1 736 ? 1.737 -46.688 -31.641 1 89.69 736 LEU B CA 1
ATOM 12792 C C . LEU B 1 736 ? 0.422 -47.406 -31.953 1 89.69 736 LEU B C 1
ATOM 12794 O O . LEU B 1 736 ? 0.411 -48.438 -32.625 1 89.69 736 LEU B O 1
ATOM 12798 N N . CYS B 1 737 ? -0.618 -46.938 -31.391 1 90.5 737 CYS B N 1
ATOM 12799 C CA . CYS B 1 737 ? -1.95 -47.5 -31.625 1 90.5 737 CYS B CA 1
ATOM 12800 C C . CYS B 1 737 ? -2.607 -46.812 -32.812 1 90.5 737 CYS B C 1
ATOM 12802 O O . CYS B 1 737 ? -2.912 -45.625 -32.781 1 90.5 737 CYS B O 1
ATOM 12804 N N . VAL B 1 738 ? -2.869 -47.594 -33.844 1 93.12 738 VAL B N 1
ATOM 12805 C CA . VAL B 1 738 ? -3.404 -47.062 -35.094 1 93.12 738 VAL B CA 1
ATOM 12806 C C . VAL B 1 738 ? -4.82 -46.531 -34.875 1 93.12 738 VAL B C 1
ATOM 12808 O O . VAL B 1 738 ? -5.207 -45.5 -35.438 1 93.12 738 VAL B O 1
ATOM 12811 N N . GLU B 1 739 ? -5.57 -47.25 -34.031 1 92.25 739 GLU B N 1
ATOM 12812 C CA . GLU B 1 739 ? -6.93 -46.812 -33.75 1 92.25 739 GLU B CA 1
ATOM 12813 C C . GLU B 1 739 ? -6.922 -45.438 -33.062 1 92.25 739 GLU B C 1
ATOM 12815 O O . GLU B 1 739 ? -7.75 -44.562 -33.344 1 92.25 739 GLU B O 1
ATOM 12820 N N . ASP B 1 740 ? -6.02 -45.344 -32.156 1 92.44 740 ASP B N 1
ATOM 12821 C CA . ASP B 1 740 ? -5.867 -44.062 -31.469 1 92.44 740 ASP B CA 1
ATOM 12822 C C . ASP B 1 740 ? -5.438 -42.969 -32.438 1 92.44 740 ASP B C 1
ATOM 12824 O O . ASP B 1 740 ? -5.93 -41.812 -32.344 1 92.44 740 ASP B O 1
ATOM 12828 N N . TRP B 1 741 ? -4.496 -43.281 -33.312 1 94 741 TRP B N 1
ATOM 12829 C CA . TRP B 1 741 ? -4 -42.344 -34.312 1 94 741 TRP B CA 1
ATOM 12830 C C . TRP B 1 741 ? -5.141 -41.844 -35.188 1 94 741 TRP B C 1
ATOM 12832 O O . TRP B 1 741 ? -5.297 -40.656 -35.406 1 94 741 TRP B O 1
ATOM 12842 N N . LYS B 1 742 ? -5.973 -42.781 -35.594 1 93.88 742 LYS B N 1
ATOM 12843 C CA . LYS B 1 742 ? -7.105 -42.5 -36.469 1 93.88 742 LYS B CA 1
ATOM 12844 C C . LYS B 1 742 ? -8.133 -41.625 -35.75 1 93.88 742 LYS B C 1
ATOM 12846 O O . LYS B 1 742 ? -8.656 -40.656 -36.344 1 93.88 742 LYS B O 1
ATOM 12851 N N . SER B 1 743 ? -8.375 -41.875 -34.531 1 92.81 743 SER B N 1
ATOM 12852 C CA . SER B 1 743 ? -9.391 -41.156 -33.75 1 92.81 743 SER B CA 1
ATOM 12853 C C . SER B 1 743 ? -8.984 -39.719 -33.531 1 92.81 743 SER B C 1
ATOM 12855 O O . SER B 1 743 ? -9.836 -38.875 -33.281 1 92.81 743 SER B O 1
ATOM 12857 N N . HIS B 1 744 ? -7.684 -39.375 -33.562 1 93.19 744 HIS B N 1
ATOM 12858 C CA . HIS B 1 744 ? -7.215 -38.031 -33.281 1 93.19 744 HIS B CA 1
ATOM 12859 C C . HIS B 1 744 ? -6.777 -37.312 -34.562 1 93.19 744 HIS B C 1
ATOM 12861 O O . HIS B 1 744 ? -5.973 -36.406 -34.531 1 93.19 744 HIS B O 1
ATOM 12867 N N . THR B 1 745 ? -7.203 -37.812 -35.719 1 94 745 THR B N 1
ATOM 12868 C CA . THR B 1 745 ? -6.863 -37.219 -37 1 94 745 THR B CA 1
ATOM 12869 C C . THR B 1 745 ? -8.102 -36.594 -37.656 1 94 745 THR B C 1
ATOM 12871 O O . THR B 1 745 ? -9.125 -37.281 -37.812 1 94 745 THR B O 1
ATOM 12874 N N . ASP B 1 746 ? -7.984 -35.438 -37.969 1 93.25 746 ASP B N 1
ATOM 12875 C CA . ASP B 1 746 ? -9.039 -34.75 -38.719 1 93.25 746 ASP B CA 1
ATOM 12876 C C . ASP B 1 746 ? -8.75 -34.75 -40.219 1 93.25 746 ASP B C 1
ATOM 12878 O O . ASP B 1 746 ? -7.602 -34.906 -40.625 1 93.25 746 ASP B O 1
ATOM 12882 N N . TYR B 1 747 ? -9.812 -34.562 -41 1 93 747 TYR B N 1
ATOM 12883 C CA . TYR B 1 747 ? -9.695 -34.594 -42.438 1 93 747 TYR B CA 1
ATOM 12884 C C . TYR B 1 747 ? -10.164 -33.281 -43.062 1 93 747 TYR B C 1
ATOM 12886 O O . TYR B 1 747 ? -11.281 -32.812 -42.781 1 93 747 TYR B O 1
ATOM 12894 N N . ASN B 1 748 ? -9.242 -32.688 -43.719 1 91.69 748 ASN B N 1
ATOM 12895 C CA . ASN B 1 748 ? -9.562 -31.453 -44.406 1 91.69 748 ASN B CA 1
ATOM 12896 C C . ASN B 1 748 ? -9.586 -31.656 -45.906 1 91.69 748 ASN B C 1
ATOM 12898 O O . ASN B 1 748 ? -8.547 -31.922 -46.531 1 91.69 748 ASN B O 1
ATOM 12902 N N . GLY B 1 749 ? -10.625 -31.484 -46.625 1 88.06 749 GLY B N 1
ATOM 12903 C CA . GLY B 1 749 ? -10.766 -31.75 -48.031 1 88.06 749 GLY B CA 1
ATOM 12904 C C . GLY B 1 749 ? -11.164 -33.188 -48.344 1 88.06 749 GLY B C 1
ATOM 12905 O O . GLY B 1 749 ? -11.594 -33.5 -49.438 1 88.06 749 GLY B O 1
ATOM 12906 N N . TYR B 1 750 ? -10.93 -34.031 -47.5 1 91.12 750 TYR B N 1
ATOM 12907 C CA . TYR B 1 750 ? -11.336 -35.438 -47.562 1 91.12 750 TYR B CA 1
ATOM 12908 C C . TYR B 1 750 ? -12.484 -35.719 -46.625 1 91.12 750 TYR B C 1
ATOM 12910 O O . TYR B 1 750 ? -12.656 -35.031 -45.625 1 91.12 750 TYR B O 1
ATOM 12918 N N . GLU B 1 751 ? -13.25 -36.594 -46.938 1 89.94 751 GLU B N 1
ATOM 12919 C CA . GLU B 1 751 ? -14.234 -37.125 -46 1 89.94 751 GLU B CA 1
ATOM 12920 C C . GLU B 1 751 ? -13.781 -38.5 -45.469 1 89.94 751 GLU B C 1
ATOM 12922 O O . GLU B 1 751 ? -13.031 -39.219 -46.156 1 89.94 751 GLU B O 1
ATOM 12927 N N . GLU B 1 752 ? -14.148 -38.812 -44.375 1 89.56 752 GLU B N 1
ATOM 12928 C CA . GLU B 1 752 ? -13.758 -40.062 -43.719 1 89.56 752 GLU B CA 1
ATOM 12929 C C . GLU B 1 752 ? -14.109 -41.281 -44.594 1 89.56 752 GLU B C 1
ATOM 12931 O O . GLU B 1 752 ? -13.43 -42.312 -44.531 1 89.56 752 GLU B O 1
ATOM 12936 N N . THR B 1 753 ? -15.109 -41.062 -45.469 1 90.19 753 THR B N 1
ATOM 12937 C CA . THR B 1 753 ? -15.609 -42.188 -46.281 1 90.19 753 THR B CA 1
ATOM 12938 C C . THR B 1 753 ? -14.883 -42.25 -47.625 1 90.19 753 THR B C 1
ATOM 12940 O O . THR B 1 753 ? -15.094 -43.188 -48.406 1 90.19 753 THR B O 1
ATOM 12943 N N . ASP B 1 754 ? -13.961 -41.375 -47.875 1 92.69 754 ASP B N 1
ATOM 12944 C CA . ASP B 1 754 ? -13.219 -41.406 -49.156 1 92.69 754 ASP B CA 1
ATOM 12945 C C . ASP B 1 754 ? -12.305 -42.625 -49.219 1 92.69 754 ASP B C 1
ATOM 12947 O O . ASP B 1 754 ? -11.703 -43.031 -48.219 1 92.69 754 ASP B O 1
ATOM 12951 N N . PRO B 1 755 ? -12.266 -43.188 -50.312 1 92.75 755 PRO B N 1
ATOM 12952 C CA . PRO B 1 755 ? -11.414 -44.344 -50.469 1 92.75 755 PRO B CA 1
ATOM 12953 C C . PRO B 1 755 ? -9.953 -44.094 -50.125 1 92.75 755 PRO B C 1
ATOM 12955 O O . PRO B 1 755 ? -9.273 -44.938 -49.562 1 92.75 755 PRO B O 1
ATOM 12958 N N . GLN B 1 756 ? -9.547 -42.938 -50.406 1 91.94 756 GLN B N 1
ATOM 12959 C CA . GLN B 1 756 ? -8.156 -42.594 -50.125 1 91.94 756 GLN B CA 1
ATOM 12960 C C . GLN B 1 756 ? -7.863 -42.656 -48.656 1 91.94 756 GLN B C 1
ATOM 12962 O O . GLN B 1 756 ? -6.758 -43.031 -48.25 1 91.94 756 GLN B O 1
ATOM 12967 N N . ILE B 1 757 ? -8.758 -42.25 -47.844 1 94.62 757 ILE B N 1
ATOM 12968 C CA . ILE B 1 757 ? -8.57 -42.281 -46.406 1 94.62 757 ILE B CA 1
ATOM 12969 C C . ILE B 1 757 ? -8.57 -43.719 -45.906 1 94.62 757 ILE B C 1
ATOM 12971 O O . ILE B 1 757 ? -7.785 -44.062 -45.031 1 94.62 757 ILE B O 1
ATOM 12975 N N . SER B 1 758 ? -9.5 -44.469 -46.469 1 94.19 758 SER B N 1
ATOM 12976 C CA . SER B 1 758 ? -9.508 -45.906 -46.125 1 94.19 758 SER B CA 1
ATOM 12977 C C . SER B 1 758 ? -8.203 -46.562 -46.531 1 94.19 758 SER B C 1
ATOM 12979 O O . SER B 1 758 ? -7.641 -47.375 -45.781 1 94.19 758 SER B O 1
ATOM 12981 N N . TRP B 1 759 ? -7.734 -46.281 -47.781 1 94.56 759 TRP B N 1
ATOM 12982 C CA . TRP B 1 759 ? -6.461 -46.812 -48.25 1 94.56 759 TRP B CA 1
ATOM 12983 C C . TRP B 1 759 ? -5.32 -46.406 -47.344 1 94.56 759 TRP B C 1
ATOM 12985 O O . TRP B 1 759 ? -4.422 -47.188 -47.062 1 94.56 759 TRP B O 1
ATOM 12995 N N . PHE B 1 760 ? -5.398 -45.188 -46.938 1 95 760 PHE B N 1
ATOM 12996 C CA . PHE B 1 760 ? -4.34 -44.656 -46.094 1 95 760 PHE B CA 1
ATOM 12997 C C . PHE B 1 760 ? -4.215 -45.438 -44.781 1 95 760 PHE B C 1
ATOM 12999 O O . PHE B 1 760 ? -3.127 -45.906 -44.438 1 95 760 PHE B O 1
ATOM 13006 N N . TRP B 1 761 ? -5.273 -45.594 -44.125 1 95.12 761 TRP B N 1
ATOM 13007 C CA . TRP B 1 761 ? -5.23 -46.25 -42.812 1 95.12 761 TRP B CA 1
ATOM 13008 C C . TRP B 1 761 ? -4.965 -47.719 -42.969 1 95.12 761 TRP B C 1
ATOM 13010 O O . TRP B 1 761 ? -4.34 -48.344 -42.094 1 95.12 761 TRP B O 1
ATOM 13020 N N . GLU B 1 762 ? -5.441 -48.281 -44 1 94 762 GLU B N 1
ATOM 13021 C CA . GLU B 1 762 ? -5.094 -49.688 -44.281 1 94 762 GLU B CA 1
ATOM 13022 C C . GLU B 1 762 ? -3.588 -49.844 -44.469 1 94 762 GLU B C 1
ATOM 13024 O O . GLU B 1 762 ? -2.996 -50.812 -44.031 1 94 762 GLU B O 1
ATOM 13029 N N . THR B 1 763 ? -3.033 -48.906 -45.156 1 94.5 763 THR B N 1
ATOM 13030 C CA . THR B 1 763 ? -1.592 -48.906 -45.406 1 94.5 763 THR B CA 1
ATOM 13031 C C . THR B 1 763 ? -0.842 -48.75 -44.062 1 94.5 763 THR B C 1
ATOM 13033 O O . THR B 1 763 ? 0.131 -49.469 -43.812 1 94.5 763 THR B O 1
ATOM 13036 N N . VAL B 1 764 ? -1.275 -47.812 -43.25 1 94.88 764 VAL B N 1
ATOM 13037 C CA . VAL B 1 764 ? -0.629 -47.562 -41.969 1 94.88 764 VAL B CA 1
ATOM 13038 C C . VAL B 1 764 ? -0.732 -48.781 -41.094 1 94.88 764 VAL B C 1
ATOM 13040 O O . VAL B 1 764 ? 0.216 -49.125 -40.375 1 94.88 764 VAL B O 1
ATOM 13043 N N . ALA B 1 765 ? -1.812 -49.469 -41.125 1 94 765 ALA B N 1
ATOM 13044 C CA . ALA B 1 765 ? -2.029 -50.656 -40.312 1 94 765 ALA B CA 1
ATOM 13045 C C . ALA B 1 765 ? -1.105 -51.781 -40.75 1 94 765 ALA B C 1
ATOM 13047 O O . ALA B 1 765 ? -0.718 -52.625 -39.938 1 94 765 ALA B O 1
ATOM 13048 N N . SER B 1 766 ? -0.785 -51.781 -41.969 1 92.5 766 SER B N 1
ATOM 13049 C CA . SER B 1 766 ? 0.052 -52.844 -42.5 1 92.5 766 SER B CA 1
ATOM 13050 C C . SER B 1 766 ? 1.533 -52.531 -42.312 1 92.5 766 SER B C 1
ATOM 13052 O O . SER B 1 766 ? 2.381 -53.406 -42.469 1 92.5 766 SER B O 1
ATOM 13054 N N . MET B 1 767 ? 1.893 -51.406 -41.875 1 92.25 767 MET B N 1
ATOM 13055 C CA . MET B 1 767 ? 3.275 -50.969 -41.656 1 92.25 767 MET B CA 1
ATOM 13056 C C . MET B 1 767 ? 3.883 -51.625 -40.438 1 92.25 767 MET B C 1
ATOM 13058 O O . MET B 1 767 ? 3.166 -51.969 -39.5 1 92.25 767 MET B O 1
ATOM 13062 N N . SER B 1 768 ? 5.18 -51.812 -40.531 1 89.12 768 SER B N 1
ATOM 13063 C CA . SER B 1 768 ? 5.914 -52.281 -39.344 1 89.12 768 SER B CA 1
ATOM 13064 C C . SER B 1 768 ? 6.02 -51.156 -38.312 1 89.12 768 SER B C 1
ATOM 13066 O O . SER B 1 768 ? 5.734 -50 -38.594 1 89.12 768 SER B O 1
ATOM 13068 N N . ALA B 1 769 ? 6.422 -51.562 -37.156 1 88.31 769 ALA B N 1
ATOM 13069 C CA . ALA B 1 769 ? 6.562 -50.594 -36.062 1 88.31 769 ALA B CA 1
ATOM 13070 C C . ALA B 1 769 ? 7.559 -49.5 -36.438 1 88.31 769 ALA B C 1
ATOM 13072 O O . ALA B 1 769 ? 7.348 -48.312 -36.094 1 88.31 769 ALA B O 1
ATOM 13073 N N . GLY B 1 770 ? 8.578 -49.844 -37.062 1 86.69 770 GLY B N 1
ATOM 13074 C CA . GLY B 1 770 ? 9.57 -48.875 -37.5 1 86.69 770 GLY B CA 1
ATOM 13075 C C . GLY B 1 770 ? 9.055 -47.906 -38.531 1 86.69 770 GLY B C 1
ATOM 13076 O O . GLY B 1 770 ? 9.352 -46.719 -38.5 1 86.69 770 GLY B O 1
ATOM 13077 N N . GLN B 1 771 ? 8.312 -48.438 -39.406 1 88.44 771 GLN B N 1
ATOM 13078 C CA . GLN B 1 771 ? 7.742 -47.594 -40.469 1 88.44 771 GLN B CA 1
ATOM 13079 C C . GLN B 1 771 ? 6.715 -46.625 -39.875 1 88.44 771 GLN B C 1
ATOM 13081 O O . GLN B 1 771 ? 6.633 -45.469 -40.312 1 88.44 771 GLN B O 1
ATOM 13086 N N . ARG B 1 772 ? 5.957 -47.156 -39 1 90.69 772 ARG B N 1
ATOM 13087 C CA . ARG B 1 772 ? 4.977 -46.281 -38.344 1 90.69 772 ARG B CA 1
ATOM 13088 C C . ARG B 1 772 ? 5.66 -45.125 -37.625 1 90.69 772 ARG B C 1
ATOM 13090 O O . ARG B 1 772 ? 5.191 -44 -37.688 1 90.69 772 ARG B O 1
ATOM 13097 N N . LYS B 1 773 ? 6.73 -45.406 -36.938 1 88.5 773 LYS B N 1
ATOM 13098 C CA . LYS B 1 773 ? 7.488 -44.375 -36.25 1 88.5 773 LYS B CA 1
ATOM 13099 C C . LYS B 1 773 ? 8.055 -43.344 -37.219 1 88.5 773 LYS B C 1
ATOM 13101 O O . LYS B 1 773 ? 8.086 -42.156 -36.938 1 88.5 773 LYS B O 1
ATOM 13106 N N . ALA B 1 774 ? 8.469 -43.875 -38.344 1 87.88 774 ALA B N 1
ATOM 13107 C CA . ALA B 1 774 ? 9.008 -42.969 -39.344 1 87.88 774 ALA B CA 1
ATOM 13108 C C . ALA B 1 774 ? 7.918 -42.062 -39.938 1 87.88 774 ALA B C 1
ATOM 13110 O O . ALA B 1 774 ? 8.156 -40.906 -40.219 1 87.88 774 ALA B O 1
ATOM 13111 N N . LEU B 1 775 ? 6.809 -42.688 -40.094 1 90.06 775 LEU B N 1
ATOM 13112 C CA . LEU B 1 775 ? 5.695 -41.906 -40.625 1 90.06 775 LEU B CA 1
ATOM 13113 C C . LEU B 1 775 ? 5.301 -40.812 -39.594 1 90.06 775 LEU B C 1
ATOM 13115 O O . LEU B 1 775 ? 5.004 -39.688 -40 1 90.06 775 LEU B O 1
ATOM 13119 N N . LEU B 1 776 ? 5.246 -41.219 -38.344 1 89.88 776 LEU B N 1
ATOM 13120 C CA . LEU B 1 776 ? 4.938 -40.281 -37.312 1 89.88 776 LEU B CA 1
ATOM 13121 C C . LEU B 1 776 ? 5.93 -39.125 -37.312 1 89.88 776 LEU B C 1
ATOM 13123 O O . LEU B 1 776 ? 5.539 -37.938 -37.188 1 89.88 776 LEU B O 1
ATOM 13127 N N . PHE B 1 777 ? 7.121 -39.406 -37.375 1 87.75 777 PHE B N 1
ATOM 13128 C CA . PHE B 1 777 ? 8.164 -38.406 -37.406 1 87.75 777 PHE B CA 1
ATOM 13129 C C . PHE B 1 777 ? 8 -37.469 -38.625 1 87.75 777 PHE B C 1
ATOM 13131 O O . PHE B 1 777 ? 8.156 -36.281 -38.5 1 87.75 777 PHE B O 1
ATOM 13138 N N . PHE B 1 778 ? 7.719 -38.094 -39.75 1 87.62 778 PHE B N 1
ATOM 13139 C CA . PHE B 1 778 ? 7.5 -37.344 -40.969 1 87.62 778 PHE B CA 1
ATOM 13140 C C . PHE B 1 778 ? 6.316 -36.375 -40.812 1 87.62 778 PHE B C 1
ATOM 13142 O O . PHE B 1 778 ? 6.367 -35.25 -41.281 1 87.62 778 PHE B O 1
ATOM 13149 N N . TRP B 1 779 ? 5.32 -36.844 -40.156 1 89.12 779 TRP B N 1
ATOM 13150 C CA . TRP B 1 779 ? 4.051 -36.156 -40.031 1 89.12 779 TRP B CA 1
ATOM 13151 C C . TRP B 1 779 ? 4.164 -35.062 -38.969 1 89.12 779 TRP B C 1
ATOM 13153 O O . TRP B 1 779 ? 3.631 -33.969 -39.156 1 89.12 779 TRP B O 1
ATOM 13163 N N . THR B 1 780 ? 4.867 -35.281 -37.844 1 87.75 780 THR B N 1
ATOM 13164 C CA . THR B 1 780 ? 4.781 -34.406 -36.688 1 87.75 780 THR B CA 1
ATOM 13165 C C . THR B 1 780 ? 6.172 -33.938 -36.219 1 87.75 780 THR B C 1
ATOM 13167 O O . THR B 1 780 ? 6.309 -33.031 -35.438 1 87.75 780 THR B O 1
ATOM 13170 N N . SER B 1 781 ? 7.223 -34.562 -36.688 1 84.88 781 SER B N 1
ATOM 13171 C CA . SER B 1 781 ? 8.602 -34.344 -36.25 1 84.88 781 SER B CA 1
ATOM 13172 C C . SER B 1 781 ? 8.828 -34.844 -34.844 1 84.88 781 SER B C 1
ATOM 13174 O O . SER B 1 781 ? 9.789 -34.438 -34.188 1 84.88 781 SER B O 1
ATOM 13176 N N . LEU B 1 782 ? 7.883 -35.781 -34.406 1 87.12 782 LEU B N 1
ATOM 13177 C CA . LEU B 1 782 ? 8.039 -36.438 -33.094 1 87.12 782 LEU B CA 1
ATOM 13178 C C . LEU B 1 782 ? 8.492 -37.875 -33.219 1 87.12 782 LEU B C 1
ATOM 13180 O O . LEU B 1 782 ? 8 -38.594 -34.094 1 87.12 782 LEU B O 1
ATOM 13184 N N . LYS B 1 783 ? 9.43 -38.156 -32.438 1 82.56 783 LYS B N 1
ATOM 13185 C CA . LYS B 1 783 ? 9.859 -39.531 -32.438 1 82.56 783 LYS B CA 1
ATOM 13186 C C . LYS B 1 783 ? 9.055 -40.375 -31.438 1 82.56 783 LYS B C 1
ATOM 13188 O O . LYS B 1 783 ? 8.859 -41.562 -31.641 1 82.56 783 LYS B O 1
ATOM 13193 N N . ASN B 1 784 ? 8.672 -39.781 -30.406 1 87.12 784 ASN B N 1
ATOM 13194 C CA . ASN B 1 784 ? 7.875 -40.406 -29.359 1 87.12 784 ASN B CA 1
ATOM 13195 C C . ASN B 1 784 ? 6.656 -39.594 -28.984 1 87.12 784 ASN B C 1
ATOM 13197 O O . ASN B 1 784 ? 6.734 -38.344 -28.938 1 87.12 784 ASN B O 1
ATOM 13201 N N . LEU B 1 785 ? 5.586 -40.312 -28.734 1 88.19 785 LEU B N 1
ATOM 13202 C CA . LEU B 1 785 ? 4.363 -39.625 -28.328 1 88.19 785 LEU B CA 1
ATOM 13203 C C . LEU B 1 785 ? 4.375 -39.344 -26.828 1 88.19 785 LEU B C 1
ATOM 13205 O O . LEU B 1 785 ? 5.066 -40.031 -26.078 1 88.19 785 LEU B O 1
ATOM 13209 N N . PRO B 1 786 ? 3.605 -38.344 -26.453 1 87.44 786 PRO B N 1
ATOM 13210 C CA . PRO B 1 786 ? 3.391 -38.156 -25.016 1 87.44 786 PRO B CA 1
ATOM 13211 C C . PRO B 1 786 ? 2.727 -39.375 -24.375 1 87.44 786 PRO B C 1
ATOM 13213 O O . PRO B 1 786 ? 2.193 -40.25 -25.078 1 87.44 786 PRO B O 1
ATOM 13216 N N . VAL B 1 787 ? 2.867 -39.406 -23.125 1 85.31 787 VAL B N 1
ATOM 13217 C CA . VAL B 1 787 ? 2.4 -40.594 -22.391 1 85.31 787 VAL B CA 1
ATOM 13218 C C . VAL B 1 787 ? 0.907 -40.781 -22.641 1 85.31 787 VAL B C 1
ATOM 13220 O O . VAL B 1 787 ? 0.419 -41.906 -22.625 1 85.31 787 VAL B O 1
ATOM 13223 N N . GLU B 1 788 ? 0.196 -39.75 -22.922 1 85.44 788 GLU B N 1
ATOM 13224 C CA . GLU B 1 788 ? -1.242 -39.812 -23.156 1 85.44 788 GLU B CA 1
ATOM 13225 C C . GLU B 1 788 ? -1.546 -40.312 -24.578 1 85.44 788 GLU B C 1
ATOM 13227 O O . GLU B 1 788 ? -2.707 -40.531 -24.922 1 85.44 788 GLU B O 1
ATOM 13232 N N . GLY B 1 789 ? -0.527 -40.469 -25.359 1 87.12 789 GLY B N 1
ATOM 13233 C CA . GLY B 1 789 ? -0.728 -40.875 -26.75 1 87.12 789 GLY B CA 1
ATOM 13234 C C . GLY B 1 789 ? -1.018 -39.688 -27.656 1 87.12 789 GLY B C 1
ATOM 13235 O O . GLY B 1 789 ? -0.439 -38.625 -27.484 1 87.12 789 GLY B O 1
ATOM 13236 N N . PHE B 1 790 ? -1.837 -39.906 -28.625 1 89.69 790 PHE B N 1
ATOM 13237 C CA . PHE B 1 790 ? -2.127 -38.844 -29.594 1 89.69 790 PHE B CA 1
ATOM 13238 C C . PHE B 1 790 ? -3.002 -37.75 -28.984 1 89.69 790 PHE B C 1
ATOM 13240 O O . PHE B 1 790 ? -3.031 -36.625 -29.469 1 89.69 790 PHE B O 1
ATOM 13247 N N . GLY B 1 791 ? -3.641 -38.156 -27.891 1 84.5 791 GLY B N 1
ATOM 13248 C CA . GLY B 1 791 ? -4.473 -37.188 -27.172 1 84.5 791 GLY B CA 1
ATOM 13249 C C . GLY B 1 791 ? -3.668 -36.156 -26.422 1 84.5 791 GLY B C 1
ATOM 13250 O O . GLY B 1 791 ? -4.191 -35.094 -26.062 1 84.5 791 GLY B O 1
ATOM 13251 N N . GLY B 1 792 ? -2.453 -36.406 -26.203 1 83.19 792 GLY B N 1
ATOM 13252 C CA . GLY B 1 792 ? -1.605 -35.5 -25.469 1 83.19 792 GLY B CA 1
ATOM 13253 C C . GLY B 1 792 ? -0.93 -34.469 -26.344 1 83.19 792 GLY B C 1
ATOM 13254 O O . GLY B 1 792 ? -0.24 -33.562 -25.844 1 83.19 792 GLY B O 1
ATOM 13255 N N . LEU B 1 793 ? -1.189 -34.5 -27.609 1 85.75 793 LEU B N 1
ATOM 13256 C CA . LEU B 1 793 ? -0.594 -33.531 -28.531 1 85.75 793 LEU B CA 1
ATOM 13257 C C . LEU B 1 793 ? -1.263 -32.156 -28.391 1 85.75 793 LEU B C 1
ATOM 13259 O O . LEU B 1 793 ? -2.391 -32.062 -27.906 1 85.75 793 LEU B O 1
ATOM 13263 N N . THR B 1 794 ? -0.513 -31.172 -28.703 1 79.12 794 THR B N 1
ATOM 13264 C CA . THR B 1 794 ? -0.999 -29.812 -28.562 1 79.12 794 THR B CA 1
ATOM 13265 C C . THR B 1 794 ? -2.189 -29.547 -29.469 1 79.12 794 THR B C 1
ATOM 13267 O O . THR B 1 794 ? -3.066 -28.75 -29.156 1 79.12 794 THR B O 1
ATOM 13270 N N . SER B 1 795 ? -2.096 -30.203 -30.672 1 82.81 795 SER B N 1
ATOM 13271 C CA . SER B 1 795 ? -3.184 -30.062 -31.625 1 82.81 795 SER B CA 1
ATOM 13272 C C . SER B 1 795 ? -3.521 -31.406 -32.281 1 82.81 795 SER B C 1
ATOM 13274 O O . SER B 1 795 ? -2.723 -32.344 -32.219 1 82.81 795 SER B O 1
ATOM 13276 N N . ARG B 1 796 ? -4.664 -31.453 -32.781 1 88.88 796 ARG B N 1
ATOM 13277 C CA . ARG B 1 796 ? -5.062 -32.688 -33.469 1 88.88 796 ARG B CA 1
ATOM 13278 C C . ARG B 1 796 ? -4.344 -32.812 -34.812 1 88.88 796 ARG B C 1
ATOM 13280 O O . ARG B 1 796 ? -3.922 -31.797 -35.406 1 88.88 796 ARG B O 1
ATOM 13287 N N . LEU B 1 797 ? -4.176 -33.969 -35.25 1 92.25 797 LEU B N 1
ATOM 13288 C CA . LEU B 1 797 ? -3.551 -34.25 -36.531 1 92.25 797 LEU B CA 1
ATOM 13289 C C . LEU B 1 797 ? -4.543 -34.031 -37.688 1 92.25 797 LEU B C 1
ATOM 13291 O O . LEU B 1 797 ? -5.758 -34.062 -37.469 1 92.25 797 LEU B O 1
ATOM 13295 N N . CYS B 1 798 ? -3.973 -33.656 -38.844 1 93.56 798 CYS B N 1
ATOM 13296 C CA . CYS B 1 798 ? -4.852 -33.375 -39.969 1 93.56 798 CYS B CA 1
ATOM 13297 C C . CYS B 1 798 ? -4.293 -33.938 -41.281 1 93.56 798 CYS B C 1
ATOM 13299 O O . CYS B 1 798 ? -3.086 -33.875 -41.5 1 93.56 798 CYS B O 1
ATOM 13301 N N . ILE B 1 799 ? -5.129 -34.562 -42.031 1 93.69 799 ILE B N 1
ATOM 13302 C CA . ILE B 1 799 ? -4.805 -34.969 -43.375 1 93.69 799 ILE B CA 1
ATOM 13303 C C . ILE B 1 799 ? -5.461 -34 -44.375 1 93.69 799 ILE B C 1
ATOM 13305 O O . ILE B 1 799 ? -6.676 -33.781 -44.312 1 93.69 799 ILE B O 1
ATOM 13309 N N . TYR B 1 800 ? -4.629 -33.406 -45.219 1 91.75 800 TYR B N 1
ATOM 13310 C CA . TYR B 1 800 ? -5.07 -32.344 -46.125 1 91.75 800 TYR B CA 1
ATOM 13311 C C . TYR B 1 800 ? -4.992 -32.812 -47.562 1 91.75 800 TYR B C 1
ATOM 13313 O O . TYR B 1 800 ? -3.982 -33.375 -48 1 91.75 800 TYR B O 1
ATOM 13321 N N . LYS B 1 801 ? -6.066 -32.5 -48.312 1 91 801 LYS B N 1
ATOM 13322 C CA . LYS B 1 801 ? -6.121 -32.844 -49.719 1 91 801 LYS B CA 1
ATOM 13323 C C . LYS B 1 801 ? -5.484 -31.781 -50.594 1 91 801 LYS B C 1
ATOM 13325 O O . LYS B 1 801 ? -5.867 -30.609 -50.5 1 91 801 LYS B O 1
ATOM 13330 N N . VAL B 1 802 ? -4.383 -32.156 -51.312 1 86.25 802 VAL B N 1
ATOM 13331 C CA . VAL B 1 802 ? -3.742 -31.219 -52.219 1 86.25 802 VAL B CA 1
ATOM 13332 C C . VAL B 1 802 ? -4.266 -31.438 -53.625 1 86.25 802 VAL B C 1
ATOM 13334 O O . VAL B 1 802 ? -4.422 -32.594 -54.062 1 86.25 802 VAL B O 1
ATOM 13337 N N . ASN B 1 803 ? -4.73 -30.328 -54.312 1 77.94 803 ASN B N 1
ATOM 13338 C CA . ASN B 1 803 ? -5.27 -30.406 -55.656 1 77.94 803 ASN B CA 1
ATOM 13339 C C . ASN B 1 803 ? -4.156 -30.422 -56.719 1 77.94 803 ASN B C 1
ATOM 13341 O O . ASN B 1 803 ? -3.922 -29.422 -57.375 1 77.94 803 ASN B O 1
ATOM 13345 N N . GLU B 1 804 ? -3.166 -31.078 -56.562 1 72.38 804 GLU B N 1
ATOM 13346 C CA . GLU B 1 804 ? -2.109 -31.188 -57.562 1 72.38 804 GLU B CA 1
ATOM 13347 C C . GLU B 1 804 ? -2.15 -32.531 -58.281 1 72.38 804 GLU B C 1
ATOM 13349 O O . GLU B 1 804 ? -3.055 -33.344 -58.062 1 72.38 804 GLU B O 1
ATOM 13354 N N . THR B 1 805 ? -1.16 -32.75 -59.156 1 70.44 805 THR B N 1
ATOM 13355 C CA . THR B 1 805 ? -1.096 -33.969 -59.969 1 70.44 805 THR B CA 1
ATOM 13356 C C . THR B 1 805 ? -1.071 -35.219 -59.094 1 70.44 805 THR B C 1
ATOM 13358 O O . THR B 1 805 ? -0.5 -35.188 -58 1 70.44 805 THR B O 1
ATOM 13361 N N . CYS B 1 806 ? -1.729 -36.25 -59.406 1 70.06 806 CYS B N 1
ATOM 13362 C CA . CYS B 1 806 ? -2.018 -37.469 -58.656 1 70.06 806 CYS B CA 1
ATOM 13363 C C . CYS B 1 806 ? -0.741 -38.25 -58.375 1 70.06 806 CYS B C 1
ATOM 13365 O O . CYS B 1 806 ? -0.756 -39.219 -57.625 1 70.06 806 CYS B O 1
ATOM 13367 N N . ASN B 1 807 ? 0.459 -37.719 -58.812 1 73.81 807 ASN B N 1
ATOM 13368 C CA . ASN B 1 807 ? 1.656 -38.531 -58.625 1 73.81 807 ASN B CA 1
ATOM 13369 C C . ASN B 1 807 ? 2.65 -37.875 -57.688 1 73.81 807 ASN B C 1
ATOM 13371 O O . ASN B 1 807 ? 3.775 -38.344 -57.531 1 73.81 807 ASN B O 1
ATOM 13375 N N . ARG B 1 808 ? 2.219 -36.938 -57 1 82 808 ARG B N 1
ATOM 13376 C CA . ARG B 1 808 ? 3.15 -36.219 -56.125 1 82 808 ARG B CA 1
ATOM 13377 C C . ARG B 1 808 ? 3.283 -36.906 -54.781 1 82 808 ARG B C 1
ATOM 13379 O O . ARG B 1 808 ? 2.35 -37.594 -54.312 1 82 808 ARG B O 1
ATOM 13386 N N . LEU B 1 809 ? 4.453 -36.844 -54.219 1 85.62 809 LEU B N 1
ATOM 13387 C CA . LEU B 1 809 ? 4.73 -37.406 -52.906 1 85.62 809 LEU B CA 1
ATOM 13388 C C . LEU B 1 809 ? 4.031 -36.625 -51.812 1 85.62 809 LEU B C 1
ATOM 13390 O O . LEU B 1 809 ? 3.793 -35.406 -51.969 1 85.62 809 LEU B O 1
ATOM 13394 N N . PRO B 1 810 ? 3.605 -37.281 -50.781 1 88.12 810 PRO B N 1
ATOM 13395 C CA . PRO B 1 810 ? 3.016 -36.562 -49.656 1 88.12 810 PRO B CA 1
ATOM 13396 C C . PRO B 1 810 ? 3.977 -35.531 -49.031 1 88.12 810 PRO B C 1
ATOM 13398 O O . PRO B 1 810 ? 5.191 -35.75 -49.062 1 88.12 810 PRO B O 1
ATOM 13401 N N . THR B 1 811 ? 3.48 -34.438 -48.594 1 86 811 THR B N 1
ATOM 13402 C CA . THR B 1 811 ? 4.238 -33.438 -47.875 1 86 811 THR B CA 1
ATOM 13403 C C . THR B 1 811 ? 3.645 -33.188 -46.5 1 86 811 THR B C 1
ATOM 13405 O O . THR B 1 811 ? 2.492 -33.531 -46.25 1 86 811 THR B O 1
ATOM 13408 N N . SER B 1 812 ? 4.488 -32.75 -45.625 1 86.44 812 SER B N 1
ATOM 13409 C CA . SER B 1 812 ? 3.998 -32.531 -44.25 1 86.44 812 SER B CA 1
ATOM 13410 C C . SER B 1 812 ? 4.277 -31.125 -43.781 1 86.44 812 SER B C 1
ATOM 13412 O O . SER B 1 812 ? 5.266 -30.516 -44.188 1 86.44 812 SER B O 1
ATOM 13414 N N . GLN B 1 813 ? 3.365 -30.547 -43.156 1 83.69 813 GLN B N 1
ATOM 13415 C CA . GLN B 1 813 ? 3.529 -29.328 -42.375 1 83.69 813 GLN B CA 1
ATOM 13416 C C . GLN B 1 813 ? 3.533 -29.641 -40.875 1 83.69 813 GLN B C 1
ATOM 13418 O O . GLN B 1 813 ? 2.494 -29.547 -40.219 1 83.69 813 GLN B O 1
ATOM 13423 N N . THR B 1 814 ? 4.641 -29.906 -40.344 1 81.5 814 THR B N 1
ATOM 13424 C CA . THR B 1 814 ? 4.828 -30.5 -39.031 1 81.5 814 THR B CA 1
ATOM 13425 C C . THR B 1 814 ? 4.434 -29.531 -37.906 1 81.5 814 THR B C 1
ATOM 13427 O O . THR B 1 814 ? 4.098 -29.938 -36.812 1 81.5 814 THR B O 1
ATOM 13430 N N . CYS B 1 815 ? 4.527 -28.25 -38.25 1 77.44 815 CYS B N 1
ATOM 13431 C CA . CYS B 1 815 ? 4.164 -27.25 -37.25 1 77.44 815 CYS B CA 1
ATOM 13432 C C . CYS B 1 815 ? 2.713 -27.422 -36.812 1 77.44 815 CYS B C 1
ATOM 13434 O O . CYS B 1 815 ? 2.379 -27.219 -35.625 1 77.44 815 CYS B O 1
ATOM 13436 N N . PHE B 1 816 ? 1.919 -27.781 -37.812 1 79 816 PHE B N 1
ATOM 13437 C CA . PHE B 1 816 ? 0.485 -27.891 -37.562 1 79 816 PHE B CA 1
ATOM 13438 C C . PHE B 1 816 ? 0.043 -29.344 -37.562 1 79 816 PHE B C 1
ATOM 13440 O O . PHE B 1 816 ? -1.155 -29.641 -37.594 1 79 816 PHE B O 1
ATOM 13447 N N . TYR B 1 817 ? 0.981 -30.281 -37.562 1 88.38 817 TYR B N 1
ATOM 13448 C CA . TYR B 1 817 ? 0.7 -31.703 -37.625 1 88.38 817 TYR B CA 1
ATOM 13449 C C . TYR B 1 817 ? -0.219 -32.031 -38.812 1 88.38 817 TYR B C 1
ATOM 13451 O O . TYR B 1 817 ? -1.224 -32.719 -38.656 1 88.38 817 TYR B O 1
ATOM 13459 N N . ARG B 1 818 ? 0.164 -31.562 -39.969 1 89.81 818 ARG B N 1
ATOM 13460 C CA . ARG B 1 818 ? -0.638 -31.75 -41.188 1 89.81 818 ARG B CA 1
ATOM 13461 C C . ARG B 1 818 ? 0.1 -32.594 -42.188 1 89.81 818 ARG B C 1
ATOM 13463 O O . ARG B 1 818 ? 1.276 -32.375 -42.469 1 89.81 818 ARG B O 1
ATOM 13470 N N . LEU B 1 819 ? -0.553 -33.625 -42.656 1 91.88 819 LEU B N 1
ATOM 13471 C CA . LEU B 1 819 ? -0.07 -34.438 -43.75 1 91.88 819 LEU B CA 1
ATOM 13472 C C . LEU B 1 819 ? -0.852 -34.188 -45.031 1 91.88 819 LEU B C 1
ATOM 13474 O O . LEU B 1 819 ? -2.082 -34.25 -45.031 1 91.88 819 LEU B O 1
ATOM 13478 N N . CYS B 1 820 ? -0.144 -33.844 -46.094 1 91 820 CYS B N 1
ATOM 13479 C CA . CYS B 1 820 ? -0.782 -33.469 -47.344 1 91 820 CYS B CA 1
ATOM 13480 C C . CYS B 1 820 ? -0.475 -34.469 -48.438 1 91 820 CYS B C 1
ATOM 13482 O O . CYS B 1 820 ? 0.688 -34.812 -48.688 1 91 820 CYS B O 1
ATOM 13484 N N . PHE B 1 821 ? -1.521 -35.031 -49.062 1 90.38 821 PHE B N 1
ATOM 13485 C CA . PHE B 1 821 ? -1.311 -35.875 -50.25 1 90.38 821 PHE B CA 1
ATOM 13486 C C . PHE B 1 821 ? -2.48 -35.75 -51.219 1 90.38 821 PHE B C 1
ATOM 13488 O O . PHE B 1 821 ? -3.596 -35.406 -50.812 1 90.38 821 PHE B O 1
ATOM 13495 N N . PRO B 1 822 ? -2.178 -35.875 -52.5 1 90.25 822 PRO B N 1
ATOM 13496 C CA . PRO B 1 822 ? -3.23 -35.812 -53.531 1 90.25 822 PRO B CA 1
ATOM 13497 C C . PRO B 1 822 ? -4.133 -37.031 -53.531 1 90.25 822 PRO B C 1
ATOM 13499 O O . PRO B 1 822 ? -3.844 -38.031 -52.844 1 90.25 822 PRO B O 1
ATOM 13502 N N . PRO B 1 823 ? -5.242 -36.938 -54.188 1 90.69 823 PRO B N 1
ATOM 13503 C CA . PRO B 1 823 ? -6.121 -38.125 -54.25 1 90.69 823 PRO B CA 1
ATOM 13504 C C . PRO B 1 823 ? -5.555 -39.219 -55.156 1 90.69 823 PRO B C 1
ATOM 13506 O O . PRO B 1 823 ? -5.867 -39.281 -56.344 1 90.69 823 PRO B O 1
ATOM 13509 N N . TYR B 1 824 ? -4.887 -40 -54.531 1 91.06 824 TYR B N 1
ATOM 13510 C CA . TYR B 1 824 ? -4.281 -41.125 -55.281 1 91.06 824 TYR B CA 1
ATOM 13511 C C . TYR B 1 824 ? -5.352 -42 -55.906 1 91.06 824 TYR B C 1
ATOM 13513 O O . TYR B 1 824 ? -6.453 -42.125 -55.375 1 91.06 824 TYR B O 1
ATOM 13521 N N . GLN B 1 825 ? -4.957 -42.719 -56.969 1 88.31 825 GLN B N 1
ATOM 13522 C CA . GLN B 1 825 ? -5.945 -43.406 -57.781 1 88.31 825 GLN B CA 1
ATOM 13523 C C . GLN B 1 825 ? -6.156 -44.844 -57.25 1 88.31 825 GLN B C 1
ATOM 13525 O O . GLN B 1 825 ? -7.184 -45.469 -57.531 1 88.31 825 GLN B O 1
ATOM 13530 N N . SER B 1 826 ? -5.113 -45.344 -56.656 1 90.56 826 SER B N 1
ATOM 13531 C CA . SER B 1 826 ? -5.242 -46.75 -56.188 1 90.56 826 SER B CA 1
ATOM 13532 C C . SER B 1 826 ? -4.488 -46.938 -54.875 1 90.56 826 SER B C 1
ATOM 13534 O O . SER B 1 826 ? -3.654 -46.125 -54.5 1 90.56 826 SER B O 1
ATOM 13536 N N . LEU B 1 827 ? -4.758 -48.062 -54.25 1 92.81 827 LEU B N 1
ATOM 13537 C CA . LEU B 1 827 ? -4.105 -48.469 -53 1 92.81 827 LEU B CA 1
ATOM 13538 C C . LEU B 1 827 ? -2.619 -48.719 -53.25 1 92.81 827 LEU B C 1
ATOM 13540 O O . LEU B 1 827 ? -1.796 -48.375 -52.375 1 92.81 827 LEU B O 1
ATOM 13544 N N . GLU B 1 828 ? -2.258 -49.219 -54.406 1 91.38 828 GLU B N 1
ATOM 13545 C CA . GLU B 1 828 ? -0.866 -49.562 -54.719 1 91.38 828 GLU B CA 1
ATOM 13546 C C . GLU B 1 828 ? -0.022 -48.281 -54.812 1 91.38 828 GLU B C 1
ATOM 13548 O O . GLU B 1 828 ? 1.114 -48.25 -54.344 1 91.38 828 GLU B O 1
ATOM 13553 N N . VAL B 1 829 ? -0.634 -47.281 -55.344 1 91.12 829 VAL B N 1
ATOM 13554 C CA . VAL B 1 829 ? 0.081 -46.031 -55.5 1 91.12 829 VAL B CA 1
ATOM 13555 C C . VAL B 1 829 ? 0.283 -45.406 -54.125 1 91.12 829 VAL B C 1
ATOM 13557 O O . VAL B 1 829 ? 1.357 -44.875 -53.812 1 91.12 829 VAL B O 1
ATOM 13560 N N . MET B 1 830 ? -0.699 -45.438 -53.281 1 91.44 830 MET B N 1
ATOM 13561 C CA . MET B 1 830 ? -0.614 -44.906 -51.938 1 91.44 830 MET B CA 1
ATOM 13562 C C . MET B 1 830 ? 0.466 -45.625 -51.125 1 91.44 830 MET B C 1
ATOM 13564 O O . MET B 1 830 ? 1.28 -45 -50.469 1 91.44 830 MET B O 1
ATOM 13568 N N . GLN B 1 831 ? 0.442 -46.906 -51.219 1 92.12 831 GLN B N 1
ATOM 13569 C CA . GLN B 1 831 ? 1.429 -47.719 -50.5 1 92.12 831 GLN B CA 1
ATOM 13570 C C . GLN B 1 831 ? 2.844 -47.406 -50.969 1 92.12 831 GLN B C 1
ATOM 13572 O O . GLN B 1 831 ? 3.771 -47.312 -50.188 1 92.12 831 GLN B O 1
ATOM 13577 N N . ASP B 1 832 ? 2.941 -47.219 -52.219 1 89.75 832 ASP B N 1
ATOM 13578 C CA . ASP B 1 832 ? 4.25 -46.938 -52.812 1 89.75 832 ASP B CA 1
ATOM 13579 C C . ASP B 1 832 ? 4.754 -45.562 -52.375 1 89.75 832 ASP B C 1
ATOM 13581 O O . ASP B 1 832 ? 5.918 -45.438 -51.969 1 89.75 832 ASP B O 1
ATOM 13585 N N . ARG B 1 833 ? 3.924 -44.625 -52.406 1 89.38 833 ARG B N 1
ATOM 13586 C CA . ARG B 1 833 ? 4.309 -43.281 -52.062 1 89.38 833 ARG B CA 1
ATOM 13587 C C . ARG B 1 833 ? 4.625 -43.156 -50.562 1 89.38 833 ARG B C 1
ATOM 13589 O O . ARG B 1 833 ? 5.59 -42.5 -50.188 1 89.38 833 ARG B O 1
ATOM 13596 N N . LEU B 1 834 ? 3.855 -43.75 -49.719 1 90.19 834 LEU B N 1
ATOM 13597 C CA . LEU B 1 834 ? 4.09 -43.719 -48.281 1 90.19 834 LEU B CA 1
ATOM 13598 C C . LEU B 1 834 ? 5.34 -44.5 -47.906 1 90.19 834 LEU B C 1
ATOM 13600 O O . LEU B 1 834 ? 6.035 -44.156 -46.938 1 90.19 834 LEU B O 1
ATOM 13604 N N . SER B 1 835 ? 5.566 -45.562 -48.594 1 88.56 835 SER B N 1
ATOM 13605 C CA . SER B 1 835 ? 6.781 -46.344 -48.344 1 88.56 835 SER B CA 1
ATOM 13606 C C . SER B 1 835 ? 8.023 -45.5 -48.656 1 88.56 835 SER B C 1
ATOM 13608 O O . SER B 1 835 ? 9.055 -45.656 -48 1 88.56 835 SER B O 1
ATOM 13610 N N . LEU B 1 836 ? 7.941 -44.688 -49.625 1 86.31 836 LEU B N 1
ATOM 13611 C CA . LEU B 1 836 ? 9.07 -43.844 -50 1 86.31 836 LEU B CA 1
ATOM 13612 C C . LEU B 1 836 ? 9.336 -42.812 -48.938 1 86.31 836 LEU B C 1
ATOM 13614 O O . LEU B 1 836 ? 10.492 -42.5 -48.625 1 86.31 836 LEU B O 1
ATOM 13618 N N . VAL B 1 837 ? 8.289 -42.375 -48.375 1 85.06 837 VAL B N 1
ATOM 13619 C CA . VAL B 1 837 ? 8.445 -41.281 -47.375 1 85.06 837 VAL B CA 1
ATOM 13620 C C . VAL B 1 837 ? 8.906 -41.875 -46.062 1 85.06 837 VAL B C 1
ATOM 13622 O O . VAL B 1 837 ? 9.516 -41.188 -45.25 1 85.06 837 VAL B O 1
ATOM 13625 N N . THR B 1 838 ? 8.641 -43.094 -45.781 1 85 838 THR B N 1
ATOM 13626 C CA . THR B 1 838 ? 8.992 -43.719 -44.5 1 85 838 THR B CA 1
ATOM 13627 C C . THR B 1 838 ? 10.391 -44.344 -44.562 1 85 838 THR B C 1
ATOM 13629 O O . THR B 1 838 ? 10.836 -44.969 -43.594 1 85 838 THR B O 1
ATOM 13632 N N . GLN B 1 839 ? 11.008 -44.156 -45.719 1 76.44 839 GLN B N 1
ATOM 13633 C CA . GLN B 1 839 ? 12.406 -44.562 -45.75 1 76.44 839 GLN B CA 1
ATOM 13634 C C . GLN B 1 839 ? 13.297 -43.594 -45 1 76.44 839 GLN B C 1
ATOM 13636 O O . GLN B 1 839 ? 13.023 -42.375 -44.969 1 76.44 839 GLN B O 1
ATOM 13641 N N . GLU B 1 840 ? 14.133 -43.969 -44.062 1 60.47 840 GLU B N 1
ATOM 13642 C CA . GLU B 1 840 ? 14.898 -43.25 -43.031 1 60.47 840 GLU B CA 1
ATOM 13643 C C . GLU B 1 840 ? 15.508 -42 -43.594 1 60.47 840 GLU B C 1
ATOM 13645 O O . GLU B 1 840 ? 15.508 -40.938 -42.938 1 60.47 840 GLU B O 1
ATOM 13650 N N . HIS B 1 841 ? 16.031 -41.969 -44.844 1 54.91 841 HIS B N 1
ATOM 13651 C CA . HIS B 1 841 ? 16.766 -40.812 -45.375 1 54.91 841 HIS B CA 1
ATOM 13652 C C . HIS B 1 841 ? 15.82 -39.688 -45.781 1 54.91 841 HIS B C 1
ATOM 13654 O O . HIS B 1 841 ? 16.188 -38.531 -45.75 1 54.91 841 HIS B O 1
ATOM 13660 N N . VAL B 1 842 ? 14.594 -39.906 -46.156 1 53.03 842 VAL B N 1
ATOM 13661 C CA . VAL B 1 842 ? 13.648 -38.906 -46.625 1 53.03 842 VAL B CA 1
ATOM 13662 C C . VAL B 1 842 ? 12.898 -38.281 -45.469 1 53.03 842 VAL B C 1
ATOM 13664 O O . VAL B 1 842 ? 12.664 -37.094 -45.438 1 53.03 842 VAL B O 1
ATOM 13667 N N . ALA B 1 843 ? 12.602 -38.938 -44.5 1 52 843 ALA B N 1
ATOM 13668 C CA . ALA B 1 843 ? 11.781 -38.5 -43.344 1 52 843 ALA B CA 1
ATOM 13669 C C . ALA B 1 843 ? 12.516 -37.469 -42.531 1 52 843 ALA B C 1
ATOM 13671 O O . ALA B 1 843 ? 11.883 -36.594 -41.906 1 52 843 ALA B O 1
ATOM 13672 N N . CYS B 1 844 ? 13.797 -37.406 -42.5 1 53.22 844 CYS B N 1
ATOM 13673 C CA . CYS B 1 844 ? 14.57 -36.531 -41.625 1 53.22 844 CYS B CA 1
ATOM 13674 C C . CYS B 1 844 ? 14.898 -35.219 -42.312 1 53.22 844 CYS B C 1
ATOM 13676 O O . CYS B 1 844 ? 15.438 -34.312 -41.688 1 53.22 844 CYS B O 1
ATOM 13678 N N . SER B 1 845 ? 14.664 -34.969 -43.688 1 51.78 845 SER B N 1
ATOM 13679 C CA . SER B 1 845 ? 15.086 -33.75 -44.344 1 51.78 845 SER B CA 1
ATOM 13680 C C . SER B 1 845 ? 13.891 -32.875 -44.688 1 51.78 845 SER B C 1
ATOM 13682 O O . SER B 1 845 ? 12.867 -33.375 -45.188 1 51.78 845 SER B O 1
ATOM 13684 N N . PHE B 1 846 ? 13.672 -31.672 -44.062 1 52.66 846 PHE B N 1
ATOM 13685 C CA . PHE B 1 846 ? 12.625 -30.703 -44.375 1 52.66 846 PHE B CA 1
ATOM 13686 C C . PHE B 1 846 ? 12.703 -30.281 -45.812 1 52.66 846 PHE B C 1
ATOM 13688 O O . PHE B 1 846 ? 11.828 -29.562 -46.312 1 52.66 846 PHE B O 1
ATOM 13695 N N . GLY B 1 847 ? 13.781 -30.469 -46.688 1 42.28 847 GLY B N 1
ATOM 13696 C CA . GLY B 1 847 ? 13.93 -29.906 -48 1 42.28 847 GLY B CA 1
ATOM 13697 C C . GLY B 1 847 ? 12.875 -30.391 -49 1 42.28 847 GLY B C 1
ATOM 13698 O O . GLY B 1 847 ? 12.688 -29.797 -50.062 1 42.28 847 GLY B O 1
ATOM 13699 N N . THR B 1 848 ? 12.648 -31.625 -49.062 1 39.16 848 THR B N 1
ATOM 13700 C CA . THR B 1 848 ? 11.797 -32.062 -50.156 1 39.16 848 THR B CA 1
ATOM 13701 C C . THR B 1 848 ? 10.336 -31.719 -49.875 1 39.16 848 THR B C 1
ATOM 13703 O O . THR B 1 848 ? 9.438 -32.219 -50.562 1 39.16 848 THR B O 1
ATOM 13706 N N . ALA B 1 849 ? 10.133 -31.125 -48.812 1 33.69 849 ALA B N 1
ATOM 13707 C CA . ALA B 1 849 ? 8.742 -30.703 -48.688 1 33.69 849 ALA B CA 1
ATOM 13708 C C . ALA B 1 849 ? 8.438 -29.531 -49.625 1 33.69 849 ALA B C 1
ATOM 13710 O O . ALA B 1 849 ? 9.234 -28.609 -49.75 1 33.69 849 ALA B O 1
#

Radius of gyration: 46.19 Å; Cα contacts (8 Å, |Δi|>4): 2276; chains: 2; bounding box: 107×132×145 Å

InterPro domains:
  IPR000569 HECT domain [PF00632] (538-841)
  IPR000569 HECT domain [SM00119] (507-847)
  IPR000569 HECT domain [cd00078] (488-847)
  IPR000626 Ubiquitin-like domain [PF00240] (67-127)
  IPR000626 Ubiquitin-like domain [SM00213] (56-128)
  IPR029071 Ubiquitin-like domain superfamily [SSF54236] (50-131)
  IPR035983 HECT, E3 ligase catalytic domain [SSF56204] (488-836)
  IPR050409 E3 ubiquitin-protein ligase [PTHR11254] (404-847)

Foldseek 3Di:
DDPPDDPDDDPDDPDDPPDDPDDDDDDDPDDDDDDDDDDDDDDPPPPPPPPPQPWAWEWEQEDVRPDIDTDTDGQFAFVLVVLVVCCLVLVAHSVQWWKDFPNDTGDRGHGNNRVVPHHHGYIYIDGVPPDVLLNVLLVLLLLLLVLLVCLLPVPDDPPVVVVVSLVSNLVSVCCLLPPRQDQVDQVSNLNSLSSNVSSVSLLSLLSLCLRPVRVVSSVVVVVVVVVSLVPHDLVSSLSNLSSLLSSLVSLVVDPPSVPDPSNVVSLLVSLVSLLPDDPDQDPDPSSVVVLLVLLVSLLVQLLVLLVQQLVQQPVPDPDDPDLAFGEGDPSSLSSNVSSCVSNLVCCVVVVVVCVPDDDCPPPHPCPSVVSLVVSLVSNLVSLLVRLVVVVVNVVPDPDDRVHLSSVSSLVSSCSSPVSPVVSNVVSLVSLLVSLVSVLVNQLVRPDLVDDPLVVLVPCSSYDLSSLLSVLLSLQPVPQPPDLPDDQDEQEAEPVCLQVSLLVPQLPDALRNLLNDHWYDYPPFPDIFVLVVLLSLLSNVCVLQPVVQQQWAAFDVGRLEIDGHLQNVVDVCSLSSLLSVLQSQLSCLNVLHANAGAYAQLLLCVQLVHADDLVRCCRRDVVLSVVLVCLLPPDQVCQAVCVPVDWQWDFDQHPNDTDIDGLDVVRVPHRDGNVCSRVSSSSVCCVPRDVSCVSSSVSSSNSNCSNSVDSVSRSSSSSSDDSVSRCLSHRAAPDQADLVLLVVLEEEDPDDCPDVQVVLQSVLLVVDDSLLVLLLQCLQAVGNHHHNVHQVPDPHGAYEYEDPDDQQDAWHYDNNRSYIYHHDHDDSVSSNVRSVVCSPPVNSSDNHVD/DDDDDDPDDDPDDPDDDDDDDDYDDDDDDDDDDDDDDDDDDDCPCVPPVPPPQPWAWEWEQEDVRPDIDTDTHGQFAFVLVVLVVCCLVLVAHSVQWWKDFPNDTGDRGHGNNRVVPHHHGYIYTDGVPPPVLLNVLLVLLLLLLVLLVCLLPVPDDPPVVVVVSLVSNLVSVCCLLPPRQDQVDQVSNLNSLSSNVSSVSLLSLLSLCLRPVRVVSSVVVVVVVVVSLVPHDLVSSLSNLSSLLSNLVNLVVDVVSVPPPSNVVSLLVNLVSLLPDDPDQDPDPSSVVVLLVLLVSLLVQLLVLLVQQLVQQPVPDPDDPDLAFGEGDPSSLSSNVSSCVSNLVCCVVVVVVCVPDDDCPPPHPCPSVVSLVVSLVSNLVSLLVRLVVVVVNVVPDPDDRVHLSSVSSLVSSCSSPVSPVVSNVVSLVSLLVSLPSVLVNQLVRPDLVDDPLVVLVPCSSYDLSSLLSVLLSLQPVPQDPDLPDDQDEQEAELVCLQVSLLVPQLPDALRNLLNDHWYDYPPFPDIFVLVVLLSLLSNVCVLQPVVQQQWDAFDVGRLEIDGHLQNVVDVCSLSSLLSVLQSQLSCLNVLHANAHAYAQLLLCVQLVHADDLVRCCRRDVPLSVVLVCLLPPDQVCQAVCVPVDWQWDFDQHPNDTDIDGLDVVRVPHRDGNVCSRVSSSSVCCVPRDVSCVSSSVSSSNSNCSNSVDSVSRSSSSSSDDSVSRCLSHRAAPDQADLVLLVVLEAEAPDDCPDPQVVLQSVLLVVDDSLLVLLLQCLQAVGNHHHNVHQVPDPHGAYEYEDPDDLQDAWHYDNNRSYIYHHPHDDSVSSNVRSVVCSPPVNSSDNHVD

Nearest PDB structures (foldseek):
  5hpl-assembly2_B  TM=6.287E-01  e=2.698E-22  Saccharomyces cerevisiae
  5hps-assembly1_A  TM=6.536E-01  e=2.941E-21  Homo sapiens
  5lp8-assembly1_B  TM=6.192E-01  e=2.495E-21  Homo sapiens
  5tj8-assembly1_A  TM=5.919E-01  e=3.644E-19  Homo sapiens
  7mwf-assembly1_A  TM=4.578E-01  e=6.928E-23  Homo sapiens